Protein AF-0000000085117687 (afdb_homodimer)

Solvent-accessible surface area (backbone atoms only — not comparable to full-atom values): 105588 Å² total; per-residue (Å²): 135,80,50,59,70,64,51,49,52,50,52,45,57,56,47,62,64,66,20,56,42,83,67,41,76,50,64,57,31,40,32,39,79,36,86,77,64,58,82,67,67,70,87,76,95,68,88,81,60,41,79,43,42,65,69,41,74,52,71,32,56,70,36,31,29,38,38,34,44,77,46,76,36,56,52,86,46,59,92,47,50,41,30,36,43,46,37,63,36,60,39,35,81,71,46,42,21,27,28,42,27,38,32,20,54,74,82,36,84,48,33,34,43,31,66,78,31,36,71,43,75,54,66,79,80,42,42,54,32,76,45,41,42,36,34,43,38,33,33,25,46,68,44,37,40,76,89,46,73,32,78,32,40,31,71,43,45,32,41,28,30,50,39,65,62,52,44,49,41,37,55,48,52,52,47,51,54,43,37,40,72,63,45,55,92,82,40,67,56,32,57,52,50,53,50,47,54,52,57,21,60,66,49,41,46,72,88,49,74,91,35,71,63,20,56,50,21,40,46,50,18,39,51,51,42,52,56,54,49,64,67,62,58,66,79,54,88,34,36,35,36,37,28,34,28,44,46,60,48,62,39,28,51,48,38,57,70,55,33,53,51,35,49,52,24,29,53,31,34,51,55,53,50,39,70,76,33,79,76,54,31,38,44,50,45,37,47,58,58,53,53,41,33,48,72,57,37,47,71,60,38,53,52,48,52,53,36,37,74,71,63,37,32,43,74,38,24,31,24,26,46,64,44,38,47,69,79,57,52,50,66,53,54,47,47,30,34,40,56,14,38,50,49,37,31,72,76,70,68,38,84,48,50,35,39,57,41,50,76,32,83,28,41,47,32,41,49,33,43,56,35,51,45,54,59,28,58,34,39,37,36,22,40,59,40,49,28,70,86,55,75,70,82,62,40,56,37,35,35,25,15,73,55,61,34,68,28,45,33,39,49,41,38,23,42,51,82,98,51,98,62,86,37,37,37,67,52,27,65,66,43,50,58,30,59,51,34,26,59,70,63,49,62,52,62,88,75,51,53,71,45,58,37,42,24,12,39,22,60,46,22,63,21,64,42,70,66,42,56,54,35,38,61,46,41,45,58,42,56,87,44,45,36,41,38,68,50,55,70,72,58,49,50,51,52,50,51,51,46,64,74,67,50,92,61,92,72,52,53,38,75,53,58,49,79,35,51,43,49,51,22,26,43,28,15,36,43,64,56,38,30,48,53,49,52,48,55,53,49,48,44,48,32,35,36,42,31,49,54,34,19,63,76,64,72,38,65,84,73,42,60,62,68,60,52,51,55,28,47,50,49,55,56,60,48,33,24,48,29,49,38,27,28,52,24,21,56,64,37,54,53,51,46,51,54,48,49,52,51,32,49,49,50,43,54,52,48,37,52,53,33,62,52,68,42,41,76,42,89,37,90,50,26,34,32,40,39,30,81,46,60,48,73,37,68,49,65,40,78,41,76,51,45,92,82,59,69,60,53,47,43,23,41,78,88,63,46,76,43,63,61,46,76,56,88,65,24,33,41,31,50,48,70,66,29,33,14,35,22,26,30,31,35,36,58,44,79,43,90,54,77,72,64,66,73,77,57,76,53,55,48,74,57,95,50,34,39,33,47,80,51,35,44,35,32,40,52,91,42,67,29,30,59,41,41,32,33,62,84,81,66,43,64,47,39,25,89,95,37,50,27,67,36,43,35,40,23,54,44,77,33,97,55,58,47,18,29,26,62,48,84,68,35,73,78,43,70,46,66,62,50,48,51,74,46,76,48,77,73,44,80,54,79,58,37,38,30,42,34,39,32,36,46,48,93,85,20,41,38,38,33,35,41,34,43,40,69,90,45,74,48,37,35,39,43,35,40,31,42,37,64,69,71,38,32,34,35,30,36,34,34,36,33,62,48,72,44,64,49,31,41,25,30,48,49,62,30,66,48,76,45,64,16,53,56,63,46,72,79,38,44,53,55,63,56,41,74,25,50,39,32,37,36,44,40,25,48,62,33,27,41,31,47,31,30,52,45,46,25,24,32,33,54,51,57,42,31,45,29,40,40,64,46,35,12,29,53,35,29,15,56,64,36,59,56,38,82,46,76,53,41,36,26,45,34,69,32,56,25,41,58,76,74,39,40,46,67,59,53,28,45,47,67,61,56,64,59,47,73,48,77,14,37,48,80,60,60,62,43,30,64,40,39,56,80,60,86,54,56,47,67,72,42,41,31,72,40,96,87,48,96,37,37,32,44,31,33,28,22,54,70,35,37,70,49,80,42,43,40,42,45,77,50,54,35,51,31,38,28,44,23,40,69,69,70,44,79,42,85,72,72,42,80,38,67,54,53,70,50,76,45,46,32,29,35,74,48,32,30,40,35,38,75,101,136,80,50,58,70,62,50,50,54,53,52,44,56,56,47,61,67,66,20,57,42,84,68,43,76,51,63,56,30,40,30,39,78,36,85,79,63,59,82,68,66,70,87,76,94,70,87,81,61,42,79,45,44,65,68,40,73,52,72,34,56,71,37,31,29,40,39,33,44,76,44,78,36,56,54,87,46,59,91,48,51,40,30,35,43,46,36,62,36,60,40,34,80,70,46,43,22,27,28,42,27,39,30,22,53,73,80,37,86,49,34,33,43,32,66,79,32,36,71,43,76,55,65,82,80,42,42,54,31,76,46,40,43,36,33,43,37,34,35,25,44,69,43,37,40,76,90,45,73,32,78,31,40,32,70,43,46,31,41,27,31,51,39,64,62,51,44,49,40,37,55,48,50,53,49,51,54,44,37,41,71,63,46,55,92,82,40,67,55,32,55,54,51,52,51,47,54,52,57,22,59,66,48,42,45,74,88,49,73,92,34,72,65,20,55,52,19,41,47,52,18,38,52,52,42,54,56,53,49,64,68,62,59,65,80,55,89,34,36,36,36,36,30,35,26,42,45,59,50,63,37,30,49,48,38,58,71,55,34,52,52,36,49,51,23,30,52,30,35,51,54,52,50,38,71,75,33,81,78,53,31,37,45,50,45,36,48,58,58,54,52,42,33,49,71,56,35,47,72,61,37,53,52,48,52,53,36,38,76,71,63,37,33,43,74,40,21,29,25,26,47,65,43,38,48,69,79,57,50,48,64,52,54,46,47,30,34,39,55,14,38,50,48,38,31,73,76,69,70,36,84,48,49,34,38,58,40,50,76,32,82,27,39,48,32,40,49,34,41,56,36,49,45,55,61,27,58,35,38,37,35,23,40,60,40,50,30,71,85,55,75,71,82,63,39,57,35,34,36,26,15,74,57,62,35,69,28,44,33,38,48,40,39,23,40,51,82,97,54,98,61,85,36,38,38,66,52,27,68,64,42,51,57,28,57,50,34,26,60,70,62,47,62,52,64,90,74,50,54,70,44,56,38,40,25,12,40,23,58,45,21,62,21,64,44,70,66,42,56,54,36,39,61,45,43,45,59,42,57,87,44,46,35,42,39,67,49,56,70,72,58,49,51,52,51,50,51,52,44,64,73,66,50,93,63,93,74,54,53,39,76,54,58,49,80,36,51,42,50,51,22,26,44,27,15,36,45,66,55,37,29,48,51,48,52,48,55,52,48,46,44,48,33,35,35,43,31,49,54,34,18,63,76,66,72,37,65,85,75,40,61,60,67,60,51,49,54,29,47,52,51,55,58,59,48,34,25,49,31,49,39,27,28,52,22,20,58,65,38,54,53,50,48,53,54,48,50,52,51,32,49,50,51,42,52,52,49,38,52,53,34,62,52,67,41,41,75,43,90,36,90,50,26,36,33,40,38,30,81,46,58,47,73,36,68,48,65,41,78,43,76,53,44,93,82,58,68,60,54,49,44,22,40,79,87,64,48,75,43,64,64,46,76,55,89,65,24,32,43,31,49,45,69,66,29,32,14,33,22,26,29,30,35,35,58,43,78,42,91,54,77,71,63,64,75,77,59,74,55,55,48,74,57,97,51,34,38,34,46,80,51,34,44,36,33,40,52,90,40,66,31,29,60,40,41,33,32,63,84,80,66,44,64,47,40,25,88,95,37,49,28,68,38,43,33,40,22,51,45,76,33,97,54,58,46,18,29,26,63,45,85,69,35,72,77,45,70,47,67,61,48,49,51,73,46,75,46,77,74,46,79,52,80,57,38,37,30,41,34,40,31,36,45,48,93,84,20,41,40,39,35,35,41,35,42,40,68,90,46,75,48,38,35,39,42,33,41,32,42,37,63,68,70,39,32,32,36,31,37,34,32,36,33,62,48,73,44,65,49,30,43,27,28,49,48,62,30,64,47,77,45,63,16,52,55,62,46,71,79,38,44,54,54,61,57,41,75,25,49,39,34,37,34,43,40,26,49,62,32,27,42,30,46,30,30,51,45,47,24,25,32,33,53,50,56,43,32,45,30,40,40,62,44,36,13,28,54,33,30,16,56,64,37,59,56,38,81,46,77,52,40,38,28,46,35,69,29,56,26,40,59,76,74,39,40,44,67,58,54,28,45,48,68,59,56,63,59,48,72,52,76,14,38,48,78,60,62,64,45,30,63,41,39,55,80,60,85,54,56,46,68,71,42,42,33,70,40,94,88,47,98,35,36,32,45,31,33,27,24,52,69,35,35,70,48,80,44,41,40,42,43,78,50,54,36,51,30,37,27,44,22,38,68,70,70,44,79,41,85,71,71,42,78,39,66,53,53,69,50,78,44,46,33,29,35,75,49,30,32,41,35,40,76,103

Radius of gyration: 42.7 Å; Cα contacts (8 Å, |Δi|>4): 5131; chains: 2; bounding box: 124×120×90 Å

Foldseek 3Di:
DPCLLVVLVVLLVVLVVLQWPDKAADFKWFKAWDVVLAFLDFDDPDDDTDMDGAFDKDKFAFTKMKTKDKDFAAQVCQPFFKKKFWEWFAQDPLSQWFKKKFKDKQRHTAAIDYPLARIDTDDNPRHRHIIMIMMMMTGTFPLFFDTDMGMTGRHGTIMTTGDVLSVLLSLLSQQLSLLLVQFDPPDPLSVVSSVLSSVLSVQADPPDPSDPNRVVSSNVSSVSSVVVLLVVFADDPFEAAEEWEAAEFCAFQHANSVLLVLLSNQLSNVLSVCVVPVQAAYEDEALCNLVSCCVSPVVSNVSLLVCLVVVRYHYEQQFNALFAAFQFFQLLRLVRNLVRQVSCCVSRVDGYAEHERAAHQWHAQAVLQSQVLSNHAEYEYFNLCQADQDGDQAQWFWEAGPQGHTHTYGYQQFDDPPDPGSGHDLADAQGQCRQQRSVVSHNPVLQDRYGYHHHARYHRHRIDYPSRVSSLVSNCSRHPTHHRHYDDPVVVVVVSVVSVVPDPDDGHYHNGISHGLWQLLLQFFQQVLLLLLLQLLQLLQLLQLLLVVLCVLVVHNVLRPVVLSVQLSVLSSSCSRSNRSSNNHAPVNVVVNVVSSVSSVVSSVVSSVSSQVSQFPFFDQFKKKWFAAWQDFDWDKDKAFADPVQPDFFKAWPVGHTWDWDDDVRIIITGDGGAHYSWIFMMGTDRDNPPPCPVPPCQWDDDPFWIDHPFWTWGDDLQRWIQWTAGPVVRGTWADPRDTFFWKKKFQADDPDSQSRGGDPCSVVGMDTFRAKDDWDWDDDDSFKTWIWTWTDDDPKIKIWIFMDGRVAQKTKIKMKMQDADASMWIKGKTQTPAADQWKWAATHLAIDIAGLEDPDSVRCSPQKFFHHFWMKGHDAFKIKMKGWQRGTIWGHHGRMTMTTHHGHGCPSHNGIPHGIDIIMMIMQIATGTCVRRVVVVVSCCVHDPMDMDGHHGNDNGFHAKHKPDDQKTWSHWRAQPPDRWTKTKMWGYPQDKDKMKMAGPFFWQKKFWGRSSRHGDDDIDGDRIDIDIHGTSDMTMMTTDTD/DPCLLVVLVVLLVVLVVLQWPPKDAPFKWFKAWDVVLAFLDFDDPDDDTDMDGAFDKDKFAFTKMKTKDKDFAALVCQPFFKKKFWEWFAQDPLSQWFKKKFKDKQRHTAAIDYPLARIDTDDNPRHRHIIMIMMMMTGTFPLFFDTDMGMTGRHGTIMTTGNVLSVLLSLLSQQLSLLLVQFDPPDPLSVVSSVLSSVLSVQADPPDPSDPNRVVSSNVSSVSSVVVLLVVFADDPFEAAEEFEAAEFCFFQHANSVLLVLLSNQLSNVLSVCVVPVQAAYEDEALCNLVSCCVSPVVSNVSLLVCLVVVRYHYEQQFNGLFAAFQFFQLLRLVRRLVRQVSCCVSRVDGYAEHERAAHQWHAQAVLQSQVLSNHAEYEYFNLCQADQDGDQAQWFWEAGPQGHTHTYGYQQFDDPPDPGSGHDLADAQTQCRQQRSQVSHNPVLQDRYGYHRHARYHNHRIDDPSRVSSLVSNCSRHPTHHRHYDDPVVVVVVSVVSVVPDPDDGHYHNGISHGLWQLLLQFFQQVLLLLLLQLLQLLQLLQLLLVVLCVLVVHNVLRPVPLSVQLSVLSSSCSGSNRSSNNHAPVNVVVNVVSSVSSVVSSVVSSVSSQVSQFPFFDQFKKKWFAAWQDFDWDKDKAFADPVQPAFFKAWPVGHTWDWDDDVRIIITGDGGAHYSWIFMMGTDRDNPPPCPVPPCQWDDDPFWIDHPFWTWGADLQRWTQFTAGPVVRGTWADPRDTFFWKKKFQADDPDSQSRGGDPCSVVGIDTFRAKDDWDWDDDDSFKTWIWTWTDDDPKIKIWIFMDGRVAQKTKIKMKMQDADASMWIKGKTQTPAADQWKWAATHLAIDIAGQEDPDSVRVSPQKFFHHFWMKGHDAFKIKMKGWQRGTIWGHHGRMTMTTHHGHGCPSHNGIPHGIDIIMMIMQIATGTCVRRVVVVVSCCVHDPMDMDGHHGNDNGFHAKHKPDDQKTWSHWRAQPPDRWTKTKMWGYPQDKDKMKMAGPFFWQKKFKGRSSRHGDDDIDGDRIDIDIHGTSDMTMMTTDTD

InterPro domains:
  IPR000602 Glycoside hydrolase family 38, N-terminal domain [PF01074] (238-513)
  IPR011013 Galactose mutarotase-like domain superfamily [SSF74650] (611-1043)
  IPR011330 Glycoside hydrolase/deacetylase, beta/alpha-barrel [SSF88713] (232-515)
  IPR011682 Glycosyl hydrolase family 38, C-terminal [PF07748] (710-911)
  IPR015341 Glycoside hydrolase family 38, central domain [PF09261] (517-603)
  IPR015341 Glycoside hydrolase family 38, central domain [SM00872] (517-597)
  IPR027291 Glycoside hydrolase 38, N-terminal domain superfamily [G3DSA:3.20.110.10] (232-517)
  IPR028995 Glycoside hydrolase families 57/38, central domain superfamily [SSF88688] (516-623)
  IPR037094 Glycoside hydrolase family 38, central domain superfamily [G3DSA:1.20.1270.50] (521-619)
  IPR041147 Glycosyl hydrolases family 38, C-terminal domain [PF17677] (968-1039)
  IPR054723 Alpha-mannosidase Ams1-like, N-terminal [PF22907] (46-122)

Nearest PDB structures (foldseek):
  7vqo-assembly1_A  TM=8.833E-01  e=2.665E-90  Thermochaetoides thermophila DSM 1495
  7dd9-assembly1_A  TM=8.748E-01  e=4.102E-86  Schizosaccharomyces pombe 972h-
  7ufr-assembly1_D  TM=8.515E-01  e=1.255E-82  Bifidobacterium longum
  7uft-assembly1_A  TM=8.553E-01  e=5.160E-82  Bifidobacterium longum
  7ufs-assembly1_D  TM=8.391E-01  e=1.428E-78  Bifidobacterium longum

Organism: Geobacillus kaustophilus (strain HTA426) (NCBI:txid235909)

Structure (mmCIF, N/CA/C/O backbone):
data_AF-0000000085117687-model_v1
#
loop_
_entity.id
_entity.type
_entity.pdbx_description
1 polymer Alpha-D-mannosidase
#
loop_
_atom_site.group_PDB
_atom_site.id
_atom_site.type_symbol
_atom_site.label_atom_id
_atom_site.label_alt_id
_atom_site.label_comp_id
_atom_site.label_asym_id
_atom_site.label_entity_id
_atom_site.label_seq_id
_atom_site.pdbx_PDB_ins_code
_atom_site.Cartn_x
_atom_site.Cartn_y
_atom_site.Cartn_z
_atom_site.occupancy
_atom_site.B_iso_or_equiv
_atom_site.auth_seq_id
_atom_site.auth_comp_id
_atom_site.auth_asym_id
_atom_site.auth_atom_id
_atom_site.pdbx_PDB_model_num
ATOM 1 N N . MET A 1 1 ? 45.375 -22.219 -14.148 1 65.06 1 MET A N 1
ATOM 2 C CA . MET A 1 1 ? 46.531 -22.359 -15.031 1 65.06 1 MET A CA 1
ATOM 3 C C . MET A 1 1 ? 46.406 -23.609 -15.883 1 65.06 1 MET A C 1
ATOM 5 O O . MET A 1 1 ? 46.656 -23.578 -17.094 1 65.06 1 MET A O 1
ATOM 9 N N . PHE A 1 2 ? 46.156 -24.828 -15.281 1 79.56 2 PHE A N 1
ATOM 10 C CA . PHE A 1 2 ? 46.125 -26.078 -16.031 1 79.56 2 PHE A CA 1
ATOM 11 C C . PHE A 1 2 ? 44.688 -26.375 -16.5 1 79.56 2 PHE A C 1
ATOM 13 O O . PHE A 1 2 ? 44.406 -27.5 -16.922 1 79.56 2 PHE A O 1
ATOM 20 N N . LEU A 1 3 ? 43.844 -25.422 -16.516 1 89.5 3 LEU A N 1
ATOM 21 C CA . LEU A 1 3 ? 42.469 -25.562 -16.969 1 89.5 3 LEU A CA 1
ATOM 22 C C . LEU A 1 3 ? 41.812 -26.797 -16.344 1 89.5 3 LEU A C 1
ATOM 24 O O . LEU A 1 3 ? 41.188 -27.594 -17.047 1 89.5 3 LEU A O 1
ATOM 28 N N . THR A 1 4 ? 42.188 -27 -14.953 1 90.38 4 THR A N 1
ATOM 29 C CA . THR A 1 4 ? 41.844 -28.219 -14.242 1 90.38 4 THR A CA 1
ATOM 30 C C . THR A 1 4 ? 40.344 -28.469 -14.305 1 90.38 4 THR A C 1
ATOM 32 O O . THR A 1 4 ? 39.906 -29.594 -14.523 1 90.38 4 THR A O 1
ATOM 35 N N . GLU A 1 5 ? 39.531 -27.469 -14.094 1 93.19 5 GLU A N 1
ATOM 36 C CA . GLU A 1 5 ? 38.094 -27.625 -14.109 1 93.19 5 GLU A CA 1
ATOM 37 C C . GLU A 1 5 ? 37.594 -28.047 -15.484 1 93.19 5 GLU A C 1
ATOM 39 O O . GLU A 1 5 ? 36.812 -28.984 -15.602 1 93.19 5 GLU A O 1
ATOM 44 N N . GLU A 1 6 ? 38.094 -27.375 -16.531 1 90.5 6 GLU A N 1
ATOM 45 C CA . GLU A 1 6 ? 37.688 -27.688 -17.906 1 90.5 6 GLU A CA 1
ATOM 46 C C . GLU A 1 6 ? 38.156 -29.078 -18.312 1 90.5 6 GLU A C 1
ATOM 48 O O . GLU A 1 6 ? 37.406 -29.812 -18.984 1 90.5 6 GLU A O 1
ATOM 53 N N . LYS A 1 7 ? 39.375 -29.469 -17.891 1 92.88 7 LYS A N 1
ATOM 54 C CA . LYS A 1 7 ? 39.938 -30.797 -18.156 1 92.88 7 LYS A CA 1
ATOM 55 C C . LYS A 1 7 ? 39.062 -31.891 -17.531 1 92.88 7 LYS A C 1
ATOM 57 O O . LYS A 1 7 ? 38.719 -32.875 -18.203 1 92.88 7 LYS A O 1
ATOM 62 N N . LEU A 1 8 ? 38.781 -31.719 -16.312 1 95.31 8 LEU A N 1
ATOM 63 C CA . LEU A 1 8 ? 37.969 -32.688 -15.594 1 95.31 8 LEU A CA 1
ATOM 64 C C . LEU A 1 8 ? 36.594 -32.812 -16.188 1 95.31 8 LEU A C 1
ATOM 66 O O . LEU A 1 8 ? 36.031 -33.906 -16.266 1 95.31 8 LEU A O 1
ATOM 70 N N . GLU A 1 9 ? 35.969 -31.688 -16.578 1 94.5 9 GLU A N 1
ATOM 71 C CA . GLU A 1 9 ? 34.688 -31.703 -17.234 1 94.5 9 GLU A CA 1
ATOM 72 C C . GLU A 1 9 ? 34.719 -32.531 -18.516 1 94.5 9 GLU A C 1
ATOM 74 O O . GLU A 1 9 ? 33.781 -33.344 -18.766 1 94.5 9 GLU A O 1
ATOM 79 N N . ALA A 1 10 ? 35.75 -32.375 -19.25 1 92 10 ALA A N 1
ATOM 80 C CA . ALA A 1 10 ? 35.906 -33.125 -20.5 1 92 10 ALA A CA 1
ATOM 81 C C . ALA A 1 10 ? 36.062 -34.594 -20.234 1 92 10 ALA A C 1
ATOM 83 O O . ALA A 1 10 ? 35.531 -35.438 -20.953 1 92 10 ALA A O 1
ATOM 84 N N . ARG A 1 11 ? 36.875 -35.031 -19.234 1 94.75 11 ARG A N 1
ATOM 85 C CA . ARG A 1 11 ? 37.125 -36.438 -18.891 1 94.75 11 ARG A CA 1
ATOM 86 C C . ARG A 1 11 ? 35.844 -37.094 -18.359 1 94.75 11 ARG A C 1
ATOM 88 O O . ARG A 1 11 ? 35.594 -38.25 -18.641 1 94.75 11 ARG A O 1
ATOM 95 N N . ILE A 1 12 ? 35.125 -36.375 -17.594 1 96.44 12 ILE A N 1
ATOM 96 C CA . ILE A 1 12 ? 33.875 -36.875 -17.062 1 96.44 12 ILE A CA 1
ATOM 97 C C . ILE A 1 12 ? 32.906 -37.125 -18.203 1 96.44 12 ILE A C 1
ATOM 99 O O . ILE A 1 12 ? 32.219 -38.156 -18.234 1 96.44 12 ILE A O 1
ATOM 103 N N . ASN A 1 13 ? 32.844 -36.25 -19.109 1 94.06 13 ASN A N 1
ATOM 104 C CA . ASN A 1 13 ? 32 -36.406 -20.281 1 94.06 13 ASN A CA 1
ATOM 105 C C . ASN A 1 13 ? 32.438 -37.656 -21.094 1 94.06 13 ASN A C 1
ATOM 107 O O . ASN A 1 13 ? 31.562 -38.375 -21.594 1 94.06 13 ASN A O 1
ATOM 111 N N . GLU A 1 14 ? 33.688 -37.812 -21.25 1 92 14 GLU A N 1
ATOM 112 C CA . GLU A 1 14 ? 34.188 -39 -21.969 1 92 14 GLU A CA 1
ATOM 113 C C . GLU A 1 14 ? 33.812 -40.281 -21.234 1 92 14 GLU A C 1
ATOM 115 O O . GLU A 1 14 ? 33.438 -41.25 -21.875 1 92 14 GLU A O 1
ATOM 120 N N . LEU A 1 15 ? 33.969 -40.281 -20 1 93.94 15 LEU A N 1
ATOM 121 C CA . LEU A 1 15 ? 33.625 -41.438 -19.172 1 93.94 15 LEU A CA 1
ATOM 122 C C . LEU A 1 15 ? 32.156 -41.812 -19.344 1 93.94 15 LEU A C 1
ATOM 124 O O . LEU A 1 15 ? 31.828 -43 -19.234 1 93.94 15 LEU A O 1
ATOM 128 N N . SER A 1 16 ? 31.25 -40.938 -19.641 1 94.38 16 SER A N 1
ATOM 129 C CA . SER A 1 16 ? 29.812 -41.125 -19.75 1 94.38 16 SER A CA 1
ATOM 130 C C . SER A 1 16 ? 29.5 -42.156 -20.844 1 94.38 16 SER A C 1
ATOM 132 O O . SER A 1 16 ? 28.547 -42.938 -20.719 1 94.38 16 SER A O 1
ATOM 134 N N . GLU A 1 17 ? 30.266 -42.25 -21.781 1 89.88 17 GLU A N 1
ATOM 135 C CA . GLU A 1 17 ? 30.031 -43.125 -22.906 1 89.88 17 GLU A CA 1
ATOM 136 C C . GLU A 1 17 ? 30.484 -44.562 -22.594 1 89.88 17 GLU A C 1
ATOM 138 O O . GLU A 1 17 ? 30 -45.531 -23.203 1 89.88 17 GLU A O 1
ATOM 143 N N . HIS A 1 18 ? 31.328 -44.719 -21.703 1 94.19 18 HIS A N 1
ATOM 144 C CA . HIS A 1 18 ? 31.938 -46.031 -21.422 1 94.19 18 HIS A CA 1
ATOM 145 C C . HIS A 1 18 ? 31.203 -46.75 -20.312 1 94.19 18 HIS A C 1
ATOM 147 O O . HIS A 1 18 ? 31.594 -47.844 -19.906 1 94.19 18 HIS A O 1
ATOM 153 N N . ARG A 1 19 ? 30.062 -46.188 -19.891 1 96.5 19 ARG A N 1
ATOM 154 C CA . ARG A 1 19 ? 29.266 -46.781 -18.828 1 96.5 19 ARG A CA 1
ATOM 155 C C . ARG A 1 19 ? 28.5 -48 -19.344 1 96.5 19 ARG A C 1
ATOM 157 O O . ARG A 1 19 ? 28.172 -48.906 -18.562 1 96.5 19 ARG A O 1
ATOM 164 N N . TYR A 1 20 ? 28.172 -48.031 -20.609 1 96.69 20 TYR A N 1
ATOM 165 C CA . TYR A 1 20 ? 27.422 -49.125 -21.219 1 96.69 20 TYR A CA 1
ATOM 166 C C . TYR A 1 20 ? 28.328 -50.031 -22.016 1 96.69 20 TYR A C 1
ATOM 168 O O . TYR A 1 20 ? 28.969 -49.594 -22.984 1 96.69 20 TYR A O 1
ATOM 176 N N . ARG A 1 21 ? 28.312 -51.312 -21.672 1 96.06 21 ARG A N 1
ATOM 177 C CA . ARG A 1 21 ? 29.266 -52.25 -22.266 1 96.06 21 ARG A CA 1
ATOM 178 C C . ARG A 1 21 ? 28.547 -53.25 -23.141 1 96.06 21 ARG A C 1
ATOM 180 O O . ARG A 1 21 ? 27.391 -53.594 -22.906 1 96.06 21 ARG A O 1
ATOM 187 N N . GLU A 1 22 ? 29.172 -53.781 -24.203 1 95.12 22 GLU A N 1
ATOM 188 C CA . GLU A 1 22 ? 28.797 -54.875 -25.094 1 95.12 22 GLU A CA 1
ATOM 189 C C . GLU A 1 22 ? 27.422 -54.625 -25.703 1 95.12 22 GLU A C 1
ATOM 191 O O . GLU A 1 22 ? 26.562 -55.531 -25.688 1 95.12 22 GLU A O 1
ATOM 196 N N . ALA A 1 23 ? 27.219 -53.5 -26.188 1 95.62 23 ALA A N 1
ATOM 197 C CA . ALA A 1 23 ? 25.922 -53.094 -26.734 1 95.62 23 ALA A CA 1
ATOM 198 C C . ALA A 1 23 ? 25.547 -53.969 -27.938 1 95.62 23 ALA A C 1
ATOM 200 O O . ALA A 1 23 ? 26.406 -54.281 -28.766 1 95.62 23 ALA A O 1
ATOM 201 N N . ILE A 1 24 ? 24.328 -54.406 -27.969 1 96.31 24 ILE A N 1
ATOM 202 C CA . ILE A 1 24 ? 23.734 -55.125 -29.094 1 96.31 24 ILE A CA 1
ATOM 203 C C . ILE A 1 24 ? 22.703 -54.25 -29.781 1 96.31 24 ILE A C 1
ATOM 205 O O . ILE A 1 24 ? 21.719 -53.812 -29.172 1 96.31 24 ILE A O 1
ATOM 209 N N . LEU A 1 25 ? 22.922 -54.031 -31.047 1 96.19 25 LEU A N 1
ATOM 210 C CA . LEU A 1 25 ? 22.062 -53.156 -31.828 1 96.19 25 LEU A CA 1
ATOM 211 C C . LEU A 1 25 ? 20.75 -53.844 -32.188 1 96.19 25 LEU A C 1
ATOM 213 O O . LEU A 1 25 ? 20.734 -55.031 -32.5 1 96.19 25 LEU A O 1
ATOM 217 N N . ILE A 1 26 ? 19.672 -53.156 -32.062 1 97.06 26 ILE A N 1
ATOM 218 C CA . ILE A 1 26 ? 18.391 -53.531 -32.656 1 97.06 26 ILE A CA 1
ATOM 219 C C . ILE A 1 26 ? 18.203 -52.812 -34 1 97.06 26 ILE A C 1
ATOM 221 O O . ILE A 1 26 ? 17.688 -51.688 -34.031 1 97.06 26 ILE A O 1
ATOM 225 N N . PRO A 1 27 ? 18.516 -53.406 -35.156 1 95 27 PRO A N 1
ATOM 226 C CA . PRO A 1 27 ? 18.641 -52.688 -36.406 1 95 27 PRO A CA 1
ATOM 227 C C . PRO A 1 27 ? 17.297 -52.344 -37.031 1 95 27 PRO A C 1
ATOM 229 O O . PRO A 1 27 ? 17.203 -51.438 -37.875 1 95 27 PRO A O 1
ATOM 232 N N . LYS A 1 28 ? 16.328 -53.156 -36.688 1 95.62 28 LYS A N 1
ATOM 233 C CA . LYS A 1 28 ? 15.016 -52.875 -37.281 1 95.62 28 LYS A CA 1
ATOM 234 C C . LYS A 1 28 ? 13.891 -53.281 -36.344 1 95.62 28 LYS A C 1
ATOM 236 O O . LYS A 1 28 ? 14.086 -54.094 -35.438 1 95.62 28 LYS A O 1
ATOM 241 N N . PHE A 1 29 ? 12.727 -52.625 -36.531 1 96.94 29 PHE A N 1
ATOM 242 C CA . PHE A 1 29 ? 11.5 -52.906 -35.781 1 96.94 29 PHE A CA 1
ATOM 243 C C . PHE A 1 29 ? 10.336 -53.188 -36.719 1 96.94 29 PHE A C 1
ATOM 245 O O . PHE A 1 29 ? 10.32 -52.719 -37.875 1 96.94 29 PHE A O 1
ATOM 252 N N . ARG A 1 30 ? 9.391 -53.969 -36.281 1 96.31 30 ARG A N 1
ATOM 253 C CA . ARG A 1 30 ? 8.055 -53.969 -36.875 1 96.31 30 ARG A CA 1
ATOM 254 C C . ARG A 1 30 ? 7.332 -52.656 -36.531 1 96.31 30 ARG A C 1
ATOM 256 O O . ARG A 1 30 ? 7.379 -52.188 -35.375 1 96.31 30 ARG A O 1
ATOM 263 N N . PHE A 1 31 ? 6.727 -52 -37.5 1 95.62 31 PHE A N 1
ATOM 264 C CA . PHE A 1 31 ? 6.145 -50.656 -37.375 1 95.62 31 PHE A CA 1
ATOM 265 C C . PHE A 1 31 ? 4.703 -50.656 -37.875 1 95.62 31 PHE A C 1
ATOM 267 O O . PHE A 1 31 ? 4.402 -51.156 -38.938 1 95.62 31 PHE A O 1
ATOM 274 N N . LEU A 1 32 ? 3.746 -50.094 -37.062 1 95.12 32 LEU A N 1
ATOM 275 C CA . LEU A 1 32 ? 2.334 -50 -37.406 1 95.12 32 LEU A CA 1
ATOM 276 C C . LEU A 1 32 ? 1.731 -48.688 -36.938 1 95.12 32 LEU A C 1
ATOM 278 O O . LEU A 1 32 ? 1.792 -48.406 -35.75 1 95.12 32 LEU A O 1
ATOM 282 N N . VAL A 1 33 ? 1.161 -47.969 -37.875 1 93.69 33 VAL A N 1
ATOM 283 C CA . VAL A 1 33 ? 0.471 -46.719 -37.5 1 93.69 33 VAL A CA 1
ATOM 284 C C . VAL A 1 33 ? -0.843 -47.062 -36.781 1 93.69 33 VAL A C 1
ATOM 286 O O . VAL A 1 33 ? -1.614 -47.906 -37.281 1 93.69 33 VAL A O 1
ATOM 289 N N . ASP A 1 34 ? -1.033 -46.562 -35.625 1 92.19 34 ASP A N 1
ATOM 290 C CA . ASP A 1 34 ? -2.275 -46.719 -34.875 1 92.19 34 ASP A CA 1
ATOM 291 C C . ASP A 1 34 ? -3.271 -45.594 -35.219 1 92.19 34 ASP A C 1
ATOM 293 O O . ASP A 1 34 ? -3.316 -44.562 -34.562 1 92.19 34 ASP A O 1
ATOM 297 N N . GLU A 1 35 ? -4.129 -45.781 -36.156 1 86 35 GLU A N 1
ATOM 298 C CA . GLU A 1 35 ? -5.027 -44.75 -36.719 1 86 35 GLU A CA 1
ATOM 299 C C . GLU A 1 35 ? -6.109 -44.375 -35.688 1 86 35 GLU A C 1
ATOM 301 O O . GLU A 1 35 ? -6.574 -43.219 -35.688 1 86 35 GLU A O 1
ATOM 306 N N . LYS A 1 36 ? -6.457 -45.25 -34.875 1 88.31 36 LYS A N 1
ATOM 307 C CA . LYS A 1 36 ? -7.535 -44.969 -33.938 1 88.31 36 LYS A CA 1
ATOM 308 C C . LYS A 1 36 ? -7.043 -44.094 -32.781 1 88.31 36 LYS A C 1
ATOM 310 O O . LYS A 1 36 ? -7.77 -43.219 -32.312 1 88.31 36 LYS A O 1
ATOM 315 N N . GLY A 1 37 ? -5.855 -44.438 -32.344 1 91.06 37 GLY A N 1
ATOM 316 C CA . GLY A 1 37 ? -5.242 -43.656 -31.281 1 91.06 37 GLY A CA 1
ATOM 317 C C . GLY A 1 37 ? -6.047 -43.656 -30 1 91.06 37 GLY A C 1
ATOM 318 O O . GLY A 1 37 ? -6.176 -42.625 -29.344 1 91.06 37 GLY A O 1
ATOM 319 N N . GLU A 1 38 ? -6.691 -44.75 -29.625 1 92.81 38 GLU A N 1
ATOM 320 C CA . GLU A 1 38 ? -7.512 -44.844 -28.422 1 92.81 38 GLU A CA 1
ATOM 321 C C . GLU A 1 38 ? -6.648 -44.844 -27.156 1 92.81 38 GLU A C 1
ATOM 323 O O . GLU A 1 38 ? -5.57 -45.438 -27.141 1 92.81 38 GLU A O 1
ATOM 328 N N . VAL A 1 39 ? -7.145 -44.188 -26.156 1 93.25 39 VAL A N 1
ATOM 329 C CA . VAL A 1 39 ? -6.445 -44.156 -24.891 1 93.25 39 VAL A CA 1
ATOM 330 C C . VAL A 1 39 ? -6.379 -45.531 -24.281 1 93.25 39 VAL A C 1
ATOM 332 O O . VAL A 1 39 ? -7.383 -46.25 -24.25 1 93.25 39 VAL A O 1
ATOM 335 N N . GLY A 1 40 ? -5.277 -45.875 -23.766 1 89.69 40 GLY A N 1
ATOM 336 C CA . GLY A 1 40 ? -5.105 -47.188 -23.094 1 89.69 40 GLY A CA 1
ATOM 337 C C . GLY A 1 40 ? -5.094 -48.344 -24.062 1 89.69 40 GLY A C 1
ATOM 338 O O . GLY A 1 40 ? -5.238 -49.5 -23.656 1 89.69 40 GLY A O 1
ATOM 339 N N . ALA A 1 41 ? -4.863 -48.156 -25.25 1 89.94 41 ALA A N 1
ATOM 340 C CA . ALA A 1 41 ? -4.875 -49.219 -26.281 1 89.94 41 ALA A CA 1
ATOM 341 C C . ALA A 1 41 ? -3.742 -50.219 -26.047 1 89.94 41 ALA A C 1
ATOM 343 O O . ALA A 1 41 ? -2.717 -49.875 -25.453 1 89.94 41 ALA A O 1
ATOM 344 N N . ARG A 1 42 ? -4.004 -51.438 -26.469 1 89.12 42 ARG A N 1
ATOM 345 C CA . ARG A 1 42 ? -3 -52.5 -26.5 1 89.12 42 ARG A CA 1
ATOM 346 C C . ARG A 1 42 ? -2.623 -52.844 -27.938 1 89.12 42 ARG A C 1
ATOM 348 O O . ARG A 1 42 ? -3.381 -52.562 -28.875 1 89.12 42 ARG A O 1
ATOM 355 N N . SER A 1 43 ? -1.357 -53.344 -28 1 88.31 43 SER A N 1
ATOM 356 C CA . SER A 1 43 ? -0.877 -53.688 -29.328 1 88.31 43 SER A CA 1
ATOM 357 C C . SER A 1 43 ? -1.843 -54.625 -30.047 1 88.31 43 SER A C 1
ATOM 359 O O . SER A 1 43 ? -2.295 -55.625 -29.469 1 88.31 43 SER A O 1
ATOM 361 N N . PRO A 1 44 ? -2.127 -54.312 -31.266 1 86.25 44 PRO A N 1
ATOM 362 C CA . PRO A 1 44 ? -3.062 -55.156 -32 1 86.25 44 PRO A CA 1
ATOM 363 C C . PRO A 1 44 ? -2.432 -56.5 -32.438 1 86.25 44 PRO A C 1
ATOM 365 O O . PRO A 1 44 ? -1.226 -56.531 -32.719 1 86.25 44 PRO A O 1
ATOM 368 N N . GLU A 1 45 ? -3.275 -57.531 -32.531 1 82.75 45 GLU A N 1
ATOM 369 C CA . GLU A 1 45 ? -2.852 -58.781 -33.094 1 82.75 45 GLU A CA 1
ATOM 370 C C . GLU A 1 45 ? -3.072 -58.812 -34.625 1 82.75 45 GLU A C 1
ATOM 372 O O . GLU A 1 45 ? -4.191 -59.031 -35.062 1 82.75 45 GLU A O 1
ATOM 377 N N . THR A 1 46 ? -2.115 -58.25 -35.25 1 79.69 46 THR A N 1
ATOM 378 C CA . THR A 1 46 ? -2.236 -58.25 -36.719 1 79.69 46 THR A CA 1
ATOM 379 C C . THR A 1 46 ? -0.953 -58.719 -37.375 1 79.69 46 THR A C 1
ATOM 381 O O . THR A 1 46 ? 0.104 -58.75 -36.75 1 79.69 46 THR A O 1
ATOM 384 N N . LYS A 1 47 ? -1.196 -59.188 -38.688 1 76.81 47 LYS A N 1
ATOM 385 C CA . LYS A 1 47 ? -0.045 -59.656 -39.438 1 76.81 47 LYS A CA 1
ATOM 386 C C . LYS A 1 47 ? 0.443 -58.562 -40.406 1 76.81 47 LYS A C 1
ATOM 388 O O . LYS A 1 47 ? 1.47 -58.719 -41.062 1 76.81 47 LYS A O 1
ATOM 393 N N . GLU A 1 48 ? -0.064 -57.406 -40.375 1 84.69 48 GLU A N 1
ATOM 394 C CA . GLU A 1 48 ? 0.276 -56.375 -41.375 1 84.69 48 GLU A CA 1
ATOM 395 C C . GLU A 1 48 ? 1.271 -55.375 -40.781 1 84.69 48 GLU A C 1
ATOM 397 O O . GLU A 1 48 ? 0.985 -54.188 -40.719 1 84.69 48 GLU A O 1
ATOM 402 N N . TRP A 1 49 ? 2.383 -55.75 -40.344 1 91.94 49 TRP A N 1
ATOM 403 C CA . TRP A 1 49 ? 3.439 -54.906 -39.844 1 91.94 49 TRP A CA 1
ATOM 404 C C . TRP A 1 49 ? 4.387 -54.469 -40.938 1 91.94 49 TRP A C 1
ATOM 406 O O . TRP A 1 49 ? 4.746 -55.25 -41.812 1 91.94 49 TRP A O 1
ATOM 416 N N . LYS A 1 50 ? 4.656 -53.219 -40.969 1 93.88 50 LYS A N 1
ATOM 417 C CA . LYS A 1 50 ? 5.762 -52.719 -41.781 1 93.88 50 LYS A CA 1
ATOM 418 C C . LYS A 1 50 ? 7.074 -52.75 -41.031 1 93.88 50 LYS A C 1
ATOM 420 O O . LYS A 1 50 ? 7.102 -53.125 -39.844 1 93.88 50 LYS A O 1
ATOM 425 N N . GLU A 1 51 ? 8.102 -52.469 -41.812 1 94.44 51 GLU A N 1
ATOM 426 C CA . GLU A 1 51 ? 9.422 -52.438 -41.188 1 94.44 51 GLU A CA 1
ATOM 427 C C . GLU A 1 51 ? 9.984 -51.031 -41.125 1 94.44 51 GLU A C 1
ATOM 429 O O . GLU A 1 51 ? 9.828 -50.25 -42.062 1 94.44 51 GLU A O 1
ATOM 434 N N . ILE A 1 52 ? 10.539 -50.625 -40.031 1 95.88 52 ILE A N 1
ATOM 435 C CA . ILE A 1 52 ? 11.266 -49.375 -39.875 1 95.88 52 ILE A CA 1
ATOM 436 C C . ILE A 1 52 ? 12.664 -49.625 -39.312 1 95.88 52 ILE A C 1
ATOM 438 O O . ILE A 1 52 ? 12.836 -50.5 -38.469 1 95.88 52 ILE A O 1
ATOM 442 N N . ARG A 1 53 ? 13.641 -48.969 -39.875 1 96.31 53 ARG A N 1
ATOM 443 C CA . ARG A 1 53 ? 15.039 -49.188 -39.531 1 96.31 53 ARG A CA 1
ATOM 444 C C . ARG A 1 53 ? 15.602 -48.062 -38.688 1 96.31 53 ARG A C 1
ATOM 446 O O . ARG A 1 53 ? 15.055 -46.938 -38.719 1 96.31 53 ARG A O 1
ATOM 453 N N . LEU A 1 54 ? 16.609 -48.469 -38 1 95.25 54 LEU A N 1
ATOM 454 C CA . LEU A 1 54 ? 17.391 -47.438 -37.344 1 95.25 54 LEU A CA 1
ATOM 455 C C . LEU A 1 54 ? 17.812 -46.375 -38.344 1 95.25 54 LEU A C 1
ATOM 457 O O . LEU A 1 54 ? 18.312 -46.688 -39.438 1 95.25 54 LEU A O 1
ATOM 461 N N . GLY A 1 55 ? 17.578 -45 -37.938 1 93.62 55 GLY A N 1
ATOM 462 C CA . GLY A 1 55 ? 17.922 -43.906 -38.844 1 93.62 55 GLY A CA 1
ATOM 463 C C . GLY A 1 55 ? 16.734 -43.375 -39.625 1 93.62 55 GLY A C 1
ATOM 464 O O . GLY A 1 55 ? 16.781 -42.281 -40.188 1 93.62 55 GLY A O 1
ATOM 465 N N . ASP A 1 56 ? 15.711 -44.188 -39.719 1 95.69 56 ASP A N 1
ATOM 466 C CA . ASP A 1 56 ? 14.539 -43.781 -40.5 1 95.69 56 ASP A CA 1
ATOM 467 C C . ASP A 1 56 ? 13.734 -42.719 -39.75 1 95.69 56 ASP A C 1
ATOM 469 O O . ASP A 1 56 ? 13.898 -42.531 -38.531 1 95.69 56 ASP A O 1
ATOM 473 N N . TYR A 1 57 ? 12.93 -41.969 -40.5 1 93.75 57 TYR A N 1
ATOM 474 C CA . TYR A 1 57 ? 12.047 -40.938 -40 1 93.75 57 TYR A CA 1
ATOM 475 C C . TYR A 1 57 ? 10.594 -41.406 -40 1 93.75 57 TYR A C 1
ATOM 477 O O . TYR A 1 57 ? 10.211 -42.219 -40.812 1 93.75 57 TYR A O 1
ATOM 485 N N . TRP A 1 58 ? 9.859 -40.906 -39.062 1 91.56 58 TRP A N 1
ATOM 486 C CA . TRP A 1 58 ? 8.406 -40.969 -39.094 1 91.56 58 TRP A CA 1
ATOM 487 C C . TRP A 1 58 ? 7.797 -39.625 -38.688 1 91.56 58 TRP A C 1
ATOM 489 O O . TRP A 1 58 ? 8.438 -38.844 -37.969 1 91.56 58 TRP A O 1
ATOM 499 N N . SER A 1 59 ? 6.691 -39.281 -39.281 1 91.25 59 SER A N 1
ATOM 500 C CA . SER A 1 59 ? 6.164 -37.938 -39.062 1 91.25 59 SER A CA 1
ATOM 501 C C . SER A 1 59 ? 4.641 -37.969 -38.969 1 91.25 59 SER A C 1
ATOM 503 O O . SER A 1 59 ? 3.996 -38.906 -39.406 1 91.25 59 SER A O 1
ATOM 505 N N . GLY A 1 60 ? 4.109 -36.875 -38.438 1 92.81 60 GLY A N 1
ATOM 506 C CA . GLY A 1 60 ? 2.682 -36.625 -38.312 1 92.81 60 GLY A CA 1
ATOM 507 C C . GLY A 1 60 ? 2.334 -35.75 -37.125 1 92.81 60 GLY A C 1
ATOM 508 O O . GLY A 1 60 ? 3.156 -35.562 -36.219 1 92.81 60 GLY A O 1
ATOM 509 N N . ARG A 1 61 ? 1.166 -35.188 -37.188 1 94.19 61 ARG A N 1
ATOM 510 C CA . ARG A 1 61 ? 0.639 -34.438 -36.062 1 94.19 61 ARG A CA 1
ATOM 511 C C . ARG A 1 61 ? -0.391 -35.25 -35.281 1 94.19 61 ARG A C 1
ATOM 513 O O . ARG A 1 61 ? -1.414 -35.656 -35.844 1 94.19 61 ARG A O 1
ATOM 520 N N . ASP A 1 62 ? -0.133 -35.469 -34.062 1 94.56 62 ASP A N 1
ATOM 521 C CA . ASP A 1 62 ? -1.055 -36.219 -33.25 1 94.56 62 ASP A CA 1
ATOM 522 C C . ASP A 1 62 ? -1.278 -37.625 -33.812 1 94.56 62 ASP A C 1
ATOM 524 O O . ASP A 1 62 ? -2.42 -38.094 -33.938 1 94.56 62 ASP A O 1
ATOM 528 N N . VAL A 1 63 ? -0.194 -38.25 -34.125 1 94.56 63 VAL A N 1
ATOM 529 C CA . VAL A 1 63 ? -0.236 -39.594 -34.688 1 94.56 63 VAL A CA 1
ATOM 530 C C . VAL A 1 63 ? 0.357 -40.594 -33.688 1 94.56 63 VAL A C 1
ATOM 532 O O . VAL A 1 63 ? 1.36 -40.312 -33.031 1 94.56 63 VAL A O 1
ATOM 535 N N . TYR A 1 64 ? -0.314 -41.812 -33.594 1 95.62 64 TYR A N 1
ATOM 536 C CA . TYR A 1 64 ? 0.182 -42.906 -32.75 1 95.62 64 TYR A CA 1
ATOM 537 C C . TYR A 1 64 ? 0.735 -44.031 -33.625 1 95.62 64 TYR A C 1
ATOM 539 O O . TYR A 1 64 ? 0.253 -44.25 -34.75 1 95.62 64 TYR A O 1
ATOM 547 N N . ALA A 1 65 ? 1.728 -44.625 -33.125 1 95.31 65 ALA A N 1
ATOM 548 C CA . ALA A 1 65 ? 2.305 -45.781 -33.844 1 95.31 65 ALA A CA 1
ATOM 549 C C . ALA A 1 65 ? 2.859 -46.812 -32.875 1 95.31 65 ALA A C 1
ATOM 551 O O . ALA A 1 65 ? 3.193 -46.469 -31.719 1 95.31 65 ALA A O 1
ATOM 552 N N . TRP A 1 66 ? 2.896 -48.062 -33.344 1 95.94 66 TRP A N 1
ATOM 553 C CA . TRP A 1 66 ? 3.488 -49.156 -32.562 1 95.94 66 TRP A CA 1
ATOM 554 C C . TRP A 1 66 ? 4.832 -49.562 -33.156 1 95.94 66 TRP A C 1
ATOM 556 O O . TRP A 1 66 ? 4.977 -49.656 -34.375 1 95.94 66 TRP A O 1
ATOM 566 N N . LEU A 1 67 ? 5.805 -49.75 -32.344 1 95.88 67 LEU A N 1
ATOM 567 C CA . LEU A 1 67 ? 7.109 -50.312 -32.656 1 95.88 67 LEU A CA 1
ATOM 568 C C . LEU A 1 67 ? 7.367 -51.562 -31.859 1 95.88 67 LEU A C 1
ATOM 570 O O . LEU A 1 67 ? 7.328 -51.562 -30.641 1 95.88 67 LEU A O 1
ATOM 574 N N . GLN A 1 68 ? 7.719 -52.688 -32.531 1 96.06 68 GLN A N 1
ATOM 575 C CA . GLN A 1 68 ? 7.887 -53.969 -31.828 1 96.06 68 GLN A CA 1
ATOM 576 C C . GLN A 1 68 ? 9.172 -54.656 -32.25 1 96.06 68 GLN A C 1
ATOM 578 O O . GLN A 1 68 ? 9.523 -54.656 -33.438 1 96.06 68 GLN A O 1
ATOM 583 N N . ALA A 1 69 ? 9.844 -55.281 -31.359 1 96.5 69 ALA A N 1
ATOM 584 C CA . ALA A 1 69 ? 11.008 -56.125 -31.609 1 96.5 69 ALA A CA 1
ATOM 585 C C . ALA A 1 69 ? 11.156 -57.188 -30.547 1 96.5 69 ALA A C 1
ATOM 587 O O . ALA A 1 69 ? 10.859 -56.969 -29.375 1 96.5 69 ALA A O 1
ATOM 588 N N . ASP A 1 70 ? 11.578 -58.375 -30.953 1 95.62 70 ASP A N 1
ATOM 589 C CA . ASP A 1 70 ? 11.953 -59.438 -30.047 1 95.62 70 ASP A CA 1
ATOM 590 C C . ASP A 1 70 ? 13.477 -59.562 -29.938 1 95.62 70 ASP A C 1
ATOM 592 O O . ASP A 1 70 ? 14.172 -59.594 -30.953 1 95.62 70 ASP A O 1
ATOM 596 N N . ILE A 1 71 ? 13.906 -59.594 -28.719 1 95.69 71 ILE A N 1
ATOM 597 C CA . ILE A 1 71 ? 15.352 -59.562 -28.531 1 95.69 71 ILE A CA 1
ATOM 598 C C . ILE A 1 71 ? 15.773 -60.75 -27.641 1 95.69 71 ILE A C 1
ATOM 600 O O . ILE A 1 71 ? 15.086 -61.062 -26.656 1 95.69 71 ILE A O 1
ATOM 604 N N . ASP A 1 72 ? 16.953 -61.375 -27.984 1 95.06 72 ASP A N 1
ATOM 605 C CA . ASP A 1 72 ? 17.578 -62.375 -27.141 1 95.06 72 ASP A CA 1
ATOM 606 C C . ASP A 1 72 ? 18.656 -61.75 -26.25 1 95.06 72 ASP A C 1
ATOM 608 O O . ASP A 1 72 ? 19.656 -61.219 -26.75 1 95.06 72 ASP A O 1
ATOM 612 N N . ILE A 1 73 ? 18.422 -61.812 -25 1 96.38 73 ILE A N 1
ATOM 613 C CA . ILE A 1 73 ? 19.422 -61.312 -24.078 1 96.38 73 ILE A CA 1
ATOM 614 C C . ILE A 1 73 ? 20.484 -62.375 -23.812 1 96.38 73 ILE A C 1
ATOM 616 O O . ILE A 1 73 ? 20.156 -63.5 -23.406 1 96.38 73 ILE A O 1
ATOM 620 N N . PRO A 1 74 ? 21.719 -62.062 -23.906 1 96.25 74 PRO A N 1
ATOM 621 C CA . PRO A 1 74 ? 22.781 -63.062 -23.719 1 96.25 74 PRO A CA 1
ATOM 622 C C . PRO A 1 74 ? 22.797 -63.656 -22.312 1 96.25 74 PRO A C 1
ATOM 624 O O . PRO A 1 74 ? 22.672 -62.906 -21.328 1 96.25 74 PRO A O 1
ATOM 627 N N . GLU A 1 75 ? 23.016 -64.875 -22.203 1 95.38 75 GLU A N 1
ATOM 628 C CA . GLU A 1 75 ? 23.094 -65.562 -20.922 1 95.38 75 GLU A CA 1
ATOM 629 C C . GLU A 1 75 ? 24.312 -65.125 -20.125 1 95.38 75 GLU A C 1
ATOM 631 O O . GLU A 1 75 ? 24.266 -65.062 -18.891 1 95.38 75 GLU A O 1
ATOM 636 N N . GLN A 1 76 ? 25.359 -64.75 -20.781 1 94.5 76 GLN A N 1
ATOM 637 C CA . GLN A 1 76 ? 26.609 -64.312 -20.156 1 94.5 76 GLN A CA 1
ATOM 638 C C . GLN A 1 76 ? 26.422 -63.031 -19.344 1 94.5 76 GLN A C 1
ATOM 640 O O . GLN A 1 76 ? 27.266 -62.656 -18.547 1 94.5 76 GLN A O 1
ATOM 645 N N . TRP A 1 77 ? 25.281 -62.406 -19.594 1 95.94 77 TRP A N 1
ATOM 646 C CA . TRP A 1 77 ? 25.016 -61.156 -18.875 1 95.94 77 TRP A CA 1
ATOM 647 C C . TRP A 1 77 ? 24.391 -61.438 -17.516 1 95.94 77 TRP A C 1
ATOM 649 O O . TRP A 1 77 ? 23.875 -60.531 -16.875 1 95.94 77 TRP A O 1
ATOM 659 N N . LYS A 1 78 ? 24.344 -62.688 -17.109 1 94.5 78 LYS A N 1
ATOM 660 C CA . LYS A 1 78 ? 23.844 -63.031 -15.781 1 94.5 78 LYS A CA 1
ATOM 661 C C . LYS A 1 78 ? 24.594 -62.281 -14.688 1 94.5 78 LYS A C 1
ATOM 663 O O . LYS A 1 78 ? 25.828 -62.281 -14.672 1 94.5 78 LYS A O 1
ATOM 668 N N . GLY A 1 79 ? 23.766 -61.594 -13.844 1 92.38 79 GLY A N 1
ATOM 669 C CA . GLY A 1 79 ? 24.359 -60.875 -12.742 1 92.38 79 GLY A CA 1
ATOM 670 C C . GLY A 1 79 ? 24.688 -59.406 -13.094 1 92.38 79 GLY A C 1
ATOM 671 O O . GLY A 1 79 ? 25.031 -58.625 -12.219 1 92.38 79 GLY A O 1
ATOM 672 N N . LYS A 1 80 ? 24.578 -59.094 -14.375 1 94.94 80 LYS A N 1
ATOM 673 C CA . LYS A 1 80 ? 24.828 -57.719 -14.82 1 94.94 80 LYS A CA 1
ATOM 674 C C . LYS A 1 80 ? 23.531 -56.906 -14.844 1 94.94 80 LYS A C 1
ATOM 676 O O . LYS A 1 80 ? 22.438 -57.469 -14.852 1 94.94 80 LYS A O 1
ATOM 681 N N . GLU A 1 81 ? 23.703 -55.625 -14.766 1 95.38 81 GLU A N 1
ATOM 682 C CA . GLU A 1 81 ? 22.547 -54.75 -14.914 1 95.38 81 GLU A CA 1
ATOM 683 C C . GLU A 1 81 ? 22.219 -54.469 -16.375 1 95.38 81 GLU A C 1
ATOM 685 O O . GLU A 1 81 ? 22.797 -53.594 -17 1 95.38 81 GLU A O 1
ATOM 690 N N . ILE A 1 82 ? 21.266 -55.25 -16.875 1 97.06 82 ILE A N 1
ATOM 691 C CA . ILE A 1 82 ? 20.906 -55.156 -18.281 1 97.06 82 ILE A CA 1
ATOM 692 C C . ILE A 1 82 ? 20.062 -53.906 -18.547 1 97.06 82 ILE A C 1
ATOM 694 O O . ILE A 1 82 ? 19.109 -53.656 -17.812 1 97.06 82 ILE A O 1
ATOM 698 N N . VAL A 1 83 ? 20.391 -53.156 -19.562 1 96.94 83 VAL A N 1
ATOM 699 C CA . VAL A 1 83 ? 19.75 -51.875 -19.828 1 96.94 83 VAL A CA 1
ATOM 700 C C . VAL A 1 83 ? 19.453 -51.719 -21.328 1 96.94 83 VAL A C 1
ATOM 702 O O . VAL A 1 83 ? 20.234 -52.188 -22.156 1 96.94 83 VAL A O 1
ATOM 705 N N . GLY A 1 84 ? 18.25 -51.281 -21.625 1 97.38 84 GLY A N 1
ATOM 706 C CA . GLY A 1 84 ? 17.938 -50.812 -22.969 1 97.38 84 GLY A CA 1
ATOM 707 C C . GLY A 1 84 ? 18.188 -49.344 -23.172 1 97.38 84 GLY A C 1
ATOM 708 O O . GLY A 1 84 ? 17.922 -48.531 -22.266 1 97.38 84 GLY A O 1
ATOM 709 N N . LEU A 1 85 ? 18.797 -48.938 -24.281 1 97.06 85 LEU A N 1
ATOM 710 C CA . LEU A 1 85 ? 19.047 -47.531 -24.656 1 97.06 85 LEU A CA 1
ATOM 711 C C . LEU A 1 85 ? 18.25 -47.156 -25.906 1 97.06 85 LEU A C 1
ATOM 713 O O . LEU A 1 85 ? 18.516 -47.688 -26.984 1 97.06 85 LEU A O 1
ATOM 717 N N . PHE A 1 86 ? 17.266 -46.25 -25.734 1 97.19 86 PHE A N 1
ATOM 718 C CA . PHE A 1 86 ? 16.328 -45.938 -26.812 1 97.19 86 PHE A CA 1
ATOM 719 C C . PHE A 1 86 ? 16.219 -44.438 -27.016 1 97.19 86 PHE A C 1
ATOM 721 O O . PHE A 1 86 ? 16.109 -43.688 -26.047 1 97.19 86 PHE A O 1
ATOM 728 N N . ASP A 1 87 ? 16.328 -43.875 -28.234 1 95.31 87 ASP A N 1
ATOM 729 C CA . ASP A 1 87 ? 16.125 -42.5 -28.656 1 95.31 87 ASP A CA 1
ATOM 730 C C . ASP A 1 87 ? 15.289 -42.438 -29.938 1 95.31 87 ASP A C 1
ATOM 732 O O . ASP A 1 87 ? 15.82 -42.562 -31.031 1 95.31 87 ASP A O 1
ATOM 736 N N . PHE A 1 88 ? 14.008 -42.25 -29.734 1 94.25 88 PHE A N 1
ATOM 737 C CA . PHE A 1 88 ? 13.086 -42.375 -30.844 1 94.25 88 PHE A CA 1
ATOM 738 C C . PHE A 1 88 ? 12.547 -41 -31.266 1 94.25 88 PHE A C 1
ATOM 740 O O . PHE A 1 88 ? 11.781 -40.906 -32.25 1 94.25 88 PHE A O 1
ATOM 747 N N . GLY A 1 89 ? 12.906 -39.969 -30.578 1 90.44 89 GLY A N 1
ATOM 748 C CA . GLY A 1 89 ? 12.391 -38.656 -30.922 1 90.44 89 GLY A CA 1
ATOM 749 C C . GLY A 1 89 ? 12.719 -37.594 -29.875 1 90.44 89 GLY A C 1
ATOM 750 O O . GLY A 1 89 ? 13.344 -37.906 -28.859 1 90.44 89 GLY A O 1
ATOM 751 N N . LYS A 1 90 ? 12.297 -36.375 -30.219 1 83.5 90 LYS A N 1
ATOM 752 C CA . LYS A 1 90 ? 12.609 -35.25 -29.328 1 83.5 90 LYS A CA 1
ATOM 753 C C . LYS A 1 90 ? 11.336 -34.656 -28.734 1 83.5 90 LYS A C 1
ATOM 755 O O . LYS A 1 90 ? 10.398 -34.344 -29.469 1 83.5 90 LYS A O 1
ATOM 760 N N . THR A 1 91 ? 11.344 -34.594 -27.453 1 79.12 91 THR A N 1
ATOM 761 C CA . THR A 1 91 ? 10.312 -33.844 -26.719 1 79.12 91 THR A CA 1
ATOM 762 C C . THR A 1 91 ? 10.672 -32.375 -26.625 1 79.12 91 THR A C 1
ATOM 764 O O . THR A 1 91 ? 11.82 -32.031 -26.391 1 79.12 91 THR A O 1
ATOM 767 N N . GLY A 1 92 ? 9.781 -31.5 -27.047 1 70 92 GLY A N 1
ATOM 768 C CA . GLY A 1 92 ? 10.023 -30.062 -27.109 1 70 92 GLY A CA 1
ATOM 769 C C . GLY A 1 92 ? 10.344 -29.453 -25.75 1 70 92 GLY A C 1
ATOM 770 O O . GLY A 1 92 ? 10.344 -30.141 -24.734 1 70 92 GLY A O 1
ATOM 771 N N . GLU A 1 93 ? 10.734 -28.141 -25.859 1 62.22 93 GLU A N 1
ATOM 772 C CA . GLU A 1 93 ? 11.117 -27.391 -24.672 1 62.22 93 GLU A CA 1
ATOM 773 C C . GLU A 1 93 ? 9.992 -27.375 -23.641 1 62.22 93 GLU A C 1
ATOM 775 O O . GLU A 1 93 ? 8.82 -27.266 -24 1 62.22 93 GLU A O 1
ATOM 780 N N . GLY A 1 94 ? 10.336 -27.625 -22.5 1 62.53 94 GLY A N 1
ATOM 781 C CA . GLY A 1 94 ? 9.375 -27.594 -21.406 1 62.53 94 GLY A CA 1
ATOM 782 C C . GLY A 1 94 ? 8.492 -28.828 -21.344 1 62.53 94 GLY A C 1
ATOM 783 O O . GLY A 1 94 ? 7.527 -28.875 -20.578 1 62.53 94 GLY A O 1
ATOM 784 N N . ASN A 1 95 ? 8.945 -29.797 -22.203 1 69.69 95 ASN A N 1
ATOM 785 C CA . ASN A 1 95 ? 8.203 -31.062 -22.266 1 69.69 95 ASN A CA 1
ATOM 786 C C . ASN A 1 95 ? 6.742 -30.828 -22.641 1 69.69 95 ASN A C 1
ATOM 788 O O . ASN A 1 95 ? 5.848 -31.5 -22.125 1 69.69 95 ASN A O 1
ATOM 792 N N . ASN A 1 96 ? 6.613 -29.766 -23.391 1 76.75 96 ASN A N 1
ATOM 793 C CA . ASN A 1 96 ? 5.254 -29.312 -23.656 1 76.75 96 ASN A CA 1
ATOM 794 C C . ASN A 1 96 ? 4.844 -29.578 -25.109 1 76.75 96 ASN A C 1
ATOM 796 O O . ASN A 1 96 ? 3.807 -29.094 -25.562 1 76.75 96 ASN A O 1
ATOM 800 N N . SER A 1 97 ? 5.754 -30.281 -25.734 1 83 97 SER A N 1
ATOM 801 C CA . SER A 1 97 ? 5.453 -30.609 -27.125 1 83 97 SER A CA 1
ATOM 802 C C . SER A 1 97 ? 6.371 -31.703 -27.656 1 83 97 SER A C 1
ATOM 804 O O . SER A 1 97 ? 7.406 -32 -27.047 1 83 97 SER A O 1
ATOM 806 N N . GLY A 1 98 ? 5.809 -32.375 -28.609 1 88.44 98 GLY A N 1
ATOM 807 C CA . GLY A 1 98 ? 6.656 -33.312 -29.344 1 88.44 98 GLY A CA 1
ATOM 808 C C . GLY A 1 98 ? 6.465 -34.75 -28.906 1 88.44 98 GLY A C 1
ATOM 809 O O . GLY A 1 98 ? 5.355 -35.156 -28.531 1 88.44 98 GLY A O 1
ATOM 810 N N . PHE A 1 99 ? 7.551 -35.531 -28.984 1 92.38 99 PHE A N 1
ATOM 811 C CA . PHE A 1 99 ? 7.531 -37 -28.984 1 92.38 99 PHE A CA 1
ATOM 812 C C . PHE A 1 99 ? 7.395 -37.531 -27.562 1 92.38 99 PHE A C 1
ATOM 814 O O . PHE A 1 99 ? 8.016 -37 -26.625 1 92.38 99 PHE A O 1
ATOM 821 N N . GLU A 1 100 ? 6.551 -38.656 -27.359 1 94.19 100 GLU A N 1
ATOM 822 C CA . GLU A 1 100 ? 6.473 -39.469 -26.156 1 94.19 100 GLU A CA 1
ATOM 823 C C . GLU A 1 100 ? 6.129 -40.906 -26.5 1 94.19 100 GLU A C 1
ATOM 825 O O . GLU A 1 100 ? 5.582 -41.188 -27.578 1 94.19 100 GLU A O 1
ATOM 830 N N . SER A 1 101 ? 6.465 -41.812 -25.609 1 95.69 101 SER A N 1
ATOM 831 C CA . SER A 1 101 ? 6.102 -43.219 -25.875 1 95.69 101 SER A CA 1
ATOM 832 C C . SER A 1 101 ? 6 -44.031 -24.594 1 95.69 101 SER A C 1
ATOM 834 O O . SER A 1 101 ? 6.59 -43.656 -23.562 1 95.69 101 SER A O 1
ATOM 836 N N . LEU A 1 102 ? 5.207 -45.031 -24.609 1 96.69 102 LEU A N 1
ATOM 837 C CA . LEU A 1 102 ? 5.086 -46 -23.531 1 96.69 102 LEU A CA 1
ATOM 838 C C . LEU A 1 102 ? 5.605 -47.375 -23.969 1 96.69 102 LEU A C 1
ATOM 840 O O . LEU A 1 102 ? 5.191 -47.906 -25 1 96.69 102 LEU A O 1
ATOM 844 N N . LEU A 1 103 ? 6.512 -47.969 -23.219 1 97.62 103 LEU A N 1
ATOM 845 C CA . LEU A 1 103 ? 7.047 -49.312 -23.469 1 97.62 103 LEU A CA 1
ATOM 846 C C . LEU A 1 103 ? 6.211 -50.375 -22.766 1 97.62 103 LEU A C 1
ATOM 848 O O . LEU A 1 103 ? 5.922 -50.25 -21.562 1 97.62 103 LEU A O 1
ATOM 852 N N . TYR A 1 104 ? 5.809 -51.375 -23.5 1 96.25 104 TYR A N 1
ATOM 853 C CA . TYR A 1 104 ? 5.27 -52.625 -22.984 1 96.25 104 TYR A CA 1
ATOM 854 C C . TYR A 1 104 ? 6.316 -53.75 -23.031 1 96.25 104 TYR A C 1
ATOM 856 O O . TYR A 1 104 ? 6.859 -54.062 -24.094 1 96.25 104 TYR A O 1
ATOM 864 N N . LEU A 1 105 ? 6.676 -54.281 -21.922 1 96.56 105 LEU A N 1
ATOM 865 C CA . LEU A 1 105 ? 7.582 -55.406 -21.828 1 96.56 105 LEU A CA 1
ATOM 866 C C . LEU A 1 105 ? 6.801 -56.719 -21.688 1 96.56 105 LEU A C 1
ATOM 868 O O . LEU A 1 105 ? 6.066 -56.906 -20.719 1 96.56 105 LEU A O 1
ATOM 872 N N . ASN A 1 106 ? 6.98 -57.625 -22.625 1 94.5 106 ASN A N 1
ATOM 873 C CA . ASN A 1 106 ? 6.25 -58.875 -22.641 1 94.5 106 ASN A CA 1
ATOM 874 C C . ASN A 1 106 ? 4.746 -58.656 -22.484 1 94.5 106 ASN A C 1
ATOM 876 O O . ASN A 1 106 ? 4.094 -59.344 -21.703 1 94.5 106 ASN A O 1
ATOM 880 N N . GLY A 1 107 ? 4.25 -57.5 -23.016 1 91.06 107 GLY A N 1
ATOM 881 C CA . GLY A 1 107 ? 2.816 -57.25 -23.109 1 91.06 107 GLY A CA 1
ATOM 882 C C . GLY A 1 107 ? 2.285 -56.375 -22.016 1 91.06 107 GLY A C 1
ATOM 883 O O . GLY A 1 107 ? 1.144 -55.906 -22.062 1 91.06 107 GLY A O 1
ATOM 884 N N . SER A 1 108 ? 3.051 -56.094 -21.062 1 93.12 108 SER A N 1
ATOM 885 C CA . SER A 1 108 ? 2.6 -55.25 -19.938 1 93.12 108 SER A CA 1
ATOM 886 C C . SER A 1 108 ? 3.27 -53.906 -19.953 1 93.12 108 SER A C 1
ATOM 888 O O . SER A 1 108 ? 4.453 -53.781 -20.281 1 93.12 108 SER A O 1
ATOM 890 N N . PRO A 1 109 ? 2.377 -52.844 -19.578 1 95.06 109 PRO A N 1
ATOM 891 C CA . PRO A 1 109 ? 3.014 -51.531 -19.484 1 95.06 109 PRO A CA 1
ATOM 892 C C . PRO A 1 109 ? 4.195 -51.531 -18.516 1 95.06 109 PRO A C 1
ATOM 894 O O . PRO A 1 109 ? 4.113 -52.094 -17.422 1 95.06 109 PRO A O 1
ATOM 897 N N . TYR A 1 110 ? 5.277 -50.844 -18.938 1 95.94 110 TYR A N 1
ATOM 898 C CA . TYR A 1 110 ? 6.512 -51 -18.172 1 95.94 110 TYR A CA 1
ATOM 899 C C . TYR A 1 110 ? 7.098 -49.625 -17.812 1 95.94 110 TYR A C 1
ATOM 901 O O . TYR A 1 110 ? 7.148 -49.25 -16.641 1 95.94 110 TYR A O 1
ATOM 909 N N . GLN A 1 111 ? 7.402 -48.812 -18.797 1 96.69 111 GLN A N 1
ATOM 910 C CA . GLN A 1 111 ? 8.023 -47.5 -18.547 1 96.69 111 GLN A CA 1
ATOM 911 C C . GLN A 1 111 ? 7.797 -46.562 -19.719 1 96.69 111 GLN A C 1
ATOM 913 O O . GLN A 1 111 ? 7.703 -47 -20.875 1 96.69 111 GLN A O 1
ATOM 918 N N . GLY A 1 112 ? 7.73 -45.219 -19.344 1 95.44 112 GLY A N 1
ATOM 919 C CA . GLY A 1 112 ? 7.801 -44.219 -20.406 1 95.44 112 GLY A CA 1
ATOM 920 C C . GLY A 1 112 ? 9.18 -44.125 -21.047 1 95.44 112 GLY A C 1
ATOM 921 O O . GLY A 1 112 ? 10.195 -44.219 -20.344 1 95.44 112 GLY A O 1
ATOM 922 N N . VAL A 1 113 ? 9.242 -44 -22.344 1 95.44 113 VAL A N 1
ATOM 923 C CA . VAL A 1 113 ? 10.477 -43.812 -23.094 1 95.44 113 VAL A CA 1
ATOM 924 C C . VAL A 1 113 ? 10.375 -42.531 -23.922 1 95.44 113 VAL A C 1
ATOM 926 O O . VAL A 1 113 ? 9.641 -42.469 -24.906 1 95.44 113 VAL A O 1
ATOM 929 N N . ASP A 1 114 ? 11.016 -41.531 -23.516 1 92.88 114 ASP A N 1
ATOM 930 C CA . ASP A 1 114 ? 11.008 -40.219 -24.172 1 92.88 114 ASP A CA 1
ATOM 931 C C . ASP A 1 114 ? 12.359 -39.531 -24 1 92.88 114 ASP A C 1
ATOM 933 O O . ASP A 1 114 ? 13.344 -40.156 -23.609 1 92.88 114 ASP A O 1
ATOM 937 N N . SER A 1 115 ? 12.391 -38.188 -24.328 1 90.38 115 SER A N 1
ATOM 938 C CA . SER A 1 115 ? 13.664 -37.5 -24.328 1 90.38 115 SER A CA 1
ATOM 939 C C . SER A 1 115 ? 14.227 -37.375 -22.922 1 90.38 115 SER A C 1
ATOM 941 O O . SER A 1 115 ? 15.438 -37.188 -22.734 1 90.38 115 SER A O 1
ATOM 943 N N . ASN A 1 116 ? 13.367 -37.594 -21.906 1 92.19 116 ASN A N 1
ATOM 944 C CA . ASN A 1 116 ? 13.797 -37.5 -20.516 1 92.19 116 ASN A CA 1
ATOM 945 C C . ASN A 1 116 ? 14.172 -38.844 -19.938 1 92.19 116 ASN A C 1
ATOM 947 O O . ASN A 1 116 ? 14.844 -38.938 -18.906 1 92.19 116 ASN A O 1
ATOM 951 N N . HIS A 1 117 ? 13.695 -39.906 -20.594 1 94.62 117 HIS A N 1
ATOM 952 C CA . HIS A 1 117 ? 13.883 -41.25 -20.125 1 94.62 117 HIS A CA 1
ATOM 953 C C . HIS A 1 117 ? 14.359 -42.188 -21.25 1 94.62 117 HIS A C 1
ATOM 955 O O . HIS A 1 117 ? 13.586 -43 -21.75 1 94.62 117 HIS A O 1
ATOM 961 N N . MET A 1 118 ? 15.594 -42.188 -21.516 1 95 118 MET A N 1
ATOM 962 C CA . MET A 1 118 ? 16.125 -42.938 -22.641 1 95 118 MET A CA 1
ATOM 963 C C . MET A 1 118 ? 16.703 -44.281 -22.188 1 95 118 MET A C 1
ATOM 965 O O . MET A 1 118 ? 16.969 -45.156 -23 1 95 118 MET A O 1
ATOM 969 N N . GLU A 1 119 ? 16.859 -44.469 -20.875 1 96.19 119 GLU A N 1
ATOM 970 C CA . GLU A 1 119 ? 17.344 -45.688 -20.281 1 96.19 119 GLU A CA 1
ATOM 971 C C . GLU A 1 119 ? 16.188 -46.531 -19.766 1 96.19 119 GLU A C 1
ATOM 973 O O . GLU A 1 119 ? 15.297 -46.031 -19.078 1 96.19 119 GLU A O 1
ATOM 978 N N . VAL A 1 120 ? 16.203 -47.875 -20.141 1 96.88 120 VAL A N 1
ATOM 979 C CA . VAL A 1 120 ? 15.25 -48.812 -19.578 1 96.88 120 VAL A CA 1
ATOM 980 C C . VAL A 1 120 ? 15.992 -49.969 -18.922 1 96.88 120 VAL A C 1
ATOM 982 O O . VAL A 1 120 ? 16.672 -50.75 -19.594 1 96.88 120 VAL A O 1
ATOM 985 N N . PHE A 1 121 ? 15.898 -50.094 -17.641 1 96.62 121 PHE A N 1
ATOM 986 C CA . PHE A 1 121 ? 16.516 -51.219 -16.938 1 96.62 121 PHE A CA 1
ATOM 987 C C . PHE A 1 121 ? 15.578 -52.438 -16.922 1 96.62 121 PHE A C 1
ATOM 989 O O . PHE A 1 121 ? 14.461 -52.344 -16.391 1 96.62 121 PHE A O 1
ATOM 996 N N . PHE A 1 122 ? 16.062 -53.562 -17.422 1 95.94 122 PHE A N 1
ATOM 997 C CA . PHE A 1 122 ? 15.25 -54.781 -17.516 1 95.94 122 PHE A CA 1
ATOM 998 C C . PHE A 1 122 ? 15.328 -55.562 -16.219 1 95.94 122 PHE A C 1
ATOM 1000 O O . PHE A 1 122 ? 16.281 -55.438 -15.453 1 95.94 122 PHE A O 1
ATOM 1007 N N . PRO A 1 123 ? 14.367 -56.438 -16 1 93.12 123 PRO A N 1
ATOM 1008 C CA . PRO A 1 123 ? 14.375 -57.219 -14.781 1 93.12 123 PRO A CA 1
ATOM 1009 C C . PRO A 1 123 ? 15.617 -58.125 -14.672 1 93.12 123 PRO A C 1
ATOM 1011 O O . PRO A 1 123 ? 16.156 -58.562 -15.68 1 93.12 123 PRO A O 1
ATOM 1014 N N . LYS A 1 124 ? 16.094 -58.375 -13.5 1 88.12 124 LYS A N 1
ATOM 1015 C CA . LYS A 1 124 ? 17.297 -59.156 -13.211 1 88.12 124 LYS A CA 1
ATOM 1016 C C . LYS A 1 124 ? 17.219 -60.531 -13.875 1 88.12 124 LYS A C 1
ATOM 1018 O O . LYS A 1 124 ? 18.234 -61.062 -14.297 1 88.12 124 LYS A O 1
ATOM 1023 N N . GLY A 1 125 ? 16.156 -61.188 -14.094 1 86.81 125 GLY A N 1
ATOM 1024 C CA . GLY A 1 125 ? 16.016 -62.5 -14.656 1 86.81 125 GLY A CA 1
ATOM 1025 C C . GLY A 1 125 ? 15.938 -62.5 -16.172 1 86.81 125 GLY A C 1
ATOM 1026 O O . GLY A 1 125 ? 15.711 -63.562 -16.781 1 86.81 125 GLY A O 1
ATOM 1027 N N . SER A 1 126 ? 16.375 -61.406 -16.766 1 92.94 126 SER A N 1
ATOM 1028 C CA . SER A 1 126 ? 16.203 -61.312 -18.203 1 92.94 126 SER A CA 1
ATOM 1029 C C . SER A 1 126 ? 17.359 -61.969 -18.953 1 92.94 126 SER A C 1
ATOM 1031 O O . SER A 1 126 ? 17.266 -62.25 -20.156 1 92.94 126 SER A O 1
ATOM 1033 N N . ALA A 1 127 ? 18.438 -62.188 -18.281 1 94.5 127 ALA A N 1
ATOM 1034 C CA . ALA A 1 127 ? 19.594 -62.781 -18.953 1 94.5 127 ALA A CA 1
ATOM 1035 C C . ALA A 1 127 ? 19.234 -64.188 -19.484 1 94.5 127 ALA A C 1
ATOM 1037 O O . ALA A 1 127 ? 18.672 -65 -18.766 1 94.5 127 ALA A O 1
ATOM 1038 N N . GLY A 1 128 ? 19.547 -64.375 -20.672 1 94.44 128 GLY A N 1
ATOM 1039 C CA . GLY A 1 128 ? 19.266 -65.688 -21.312 1 94.44 128 GLY A CA 1
ATOM 1040 C C . GLY A 1 128 ? 17.828 -65.75 -21.812 1 94.44 128 GLY A C 1
ATOM 1041 O O . GLY A 1 128 ? 17.469 -66.75 -22.438 1 94.44 128 GLY A O 1
ATOM 1042 N N . ALA A 1 129 ? 17.109 -64.812 -21.625 1 94.44 129 ALA A N 1
ATOM 1043 C CA . ALA A 1 129 ? 15.703 -64.875 -22 1 94.44 129 ALA A CA 1
ATOM 1044 C C . ALA A 1 129 ? 15.461 -64.125 -23.312 1 94.44 129 ALA A C 1
ATOM 1046 O O . ALA A 1 129 ? 16.266 -63.281 -23.719 1 94.44 129 ALA A O 1
ATOM 1047 N N . LYS A 1 130 ? 14.461 -64.562 -23.984 1 95.25 130 LYS A N 1
ATOM 1048 C CA . LYS A 1 130 ? 13.914 -63.812 -25.094 1 95.25 130 LYS A CA 1
ATOM 1049 C C . LYS A 1 130 ? 12.836 -62.844 -24.609 1 95.25 130 LYS A C 1
ATOM 1051 O O . LYS A 1 130 ? 11.852 -63.281 -24 1 95.25 130 LYS A O 1
ATOM 1056 N N . ILE A 1 131 ? 13.039 -61.594 -24.797 1 95.5 131 ILE A N 1
ATOM 1057 C CA . ILE A 1 131 ? 12.07 -60.594 -24.328 1 95.5 131 ILE A CA 1
ATOM 1058 C C . ILE A 1 131 ? 11.422 -59.906 -25.516 1 95.5 131 ILE A C 1
ATOM 1060 O O . ILE A 1 131 ? 12.055 -59.719 -26.562 1 95.5 131 ILE A O 1
ATOM 1064 N N . SER A 1 132 ? 10.141 -59.562 -25.344 1 95.75 132 SER A N 1
ATOM 1065 C CA . SER A 1 132 ? 9.391 -58.812 -26.344 1 95.75 132 SER A CA 1
ATOM 1066 C C . SER A 1 132 ? 9.25 -57.344 -25.953 1 95.75 132 SER A C 1
ATOM 1068 O O . SER A 1 132 ? 8.719 -57.031 -24.891 1 95.75 132 SER A O 1
ATOM 1070 N N . LEU A 1 133 ? 9.734 -56.5 -26.797 1 97 133 LEU A N 1
ATOM 1071 C CA . LEU A 1 133 ? 9.617 -55.031 -26.625 1 97 133 LEU A CA 1
ATOM 1072 C C . LEU A 1 133 ? 8.57 -54.469 -27.562 1 97 133 LEU A C 1
ATOM 1074 O O . LEU A 1 133 ? 8.641 -54.656 -28.781 1 97 133 LEU A O 1
ATOM 1078 N N . THR A 1 134 ? 7.559 -53.844 -26.984 1 96.88 134 THR A N 1
ATOM 1079 C CA . THR A 1 134 ? 6.566 -53.094 -27.766 1 96.88 134 THR A CA 1
ATOM 1080 C C . THR A 1 134 ? 6.473 -51.656 -27.297 1 96.88 134 THR A C 1
ATOM 1082 O O . THR A 1 134 ? 6.156 -51.375 -26.141 1 96.88 134 THR A O 1
ATOM 1085 N N . PHE A 1 135 ? 6.746 -50.688 -28.203 1 96.62 135 PHE A N 1
ATOM 1086 C CA . PHE A 1 135 ? 6.633 -49.281 -27.906 1 96.62 135 PHE A CA 1
ATOM 1087 C C . PHE A 1 135 ? 5.406 -48.688 -28.578 1 96.62 135 PHE A C 1
ATOM 1089 O O . PHE A 1 135 ? 5.199 -48.875 -29.781 1 96.62 135 PHE A O 1
ATOM 1096 N N . ARG A 1 136 ? 4.594 -48 -27.875 1 96.88 136 ARG A N 1
ATOM 1097 C CA . ARG A 1 136 ? 3.557 -47.156 -28.469 1 96.88 136 ARG A CA 1
ATOM 1098 C C . ARG A 1 136 ? 4.012 -45.719 -28.547 1 96.88 136 ARG A C 1
ATOM 1100 O O . ARG A 1 136 ? 4.094 -45.031 -27.531 1 96.88 136 ARG A O 1
ATOM 1107 N N . LEU A 1 137 ? 4.215 -45.25 -29.734 1 95.5 137 LEU A N 1
ATOM 1108 C CA . LEU A 1 137 ? 4.734 -43.906 -30 1 95.5 137 LEU A CA 1
ATOM 1109 C C . LEU A 1 137 ? 3.596 -42.906 -30.203 1 95.5 137 LEU A C 1
ATOM 1111 O O . LEU A 1 137 ? 2.547 -43.281 -30.734 1 95.5 137 LEU A O 1
ATOM 1115 N N . TRP A 1 138 ? 3.775 -41.719 -29.766 1 95.38 138 TRP A N 1
ATOM 1116 C CA . TRP A 1 138 ? 2.939 -40.531 -30.047 1 95.38 138 TRP A CA 1
ATOM 1117 C C . TRP A 1 138 ? 3.775 -39.406 -30.594 1 95.38 138 TRP A C 1
ATOM 1119 O O . TRP A 1 138 ? 4.781 -39 -30 1 95.38 138 TRP A O 1
ATOM 1129 N N . SER A 1 139 ? 3.389 -38.875 -31.75 1 93.81 139 SER A N 1
ATOM 1130 C CA . SER A 1 139 ? 4.191 -37.875 -32.438 1 93.81 139 SER A CA 1
ATOM 1131 C C . SER A 1 139 ? 4.195 -36.531 -31.688 1 93.81 139 SER A C 1
ATOM 1133 O O . SER A 1 139 ? 5.098 -35.719 -31.859 1 93.81 139 SER A O 1
ATOM 1135 N N . GLY A 1 140 ? 3.174 -36.344 -30.812 1 93 140 GLY A N 1
ATOM 1136 C CA . GLY A 1 140 ? 3.037 -35.062 -30.125 1 93 140 GLY A CA 1
ATOM 1137 C C . GLY A 1 140 ? 2.359 -34 -30.969 1 93 140 GLY A C 1
ATOM 1138 O O . GLY A 1 140 ? 1.823 -34.281 -32.031 1 93 140 GLY A O 1
ATOM 1139 N N . LEU A 1 141 ? 2.209 -32.781 -30.391 1 93.88 141 LEU A N 1
ATOM 1140 C CA . LEU A 1 141 ? 1.696 -31.578 -31.031 1 93.88 141 LEU A CA 1
ATOM 1141 C C . LEU A 1 141 ? 2.768 -30.5 -31.078 1 93.88 141 LEU A C 1
ATOM 1143 O O . LEU A 1 141 ? 3.881 -30.703 -30.578 1 93.88 141 LEU A O 1
ATOM 1147 N N . GLU A 1 142 ? 2.482 -29.344 -31.719 1 89.38 142 GLU A N 1
ATOM 1148 C CA . GLU A 1 142 ? 3.469 -28.297 -31.938 1 89.38 142 GLU A CA 1
ATOM 1149 C C . GLU A 1 142 ? 3.609 -27.406 -30.688 1 89.38 142 GLU A C 1
ATOM 1151 O O . GLU A 1 142 ? 4.539 -26.609 -30.594 1 89.38 142 GLU A O 1
ATOM 1156 N N . GLY A 1 143 ? 2.787 -27.609 -29.719 1 88.12 143 GLY A N 1
ATOM 1157 C CA . GLY A 1 143 ? 2.904 -26.812 -28.516 1 88.12 143 GLY A CA 1
ATOM 1158 C C . GLY A 1 143 ? 2.191 -25.469 -28.609 1 88.12 143 GLY A C 1
ATOM 1159 O O . GLY A 1 143 ? 2.615 -24.484 -27.984 1 88.12 143 GLY A O 1
ATOM 1160 N N . GLY A 1 144 ? 1.205 -25.312 -29.406 1 90.62 144 GLY A N 1
ATOM 1161 C CA . GLY A 1 144 ? 0.421 -24.109 -29.578 1 90.62 144 GLY A CA 1
ATOM 1162 C C . GLY A 1 144 ? 0.634 -23.438 -30.922 1 90.62 144 GLY A C 1
ATOM 1163 O O . GLY A 1 144 ? 1.605 -23.719 -31.609 1 90.62 144 GLY A O 1
ATOM 1164 N N . GLY A 1 145 ? -0.215 -22.5 -31.234 1 92.5 145 GLY A N 1
ATOM 1165 C CA . GLY A 1 145 ? -0.144 -21.797 -32.5 1 92.5 145 GLY A CA 1
ATOM 1166 C C . GLY A 1 145 ? -0.767 -22.562 -33.656 1 92.5 145 GLY A C 1
ATOM 1167 O O . GLY A 1 145 ? -1.628 -23.422 -33.438 1 92.5 145 GLY A O 1
ATOM 1168 N N . ILE A 1 146 ? -0.33 -22.219 -34.844 1 93.25 146 ILE A N 1
ATOM 1169 C CA . ILE A 1 146 ? -0.841 -22.859 -36.062 1 93.25 146 ILE A CA 1
ATOM 1170 C C . ILE A 1 146 ? -0.364 -24.312 -36.125 1 93.25 146 ILE A C 1
ATOM 1172 O O . ILE A 1 146 ? 0.822 -24.578 -35.938 1 93.25 146 ILE A O 1
ATOM 1176 N N . PRO A 1 147 ? -1.261 -25.281 -36.344 1 93.5 147 PRO A N 1
ATOM 1177 C CA . PRO A 1 147 ? -0.9 -26.703 -36.375 1 93.5 147 PRO A CA 1
ATOM 1178 C C . PRO A 1 147 ? 0.261 -26.984 -37.312 1 93.5 147 PRO A C 1
ATOM 1180 O O . PRO A 1 147 ? 0.322 -26.422 -38.438 1 93.5 147 PRO A O 1
ATOM 1183 N N . LYS A 1 148 ? 1.12 -27.75 -36.844 1 92.94 148 LYS A N 1
ATOM 1184 C CA . LYS A 1 148 ? 2.291 -28.156 -37.625 1 92.94 148 LYS A CA 1
ATOM 1185 C C . LYS A 1 148 ? 2.592 -29.641 -37.438 1 92.94 148 LYS A C 1
ATOM 1187 O O . LYS A 1 148 ? 2.445 -30.172 -36.312 1 92.94 148 LYS A O 1
ATOM 1192 N N . SER A 1 149 ? 3.033 -30.297 -38.469 1 92.62 149 SER A N 1
ATOM 1193 C CA . SER A 1 149 ? 3.457 -31.688 -38.375 1 92.62 149 SER A CA 1
ATOM 1194 C C . SER A 1 149 ? 4.754 -31.812 -37.594 1 92.62 149 SER A C 1
ATOM 1196 O O . SER A 1 149 ? 5.629 -30.953 -37.688 1 92.62 149 SER A O 1
ATOM 1198 N N . GLN A 1 150 ? 4.793 -33 -36.844 1 92.62 150 GLN A N 1
ATOM 1199 C CA . GLN A 1 150 ? 6.008 -33.312 -36.094 1 92.62 150 GLN A CA 1
ATOM 1200 C C . GLN A 1 150 ? 6.836 -34.375 -36.812 1 92.62 150 GLN A C 1
ATOM 1202 O O . GLN A 1 150 ? 6.285 -35.281 -37.406 1 92.62 150 GLN A O 1
ATOM 1207 N N . GLU A 1 151 ? 8.133 -34.188 -36.812 1 92.25 151 GLU A N 1
ATOM 1208 C CA . GLU A 1 151 ? 9.047 -35.156 -37.406 1 92.25 151 GLU A CA 1
ATOM 1209 C C . GLU A 1 151 ? 10.039 -35.688 -36.375 1 92.25 151 GLU A C 1
ATOM 1211 O O . GLU A 1 151 ? 10.633 -34.906 -35.625 1 92.25 151 GLU A O 1
ATOM 1216 N N . HIS A 1 152 ? 10.102 -37.094 -36.344 1 94.06 152 HIS A N 1
ATOM 1217 C CA . HIS A 1 152 ? 11.023 -37.75 -35.375 1 94.06 152 HIS A CA 1
ATOM 1218 C C . HIS A 1 152 ? 11.883 -38.781 -36.094 1 94.06 152 HIS A C 1
ATOM 1220 O O . HIS A 1 152 ? 11.461 -39.406 -37.062 1 94.06 152 HIS A O 1
ATOM 1226 N N . LYS A 1 153 ? 13.07 -38.969 -35.594 1 94.12 153 LYS A N 1
ATOM 1227 C CA . LYS A 1 153 ? 14.023 -39.938 -36.125 1 94.12 153 LYS A CA 1
ATOM 1228 C C . LYS A 1 153 ? 14.289 -41.031 -35.094 1 94.12 153 LYS A C 1
ATOM 1230 O O . LYS A 1 153 ? 14.43 -40.781 -33.906 1 94.12 153 LYS A O 1
ATOM 1235 N N . ILE A 1 154 ? 14.297 -42.344 -35.531 1 95.12 154 ILE A N 1
ATOM 1236 C CA . ILE A 1 154 ? 14.766 -43.438 -34.688 1 95.12 154 ILE A CA 1
ATOM 1237 C C . ILE A 1 154 ? 16.281 -43.406 -34.594 1 95.12 154 ILE A C 1
ATOM 1239 O O . ILE A 1 154 ? 16.969 -44.094 -35.375 1 95.12 154 ILE A O 1
ATOM 1243 N N . LYS A 1 155 ? 16.766 -42.844 -33.625 1 94.5 155 LYS A N 1
ATOM 1244 C CA . LYS A 1 155 ? 18.188 -42.5 -33.562 1 94.5 155 LYS A CA 1
ATOM 1245 C C . LYS A 1 155 ? 19 -43.625 -32.906 1 94.5 155 LYS A C 1
ATOM 1247 O O . LYS A 1 155 ? 20.141 -43.875 -33.281 1 94.5 155 LYS A O 1
ATOM 1252 N N . ARG A 1 156 ? 18.484 -44.25 -31.844 1 96.5 156 ARG A N 1
ATOM 1253 C CA . ARG A 1 156 ? 19.234 -45.25 -31.078 1 96.5 156 ARG A CA 1
ATOM 1254 C C . ARG A 1 156 ? 18.312 -46.344 -30.562 1 96.5 156 ARG A C 1
ATOM 1256 O O . ARG A 1 156 ? 17.219 -46.062 -30.062 1 96.5 156 ARG A O 1
ATOM 1263 N N . ALA A 1 157 ? 18.625 -47.562 -30.719 1 97.31 157 ALA A N 1
ATOM 1264 C CA . ALA A 1 157 ? 17.969 -48.719 -30.156 1 97.31 157 ALA A CA 1
ATOM 1265 C C . ALA A 1 157 ? 18.984 -49.875 -29.922 1 97.31 157 ALA A C 1
ATOM 1267 O O . ALA A 1 157 ? 19.422 -50.5 -30.875 1 97.31 157 ALA A O 1
ATOM 1268 N N . GLU A 1 158 ? 19.359 -50.062 -28.719 1 97.19 158 GLU A N 1
ATOM 1269 C CA . GLU A 1 158 ? 20.328 -51.094 -28.391 1 97.19 158 GLU A CA 1
ATOM 1270 C C . GLU A 1 158 ? 20.094 -51.656 -26.984 1 97.19 158 GLU A C 1
ATOM 1272 O O . GLU A 1 158 ? 19.453 -51 -26.156 1 97.19 158 GLU A O 1
ATOM 1277 N N . VAL A 1 159 ? 20.469 -52.812 -26.719 1 97 159 VAL A N 1
ATOM 1278 C CA . VAL A 1 159 ? 20.516 -53.406 -25.391 1 97 159 VAL A CA 1
ATOM 1279 C C . VAL A 1 159 ? 21.969 -53.625 -24.969 1 97 159 VAL A C 1
ATOM 1281 O O . VAL A 1 159 ? 22.812 -54 -25.781 1 97 159 VAL A O 1
ATOM 1284 N N . ALA A 1 160 ? 22.266 -53.25 -23.766 1 97.19 160 ALA A N 1
ATOM 1285 C CA . ALA A 1 160 ? 23.609 -53.344 -23.188 1 97.19 160 ALA A CA 1
ATOM 1286 C C . ALA A 1 160 ? 23.531 -53.688 -21.703 1 97.19 160 ALA A C 1
ATOM 1288 O O . ALA A 1 160 ? 22.453 -54 -21.188 1 97.19 160 ALA A O 1
ATOM 1289 N N . TRP A 1 161 ? 24.641 -53.812 -21.078 1 96.19 161 TRP A N 1
ATOM 1290 C CA . TRP A 1 161 ? 24.625 -53.875 -19.625 1 96.19 161 TRP A CA 1
ATOM 1291 C C . TRP A 1 161 ? 25.453 -52.719 -19.031 1 96.19 161 TRP A C 1
ATOM 1293 O O . TRP A 1 161 ? 26.438 -52.281 -19.625 1 96.19 161 TRP A O 1
ATOM 1303 N N . LEU A 1 162 ? 25.016 -52.156 -17.922 1 96.69 162 LEU A N 1
ATOM 1304 C CA . LEU A 1 162 ? 25.594 -51 -17.25 1 96.69 162 LEU A CA 1
ATOM 1305 C C . LEU A 1 162 ? 26.781 -51.406 -16.375 1 96.69 162 LEU A C 1
ATOM 1307 O O . LEU A 1 162 ? 26.641 -52.312 -15.531 1 96.69 162 LEU A O 1
ATOM 1311 N N . ASP A 1 163 ? 27.984 -50.844 -16.609 1 96.75 163 ASP A N 1
ATOM 1312 C CA . ASP A 1 163 ? 29.109 -51 -15.703 1 96.75 163 ASP A CA 1
ATOM 1313 C C . ASP A 1 163 ? 28.953 -50.125 -14.461 1 96.75 163 ASP A C 1
ATOM 1315 O O . ASP A 1 163 ? 29.203 -48.906 -14.508 1 96.75 163 ASP A O 1
ATOM 1319 N N . GLU A 1 164 ? 28.625 -50.719 -13.398 1 96.38 164 GLU A N 1
ATOM 1320 C CA . GLU A 1 164 ? 28.219 -50 -12.188 1 96.38 164 GLU A CA 1
ATOM 1321 C C . GLU A 1 164 ? 29.391 -49.188 -11.625 1 96.38 164 GLU A C 1
ATOM 1323 O O . GLU A 1 164 ? 29.172 -48.125 -11.047 1 96.38 164 GLU A O 1
ATOM 1328 N N . VAL A 1 165 ? 30.594 -49.625 -11.797 1 97.12 165 VAL A N 1
ATOM 1329 C CA . VAL A 1 165 ? 31.781 -48.938 -11.281 1 97.12 165 VAL A CA 1
ATOM 1330 C C . VAL A 1 165 ? 32 -47.656 -12.062 1 97.12 165 VAL A C 1
ATOM 1332 O O . VAL A 1 165 ? 32.188 -46.594 -11.477 1 97.12 165 VAL A O 1
ATOM 1335 N N . THR A 1 166 ? 32 -47.781 -13.352 1 97.31 166 THR A N 1
ATOM 1336 C CA . THR A 1 166 ? 32.156 -46.625 -14.211 1 97.31 166 THR A CA 1
ATOM 1337 C C . THR A 1 166 ? 31.031 -45.625 -14 1 97.31 166 THR A C 1
ATOM 1339 O O . THR A 1 166 ? 31.25 -44.406 -14 1 97.31 166 THR A O 1
ATOM 1342 N N . ASP A 1 167 ? 29.875 -46.156 -13.844 1 97.44 167 ASP A N 1
ATOM 1343 C CA . ASP A 1 167 ? 28.688 -45.312 -13.602 1 97.44 167 ASP A CA 1
ATOM 1344 C C . ASP A 1 167 ? 28.812 -44.562 -12.289 1 97.44 167 ASP A C 1
ATOM 1346 O O . ASP A 1 167 ? 28.453 -43.375 -12.211 1 97.44 167 ASP A O 1
ATOM 1350 N N . ASP A 1 168 ? 29.297 -45.156 -11.312 1 97.69 168 ASP A N 1
ATOM 1351 C CA . ASP A 1 168 ? 29.484 -44.531 -10 1 97.69 168 ASP A CA 1
ATOM 1352 C C . ASP A 1 168 ? 30.531 -43.438 -10.055 1 97.69 168 ASP A C 1
ATOM 1354 O O . ASP A 1 168 ? 30.328 -42.344 -9.477 1 97.69 168 ASP A O 1
ATOM 1358 N N . LEU A 1 169 ? 31.609 -43.688 -10.703 1 97.69 169 LEU A N 1
ATOM 1359 C CA . LEU A 1 169 ? 32.625 -42.656 -10.844 1 97.69 169 LEU A CA 1
ATOM 1360 C C . LEU A 1 169 ? 32.125 -41.469 -11.633 1 97.69 169 LEU A C 1
ATOM 1362 O O . LEU A 1 169 ? 32.438 -40.312 -11.32 1 97.69 169 LEU A O 1
ATOM 1366 N N . PHE A 1 170 ? 31.359 -41.719 -12.594 1 96.75 170 PHE A N 1
ATOM 1367 C CA . PHE A 1 170 ? 30.797 -40.656 -13.43 1 96.75 170 PHE A CA 1
ATOM 1368 C C . PHE A 1 170 ? 29.938 -39.719 -12.594 1 96.75 170 PHE A C 1
ATOM 1370 O O . PHE A 1 170 ? 30.188 -38.531 -12.57 1 96.75 170 PHE A O 1
ATOM 1377 N N . PHE A 1 171 ? 28.938 -40.219 -11.867 1 97.88 171 PHE A N 1
ATOM 1378 C CA . PHE A 1 171 ? 28.016 -39.375 -11.109 1 97.88 171 PHE A CA 1
ATOM 1379 C C . PHE A 1 171 ? 28.719 -38.688 -9.945 1 97.88 171 PHE A C 1
ATOM 1381 O O . PHE A 1 171 ? 28.406 -37.562 -9.609 1 97.88 171 PHE A O 1
ATOM 1388 N N . THR A 1 172 ? 29.656 -39.375 -9.352 1 97.75 172 THR A N 1
ATOM 1389 C CA . THR A 1 172 ? 30.406 -38.75 -8.258 1 97.75 172 THR A CA 1
ATOM 1390 C C . THR A 1 172 ? 31.281 -37.625 -8.766 1 97.75 172 THR A C 1
ATOM 1392 O O . THR A 1 172 ? 31.344 -36.562 -8.141 1 97.75 172 THR A O 1
ATOM 1395 N N . GLY A 1 173 ? 31.969 -37.906 -9.891 1 97.38 173 GLY A N 1
ATOM 1396 C CA . GLY A 1 173 ? 32.75 -36.844 -10.516 1 97.38 173 GLY A CA 1
ATOM 1397 C C . GLY A 1 173 ? 31.922 -35.656 -10.922 1 97.38 173 GLY A C 1
ATOM 1398 O O . GLY A 1 173 ? 32.312 -34.5 -10.711 1 97.38 173 GLY A O 1
ATOM 1399 N N . LYS A 1 174 ? 30.781 -35.875 -11.516 1 97 174 LYS A N 1
ATOM 1400 C CA . LYS A 1 174 ? 29.859 -34.812 -11.93 1 97 174 LYS A CA 1
ATOM 1401 C C . LYS A 1 174 ? 29.406 -33.969 -10.734 1 97 174 LYS A C 1
ATOM 1403 O O . LYS A 1 174 ? 29.391 -32.75 -10.805 1 97 174 LYS A O 1
ATOM 1408 N N . ALA A 1 175 ? 29.094 -34.531 -9.617 1 97.69 175 ALA A N 1
ATOM 1409 C CA . ALA A 1 175 ? 28.641 -33.844 -8.398 1 97.69 175 ALA A CA 1
ATOM 1410 C C . ALA A 1 175 ? 29.734 -33 -7.801 1 97.69 175 ALA A C 1
ATOM 1412 O O . ALA A 1 175 ? 29.5 -31.859 -7.391 1 97.69 175 ALA A O 1
ATOM 1413 N N . ILE A 1 176 ? 30.922 -33.562 -7.703 1 97.19 176 ILE A N 1
ATOM 1414 C CA . ILE A 1 176 ? 32.031 -32.844 -7.113 1 97.19 176 ILE A CA 1
ATOM 1415 C C . ILE A 1 176 ? 32.375 -31.625 -7.957 1 97.19 176 ILE A C 1
ATOM 1417 O O . ILE A 1 176 ? 32.531 -30.516 -7.426 1 97.19 176 ILE A O 1
ATOM 1421 N N . LEU A 1 177 ? 32.5 -31.812 -9.273 1 96.38 177 LEU A N 1
ATOM 1422 C CA . LEU A 1 177 ? 32.812 -30.703 -10.148 1 96.38 177 LEU A CA 1
ATOM 1423 C C . LEU A 1 177 ? 31.75 -29.625 -10.094 1 96.38 177 LEU A C 1
ATOM 1425 O O . LEU A 1 177 ? 32.062 -28.438 -10.078 1 96.38 177 LEU A O 1
ATOM 1429 N N . GLY A 1 178 ? 30.484 -30.047 -10.156 1 96.12 178 GLY A N 1
ATOM 1430 C CA . GLY A 1 178 ? 29.406 -29.094 -10.008 1 96.12 178 GLY A CA 1
ATOM 1431 C C . GLY A 1 178 ? 29.484 -28.312 -8.711 1 96.12 178 GLY A C 1
ATOM 1432 O O . GLY A 1 178 ? 29.172 -27.109 -8.688 1 96.12 178 GLY A O 1
ATOM 1433 N N . THR A 1 179 ? 29.844 -28.906 -7.637 1 96.62 179 THR A N 1
ATOM 1434 C CA . THR A 1 179 ? 29.984 -28.266 -6.328 1 96.62 179 THR A CA 1
ATOM 1435 C C . THR A 1 179 ? 31.109 -27.25 -6.344 1 96.62 179 THR A C 1
ATOM 1437 O O . THR A 1 179 ? 30.969 -26.141 -5.816 1 96.62 179 THR A O 1
ATOM 1440 N N . VAL A 1 180 ? 32.188 -27.594 -6.902 1 95.19 180 VAL A N 1
ATOM 1441 C CA . VAL A 1 180 ? 33.344 -26.703 -7.016 1 95.19 180 VAL A CA 1
ATOM 1442 C C . VAL A 1 180 ? 32.938 -25.406 -7.715 1 95.19 180 VAL A C 1
ATOM 1444 O O . VAL A 1 180 ? 33.375 -24.312 -7.316 1 95.19 180 VAL A O 1
ATOM 1447 N N . LYS A 1 181 ? 32.125 -25.516 -8.648 1 93.38 181 LYS A N 1
ATOM 1448 C CA . LYS A 1 181 ? 31.719 -24.375 -9.461 1 93.38 181 LYS A CA 1
ATOM 1449 C C . LYS A 1 181 ? 30.812 -23.438 -8.672 1 93.38 181 LYS A C 1
ATOM 1451 O O . LYS A 1 181 ? 30.734 -22.234 -8.969 1 93.38 181 LYS A O 1
ATOM 1456 N N . VAL A 1 182 ? 30.172 -23.922 -7.66 1 94.19 182 VAL A N 1
ATOM 1457 C CA . VAL A 1 182 ? 29.188 -23.109 -6.961 1 94.19 182 VAL A CA 1
ATOM 1458 C C . VAL A 1 182 ? 29.797 -22.531 -5.684 1 94.19 182 VAL A C 1
ATOM 1460 O O . VAL A 1 182 ? 29.391 -21.484 -5.203 1 94.19 182 VAL A O 1
ATOM 1463 N N . LEU A 1 183 ? 30.781 -23.172 -5.117 1 93.25 183 LEU A N 1
ATOM 1464 C CA . LEU A 1 183 ? 31.406 -22.719 -3.881 1 93.25 183 LEU A CA 1
ATOM 1465 C C . LEU A 1 183 ? 32.25 -21.453 -4.129 1 93.25 183 LEU A C 1
ATOM 1467 O O . LEU A 1 183 ? 32.781 -21.281 -5.219 1 93.25 183 LEU A O 1
ATOM 1471 N N . GLY A 1 184 ? 32.344 -20.594 -3.15 1 88.06 184 GLY A N 1
ATOM 1472 C CA . GLY A 1 184 ? 33.125 -19.359 -3.24 1 88.06 184 GLY A CA 1
ATOM 1473 C C . GLY A 1 184 ? 34.594 -19.609 -3.471 1 88.06 184 GLY A C 1
ATOM 1474 O O . GLY A 1 184 ? 35.125 -20.625 -3.031 1 88.06 184 GLY A O 1
ATOM 1475 N N . GLN A 1 185 ? 35.188 -18.656 -3.959 1 85.44 185 GLN A N 1
ATOM 1476 C CA . GLN A 1 185 ? 36.594 -18.781 -4.367 1 85.44 185 GLN A CA 1
ATOM 1477 C C . GLN A 1 185 ? 37.5 -19.016 -3.16 1 85.44 185 GLN A C 1
ATOM 1479 O O . GLN A 1 185 ? 38.531 -19.656 -3.279 1 85.44 185 GLN A O 1
ATOM 1484 N N . HIS A 1 186 ? 37.031 -18.656 -2.043 1 85.69 186 HIS A N 1
ATOM 1485 C CA . HIS A 1 186 ? 37.875 -18.734 -0.863 1 85.69 186 HIS A CA 1
ATOM 1486 C C . HIS A 1 186 ? 37.469 -19.859 0.062 1 85.69 186 HIS A C 1
ATOM 1488 O O . HIS A 1 186 ? 38.031 -20.031 1.148 1 85.69 186 HIS A O 1
ATOM 1494 N N . SER A 1 187 ? 36.531 -20.734 -0.363 1 87.56 187 SER A N 1
ATOM 1495 C CA . SER A 1 187 ? 36.125 -21.891 0.423 1 87.56 187 SER A CA 1
ATOM 1496 C C . SER A 1 187 ? 37.219 -22.969 0.409 1 87.56 187 SER A C 1
ATOM 1498 O O . SER A 1 187 ? 37.656 -23.406 -0.659 1 87.56 187 SER A O 1
ATOM 1500 N N . PRO A 1 188 ? 37.594 -23.422 1.571 1 88.56 188 PRO A N 1
ATOM 1501 C CA . PRO A 1 188 ? 38.594 -24.484 1.598 1 88.56 188 PRO A CA 1
ATOM 1502 C C . PRO A 1 188 ? 38.094 -25.766 0.946 1 88.56 188 PRO A C 1
ATOM 1504 O O . PRO A 1 188 ? 38.875 -26.484 0.322 1 88.56 188 PRO A O 1
ATOM 1507 N N . GLU A 1 189 ? 36.844 -26.016 1.083 1 92.38 189 GLU A N 1
ATOM 1508 C CA . GLU A 1 189 ? 36.281 -27.219 0.501 1 92.38 189 GLU A CA 1
ATOM 1509 C C . GLU A 1 189 ? 36.406 -27.219 -1.019 1 92.38 189 GLU A C 1
ATOM 1511 O O . GLU A 1 189 ? 36.594 -28.281 -1.63 1 92.38 189 GLU A O 1
ATOM 1516 N N . ARG A 1 190 ? 36.25 -26.109 -1.583 1 93.06 190 ARG A N 1
ATOM 1517 C CA . ARG A 1 190 ? 36.375 -25.984 -3.031 1 93.06 190 ARG A CA 1
ATOM 1518 C C . ARG A 1 190 ? 37.719 -26.531 -3.512 1 93.06 190 ARG A C 1
ATOM 1520 O O . ARG A 1 190 ? 37.781 -27.344 -4.438 1 93.06 190 ARG A O 1
ATOM 1527 N N . GLN A 1 191 ? 38.781 -26.172 -2.865 1 90.38 191 GLN A N 1
ATOM 1528 C CA . GLN A 1 191 ? 40.125 -26.562 -3.275 1 90.38 191 GLN A CA 1
ATOM 1529 C C . GLN A 1 191 ? 40.375 -28.047 -2.984 1 90.38 191 GLN A C 1
ATOM 1531 O O . GLN A 1 191 ? 41 -28.734 -3.785 1 90.38 191 GLN A O 1
ATOM 1536 N N . LEU A 1 192 ? 39.906 -28.484 -1.861 1 92.75 192 LEU A N 1
ATOM 1537 C CA . LEU A 1 192 ? 40.094 -29.875 -1.486 1 92.75 192 LEU A CA 1
ATOM 1538 C C . LEU A 1 192 ? 39.375 -30.797 -2.469 1 92.75 192 LEU A C 1
ATOM 1540 O O . LEU A 1 192 ? 39.938 -31.797 -2.904 1 92.75 192 LEU A O 1
ATOM 1544 N N . LEU A 1 193 ? 38.219 -30.469 -2.852 1 95.81 193 LEU A N 1
ATOM 1545 C CA . LEU A 1 193 ? 37.406 -31.281 -3.758 1 95.81 193 LEU A CA 1
ATOM 1546 C C . LEU A 1 193 ? 38.031 -31.297 -5.16 1 95.81 193 LEU A C 1
ATOM 1548 O O . LEU A 1 193 ? 38.062 -32.344 -5.809 1 95.81 193 LEU A O 1
ATOM 1552 N N . LEU A 1 194 ? 38.406 -30.141 -5.594 1 94.44 194 LEU A N 1
ATOM 1553 C CA . LEU A 1 194 ? 39 -30.047 -6.922 1 94.44 194 LEU A CA 1
ATOM 1554 C C . LEU A 1 194 ? 40.281 -30.875 -7.016 1 94.44 194 LEU A C 1
ATOM 1556 O O . LEU A 1 194 ? 40.469 -31.594 -7.996 1 94.44 194 LEU A O 1
ATOM 1560 N N . SER A 1 195 ? 41.094 -30.828 -5.992 1 94.19 195 SER A N 1
ATOM 1561 C CA . SER A 1 195 ? 42.312 -31.594 -5.949 1 94.19 195 SER A CA 1
ATOM 1562 C C . SER A 1 195 ? 42.062 -33.094 -5.887 1 94.19 195 SER A C 1
ATOM 1564 O O . SER A 1 195 ? 42.75 -33.875 -6.512 1 94.19 195 SER A O 1
ATOM 1566 N N . LEU A 1 196 ? 41.188 -33.438 -5.113 1 95.94 196 LEU A N 1
ATOM 1567 C CA . LEU A 1 196 ? 40.812 -34.844 -4.977 1 95.94 196 LEU A CA 1
ATOM 1568 C C . LEU A 1 196 ? 40.344 -35.438 -6.309 1 95.94 196 LEU A C 1
ATOM 1570 O O . LEU A 1 196 ? 40.75 -36.5 -6.711 1 95.94 196 LEU A O 1
ATOM 1574 N N . LEU A 1 197 ? 39.375 -34.719 -6.926 1 96.69 197 LEU A N 1
ATOM 1575 C CA . LEU A 1 197 ? 38.844 -35.188 -8.203 1 96.69 197 LEU A CA 1
ATOM 1576 C C . LEU A 1 197 ? 39.938 -35.312 -9.25 1 96.69 197 LEU A C 1
ATOM 1578 O O . LEU A 1 197 ? 39.969 -36.281 -10.016 1 96.69 197 LEU A O 1
ATOM 1582 N N . ASP A 1 198 ? 40.844 -34.344 -9.242 1 95 198 ASP A N 1
ATOM 1583 C CA . ASP A 1 198 ? 41.938 -34.375 -10.18 1 95 198 ASP A CA 1
ATOM 1584 C C . ASP A 1 198 ? 42.844 -35.594 -9.945 1 95 198 ASP A C 1
ATOM 1586 O O . ASP A 1 198 ? 43.219 -36.281 -10.898 1 95 198 ASP A O 1
ATOM 1590 N N . ARG A 1 199 ? 43.188 -35.875 -8.727 1 95.5 199 ARG A N 1
ATOM 1591 C CA . ARG A 1 199 ? 44.031 -37.031 -8.375 1 95.5 199 ARG A CA 1
ATOM 1592 C C . ARG A 1 199 ? 43.344 -38.344 -8.773 1 95.5 199 ARG A C 1
ATOM 1594 O O . ARG A 1 199 ? 44 -39.25 -9.281 1 95.5 199 ARG A O 1
ATOM 1601 N N . ALA A 1 200 ? 42.094 -38.438 -8.516 1 97.19 200 ALA A N 1
ATOM 1602 C CA . ALA A 1 200 ? 41.344 -39.625 -8.859 1 97.19 200 ALA A CA 1
ATOM 1603 C C . ALA A 1 200 ? 41.375 -39.875 -10.367 1 97.19 200 ALA A C 1
ATOM 1605 O O . ALA A 1 200 ? 41.625 -41 -10.828 1 97.19 200 ALA A O 1
ATOM 1606 N N . PHE A 1 201 ? 41.094 -38.906 -11.156 1 95.69 201 PHE A N 1
ATOM 1607 C CA . PHE A 1 201 ? 40.969 -39.062 -12.602 1 95.69 201 PHE A CA 1
ATOM 1608 C C . PHE A 1 201 ? 42.344 -39.312 -13.234 1 95.69 201 PHE A C 1
ATOM 1610 O O . PHE A 1 201 ? 42.438 -39.812 -14.352 1 95.69 201 PHE A O 1
ATOM 1617 N N . ARG A 1 202 ? 43.406 -38.938 -12.547 1 93.75 202 ARG A N 1
ATOM 1618 C CA . ARG A 1 202 ? 44.781 -39.219 -13.016 1 93.75 202 ARG A CA 1
ATOM 1619 C C . ARG A 1 202 ? 45.062 -40.719 -12.977 1 93.75 202 ARG A C 1
ATOM 1621 O O . ARG A 1 202 ? 45.969 -41.219 -13.664 1 93.75 202 ARG A O 1
ATOM 1628 N N . GLN A 1 203 ? 44.281 -41.375 -12.195 1 96.12 203 GLN A N 1
ATOM 1629 C CA . GLN A 1 203 ? 44.5 -42.812 -12.078 1 96.12 203 GLN A CA 1
ATOM 1630 C C . GLN A 1 203 ? 43.938 -43.562 -13.305 1 96.12 203 GLN A C 1
ATOM 1632 O O . GLN A 1 203 ? 44.281 -44.719 -13.547 1 96.12 203 GLN A O 1
ATOM 1637 N N . ILE A 1 204 ? 43.031 -43 -14.031 1 96.69 204 ILE A N 1
ATOM 1638 C CA . ILE A 1 204 ? 42.375 -43.656 -15.133 1 96.69 204 ILE A CA 1
ATOM 1639 C C . ILE A 1 204 ? 43.312 -43.812 -16.312 1 96.69 204 ILE A C 1
ATOM 1641 O O . ILE A 1 204 ? 43.938 -42.812 -16.75 1 96.69 204 ILE A O 1
ATOM 1645 N N . ASP A 1 205 ? 43.5 -45 -16.812 1 94.88 205 ASP A N 1
ATOM 1646 C CA . ASP A 1 205 ? 44.312 -45.25 -18 1 94.88 205 ASP A CA 1
ATOM 1647 C C . ASP A 1 205 ? 43.469 -45.125 -19.266 1 94.88 205 ASP A C 1
ATOM 1649 O O . ASP A 1 205 ? 42.688 -46.031 -19.609 1 94.88 205 ASP A O 1
ATOM 1653 N N . TRP A 1 206 ? 43.688 -44 -19.938 1 92.5 206 TRP A N 1
ATOM 1654 C CA . TRP A 1 206 ? 42.938 -43.688 -21.125 1 92.5 206 TRP A CA 1
ATOM 1655 C C . TRP A 1 206 ? 43.594 -44.25 -22.375 1 92.5 206 TRP A C 1
ATOM 1657 O O . TRP A 1 206 ? 43.188 -43.969 -23.5 1 92.5 206 TRP A O 1
ATOM 1667 N N . SER A 1 207 ? 44.688 -45.062 -22.281 1 92.19 207 SER A N 1
ATOM 1668 C CA . SER A 1 207 ? 45.5 -45.5 -23.422 1 92.19 207 SER A CA 1
ATOM 1669 C C . SER A 1 207 ? 44.719 -46.438 -24.344 1 92.19 207 SER A C 1
ATOM 1671 O O . SER A 1 207 ? 44.875 -46.375 -25.562 1 92.19 207 SER A O 1
ATOM 1673 N N . LYS A 1 208 ? 43.906 -47.344 -23.766 1 92.75 208 LYS A N 1
ATOM 1674 C CA . LYS A 1 208 ? 43.031 -48.219 -24.5 1 92.75 208 LYS A CA 1
ATOM 1675 C C . LYS A 1 208 ? 41.625 -48.281 -23.891 1 92.75 208 LYS A C 1
ATOM 1677 O O . LYS A 1 208 ? 41.25 -49.25 -23.25 1 92.75 208 LYS A O 1
ATOM 1682 N N . PRO A 1 209 ? 40.906 -47.312 -24.266 1 90.44 209 PRO A N 1
ATOM 1683 C CA . PRO A 1 209 ? 39.531 -47.219 -23.719 1 90.44 209 PRO A CA 1
ATOM 1684 C C . PRO A 1 209 ? 38.719 -48.5 -23.984 1 90.44 209 PRO A C 1
ATOM 1686 O O . PRO A 1 209 ? 38.875 -49.125 -25.047 1 90.44 209 PRO A O 1
ATOM 1689 N N . LYS A 1 210 ? 37.906 -48.938 -23.047 1 91.88 210 LYS A N 1
ATOM 1690 C CA . LYS A 1 210 ? 37 -50.062 -23.094 1 91.88 210 LYS A CA 1
ATOM 1691 C C . LYS A 1 210 ? 37.719 -51.406 -22.891 1 91.88 210 LYS A C 1
ATOM 1693 O O . LYS A 1 210 ? 37.125 -52.469 -22.984 1 91.88 210 LYS A O 1
ATOM 1698 N N . SER A 1 211 ? 39.156 -51.312 -22.578 1 94.12 211 SER A N 1
ATOM 1699 C CA . SER A 1 211 ? 39.906 -52.531 -22.25 1 94.12 211 SER A CA 1
ATOM 1700 C C . SER A 1 211 ? 39.75 -52.906 -20.781 1 94.12 211 SER A C 1
ATOM 1702 O O . SER A 1 211 ? 39.219 -52.094 -19.984 1 94.12 211 SER A O 1
ATOM 1704 N N . ASP A 1 212 ? 40.125 -54.062 -20.469 1 93.75 212 ASP A N 1
ATOM 1705 C CA . ASP A 1 212 ? 40.125 -54.531 -19.078 1 93.75 212 ASP A CA 1
ATOM 1706 C C . ASP A 1 212 ? 41 -53.625 -18.203 1 93.75 212 ASP A C 1
ATOM 1708 O O . ASP A 1 212 ? 40.656 -53.344 -17.062 1 93.75 212 ASP A O 1
ATOM 1712 N N . SER A 1 213 ? 42.031 -53.219 -18.781 1 94 213 SER A N 1
ATOM 1713 C CA . SER A 1 213 ? 42.938 -52.344 -18.047 1 94 213 SER A CA 1
ATOM 1714 C C . SER A 1 213 ? 42.312 -51 -17.75 1 94 213 SER A C 1
ATOM 1716 O O . SER A 1 213 ? 42.5 -50.406 -16.688 1 94 213 SER A O 1
ATOM 1718 N N . PHE A 1 214 ? 41.594 -50.531 -18.75 1 95.69 214 PHE A N 1
ATOM 1719 C CA . PHE A 1 214 ? 40.875 -49.281 -18.594 1 95.69 214 PHE A CA 1
ATOM 1720 C C . PHE A 1 214 ? 39.875 -49.406 -17.453 1 95.69 214 PHE A C 1
ATOM 1722 O O . PHE A 1 214 ? 39.875 -48.594 -16.516 1 95.69 214 PHE A O 1
ATOM 1729 N N . TYR A 1 215 ? 39.062 -50.375 -17.391 1 97 215 TYR A N 1
ATOM 1730 C CA . TYR A 1 215 ? 38 -50.531 -16.391 1 97 215 TYR A CA 1
ATOM 1731 C C . TYR A 1 215 ? 38.594 -50.812 -15.016 1 97 215 TYR A C 1
ATOM 1733 O O . TYR A 1 215 ? 38.031 -50.375 -14 1 97 215 TYR A O 1
ATOM 1741 N N . ASN A 1 216 ? 39.75 -51.469 -15.023 1 96.44 216 ASN A N 1
ATOM 1742 C CA . ASN A 1 216 ? 40.469 -51.656 -13.758 1 96.44 216 ASN A CA 1
ATOM 1743 C C . ASN A 1 216 ? 40.938 -50.344 -13.18 1 96.44 216 ASN A C 1
ATOM 1745 O O . ASN A 1 216 ? 40.875 -50.125 -11.969 1 96.44 216 ASN A O 1
ATOM 1749 N N . SER A 1 217 ? 41.438 -49.562 -14.039 1 97.31 217 SER A N 1
ATOM 1750 C CA . SER A 1 217 ? 41.906 -48.25 -13.602 1 97.31 217 SER A CA 1
ATOM 1751 C C . SER A 1 217 ? 40.781 -47.375 -13.117 1 97.31 217 SER A C 1
ATOM 1753 O O . SER A 1 217 ? 40.938 -46.562 -12.211 1 97.31 217 SER A O 1
ATOM 1755 N N . VAL A 1 218 ? 39.625 -47.5 -13.711 1 97.81 218 VAL A N 1
ATOM 1756 C CA . VAL A 1 218 ? 38.438 -46.781 -13.273 1 97.81 218 VAL A CA 1
ATOM 1757 C C . VAL A 1 218 ? 38.062 -47.219 -11.859 1 97.81 218 VAL A C 1
ATOM 1759 O O . VAL A 1 218 ? 37.688 -46.375 -11.023 1 97.81 218 VAL A O 1
ATOM 1762 N N . ALA A 1 219 ? 38.188 -48.438 -11.617 1 97.94 219 ALA A N 1
ATOM 1763 C CA . ALA A 1 219 ? 37.906 -48.969 -10.289 1 97.94 219 ALA A CA 1
ATOM 1764 C C . ALA A 1 219 ? 38.844 -48.375 -9.25 1 97.94 219 ALA A C 1
ATOM 1766 O O . ALA A 1 219 ? 38.438 -48.062 -8.133 1 97.94 219 ALA A O 1
ATOM 1767 N N . ILE A 1 220 ? 40.062 -48.25 -9.609 1 97.12 220 ILE A N 1
ATOM 1768 C CA . ILE A 1 220 ? 41.062 -47.688 -8.719 1 97.12 220 ILE A CA 1
ATOM 1769 C C . ILE A 1 220 ? 40.75 -46.219 -8.445 1 97.12 220 ILE A C 1
ATOM 1771 O O . ILE A 1 220 ? 40.812 -45.781 -7.301 1 97.12 220 ILE A O 1
ATOM 1775 N N . ALA A 1 221 ? 40.438 -45.562 -9.484 1 97.75 221 ALA A N 1
ATOM 1776 C CA . ALA A 1 221 ? 40.094 -44.156 -9.367 1 97.75 221 ALA A CA 1
ATOM 1777 C C . ALA A 1 221 ? 38.906 -43.969 -8.43 1 97.75 221 ALA A C 1
ATOM 1779 O O . ALA A 1 221 ? 38.906 -43.062 -7.586 1 97.75 221 ALA A O 1
ATOM 1780 N N . LEU A 1 222 ? 37.844 -44.781 -8.57 1 97.75 222 LEU A N 1
ATOM 1781 C CA . LEU A 1 222 ? 36.656 -44.688 -7.762 1 97.75 222 LEU A CA 1
ATOM 1782 C C . LEU A 1 222 ? 36.938 -45 -6.293 1 97.75 222 LEU A C 1
ATOM 1784 O O . LEU A 1 222 ? 36.438 -44.312 -5.402 1 97.75 222 LEU A O 1
ATOM 1788 N N . GLU A 1 223 ? 37.719 -45.969 -6.094 1 96.75 223 GLU A N 1
ATOM 1789 C CA . GLU A 1 223 ? 38.062 -46.344 -4.727 1 96.75 223 GLU A CA 1
ATOM 1790 C C . GLU A 1 223 ? 38.812 -45.188 -4.023 1 96.75 223 GLU A C 1
ATOM 1792 O O . GLU A 1 223 ? 38.5 -44.875 -2.873 1 96.75 223 GLU A O 1
ATOM 1797 N N . MET A 1 224 ? 39.719 -44.656 -4.691 1 95.62 224 MET A N 1
ATOM 1798 C CA . MET A 1 224 ? 40.438 -43.531 -4.141 1 95.62 224 MET A CA 1
ATOM 1799 C C . MET A 1 224 ? 39.5 -42.375 -3.814 1 95.62 224 MET A C 1
ATOM 1801 O O . MET A 1 224 ? 39.594 -41.781 -2.744 1 95.62 224 MET A O 1
ATOM 1805 N N . LEU A 1 225 ? 38.719 -42.094 -4.777 1 96.5 225 LEU A N 1
ATOM 1806 C CA . LEU A 1 225 ? 37.812 -40.969 -4.652 1 96.5 225 LEU A CA 1
ATOM 1807 C C . LEU A 1 225 ? 36.875 -41.156 -3.455 1 96.5 225 LEU A C 1
ATOM 1809 O O . LEU A 1 225 ? 36.719 -40.25 -2.646 1 96.5 225 LEU A O 1
ATOM 1813 N N . LYS A 1 226 ? 36.281 -42.281 -3.268 1 95.25 226 LYS A N 1
ATOM 1814 C CA . LYS A 1 226 ? 35.312 -42.594 -2.203 1 95.25 226 LYS A CA 1
ATOM 1815 C C . LYS A 1 226 ? 36 -42.594 -0.838 1 95.25 226 LYS A C 1
ATOM 1817 O O . LYS A 1 226 ? 35.438 -42.094 0.143 1 95.25 226 LYS A O 1
ATOM 1822 N N . ASP A 1 227 ? 37.156 -43.094 -0.813 1 94.31 227 ASP A N 1
ATOM 1823 C CA . ASP A 1 227 ? 37.906 -43.188 0.442 1 94.31 227 ASP A CA 1
ATOM 1824 C C . ASP A 1 227 ? 38.25 -41.781 0.962 1 94.31 227 ASP A C 1
ATOM 1826 O O . ASP A 1 227 ? 38.062 -41.5 2.145 1 94.31 227 ASP A O 1
ATOM 1830 N N . GLU A 1 228 ? 38.688 -41 0.108 1 93.75 228 GLU A N 1
ATOM 1831 C CA . GLU A 1 228 ? 39.062 -39.656 0.515 1 93.75 228 GLU A CA 1
ATOM 1832 C C . GLU A 1 228 ? 37.844 -38.812 0.821 1 93.75 228 GLU A C 1
ATOM 1834 O O . GLU A 1 228 ? 37.875 -37.969 1.719 1 93.75 228 GLU A O 1
ATOM 1839 N N . LEU A 1 229 ? 36.812 -38.969 0.054 1 94.06 229 LEU A N 1
ATOM 1840 C CA . LEU A 1 229 ? 35.594 -38.219 0.292 1 94.06 229 LEU A CA 1
ATOM 1841 C C . LEU A 1 229 ? 35 -38.562 1.66 1 94.06 229 LEU A C 1
ATOM 1843 O O . LEU A 1 229 ? 34.5 -37.656 2.363 1 94.06 229 LEU A O 1
ATOM 1847 N N . LYS A 1 230 ? 35.031 -39.719 2.027 1 91.75 230 LYS A N 1
ATOM 1848 C CA . LYS A 1 230 ? 34.531 -40.188 3.326 1 91.75 230 LYS A CA 1
ATOM 1849 C C . LYS A 1 230 ? 35.312 -39.531 4.465 1 91.75 230 LYS A C 1
ATOM 1851 O O . LYS A 1 230 ? 34.75 -39.25 5.531 1 91.75 230 LYS A O 1
ATOM 1856 N N . ARG A 1 231 ? 36.469 -39.188 4.23 1 90.12 231 ARG A N 1
ATOM 1857 C CA . ARG A 1 231 ? 37.344 -38.594 5.246 1 90.12 231 ARG A CA 1
ATOM 1858 C C . ARG A 1 231 ? 37.031 -37.125 5.43 1 90.12 231 ARG A C 1
ATOM 1860 O O . ARG A 1 231 ? 37.281 -36.562 6.496 1 90.12 231 ARG A O 1
ATOM 1867 N N . MET A 1 232 ? 36.594 -36.438 4.426 1 88.25 232 MET A N 1
ATOM 1868 C CA . MET A 1 232 ? 36.281 -35 4.477 1 88.25 232 MET A CA 1
ATOM 1869 C C . MET A 1 232 ? 35.031 -34.75 5.281 1 88.25 232 MET A C 1
ATOM 1871 O O . MET A 1 232 ? 34.719 -33.594 5.617 1 88.25 232 MET A O 1
ATOM 1875 N N . GLU A 1 233 ? 34.562 -35.469 6.129 1 83.5 233 GLU A N 1
ATOM 1876 C CA . GLU A 1 233 ? 33.344 -35.375 6.934 1 83.5 233 GLU A CA 1
ATOM 1877 C C . GLU A 1 233 ? 32.438 -34.25 6.426 1 83.5 233 GLU A C 1
ATOM 1879 O O . GLU A 1 233 ? 32.906 -33.125 6.18 1 83.5 233 GLU A O 1
ATOM 1884 N N . LYS A 1 234 ? 31.219 -34.375 6.141 1 88.5 234 LYS A N 1
ATOM 1885 C CA . LYS A 1 234 ? 30.219 -33.375 5.738 1 88.5 234 LYS A CA 1
ATOM 1886 C C . LYS A 1 234 ? 29.391 -32.938 6.934 1 88.5 234 LYS A C 1
ATOM 1888 O O . LYS A 1 234 ? 28.797 -33.75 7.637 1 88.5 234 LYS A O 1
ATOM 1893 N N . LYS A 1 235 ? 29.438 -31.578 7.203 1 86.25 235 LYS A N 1
ATOM 1894 C CA . LYS A 1 235 ? 28.578 -30.953 8.203 1 86.25 235 LYS A CA 1
ATOM 1895 C C . LYS A 1 235 ? 27.984 -29.656 7.68 1 86.25 235 LYS A C 1
ATOM 1897 O O . LYS A 1 235 ? 28.703 -28.781 7.199 1 86.25 235 LYS A O 1
ATOM 1902 N N . HIS A 1 236 ? 26.734 -29.609 7.559 1 92.12 236 HIS A N 1
ATOM 1903 C CA . HIS A 1 236 ? 26.047 -28.391 7.129 1 92.12 236 HIS A CA 1
ATOM 1904 C C . HIS A 1 236 ? 24.781 -28.141 7.945 1 92.12 236 HIS A C 1
ATOM 1906 O O . HIS A 1 236 ? 24.047 -29.078 8.242 1 92.12 236 HIS A O 1
ATOM 1912 N N . PRO A 1 237 ? 24.5 -26.938 8.352 1 93.5 237 PRO A N 1
ATOM 1913 C CA . PRO A 1 237 ? 23.344 -26.656 9.195 1 93.5 237 PRO A CA 1
ATOM 1914 C C . PRO A 1 237 ? 22.031 -26.703 8.43 1 93.5 237 PRO A C 1
ATOM 1916 O O . PRO A 1 237 ? 20.953 -26.797 9.031 1 93.5 237 PRO A O 1
ATOM 1919 N N . VAL A 1 238 ? 22.047 -26.578 7.109 1 96.88 238 VAL A N 1
ATOM 1920 C CA . VAL A 1 238 ? 20.844 -26.5 6.281 1 96.88 238 VAL A CA 1
ATOM 1921 C C . VAL A 1 238 ? 20.547 -27.859 5.656 1 96.88 238 VAL A C 1
ATOM 1923 O O . VAL A 1 238 ? 21.469 -28.562 5.238 1 96.88 238 VAL A O 1
ATOM 1926 N N . THR A 1 239 ? 19.297 -28.234 5.621 1 97.94 239 THR A N 1
ATOM 1927 C CA . THR A 1 239 ? 18.859 -29.453 4.965 1 97.94 239 THR A CA 1
ATOM 1928 C C . THR A 1 239 ? 17.828 -29.156 3.885 1 97.94 239 THR A C 1
ATOM 1930 O O . THR A 1 239 ? 16.844 -28.453 4.141 1 97.94 239 THR A O 1
ATOM 1933 N N . ILE A 1 240 ? 18.078 -29.672 2.715 1 98.06 240 ILE A N 1
ATOM 1934 C CA . ILE A 1 240 ? 17.109 -29.625 1.623 1 98.06 240 ILE A CA 1
ATOM 1935 C C . ILE A 1 240 ? 16.391 -30.953 1.515 1 98.06 240 ILE A C 1
ATOM 1937 O O . ILE A 1 240 ? 17 -31.984 1.246 1 98.06 240 ILE A O 1
ATOM 1941 N N . ARG A 1 241 ? 15.102 -30.922 1.787 1 97.88 241 ARG A N 1
ATOM 1942 C CA . ARG A 1 241 ? 14.25 -32.094 1.646 1 97.88 241 ARG A CA 1
ATOM 1943 C C . ARG A 1 241 ? 13.75 -32.25 0.211 1 97.88 241 ARG A C 1
ATOM 1945 O O . ARG A 1 241 ? 12.945 -31.438 -0.254 1 97.88 241 ARG A O 1
ATOM 1952 N N . CYS A 1 242 ? 14.203 -33.312 -0.408 1 97.94 242 CYS A N 1
ATOM 1953 C CA . CYS A 1 242 ? 13.883 -33.531 -1.812 1 97.94 242 CYS A CA 1
ATOM 1954 C C . CYS A 1 242 ? 12.656 -34.438 -1.949 1 97.94 242 CYS A C 1
ATOM 1956 O O . CYS A 1 242 ? 12.656 -35.562 -1.471 1 97.94 242 CYS A O 1
ATOM 1958 N N . ILE A 1 243 ? 11.711 -33.969 -2.688 1 96.88 243 ILE A N 1
ATOM 1959 C CA . ILE A 1 243 ? 10.492 -34.719 -2.945 1 96.88 243 ILE A CA 1
ATOM 1960 C C . ILE A 1 243 ? 10.297 -34.875 -4.453 1 96.88 243 ILE A C 1
ATOM 1962 O O . ILE A 1 243 ? 10.102 -33.875 -5.164 1 96.88 243 ILE A O 1
ATOM 1966 N N . GLY A 1 244 ? 10.367 -36.156 -4.875 1 97.69 244 GLY A N 1
ATOM 1967 C CA . GLY A 1 244 ? 10.078 -36.375 -6.281 1 97.69 244 GLY A CA 1
ATOM 1968 C C . GLY A 1 244 ? 8.656 -36.031 -6.668 1 97.69 244 GLY A C 1
ATOM 1969 O O . GLY A 1 244 ? 7.715 -36.281 -5.914 1 97.69 244 GLY A O 1
ATOM 1970 N N . HIS A 1 245 ? 8.547 -35.312 -7.77 1 96.25 245 HIS A N 1
ATOM 1971 C CA . HIS A 1 245 ? 7.25 -34.812 -8.234 1 96.25 245 HIS A CA 1
ATOM 1972 C C . HIS A 1 245 ? 7.211 -34.719 -9.758 1 96.25 245 HIS A C 1
ATOM 1974 O O . HIS A 1 245 ? 8.258 -34.656 -10.398 1 96.25 245 HIS A O 1
ATOM 1980 N N . THR A 1 246 ? 6.055 -34.906 -10.281 1 95.12 246 THR A N 1
ATOM 1981 C CA . THR A 1 246 ? 5.82 -34.562 -11.688 1 95.12 246 THR A CA 1
ATOM 1982 C C . THR A 1 246 ? 4.574 -33.688 -11.844 1 95.12 246 THR A C 1
ATOM 1984 O O . THR A 1 246 ? 3.455 -34.188 -11.656 1 95.12 246 THR A O 1
ATOM 1987 N N . HIS A 1 247 ? 4.816 -32.438 -12.141 1 94.5 247 HIS A N 1
ATOM 1988 C CA . HIS A 1 247 ? 3.689 -31.578 -12.445 1 94.5 247 HIS A CA 1
ATOM 1989 C C . HIS A 1 247 ? 3.053 -31.938 -13.781 1 94.5 247 HIS A C 1
ATOM 1991 O O . HIS A 1 247 ? 3.734 -31.969 -14.805 1 94.5 247 HIS A O 1
ATOM 1997 N N . ILE A 1 248 ? 1.848 -32.281 -13.742 1 95.25 248 ILE A N 1
ATOM 1998 C CA . ILE A 1 248 ? 1.15 -32.594 -14.984 1 95.25 248 ILE A CA 1
ATOM 1999 C C . ILE A 1 248 ? -0.104 -31.75 -15.117 1 95.25 248 ILE A C 1
ATOM 2001 O O . ILE A 1 248 ? -1.06 -31.906 -14.352 1 95.25 248 ILE A O 1
ATOM 2005 N N . ASP A 1 249 ? -0.09 -30.891 -16.094 1 95.69 249 ASP A N 1
ATOM 2006 C CA . ASP A 1 249 ? -1.301 -30.141 -16.422 1 95.69 249 ASP A CA 1
ATOM 2007 C C . ASP A 1 249 ? -2.363 -31.062 -17.016 1 95.69 249 ASP A C 1
ATOM 2009 O O . ASP A 1 249 ? -2.051 -31.906 -17.859 1 95.69 249 ASP A O 1
ATOM 2013 N N . VAL A 1 250 ? -3.549 -30.906 -16.625 1 96.25 250 VAL A N 1
ATOM 2014 C CA . VAL A 1 250 ? -4.602 -31.797 -17.094 1 96.25 250 VAL A CA 1
ATOM 2015 C C . VAL A 1 250 ? -4.953 -31.484 -18.547 1 96.25 250 VAL A C 1
ATOM 2017 O O . VAL A 1 250 ? -5.508 -32.312 -19.25 1 96.25 250 VAL A O 1
ATOM 2020 N N . ALA A 1 251 ? -4.738 -30.297 -18.953 1 96.44 251 ALA A N 1
ATOM 2021 C CA . ALA A 1 251 ? -4.77 -29.812 -20.328 1 96.44 251 ALA A CA 1
ATOM 2022 C C . ALA A 1 251 ? -3.994 -28.5 -20.469 1 96.44 251 ALA A C 1
ATOM 2024 O O . ALA A 1 251 ? -3.908 -27.719 -19.531 1 96.44 251 ALA A O 1
ATOM 2025 N N . TRP A 1 252 ? -3.395 -28.328 -21.641 1 96 252 TRP A N 1
ATOM 2026 C CA . TRP A 1 252 ? -2.662 -27.094 -21.906 1 96 252 TRP A CA 1
ATOM 2027 C C . TRP A 1 252 ? -2.311 -27 -23.391 1 96 252 TRP A C 1
ATOM 2029 O O . TRP A 1 252 ? -3.16 -26.656 -24.219 1 96 252 TRP A O 1
ATOM 2039 N N . LEU A 1 253 ? -1.074 -27.406 -23.703 1 95.5 253 LEU A N 1
ATOM 2040 C CA . LEU A 1 253 ? -0.65 -27.438 -25.094 1 95.5 253 LEU A CA 1
ATOM 2041 C C . LEU A 1 253 ? -0.999 -28.781 -25.75 1 95.5 253 LEU A C 1
ATOM 2043 O O . LEU A 1 253 ? -0.541 -29.062 -26.859 1 95.5 253 LEU A O 1
ATOM 2047 N N . TRP A 1 254 ? -1.729 -29.609 -25.047 1 95.06 254 TRP A N 1
ATOM 2048 C CA . TRP A 1 254 ? -2.334 -30.875 -25.469 1 95.06 254 TRP A CA 1
ATOM 2049 C C . TRP A 1 254 ? -3.742 -31.016 -24.891 1 95.06 254 TRP A C 1
ATOM 2051 O O . TRP A 1 254 ? -4.145 -30.25 -24.016 1 95.06 254 TRP A O 1
ATOM 2061 N N . ARG A 1 255 ? -4.465 -31.906 -25.359 1 95.5 255 ARG A N 1
ATOM 2062 C CA . ARG A 1 255 ? -5.863 -32.094 -24.984 1 95.5 255 ARG A CA 1
ATOM 2063 C C . ARG A 1 255 ? -5.984 -32.938 -23.719 1 95.5 255 ARG A C 1
ATOM 2065 O O . ARG A 1 255 ? -5.012 -33.562 -23.281 1 95.5 255 ARG A O 1
ATOM 2072 N N . LEU A 1 256 ? -7.156 -33.031 -23.156 1 95.75 256 LEU A N 1
ATOM 2073 C CA . LEU A 1 256 ? -7.457 -33.844 -21.984 1 95.75 256 LEU A CA 1
ATOM 2074 C C . LEU A 1 256 ? -7.105 -35.312 -22.219 1 95.75 256 LEU A C 1
ATOM 2076 O O . LEU A 1 256 ? -6.559 -35.969 -21.328 1 95.75 256 LEU A O 1
ATOM 2080 N N . LYS A 1 257 ? -7.363 -35.844 -23.359 1 95.06 257 LYS A N 1
ATOM 2081 C CA . LYS A 1 257 ? -7.148 -37.281 -23.656 1 95.06 257 LYS A CA 1
ATOM 2082 C C . LYS A 1 257 ? -5.664 -37.625 -23.594 1 95.06 257 LYS A C 1
ATOM 2084 O O . LYS A 1 257 ? -5.297 -38.719 -23.203 1 95.06 257 LYS A O 1
ATOM 2089 N N . HIS A 1 258 ? -4.812 -36.656 -24.016 1 95.25 258 HIS A N 1
ATOM 2090 C CA . HIS A 1 258 ? -3.377 -36.938 -24.031 1 95.25 258 HIS A CA 1
ATOM 2091 C C . HIS A 1 258 ? -2.824 -37.031 -22.625 1 95.25 258 HIS A C 1
ATOM 2093 O O . HIS A 1 258 ? -1.883 -37.812 -22.375 1 95.25 258 HIS A O 1
ATOM 2099 N N . THR A 1 259 ? -3.432 -36.312 -21.703 1 95.75 259 THR A N 1
ATOM 2100 C CA . THR A 1 259 ? -2.979 -36.312 -20.312 1 95.75 259 THR A CA 1
ATOM 2101 C C . THR A 1 259 ? -3.197 -37.688 -19.703 1 95.75 259 THR A C 1
ATOM 2103 O O . THR A 1 259 ? -2.395 -38.156 -18.875 1 95.75 259 THR A O 1
ATOM 2106 N N . ARG A 1 260 ? -4.199 -38.375 -20.047 1 96.44 260 ARG A N 1
ATOM 2107 C CA . ARG A 1 260 ? -4.457 -39.75 -19.578 1 96.44 260 ARG A CA 1
ATOM 2108 C C . ARG A 1 260 ? -3.275 -40.656 -19.875 1 96.44 260 ARG A C 1
ATOM 2110 O O . ARG A 1 260 ? -2.84 -41.438 -19.016 1 96.44 260 ARG A O 1
ATOM 2117 N N . GLU A 1 261 ? -2.721 -40.531 -21.016 1 95.19 261 GLU A N 1
ATOM 2118 C CA . GLU A 1 261 ? -1.565 -41.312 -21.422 1 95.19 261 GLU A CA 1
ATOM 2119 C C . GLU A 1 261 ? -0.285 -40.812 -20.781 1 95.19 261 GLU A C 1
ATOM 2121 O O . GLU A 1 261 ? 0.584 -41.594 -20.391 1 95.19 261 GLU A O 1
ATOM 2126 N N . LYS A 1 262 ? -0.18 -39.469 -20.734 1 95.69 262 LYS A N 1
ATOM 2127 C CA . LYS A 1 262 ? 0.981 -38.875 -20.078 1 95.69 262 LYS A CA 1
ATOM 2128 C C . LYS A 1 262 ? 1.106 -39.344 -18.641 1 95.69 262 LYS A C 1
ATOM 2130 O O . LYS A 1 262 ? 2.215 -39.594 -18.141 1 95.69 262 LYS A O 1
ATOM 2135 N N . ALA A 1 263 ? -0.034 -39.438 -17.953 1 96.81 263 ALA A N 1
ATOM 2136 C CA . ALA A 1 263 ? -0.046 -39.938 -16.578 1 96.81 263 ALA A CA 1
ATOM 2137 C C . ALA A 1 263 ? 0.437 -41.375 -16.531 1 96.81 263 ALA A C 1
ATOM 2139 O O . ALA A 1 263 ? 1.227 -41.75 -15.656 1 96.81 263 ALA A O 1
ATOM 2140 N N . ALA A 1 264 ? -0.02 -42.188 -17.422 1 96.69 264 ALA A N 1
ATOM 2141 C CA . ALA A 1 264 ? 0.389 -43.594 -17.469 1 96.69 264 ALA A CA 1
ATOM 2142 C C . ALA A 1 264 ? 1.897 -43.719 -17.672 1 96.69 264 ALA A C 1
ATOM 2144 O O . ALA A 1 264 ? 2.551 -44.5 -17 1 96.69 264 ALA A O 1
ATOM 2145 N N . ARG A 1 265 ? 2.453 -42.938 -18.609 1 96.56 265 ARG A N 1
ATOM 2146 C CA . ARG A 1 265 ? 3.887 -42.969 -18.875 1 96.56 265 ARG A CA 1
ATOM 2147 C C . ARG A 1 265 ? 4.68 -42.531 -17.641 1 96.56 265 ARG A C 1
ATOM 2149 O O . ARG A 1 265 ? 5.648 -43.188 -17.25 1 96.56 265 ARG A O 1
ATOM 2156 N N . SER A 1 266 ? 4.266 -41.438 -17.062 1 96.88 266 SER A N 1
ATOM 2157 C CA . SER A 1 266 ? 4.984 -40.844 -15.93 1 96.88 266 SER A CA 1
ATOM 2158 C C . SER A 1 266 ? 4.941 -41.781 -14.719 1 96.88 266 SER A C 1
ATOM 2160 O O . SER A 1 266 ? 5.969 -42 -14.07 1 96.88 266 SER A O 1
ATOM 2162 N N . PHE A 1 267 ? 3.777 -42.344 -14.406 1 98 267 PHE A N 1
ATOM 2163 C CA . PHE A 1 267 ? 3.619 -43.125 -13.188 1 98 267 PHE A CA 1
ATOM 2164 C C . PHE A 1 267 ? 4.266 -44.5 -13.344 1 98 267 PHE A C 1
ATOM 2166 O O . PHE A 1 267 ? 4.789 -45.062 -12.375 1 98 267 PHE A O 1
ATOM 2173 N N . SER A 1 268 ? 4.246 -45.062 -14.508 1 97.06 268 SER A N 1
ATOM 2174 C CA . SER A 1 268 ? 4.977 -46.281 -14.75 1 97.06 268 SER A CA 1
ATOM 2175 C C . SER A 1 268 ? 6.477 -46.094 -14.531 1 97.06 268 SER A C 1
ATOM 2177 O O . SER A 1 268 ? 7.148 -46.969 -13.984 1 97.06 268 SER A O 1
ATOM 2179 N N . THR A 1 269 ? 6.938 -44.969 -15.008 1 97.5 269 THR A N 1
ATOM 2180 C CA . THR A 1 269 ? 8.352 -44.656 -14.828 1 97.5 269 THR A CA 1
ATOM 2181 C C . THR A 1 269 ? 8.695 -44.531 -13.344 1 97.5 269 THR A C 1
ATOM 2183 O O . THR A 1 269 ? 9.727 -45.031 -12.906 1 97.5 269 THR A O 1
ATOM 2186 N N . VAL A 1 270 ? 7.855 -43.875 -12.602 1 97.94 270 VAL A N 1
ATOM 2187 C CA . VAL A 1 270 ? 8.055 -43.719 -11.164 1 97.94 270 VAL A CA 1
ATOM 2188 C C . VAL A 1 270 ? 8.141 -45.094 -10.508 1 97.94 270 VAL A C 1
ATOM 2190 O O . VAL A 1 270 ? 9.023 -45.344 -9.68 1 97.94 270 VAL A O 1
ATOM 2193 N N . LEU A 1 271 ? 7.258 -46 -10.875 1 97.56 271 LEU A N 1
ATOM 2194 C CA . LEU A 1 271 ? 7.207 -47.344 -10.297 1 97.56 271 LEU A CA 1
ATOM 2195 C C . LEU A 1 271 ? 8.492 -48.094 -10.586 1 97.56 271 LEU A C 1
ATOM 2197 O O . LEU A 1 271 ? 9.008 -48.812 -9.719 1 97.56 271 LEU A O 1
ATOM 2201 N N . ARG A 1 272 ? 9.062 -48 -11.75 1 96.38 272 ARG A N 1
ATOM 2202 C CA . ARG A 1 272 ? 10.305 -48.688 -12.109 1 96.38 272 ARG A CA 1
ATOM 2203 C C . ARG A 1 272 ? 11.477 -48.125 -11.305 1 96.38 272 ARG A C 1
ATOM 2205 O O . ARG A 1 272 ? 12.328 -48.875 -10.828 1 96.38 272 ARG A O 1
ATOM 2212 N N . LEU A 1 273 ? 11.484 -46.75 -11.242 1 97.56 273 LEU A N 1
ATOM 2213 C CA . LEU A 1 273 ? 12.555 -46.125 -10.484 1 97.56 273 LEU A CA 1
ATOM 2214 C C . LEU A 1 273 ? 12.484 -46.531 -9.016 1 97.56 273 LEU A C 1
ATOM 2216 O O . LEU A 1 273 ? 13.516 -46.656 -8.352 1 97.56 273 LEU A O 1
ATOM 2220 N N . MET A 1 274 ? 11.305 -46.75 -8.477 1 97.12 274 MET A N 1
ATOM 2221 C CA . MET A 1 274 ? 11.141 -47.156 -7.082 1 97.12 274 MET A CA 1
ATOM 2222 C C . MET A 1 274 ? 11.711 -48.531 -6.852 1 97.12 274 MET A C 1
ATOM 2224 O O . MET A 1 274 ? 12.141 -48.875 -5.742 1 97.12 274 MET A O 1
ATOM 2228 N N . GLU A 1 275 ? 11.695 -49.344 -7.82 1 95.19 275 GLU A N 1
ATOM 2229 C CA . GLU A 1 275 ? 12.297 -50.688 -7.711 1 95.19 275 GLU A CA 1
ATOM 2230 C C . GLU A 1 275 ? 13.805 -50.594 -7.543 1 95.19 275 GLU A C 1
ATOM 2232 O O . GLU A 1 275 ? 14.398 -51.344 -6.758 1 95.19 275 GLU A O 1
ATOM 2237 N N . LYS A 1 276 ? 14.344 -49.688 -8.234 1 94.62 276 LYS A N 1
ATOM 2238 C CA . LYS A 1 276 ? 15.797 -49.562 -8.242 1 94.62 276 LYS A CA 1
ATOM 2239 C C . LYS A 1 276 ? 16.266 -48.719 -7.062 1 94.62 276 LYS A C 1
ATOM 2241 O O . LYS A 1 276 ? 17.375 -48.906 -6.562 1 94.62 276 LYS A O 1
ATOM 2246 N N . TYR A 1 277 ? 15.516 -47.812 -6.672 1 96.88 277 TYR A N 1
ATOM 2247 C CA . TYR A 1 277 ? 15.875 -46.875 -5.609 1 96.88 277 TYR A CA 1
ATOM 2248 C C . TYR A 1 277 ? 14.891 -46.938 -4.453 1 96.88 277 TYR A C 1
ATOM 2250 O O . TYR A 1 277 ? 13.914 -46.188 -4.406 1 96.88 277 TYR A O 1
ATOM 2258 N N . PRO A 1 278 ? 15.156 -47.656 -3.463 1 95.31 278 PRO 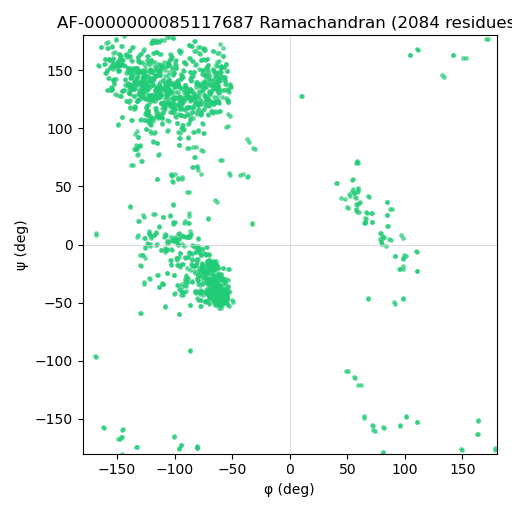A N 1
ATOM 2259 C CA . PRO A 1 278 ? 14.211 -47.906 -2.371 1 95.31 278 PRO A CA 1
ATOM 2260 C C . PRO A 1 278 ? 13.93 -46.656 -1.541 1 95.31 278 PRO A C 1
ATOM 2262 O O . PRO A 1 278 ? 12.883 -46.562 -0.895 1 95.31 278 PRO A O 1
ATOM 2265 N N . GLU A 1 279 ? 14.797 -45.625 -1.534 1 95.94 279 GLU A N 1
ATOM 2266 C CA . GLU A 1 279 ? 14.633 -44.406 -0.734 1 95.94 279 GLU A CA 1
ATOM 2267 C C . GLU A 1 279 ? 13.805 -43.375 -1.48 1 95.94 279 GLU A C 1
ATOM 2269 O O . GLU A 1 279 ? 13.445 -42.344 -0.914 1 95.94 279 GLU A O 1
ATOM 2274 N N . TYR A 1 280 ? 13.508 -43.656 -2.75 1 97.19 280 TYR A N 1
ATOM 2275 C CA . TYR A 1 280 ? 12.789 -42.719 -3.598 1 97.19 280 TYR A CA 1
ATOM 2276 C C . TYR A 1 280 ? 11.367 -42.5 -3.098 1 97.19 280 TYR A C 1
ATOM 2278 O O . TYR A 1 280 ? 10.602 -43.469 -2.959 1 97.19 280 TYR A O 1
ATOM 2286 N N . ILE A 1 281 ? 11.008 -41.219 -2.773 1 97.44 281 ILE A N 1
ATOM 2287 C CA . ILE A 1 281 ? 9.656 -40.844 -2.396 1 97.44 281 ILE A CA 1
ATOM 2288 C C . ILE A 1 281 ? 9.055 -39.938 -3.475 1 97.44 281 ILE A C 1
ATOM 2290 O O . ILE A 1 281 ? 9.711 -39.031 -3.951 1 97.44 281 ILE A O 1
ATOM 2294 N N . PHE A 1 282 ? 7.789 -40.25 -3.846 1 98.12 282 PHE A N 1
ATOM 2295 C CA . PHE A 1 282 ? 7.125 -39.562 -4.938 1 98.12 282 PHE A CA 1
ATOM 2296 C C . PHE A 1 282 ? 5.805 -38.938 -4.469 1 98.12 282 PHE A C 1
ATOM 2298 O O . PHE A 1 282 ? 5.059 -39.562 -3.721 1 98.12 282 PHE A O 1
ATOM 2305 N N . LEU A 1 283 ? 5.578 -37.625 -4.887 1 97.69 283 LEU A N 1
ATOM 2306 C CA . LEU A 1 283 ? 4.34 -36.938 -4.555 1 97.69 283 LEU A CA 1
ATOM 2307 C C . LEU A 1 283 ? 3.504 -36.688 -5.809 1 97.69 283 LEU A C 1
ATOM 2309 O O . LEU A 1 283 ? 4.023 -36.219 -6.828 1 97.69 283 LEU A O 1
ATOM 2313 N N . GLN A 1 284 ? 2.287 -37.062 -5.809 1 97.06 284 GLN A N 1
ATOM 2314 C CA . GLN A 1 284 ? 1.303 -36.688 -6.816 1 97.06 284 GLN A CA 1
ATOM 2315 C C . GLN A 1 284 ? 0.049 -36.094 -6.164 1 97.06 284 GLN A C 1
ATOM 2317 O O . GLN A 1 284 ? -0.555 -36.719 -5.297 1 97.06 284 GLN A O 1
ATOM 2322 N N . THR A 1 285 ? -0.466 -34.969 -6.688 1 96.31 285 THR A N 1
ATOM 2323 C CA . THR A 1 285 ? -1.377 -34.156 -5.875 1 96.31 285 THR A CA 1
ATOM 2324 C C . THR A 1 285 ? -2.738 -34.031 -6.555 1 96.31 285 THR A C 1
ATOM 2326 O O . THR A 1 285 ? -3.592 -33.281 -6.109 1 96.31 285 THR A O 1
ATOM 2329 N N . GLN A 1 286 ? -3.059 -34.75 -7.695 1 97.56 286 GLN A N 1
ATOM 2330 C CA . GLN A 1 286 ? -4.297 -34.531 -8.43 1 97.56 286 GLN A CA 1
ATOM 2331 C C . GLN A 1 286 ? -5.117 -35.812 -8.523 1 97.56 286 GLN A C 1
ATOM 2333 O O . GLN A 1 286 ? -4.844 -36.656 -9.367 1 97.56 286 GLN A O 1
ATOM 2338 N N . PRO A 1 287 ? -6.195 -35.906 -7.797 1 98 287 PRO A N 1
ATOM 2339 C CA . PRO A 1 287 ? -7.094 -37.062 -7.859 1 98 287 PRO A CA 1
ATOM 2340 C C . PRO A 1 287 ? -7.625 -37.344 -9.266 1 98 287 PRO A C 1
ATOM 2342 O O . PRO A 1 287 ? -7.852 -38.5 -9.641 1 98 287 PRO A O 1
ATOM 2345 N N . GLN A 1 288 ? -7.844 -36.312 -10.055 1 98 288 GLN A N 1
ATOM 2346 C CA . GLN A 1 288 ? -8.281 -36.469 -11.445 1 98 288 GLN A CA 1
ATOM 2347 C C . GLN A 1 288 ? -7.367 -37.406 -12.211 1 98 288 GLN A C 1
ATOM 2349 O O . GLN A 1 288 ? -7.84 -38.25 -12.992 1 98 288 GLN A O 1
ATOM 2354 N N . LEU A 1 289 ? -6.066 -37.344 -12.008 1 97.88 289 LEU A N 1
ATOM 2355 C CA . LEU A 1 289 ? -5.109 -38.219 -12.695 1 97.88 289 LEU A CA 1
ATOM 2356 C C . LEU A 1 289 ? -5.211 -39.656 -12.195 1 97.88 289 LEU A C 1
ATOM 2358 O O . LEU A 1 289 ? -5.105 -40.594 -12.977 1 97.88 289 LEU A O 1
ATOM 2362 N N . TYR A 1 290 ? -5.379 -39.844 -10.875 1 98.06 290 TYR A N 1
ATOM 2363 C CA . TYR A 1 290 ? -5.57 -41.156 -10.328 1 98.06 290 TYR A CA 1
ATOM 2364 C C . TYR A 1 290 ? -6.812 -41.812 -10.914 1 98.06 290 TYR A C 1
ATOM 2366 O O . TYR A 1 290 ? -6.805 -43.031 -11.211 1 98.06 290 TYR A O 1
ATOM 2374 N N . GLU A 1 291 ? -7.855 -41 -11.055 1 97.31 291 GLU A N 1
ATOM 2375 C CA . GLU A 1 291 ? -9.094 -41.531 -11.609 1 97.31 291 GLU A CA 1
ATOM 2376 C C . GLU A 1 291 ? -8.898 -42 -13.055 1 97.31 291 GLU A C 1
ATOM 2378 O O . GLU A 1 291 ? -9.445 -43 -13.484 1 97.31 291 GLU A O 1
ATOM 2383 N N . TYR A 1 292 ? -8.148 -41.219 -13.836 1 97.38 292 TYR A N 1
ATOM 2384 C CA . TYR A 1 292 ? -7.812 -41.625 -15.203 1 97.38 292 TYR A CA 1
ATOM 2385 C C . TYR A 1 292 ? -7.109 -42.969 -15.219 1 97.38 292 TYR A C 1
ATOM 2387 O O . TYR A 1 292 ? -7.484 -43.875 -15.984 1 97.38 292 TYR A O 1
ATOM 2395 N N . ILE A 1 293 ? -6.094 -43.125 -14.383 1 97.94 293 ILE A N 1
ATOM 2396 C CA . ILE A 1 293 ? -5.285 -44.344 -14.344 1 97.94 293 ILE A CA 1
ATOM 2397 C C . ILE A 1 293 ? -6.148 -45.531 -13.906 1 97.94 293 ILE A C 1
ATOM 2399 O O . ILE A 1 293 ? -6.055 -46.625 -14.477 1 97.94 293 ILE A O 1
ATOM 2403 N N . LYS A 1 294 ? -6.949 -45.344 -12.906 1 97.75 294 LYS A N 1
ATOM 2404 C CA . LYS A 1 294 ? -7.836 -46.406 -12.398 1 97.75 294 LYS A CA 1
ATOM 2405 C C . LYS A 1 294 ? -8.719 -46.938 -13.516 1 97.75 294 LYS A C 1
ATOM 2407 O O . LYS A 1 294 ? -8.922 -48.156 -13.602 1 97.75 294 LYS A O 1
ATOM 2412 N N . SER A 1 295 ? -9.172 -46.062 -14.352 1 96.06 295 SER A N 1
ATOM 2413 C CA . SER A 1 295 ? -10.086 -46.438 -15.422 1 96.06 295 SER A CA 1
ATOM 2414 C C . SER A 1 295 ? -9.328 -47.031 -16.609 1 96.06 295 SER A C 1
ATOM 2416 O O . SER A 1 295 ? -9.727 -48.062 -17.172 1 96.06 295 SER A O 1
ATOM 2418 N N . ASP A 1 296 ? -8.203 -46.438 -16.953 1 96.5 296 ASP A N 1
ATOM 2419 C CA . ASP A 1 296 ? -7.535 -46.719 -18.219 1 96.5 296 ASP A CA 1
ATOM 2420 C C . ASP A 1 296 ? -6.469 -47.812 -18.031 1 96.5 296 ASP A C 1
ATOM 2422 O O . ASP A 1 296 ? -6.191 -48.562 -18.953 1 96.5 296 ASP A O 1
ATOM 2426 N N . TYR A 1 297 ? -5.816 -47.781 -16.891 1 96.25 297 TYR A N 1
ATOM 2427 C CA . TYR A 1 297 ? -4.703 -48.688 -16.609 1 96.25 297 TYR A CA 1
ATOM 2428 C C . TYR A 1 297 ? -4.805 -49.25 -15.188 1 96.25 297 TYR A C 1
ATOM 2430 O O . TYR A 1 297 ? -3.939 -48.969 -14.352 1 96.25 297 TYR A O 1
ATOM 2438 N N . PRO A 1 298 ? -5.75 -50.062 -14.93 1 96.12 298 PRO A N 1
ATOM 2439 C CA . PRO A 1 298 ? -5.973 -50.562 -13.57 1 96.12 298 PRO A CA 1
ATOM 2440 C C . PRO A 1 298 ? -4.75 -51.25 -12.984 1 96.12 298 PRO A C 1
ATOM 2442 O O . PRO A 1 298 ? -4.543 -51.25 -11.773 1 96.12 298 PRO A O 1
ATOM 2445 N N . GLU A 1 299 ? -3.91 -51.906 -13.828 1 95.06 299 GLU A N 1
ATOM 2446 C CA . GLU A 1 299 ? -2.709 -52.562 -13.344 1 95.06 299 GLU A CA 1
ATOM 2447 C C . GLU A 1 299 ? -1.719 -51.562 -12.75 1 95.06 299 GLU A C 1
ATOM 2449 O O . GLU A 1 299 ? -1.06 -51.875 -11.75 1 95.06 299 GLU A O 1
ATOM 2454 N N . ILE A 1 300 ? -1.59 -50.469 -13.414 1 97.19 300 ILE A N 1
ATOM 2455 C CA . ILE A 1 300 ? -0.734 -49.406 -12.875 1 97.19 300 ILE A CA 1
ATOM 2456 C C . ILE A 1 300 ? -1.322 -48.906 -11.57 1 97.19 300 ILE A C 1
ATOM 2458 O O . ILE A 1 300 ? -0.592 -48.656 -10.602 1 97.19 300 ILE A O 1
ATOM 2462 N N . PHE A 1 301 ? -2.645 -48.75 -11.516 1 97.69 301 PHE A N 1
ATOM 2463 C CA . PHE A 1 301 ? -3.334 -48.219 -10.344 1 97.69 301 PHE A CA 1
ATOM 2464 C C . PHE A 1 301 ? -3.094 -49.094 -9.133 1 97.69 301 PHE A C 1
ATOM 2466 O O . PHE A 1 301 ? -2.877 -48.625 -8.023 1 97.69 301 PHE A O 1
ATOM 2473 N N . GLU A 1 302 ? -3.098 -50.375 -9.352 1 97.62 302 GLU A N 1
ATOM 2474 C CA . GLU A 1 302 ? -2.877 -51.344 -8.266 1 97.62 302 GLU A CA 1
ATOM 2475 C C . GLU A 1 302 ? -1.456 -51.219 -7.715 1 97.62 302 GLU A C 1
ATOM 2477 O O . GLU A 1 302 ? -1.237 -51.344 -6.512 1 97.62 302 GLU A O 1
ATOM 2482 N N . GLN A 1 303 ? -0.542 -51.062 -8.562 1 97.62 303 GLN A N 1
ATOM 2483 C CA . GLN A 1 303 ? 0.833 -50.875 -8.117 1 97.62 303 GLN A CA 1
ATOM 2484 C C . GLN A 1 303 ? 0.978 -49.562 -7.32 1 97.62 303 GLN A C 1
ATOM 2486 O O . GLN A 1 303 ? 1.709 -49.531 -6.328 1 97.62 303 GLN A O 1
ATOM 2491 N N . ILE A 1 304 ? 0.292 -48.531 -7.801 1 98.31 304 ILE A N 1
ATOM 2492 C CA . ILE A 1 304 ? 0.302 -47.25 -7.082 1 98.31 304 ILE A CA 1
ATOM 2493 C C . ILE A 1 304 ? -0.254 -47.469 -5.672 1 98.31 304 ILE A C 1
ATOM 2495 O O . ILE A 1 304 ? 0.332 -47 -4.695 1 98.31 304 ILE A O 1
ATOM 2499 N N . ARG A 1 305 ? -1.359 -48.125 -5.598 1 97.94 305 ARG A N 1
ATOM 2500 C CA . ARG A 1 305 ? -1.999 -48.375 -4.312 1 97.94 305 ARG A CA 1
ATOM 2501 C C . ARG A 1 305 ? -1.032 -49.062 -3.346 1 97.94 305 ARG A C 1
ATOM 2503 O O . ARG A 1 305 ? -0.994 -48.719 -2.16 1 97.94 305 ARG A O 1
ATOM 2510 N N . LYS A 1 306 ? -0.261 -49.969 -3.832 1 97.56 306 LYS A N 1
ATOM 2511 C CA . LYS A 1 306 ? 0.717 -50.688 -3.008 1 97.56 306 LYS A CA 1
ATOM 2512 C C . LYS A 1 306 ? 1.805 -49.75 -2.514 1 97.56 306 LYS A C 1
ATOM 2514 O O . LYS A 1 306 ? 2.217 -49.812 -1.353 1 97.56 306 LYS A O 1
ATOM 2519 N N . ARG A 1 307 ? 2.287 -48.938 -3.398 1 98.12 307 ARG A N 1
ATOM 2520 C CA . ARG A 1 307 ? 3.348 -48 -3.027 1 98.12 307 ARG A CA 1
ATOM 2521 C C . ARG A 1 307 ? 2.842 -46.969 -2.033 1 98.12 307 ARG A C 1
ATOM 2523 O O . ARG A 1 307 ? 3.596 -46.5 -1.175 1 98.12 307 ARG A O 1
ATOM 2530 N N . VAL A 1 308 ? 1.536 -46.5 -2.174 1 98.06 308 VAL A N 1
ATOM 2531 C CA . VAL A 1 308 ? 0.924 -45.594 -1.214 1 98.06 308 VAL A CA 1
ATOM 2532 C C . VAL A 1 308 ? 0.877 -46.25 0.164 1 98.06 308 VAL A C 1
ATOM 2534 O O . VAL A 1 308 ? 1.2 -45.594 1.171 1 98.06 308 VAL A O 1
ATOM 2537 N N . ALA A 1 309 ? 0.553 -47.5 0.187 1 97.06 309 ALA A N 1
ATOM 2538 C CA . ALA A 1 309 ? 0.486 -48.219 1.439 1 97.06 309 ALA A CA 1
ATOM 2539 C C . ALA A 1 309 ? 1.862 -48.344 2.09 1 97.06 309 ALA A C 1
ATOM 2541 O O . ALA A 1 309 ? 1.978 -48.344 3.318 1 97.06 309 ALA A O 1
ATOM 2542 N N . GLU A 1 310 ? 2.906 -48.406 1.247 1 96.62 310 GLU A N 1
ATOM 2543 C CA . GLU A 1 310 ? 4.281 -48.469 1.731 1 96.62 310 GLU A CA 1
ATOM 2544 C C . GLU A 1 310 ? 4.773 -47.125 2.229 1 96.62 310 GLU A C 1
ATOM 2546 O O . GLU A 1 310 ? 5.789 -47.031 2.92 1 96.62 310 GLU A O 1
ATOM 2551 N N . GLY A 1 311 ? 4.059 -46.094 1.854 1 95.44 311 GLY A N 1
ATOM 2552 C CA . GLY A 1 311 ? 4.457 -44.75 2.258 1 95.44 311 GLY A CA 1
ATOM 2553 C C . GLY A 1 311 ? 5.461 -44.125 1.314 1 95.44 311 GLY A C 1
ATOM 2554 O O . GLY A 1 311 ? 5.949 -43.031 1.569 1 95.44 311 GLY A O 1
ATOM 2555 N N . ARG A 1 312 ? 5.785 -44.719 0.264 1 97.19 312 ARG A N 1
ATOM 2556 C CA . ARG A 1 312 ? 6.785 -44.219 -0.68 1 97.19 312 ARG A CA 1
ATOM 2557 C C . ARG A 1 312 ? 6.137 -43.406 -1.789 1 97.19 312 ARG A C 1
ATOM 2559 O O . ARG A 1 312 ? 6.82 -42.688 -2.525 1 97.19 312 ARG A O 1
ATOM 2566 N N . TRP A 1 313 ? 4.852 -43.531 -1.963 1 98 313 TRP A N 1
ATOM 2567 C CA . TRP A 1 313 ? 4.02 -42.719 -2.83 1 98 313 TRP A CA 1
ATOM 2568 C C . TRP A 1 313 ? 3.047 -41.875 -2.012 1 98 313 TRP A C 1
ATOM 2570 O O . TRP A 1 313 ? 2.133 -42.406 -1.378 1 98 313 TRP A O 1
ATOM 2580 N N . GLU A 1 314 ? 3.334 -40.625 -2.037 1 97.5 314 GLU A N 1
ATOM 2581 C CA . GLU A 1 314 ? 2.482 -39.719 -1.27 1 97.5 314 GLU A CA 1
ATOM 2582 C C . GLU A 1 314 ? 1.331 -39.188 -2.121 1 97.5 314 GLU A C 1
ATOM 2584 O O . GLU A 1 314 ? 1.553 -38.469 -3.102 1 97.5 314 GLU A O 1
ATOM 2589 N N . ALA A 1 315 ? 0.114 -39.625 -1.801 1 96.62 315 ALA A N 1
ATOM 2590 C CA . ALA A 1 315 ? -1.099 -39.094 -2.418 1 96.62 315 ALA A CA 1
ATOM 2591 C C . ALA A 1 315 ? -1.67 -37.938 -1.601 1 96.62 315 ALA A C 1
ATOM 2593 O O . ALA A 1 315 ? -2.32 -38.156 -0.576 1 96.62 315 ALA A O 1
ATOM 2594 N N . GLY A 1 316 ? -1.393 -36.719 -2.021 1 94 316 GLY A N 1
ATOM 2595 C CA . GLY A 1 316 ? -1.821 -35.562 -1.271 1 94 316 GLY A CA 1
ATOM 2596 C C . GLY A 1 316 ? -2.172 -34.375 -2.156 1 94 316 GLY A C 1
ATOM 2597 O O . GLY A 1 316 ? -2.529 -34.562 -3.322 1 94 316 GLY A O 1
ATOM 2598 N N . GLY A 1 317 ? -2.283 -33.156 -1.534 1 93.38 317 GLY A N 1
ATOM 2599 C CA . GLY A 1 317 ? -2.525 -31.938 -2.285 1 93.38 317 GLY A CA 1
ATOM 2600 C C . GLY A 1 317 ? -3.912 -31.359 -2.064 1 93.38 317 GLY A C 1
ATOM 2601 O O . GLY A 1 317 ? -4.148 -30.172 -2.309 1 93.38 317 GLY A O 1
ATOM 2602 N N . ALA A 1 318 ? -4.879 -32.031 -1.679 1 96 318 ALA A N 1
ATOM 2603 C CA . ALA A 1 318 ? -6.172 -31.641 -1.121 1 96 318 ALA A CA 1
ATOM 2604 C C . ALA A 1 318 ? -7.215 -31.469 -2.221 1 96 318 ALA A C 1
ATOM 2606 O O . ALA A 1 318 ? -8.297 -32.062 -2.162 1 96 318 ALA A O 1
ATOM 2607 N N . MET A 1 319 ? -6.992 -30.719 -3.355 1 98.25 319 MET A N 1
ATOM 2608 C CA . MET A 1 319 ? -7.996 -30.391 -4.367 1 98.25 319 MET A CA 1
ATOM 2609 C C . MET A 1 319 ? -8.125 -31.516 -5.387 1 98.25 319 MET A C 1
ATOM 2611 O O . MET A 1 319 ? -7.191 -32.312 -5.566 1 98.25 319 MET A O 1
ATOM 2615 N N . TRP A 1 320 ? -9.281 -31.562 -6.074 1 98.19 320 TRP A N 1
ATOM 2616 C CA . TRP A 1 320 ? -9.539 -32.531 -7.141 1 98.19 320 TRP A CA 1
ATOM 2617 C C . TRP A 1 320 ? -8.484 -32.438 -8.234 1 98.19 320 TRP A C 1
ATOM 2619 O O . TRP A 1 320 ? -8.016 -33.438 -8.75 1 98.19 320 TRP A O 1
ATOM 2629 N N . LEU A 1 321 ? -8.156 -31.25 -8.555 1 97.88 321 LEU A N 1
ATOM 2630 C CA . LEU A 1 321 ? -7.035 -30.906 -9.414 1 97.88 321 LEU A CA 1
ATOM 2631 C C . LEU A 1 321 ? -6.48 -29.531 -9.047 1 97.88 321 LEU A C 1
ATOM 2633 O O . LEU A 1 321 ? -6.902 -28.938 -8.055 1 97.88 321 LEU A O 1
ATOM 2637 N N . GLU A 1 322 ? -5.395 -29.078 -9.688 1 97.56 322 GLU A N 1
ATOM 2638 C CA . GLU A 1 322 ? -4.789 -27.781 -9.383 1 97.56 322 GLU A CA 1
ATOM 2639 C C . GLU A 1 322 ? -5.605 -26.641 -9.992 1 97.56 322 GLU A C 1
ATOM 2641 O O . GLU A 1 322 ? -5.195 -26.047 -10.992 1 97.56 322 GLU A O 1
ATOM 2646 N N . ALA A 1 323 ? -6.637 -26.266 -9.328 1 98.12 323 ALA A N 1
ATOM 2647 C CA . ALA A 1 323 ? -7.656 -25.359 -9.836 1 98.12 323 ALA A CA 1
ATOM 2648 C C . ALA A 1 323 ? -7.176 -23.906 -9.758 1 98.12 323 ALA A C 1
ATOM 2650 O O . ALA A 1 323 ? -6.391 -23.547 -8.867 1 98.12 323 ALA A O 1
ATOM 2651 N N . ASP A 1 324 ? -7.719 -23.094 -10.727 1 98.19 324 ASP A N 1
ATOM 2652 C CA . ASP A 1 324 ? -7.641 -21.656 -10.578 1 98.19 324 ASP A CA 1
ATOM 2653 C C . ASP A 1 324 ? -8.273 -21.203 -9.266 1 98.19 324 ASP A C 1
ATOM 2655 O O . ASP A 1 324 ? -9.25 -21.781 -8.805 1 98.19 324 ASP A O 1
ATOM 2659 N N . CYS A 1 325 ? -7.691 -20.172 -8.656 1 98.19 325 CYS A N 1
ATOM 2660 C CA . CYS A 1 325 ? -8.211 -19.781 -7.348 1 98.19 325 CYS A CA 1
ATOM 2661 C C . CYS A 1 325 ? -8.797 -18.375 -7.391 1 98.19 325 CYS A C 1
ATOM 2663 O O . CYS A 1 325 ? -9.156 -17.812 -6.355 1 98.19 325 CYS A O 1
ATOM 2665 N N . ASN A 1 326 ? -8.961 -17.797 -8.594 1 98 326 ASN A N 1
ATOM 2666 C CA . ASN A 1 326 ? -9.516 -16.453 -8.727 1 98 326 ASN A CA 1
ATOM 2667 C C . ASN A 1 326 ? -10.867 -16.469 -9.422 1 98 326 ASN A C 1
ATOM 2669 O O . ASN A 1 326 ? -11.758 -15.68 -9.086 1 98 326 ASN A O 1
ATOM 2673 N N . ILE A 1 327 ? -11.078 -17.312 -10.383 1 98.25 327 ILE A N 1
ATOM 2674 C CA . ILE A 1 327 ? -12.258 -17.25 -11.242 1 98.25 327 ILE A CA 1
ATOM 2675 C C . ILE A 1 327 ? -13.359 -18.141 -10.688 1 98.25 327 ILE A C 1
ATOM 2677 O O . ILE A 1 327 ? -14.523 -17.734 -10.609 1 98.25 327 ILE A O 1
ATOM 2681 N N . PRO A 1 328 ? -13.023 -19.422 -10.219 1 98.44 328 PRO A N 1
ATOM 2682 C CA . PRO A 1 328 ? -14.094 -20.25 -9.656 1 98.44 328 PRO A CA 1
ATOM 2683 C C . PRO A 1 328 ? -14.766 -19.609 -8.445 1 98.44 328 PRO A C 1
ATOM 2685 O O . PRO A 1 328 ? -14.109 -18.875 -7.691 1 98.44 328 PRO A O 1
ATOM 2688 N N . SER A 1 329 ? -16.047 -19.891 -8.273 1 98.25 329 SER A N 1
ATOM 2689 C CA . SER A 1 329 ? -16.766 -19.375 -7.113 1 98.25 329 SER A CA 1
ATOM 2690 C C . SER A 1 329 ? -16.25 -19.984 -5.82 1 98.25 329 SER A C 1
ATOM 2692 O O . SER A 1 329 ? -15.484 -20.953 -5.848 1 98.25 329 SER A O 1
ATOM 2694 N N . GLY A 1 330 ? -16.625 -19.406 -4.691 1 98.31 330 GLY A N 1
ATOM 2695 C CA . GLY A 1 330 ? -16.266 -19.969 -3.402 1 98.31 330 GLY A CA 1
ATOM 2696 C C . GLY A 1 330 ? -16.703 -21.406 -3.232 1 98.31 330 GLY A C 1
ATOM 2697 O O . GLY A 1 330 ? -15.945 -22.25 -2.768 1 98.31 330 GLY A O 1
ATOM 2698 N N . GLU A 1 331 ? -17.922 -21.734 -3.621 1 98.25 331 GLU A N 1
ATOM 2699 C CA . GLU A 1 331 ? -18.453 -23.078 -3.52 1 98.25 331 GLU A CA 1
ATOM 2700 C C . GLU A 1 331 ? -17.672 -24.047 -4.402 1 98.25 331 GLU A C 1
ATOM 2702 O O . GLU A 1 331 ? -17.438 -25.203 -4.027 1 98.25 331 GLU A O 1
ATOM 2707 N N . SER A 1 332 ? -17.281 -23.578 -5.586 1 98.5 332 SER A N 1
ATOM 2708 C CA . SER A 1 332 ? -16.469 -24.422 -6.449 1 98.5 332 SER A CA 1
ATOM 2709 C C . SER A 1 332 ? -15.156 -24.797 -5.777 1 98.5 332 SER A C 1
ATOM 2711 O O . SER A 1 332 ? -14.68 -25.922 -5.922 1 98.5 332 SER A O 1
ATOM 2713 N N . LEU A 1 333 ? -14.531 -23.859 -5.109 1 98.62 333 LEU A N 1
ATOM 2714 C CA . LEU A 1 333 ? -13.289 -24.156 -4.406 1 98.62 333 LEU A CA 1
ATOM 2715 C C . LEU A 1 333 ? -13.516 -25.156 -3.281 1 98.62 333 LEU A C 1
ATOM 2717 O O . LEU A 1 333 ? -12.688 -26.031 -3.047 1 98.62 333 LEU A O 1
ATOM 2721 N N . VAL A 1 334 ? -14.617 -25.016 -2.564 1 98.62 334 VAL A N 1
ATOM 2722 C CA . VAL A 1 334 ? -14.984 -25.969 -1.533 1 98.62 334 VAL A CA 1
ATOM 2723 C C . VAL A 1 334 ? -15.148 -27.359 -2.154 1 98.62 334 VAL A C 1
ATOM 2725 O O . VAL A 1 334 ? -14.664 -28.344 -1.609 1 98.62 334 VAL A O 1
ATOM 2728 N N . ARG A 1 335 ? -15.844 -27.453 -3.307 1 98.44 335 ARG A N 1
ATOM 2729 C CA . ARG A 1 335 ? -16.094 -28.719 -3.99 1 98.44 335 ARG A CA 1
ATOM 2730 C C . ARG A 1 335 ? -14.781 -29.344 -4.469 1 98.44 335 ARG A C 1
ATOM 2732 O O . ARG A 1 335 ? -14.633 -30.562 -4.477 1 98.44 335 ARG A O 1
ATOM 2739 N N . GLN A 1 336 ? -13.828 -28.484 -4.91 1 98.62 336 GLN A N 1
ATOM 2740 C CA . GLN A 1 336 ? -12.508 -28.984 -5.277 1 98.62 336 GLN A CA 1
ATOM 2741 C C . GLN A 1 336 ? -11.883 -29.781 -4.137 1 98.62 336 GLN A C 1
ATOM 2743 O O . GLN A 1 336 ? -11.336 -30.859 -4.355 1 98.62 336 GLN A O 1
ATOM 2748 N N . ILE A 1 337 ? -11.93 -29.25 -2.92 1 98.62 337 ILE A N 1
ATOM 2749 C CA . ILE A 1 337 ? -11.305 -29.891 -1.765 1 98.62 337 ILE A CA 1
ATOM 2750 C C . ILE A 1 337 ? -12.156 -31.062 -1.298 1 98.62 337 ILE A C 1
ATOM 2752 O O . ILE A 1 337 ? -11.633 -32.125 -0.963 1 98.62 337 ILE A O 1
ATOM 2756 N N . LEU A 1 338 ? -13.492 -30.891 -1.306 1 98.19 338 LEU A N 1
ATOM 2757 C CA . LEU A 1 338 ? -14.406 -31.938 -0.869 1 98.19 338 LEU A CA 1
ATOM 2758 C C . LEU A 1 338 ? -14.258 -33.188 -1.728 1 98.19 338 LEU A C 1
ATOM 2760 O O . LEU A 1 338 ? -14.055 -34.281 -1.202 1 98.19 338 LEU A O 1
ATOM 2764 N N . MET A 1 339 ? -14.336 -33.031 -3.043 1 97.69 339 MET A N 1
ATOM 2765 C CA . MET A 1 339 ? -14.234 -34.156 -3.947 1 97.69 339 MET A CA 1
ATOM 2766 C C . MET A 1 339 ? -12.82 -34.75 -3.943 1 97.69 339 MET A C 1
ATOM 2768 O O . MET A 1 339 ? -12.641 -35.938 -4.012 1 97.69 339 MET A O 1
ATOM 2772 N N . GLY A 1 340 ? -11.812 -33.844 -3.834 1 97.94 340 GLY A N 1
ATOM 2773 C CA . GLY A 1 340 ? -10.43 -34.312 -3.822 1 97.94 340 GLY A CA 1
ATOM 2774 C C . GLY A 1 340 ? -10.086 -35.156 -2.605 1 97.94 340 GLY A C 1
ATOM 2775 O O . GLY A 1 340 ? -9.57 -36.25 -2.736 1 97.94 340 GLY A O 1
ATOM 2776 N N . THR A 1 341 ? -10.375 -34.719 -1.408 1 97.56 341 THR A N 1
ATOM 2777 C CA . THR A 1 341 ? -10.016 -35.406 -0.176 1 97.56 341 THR A CA 1
ATOM 2778 C C . THR A 1 341 ? -10.852 -36.688 -0.009 1 97.56 341 THR A C 1
ATOM 2780 O O . THR A 1 341 ? -10.375 -37.688 0.532 1 97.56 341 THR A O 1
ATOM 2783 N N . ARG A 1 342 ? -12.109 -36.656 -0.462 1 96.56 342 ARG A N 1
ATOM 2784 C CA . ARG A 1 342 ? -12.945 -37.844 -0.397 1 96.56 342 ARG A CA 1
ATOM 2785 C C . ARG A 1 342 ? -12.383 -38.969 -1.267 1 96.56 342 ARG A C 1
ATOM 2787 O O . ARG A 1 342 ? -12.367 -40.125 -0.861 1 96.56 342 ARG A O 1
ATOM 2794 N N . PHE A 1 343 ? -11.938 -38.625 -2.457 1 97.25 343 PHE A N 1
ATOM 2795 C CA . PHE A 1 343 ? -11.336 -39.625 -3.332 1 97.25 343 PHE A CA 1
ATOM 2796 C C . PHE A 1 343 ? -10.109 -40.25 -2.676 1 97.25 343 PHE A C 1
ATOM 2798 O O . PHE A 1 343 ? -9.945 -41.469 -2.68 1 97.25 343 PHE A O 1
ATOM 2805 N N . LEU A 1 344 ? -9.203 -39.438 -2.152 1 97.75 344 LEU A N 1
ATOM 2806 C CA . LEU A 1 344 ? -7.969 -39.906 -1.533 1 97.75 344 LEU A CA 1
ATOM 2807 C C . LEU A 1 344 ? -8.273 -40.812 -0.34 1 97.75 344 LEU A C 1
ATOM 2809 O O . LEU A 1 344 ? -7.605 -41.844 -0.142 1 97.75 344 LEU A O 1
ATOM 2813 N N . ARG A 1 345 ? -9.266 -40.375 0.411 1 96.56 345 ARG A N 1
ATOM 2814 C CA . ARG A 1 345 ? -9.664 -41.219 1.554 1 96.56 345 ARG A CA 1
ATOM 2815 C C . ARG A 1 345 ? -10.234 -42.531 1.099 1 96.56 345 ARG A C 1
ATOM 2817 O O . ARG A 1 345 ? -9.852 -43.594 1.617 1 96.56 345 ARG A O 1
ATOM 2824 N N . LYS A 1 346 ? -11.078 -42.5 0.137 1 96.38 346 LYS A N 1
ATOM 2825 C CA . LYS A 1 346 ? -11.781 -43.719 -0.326 1 96.38 346 LYS A CA 1
ATOM 2826 C C . LYS A 1 346 ? -10.828 -44.688 -1.01 1 96.38 346 LYS A C 1
ATOM 2828 O O . LYS A 1 346 ? -10.883 -45.875 -0.773 1 96.38 346 LYS A O 1
ATOM 2833 N N . GLU A 1 347 ? -9.953 -44.156 -1.825 1 97.19 347 GLU A N 1
ATOM 2834 C CA . GLU A 1 347 ? -9.133 -45.031 -2.678 1 97.19 347 GLU A CA 1
ATOM 2835 C C . GLU A 1 347 ? -7.836 -45.406 -1.977 1 97.19 347 GLU A C 1
ATOM 2837 O O . GLU A 1 347 ? -7.312 -46.5 -2.205 1 97.19 347 GLU A O 1
ATOM 2842 N N . PHE A 1 348 ? -7.316 -44.531 -1.098 1 97.56 348 PHE A N 1
ATOM 2843 C CA . PHE A 1 348 ? -5.98 -44.75 -0.573 1 97.56 348 PHE A CA 1
ATOM 2844 C C . PHE A 1 348 ? -5.98 -44.75 0.95 1 97.56 348 PHE A C 1
ATOM 2846 O O . PHE A 1 348 ? -4.973 -45.062 1.584 1 97.56 348 PHE A O 1
ATOM 2853 N N . GLY A 1 349 ? -7.105 -44.312 1.613 1 95.88 349 GLY A N 1
ATOM 2854 C CA . GLY A 1 349 ? -7.156 -44.188 3.062 1 95.88 349 GLY A CA 1
ATOM 2855 C C . GLY A 1 349 ? -6.324 -43.031 3.596 1 95.88 349 GLY A C 1
ATOM 2856 O O . GLY A 1 349 ? -5.844 -43.094 4.73 1 95.88 349 GLY A O 1
ATOM 2857 N N . VAL A 1 350 ? -6.156 -42.062 2.807 1 95.38 350 VAL A N 1
ATOM 2858 C CA . VAL A 1 350 ? -5.254 -40.969 3.154 1 95.38 350 VAL A CA 1
ATOM 2859 C C . VAL A 1 350 ? -6.062 -39.719 3.486 1 95.38 350 VAL A C 1
ATOM 2861 O O . VAL A 1 350 ? -7.062 -39.406 2.828 1 95.38 350 VAL A O 1
ATOM 2864 N N . GLU A 1 351 ? -5.629 -38.938 4.578 1 93.56 351 GLU A N 1
ATOM 2865 C CA . GLU A 1 351 ? -6.145 -37.594 4.902 1 93.56 351 GLU A CA 1
ATOM 2866 C C . GLU A 1 351 ? -5.141 -36.531 4.539 1 93.56 351 GLU A C 1
ATOM 2868 O O . GLU A 1 351 ? -3.938 -36.656 4.77 1 93.56 351 GLU A O 1
ATOM 2873 N N . CYS A 1 352 ? -5.555 -35.531 3.918 1 94.19 352 CYS A N 1
ATOM 2874 C CA . CYS A 1 352 ? -4.672 -34.469 3.453 1 94.19 352 CYS A CA 1
ATOM 2875 C C . CYS A 1 352 ? -4.656 -33.312 4.441 1 94.19 352 CYS A C 1
ATOM 2877 O O . CYS A 1 352 ? -5.707 -32.875 4.902 1 94.19 352 CYS A O 1
ATOM 2879 N N . LYS A 1 353 ? -3.459 -32.75 4.715 1 94.88 353 LYS A N 1
ATOM 2880 C CA . LYS A 1 353 ? -3.342 -31.688 5.695 1 94.88 353 LYS A CA 1
ATOM 2881 C C . LYS A 1 353 ? -2.701 -30.453 5.078 1 94.88 353 LYS A C 1
ATOM 2883 O O . LYS A 1 353 ? -2.469 -29.453 5.77 1 94.88 353 LYS A O 1
ATOM 2888 N N . TYR A 1 354 ? -2.357 -30.406 3.863 1 97.62 354 TYR A N 1
ATOM 2889 C CA . TYR A 1 354 ? -1.787 -29.25 3.17 1 97.62 354 TYR A CA 1
ATOM 2890 C C . TYR A 1 354 ? -2.369 -29.109 1.769 1 97.62 354 TYR A C 1
ATOM 2892 O O . TYR A 1 354 ? -2.848 -30.094 1.19 1 97.62 354 TYR A O 1
ATOM 2900 N N . LEU A 1 355 ? -2.422 -27.891 1.297 1 98.44 355 LEU A N 1
ATOM 2901 C CA . LEU A 1 355 ? -2.768 -27.625 -0.095 1 98.44 355 LEU A CA 1
ATOM 2902 C C . LEU A 1 355 ? -1.517 -27.359 -0.926 1 98.44 355 LEU A C 1
ATOM 2904 O O . LEU A 1 355 ? -0.661 -26.562 -0.528 1 98.44 355 LEU A O 1
ATOM 2908 N N . TRP A 1 356 ? -1.394 -28.094 -2.006 1 97.94 356 TRP A N 1
ATOM 2909 C CA . TRP A 1 356 ? -0.261 -27.984 -2.92 1 97.94 356 TRP A CA 1
ATOM 2910 C C . TRP A 1 356 ? -0.688 -27.391 -4.254 1 97.94 356 TRP A C 1
ATOM 2912 O O . TRP A 1 356 ? -1.367 -28.047 -5.051 1 97.94 356 TRP A O 1
ATOM 2922 N N . LEU A 1 357 ? -0.369 -26.078 -4.535 1 97.94 357 LEU A N 1
ATOM 2923 C CA . LEU A 1 357 ? -0.652 -25.391 -5.797 1 97.94 357 LEU A CA 1
ATOM 2924 C C . LEU A 1 357 ? 0.593 -24.688 -6.324 1 97.94 357 LEU A C 1
ATOM 2926 O O . LEU A 1 357 ? 0.736 -23.484 -6.176 1 97.94 357 LEU A O 1
ATOM 2930 N N . PRO A 1 358 ? 1.413 -25.391 -7.035 1 96.31 358 PRO A N 1
ATOM 2931 C CA . PRO A 1 358 ? 2.699 -24.812 -7.43 1 96.31 358 PRO A CA 1
ATOM 2932 C C . PRO A 1 358 ? 2.566 -23.797 -8.562 1 96.31 358 PRO A C 1
ATOM 2934 O O . PRO A 1 358 ? 3.385 -22.875 -8.672 1 96.31 358 PRO A O 1
ATOM 2937 N N . ASP A 1 359 ? 1.521 -23.859 -9.375 1 96.12 359 ASP A N 1
ATOM 2938 C CA . ASP A 1 359 ? 1.563 -23.141 -10.648 1 96.12 359 ASP A CA 1
ATOM 2939 C C . ASP A 1 359 ? 0.292 -22.328 -10.852 1 96.12 359 ASP A C 1
ATOM 2941 O O . ASP A 1 359 ? -0.045 -21.969 -11.984 1 96.12 359 ASP A O 1
ATOM 2945 N N . VAL A 1 360 ? -0.466 -22 -9.883 1 96.19 360 VAL A N 1
ATOM 2946 C CA . VAL A 1 360 ? -1.725 -21.266 -10.016 1 96.19 360 VAL A CA 1
ATOM 2947 C C . VAL A 1 360 ? -1.457 -19.766 -10.008 1 96.19 360 VAL A C 1
ATOM 2949 O O . VAL A 1 360 ? -0.516 -19.297 -9.367 1 96.19 360 VAL A O 1
ATOM 2952 N N . PHE A 1 361 ? -2.326 -18.984 -10.766 1 96.38 361 PHE A N 1
ATOM 2953 C CA . PHE A 1 361 ? -2.031 -17.594 -11.102 1 96.38 361 PHE A CA 1
ATOM 2954 C C . PHE A 1 361 ? -2.654 -16.641 -10.086 1 96.38 361 PHE A C 1
ATOM 2956 O O . PHE A 1 361 ? -3.389 -15.727 -10.453 1 96.38 361 PHE A O 1
ATOM 2963 N N . GLY A 1 362 ? -2.311 -16.781 -8.812 1 96.75 362 GLY A N 1
ATOM 2964 C CA . GLY A 1 362 ? -2.803 -15.914 -7.75 1 96.75 362 GLY A CA 1
ATOM 2965 C C . GLY A 1 362 ? -3.867 -16.578 -6.895 1 96.75 362 GLY A C 1
ATOM 2966 O O . GLY A 1 362 ? -4.477 -17.562 -7.301 1 96.75 362 GLY A O 1
ATOM 2967 N N . TYR A 1 363 ? -4.078 -15.93 -5.66 1 98.25 363 TYR A N 1
ATOM 2968 C CA . TYR A 1 363 ? -4.961 -16.562 -4.684 1 98.25 363 TYR A CA 1
ATOM 2969 C C . TYR A 1 363 ? -5.832 -15.516 -3.988 1 98.25 363 TYR A C 1
ATOM 2971 O O . TYR A 1 363 ? -5.332 -14.492 -3.518 1 98.25 363 TYR A O 1
ATOM 2979 N N . ASN A 1 364 ? -7.145 -15.82 -3.975 1 97.94 364 ASN A N 1
ATOM 2980 C CA . ASN A 1 364 ? -8.102 -14.883 -3.385 1 97.94 364 ASN A CA 1
ATOM 2981 C C . ASN A 1 364 ? -7.984 -14.852 -1.863 1 97.94 364 ASN A C 1
ATOM 2983 O O . ASN A 1 364 ? -7.535 -15.82 -1.251 1 97.94 364 ASN A O 1
ATOM 2987 N N . TRP A 1 365 ? -8.453 -13.812 -1.266 1 98.25 365 TRP A N 1
ATOM 2988 C CA . TRP A 1 365 ? -8.289 -13.477 0.144 1 98.25 365 TRP A CA 1
ATOM 2989 C C . TRP A 1 365 ? -9.125 -14.398 1.025 1 98.25 365 TRP A C 1
ATOM 2991 O O . TRP A 1 365 ? -8.922 -14.461 2.24 1 98.25 365 TRP A O 1
ATOM 3001 N N . ALA A 1 366 ? -10.102 -15.203 0.575 1 98.38 366 ALA A N 1
ATOM 3002 C CA . ALA A 1 366 ? -10.969 -16.078 1.365 1 98.38 366 ALA A CA 1
ATOM 3003 C C . ALA A 1 366 ? -10.344 -17.453 1.546 1 98.38 366 ALA A C 1
ATOM 3005 O O . ALA A 1 366 ? -10.805 -18.25 2.379 1 98.38 366 ALA A O 1
ATOM 3006 N N . LEU A 1 367 ? -9.305 -17.734 0.849 1 98.56 367 LEU A N 1
ATOM 3007 C CA . LEU A 1 367 ? -8.781 -19.094 0.745 1 98.56 367 LEU A CA 1
ATOM 3008 C C . LEU A 1 367 ? -8.305 -19.594 2.102 1 98.56 367 LEU A C 1
ATOM 3010 O O . LEU A 1 367 ? -8.523 -20.75 2.451 1 98.56 367 LEU A O 1
ATOM 3014 N N . PRO A 1 368 ? -7.668 -18.75 3.002 1 98.56 368 PRO A N 1
ATOM 3015 C CA . PRO A 1 368 ? -7.242 -19.266 4.305 1 98.56 368 PRO A CA 1
ATOM 3016 C C . PRO A 1 368 ? -8.398 -19.828 5.121 1 98.56 368 PRO A C 1
ATOM 3018 O O . PRO A 1 368 ? -8.258 -20.891 5.746 1 98.56 368 PRO A O 1
ATOM 3021 N N . GLN A 1 369 ? -9.516 -19.172 5.082 1 98.5 369 GLN A N 1
ATOM 3022 C CA . GLN A 1 369 ? -10.672 -19.672 5.812 1 98.5 369 GLN A CA 1
ATOM 3023 C C . GLN A 1 369 ? -11.195 -20.969 5.184 1 98.5 369 GLN A C 1
ATOM 3025 O O . GLN A 1 369 ? -11.625 -21.875 5.895 1 98.5 369 GLN A O 1
ATOM 3030 N N . ILE A 1 370 ? -11.242 -21.047 3.871 1 98.69 370 ILE A N 1
ATOM 3031 C CA . ILE A 1 370 ? -11.688 -22.25 3.182 1 98.69 370 ILE A CA 1
ATOM 3032 C C . ILE A 1 370 ? -10.805 -23.422 3.572 1 98.69 370 ILE A C 1
ATOM 3034 O O . ILE A 1 370 ? -11.297 -24.516 3.881 1 98.69 370 ILE A O 1
ATOM 3038 N N . LEU A 1 371 ? -9.5 -23.188 3.582 1 98.62 371 LEU A N 1
ATOM 3039 C CA . LEU A 1 371 ? -8.555 -24.25 3.91 1 98.62 371 LEU A CA 1
ATOM 3040 C C . LEU A 1 371 ? -8.711 -24.703 5.359 1 98.62 371 LEU A C 1
ATOM 3042 O O . LEU A 1 371 ? -8.891 -25.891 5.633 1 98.62 371 LEU A O 1
ATOM 3046 N N . LYS A 1 372 ? -8.758 -23.75 6.266 1 97.94 372 LYS A N 1
ATOM 3047 C CA . LYS A 1 372 ? -8.859 -24.078 7.688 1 97.94 372 LYS A CA 1
ATOM 3048 C C . LYS A 1 372 ? -10.141 -24.859 7.984 1 97.94 372 LYS A C 1
ATOM 3050 O O . LYS A 1 372 ? -10.117 -25.844 8.719 1 97.94 372 LYS A O 1
ATOM 3055 N N . LYS A 1 373 ? -11.195 -24.469 7.406 1 98.12 373 LYS A N 1
ATOM 3056 C CA . LYS A 1 373 ? -12.484 -25.109 7.656 1 98.12 373 LYS A CA 1
ATOM 3057 C C . LYS A 1 373 ? -12.617 -26.406 6.879 1 98.12 373 LYS A C 1
ATOM 3059 O O . LYS A 1 373 ? -13.625 -27.109 7 1 98.12 373 LYS A O 1
ATOM 3064 N N . SER A 1 374 ? -11.664 -26.797 6.09 1 98.12 374 SER A N 1
ATOM 3065 C CA . SER A 1 374 ? -11.617 -28.078 5.375 1 98.12 374 SER A CA 1
ATOM 3066 C C . SER A 1 374 ? -10.617 -29.031 6.02 1 98.12 374 SER A C 1
ATOM 3068 O O . SER A 1 374 ? -10.352 -30.109 5.48 1 98.12 374 SER A O 1
ATOM 3070 N N . GLY A 1 375 ? -10.016 -28.594 7.125 1 96.69 375 GLY A N 1
ATOM 3071 C CA . GLY A 1 375 ? -9.062 -29.438 7.824 1 96.69 375 GLY A CA 1
ATOM 3072 C C . GLY A 1 375 ? -7.66 -29.344 7.25 1 96.69 375 GLY A C 1
ATOM 3073 O O . GLY A 1 375 ? -6.824 -30.219 7.504 1 96.69 375 GLY A O 1
ATOM 3074 N N . ILE A 1 376 ? -7.348 -28.328 6.441 1 97.75 376 ILE A N 1
ATOM 3075 C CA . ILE A 1 376 ? -6.031 -28.094 5.852 1 97.75 376 ILE A CA 1
ATOM 3076 C C . ILE A 1 376 ? -5.262 -27.078 6.695 1 97.75 376 ILE A C 1
ATOM 3078 O O . ILE A 1 376 ? -5.805 -26.047 7.094 1 97.75 376 ILE A O 1
ATOM 3082 N N . HIS A 1 377 ? -3.961 -27.297 6.914 1 96.31 377 HIS A N 1
ATOM 3083 C CA . HIS A 1 377 ? -3.256 -26.484 7.902 1 96.31 377 HIS A CA 1
ATOM 3084 C C . HIS A 1 377 ? -2.02 -25.828 7.301 1 96.31 377 HIS A C 1
ATOM 3086 O O . HIS A 1 377 ? -1.318 -25.078 7.977 1 96.31 377 HIS A O 1
ATOM 3092 N N . ALA A 1 378 ? -1.741 -26.078 6.125 1 98.12 378 ALA A N 1
ATOM 3093 C CA . ALA A 1 378 ? -0.601 -25.453 5.453 1 98.12 378 ALA A CA 1
ATOM 3094 C C . ALA A 1 378 ? -0.878 -25.266 3.967 1 98.12 378 ALA A C 1
ATOM 3096 O O . ALA A 1 378 ? -1.635 -26.031 3.365 1 98.12 378 ALA A O 1
ATOM 3097 N N . PHE A 1 379 ? -0.256 -24.219 3.416 1 98.38 379 PHE A N 1
ATOM 3098 C CA . PHE A 1 379 ? -0.393 -23.906 2 1 98.38 379 PHE A CA 1
ATOM 3099 C C . PHE A 1 379 ? 0.975 -23.766 1.344 1 98.38 379 PHE A C 1
ATOM 3101 O O . PHE A 1 379 ? 1.858 -23.094 1.878 1 98.38 379 PHE A O 1
ATOM 3108 N N . MET A 1 380 ? 1.126 -24.375 0.203 1 98.06 380 MET A N 1
ATOM 3109 C CA . MET A 1 380 ? 2.367 -24.281 -0.561 1 98.06 380 MET A CA 1
ATOM 3110 C C . MET A 1 380 ? 2.1 -23.766 -1.972 1 98.06 380 MET A C 1
ATOM 3112 O O . MET A 1 380 ? 1.142 -24.188 -2.621 1 98.06 380 MET A O 1
ATOM 3116 N N . THR A 1 381 ? 2.902 -22.797 -2.453 1 97.56 381 THR A N 1
ATOM 3117 C CA . THR A 1 381 ? 2.836 -22.344 -3.84 1 97.56 381 THR A CA 1
ATOM 3118 C C . THR A 1 381 ? 4.207 -21.891 -4.328 1 97.56 381 THR A C 1
ATOM 3120 O O . THR A 1 381 ? 5.164 -21.844 -3.551 1 97.56 381 THR A O 1
ATOM 3123 N N . THR A 1 382 ? 4.387 -21.766 -5.637 1 96.44 382 THR A N 1
ATOM 3124 C CA . THR A 1 382 ? 5.629 -21.281 -6.23 1 96.44 382 THR A CA 1
ATOM 3125 C C . THR A 1 382 ? 5.363 -20.109 -7.172 1 96.44 382 THR A C 1
ATOM 3127 O O . THR A 1 382 ? 6.129 -19.141 -7.195 1 96.44 382 THR A O 1
ATOM 3130 N N . LYS A 1 383 ? 4.266 -20.078 -7.812 1 95.94 383 LYS A N 1
ATOM 3131 C CA . LYS A 1 383 ? 4.004 -19.203 -8.945 1 95.94 383 LYS A CA 1
ATOM 3132 C C . LYS A 1 383 ? 3.932 -17.75 -8.5 1 95.94 383 LYS A C 1
ATOM 3134 O O . LYS A 1 383 ? 4.219 -16.828 -9.281 1 95.94 383 LYS A O 1
ATOM 3139 N N . ILE A 1 384 ? 3.613 -17.438 -7.316 1 95.75 384 ILE A N 1
ATOM 3140 C CA . ILE A 1 384 ? 3.48 -16.078 -6.805 1 95.75 384 ILE A CA 1
ATOM 3141 C C . ILE A 1 384 ? 4.828 -15.359 -6.887 1 95.75 384 ILE A C 1
ATOM 3143 O O . ILE A 1 384 ? 4.883 -14.133 -6.883 1 95.75 384 ILE A O 1
ATOM 3147 N N . SER A 1 385 ? 5.918 -16.141 -6.973 1 95.31 385 SER A N 1
ATOM 3148 C CA . SER A 1 385 ? 7.25 -15.547 -7.094 1 95.31 385 SER A CA 1
ATOM 3149 C C . SER A 1 385 ? 7.445 -14.898 -8.461 1 95.31 385 SER A C 1
ATOM 3151 O O . SER A 1 385 ? 8.391 -14.133 -8.656 1 95.31 385 SER A O 1
ATOM 3153 N N . TRP A 1 386 ? 6.492 -15.102 -9.383 1 94.81 386 TRP A N 1
ATOM 3154 C CA . TRP A 1 386 ? 6.617 -14.586 -10.742 1 94.81 386 TRP A CA 1
ATOM 3155 C C . TRP A 1 386 ? 6.074 -13.164 -10.836 1 94.81 386 TRP A C 1
ATOM 3157 O O . TRP A 1 386 ? 5.691 -12.711 -11.922 1 94.81 386 TRP A O 1
ATOM 3167 N N . ASN A 1 387 ? 6.055 -12.469 -9.797 1 95.5 387 ASN A N 1
ATOM 3168 C CA . ASN A 1 387 ? 5.637 -11.07 -9.836 1 95.5 387 ASN A CA 1
ATOM 3169 C C . ASN A 1 387 ? 6.516 -10.242 -10.766 1 95.5 387 ASN A C 1
ATOM 3171 O O . ASN A 1 387 ? 7.734 -10.422 -10.805 1 95.5 387 ASN A O 1
ATOM 3175 N N . GLN A 1 388 ? 5.863 -9.367 -11.445 1 93.31 388 GLN A N 1
ATOM 3176 C CA . GLN A 1 388 ? 6.523 -8.594 -12.492 1 93.31 388 GLN A CA 1
ATOM 3177 C C . GLN A 1 388 ? 7.359 -7.465 -11.898 1 93.31 388 GLN A C 1
ATOM 3179 O O . GLN A 1 388 ? 8.461 -7.18 -12.375 1 93.31 388 GLN A O 1
ATOM 3184 N N . TYR A 1 389 ? 6.84 -6.766 -10.852 1 93.44 389 TYR A N 1
ATOM 3185 C CA . TYR A 1 389 ? 7.465 -5.551 -10.344 1 93.44 389 TYR A CA 1
ATOM 3186 C C . TYR A 1 389 ? 8.07 -5.781 -8.969 1 93.44 389 TYR A C 1
ATOM 3188 O O . TYR A 1 389 ? 9.07 -5.152 -8.609 1 93.44 389 TYR A O 1
ATOM 3196 N N . ASN A 1 390 ? 7.418 -6.648 -8.18 1 95.5 390 ASN A N 1
ATOM 3197 C CA . ASN A 1 390 ? 7.773 -6.77 -6.77 1 95.5 390 ASN A CA 1
ATOM 3198 C C . ASN A 1 390 ? 8.094 -8.211 -6.391 1 95.5 390 ASN A C 1
ATOM 3200 O O . ASN A 1 390 ? 7.406 -9.141 -6.816 1 95.5 390 ASN A O 1
ATOM 3204 N N . ARG A 1 391 ? 9.125 -8.422 -5.629 1 95 391 ARG A N 1
ATOM 3205 C CA . ARG A 1 391 ? 9.375 -9.703 -4.988 1 95 391 ARG A CA 1
ATOM 3206 C C . ARG A 1 391 ? 8.617 -9.812 -3.668 1 95 391 ARG A C 1
ATOM 3208 O O . ARG A 1 391 ? 8.562 -8.852 -2.896 1 95 391 ARG A O 1
ATOM 3215 N N . MET A 1 392 ? 7.91 -10.953 -3.436 1 95.88 392 MET A N 1
ATOM 3216 C CA . MET A 1 392 ? 7.281 -11.148 -2.133 1 95.88 392 MET A CA 1
ATOM 3217 C C . MET A 1 392 ? 8.289 -10.953 -1.007 1 95.88 392 MET A C 1
ATOM 3219 O O . MET A 1 392 ? 9.422 -11.43 -1.098 1 95.88 392 MET A O 1
ATOM 3223 N N . PRO A 1 393 ? 7.898 -10.273 0.053 1 94.25 393 PRO A N 1
ATOM 3224 C CA . PRO A 1 393 ? 8.867 -9.945 1.099 1 94.25 393 PRO A CA 1
ATOM 3225 C C . PRO A 1 393 ? 9.297 -11.164 1.915 1 94.25 393 PRO A C 1
ATOM 3227 O O . PRO A 1 393 ? 10.383 -11.164 2.51 1 94.25 393 PRO A O 1
ATOM 3230 N N . HIS A 1 394 ? 8.406 -12.211 1.951 1 95.94 394 HIS A N 1
ATOM 3231 C CA . HIS A 1 394 ? 8.68 -13.398 2.756 1 95.94 394 HIS A CA 1
ATOM 3232 C C . HIS A 1 394 ? 8.305 -14.672 2.006 1 95.94 394 HIS A C 1
ATOM 3234 O O . HIS A 1 394 ? 7.43 -14.648 1.136 1 95.94 394 HIS A O 1
ATOM 3240 N N . ASP A 1 395 ? 9.047 -15.727 2.361 1 97.69 395 ASP A N 1
ATOM 3241 C CA . ASP A 1 395 ? 8.797 -17.016 1.722 1 97.69 395 ASP A CA 1
ATOM 3242 C C . ASP A 1 395 ? 8.094 -17.969 2.676 1 97.69 395 ASP A C 1
ATOM 3244 O O . ASP A 1 395 ? 7.504 -18.969 2.242 1 97.69 395 ASP A O 1
ATOM 3248 N N . THR A 1 396 ? 8.219 -17.812 3.939 1 97.94 396 THR A N 1
ATOM 3249 C CA . THR A 1 396 ? 7.484 -18.5 4.992 1 97.94 396 THR A CA 1
ATOM 3250 C C . THR A 1 396 ? 6.805 -17.5 5.922 1 97.94 396 THR A C 1
ATOM 3252 O O . THR A 1 396 ? 7.469 -16.688 6.555 1 97.94 396 THR A O 1
ATOM 3255 N N . PHE A 1 397 ? 5.488 -17.531 5.996 1 98 397 PHE A N 1
ATOM 3256 C CA . PHE A 1 397 ? 4.734 -16.562 6.781 1 98 397 PHE A CA 1
ATOM 3257 C C . PHE A 1 397 ? 3.354 -17.109 7.129 1 98 397 PHE A C 1
ATOM 3259 O O . PHE A 1 397 ? 2.977 -18.188 6.688 1 98 397 PHE A O 1
ATOM 3266 N N . ILE A 1 398 ? 2.674 -16.422 8.016 1 98.44 398 ILE A N 1
ATOM 3267 C CA . ILE A 1 398 ? 1.271 -16.688 8.305 1 98.44 398 ILE A CA 1
ATOM 3268 C C . ILE A 1 398 ? 0.383 -15.867 7.371 1 98.44 398 ILE A C 1
ATOM 3270 O O . ILE A 1 398 ? 0.487 -14.641 7.328 1 98.44 398 ILE A O 1
ATOM 3274 N N . TRP A 1 399 ? -0.397 -16.562 6.566 1 98.56 399 TRP A N 1
ATOM 3275 C CA . TRP A 1 399 ? -1.354 -15.891 5.691 1 98.56 399 TRP A CA 1
ATOM 3276 C C . TRP A 1 399 ? -2.711 -15.75 6.375 1 98.56 399 TRP A C 1
ATOM 3278 O O . TRP A 1 399 ? -3.346 -16.75 6.719 1 98.56 399 TRP A O 1
ATOM 3288 N N . ARG A 1 400 ? -3.199 -14.586 6.645 1 98.38 400 ARG A N 1
ATOM 3289 C CA . ARG A 1 400 ? -4.469 -14.289 7.297 1 98.38 400 ARG A CA 1
ATOM 3290 C C . ARG A 1 400 ? -5.559 -14 6.27 1 98.38 400 ARG A C 1
ATOM 3292 O O . ARG A 1 400 ? -5.398 -13.125 5.414 1 98.38 400 ARG A O 1
ATOM 3299 N N . GLY A 1 401 ? -6.707 -14.711 6.383 1 98.44 401 GLY A N 1
ATOM 3300 C CA . GLY A 1 401 ? -7.816 -14.578 5.453 1 98.44 401 GLY A CA 1
ATOM 3301 C C . GLY A 1 401 ? -8.727 -13.406 5.762 1 98.44 401 GLY A C 1
ATOM 3302 O O . GLY A 1 401 ? -8.531 -12.711 6.766 1 98.44 401 GLY A O 1
ATOM 3303 N N . ILE A 1 402 ? -9.703 -13.188 4.883 1 98.12 402 ILE A N 1
ATOM 3304 C CA . ILE A 1 402 ? -10.609 -12.047 4.918 1 98.12 402 ILE A CA 1
ATOM 3305 C C . ILE A 1 402 ? -11.375 -12.039 6.238 1 98.12 402 ILE A C 1
ATOM 3307 O O . ILE A 1 402 ? -11.703 -10.977 6.77 1 98.12 402 ILE A O 1
ATOM 3311 N N . ASP A 1 403 ? -11.648 -13.203 6.859 1 97.88 403 ASP A N 1
ATOM 3312 C CA . ASP A 1 403 ? -12.406 -13.32 8.102 1 97.88 403 ASP A CA 1
ATOM 3313 C C . ASP A 1 403 ? -11.484 -13.266 9.32 1 97.88 403 ASP A C 1
ATOM 3315 O O . ASP A 1 403 ? -11.961 -13.211 10.453 1 97.88 403 ASP A O 1
ATOM 3319 N N . GLY A 1 404 ? -10.18 -13.367 9.07 1 97.5 404 GLY A N 1
ATOM 3320 C CA . GLY A 1 404 ? -9.227 -13.367 10.172 1 97.5 404 GLY A CA 1
ATOM 3321 C C . GLY A 1 404 ? -8.562 -14.719 10.383 1 97.5 404 GLY A C 1
ATOM 3322 O O . GLY A 1 404 ? -7.586 -14.82 11.125 1 97.5 404 GLY A O 1
ATOM 3323 N N . SER A 1 405 ? -9 -15.742 9.656 1 97.94 405 SER A N 1
ATOM 3324 C CA . SER A 1 405 ? -8.375 -17.062 9.773 1 97.94 405 SER A CA 1
ATOM 3325 C C . SER A 1 405 ? -6.926 -17.031 9.305 1 97.94 405 SER A C 1
ATOM 3327 O O . SER A 1 405 ? -6.586 -16.312 8.359 1 97.94 405 SER A O 1
ATOM 3329 N N . GLU A 1 406 ? -6.094 -17.812 9.969 1 97.88 406 GLU A N 1
ATOM 3330 C CA . GLU A 1 406 ? -4.668 -17.812 9.664 1 97.88 406 GLU A CA 1
ATOM 3331 C C . GLU A 1 406 ? -4.195 -19.203 9.25 1 97.88 406 GLU A C 1
ATOM 3333 O O . GLU A 1 406 ? -4.645 -20.203 9.805 1 97.88 406 GLU A O 1
ATOM 3338 N N . ILE A 1 407 ? -3.303 -19.266 8.266 1 98.06 407 ILE A N 1
ATOM 3339 C CA . ILE A 1 407 ? -2.752 -20.531 7.816 1 98.06 407 ILE A CA 1
ATOM 3340 C C . ILE A 1 407 ? -1.265 -20.375 7.508 1 98.06 407 ILE A C 1
ATOM 3342 O O . ILE A 1 407 ? -0.837 -19.328 7.008 1 98.06 407 ILE A O 1
ATOM 3346 N N . LEU A 1 408 ? -0.464 -21.359 7.895 1 98.44 408 LEU A N 1
ATOM 3347 C CA . LEU A 1 408 ? 0.951 -21.375 7.539 1 98.44 408 LEU A CA 1
ATOM 3348 C C . LEU A 1 408 ? 1.131 -21.453 6.027 1 98.44 408 LEU A C 1
ATOM 3350 O O . LEU A 1 408 ? 0.484 -22.266 5.359 1 98.44 408 LEU A O 1
ATOM 3354 N N . THR A 1 409 ? 1.978 -20.578 5.457 1 98.44 409 THR A N 1
ATOM 3355 C CA . THR A 1 409 ? 2.227 -20.547 4.02 1 98.44 409 THR A CA 1
ATOM 3356 C C . THR A 1 409 ? 3.725 -20.594 3.73 1 98.44 409 THR A C 1
ATOM 3358 O O . THR A 1 409 ? 4.512 -19.922 4.402 1 98.44 409 THR A O 1
ATOM 3361 N N . HIS A 1 410 ? 4.105 -21.406 2.764 1 98.31 410 HIS A N 1
ATOM 3362 C CA . HIS A 1 410 ? 5.508 -21.594 2.41 1 98.31 410 HIS A CA 1
ATOM 3363 C C . HIS A 1 410 ? 5.691 -21.656 0.898 1 98.31 410 HIS A C 1
ATOM 3365 O O . HIS A 1 410 ? 4.945 -22.344 0.203 1 98.31 410 HIS A O 1
ATOM 3371 N N . PHE A 1 411 ? 6.676 -20.922 0.362 1 97.25 411 PHE A N 1
ATOM 3372 C CA . PHE A 1 411 ? 7.055 -20.969 -1.045 1 97.25 411 PHE A CA 1
ATOM 3373 C C . PHE A 1 411 ? 8.234 -21.906 -1.25 1 97.25 411 PHE A C 1
ATOM 3375 O O . PHE A 1 411 ? 9.156 -21.953 -0.43 1 97.25 411 PHE A O 1
ATOM 3382 N N . ILE A 1 412 ? 8.164 -22.734 -2.305 1 96.56 412 ILE A N 1
ATOM 3383 C CA . ILE A 1 412 ? 9.359 -23.438 -2.752 1 96.56 412 ILE A CA 1
ATOM 3384 C C . ILE A 1 412 ? 10.297 -22.469 -3.455 1 96.56 412 ILE A C 1
ATOM 3386 O O . ILE A 1 412 ? 9.945 -21.875 -4.48 1 96.56 412 ILE A O 1
ATOM 3390 N N . THR A 1 413 ? 11.508 -22.391 -2.932 1 96.62 413 THR A N 1
ATOM 3391 C CA . THR A 1 413 ? 12.383 -21.312 -3.387 1 96.62 413 THR A CA 1
ATOM 3392 C C . THR A 1 413 ? 13.438 -21.844 -4.355 1 96.62 413 THR A C 1
ATOM 3394 O O . THR A 1 413 ? 14.547 -21.312 -4.422 1 96.62 413 THR A O 1
ATOM 3397 N N . THR A 1 414 ? 13.172 -22.922 -5.035 1 96.81 414 THR A N 1
ATOM 3398 C CA . THR A 1 414 ? 14.117 -23.484 -5.992 1 96.81 414 THR A CA 1
ATOM 3399 C C . THR A 1 414 ? 14.32 -22.547 -7.172 1 96.81 414 THR A C 1
ATOM 3401 O O . THR A 1 414 ? 13.367 -22.219 -7.883 1 96.81 414 THR A O 1
ATOM 3404 N N . PRO A 1 415 ? 15.539 -22.141 -7.434 1 94.94 415 PRO A N 1
ATOM 3405 C CA . PRO A 1 415 ? 15.781 -21.281 -8.594 1 94.94 415 PRO A CA 1
ATOM 3406 C C . PRO A 1 415 ? 15.883 -22.078 -9.898 1 94.94 415 PRO A C 1
ATOM 3408 O O . PRO A 1 415 ? 16.172 -23.281 -9.875 1 94.94 415 PRO A O 1
ATOM 3411 N N . GLU A 1 416 ? 15.586 -21.391 -10.977 1 90.88 416 GLU A N 1
ATOM 3412 C CA . GLU A 1 416 ? 15.906 -21.953 -12.289 1 90.88 416 GLU A CA 1
ATOM 3413 C C . GLU A 1 416 ? 17.406 -21.891 -12.562 1 90.88 416 GLU A C 1
ATOM 3415 O O . GLU A 1 416 ? 18.016 -20.828 -12.484 1 90.88 416 GLU A O 1
ATOM 3420 N N . PRO A 1 417 ? 17.953 -23.062 -12.914 1 89.56 417 PRO A N 1
ATOM 3421 C CA . PRO A 1 417 ? 19.391 -23.062 -13.125 1 89.56 417 PRO A CA 1
ATOM 3422 C C . PRO A 1 417 ? 19.828 -22.125 -14.25 1 89.56 417 PRO A C 1
ATOM 3424 O O . PRO A 1 417 ? 19.141 -22.016 -15.273 1 89.56 417 PRO A O 1
ATOM 3427 N N . ASN A 1 418 ? 20.922 -21.453 -14.125 1 82.38 418 ASN A N 1
ATOM 3428 C CA . ASN A 1 418 ? 21.609 -20.609 -15.094 1 82.38 418 ASN A CA 1
ATOM 3429 C C . ASN A 1 418 ? 20.781 -19.375 -15.453 1 82.38 418 ASN A C 1
ATOM 3431 O O . ASN A 1 418 ? 20.922 -18.828 -16.547 1 82.38 418 ASN A O 1
ATOM 3435 N N . LYS A 1 419 ? 19.875 -19.047 -14.664 1 81.69 419 LYS A N 1
ATOM 3436 C CA . LYS A 1 419 ? 19.078 -17.844 -14.859 1 81.69 419 LYS A CA 1
ATOM 3437 C C . LYS A 1 419 ? 19.266 -16.875 -13.695 1 81.69 419 LYS A C 1
ATOM 3439 O O . LYS A 1 419 ? 19.375 -17.297 -12.547 1 81.69 419 LYS A O 1
ATOM 3444 N N . ASN A 1 420 ? 19.297 -15.602 -14.047 1 81.62 420 ASN A N 1
ATOM 3445 C CA . ASN A 1 420 ? 19.375 -14.586 -13.008 1 81.62 420 ASN A CA 1
ATOM 3446 C C . ASN A 1 420 ? 18.016 -13.938 -12.758 1 81.62 420 ASN A C 1
ATOM 3448 O O . ASN A 1 420 ? 17.875 -12.719 -12.906 1 81.62 420 ASN A O 1
ATOM 3452 N N . TRP A 1 421 ? 17.047 -14.797 -12.484 1 85.38 421 TRP A N 1
ATOM 3453 C CA . TRP A 1 421 ? 15.688 -14.359 -12.156 1 85.38 421 TRP A CA 1
ATOM 3454 C C . TRP A 1 421 ? 15.352 -14.664 -10.703 1 85.38 421 TRP A C 1
ATOM 3456 O O . TRP A 1 421 ? 15.93 -15.578 -10.102 1 85.38 421 TRP A O 1
ATOM 3466 N N . TRP A 1 422 ? 14.469 -13.859 -10.117 1 88.81 422 TRP A N 1
ATOM 3467 C CA . TRP A 1 422 ? 14.047 -14.188 -8.758 1 88.81 422 TRP A CA 1
ATOM 3468 C C . TRP A 1 422 ? 12.875 -15.164 -8.773 1 88.81 422 TRP A C 1
ATOM 3470 O O . TRP A 1 422 ? 12.367 -15.555 -7.719 1 88.81 422 TRP A O 1
ATOM 3480 N N . PHE A 1 423 ? 12.516 -15.703 -9.969 1 92.31 423 PHE A N 1
ATOM 3481 C CA . PHE A 1 423 ? 11.43 -16.656 -10.094 1 92.31 423 PHE A CA 1
ATOM 3482 C C . PHE A 1 423 ? 11.852 -18.031 -9.57 1 92.31 423 PHE A C 1
ATOM 3484 O O . PHE A 1 423 ? 12.984 -18.453 -9.789 1 92.31 423 PHE A O 1
ATOM 3491 N N . TYR A 1 424 ? 10.953 -18.672 -8.883 1 95.56 424 TYR A N 1
ATOM 3492 C CA . TYR A 1 424 ? 11.172 -20.047 -8.445 1 95.56 424 TYR A CA 1
ATOM 3493 C C . TYR A 1 424 ? 10.562 -21.031 -9.43 1 95.56 424 TYR A C 1
ATOM 3495 O O . TYR A 1 424 ? 9.781 -20.641 -10.305 1 95.56 424 TYR A O 1
ATOM 3503 N N . THR A 1 425 ? 10.969 -22.281 -9.297 1 94.81 425 THR A N 1
ATOM 3504 C CA . THR A 1 425 ? 10.391 -23.344 -10.117 1 94.81 425 THR A CA 1
ATOM 3505 C C . THR A 1 425 ? 9.922 -24.5 -9.258 1 94.81 425 THR A C 1
ATOM 3507 O O . THR A 1 425 ? 10.422 -24.703 -8.141 1 94.81 425 THR A O 1
ATOM 3510 N N . TYR A 1 426 ? 8.922 -25.188 -9.703 1 94.5 426 TYR A N 1
ATOM 3511 C CA . TYR A 1 426 ? 8.43 -26.406 -9.07 1 94.5 426 TYR A CA 1
ATOM 3512 C C . TYR A 1 426 ? 8.883 -27.641 -9.836 1 94.5 426 TYR A C 1
ATOM 3514 O O . TYR A 1 426 ? 8.547 -28.781 -9.469 1 94.5 426 TYR A O 1
ATOM 3522 N N . ASN A 1 427 ? 9.539 -27.438 -10.93 1 95.31 427 ASN A N 1
ATOM 3523 C CA . ASN A 1 427 ? 10.195 -28.484 -11.703 1 95.31 427 ASN A CA 1
ATOM 3524 C C . ASN A 1 427 ? 11.703 -28.484 -11.484 1 95.31 427 ASN A C 1
ATOM 3526 O O . ASN A 1 427 ? 12.477 -28.422 -12.445 1 95.31 427 ASN A O 1
ATOM 3530 N N . GLY A 1 428 ? 12.039 -28.672 -10.328 1 94.94 428 GLY A N 1
ATOM 3531 C CA . GLY A 1 428 ? 13.438 -28.547 -9.961 1 94.94 428 GLY A CA 1
ATOM 3532 C C . GLY A 1 428 ? 14.289 -29.703 -10.461 1 94.94 428 GLY A C 1
ATOM 3533 O O . GLY A 1 428 ? 13.781 -30.797 -10.719 1 94.94 428 GLY A O 1
ATOM 3534 N N . VAL A 1 429 ? 15.57 -29.406 -10.672 1 95.19 429 VAL A N 1
ATOM 3535 C CA . VAL A 1 429 ? 16.594 -30.406 -10.914 1 95.19 429 VAL A CA 1
ATOM 3536 C C . VAL A 1 429 ? 17.594 -30.422 -9.75 1 95.19 429 VAL A C 1
ATOM 3538 O O . VAL A 1 429 ? 17.781 -29.422 -9.078 1 95.19 429 VAL A O 1
ATOM 3541 N N . ILE A 1 430 ? 18.094 -31.578 -9.562 1 97.25 430 ILE A N 1
ATOM 3542 C CA . ILE A 1 430 ? 19.016 -31.672 -8.43 1 97.25 430 ILE A CA 1
ATOM 3543 C C . ILE A 1 430 ? 20.453 -31.453 -8.906 1 97.25 430 ILE A C 1
ATOM 3545 O O . ILE A 1 430 ? 21.094 -32.375 -9.414 1 97.25 430 ILE A O 1
ATOM 3549 N N . THR A 1 431 ? 20.938 -30.266 -8.648 1 96.62 431 THR A N 1
ATOM 3550 C CA . THR A 1 431 ? 22.312 -29.844 -8.938 1 96.62 431 THR A CA 1
ATOM 3551 C C . THR A 1 431 ? 22.875 -29.031 -7.777 1 96.62 431 THR A C 1
ATOM 3553 O O . THR A 1 431 ? 22.125 -28.547 -6.93 1 96.62 431 THR A O 1
ATOM 3556 N N . PRO A 1 432 ? 24.188 -28.953 -7.684 1 96.62 432 PRO A N 1
ATOM 3557 C CA . PRO A 1 432 ? 24.766 -28.109 -6.641 1 96.62 432 PRO A CA 1
ATOM 3558 C C . PRO A 1 432 ? 24.219 -26.672 -6.691 1 96.62 432 PRO A C 1
ATOM 3560 O O . PRO A 1 432 ? 23.984 -26.062 -5.648 1 96.62 432 PRO A O 1
ATOM 3563 N N . GLU A 1 433 ? 23.984 -26.172 -7.883 1 95.62 433 GLU A N 1
ATOM 3564 C CA . GLU A 1 433 ? 23.484 -24.812 -8.07 1 95.62 433 GLU A CA 1
ATOM 3565 C C . GLU A 1 433 ? 22.109 -24.641 -7.449 1 95.62 433 GLU A C 1
ATOM 3567 O O . GLU A 1 433 ? 21.859 -23.672 -6.738 1 95.62 433 GLU A O 1
ATOM 3572 N N . THR A 1 434 ? 21.234 -25.578 -7.73 1 96.62 434 THR A N 1
ATOM 3573 C CA . THR A 1 434 ? 19.875 -25.484 -7.199 1 96.62 434 THR A CA 1
ATOM 3574 C C . THR A 1 434 ? 19.875 -25.688 -5.688 1 96.62 434 THR A C 1
ATOM 3576 O O . THR A 1 434 ? 19.156 -24.984 -4.965 1 96.62 434 THR A O 1
ATOM 3579 N N . VAL A 1 435 ? 20.656 -26.594 -5.254 1 96.69 435 VAL A N 1
ATOM 3580 C CA . VAL A 1 435 ? 20.703 -26.922 -3.83 1 96.69 435 VAL A CA 1
ATOM 3581 C C . VAL A 1 435 ? 21.203 -25.703 -3.049 1 96.69 435 VAL A C 1
ATOM 3583 O O . VAL A 1 435 ? 20.578 -25.297 -2.059 1 96.69 435 VAL A O 1
ATOM 3586 N N . GLN A 1 436 ? 22.297 -25.141 -3.49 1 95.38 436 GLN A N 1
ATOM 3587 C CA . GLN A 1 436 ? 22.828 -23.938 -2.863 1 95.38 436 GLN A CA 1
ATOM 3588 C C . GLN A 1 436 ? 21.875 -22.75 -3.055 1 95.38 436 GLN A C 1
ATOM 3590 O O . GLN A 1 436 ? 21.672 -21.953 -2.135 1 95.38 436 GLN A O 1
ATOM 3595 N N . GLY A 1 437 ? 21.328 -22.656 -4.215 1 95.88 437 GLY A N 1
ATOM 3596 C CA . GLY A 1 437 ? 20.469 -21.547 -4.586 1 95.88 437 GLY A CA 1
ATOM 3597 C C . GLY A 1 437 ? 19.188 -21.469 -3.777 1 95.88 437 GLY A C 1
ATOM 3598 O O . GLY A 1 437 ? 18.672 -20.391 -3.518 1 95.88 437 GLY A O 1
ATOM 3599 N N . ILE A 1 438 ? 18.641 -22.609 -3.373 1 97.25 438 ILE A N 1
ATOM 3600 C CA . ILE A 1 438 ? 17.422 -22.656 -2.564 1 97.25 438 ILE A CA 1
ATOM 3601 C C . ILE A 1 438 ? 17.641 -21.875 -1.268 1 97.25 438 ILE A C 1
ATOM 3603 O O . ILE A 1 438 ? 16.781 -21.094 -0.869 1 97.25 438 ILE A O 1
ATOM 3607 N N . TRP A 1 439 ? 18.734 -22.047 -0.651 1 95.62 439 TRP A N 1
ATOM 3608 C CA . TRP A 1 439 ? 19.062 -21.359 0.593 1 95.62 439 TRP A CA 1
ATOM 3609 C C . TRP A 1 439 ? 19.344 -19.891 0.339 1 95.62 439 TRP A C 1
ATOM 3611 O O . TRP A 1 439 ? 18.891 -19.016 1.099 1 95.62 439 TRP A O 1
ATOM 3621 N N . GLU A 1 440 ? 20.047 -19.609 -0.715 1 95.19 440 GLU A N 1
ATOM 3622 C CA . GLU A 1 440 ? 20.406 -18.219 -1.02 1 95.19 440 GLU A CA 1
ATOM 3623 C C . GLU A 1 440 ? 19.188 -17.375 -1.327 1 95.19 440 GLU A C 1
ATOM 3625 O O . GLU A 1 440 ? 19.109 -16.219 -0.943 1 95.19 440 GLU A O 1
ATOM 3630 N N . ALA A 1 441 ? 18.234 -17.969 -1.943 1 95.31 441 ALA A N 1
ATOM 3631 C CA . ALA A 1 441 ? 17.031 -17.25 -2.338 1 95.31 441 ALA A CA 1
ATOM 3632 C C . ALA A 1 441 ? 16.078 -17.094 -1.158 1 95.31 441 ALA A C 1
ATOM 3634 O O . ALA A 1 441 ? 15.312 -16.125 -1.089 1 95.31 441 ALA A O 1
ATOM 3635 N N . TYR A 1 442 ? 16.141 -18.016 -0.175 1 96.44 442 TYR A N 1
ATOM 3636 C CA . TYR A 1 442 ? 15.211 -18.078 0.942 1 96.44 442 TYR A CA 1
ATOM 3637 C C . TYR A 1 442 ? 15.359 -16.859 1.844 1 96.44 442 TYR A C 1
ATOM 3639 O O . TYR A 1 442 ? 16.484 -16.484 2.219 1 96.44 442 TYR A O 1
ATOM 3647 N N . ARG A 1 443 ? 14.234 -16.219 2.268 1 93.44 443 ARG A N 1
ATOM 3648 C CA . ARG A 1 443 ? 14.289 -14.93 2.936 1 93.44 443 ARG A CA 1
ATOM 3649 C C . ARG A 1 443 ? 14.219 -15.086 4.449 1 93.44 443 ARG A C 1
ATOM 3651 O O . ARG A 1 443 ? 14.805 -14.297 5.191 1 93.44 443 ARG A O 1
ATOM 3658 N N . ASP A 1 444 ? 13.516 -16.016 5.027 1 95.94 444 ASP A N 1
ATOM 3659 C CA . ASP A 1 444 ? 13.234 -16.109 6.457 1 95.94 444 ASP A CA 1
ATOM 3660 C C . ASP A 1 444 ? 14.203 -17.062 7.145 1 95.94 444 ASP A C 1
ATOM 3662 O O . ASP A 1 444 ? 13.781 -17.984 7.855 1 95.94 444 ASP A O 1
ATOM 3666 N N . LYS A 1 445 ? 15.617 -16.875 7.066 1 94 445 LYS A N 1
ATOM 3667 C CA . LYS A 1 445 ? 16.703 -17.75 7.477 1 94 445 LYS A CA 1
ATOM 3668 C C . LYS A 1 445 ? 16.797 -17.844 8.992 1 94 445 LYS A C 1
ATOM 3670 O O . LYS A 1 445 ? 17.281 -18.844 9.531 1 94 445 LYS A O 1
ATOM 3675 N N . ALA A 1 446 ? 16.219 -16.797 9.633 1 88.94 446 ALA A N 1
ATOM 3676 C CA . ALA A 1 446 ? 16.281 -16.797 11.094 1 88.94 446 ALA A CA 1
ATOM 3677 C C . ALA A 1 446 ? 15.297 -17.797 11.68 1 88.94 446 ALA A C 1
ATOM 3679 O O . ALA A 1 446 ? 15.492 -18.281 12.797 1 88.94 446 ALA A O 1
ATOM 3680 N N . ILE A 1 447 ? 14.344 -18.203 10.898 1 92.81 447 ILE A N 1
ATOM 3681 C CA . ILE A 1 447 ? 13.242 -19.016 11.398 1 92.81 447 ILE A CA 1
ATOM 3682 C C . ILE A 1 447 ? 13.477 -20.484 11.055 1 92.81 447 ILE A C 1
ATOM 3684 O O . ILE A 1 447 ? 13.227 -21.375 11.875 1 92.81 447 ILE A O 1
ATOM 3688 N N . ASN A 1 448 ? 13.93 -20.734 9.828 1 94.38 448 ASN A N 1
ATOM 3689 C CA . ASN A 1 448 ? 13.906 -22.109 9.328 1 94.38 448 ASN A CA 1
ATOM 3690 C C . ASN A 1 448 ? 15.148 -22.422 8.5 1 94.38 448 ASN A C 1
ATOM 3692 O O . ASN A 1 448 ? 15.617 -21.578 7.742 1 94.38 448 ASN A O 1
ATOM 3696 N N . GLN A 1 449 ? 15.727 -23.656 8.719 1 95.44 449 GLN A N 1
ATOM 3697 C CA . GLN A 1 449 ? 16.906 -24.109 7.984 1 95.44 449 GLN A CA 1
ATOM 3698 C C . GLN A 1 449 ? 16.625 -25.422 7.25 1 95.44 449 GLN A C 1
ATOM 3700 O O . GLN A 1 449 ? 17.562 -26.109 6.844 1 95.44 449 GLN A O 1
ATOM 3705 N N . GLU A 1 450 ? 15.398 -25.859 7.203 1 97.44 450 GLU A N 1
ATOM 3706 C CA . GLU A 1 450 ? 14.945 -26.969 6.379 1 97.44 450 GLU A CA 1
ATOM 3707 C C . GLU A 1 450 ? 14.023 -26.484 5.258 1 97.44 450 GLU A C 1
ATOM 3709 O O . GLU A 1 450 ? 12.984 -25.891 5.516 1 97.44 450 GLU A O 1
ATOM 3714 N N . LEU A 1 451 ? 14.43 -26.781 4.031 1 97.81 451 LEU A N 1
ATOM 3715 C CA . LEU A 1 451 ? 13.695 -26.281 2.879 1 97.81 451 LEU A CA 1
ATOM 3716 C C . LEU A 1 451 ? 13.328 -27.406 1.929 1 97.81 451 LEU A C 1
ATOM 3718 O O . LEU A 1 451 ? 13.812 -28.531 2.074 1 97.81 451 LEU A O 1
ATOM 3722 N N . LEU A 1 452 ? 12.398 -27.062 0.974 1 97.44 452 LEU A N 1
ATOM 3723 C CA . LEU A 1 452 ? 11.844 -28.062 0.073 1 97.44 452 LEU A CA 1
ATOM 3724 C C . LEU A 1 452 ? 12.422 -27.906 -1.33 1 97.44 452 LEU A C 1
ATOM 3726 O O . LEU A 1 452 ? 12.594 -26.797 -1.815 1 97.44 452 LEU A O 1
ATOM 3730 N N . LEU A 1 453 ? 12.742 -29.016 -1.919 1 97.56 453 LEU A N 1
ATOM 3731 C CA . LEU A 1 453 ? 13.031 -29.094 -3.346 1 97.56 453 LEU A CA 1
ATOM 3732 C C . LEU A 1 453 ? 12.086 -30.078 -4.031 1 97.56 453 LEU A C 1
ATOM 3734 O O . LEU A 1 453 ? 12.188 -31.297 -3.836 1 97.56 453 LEU A O 1
ATOM 3738 N N . SER A 1 454 ? 11.117 -29.531 -4.734 1 97.12 454 SER A N 1
ATOM 3739 C CA . SER A 1 454 ? 10.312 -30.359 -5.637 1 97.12 454 SER A CA 1
ATOM 3740 C C . SER A 1 454 ? 11.023 -30.578 -6.965 1 97.12 454 SER A C 1
ATOM 3742 O O . SER A 1 454 ? 11.234 -29.625 -7.73 1 97.12 454 SER A O 1
ATOM 3744 N N . TYR A 1 455 ? 11.391 -31.875 -7.188 1 97.12 455 TYR A N 1
ATOM 3745 C CA . TYR A 1 455 ? 12.211 -32.094 -8.375 1 97.12 455 TYR A CA 1
ATOM 3746 C C . TYR A 1 455 ? 11.531 -33.062 -9.328 1 97.12 455 TYR A C 1
ATOM 3748 O O . TYR A 1 455 ? 10.773 -33.938 -8.891 1 97.12 455 TYR A O 1
ATOM 3756 N N . GLY A 1 456 ? 11.758 -32.969 -10.578 1 96.5 456 GLY A N 1
ATOM 3757 C CA . GLY A 1 456 ? 11.203 -33.75 -11.664 1 96.5 456 GLY A CA 1
ATOM 3758 C C . GLY A 1 456 ? 10.711 -32.875 -12.82 1 96.5 456 GLY A C 1
ATOM 3759 O O . GLY A 1 456 ? 10.211 -31.781 -12.609 1 96.5 456 GLY A O 1
ATOM 3760 N N . TYR A 1 457 ? 10.891 -33.469 -14.031 1 94.12 457 TYR A N 1
ATOM 3761 C CA . TYR A 1 457 ? 10.297 -32.781 -15.18 1 94.12 457 TYR A CA 1
ATOM 3762 C C . TYR A 1 457 ? 8.789 -32.656 -15.008 1 94.12 457 TYR A C 1
ATOM 3764 O O . TYR A 1 457 ? 8.148 -33.5 -14.391 1 94.12 457 TYR A O 1
ATOM 3772 N N . GLY A 1 458 ? 8.289 -31.562 -15.492 1 92.94 458 GLY A N 1
ATOM 3773 C CA . GLY A 1 458 ? 6.875 -31.344 -15.25 1 92.94 458 GLY A CA 1
ATOM 3774 C C . GLY A 1 458 ? 6.18 -30.641 -16.406 1 92.94 458 GLY A C 1
ATOM 3775 O O . GLY A 1 458 ? 6.598 -30.766 -17.547 1 92.94 458 GLY A O 1
ATOM 3776 N N . ASP A 1 459 ? 5.035 -30.031 -16.078 1 90.06 459 ASP A N 1
ATOM 3777 C CA . ASP A 1 459 ? 4.09 -29.359 -16.969 1 90.06 459 ASP A CA 1
ATOM 3778 C C . ASP A 1 459 ? 3.402 -30.375 -17.891 1 90.06 459 ASP A C 1
ATOM 3780 O O . ASP A 1 459 ? 2.18 -30.344 -18.047 1 90.06 459 ASP A O 1
ATOM 3784 N N . GLY A 1 460 ? 4.203 -31.266 -18.484 1 89.31 460 GLY A N 1
ATOM 3785 C CA . GLY A 1 460 ? 3.666 -32.344 -19.297 1 89.31 460 GLY A CA 1
ATOM 3786 C C . GLY A 1 460 ? 3.986 -33.719 -18.766 1 89.31 460 GLY A C 1
ATOM 3787 O O . GLY A 1 460 ? 3.742 -34.719 -19.438 1 89.31 460 GLY A O 1
ATOM 3788 N N . GLY A 1 461 ? 4.539 -33.719 -17.609 1 91.25 461 GLY A N 1
ATOM 3789 C CA . GLY A 1 461 ? 4.961 -34.969 -17.031 1 91.25 461 GLY A CA 1
ATOM 3790 C C . GLY A 1 461 ? 6.426 -35.281 -17.266 1 91.25 461 GLY A C 1
ATOM 3791 O O . GLY A 1 461 ? 7.254 -34.375 -17.344 1 91.25 461 GLY A O 1
ATOM 3792 N N . GLY A 1 462 ? 6.738 -36.594 -17.234 1 90.44 462 GLY A N 1
ATOM 3793 C CA . GLY A 1 462 ? 8.117 -37.062 -17.344 1 90.44 462 GLY A CA 1
ATOM 3794 C C . GLY A 1 462 ? 8.75 -37.375 -16 1 90.44 462 GLY A C 1
ATOM 3795 O O . GLY A 1 462 ? 9.461 -38.344 -15.859 1 90.44 462 GLY A O 1
ATOM 3796 N N . GLY A 1 463 ? 8.547 -36.406 -15.055 1 94.31 463 GLY A N 1
ATOM 3797 C CA . GLY A 1 463 ? 8.891 -36.656 -13.664 1 94.31 463 GLY A CA 1
ATOM 3798 C C . GLY A 1 463 ? 10.383 -36.875 -13.453 1 94.31 463 GLY A C 1
ATOM 3799 O O . GLY A 1 463 ? 11.203 -36.219 -14.109 1 94.31 463 GLY A O 1
ATOM 3800 N N . VAL A 1 464 ? 10.695 -37.656 -12.5 1 96.88 464 VAL A N 1
ATOM 3801 C CA . VAL A 1 464 ? 12.047 -37.875 -12.008 1 96.88 464 VAL A CA 1
ATOM 3802 C C . VAL A 1 464 ? 12.789 -38.844 -12.938 1 96.88 464 VAL A C 1
ATOM 3804 O O . VAL A 1 464 ? 12.195 -39.812 -13.453 1 96.88 464 VAL A O 1
ATOM 3807 N N . ASN A 1 465 ? 14.016 -38.594 -13.234 1 96.19 465 ASN A N 1
ATOM 3808 C CA . ASN A 1 465 ? 14.836 -39.562 -13.945 1 96.19 465 ASN A CA 1
ATOM 3809 C C . ASN A 1 465 ? 15.977 -40.094 -13.062 1 96.19 465 ASN A C 1
ATOM 3811 O O . ASN A 1 465 ? 16.125 -39.656 -11.922 1 96.19 465 ASN A O 1
ATOM 3815 N N . ARG A 1 466 ? 16.703 -41.062 -13.562 1 96.81 466 ARG A N 1
ATOM 3816 C CA . ARG A 1 466 ? 17.75 -41.75 -12.797 1 96.81 466 ARG A CA 1
ATOM 3817 C C . ARG A 1 466 ? 18.828 -40.75 -12.367 1 96.81 466 ARG A C 1
ATOM 3819 O O . ARG A 1 466 ? 19.328 -40.812 -11.234 1 96.81 466 ARG A O 1
ATOM 3826 N N . GLU A 1 467 ? 19.188 -39.812 -13.227 1 96.25 467 GLU A N 1
ATOM 3827 C CA . GLU A 1 467 ? 20.234 -38.844 -12.922 1 96.25 467 GLU A CA 1
ATOM 3828 C C . GLU A 1 467 ? 19.906 -38.031 -11.664 1 96.25 467 GLU A C 1
ATOM 3830 O O . GLU A 1 467 ? 20.781 -37.812 -10.82 1 96.25 467 GLU A O 1
ATOM 3835 N N . MET A 1 468 ? 18.719 -37.594 -11.547 1 97.56 468 MET A N 1
ATOM 3836 C CA . MET A 1 468 ? 18.297 -36.812 -10.391 1 97.56 468 MET A CA 1
ATOM 3837 C C . MET A 1 468 ? 18.453 -37.625 -9.102 1 97.56 468 MET A C 1
ATOM 3839 O O . MET A 1 468 ? 18.922 -37.094 -8.094 1 97.56 468 MET A O 1
ATOM 3843 N N . LEU A 1 469 ? 18.078 -38.844 -9.148 1 97.88 469 LEU A N 1
ATOM 3844 C CA . LEU A 1 469 ? 18.172 -39.719 -7.973 1 97.88 469 LEU A CA 1
ATOM 3845 C C . LEU A 1 469 ? 19.641 -39.969 -7.629 1 97.88 469 LEU A C 1
ATOM 3847 O O . LEU A 1 469 ? 20 -40.031 -6.453 1 97.88 469 LEU A O 1
ATOM 3851 N N . GLU A 1 470 ? 20.484 -40.25 -8.633 1 97.69 470 GLU A N 1
ATOM 3852 C CA . GLU A 1 470 ? 21.922 -40.438 -8.414 1 97.69 470 GLU A CA 1
ATOM 3853 C C . GLU A 1 470 ? 22.547 -39.156 -7.812 1 97.69 470 GLU A C 1
ATOM 3855 O O . GLU A 1 470 ? 23.359 -39.25 -6.891 1 97.69 470 GLU A O 1
ATOM 3860 N N . MET A 1 471 ? 22.125 -38.031 -8.359 1 97.75 471 MET A N 1
ATOM 3861 C CA . MET A 1 471 ? 22.672 -36.781 -7.867 1 97.75 471 MET A CA 1
ATOM 3862 C C . MET A 1 471 ? 22.234 -36.5 -6.43 1 97.75 471 MET A C 1
ATOM 3864 O O . MET A 1 471 ? 23 -35.969 -5.633 1 97.75 471 MET A O 1
ATOM 3868 N N . ARG A 1 472 ? 21 -36.781 -6.09 1 97.56 472 ARG A N 1
ATOM 3869 C CA . ARG A 1 472 ? 20.531 -36.625 -4.715 1 97.56 472 ARG A CA 1
ATOM 3870 C C . ARG A 1 472 ? 21.422 -37.406 -3.748 1 97.56 472 ARG A C 1
ATOM 3872 O O . ARG A 1 472 ? 21.844 -36.875 -2.727 1 97.56 472 ARG A O 1
ATOM 3879 N N . ARG A 1 473 ? 21.797 -38.688 -4.113 1 96.69 473 ARG A N 1
ATOM 3880 C CA . ARG A 1 473 ? 22.641 -39.531 -3.283 1 96.69 473 ARG A CA 1
ATOM 3881 C C . ARG A 1 473 ? 24.031 -38.938 -3.125 1 96.69 473 ARG A C 1
ATOM 3883 O O . ARG A 1 473 ? 24.547 -38.844 -2.012 1 96.69 473 ARG A O 1
ATOM 3890 N N . ARG A 1 474 ? 24.578 -38.5 -4.195 1 96.88 474 ARG A N 1
ATOM 3891 C CA . ARG A 1 474 ? 25.969 -38 -4.188 1 96.88 474 ARG A CA 1
ATOM 3892 C C . ARG A 1 474 ? 26.078 -36.688 -3.426 1 96.88 474 ARG A C 1
ATOM 3894 O O . ARG A 1 474 ? 27.031 -36.5 -2.664 1 96.88 474 ARG A O 1
ATOM 3901 N N . LEU A 1 475 ? 25.172 -35.75 -3.689 1 97.12 475 LEU A N 1
ATOM 3902 C CA . LEU A 1 475 ? 25.266 -34.438 -3.127 1 97.12 475 LEU A CA 1
ATOM 3903 C C . LEU A 1 475 ? 25.094 -34.469 -1.611 1 97.12 475 LEU A C 1
ATOM 3905 O O . LEU A 1 475 ? 25.594 -33.562 -0.908 1 97.12 475 LEU A O 1
ATOM 3909 N N . ASN A 1 476 ? 24.406 -35.438 -1.122 1 96.25 476 ASN A N 1
ATOM 3910 C CA . ASN A 1 476 ? 24.25 -35.562 0.321 1 96.25 476 ASN A CA 1
ATOM 3911 C C . ASN A 1 476 ? 25.578 -35.844 1.012 1 96.25 476 ASN A C 1
ATOM 3913 O O . ASN A 1 476 ? 25.719 -35.625 2.217 1 96.25 476 ASN A O 1
ATOM 3917 N N . ASP A 1 477 ? 26.609 -36.312 0.242 1 94 477 ASP A N 1
ATOM 3918 C CA . ASP A 1 477 ? 27.875 -36.75 0.834 1 94 477 ASP A CA 1
ATOM 3919 C C . ASP A 1 477 ? 28.969 -35.719 0.565 1 94 477 ASP A C 1
ATOM 3921 O O . ASP A 1 477 ? 30.094 -35.844 1.059 1 94 477 ASP A O 1
ATOM 3925 N N . ILE A 1 478 ? 28.719 -34.719 -0.157 1 95.06 478 ILE A N 1
ATOM 3926 C CA . ILE A 1 478 ? 29.75 -33.781 -0.575 1 95.06 478 ILE A CA 1
ATOM 3927 C C . ILE A 1 478 ? 29.812 -32.625 0.389 1 95.06 478 ILE A C 1
ATOM 3929 O O . ILE A 1 478 ? 28.812 -31.906 0.575 1 95.06 478 ILE A O 1
ATOM 3933 N N . PRO A 1 479 ? 30.859 -32.344 1.018 1 94.25 479 PRO A N 1
ATOM 3934 C CA . PRO A 1 479 ? 30.984 -31.203 1.94 1 94.25 479 PRO A CA 1
ATOM 3935 C C . PRO A 1 479 ? 30.812 -29.844 1.245 1 94.25 479 PRO A C 1
ATOM 3937 O O . PRO A 1 479 ? 31.109 -29.719 0.057 1 94.25 479 PRO A O 1
ATOM 3940 N N . GLY A 1 480 ? 30.375 -28.844 2.025 1 92.44 480 GLY A N 1
ATOM 3941 C CA . GLY A 1 480 ? 30.219 -27.484 1.513 1 92.44 480 GLY A CA 1
ATOM 3942 C C . GLY A 1 480 ? 28.812 -27.172 1.059 1 92.44 480 GLY A C 1
ATOM 3943 O O . GLY A 1 480 ? 28.422 -26.016 0.982 1 92.44 480 GLY A O 1
ATOM 3944 N N . LEU A 1 481 ? 28.016 -28.203 0.764 1 95.31 481 LEU A N 1
ATOM 3945 C CA . LEU A 1 481 ? 26.641 -28.031 0.334 1 95.31 481 LEU A CA 1
ATOM 3946 C C . LEU A 1 481 ? 25.672 -28.406 1.449 1 95.31 481 LEU A C 1
ATOM 3948 O O . LEU A 1 481 ? 26.031 -29.172 2.355 1 95.31 481 LEU A O 1
ATOM 3952 N N . PRO A 1 482 ? 24.422 -27.828 1.348 1 96.38 482 PRO A N 1
ATOM 3953 C CA . PRO A 1 482 ? 23.391 -28.312 2.273 1 96.38 482 PRO A CA 1
ATOM 3954 C C . PRO A 1 482 ? 23.188 -29.828 2.193 1 96.38 482 PRO A C 1
ATOM 3956 O O . PRO A 1 482 ? 23.531 -30.453 1.188 1 96.38 482 PRO A O 1
ATOM 3959 N N . ASN A 1 483 ? 22.688 -30.375 3.301 1 97.38 483 ASN A N 1
ATOM 3960 C CA . ASN A 1 483 ? 22.266 -31.766 3.234 1 97.38 483 ASN A CA 1
ATOM 3961 C C . ASN A 1 483 ? 21.125 -31.969 2.236 1 97.38 483 ASN A C 1
ATOM 3963 O O . ASN A 1 483 ? 20.25 -31.109 2.121 1 97.38 483 ASN A O 1
ATOM 3967 N N . VAL A 1 484 ? 21.25 -33 1.479 1 97.94 484 VAL A N 1
ATOM 3968 C CA . VAL A 1 484 ? 20.25 -33.312 0.471 1 97.94 484 VAL A CA 1
ATOM 3969 C C . VAL A 1 484 ? 19.594 -34.656 0.789 1 97.94 484 VAL A C 1
ATOM 3971 O O . VAL A 1 484 ? 20.031 -35.688 0.313 1 97.94 484 VAL A O 1
ATOM 3974 N N . GLU A 1 485 ? 18.453 -34.594 1.439 1 97.25 485 GLU A N 1
ATOM 3975 C CA . GLU A 1 485 ? 17.797 -35.781 1.932 1 97.25 485 GLU A CA 1
ATOM 3976 C C . GLU A 1 485 ? 16.391 -35.906 1.359 1 97.25 485 GLU A C 1
ATOM 3978 O O . GLU A 1 485 ? 15.758 -34.906 1.019 1 97.25 485 GLU A O 1
ATOM 3983 N N . THR A 1 486 ? 15.969 -37.156 1.203 1 96.38 486 THR A N 1
ATOM 3984 C CA . THR A 1 486 ? 14.602 -37.406 0.762 1 96.38 486 THR A CA 1
ATOM 3985 C C . THR A 1 486 ? 13.625 -37.219 1.919 1 96.38 486 THR A C 1
ATOM 3987 O O . THR A 1 486 ? 14.031 -37.125 3.076 1 96.38 486 THR A O 1
ATOM 3990 N N . GLY A 1 487 ? 12.359 -37.094 1.627 1 94.88 487 GLY A N 1
ATOM 3991 C CA . GLY A 1 487 ? 11.305 -36.938 2.621 1 94.88 487 GLY A CA 1
ATOM 3992 C C . GLY A 1 487 ? 9.93 -36.781 2.008 1 94.88 487 GLY A C 1
ATOM 3993 O O . GLY A 1 487 ? 9.766 -36.875 0.792 1 94.88 487 GLY A O 1
ATOM 3994 N N . ARG A 1 488 ? 8.977 -36.562 2.924 1 96.38 488 ARG A N 1
ATOM 3995 C CA . ARG A 1 488 ? 7.586 -36.375 2.529 1 96.38 488 ARG A CA 1
ATOM 3996 C C . ARG A 1 488 ? 7.125 -34.938 2.777 1 96.38 488 ARG A C 1
ATOM 3998 O O . ARG A 1 488 ? 7.625 -34.281 3.682 1 96.38 488 ARG A O 1
ATOM 4005 N N . ALA A 1 489 ? 6.176 -34.5 2.025 1 97.06 489 ALA A N 1
ATOM 4006 C CA . ALA A 1 489 ? 5.641 -33.156 2.174 1 97.06 489 ALA A CA 1
ATOM 4007 C C . ALA A 1 489 ? 4.859 -33.031 3.477 1 97.06 489 ALA A C 1
ATOM 4009 O O . ALA A 1 489 ? 4.957 -32 4.16 1 97.06 489 ALA A O 1
ATOM 4010 N N . ASP A 1 490 ? 4.008 -33.969 3.82 1 96.69 490 ASP A N 1
ATOM 4011 C CA . ASP A 1 490 ? 3.197 -33.906 5.031 1 96.69 490 ASP A CA 1
ATOM 4012 C C . ASP A 1 490 ? 4.078 -33.812 6.277 1 96.69 490 ASP A C 1
ATOM 4014 O O . ASP A 1 490 ? 3.82 -33 7.16 1 96.69 490 ASP A O 1
ATOM 4018 N N . GLU A 1 491 ? 5.172 -34.531 6.293 1 96.94 491 GLU A N 1
ATOM 4019 C CA . GLU A 1 491 ? 6.102 -34.5 7.422 1 96.94 491 GLU A CA 1
ATOM 4020 C C . GLU A 1 491 ? 6.828 -33.156 7.48 1 96.94 491 GLU A C 1
ATOM 4022 O O . GLU A 1 491 ? 7.047 -32.594 8.562 1 96.94 491 GLU A O 1
ATOM 4027 N N . PHE A 1 492 ? 7.234 -32.781 6.395 1 97.19 492 PHE A N 1
ATOM 4028 C CA . PHE A 1 492 ? 7.898 -31.5 6.336 1 97.19 492 PHE A CA 1
ATOM 4029 C C . PHE A 1 492 ? 7.023 -30.406 6.949 1 97.19 492 PHE A C 1
ATOM 4031 O O . PHE A 1 492 ? 7.484 -29.625 7.789 1 97.19 492 PHE A O 1
ATOM 4038 N N . PHE A 1 493 ? 5.781 -30.281 6.523 1 97.94 493 PHE A N 1
ATOM 4039 C CA . PHE A 1 493 ? 4.887 -29.219 6.973 1 97.94 493 PHE A CA 1
ATOM 4040 C C . PHE A 1 493 ? 4.535 -29.391 8.445 1 97.94 493 PHE A C 1
ATOM 4042 O O . PHE A 1 493 ? 4.312 -28.406 9.156 1 97.94 493 PHE A O 1
ATOM 4049 N N . GLU A 1 494 ? 4.477 -30.578 8.875 1 97.06 494 GLU A N 1
ATOM 4050 C CA . GLU A 1 494 ? 4.285 -30.797 10.312 1 97.06 494 GLU A CA 1
ATOM 4051 C C . GLU A 1 494 ? 5.438 -30.203 11.117 1 97.06 494 GLU A C 1
ATOM 4053 O O . GLU A 1 494 ? 5.215 -29.531 12.117 1 97.06 494 GLU A O 1
ATOM 4058 N N . ARG A 1 495 ? 6.672 -30.469 10.656 1 97.44 495 ARG A N 1
ATOM 4059 C CA . ARG A 1 495 ? 7.844 -29.938 11.344 1 97.44 495 ARG A CA 1
ATOM 4060 C C . ARG A 1 495 ? 7.902 -28.422 11.25 1 97.44 495 ARG A C 1
ATOM 4062 O O . ARG A 1 495 ? 8.273 -27.75 12.211 1 97.44 495 ARG A O 1
ATOM 4069 N N . LEU A 1 496 ? 7.57 -27.906 10.094 1 97.62 496 LEU A N 1
ATOM 4070 C CA . LEU A 1 496 ? 7.582 -26.469 9.914 1 97.62 496 LEU A CA 1
ATOM 4071 C C . LEU A 1 496 ? 6.559 -25.797 10.836 1 97.62 496 LEU A C 1
ATOM 4073 O O . LEU A 1 496 ? 6.828 -24.734 11.406 1 97.62 496 LEU A O 1
ATOM 4077 N N . ASN A 1 497 ? 5.371 -26.359 10.906 1 97.31 497 ASN A N 1
ATOM 4078 C CA . ASN A 1 497 ? 4.355 -25.859 11.82 1 97.31 497 ASN A CA 1
ATOM 4079 C C . ASN A 1 497 ? 4.863 -25.828 13.258 1 97.31 497 ASN A C 1
ATOM 4081 O O . ASN A 1 497 ? 4.621 -24.859 13.992 1 97.31 497 ASN A O 1
ATOM 4085 N N . GLU A 1 498 ? 5.477 -26.906 13.641 1 96.88 498 GLU A N 1
ATOM 4086 C CA . GLU A 1 498 ? 6.035 -26.984 14.984 1 96.88 498 GLU A CA 1
ATOM 4087 C C . GLU A 1 498 ? 7.102 -25.922 15.203 1 96.88 498 GLU A C 1
ATOM 4089 O O . GLU A 1 498 ? 7.141 -25.281 16.25 1 96.88 498 GLU A O 1
ATOM 4094 N N . LYS A 1 499 ? 7.898 -25.75 14.227 1 96 499 LYS A N 1
ATOM 4095 C CA . LYS A 1 499 ? 8.945 -24.734 14.297 1 96 499 LYS A CA 1
ATOM 4096 C C . LYS A 1 499 ? 8.352 -23.344 14.453 1 96 499 LYS A C 1
ATOM 4098 O O . LYS A 1 499 ? 8.828 -22.547 15.266 1 96 499 LYS A O 1
ATOM 4103 N N . ILE A 1 500 ? 7.402 -23.016 13.703 1 96.31 500 ILE A N 1
ATOM 4104 C CA . ILE A 1 500 ? 6.754 -21.719 13.734 1 96.31 500 ILE A CA 1
ATOM 4105 C C . ILE A 1 500 ? 6.102 -21.5 15.094 1 96.31 500 ILE A C 1
ATOM 4107 O O . ILE A 1 500 ? 6.184 -20.406 15.656 1 96.31 500 ILE A O 1
ATOM 4111 N N . ARG A 1 501 ? 5.508 -22.484 15.617 1 94.5 501 ARG A N 1
ATOM 4112 C CA . ARG A 1 501 ? 4.828 -22.406 16.906 1 94.5 501 ARG A CA 1
ATOM 4113 C C . ARG A 1 501 ? 5.828 -22.156 18.031 1 94.5 501 ARG A C 1
ATOM 4115 O O . ARG A 1 501 ? 5.504 -21.484 19.016 1 94.5 501 ARG A O 1
ATOM 4122 N N . ASN A 1 502 ? 7.062 -22.641 17.859 1 95.44 502 ASN A N 1
ATOM 4123 C CA . ASN A 1 502 ? 7.996 -22.656 18.969 1 95.44 502 ASN A CA 1
ATOM 4124 C C . ASN A 1 502 ? 9.102 -21.625 18.797 1 95.44 502 ASN A C 1
ATOM 4126 O O . ASN A 1 502 ? 9.922 -21.422 19.688 1 95.44 502 ASN A O 1
ATOM 4130 N N . THR A 1 503 ? 9.141 -20.938 17.688 1 94.69 503 THR A N 1
ATOM 4131 C CA . THR A 1 503 ? 10.227 -20 17.438 1 94.69 503 THR A CA 1
ATOM 4132 C C . THR A 1 503 ? 10.062 -18.75 18.297 1 94.69 503 THR A C 1
ATOM 4134 O O . THR A 1 503 ? 8.945 -18.359 18.625 1 94.69 503 THR A O 1
ATOM 4137 N N . ASP A 1 504 ? 11.242 -18.188 18.719 1 92 504 ASP A N 1
ATOM 4138 C CA . ASP A 1 504 ? 11.234 -16.906 19.438 1 92 504 ASP A CA 1
ATOM 4139 C C . ASP A 1 504 ? 11.492 -15.742 18.484 1 92 504 ASP A C 1
ATOM 4141 O O . ASP A 1 504 ? 11.594 -14.594 18.922 1 92 504 ASP A O 1
ATOM 4145 N N . GLN A 1 505 ? 11.57 -16.047 17.141 1 90.69 505 GLN A N 1
ATOM 4146 C CA . GLN A 1 505 ? 11.773 -15.023 16.125 1 90.69 505 GLN A CA 1
ATOM 4147 C C . GLN A 1 505 ? 10.438 -14.492 15.602 1 90.69 505 GLN A C 1
ATOM 4149 O O . GLN A 1 505 ? 9.406 -15.156 15.727 1 90.69 505 GLN A O 1
ATOM 4154 N N . TYR A 1 506 ? 10.539 -13.289 15.102 1 91.88 506 TYR A N 1
ATOM 4155 C CA . TYR A 1 506 ? 9.336 -12.68 14.539 1 91.88 506 TYR A CA 1
ATOM 4156 C C . TYR A 1 506 ? 8.906 -13.391 13.273 1 91.88 506 TYR A C 1
ATOM 4158 O O . TYR A 1 506 ? 9.703 -13.578 12.352 1 91.88 506 TYR A O 1
ATOM 4166 N N . VAL A 1 507 ? 7.664 -13.891 13.242 1 94.31 507 VAL A N 1
ATOM 4167 C CA . VAL A 1 507 ? 7.074 -14.477 12.047 1 94.31 507 VAL A CA 1
ATOM 4168 C C . VAL A 1 507 ? 6.117 -13.484 11.398 1 94.31 507 VAL A C 1
ATOM 4170 O O . VAL A 1 507 ? 5.152 -13.039 12.023 1 94.31 507 VAL A O 1
ATOM 4173 N N . HIS A 1 508 ? 6.277 -13.195 10.18 1 95.69 508 HIS A N 1
ATOM 4174 C CA . HIS A 1 508 ? 5.488 -12.195 9.469 1 95.69 508 HIS A CA 1
ATOM 4175 C C . HIS A 1 508 ? 4.078 -12.703 9.195 1 95.69 508 HIS A C 1
ATOM 4177 O O . HIS A 1 508 ? 3.869 -13.898 8.992 1 95.69 508 HIS A O 1
ATOM 4183 N N . VAL A 1 509 ? 3.096 -11.805 9.234 1 98 509 VAL A N 1
ATOM 4184 C CA . VAL A 1 509 ? 1.711 -12.07 8.859 1 98 509 VAL A CA 1
ATOM 4185 C C . VAL A 1 509 ? 1.363 -11.297 7.59 1 98 509 VAL A C 1
ATOM 4187 O O . VAL A 1 509 ? 1.58 -10.086 7.516 1 98 509 VAL A O 1
ATOM 4190 N N . TRP A 1 510 ? 0.953 -11.977 6.535 1 98.31 510 TRP A N 1
ATOM 4191 C CA . TRP A 1 510 ? 0.387 -11.344 5.352 1 98.31 510 TRP A CA 1
ATOM 4192 C C . TRP A 1 510 ? -1.136 -11.305 5.43 1 98.31 510 TRP A C 1
ATOM 4194 O O . TRP A 1 510 ? -1.791 -12.352 5.434 1 98.31 510 TRP A O 1
ATOM 4204 N N . ASP A 1 511 ? -1.733 -10.125 5.578 1 98.38 511 ASP A N 1
ATOM 4205 C CA . ASP A 1 511 ? -3.178 -9.945 5.672 1 98.38 511 ASP A CA 1
ATOM 4206 C C . ASP A 1 511 ? -3.744 -9.359 4.379 1 98.38 511 ASP A C 1
ATOM 4208 O O . ASP A 1 511 ? -3.732 -8.148 4.18 1 98.38 511 ASP A O 1
ATOM 4212 N N . GLY A 1 512 ? -4.293 -10.156 3.492 1 97.69 512 GLY A N 1
ATOM 4213 C CA . GLY A 1 512 ? -4.777 -9.742 2.186 1 97.69 512 GLY A CA 1
ATOM 4214 C C . GLY A 1 512 ? -4.652 -10.828 1.133 1 97.69 512 GLY A C 1
ATOM 4215 O O . GLY A 1 512 ? -4.25 -11.953 1.437 1 97.69 512 GLY A O 1
ATOM 4216 N N . GLU A 1 513 ? -5 -10.5 -0.1 1 98.06 513 GLU A N 1
ATOM 4217 C CA . GLU A 1 513 ? -4.879 -11.438 -1.217 1 98.06 513 GLU A CA 1
ATOM 4218 C C . GLU A 1 513 ? -3.418 -11.672 -1.587 1 98.06 513 GLU A C 1
ATOM 4220 O O . GLU A 1 513 ? -2.541 -10.898 -1.194 1 98.06 513 GLU A O 1
ATOM 4225 N N . LEU A 1 514 ? -3.139 -12.789 -2.16 1 98.12 514 LEU A N 1
ATOM 4226 C CA . LEU A 1 514 ? -1.874 -13 -2.857 1 98.12 514 LEU A CA 1
ATOM 4227 C C . LEU A 1 514 ? -2.031 -12.758 -4.355 1 98.12 514 LEU A C 1
ATOM 4229 O O . LEU A 1 514 ? -2.25 -13.695 -5.125 1 98.12 514 LEU A O 1
ATOM 4233 N N . TYR A 1 515 ? -1.898 -11.492 -4.758 1 97.56 515 TYR A N 1
ATOM 4234 C CA . TYR A 1 515 ? -2.084 -11.031 -6.129 1 97.56 515 TYR A CA 1
ATOM 4235 C C . TYR A 1 515 ? -0.851 -11.32 -6.973 1 97.56 515 TYR A C 1
ATOM 4237 O O . TYR A 1 515 ? 0.258 -10.906 -6.629 1 97.56 515 TYR A O 1
ATOM 4245 N N . LEU A 1 516 ? -1.001 -12.078 -8.008 1 97.94 516 LEU A N 1
ATOM 4246 C CA . LEU A 1 516 ? 0.093 -12.281 -8.953 1 97.94 516 LEU A CA 1
ATOM 4247 C C . LEU A 1 516 ? 0.166 -11.141 -9.953 1 97.94 516 LEU A C 1
ATOM 4249 O O . LEU A 1 516 ? -0.812 -10.852 -10.656 1 97.94 516 LEU A O 1
ATOM 4253 N N . GLU A 1 517 ? 1.3 -10.508 -10.055 1 95.62 517 GLU A N 1
ATOM 4254 C CA . GLU A 1 517 ? 1.466 -9.344 -10.914 1 95.62 517 GLU A CA 1
ATOM 4255 C C . GLU A 1 517 ? 1.616 -9.758 -12.375 1 95.62 517 GLU A C 1
ATOM 4257 O O . GLU A 1 517 ? 1.484 -8.922 -13.281 1 95.62 517 GLU A O 1
ATOM 4262 N N . TYR A 1 518 ? 1.72 -11.062 -12.656 1 92.88 518 TYR A N 1
ATOM 4263 C CA . TYR A 1 518 ? 1.795 -11.633 -14 1 92.88 518 TYR A CA 1
ATOM 4264 C C . TYR A 1 518 ? 0.461 -12.25 -14.406 1 92.88 518 TYR A C 1
ATOM 4266 O O . TYR A 1 518 ? -0.429 -12.43 -13.57 1 92.88 518 TYR A O 1
ATOM 4274 N N . HIS A 1 519 ? 0.192 -12.469 -15.695 1 96.94 519 HIS A N 1
ATOM 4275 C CA . HIS A 1 519 ? -0.911 -13.25 -16.234 1 96.94 519 HIS A CA 1
ATOM 4276 C C . HIS A 1 519 ? -2.252 -12.578 -15.969 1 96.94 519 HIS A C 1
ATOM 4278 O O . HIS A 1 519 ? -3.217 -13.242 -15.578 1 96.94 519 HIS A O 1
ATOM 4284 N N . ARG A 1 520 ? -2.248 -11.289 -16.156 1 97.12 520 ARG A N 1
ATOM 4285 C CA . ARG A 1 520 ? -3.465 -10.523 -15.906 1 97.12 520 ARG A CA 1
ATOM 4286 C C . ARG A 1 520 ? -4.496 -10.766 -17 1 97.12 520 ARG A C 1
ATOM 4288 O O . ARG A 1 520 ? -5.691 -10.547 -16.797 1 97.12 520 ARG A O 1
ATOM 4295 N N . GLY A 1 521 ? -4.07 -11.18 -18.141 1 97.62 521 GLY A N 1
ATOM 4296 C CA . GLY A 1 521 ? -4.973 -11.445 -19.25 1 97.62 521 GLY A CA 1
ATOM 4297 C C . GLY A 1 521 ? -5.883 -12.641 -19.016 1 97.62 521 GLY A C 1
ATOM 4298 O O . GLY A 1 521 ? -6.914 -12.781 -19.672 1 97.62 521 GLY A O 1
ATOM 4299 N N . THR A 1 522 ? -5.523 -13.445 -17.984 1 97.81 522 THR A N 1
ATOM 4300 C CA . THR A 1 522 ? -6.258 -14.68 -17.719 1 97.81 522 THR A CA 1
ATOM 4301 C C . THR A 1 522 ? -7.656 -14.375 -17.188 1 97.81 522 THR A C 1
ATOM 4303 O O . THR A 1 522 ? -8.547 -15.227 -17.219 1 97.81 522 THR A O 1
ATOM 4306 N N . TYR A 1 523 ? -7.941 -13.164 -16.781 1 98.12 523 TYR A N 1
ATOM 4307 C CA . TYR A 1 523 ? -9.258 -12.773 -16.312 1 98.12 523 TYR A CA 1
ATOM 4308 C C . TYR A 1 523 ? -10.234 -12.594 -17.469 1 98.12 523 TYR A C 1
ATOM 4310 O O . TYR A 1 523 ? -11.453 -12.641 -17.281 1 98.12 523 TYR A O 1
ATOM 4318 N N . THR A 1 524 ? -9.703 -12.398 -18.688 1 98.38 524 THR A N 1
ATOM 4319 C CA . THR A 1 524 ? -10.539 -12 -19.812 1 98.38 524 THR A CA 1
ATOM 4320 C C . THR A 1 524 ? -10.445 -13.016 -20.953 1 98.38 524 THR A C 1
ATOM 4322 O O . THR A 1 524 ? -11.43 -13.25 -21.656 1 98.38 524 THR A O 1
ATOM 4325 N N . SER A 1 525 ? -9.328 -13.727 -21.141 1 98.25 525 SER A N 1
ATOM 4326 C CA . SER A 1 525 ? -9.086 -14.641 -22.25 1 98.25 525 SER A CA 1
ATOM 4327 C C . SER A 1 525 ? -10.086 -15.797 -22.234 1 98.25 525 SER A C 1
ATOM 4329 O O . SER A 1 525 ? -10.398 -16.344 -21.172 1 98.25 525 SER A O 1
ATOM 4331 N N . GLN A 1 526 ? -10.539 -16.172 -23.516 1 98 526 GLN A N 1
ATOM 4332 C CA . GLN A 1 526 ? -11.523 -17.234 -23.703 1 98 526 GLN A CA 1
ATOM 4333 C C . GLN A 1 526 ? -12.82 -16.922 -22.969 1 98 526 GLN A C 1
ATOM 4335 O O . GLN A 1 526 ? -13.195 -17.656 -22.047 1 98 526 GLN A O 1
ATOM 4340 N N . ALA A 1 527 ? -13.508 -15.93 -23.547 1 97.88 527 ALA A N 1
ATOM 4341 C CA . ALA A 1 527 ? -14.695 -15.352 -22.938 1 97.88 527 ALA A CA 1
ATOM 4342 C C . ALA A 1 527 ? -15.812 -16.391 -22.797 1 97.88 527 ALA A C 1
ATOM 4344 O O . ALA A 1 527 ? -16.547 -16.391 -21.812 1 97.88 527 ALA A O 1
ATOM 4345 N N . TYR A 1 528 ? -15.938 -17.25 -23.75 1 96.94 528 TYR A N 1
ATOM 4346 C CA . TYR A 1 528 ? -16.969 -18.281 -23.703 1 96.94 528 TYR A CA 1
ATOM 4347 C C . TYR A 1 528 ? -16.781 -19.188 -22.5 1 96.94 528 TYR A C 1
ATOM 4349 O O . TYR A 1 528 ? -17.75 -19.516 -21.812 1 96.94 528 TYR A O 1
ATOM 4357 N N . ASN A 1 529 ? -15.562 -19.625 -22.312 1 96.94 529 ASN A N 1
ATOM 4358 C CA . ASN A 1 529 ? -15.266 -20.516 -21.188 1 96.94 529 ASN A CA 1
ATOM 4359 C C . ASN A 1 529 ? -15.617 -19.875 -19.859 1 96.94 529 ASN A C 1
ATOM 4361 O O . ASN A 1 529 ? -16.141 -20.531 -18.953 1 96.94 529 ASN A O 1
ATOM 4365 N N . LYS A 1 530 ? -15.312 -18.594 -19.766 1 97.38 530 LYS A N 1
ATOM 4366 C CA . LYS A 1 530 ? -15.617 -17.844 -18.547 1 97.38 530 LYS A CA 1
ATOM 4367 C C . LYS A 1 530 ? -17.125 -17.734 -18.328 1 97.38 530 LYS A C 1
ATOM 4369 O O . LYS A 1 530 ? -17.609 -17.828 -17.203 1 97.38 530 LYS A O 1
ATOM 4374 N N . ARG A 1 531 ? -17.797 -17.438 -19.375 1 98.19 531 ARG A N 1
ATOM 4375 C CA . ARG A 1 531 ? -19.25 -17.359 -19.328 1 98.19 531 ARG A CA 1
ATOM 4376 C C . ARG A 1 531 ? -19.859 -18.688 -18.875 1 98.19 531 ARG A C 1
ATOM 4378 O O . ARG A 1 531 ? -20.719 -18.719 -18.016 1 98.19 531 ARG A O 1
ATOM 4385 N N . MET A 1 532 ? -19.391 -19.766 -19.453 1 98 532 MET A N 1
ATOM 4386 C CA . MET A 1 532 ? -19.969 -21.078 -19.156 1 98 532 MET A CA 1
ATOM 4387 C C . MET A 1 532 ? -19.688 -21.484 -17.719 1 98 532 MET A C 1
ATOM 4389 O O . MET A 1 532 ? -20.531 -22.094 -17.062 1 98 532 MET A O 1
ATOM 4393 N N . ASN A 1 533 ? -18.484 -21.188 -17.234 1 98.31 533 ASN A N 1
ATOM 4394 C CA . ASN A 1 533 ? -18.203 -21.469 -15.828 1 98.31 533 ASN A CA 1
ATOM 4395 C C . ASN A 1 533 ? -19.203 -20.797 -14.906 1 98.31 533 ASN A C 1
ATOM 4397 O O . ASN A 1 533 ? -19.781 -21.438 -14.023 1 98.31 533 ASN A O 1
ATOM 4401 N N . ARG A 1 534 ? -19.422 -19.484 -15.125 1 98.25 534 ARG A N 1
ATOM 4402 C CA . ARG A 1 534 ? -20.359 -18.734 -14.305 1 98.25 534 ARG A CA 1
ATOM 4403 C C . ARG A 1 534 ? -21.766 -19.297 -14.422 1 98.25 534 ARG A C 1
ATOM 4405 O O . ARG A 1 534 ? -22.438 -19.547 -13.414 1 98.25 534 ARG A O 1
ATOM 4412 N N . LYS A 1 535 ? -22.219 -19.562 -15.641 1 98.19 535 LYS A N 1
ATOM 4413 C CA . LYS A 1 535 ? -23.578 -20.031 -15.883 1 98.19 535 LYS A CA 1
ATOM 4414 C C . LYS A 1 535 ? -23.781 -21.438 -15.297 1 98.19 535 LYS A C 1
ATOM 4416 O O . LYS A 1 535 ? -24.844 -21.719 -14.734 1 98.19 535 LYS A O 1
ATOM 4421 N N . MET A 1 536 ? -22.75 -22.297 -15.422 1 98.38 536 MET A N 1
ATOM 4422 C CA . MET A 1 536 ? -22.859 -23.656 -14.914 1 98.38 536 MET A CA 1
ATOM 4423 C C . MET A 1 536 ? -22.891 -23.672 -13.391 1 98.38 536 MET A C 1
ATOM 4425 O O . MET A 1 536 ? -23.656 -24.406 -12.773 1 98.38 536 MET A O 1
ATOM 4429 N N . GLU A 1 537 ? -22.016 -22.875 -12.758 1 98.31 537 GLU A N 1
ATOM 4430 C CA . GLU A 1 537 ? -22.016 -22.812 -11.297 1 98.31 537 GLU A CA 1
ATOM 4431 C C . GLU A 1 537 ? -23.375 -22.391 -10.766 1 98.31 537 GLU A C 1
ATOM 4433 O O . GLU A 1 537 ? -23.891 -22.984 -9.812 1 98.31 537 GLU A O 1
ATOM 4438 N N . LEU A 1 538 ? -23.984 -21.422 -11.391 1 98.12 538 LEU A N 1
ATOM 4439 C CA . LEU A 1 538 ? -25.266 -20.906 -10.945 1 98.12 538 LEU A CA 1
ATOM 4440 C C . LEU A 1 538 ? -26.375 -21.906 -11.234 1 98.12 538 LEU A C 1
ATOM 4442 O O . LEU A 1 538 ? -27.266 -22.109 -10.406 1 98.12 538 LEU A O 1
ATOM 4446 N N . LEU A 1 539 ? -26.359 -22.562 -12.406 1 98.38 539 LEU A N 1
ATOM 4447 C CA . LEU A 1 539 ? -27.359 -23.547 -12.781 1 98.38 539 LEU A CA 1
ATOM 4448 C C . LEU A 1 539 ? -27.328 -24.75 -11.844 1 98.38 539 LEU A C 1
ATOM 4450 O O . LEU A 1 539 ? -28.391 -25.234 -11.422 1 98.38 539 LEU A O 1
ATOM 4454 N N . TYR A 1 540 ? -26.172 -25.234 -11.547 1 98.56 540 TYR A N 1
ATOM 4455 C CA . TYR A 1 540 ? -26.047 -26.391 -10.656 1 98.56 540 TYR A CA 1
ATOM 4456 C C . TYR A 1 540 ? -26.484 -26.031 -9.242 1 98.56 540 TYR A C 1
ATOM 4458 O O . TYR A 1 540 ? -27.094 -26.844 -8.547 1 98.56 540 TYR A O 1
ATOM 4466 N N . ARG A 1 541 ? -26.125 -24.844 -8.75 1 98.12 541 ARG A N 1
ATOM 4467 C CA . ARG A 1 541 ? -26.609 -24.391 -7.457 1 98.12 541 ARG A CA 1
ATOM 4468 C C . ARG A 1 541 ? -28.141 -24.391 -7.414 1 98.12 541 ARG A C 1
ATOM 4470 O O . ARG A 1 541 ? -28.734 -24.875 -6.445 1 98.12 541 ARG A O 1
ATOM 4477 N N . GLU A 1 542 ? -28.766 -23.859 -8.438 1 97.88 542 GLU A N 1
ATOM 4478 C CA . GLU A 1 542 ? -30.219 -23.797 -8.516 1 97.88 542 GLU A CA 1
ATOM 4479 C C . GLU A 1 542 ? -30.844 -25.188 -8.594 1 97.88 542 GLU A C 1
ATOM 4481 O O . GLU A 1 542 ? -31.859 -25.453 -7.961 1 97.88 542 GLU A O 1
ATOM 4486 N N . THR A 1 543 ? -30.203 -26.047 -9.344 1 98.31 543 THR A N 1
ATOM 4487 C CA . THR A 1 543 ? -30.719 -27.391 -9.539 1 98.31 543 THR A CA 1
ATOM 4488 C C . THR A 1 543 ? -30.625 -28.188 -8.242 1 98.31 543 THR A C 1
ATOM 4490 O O . THR A 1 543 ? -31.531 -28.953 -7.906 1 98.31 543 THR A O 1
ATOM 4493 N N . GLU A 1 544 ? -29.547 -28.078 -7.559 1 98.31 544 GLU A N 1
ATOM 4494 C CA . GLU A 1 544 ? -29.406 -28.734 -6.266 1 98.31 544 GLU A CA 1
ATOM 4495 C C . GLU A 1 544 ? -30.453 -28.25 -5.27 1 98.31 544 GLU A C 1
ATOM 4497 O O . GLU A 1 544 ? -31.047 -29.047 -4.543 1 98.31 544 GLU A O 1
ATOM 4502 N N . TRP A 1 545 ? -30.656 -26.984 -5.223 1 97.94 545 TRP A N 1
ATOM 4503 C CA . TRP A 1 545 ? -31.703 -26.406 -4.387 1 97.94 545 TRP A CA 1
ATOM 4504 C C . TRP A 1 545 ? -33.062 -26.969 -4.762 1 97.94 545 TRP A C 1
ATOM 4506 O O . TRP A 1 545 ? -33.844 -27.375 -3.891 1 97.94 545 TRP A O 1
ATOM 4516 N N . MET A 1 546 ? -33.375 -27.047 -6.09 1 97.94 546 MET A N 1
ATOM 4517 C CA . MET A 1 546 ? -34.656 -27.609 -6.57 1 97.94 546 MET A CA 1
ATOM 4518 C C . MET A 1 546 ? -34.781 -29.062 -6.164 1 97.94 546 MET A C 1
ATOM 4520 O O . MET A 1 546 ? -35.906 -29.547 -5.898 1 97.94 546 MET A O 1
ATOM 4524 N N . GLY A 1 547 ? -33.656 -29.766 -6.145 1 97.81 547 GLY A N 1
ATOM 4525 C CA . GLY A 1 547 ? -33.656 -31.141 -5.664 1 97.81 547 GLY A CA 1
ATOM 4526 C C . GLY A 1 547 ? -34.125 -31.281 -4.227 1 97.81 547 GLY A C 1
ATOM 4527 O O . GLY A 1 547 ? -34.844 -32.219 -3.895 1 97.81 547 GLY A O 1
ATOM 4528 N N . ILE A 1 548 ? -33.719 -30.406 -3.367 1 97.69 548 ILE A N 1
ATOM 4529 C CA . ILE A 1 548 ? -34.125 -30.422 -1.965 1 97.69 548 ILE A CA 1
ATOM 4530 C C . ILE A 1 548 ? -35.625 -30.062 -1.851 1 97.69 548 ILE A C 1
ATOM 4532 O O . ILE A 1 548 ? -36.344 -30.656 -1.063 1 97.69 548 ILE A O 1
ATOM 4536 N N . VAL A 1 549 ? -36.062 -29 -2.6 1 97.25 549 VAL A N 1
ATOM 4537 C CA . VAL A 1 549 ? -37.469 -28.609 -2.617 1 97.25 549 VAL A CA 1
ATOM 4538 C C . VAL A 1 549 ? -38.312 -29.812 -3.002 1 97.25 549 VAL A C 1
ATOM 4540 O O . VAL A 1 549 ? -39.312 -30.094 -2.338 1 97.25 549 VAL A O 1
ATOM 4543 N N . SER A 1 550 ? -37.969 -30.5 -4.094 1 96.94 550 SER A N 1
ATOM 4544 C CA . SER A 1 550 ? -38.688 -31.672 -4.559 1 96.94 550 SER A CA 1
ATOM 4545 C C . SER A 1 550 ? -38.688 -32.781 -3.508 1 96.94 550 SER A C 1
ATOM 4547 O O . SER A 1 550 ? -39.75 -33.344 -3.199 1 96.94 550 SER A O 1
ATOM 4549 N N . ALA A 1 551 ? -37.562 -33.094 -2.92 1 96.12 551 ALA A N 1
ATOM 4550 C CA . ALA A 1 551 ? -37.438 -34.156 -1.945 1 96.12 551 ALA A CA 1
ATOM 4551 C C . ALA A 1 551 ? -38.25 -33.906 -0.701 1 96.12 551 ALA A C 1
ATOM 4553 O O . ALA A 1 551 ? -38.875 -34.812 -0.153 1 96.12 551 ALA A O 1
ATOM 4554 N N . THR A 1 552 ? -38.281 -32.688 -0.247 1 94.56 552 THR A N 1
ATOM 4555 C CA . THR A 1 552 ? -38.938 -32.344 0.994 1 94.56 552 THR A CA 1
ATOM 4556 C C . THR A 1 552 ? -40.469 -32.281 0.779 1 94.56 552 THR A C 1
ATOM 4558 O O . THR A 1 552 ? -41.25 -32.719 1.623 1 94.56 552 THR A O 1
ATOM 4561 N N . LEU A 1 553 ? -40.906 -31.688 -0.338 1 95.12 553 LEU A N 1
ATOM 4562 C CA . LEU A 1 553 ? -42.344 -31.531 -0.588 1 95.12 553 LEU A CA 1
ATOM 4563 C C . LEU A 1 553 ? -43 -32.875 -0.918 1 95.12 553 LEU A C 1
ATOM 4565 O O . LEU A 1 553 ? -44.156 -33.125 -0.595 1 95.12 553 LEU A O 1
ATOM 4569 N N . ASN A 1 554 ? -42.25 -33.812 -1.535 1 94.44 554 ASN A N 1
ATOM 4570 C CA . ASN A 1 554 ? -42.75 -35.125 -1.891 1 94.44 554 ASN A CA 1
ATOM 4571 C C . ASN A 1 554 ? -42.406 -36.156 -0.818 1 94.44 554 ASN A C 1
ATOM 4573 O O . ASN A 1 554 ? -42.875 -37.281 -0.89 1 94.44 554 ASN A O 1
ATOM 4577 N N . SER A 1 555 ? -41.594 -35.812 0.197 1 92.31 555 SER A N 1
ATOM 4578 C CA . SER A 1 555 ? -41.094 -36.719 1.206 1 92.31 555 SER A CA 1
ATOM 4579 C C . SER A 1 555 ? -40.469 -37.938 0.563 1 92.31 555 SER A C 1
ATOM 4581 O O . SER A 1 555 ? -40.75 -39.094 0.944 1 92.31 555 SER A O 1
ATOM 4583 N N . ASP A 1 556 ? -39.688 -37.719 -0.482 1 93.62 556 ASP A N 1
ATOM 4584 C CA . ASP A 1 556 ? -39.062 -38.75 -1.278 1 93.62 556 ASP A CA 1
ATOM 4585 C C . ASP A 1 556 ? -37.688 -38.312 -1.794 1 93.62 556 ASP A C 1
ATOM 4587 O O . ASP A 1 556 ? -37.594 -37.469 -2.678 1 93.62 556 ASP A O 1
ATOM 4591 N N . TRP A 1 557 ? -36.656 -38.875 -1.298 1 93.94 557 TRP A N 1
ATOM 4592 C CA . TRP A 1 557 ? -35.281 -38.531 -1.662 1 93.94 557 TRP A CA 1
ATOM 4593 C C . TRP A 1 557 ? -34.875 -39.219 -2.957 1 93.94 557 TRP A C 1
ATOM 4595 O O . TRP A 1 557 ? -33.844 -38.906 -3.547 1 93.94 557 TRP A O 1
ATOM 4605 N N . SER A 1 558 ? -35.688 -40.188 -3.365 1 91.75 558 SER A N 1
ATOM 4606 C CA . SER A 1 558 ? -35.281 -41 -4.527 1 91.75 558 SER A CA 1
ATOM 4607 C C . SER A 1 558 ? -35.281 -40.125 -5.793 1 91.75 558 SER A C 1
ATOM 4609 O O . SER A 1 558 ? -34.594 -40.5 -6.773 1 91.75 558 SER A O 1
ATOM 4611 N N . ARG A 1 559 ? -35.906 -39.031 -5.77 1 90.5 559 ARG A N 1
ATOM 4612 C CA . ARG A 1 559 ? -36 -38.156 -6.941 1 90.5 559 ARG A CA 1
ATOM 4613 C C . ARG A 1 559 ? -34.75 -37.281 -7.047 1 90.5 559 ARG A C 1
ATOM 4615 O O . ARG A 1 559 ? -34.5 -36.719 -8.109 1 90.5 559 ARG A O 1
ATOM 4622 N N . TYR A 1 560 ? -34 -37.125 -5.984 1 95.69 560 TYR A N 1
ATOM 4623 C CA . TYR A 1 560 ? -32.812 -36.312 -6.008 1 95.69 560 TYR A CA 1
ATOM 4624 C C . TYR A 1 560 ? -31.734 -36.906 -6.887 1 95.69 560 TYR A C 1
ATOM 4626 O O . TYR A 1 560 ? -31.203 -38 -6.57 1 95.69 560 TYR A O 1
ATOM 4634 N N . PRO A 1 561 ? -31.359 -36.312 -7.992 1 95.56 561 PRO A N 1
ATOM 4635 C CA . PRO A 1 561 ? -30.406 -36.906 -8.938 1 95.56 561 PRO A CA 1
ATOM 4636 C C . PRO A 1 561 ? -28.953 -36.719 -8.5 1 95.56 561 PRO A C 1
ATOM 4638 O O . PRO A 1 561 ? -28.156 -36.125 -9.227 1 95.56 561 PRO A O 1
ATOM 4641 N N . PHE A 1 562 ? -28.594 -37.344 -7.457 1 95.12 562 PHE A N 1
ATOM 4642 C CA . PHE A 1 562 ? -27.312 -37.188 -6.777 1 95.12 562 PHE A CA 1
ATOM 4643 C C . PHE A 1 562 ? -26.156 -37.562 -7.703 1 95.12 562 PHE A C 1
ATOM 4645 O O . PHE A 1 562 ? -25.219 -36.781 -7.883 1 95.12 562 PHE A O 1
ATOM 4652 N N . GLU A 1 563 ? -26.188 -38.688 -8.367 1 94.81 563 GLU A N 1
ATOM 4653 C CA . GLU A 1 563 ? -25.078 -39.188 -9.18 1 94.81 563 GLU A CA 1
ATOM 4654 C C . GLU A 1 563 ? -24.875 -38.344 -10.422 1 94.81 563 GLU A C 1
ATOM 4656 O O . GLU A 1 563 ? -23.734 -38.031 -10.773 1 94.81 563 GLU A O 1
ATOM 4661 N N . ARG A 1 564 ? -25.953 -38 -11.031 1 95 564 ARG A N 1
ATOM 4662 C CA . ARG A 1 564 ? -25.859 -37.219 -12.258 1 95 564 ARG A CA 1
ATOM 4663 C C . ARG A 1 564 ? -25.312 -35.812 -11.977 1 95 564 ARG A C 1
ATOM 4665 O O . ARG A 1 564 ? -24.531 -35.281 -12.766 1 95 564 ARG A O 1
ATOM 4672 N N . LEU A 1 565 ? -25.734 -35.188 -10.938 1 96.81 565 LEU A N 1
ATOM 4673 C CA . LEU A 1 565 ? -25.234 -33.875 -10.578 1 96.81 565 LEU A CA 1
ATOM 4674 C C . LEU A 1 565 ? -23.75 -33.938 -10.203 1 96.81 565 LEU A C 1
ATOM 4676 O O . LEU A 1 565 ? -22.984 -33.031 -10.523 1 96.81 565 LEU A O 1
ATOM 4680 N N . ASN A 1 566 ? -23.375 -35 -9.539 1 96.5 566 ASN A N 1
ATOM 4681 C CA . ASN A 1 566 ? -21.969 -35.125 -9.195 1 96.5 566 ASN A CA 1
ATOM 4682 C C . ASN A 1 566 ? -21.094 -35.312 -10.445 1 96.5 566 ASN A C 1
ATOM 4684 O O . ASN A 1 566 ? -19.969 -34.844 -10.5 1 96.5 566 ASN A O 1
ATOM 4688 N N . GLU A 1 567 ? -21.625 -36.062 -11.406 1 96.69 567 GLU A N 1
ATOM 4689 C CA . GLU A 1 567 ? -20.922 -36.188 -12.68 1 96.69 567 GLU A CA 1
ATOM 4690 C C . GLU A 1 567 ? -20.75 -34.844 -13.352 1 96.69 567 GLU A C 1
ATOM 4692 O O . GLU A 1 567 ? -19.688 -34.531 -13.914 1 96.69 567 GLU A O 1
ATOM 4697 N N . GLY A 1 568 ? -21.797 -34.062 -13.336 1 98.12 568 GLY A N 1
ATOM 4698 C CA . GLY A 1 568 ? -21.719 -32.719 -13.883 1 98.12 568 GLY A CA 1
ATOM 4699 C C . GLY A 1 568 ? -20.719 -31.828 -13.156 1 98.12 568 GLY A C 1
ATOM 4700 O O . GLY A 1 568 ? -19.984 -31.062 -13.781 1 98.12 568 GLY A O 1
ATOM 4701 N N . TRP A 1 569 ? -20.734 -31.922 -11.828 1 98.19 569 TRP A N 1
ATOM 4702 C CA . TRP A 1 569 ? -19.781 -31.156 -11.039 1 98.19 569 TRP A CA 1
ATOM 4703 C C . TRP A 1 569 ? -18.344 -31.547 -11.391 1 98.19 569 TRP A C 1
ATOM 4705 O O . TRP A 1 569 ? -17.453 -30.703 -11.43 1 98.19 569 TRP A O 1
ATOM 4715 N N . LYS A 1 570 ? -18.094 -32.812 -11.602 1 97.75 570 LYS A N 1
ATOM 4716 C CA . LYS A 1 570 ? -16.75 -33.219 -11.984 1 97.75 570 LYS A CA 1
ATOM 4717 C C . LYS A 1 570 ? -16.312 -32.562 -13.281 1 97.75 570 LYS A C 1
ATOM 4719 O O . LYS A 1 570 ? -15.141 -32.219 -13.438 1 97.75 570 LYS A O 1
ATOM 4724 N N . ILE A 1 571 ? -17.234 -32.406 -14.219 1 98.25 571 ILE A N 1
ATOM 4725 C CA . ILE A 1 571 ? -16.953 -31.719 -15.469 1 98.25 571 ILE A CA 1
ATOM 4726 C C . ILE A 1 571 ? -16.594 -30.25 -15.188 1 98.25 571 ILE A C 1
ATOM 4728 O O . ILE A 1 571 ? -15.609 -29.734 -15.703 1 98.25 571 ILE A O 1
ATOM 4732 N N . ILE A 1 572 ? -17.391 -29.578 -14.359 1 98.56 572 ILE A N 1
ATOM 4733 C CA . ILE A 1 572 ? -17.172 -28.172 -14.016 1 98.56 572 ILE A CA 1
ATOM 4734 C C . ILE A 1 572 ? -15.805 -28.016 -13.352 1 98.56 572 ILE A C 1
ATOM 4736 O O . ILE A 1 572 ? -15.023 -27.125 -13.727 1 98.56 572 ILE A O 1
ATOM 4740 N N . LEU A 1 573 ? -15.516 -28.891 -12.359 1 98.56 573 LEU A N 1
ATOM 4741 C CA . LEU A 1 573 ? -14.266 -28.828 -11.617 1 98.56 573 LEU A CA 1
ATOM 4742 C C . LEU A 1 573 ? -13.07 -29.047 -12.539 1 98.56 573 LEU A C 1
ATOM 4744 O O . LEU A 1 573 ? -12.039 -28.391 -12.406 1 98.56 573 LEU A O 1
ATOM 4748 N N . ARG A 1 574 ? -13.18 -30 -13.461 1 98.25 574 ARG A N 1
ATOM 4749 C CA . ARG A 1 574 ? -12.102 -30.281 -14.398 1 98.25 574 ARG A CA 1
ATOM 4750 C C . ARG A 1 574 ? -11.812 -29.078 -15.281 1 98.25 574 ARG A C 1
ATOM 4752 O O . ARG A 1 574 ? -10.648 -28.734 -15.508 1 98.25 574 ARG A O 1
ATOM 4759 N N . ASN A 1 575 ? -12.836 -28.344 -15.703 1 98.5 575 ASN A N 1
ATOM 4760 C CA . ASN A 1 575 ? -12.656 -27.188 -16.578 1 98.5 575 ASN A CA 1
ATOM 4761 C C . ASN A 1 575 ? -12.203 -25.969 -15.805 1 98.5 575 ASN A C 1
ATOM 4763 O O . ASN A 1 575 ? -11.883 -24.922 -16.391 1 98.5 575 ASN A O 1
ATOM 4767 N N . GLN A 1 576 ? -12.141 -26.109 -14.523 1 98.56 576 GLN A N 1
ATOM 4768 C CA . GLN A 1 576 ? -11.648 -25.016 -13.68 1 98.56 576 GLN A CA 1
ATOM 4769 C C . GLN A 1 576 ? -10.148 -25.156 -13.445 1 98.56 576 GLN A C 1
ATOM 4771 O O . GLN A 1 576 ? -9.57 -24.422 -12.641 1 98.56 576 GLN A O 1
ATOM 4776 N N . PHE A 1 577 ? -9.5 -26.109 -14.141 1 98.31 577 PHE A N 1
ATOM 4777 C CA . PHE A 1 577 ? -8.055 -26.266 -14.109 1 98.31 577 PHE A CA 1
ATOM 4778 C C . PHE A 1 577 ? -7.359 -24.953 -14.477 1 98.31 577 PHE A C 1
ATOM 4780 O O . PHE A 1 577 ? -7.859 -24.203 -15.312 1 98.31 577 PHE A O 1
ATOM 4787 N N . HIS A 1 578 ? -6.148 -24.672 -13.945 1 96.56 578 HIS A N 1
ATOM 4788 C CA . HIS A 1 578 ? -5.512 -23.359 -13.992 1 96.56 578 HIS A CA 1
ATOM 4789 C C . HIS A 1 578 ? -5.012 -23.047 -15.398 1 96.56 578 HIS A C 1
ATOM 4791 O O . HIS A 1 578 ? -4.625 -21.922 -15.688 1 96.56 578 HIS A O 1
ATOM 4797 N N . ASP A 1 579 ? -5.168 -23.969 -16.344 1 96.25 579 ASP A N 1
ATOM 4798 C CA . ASP A 1 579 ? -4.812 -23.594 -17.703 1 96.25 579 ASP A CA 1
ATOM 4799 C C . ASP A 1 579 ? -6.008 -23.734 -18.641 1 96.25 579 ASP A C 1
ATOM 4801 O O . ASP A 1 579 ? -5.898 -23.469 -19.844 1 96.25 579 ASP A O 1
ATOM 4805 N N . ILE A 1 580 ? -7.117 -24.156 -18.172 1 98.25 580 ILE A N 1
ATOM 4806 C CA . ILE A 1 580 ? -8.305 -24.219 -19.016 1 98.25 580 ILE A CA 1
ATOM 4807 C C . ILE A 1 580 ? -9.148 -22.953 -18.812 1 98.25 580 ILE A C 1
ATOM 4809 O O . ILE A 1 580 ? -9.289 -22.156 -19.734 1 98.25 580 ILE A O 1
ATOM 4813 N N . ILE A 1 581 ? -9.586 -22.703 -17.609 1 98.12 581 ILE A N 1
ATOM 4814 C CA . ILE A 1 581 ? -10.523 -21.625 -17.344 1 98.12 581 ILE A CA 1
ATOM 4815 C C . ILE A 1 581 ? -9.836 -20.281 -17.578 1 98.12 581 ILE A C 1
ATOM 4817 O O . ILE A 1 581 ? -10.469 -19.312 -18.031 1 98.12 581 ILE A O 1
ATOM 4821 N N . PRO A 1 582 ? -8.555 -20.125 -17.359 1 96.69 582 PRO A N 1
ATOM 4822 C CA . PRO A 1 582 ? -7.891 -18.844 -17.594 1 96.69 582 PRO A CA 1
ATOM 4823 C C . PRO A 1 582 ? -7.766 -18.516 -19.094 1 96.69 582 PRO A C 1
ATOM 4825 O O . PRO A 1 582 ? -7.535 -17.359 -19.453 1 96.69 582 PRO A O 1
ATOM 4828 N N . GLY A 1 583 ? -7.914 -19.5 -19.922 1 97.44 583 GLY A N 1
ATOM 4829 C CA . GLY A 1 583 ? -7.844 -19.25 -21.359 1 97.44 583 GLY A CA 1
ATOM 4830 C C . GLY A 1 583 ? -6.434 -19.344 -21.906 1 97.44 583 GLY A C 1
ATOM 4831 O O . GLY A 1 583 ? -6.105 -18.672 -22.891 1 97.44 583 GLY A O 1
ATOM 4832 N N . SER A 1 584 ? -5.582 -20.156 -21.328 1 96.5 584 SER A N 1
ATOM 4833 C CA . SER A 1 584 ? -4.168 -20.219 -21.688 1 96.5 584 SER A CA 1
ATOM 4834 C C . SER A 1 584 ? -3.838 -21.516 -22.406 1 96.5 584 SER A C 1
ATOM 4836 O O . SER A 1 584 ? -2.688 -21.969 -22.406 1 96.5 584 SER A O 1
ATOM 4838 N N . SER A 1 585 ? -4.758 -22.219 -23.047 1 97.5 585 SER A N 1
ATOM 4839 C CA . SER A 1 585 ? -4.539 -23.5 -23.703 1 97.5 585 SER A CA 1
ATOM 4840 C C . SER A 1 585 ? -4.766 -23.391 -25.203 1 97.5 585 SER A C 1
ATOM 4842 O O . SER A 1 585 ? -5.164 -22.328 -25.703 1 97.5 585 SER A O 1
ATOM 4844 N N . ILE A 1 586 ? -4.477 -24.469 -25.922 1 96.81 586 ILE A N 1
ATOM 4845 C CA . ILE A 1 586 ? -4.621 -24.516 -27.375 1 96.81 586 ILE A CA 1
ATOM 4846 C C . ILE A 1 586 ? -6.102 -24.609 -27.734 1 96.81 586 ILE A C 1
ATOM 4848 O O . ILE A 1 586 ? -6.945 -24.875 -26.875 1 96.81 586 ILE A O 1
ATOM 4852 N N . ARG A 1 587 ? -6.379 -24.406 -28.984 1 96.69 587 ARG A N 1
ATOM 4853 C CA . ARG A 1 587 ? -7.738 -24.328 -29.516 1 96.69 587 ARG A CA 1
ATOM 4854 C C . ARG A 1 587 ? -8.516 -25.609 -29.203 1 96.69 587 ARG A C 1
ATOM 4856 O O . ARG A 1 587 ? -9.68 -25.547 -28.797 1 96.69 587 ARG A O 1
ATOM 4863 N N . GLU A 1 588 ? -7.844 -26.797 -29.312 1 96.31 588 GLU A N 1
ATOM 4864 C CA . GLU A 1 588 ? -8.5 -28.094 -29.172 1 96.31 588 GLU A CA 1
ATOM 4865 C C . GLU A 1 588 ? -8.984 -28.312 -27.75 1 96.31 588 GLU A C 1
ATOM 4867 O O . GLU A 1 588 ? -10 -28.969 -27.516 1 96.31 588 GLU A O 1
ATOM 4872 N N . VAL A 1 589 ? -8.289 -27.781 -26.828 1 97.94 589 VAL A N 1
ATOM 4873 C CA . VAL A 1 589 ? -8.719 -27.875 -25.438 1 97.94 589 VAL A CA 1
ATOM 4874 C C . VAL A 1 589 ? -10.07 -27.188 -25.266 1 97.94 589 VAL A C 1
ATOM 4876 O O . VAL A 1 589 ? -10.93 -27.672 -24.531 1 97.94 589 VAL A O 1
ATOM 4879 N N . TYR A 1 590 ? -10.289 -26.078 -25.922 1 97.69 590 TYR A N 1
ATOM 4880 C CA . TYR A 1 590 ? -11.531 -25.312 -25.766 1 97.69 590 TYR A CA 1
ATOM 4881 C C . TYR A 1 590 ? -12.648 -25.953 -26.594 1 97.69 590 TYR A C 1
ATOM 4883 O O . TYR A 1 590 ? -13.828 -25.797 -26.266 1 97.69 590 TYR A O 1
ATOM 4891 N N . GLU A 1 591 ? -12.258 -26.719 -27.609 1 96.69 591 GLU A N 1
ATOM 4892 C CA . GLU A 1 591 ? -13.258 -27.578 -28.25 1 96.69 591 GLU A CA 1
ATOM 4893 C C . GLU A 1 591 ? -13.75 -28.656 -27.281 1 96.69 591 GLU A C 1
ATOM 4895 O O . GLU A 1 591 ? -14.953 -28.906 -27.172 1 96.69 591 GLU A O 1
ATOM 4900 N N . ASP A 1 592 ? -12.797 -29.281 -26.578 1 97 592 ASP A N 1
ATOM 4901 C CA . ASP A 1 592 ? -13.156 -30.266 -25.562 1 97 592 ASP A CA 1
ATOM 4902 C C . ASP A 1 592 ? -14.031 -29.625 -24.484 1 97 592 ASP A C 1
ATOM 4904 O O . ASP A 1 592 ? -15.016 -30.219 -24.047 1 97 592 ASP A O 1
ATOM 4908 N N . SER A 1 593 ? -13.641 -28.516 -24.047 1 97.5 593 SER A N 1
ATOM 4909 C CA . SER A 1 593 ? -14.375 -27.828 -23 1 97.5 593 SER A CA 1
ATOM 4910 C C . SER A 1 593 ? -15.812 -27.531 -23.422 1 97.5 593 SER A C 1
ATOM 4912 O O . SER A 1 593 ? -16.734 -27.656 -22.625 1 97.5 593 SER A O 1
ATOM 4914 N N . ARG A 1 594 ? -16.016 -27.062 -24.656 1 97.5 594 ARG A N 1
ATOM 4915 C CA . ARG A 1 594 ? -17.359 -26.781 -25.172 1 97.5 594 ARG A CA 1
ATOM 4916 C C . ARG A 1 594 ? -18.234 -28.031 -25.109 1 97.5 594 ARG A C 1
ATOM 4918 O O . ARG A 1 594 ? -19.391 -27.953 -24.703 1 97.5 594 ARG A O 1
ATOM 4925 N N . GLU A 1 595 ? -17.641 -29.125 -25.5 1 97.81 595 GLU A N 1
ATOM 4926 C CA . GLU A 1 595 ? -18.375 -30.391 -25.453 1 97.81 595 GLU A CA 1
ATOM 4927 C C . GLU A 1 595 ? -18.719 -30.781 -24.031 1 97.81 595 GLU A C 1
ATOM 4929 O O . GLU A 1 595 ? -19.828 -31.234 -23.75 1 97.81 595 GLU A O 1
ATOM 4934 N N . GLU A 1 596 ? -17.781 -30.688 -23.188 1 97.88 596 GLU A N 1
ATOM 4935 C CA . GLU A 1 596 ? -17.984 -31.047 -21.781 1 97.88 596 GLU A CA 1
ATOM 4936 C C . GLU A 1 596 ? -19.047 -30.156 -21.141 1 97.88 596 GLU A C 1
ATOM 4938 O O . GLU A 1 596 ? -19.922 -30.641 -20.422 1 97.88 596 GLU A O 1
ATOM 4943 N N . TYR A 1 597 ? -19 -28.859 -21.375 1 98.19 597 TYR A N 1
ATOM 4944 C CA . TYR A 1 597 ? -19.984 -27.953 -20.781 1 98.19 597 TYR A CA 1
ATOM 4945 C C . TYR A 1 597 ? -21.375 -28.25 -21.328 1 98.19 597 TYR A C 1
ATOM 4947 O O . TYR A 1 597 ? -22.359 -28.141 -20.594 1 98.19 597 TYR A O 1
ATOM 4955 N N . GLU A 1 598 ? -21.438 -28.547 -22.625 1 98.31 598 GLU A N 1
ATOM 4956 C CA . GLU A 1 598 ? -22.734 -28.906 -23.188 1 98.31 598 GLU A CA 1
ATOM 4957 C C . GLU A 1 598 ? -23.312 -30.125 -22.453 1 98.31 598 GLU A C 1
ATOM 4959 O O . GLU A 1 598 ? -24.516 -30.141 -22.156 1 98.31 598 GLU A O 1
ATOM 4964 N N . LYS A 1 599 ? -22.484 -31.078 -22.172 1 98.06 599 LYS A N 1
ATOM 4965 C CA . LYS A 1 599 ? -22.906 -32.281 -21.453 1 98.06 599 LYS A CA 1
ATOM 4966 C C . LYS A 1 599 ? -23.375 -31.922 -20.031 1 98.06 599 LYS A C 1
ATOM 4968 O O . LYS A 1 599 ? -24.453 -32.375 -19.609 1 98.06 599 LYS A O 1
ATOM 4973 N N . ALA A 1 600 ? -22.578 -31.203 -19.312 1 98.38 600 ALA A N 1
ATOM 4974 C CA . ALA A 1 600 ? -22.938 -30.797 -17.953 1 98.38 600 ALA A CA 1
ATOM 4975 C C . ALA A 1 600 ? -24.234 -30 -17.953 1 98.38 600 ALA A C 1
ATOM 4977 O O . ALA A 1 600 ? -25.078 -30.156 -17.062 1 98.38 600 ALA A O 1
ATOM 4978 N N . GLU A 1 601 ? -24.344 -29.078 -18.922 1 98.5 601 GLU A N 1
ATOM 4979 C CA . GLU A 1 601 ? -25.547 -28.266 -19.031 1 98.5 601 GLU A CA 1
ATOM 4980 C C . GLU A 1 601 ? -26.781 -29.125 -19.25 1 98.5 601 GLU A C 1
ATOM 4982 O O . GLU A 1 601 ? -27.828 -28.906 -18.641 1 98.5 601 GLU A O 1
ATOM 4987 N N . LYS A 1 602 ? -26.688 -30.109 -20.094 1 98.06 602 LYS A N 1
ATOM 4988 C CA . LYS A 1 602 ? -27.797 -31.016 -20.375 1 98.06 602 LYS A CA 1
ATOM 4989 C C . LYS A 1 602 ? -28.219 -31.781 -19.125 1 98.06 602 LYS A C 1
ATOM 4991 O O . LYS A 1 602 ? -29.406 -31.953 -18.875 1 98.06 602 LYS A O 1
ATOM 4996 N N . TYR A 1 603 ? -27.25 -32.281 -18.359 1 97.75 603 TYR A N 1
ATOM 4997 C CA . TYR A 1 603 ? -27.547 -32.969 -17.125 1 97.75 603 TYR A CA 1
ATOM 4998 C C . TYR A 1 603 ? -28.375 -32.094 -16.188 1 97.75 603 TYR A C 1
ATOM 5000 O O . TYR A 1 603 ? -29.406 -32.531 -15.664 1 97.75 603 TYR A O 1
ATOM 5008 N N . ALA A 1 604 ? -27.906 -30.906 -16.031 1 98.12 604 ALA A N 1
ATOM 5009 C CA . ALA A 1 604 ? -28.516 -30 -15.062 1 98.12 604 ALA A CA 1
ATOM 5010 C C . ALA A 1 604 ? -29.906 -29.562 -15.516 1 98.12 604 ALA A C 1
ATOM 5012 O O . ALA A 1 604 ? -30.828 -29.484 -14.719 1 98.12 604 ALA A O 1
ATOM 5013 N N . LEU A 1 605 ? -30.047 -29.203 -16.812 1 97.88 605 LEU A N 1
ATOM 5014 C CA . LEU A 1 605 ? -31.328 -28.75 -17.344 1 97.88 605 LEU A CA 1
ATOM 5015 C C . LEU A 1 605 ? -32.375 -29.859 -17.266 1 97.88 605 LEU A C 1
ATOM 5017 O O . LEU A 1 605 ? -33.531 -29.625 -16.938 1 97.88 605 LEU A O 1
ATOM 5021 N N . SER A 1 606 ? -31.938 -31.078 -17.609 1 97.75 606 SER A N 1
ATOM 5022 C CA . SER A 1 606 ? -32.844 -32.219 -17.516 1 97.75 606 SER A CA 1
ATOM 5023 C C . SER A 1 606 ? -33.281 -32.469 -16.062 1 97.75 606 SER A C 1
ATOM 5025 O O . SER A 1 606 ? -34.469 -32.719 -15.797 1 97.75 606 SER A O 1
ATOM 5027 N N . ALA A 1 607 ? -32.312 -32.438 -15.242 1 97.94 607 ALA A N 1
ATOM 5028 C CA . ALA A 1 607 ? -32.625 -32.625 -13.828 1 97.94 607 ALA A CA 1
ATOM 5029 C C . ALA A 1 607 ? -33.562 -31.547 -13.328 1 97.94 607 ALA A C 1
ATOM 5031 O O . ALA A 1 607 ? -34.531 -31.828 -12.617 1 97.94 607 ALA A O 1
ATOM 5032 N N . TRP A 1 608 ? -33.312 -30.281 -13.641 1 97.75 608 TRP A N 1
ATOM 5033 C CA . TRP A 1 608 ? -34.125 -29.156 -13.203 1 97.75 608 TRP A CA 1
ATOM 5034 C C . TRP A 1 608 ? -35.562 -29.312 -13.688 1 97.75 608 TRP A C 1
ATOM 5036 O O . TRP A 1 608 ? -36.5 -29.094 -12.922 1 97.75 608 TRP A O 1
ATOM 5046 N N . LYS A 1 609 ? -35.75 -29.688 -14.906 1 97.12 609 LYS A N 1
ATOM 5047 C CA . LYS A 1 609 ? -37.062 -29.891 -15.484 1 97.12 609 LYS A CA 1
ATOM 5048 C C . LYS A 1 609 ? -37.844 -31 -14.758 1 97.12 609 LYS A C 1
ATOM 5050 O O . LYS A 1 609 ? -38.969 -30.812 -14.359 1 97.12 609 LYS A O 1
ATOM 5055 N N . ASN A 1 610 ? -37.188 -32.125 -14.531 1 96.88 610 ASN A N 1
ATOM 5056 C CA . ASN A 1 610 ? -37.812 -33.25 -13.844 1 96.88 610 ASN A CA 1
ATOM 5057 C C . ASN A 1 610 ? -38.188 -32.906 -12.414 1 96.88 610 ASN A C 1
ATOM 5059 O O . ASN A 1 610 ? -39.281 -33.25 -11.945 1 96.88 610 ASN A O 1
ATOM 5063 N N . LEU A 1 611 ? -37.344 -32.188 -11.781 1 97.5 611 LEU A N 1
ATOM 5064 C CA . LEU A 1 611 ? -37.562 -31.828 -10.391 1 97.5 611 LEU A CA 1
ATOM 5065 C C . LEU A 1 611 ? -38.688 -30.797 -10.273 1 97.5 611 LEU A C 1
ATOM 5067 O O . LEU A 1 611 ? -39.531 -30.891 -9.375 1 97.5 611 LEU A O 1
ATOM 5071 N N . SER A 1 612 ? -38.75 -29.797 -11.172 1 96.62 612 SER A N 1
ATOM 5072 C CA . SER A 1 612 ? -39.781 -28.781 -11.141 1 96.62 612 SER A CA 1
ATOM 5073 C C . SER A 1 612 ? -41.156 -29.391 -11.477 1 96.62 612 SER A C 1
ATOM 5075 O O . SER A 1 612 ? -42.156 -29 -10.898 1 96.62 612 SER A O 1
ATOM 5077 N N . GLU A 1 613 ? -41.188 -30.359 -12.312 1 95.56 613 GLU A N 1
ATOM 5078 C CA . GLU A 1 613 ? -42.406 -31.047 -12.688 1 95.56 613 GLU A CA 1
ATOM 5079 C C . GLU A 1 613 ? -42.906 -31.938 -11.555 1 95.56 613 GLU A C 1
ATOM 5081 O O . GLU A 1 613 ? -44.125 -32.188 -11.438 1 95.56 613 GLU A O 1
ATOM 5086 N N . SER A 1 614 ? -42.031 -32.406 -10.797 1 96.25 614 SER A N 1
ATOM 5087 C CA . SER A 1 614 ? -42.375 -33.344 -9.742 1 96.25 614 SER A CA 1
ATOM 5088 C C . SER A 1 614 ? -43.25 -32.688 -8.672 1 96.25 614 SER A C 1
ATOM 5090 O O . SER A 1 614 ? -43.906 -33.375 -7.906 1 96.25 614 SER A O 1
ATOM 5092 N N . ILE A 1 615 ? -43.25 -31.344 -8.609 1 95.88 615 ILE A N 1
ATOM 5093 C CA . ILE A 1 615 ? -44.031 -30.703 -7.543 1 95.88 615 ILE A CA 1
ATOM 5094 C C . ILE A 1 615 ? -45.344 -30.188 -8.102 1 95.88 615 ILE A C 1
ATOM 5096 O O . ILE A 1 615 ? -46.094 -29.484 -7.406 1 95.88 615 ILE A O 1
ATOM 5100 N N . ILE A 1 616 ? -45.625 -30.438 -9.352 1 96.12 616 ILE A N 1
ATOM 5101 C CA . ILE A 1 616 ? -46.875 -30.062 -10.008 1 96.12 616 ILE A CA 1
ATOM 5102 C C . ILE A 1 616 ? -47.906 -31.172 -9.82 1 96.12 616 ILE A C 1
ATOM 5104 O O . ILE A 1 616 ? -47.688 -32.312 -10.172 1 96.12 616 ILE A O 1
ATOM 5108 N N . VAL A 1 617 ? -49.094 -30.891 -9.352 1 95 617 VAL A N 1
ATOM 5109 C CA . VAL A 1 617 ? -50.156 -31.859 -9.078 1 95 617 VAL A CA 1
ATOM 5110 C C . VAL A 1 617 ? -51.125 -31.922 -10.273 1 95 617 VAL A C 1
ATOM 5112 O O . VAL A 1 617 ? -51.75 -32.969 -10.508 1 95 617 VAL A O 1
ATOM 5115 N N . GLU A 1 618 ? -51.406 -30.75 -10.906 1 93.38 618 GLU A N 1
ATOM 5116 C CA . GLU A 1 618 ? -52.281 -30.672 -12.07 1 93.38 618 GLU A CA 1
ATOM 5117 C C . GLU A 1 618 ? -51.688 -29.781 -13.156 1 93.38 618 GLU A C 1
ATOM 5119 O O . GLU A 1 618 ? -51.219 -28.672 -12.875 1 93.38 618 GLU A O 1
ATOM 5124 N N . LYS A 1 619 ? -51.781 -30.297 -14.344 1 90.5 619 LYS A N 1
ATOM 5125 C CA . LYS A 1 619 ? -51.25 -29.516 -15.469 1 90.5 619 LYS A CA 1
ATOM 5126 C C . LYS A 1 619 ? -52.281 -28.5 -15.953 1 90.5 619 LYS A C 1
ATOM 5128 O O . LYS A 1 619 ? -53.062 -28.797 -16.859 1 90.5 619 LYS A O 1
ATOM 5133 N N . LYS A 1 620 ? -52.344 -27.391 -15.328 1 87.69 620 LYS A N 1
ATOM 5134 C CA . LYS A 1 620 ? -53.188 -26.281 -15.719 1 87.69 620 LYS A CA 1
ATOM 5135 C C . LYS A 1 620 ? -52.406 -25.219 -16.469 1 87.69 620 LYS A C 1
ATOM 5137 O O . LYS A 1 620 ? -51.469 -24.594 -15.922 1 87.69 620 LYS A O 1
ATOM 5142 N N . GLY A 1 621 ? -52.75 -24.938 -17.625 1 88.69 621 GLY A N 1
ATOM 5143 C CA . GLY A 1 621 ? -52.031 -24.016 -18.484 1 88.69 621 GLY A CA 1
ATOM 5144 C C . GLY A 1 621 ? -52.156 -22.562 -18.047 1 88.69 621 GLY A C 1
ATOM 5145 O O . GLY A 1 621 ? -51.375 -21.719 -18.469 1 88.69 621 GLY A O 1
ATOM 5146 N N . ASP A 1 622 ? -53.094 -22.188 -17.203 1 92 622 ASP A N 1
ATOM 5147 C CA . ASP A 1 622 ? -53.312 -20.812 -16.781 1 92 622 ASP A CA 1
ATOM 5148 C C . ASP A 1 622 ? -52.656 -20.531 -15.43 1 92 622 ASP A C 1
ATOM 5150 O O . ASP A 1 622 ? -52.906 -19.484 -14.828 1 92 622 ASP A O 1
ATOM 5154 N N . THR A 1 623 ? -51.938 -21.516 -14.875 1 95.31 623 THR A N 1
ATOM 5155 C CA . THR A 1 623 ? -51.25 -21.391 -13.602 1 95.31 623 THR A CA 1
ATOM 5156 C C . THR A 1 623 ? -49.75 -21.531 -13.789 1 95.31 623 THR A C 1
ATOM 5158 O O . THR A 1 623 ? -49.281 -22.453 -14.461 1 95.31 623 THR A O 1
ATOM 5161 N N . VAL A 1 624 ? -48.969 -20.578 -13.211 1 96.69 624 VAL A N 1
ATOM 5162 C CA . VAL A 1 624 ? -47.531 -20.578 -13.344 1 96.69 624 VAL A CA 1
ATOM 5163 C C . VAL A 1 624 ? -46.875 -20.484 -11.969 1 96.69 624 VAL A C 1
ATOM 5165 O O . VAL A 1 624 ? -47.25 -19.656 -11.141 1 96.69 624 VAL A O 1
ATOM 5168 N N . ILE A 1 625 ? -45.938 -21.406 -11.695 1 97.81 625 ILE A N 1
ATOM 5169 C CA . ILE A 1 625 ? -45.094 -21.328 -10.508 1 97.81 625 ILE A CA 1
ATOM 5170 C C . ILE A 1 625 ? -43.844 -20.5 -10.812 1 97.81 625 ILE A C 1
ATOM 5172 O O . ILE A 1 625 ? -43.156 -20.766 -11.789 1 97.81 625 ILE A O 1
ATOM 5176 N N . VAL A 1 626 ? -43.5 -19.438 -10.047 1 98.19 626 VAL A N 1
ATOM 5177 C CA . VAL A 1 626 ? -42.312 -18.609 -10.188 1 98.19 626 VAL A CA 1
ATOM 5178 C C . VAL A 1 626 ? -41.312 -18.922 -9.062 1 98.19 626 VAL A C 1
ATOM 5180 O O . VAL A 1 626 ? -41.656 -18.781 -7.883 1 98.19 626 VAL A O 1
ATOM 5183 N N . PHE A 1 627 ? -40.094 -19.328 -9.422 1 98.19 627 PHE A N 1
ATOM 5184 C CA . PHE A 1 627 ? -39.094 -19.781 -8.461 1 98.19 627 PHE A CA 1
ATOM 5185 C C . PHE A 1 627 ? -38.094 -18.672 -8.172 1 98.19 627 PHE A C 1
ATOM 5187 O O . PHE A 1 627 ? -37.656 -17.953 -9.078 1 98.19 627 PHE A O 1
ATOM 5194 N N . ASN A 1 628 ? -37.75 -18.453 -6.922 1 98.19 628 ASN A N 1
ATOM 5195 C CA . ASN A 1 628 ? -36.688 -17.562 -6.43 1 98.19 628 ASN A CA 1
ATOM 5196 C C . ASN A 1 628 ? -35.625 -18.328 -5.648 1 98.19 628 ASN A C 1
ATOM 5198 O O . ASN A 1 628 ? -35.875 -18.75 -4.516 1 98.19 628 ASN A O 1
ATOM 5202 N N . SER A 1 629 ? -34.5 -18.453 -6.215 1 96.5 629 SER A N 1
ATOM 5203 C CA . SER A 1 629 ? -33.438 -19.234 -5.555 1 96.5 629 SER A CA 1
ATOM 5204 C C . SER A 1 629 ? -32.562 -18.344 -4.688 1 96.5 629 SER A C 1
ATOM 5206 O O . SER A 1 629 ? -31.594 -18.812 -4.086 1 96.5 629 SER A O 1
ATOM 5208 N N . SER A 1 630 ? -32.781 -16.984 -4.609 1 96.56 630 SER A N 1
ATOM 5209 C CA . SER A 1 630 ? -32 -16.078 -3.764 1 96.56 630 SER A CA 1
ATOM 5210 C C . SER A 1 630 ? -32.438 -16.188 -2.305 1 96.56 630 SER A C 1
ATOM 5212 O O . SER A 1 630 ? -33.531 -16.656 -2.006 1 96.56 630 SER A O 1
ATOM 5214 N N . PRO A 1 631 ? -31.531 -15.766 -1.389 1 96.19 631 PRO A N 1
ATOM 5215 C CA . PRO A 1 631 ? -31.891 -15.82 0.028 1 96.19 631 PRO A CA 1
ATOM 5216 C C . PRO A 1 631 ? -32.781 -14.641 0.45 1 96.19 631 PRO A C 1
ATOM 5218 O O . PRO A 1 631 ? -33.062 -14.477 1.637 1 96.19 631 PRO A O 1
ATOM 5221 N N . TRP A 1 632 ? -33.188 -13.797 -0.467 1 96.88 632 TRP A N 1
ATOM 5222 C CA . TRP A 1 632 ? -33.969 -12.609 -0.146 1 96.88 632 TRP A CA 1
ATOM 5223 C C . TRP A 1 632 ? -35.375 -12.68 -0.768 1 96.88 632 TRP A C 1
ATOM 5225 O O . TRP A 1 632 ? -35.562 -13.352 -1.783 1 96.88 632 TRP A O 1
ATOM 5235 N N . VAL A 1 633 ? -36.344 -11.961 -0.093 1 97.31 633 VAL A N 1
ATOM 5236 C CA . VAL A 1 633 ? -37.594 -11.719 -0.774 1 97.31 633 VAL A CA 1
ATOM 5237 C C . VAL A 1 633 ? -37.375 -10.891 -2.037 1 97.31 633 VAL A C 1
ATOM 5239 O O . VAL A 1 633 ? -36.562 -9.953 -2.029 1 97.31 633 VAL A O 1
ATOM 5242 N N . ARG A 1 634 ? -38.062 -11.367 -3.129 1 97.44 634 ARG A N 1
ATOM 5243 C CA . ARG A 1 634 ? -37.656 -10.781 -4.402 1 97.44 634 ARG A CA 1
ATOM 5244 C C . ARG A 1 634 ? -38.875 -10.328 -5.199 1 97.44 634 ARG A C 1
ATOM 5246 O O . ARG A 1 634 ? -39.906 -11.008 -5.223 1 97.44 634 ARG A O 1
ATOM 5253 N N . THR A 1 635 ? -38.875 -9.094 -5.68 1 97.75 635 THR A N 1
ATOM 5254 C CA . THR A 1 635 ? -39.781 -8.555 -6.695 1 97.75 635 THR A CA 1
ATOM 5255 C C . THR A 1 635 ? -39.031 -8.312 -8.008 1 97.75 635 THR A C 1
ATOM 5257 O O . THR A 1 635 ? -38.062 -7.547 -8.047 1 97.75 635 THR A O 1
ATOM 5260 N N . ASP A 1 636 ? -39.406 -9.047 -9.086 1 97.88 636 ASP A N 1
ATOM 5261 C CA . ASP A 1 636 ? -38.656 -8.969 -10.336 1 97.88 636 ASP A CA 1
ATOM 5262 C C . ASP A 1 636 ? -39.531 -9.422 -11.516 1 97.88 636 ASP A C 1
ATOM 5264 O O . ASP A 1 636 ? -40.656 -9.859 -11.32 1 97.88 636 ASP A O 1
ATOM 5268 N N . LEU A 1 637 ? -39 -9.273 -12.656 1 97.56 637 LEU A N 1
ATOM 5269 C CA . LEU A 1 637 ? -39.719 -9.586 -13.883 1 97.56 637 LEU A CA 1
ATOM 5270 C C . LEU A 1 637 ? -39.562 -11.062 -14.242 1 97.56 637 LEU A C 1
ATOM 5272 O O . LEU A 1 637 ? -38.5 -11.648 -14.031 1 97.56 637 LEU A O 1
ATOM 5276 N N . VAL A 1 638 ? -40.594 -11.656 -14.75 1 97.19 638 VAL A N 1
ATOM 5277 C CA . VAL A 1 638 ? -40.562 -12.969 -15.383 1 97.19 638 VAL A CA 1
ATOM 5278 C C . VAL A 1 638 ? -41.156 -12.883 -16.781 1 97.19 638 VAL A C 1
ATOM 5280 O O . VAL A 1 638 ? -42.156 -12.188 -16.984 1 97.19 638 VAL A O 1
ATOM 5283 N N . ARG A 1 639 ? -40.562 -13.461 -17.719 1 95.62 639 ARG A N 1
ATOM 5284 C CA . ARG A 1 639 ? -41.031 -13.516 -19.094 1 95.62 639 ARG A CA 1
ATOM 5285 C C . ARG A 1 639 ? -41.594 -14.906 -19.422 1 95.62 639 ARG A C 1
ATOM 5287 O O . ARG A 1 639 ? -40.875 -15.898 -19.344 1 95.62 639 ARG A O 1
ATOM 5294 N N . ILE A 1 640 ? -42.844 -14.961 -19.828 1 95.56 640 ILE A N 1
ATOM 5295 C CA . ILE A 1 640 ? -43.531 -16.219 -20.078 1 95.56 640 ILE A CA 1
ATOM 5296 C C . ILE A 1 640 ? -44.156 -16.203 -21.469 1 95.56 640 ILE A C 1
ATOM 5298 O O . ILE A 1 640 ? -44.844 -15.242 -21.844 1 95.56 640 ILE A O 1
ATOM 5302 N N . PRO A 1 641 ? -44.031 -17.297 -22.219 1 94.62 641 PRO A N 1
ATOM 5303 C CA . PRO A 1 641 ? -44.688 -17.344 -23.516 1 94.62 641 PRO A CA 1
ATOM 5304 C C . PRO A 1 641 ? -46.219 -17.312 -23.391 1 94.62 641 PRO A C 1
ATOM 5306 O O . PRO A 1 641 ? -46.781 -17.969 -22.516 1 94.62 641 PRO A O 1
ATOM 5309 N N . ALA A 1 642 ? -46.812 -16.531 -24.281 1 93.31 642 ALA A N 1
ATOM 5310 C CA . ALA A 1 642 ? -48.25 -16.5 -24.344 1 93.31 642 ALA A CA 1
ATOM 5311 C C . ALA A 1 642 ? -48.812 -17.719 -25.078 1 93.31 642 ALA A C 1
ATOM 5313 O O . ALA A 1 642 ? -48.219 -18.172 -26.062 1 93.31 642 ALA A O 1
ATOM 5314 N N . THR A 1 643 ? -49.906 -18.266 -24.516 1 90.19 643 THR A N 1
ATOM 5315 C CA . THR A 1 643 ? -50.562 -19.391 -25.172 1 90.19 643 THR A CA 1
ATOM 5316 C C . THR A 1 643 ? -51.938 -18.969 -25.703 1 90.19 643 THR A C 1
ATOM 5318 O O . THR A 1 643 ? -52.375 -17.844 -25.453 1 90.19 643 THR A O 1
ATOM 5321 N N . THR A 1 644 ? -52.625 -19.938 -26.422 1 85.75 644 THR A N 1
ATOM 5322 C CA . THR A 1 644 ? -53.938 -19.672 -26.953 1 85.75 644 THR A CA 1
ATOM 5323 C C . THR A 1 644 ? -54.938 -19.375 -25.812 1 85.75 644 THR A C 1
ATOM 5325 O O . THR A 1 644 ? -55.875 -18.594 -25.984 1 85.75 644 THR A O 1
ATOM 5328 N N . LYS A 1 645 ? -54.688 -19.875 -24.719 1 85.56 645 LYS A N 1
ATOM 5329 C CA . LYS A 1 645 ? -55.562 -19.719 -23.562 1 85.56 645 LYS A CA 1
ATOM 5330 C C . LYS A 1 645 ? -55.25 -18.438 -22.797 1 85.56 645 LYS A C 1
ATOM 5332 O O . LYS A 1 645 ? -56.062 -17.953 -22.031 1 85.56 645 LYS A O 1
ATOM 5337 N N . THR A 1 646 ? -54 -17.891 -22.969 1 90 646 THR A N 1
ATOM 5338 C CA . THR A 1 646 ? -53.594 -16.75 -22.156 1 90 646 THR A CA 1
ATOM 5339 C C . THR A 1 646 ? -53.344 -15.523 -23.047 1 90 646 THR A C 1
ATOM 5341 O O . THR A 1 646 ? -52.469 -14.711 -22.75 1 90 646 THR A O 1
ATOM 5344 N N . LYS A 1 647 ? -53.938 -15.445 -24.141 1 86.81 647 LYS A N 1
ATOM 5345 C CA . LYS A 1 647 ? -53.688 -14.391 -25.125 1 86.81 647 LYS A CA 1
ATOM 5346 C C . LYS A 1 647 ? -54.219 -13.047 -24.625 1 86.81 647 LYS A C 1
ATOM 5348 O O . LYS A 1 647 ? -53.625 -12 -24.875 1 86.81 647 LYS A O 1
ATOM 5353 N N . LYS A 1 648 ? -55.406 -12.992 -24.016 1 88.38 648 LYS A N 1
ATOM 5354 C CA . LYS A 1 648 ? -56.031 -11.766 -23.516 1 88.38 648 LYS A CA 1
ATOM 5355 C C . LYS A 1 648 ? -56.594 -11.961 -22.109 1 88.38 648 LYS A C 1
ATOM 5357 O O . LYS A 1 648 ? -57.344 -12.906 -21.844 1 88.38 648 LYS A O 1
ATOM 5362 N N . GLY A 1 649 ? -56.031 -11.148 -21.234 1 92.38 649 GLY A N 1
ATOM 5363 C CA . GLY A 1 649 ? -56.469 -11.25 -19.859 1 92.38 649 GLY A CA 1
ATOM 5364 C C . GLY A 1 649 ? -55.5 -10.594 -18.875 1 92.38 649 GLY A C 1
ATOM 5365 O O . GLY A 1 649 ? -54.812 -9.648 -19.234 1 92.38 649 GLY A O 1
ATOM 5366 N N . ILE A 1 650 ? -55.656 -10.938 -17.641 1 94.12 650 ILE A N 1
ATOM 5367 C CA . ILE A 1 650 ? -54.844 -10.344 -16.578 1 94.12 650 ILE A CA 1
ATOM 5368 C C . ILE A 1 650 ? -54.188 -11.453 -15.75 1 94.12 650 ILE A C 1
ATOM 5370 O O . ILE A 1 650 ? -54.656 -12.594 -15.758 1 94.12 650 ILE A O 1
ATOM 5374 N N . TRP A 1 651 ? -53.125 -11.125 -15.148 1 95.94 651 TRP A N 1
ATOM 5375 C CA . TRP A 1 651 ? -52.438 -12.023 -14.234 1 95.94 651 TRP A CA 1
ATOM 5376 C C . TRP A 1 651 ? -52.656 -11.602 -12.781 1 95.94 651 TRP A C 1
ATOM 5378 O O . TRP A 1 651 ? -52.625 -10.406 -12.469 1 95.94 651 TRP A O 1
ATOM 5388 N N . LYS A 1 652 ? -52.906 -12.523 -11.867 1 96.62 652 LYS A N 1
ATOM 5389 C CA . LYS A 1 652 ? -53.062 -12.266 -10.438 1 96.62 652 LYS A CA 1
ATOM 5390 C C . LYS A 1 652 ? -52.125 -13.125 -9.609 1 96.62 652 LYS A C 1
ATOM 5392 O O . LYS A 1 652 ? -51.719 -14.203 -10.047 1 96.62 652 LYS A O 1
ATOM 5397 N N . ASP A 1 653 ? -51.719 -12.633 -8.523 1 96.25 653 ASP A N 1
ATOM 5398 C CA . ASP A 1 653 ? -50.906 -13.414 -7.609 1 96.25 653 ASP A CA 1
ATOM 5399 C C . ASP A 1 653 ? -51.75 -14.359 -6.766 1 96.25 653 ASP A C 1
ATOM 5401 O O . ASP A 1 653 ? -52.969 -14.453 -6.969 1 96.25 653 ASP A O 1
ATOM 5405 N N . VAL A 1 654 ? -51.156 -15.039 -5.82 1 93 654 VAL A N 1
ATOM 5406 C CA . VAL A 1 654 ? -51.781 -16.062 -5.016 1 93 654 VAL A CA 1
ATOM 5407 C C . VAL A 1 654 ? -52.875 -15.438 -4.148 1 93 654 VAL A C 1
ATOM 5409 O O . VAL A 1 654 ? -53.844 -16.094 -3.793 1 93 654 VAL A O 1
ATOM 5412 N N . SER A 1 655 ? -52.719 -14.203 -3.799 1 93.31 655 SER A N 1
ATOM 5413 C CA . SER A 1 655 ? -53.688 -13.508 -2.949 1 93.31 655 SER A CA 1
ATOM 5414 C C . SER A 1 655 ? -54.844 -12.922 -3.771 1 93.31 655 SER A C 1
ATOM 5416 O O . SER A 1 655 ? -55.75 -12.32 -3.221 1 93.31 655 SER A O 1
ATOM 5418 N N . GLY A 1 656 ? -54.719 -12.969 -4.98 1 92.81 656 GLY A N 1
ATOM 5419 C CA . GLY A 1 656 ? -55.781 -12.461 -5.855 1 92.81 656 GLY A CA 1
ATOM 5420 C C . GLY A 1 656 ? -55.5 -11.055 -6.344 1 92.81 656 GLY A C 1
ATOM 5421 O O . GLY A 1 656 ? -56.344 -10.469 -7.039 1 92.81 656 GLY A O 1
ATOM 5422 N N . ARG A 1 657 ? -54.438 -10.5 -6.094 1 92.75 657 ARG A N 1
ATOM 5423 C CA . ARG A 1 657 ? -54.094 -9.148 -6.527 1 92.75 657 ARG A CA 1
ATOM 5424 C C . ARG A 1 657 ? -53.594 -9.148 -7.977 1 92.75 657 ARG A C 1
ATOM 5426 O O . ARG A 1 657 ? -52.812 -10 -8.367 1 92.75 657 ARG A O 1
ATOM 5433 N N . GLU A 1 658 ? -54.062 -8.188 -8.641 1 95.38 658 GLU A N 1
ATOM 5434 C CA . GLU A 1 658 ? -53.656 -8.047 -10.031 1 95.38 658 GLU A CA 1
ATOM 5435 C C . GLU A 1 658 ? -52.188 -7.617 -10.125 1 95.38 658 GLU A C 1
ATOM 5437 O O . GLU A 1 658 ? -51.75 -6.703 -9.414 1 95.38 658 GLU A O 1
ATOM 5442 N N . LEU A 1 659 ? -51.469 -8.297 -10.93 1 97 659 LEU A N 1
ATOM 5443 C CA . LEU A 1 659 ? -50.031 -7.992 -11.141 1 97 659 LEU A CA 1
ATOM 5444 C C . LEU A 1 659 ? -49.875 -7.086 -12.352 1 97 659 LEU A C 1
ATOM 5446 O O . LEU A 1 659 ? -50.656 -7.129 -13.297 1 97 659 LEU A O 1
ATOM 5450 N N . LYS A 1 660 ? -48.812 -6.145 -12.273 1 95.81 660 LYS A N 1
ATOM 5451 C CA . LYS A 1 660 ? -48.438 -5.406 -13.477 1 95.81 660 LYS A CA 1
ATOM 5452 C C . LYS A 1 660 ? -47.875 -6.348 -14.539 1 95.81 660 LYS A C 1
ATOM 5454 O O . LYS A 1 660 ? -46.875 -7.02 -14.312 1 95.81 660 LYS A O 1
ATOM 5459 N N . ALA A 1 661 ? -48.5 -6.512 -15.633 1 95.56 661 ALA A N 1
ATOM 5460 C CA . ALA A 1 661 ? -48.125 -7.41 -16.719 1 95.56 661 ALA A CA 1
ATOM 5461 C C . ALA A 1 661 ? -48.438 -6.797 -18.078 1 95.56 661 ALA A C 1
ATOM 5463 O O . ALA A 1 661 ? -49.406 -6.082 -18.234 1 95.56 661 ALA A O 1
ATOM 5464 N N . GLU A 1 662 ? -47.594 -7.023 -18.938 1 92.88 662 GLU A N 1
ATOM 5465 C CA . GLU A 1 662 ? -47.812 -6.535 -20.297 1 92.88 662 GLU A CA 1
ATOM 5466 C C . GLU A 1 662 ? -47.406 -7.594 -21.328 1 92.88 662 GLU A C 1
ATOM 5468 O O . GLU A 1 662 ? -46.406 -8.281 -21.172 1 92.88 662 GLU A O 1
ATOM 5473 N N . ARG A 1 663 ? -48.219 -7.789 -22.312 1 92.75 663 ARG A N 1
ATOM 5474 C CA . ARG A 1 663 ? -47.875 -8.703 -23.406 1 92.75 663 ARG A CA 1
ATOM 5475 C C . ARG A 1 663 ? -46.969 -8.023 -24.422 1 92.75 663 ARG A C 1
ATOM 5477 O O . ARG A 1 663 ? -47.281 -6.949 -24.938 1 92.75 663 ARG A O 1
ATOM 5484 N N . VAL A 1 664 ? -45.906 -8.539 -24.641 1 92.62 664 VAL A N 1
ATOM 5485 C CA . VAL A 1 664 ? -44.906 -8.055 -25.609 1 92.62 664 VAL A CA 1
ATOM 5486 C C . VAL A 1 664 ? -44.625 -9.141 -26.641 1 92.62 664 VAL A C 1
ATOM 5488 O O . VAL A 1 664 ? -43.875 -10.078 -26.375 1 92.62 664 VAL A O 1
ATOM 5491 N N . GLY A 1 665 ? -45.156 -9 -27.828 1 89.75 665 GLY A N 1
ATOM 5492 C CA . GLY A 1 665 ? -45.062 -10.055 -28.828 1 89.75 665 GLY A CA 1
ATOM 5493 C C . GLY A 1 665 ? -45.75 -11.344 -28.391 1 89.75 665 GLY A C 1
ATOM 5494 O O . GLY A 1 665 ? -46.906 -11.344 -28.031 1 89.75 665 GLY A O 1
ATOM 5495 N N . ASP A 1 666 ? -44.969 -12.336 -28.344 1 92.62 666 ASP A N 1
ATOM 5496 C CA . ASP A 1 666 ? -45.5 -13.656 -28.016 1 92.62 666 ASP A CA 1
ATOM 5497 C C . ASP A 1 666 ? -45.219 -14.023 -26.562 1 92.62 666 ASP A C 1
ATOM 5499 O O . ASP A 1 666 ? -45.281 -15.203 -26.188 1 92.62 666 ASP A O 1
ATOM 5503 N N . ASN A 1 667 ? -44.906 -12.992 -25.781 1 95.06 667 ASN A N 1
ATOM 5504 C CA . ASN A 1 667 ? -44.594 -13.258 -24.375 1 95.06 667 ASN A CA 1
ATOM 5505 C C . ASN A 1 667 ? -45.312 -12.305 -23.438 1 95.06 667 ASN A C 1
ATOM 5507 O O . ASN A 1 667 ? -45.688 -11.188 -23.828 1 95.06 667 ASN A O 1
ATOM 5511 N N . TRP A 1 668 ? -45.625 -12.742 -22.312 1 94.88 668 TRP A N 1
ATOM 5512 C CA . TRP A 1 668 ? -46.031 -11.891 -21.188 1 94.88 668 TRP A CA 1
ATOM 5513 C C . TRP A 1 668 ? -44.812 -11.508 -20.344 1 94.88 668 TRP A C 1
ATOM 5515 O O . TRP A 1 668 ? -43.969 -12.352 -20.047 1 94.88 668 TRP A O 1
ATOM 5525 N N . VAL A 1 669 ? -44.625 -10.273 -20.156 1 96.5 669 VAL A N 1
ATOM 5526 C CA . VAL A 1 669 ? -43.688 -9.797 -19.141 1 96.5 669 VAL A CA 1
ATOM 5527 C C . VAL A 1 669 ? -44.438 -9.375 -17.891 1 96.5 669 VAL A C 1
ATOM 5529 O O . VAL A 1 669 ? -45.312 -8.5 -17.938 1 96.5 669 VAL A O 1
ATOM 5532 N N . ILE A 1 670 ? -44.25 -10.016 -16.734 1 97.19 670 ILE A N 1
ATOM 5533 C CA . ILE A 1 670 ? -45.031 -9.844 -15.508 1 97.19 670 ILE A CA 1
ATOM 5534 C C . ILE A 1 670 ? -44.094 -9.445 -14.367 1 97.19 670 ILE A C 1
ATOM 5536 O O . ILE A 1 670 ? -43.062 -10.07 -14.156 1 97.19 670 ILE A O 1
ATOM 5540 N N . LEU A 1 671 ? -44.344 -8.359 -13.68 1 98.06 671 LEU A N 1
ATOM 5541 C CA . LEU A 1 671 ? -43.656 -8.023 -12.438 1 98.06 671 LEU A CA 1
ATOM 5542 C C . LEU A 1 671 ? -44.25 -8.805 -11.266 1 98.06 671 LEU A C 1
ATOM 5544 O O . LEU A 1 671 ? -45.25 -8.422 -10.695 1 98.06 671 LEU A O 1
ATOM 5548 N N . VAL A 1 672 ? -43.594 -9.891 -10.891 1 98.12 672 VAL A N 1
ATOM 5549 C CA . VAL A 1 672 ? -44.062 -10.727 -9.781 1 98.12 672 VAL A CA 1
ATOM 5550 C C . VAL A 1 672 ? -43.5 -10.18 -8.461 1 98.12 672 VAL A C 1
ATOM 5552 O O . VAL A 1 672 ? -42.281 -10.016 -8.305 1 98.12 672 VAL A O 1
ATOM 5555 N N . GLU A 1 673 ? -44.375 -9.945 -7.531 1 97.12 673 GLU A N 1
ATOM 5556 C CA . GLU A 1 673 ? -44 -9.266 -6.301 1 97.12 673 GLU A CA 1
ATOM 5557 C C . GLU A 1 673 ? -43.812 -10.25 -5.148 1 97.12 673 GLU A C 1
ATOM 5559 O O . GLU A 1 673 ? -44.562 -11.234 -5.051 1 97.12 673 GLU A O 1
ATOM 5564 N N . ASP A 1 674 ? -42.812 -10.023 -4.426 1 96.62 674 ASP A N 1
ATOM 5565 C CA . ASP A 1 674 ? -42.562 -10.633 -3.121 1 96.62 674 ASP A CA 1
ATOM 5566 C C . ASP A 1 674 ? -42.5 -12.156 -3.229 1 96.62 674 ASP A C 1
ATOM 5568 O O . ASP A 1 674 ? -43.188 -12.867 -2.477 1 96.62 674 ASP A O 1
ATOM 5572 N N . VAL A 1 675 ? -41.812 -12.602 -4.203 1 98.12 675 VAL A N 1
ATOM 5573 C CA . VAL A 1 675 ? -41.531 -14.039 -4.262 1 98.12 675 VAL A CA 1
ATOM 5574 C C . VAL A 1 675 ? -40.688 -14.461 -3.072 1 98.12 675 VAL A C 1
ATOM 5576 O O . VAL A 1 675 ? -39.625 -13.875 -2.818 1 98.12 675 VAL A O 1
ATOM 5579 N N . PRO A 1 676 ? -41.062 -15.453 -2.287 1 97.81 676 PRO A N 1
ATOM 5580 C CA . PRO A 1 676 ? -40.375 -15.836 -1.061 1 97.81 676 PRO A CA 1
ATOM 5581 C C . PRO A 1 676 ? -38.906 -16.25 -1.316 1 97.81 676 PRO A C 1
ATOM 5583 O O . PRO A 1 676 ? -38.594 -16.75 -2.4 1 97.81 676 PRO A O 1
ATOM 5586 N N . PRO A 1 677 ? -38.031 -16.078 -0.264 1 97.94 677 PRO A N 1
ATOM 5587 C CA . PRO A 1 677 ? -36.625 -16.516 -0.396 1 97.94 677 PRO A CA 1
ATOM 5588 C C . PRO A 1 677 ? -36.5 -18.031 -0.478 1 97.94 677 PRO A C 1
ATOM 5590 O O . PRO A 1 677 ? -37.156 -18.766 0.259 1 97.94 677 PRO A O 1
ATOM 5593 N N . LEU A 1 678 ? -35.531 -18.453 -1.356 1 98.19 678 LEU A N 1
ATOM 5594 C CA . LEU A 1 678 ? -35.312 -19.891 -1.568 1 98.19 678 LEU A CA 1
ATOM 5595 C C . LEU A 1 678 ? -36.625 -20.641 -1.629 1 98.19 678 LEU A C 1
ATOM 5597 O O . LEU A 1 678 ? -36.812 -21.609 -0.897 1 98.19 678 LEU A O 1
ATOM 5601 N N . GLY A 1 679 ? -37.5 -20.156 -2.496 1 98.12 679 GLY A N 1
ATOM 5602 C CA . GLY A 1 679 ? -38.844 -20.672 -2.568 1 98.12 679 GLY A CA 1
ATOM 5603 C C . GLY A 1 679 ? -39.562 -20.328 -3.873 1 98.12 679 GLY A C 1
ATOM 5604 O O . GLY A 1 679 ? -38.906 -20.203 -4.914 1 98.12 679 GLY A O 1
ATOM 5605 N N . PHE A 1 680 ? -40.938 -20.344 -3.834 1 98.06 680 PHE A N 1
ATOM 5606 C CA . PHE A 1 680 ? -41.688 -20.047 -5.039 1 98.06 680 PHE A CA 1
ATOM 5607 C C . PHE A 1 680 ? -43.062 -19.484 -4.688 1 98.06 680 PHE A C 1
ATOM 5609 O O . PHE A 1 680 ? -43.5 -19.578 -3.537 1 98.06 680 PHE A O 1
ATOM 5616 N N . SER A 1 681 ? -43.625 -18.844 -5.574 1 97.75 681 SER A N 1
ATOM 5617 C CA . SER A 1 681 ? -45 -18.375 -5.535 1 97.75 681 SER A CA 1
ATOM 5618 C C . SER A 1 681 ? -45.75 -18.719 -6.824 1 97.75 681 SER A C 1
ATOM 5620 O O . SER A 1 681 ? -45.125 -19.062 -7.832 1 97.75 681 SER A O 1
ATOM 5622 N N . THR A 1 682 ? -47.062 -18.688 -6.73 1 97.75 682 THR A N 1
ATOM 5623 C CA . THR A 1 682 ? -47.875 -19.047 -7.883 1 97.75 682 THR A CA 1
ATOM 5624 C C . THR A 1 682 ? -48.656 -17.844 -8.406 1 97.75 682 THR A C 1
ATOM 5626 O O . THR A 1 682 ? -49.156 -17.031 -7.621 1 97.75 682 THR A O 1
ATOM 5629 N N . ILE A 1 683 ? -48.688 -17.719 -9.695 1 97.56 683 ILE A N 1
ATOM 5630 C CA . ILE A 1 683 ? -49.5 -16.703 -10.336 1 97.56 683 ILE A CA 1
ATOM 5631 C C . ILE A 1 683 ? -50.469 -17.359 -11.312 1 97.56 683 ILE A C 1
ATOM 5633 O O . ILE A 1 683 ? -50.219 -18.453 -11.828 1 97.56 683 ILE A O 1
ATOM 5637 N N . ARG A 1 684 ? -51.562 -16.672 -11.578 1 96.06 684 ARG A N 1
ATOM 5638 C CA . ARG A 1 684 ? -52.625 -17.281 -12.391 1 96.06 684 ARG A CA 1
ATOM 5639 C C . ARG A 1 684 ? -53.188 -16.281 -13.406 1 96.06 684 ARG A C 1
ATOM 5641 O O . ARG A 1 684 ? -53.312 -15.094 -13.109 1 96.06 684 ARG A O 1
ATOM 5648 N N . PHE A 1 685 ? -53.5 -16.797 -14.555 1 95.56 685 PHE A N 1
ATOM 5649 C CA . PHE A 1 685 ? -54.094 -16 -15.641 1 95.56 685 PHE A CA 1
ATOM 5650 C C . PHE A 1 685 ? -55.594 -16.062 -15.602 1 95.56 685 PHE A C 1
ATOM 5652 O O . PHE A 1 685 ? -56.188 -17.125 -15.352 1 95.56 685 PHE A O 1
ATOM 5659 N N . TYR A 1 686 ? -56.312 -14.984 -15.719 1 93.56 686 TYR A N 1
ATOM 5660 C CA . TYR A 1 686 ? -57.75 -14.883 -15.797 1 93.56 686 TYR A CA 1
ATOM 5661 C C . TYR A 1 686 ? -58.188 -14.234 -17.109 1 93.56 686 TYR A C 1
ATOM 5663 O O . TYR A 1 686 ? -57.719 -13.148 -17.453 1 93.56 686 TYR A O 1
ATOM 5671 N N . ASP A 1 687 ? -59.062 -14.961 -17.812 1 88.06 687 ASP A N 1
ATOM 5672 C CA . ASP A 1 687 ? -59.594 -14.477 -19.094 1 88.06 687 ASP A CA 1
ATOM 5673 C C . ASP A 1 687 ? -60.656 -13.414 -18.891 1 88.06 687 ASP A C 1
ATOM 5675 O O . ASP A 1 687 ? -61.844 -13.719 -18.875 1 88.06 687 ASP A O 1
ATOM 5679 N N . VAL A 1 688 ? -60.5 -12.414 -18.375 1 77.44 688 VAL A N 1
ATOM 5680 C CA . VAL A 1 688 ? -61.469 -11.344 -18.188 1 77.44 688 VAL A CA 1
ATOM 5681 C C . VAL A 1 688 ? -61.188 -10.188 -19.141 1 77.44 688 VAL A C 1
ATOM 5683 O O . VAL A 1 688 ? -60.031 -9.969 -19.516 1 77.44 688 VAL A O 1
ATOM 5686 N N . GLU A 1 689 ? -62.188 -9.648 -19.844 1 60.84 689 GLU A N 1
ATOM 5687 C CA . GLU A 1 689 ? -62.062 -8.477 -20.703 1 60.84 689 GLU A CA 1
ATOM 5688 C C . GLU A 1 689 ? -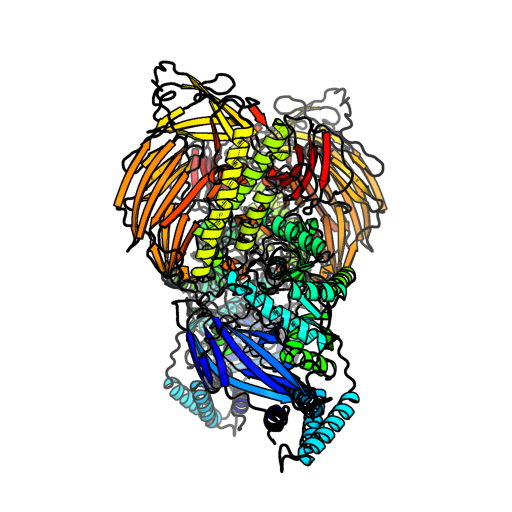61.438 -7.316 -19.969 1 60.84 689 GLU A C 1
ATOM 5690 O O . GLU A 1 689 ? -61.969 -6.832 -18.969 1 60.84 689 GLU A O 1
ATOM 5695 N N . ALA A 1 690 ? -60.312 -7.477 -19.547 1 53.25 690 ALA A N 1
ATOM 5696 C CA . ALA A 1 690 ? -59.656 -6.352 -18.906 1 53.25 690 ALA A CA 1
ATOM 5697 C C . ALA A 1 690 ? -59.625 -5.133 -19.828 1 53.25 690 ALA A C 1
ATOM 5699 O O . ALA A 1 690 ? -59.406 -5.258 -21.031 1 53.25 690 ALA A O 1
ATOM 5700 N N . ASP A 1 691 ? -60.562 -4.211 -19.547 1 47.72 691 ASP A N 1
ATOM 5701 C CA . ASP A 1 691 ? -60.281 -2.943 -20.219 1 47.72 691 ASP A CA 1
ATOM 5702 C C . ASP A 1 691 ? -58.781 -2.629 -20.156 1 47.72 691 ASP A C 1
ATOM 5704 O O . ASP A 1 691 ? -58.219 -2.352 -19.094 1 47.72 691 ASP A O 1
ATOM 5708 N N . ASN A 1 692 ? -58.094 -3.438 -20.672 1 47.41 692 ASN A N 1
ATOM 5709 C CA . ASN A 1 692 ? -56.625 -3.279 -20.703 1 47.41 692 ASN A CA 1
ATOM 5710 C C . ASN A 1 692 ? -56.219 -1.81 -20.797 1 47.41 692 ASN A C 1
ATOM 5712 O O . ASN A 1 692 ? -55.625 -1.396 -21.781 1 47.41 692 ASN A O 1
ATOM 5716 N N . THR A 1 693 ? -57.25 -0.938 -20.422 1 42.53 693 THR A N 1
ATOM 5717 C CA . THR A 1 693 ? -56.688 0.415 -20.531 1 42.53 693 THR A CA 1
ATOM 5718 C C . THR A 1 693 ? -55.562 0.631 -19.531 1 42.53 693 THR A C 1
ATOM 5720 O O . THR A 1 693 ? -55.812 1.038 -18.391 1 42.53 693 THR A O 1
ATOM 5723 N N . LEU A 1 694 ? -54.75 -0.335 -19.297 1 44.78 694 LEU A N 1
ATOM 5724 C CA . LEU A 1 694 ? -53.656 0.213 -18.5 1 44.78 694 LEU A CA 1
ATOM 5725 C C . LEU A 1 694 ? -53.312 1.632 -18.953 1 44.78 694 LEU A C 1
ATOM 5727 O O . LEU A 1 694 ? -53 1.859 -20.125 1 44.78 694 LEU A O 1
ATOM 5731 N N . VAL A 1 695 ? -53.938 2.512 -18.344 1 43.47 695 VAL A N 1
ATOM 5732 C CA . VAL A 1 695 ? -53.5 3.898 -18.484 1 43.47 695 VAL A CA 1
ATOM 5733 C C . VAL A 1 695 ? -52 3.953 -18.719 1 43.47 695 VAL A C 1
ATOM 5735 O O . VAL A 1 695 ? -51.219 3.514 -17.859 1 43.47 695 VAL A O 1
ATOM 5738 N N . GLN A 1 696 ? -51.5 3.77 -19.906 1 48.88 696 GLN A N 1
ATOM 5739 C CA . GLN A 1 696 ? -50.094 3.918 -20.328 1 48.88 696 GLN A CA 1
ATOM 5740 C C . GLN A 1 696 ? -49.438 5.082 -19.609 1 48.88 696 GLN A C 1
ATOM 5742 O O . GLN A 1 696 ? -49.625 6.242 -19.984 1 48.88 696 GLN A O 1
ATOM 5747 N N . THR A 1 697 ? -49.406 5.074 -18.344 1 56.59 697 THR A N 1
ATOM 5748 C CA . THR A 1 697 ? -48.594 6.098 -17.719 1 56.59 697 THR A CA 1
ATOM 5749 C C . THR A 1 697 ? -47.188 6.078 -18.328 1 56.59 697 THR A C 1
ATOM 5751 O O . THR A 1 697 ? -46.594 5.008 -18.5 1 56.59 697 THR A O 1
ATOM 5754 N N . ASN A 1 698 ? -46.875 7.066 -19.047 1 77.25 698 ASN A N 1
ATOM 5755 C CA . ASN A 1 698 ? -45.594 7.289 -19.75 1 77.25 698 ASN A CA 1
ATOM 5756 C C . ASN A 1 698 ? -44.438 7.312 -18.766 1 77.25 698 ASN A C 1
ATOM 5758 O O . ASN A 1 698 ? -44.031 8.383 -18.297 1 77.25 698 ASN A O 1
ATOM 5762 N N . MET A 1 699 ? -44.094 6.016 -18.234 1 87.75 699 MET A N 1
ATOM 5763 C CA . MET A 1 699 ? -43 5.895 -17.297 1 87.75 699 MET A CA 1
ATOM 5764 C C . MET A 1 699 ? -41.656 6.258 -17.953 1 87.75 699 MET A C 1
ATOM 5766 O O . MET A 1 699 ? -40.688 6.527 -17.266 1 87.75 699 MET A O 1
ATOM 5770 N N . PHE A 1 700 ? -41.688 6.258 -19.234 1 95.31 700 PHE A N 1
ATOM 5771 C CA . PHE A 1 700 ? -40.469 6.574 -19.984 1 95.31 700 PHE A CA 1
ATOM 5772 C C . PHE A 1 700 ? -40.75 7.633 -21.047 1 95.31 700 PHE A C 1
ATOM 5774 O O . PHE A 1 700 ? -41.812 7.617 -21.688 1 95.31 700 PHE A O 1
ATOM 5781 N N . HIS A 1 701 ? -39.906 8.617 -21.094 1 94.69 701 HIS A N 1
ATOM 5782 C CA . HIS A 1 701 ? -39.938 9.617 -22.156 1 94.69 701 HIS A CA 1
ATOM 5783 C C . HIS A 1 701 ? -38.688 9.57 -22.984 1 94.69 701 HIS A C 1
ATOM 5785 O O . HIS A 1 701 ? -37.562 9.789 -22.469 1 94.69 701 HIS A O 1
ATOM 5791 N N . VAL A 1 702 ? -38.875 9.211 -24.234 1 93.06 702 VAL A N 1
ATOM 5792 C CA . VAL A 1 702 ? -37.719 9.062 -25.109 1 93.06 702 VAL A CA 1
ATOM 5793 C C . VAL A 1 702 ? -37.688 10.188 -26.141 1 93.06 702 VAL A C 1
ATOM 5795 O O . VAL A 1 702 ? -38.688 10.43 -26.812 1 93.06 702 VAL A O 1
ATOM 5798 N N . GLY A 1 703 ? -36.594 10.906 -26.109 1 91.06 703 GLY A N 1
ATOM 5799 C CA . GLY A 1 703 ? -36.344 11.906 -27.141 1 91.06 703 GLY A CA 1
ATOM 5800 C C . GLY A 1 703 ? -35.375 11.438 -28.219 1 91.06 703 GLY A C 1
ATOM 5801 O O . GLY A 1 703 ? -35.125 10.242 -28.359 1 91.06 703 GLY A O 1
ATOM 5802 N N . SER A 1 704 ? -34.875 12.383 -29 1 90.12 704 SER A N 1
ATOM 5803 C CA . SER A 1 704 ? -34 12.047 -30.109 1 90.12 704 SER A CA 1
ATOM 5804 C C . SER A 1 704 ? -32.656 11.5 -29.594 1 90.12 704 SER A C 1
ATOM 5806 O O . SER A 1 704 ? -32.125 10.562 -30.172 1 90.12 704 SER A O 1
ATOM 5808 N N . SER A 1 705 ? -32.156 12.07 -28.547 1 96.06 705 SER A N 1
ATOM 5809 C CA . SER A 1 705 ? -30.906 11.633 -27.984 1 96.06 705 SER A CA 1
ATOM 5810 C C . SER A 1 705 ? -30.953 11.602 -26.453 1 96.06 705 SER A C 1
ATOM 5812 O O . SER A 1 705 ? -29.984 11.969 -25.781 1 96.06 705 SER A O 1
ATOM 5814 N N . GLU A 1 706 ? -32.156 11.289 -25.984 1 97.06 706 GLU A N 1
ATOM 5815 C CA . GLU A 1 706 ? -32.344 11.281 -24.531 1 97.06 706 GLU A CA 1
ATOM 5816 C C . GLU A 1 706 ? -33.469 10.336 -24.125 1 97.06 706 GLU A C 1
ATOM 5818 O O . GLU A 1 706 ? -34.344 10.008 -24.938 1 97.06 706 GLU A O 1
ATOM 5823 N N . VAL A 1 707 ? -33.406 9.898 -22.953 1 97.44 707 VAL A N 1
ATOM 5824 C CA . VAL A 1 707 ? -34.469 9.094 -22.359 1 97.44 707 VAL A CA 1
ATOM 5825 C C . VAL A 1 707 ? -34.594 9.438 -20.875 1 97.44 707 VAL A C 1
ATOM 5827 O O . VAL A 1 707 ? -33.594 9.648 -20.188 1 97.44 707 VAL A O 1
ATOM 5830 N N . ILE A 1 708 ? -35.75 9.648 -20.422 1 97.62 708 ILE A N 1
ATOM 5831 C CA . ILE A 1 708 ? -36.062 9.898 -19.016 1 97.62 708 ILE A CA 1
ATOM 5832 C C . ILE A 1 708 ? -36.781 8.695 -18.422 1 97.62 708 ILE A C 1
ATOM 5834 O O . ILE A 1 708 ? -37.812 8.25 -18.969 1 97.62 708 ILE A O 1
ATOM 5838 N N . SER A 1 709 ? -36.25 8.094 -17.469 1 97.12 709 SER A N 1
ATOM 5839 C CA . SER A 1 709 ? -36.844 7.02 -16.688 1 97.12 709 SER A CA 1
ATOM 5840 C C . SER A 1 709 ? -37.281 7.504 -15.312 1 97.12 709 SER A C 1
ATOM 5842 O O . SER A 1 709 ? -37.094 8.672 -14.969 1 97.12 709 SER A O 1
ATOM 5844 N N . PRO A 1 710 ? -37.875 6.621 -14.5 1 96.62 710 PRO A N 1
ATOM 5845 C CA . PRO A 1 710 ? -38.25 7.043 -13.141 1 96.62 710 PRO A CA 1
ATOM 5846 C C . PRO A 1 710 ? -37.031 7.434 -12.297 1 96.62 710 PRO A C 1
ATOM 5848 O O . PRO A 1 710 ? -37.156 8.195 -11.336 1 96.62 710 PRO A O 1
ATOM 5851 N N . TYR A 1 711 ? -35.875 7.008 -12.719 1 97.94 711 TYR A N 1
ATOM 5852 C CA . TYR A 1 711 ? -34.719 7.191 -11.859 1 97.94 711 TYR A CA 1
ATOM 5853 C C . TYR A 1 711 ? -33.719 8.148 -12.492 1 97.94 711 TYR A C 1
ATOM 5855 O O . TYR A 1 711 ? -32.938 8.805 -11.789 1 97.94 711 TYR A O 1
ATOM 5863 N N . TYR A 1 712 ? -33.75 8.227 -13.891 1 98.5 712 TYR A N 1
ATOM 5864 C CA . TYR A 1 712 ? -32.625 8.898 -14.531 1 98.5 712 TYR A CA 1
ATOM 5865 C C . TYR A 1 712 ? -33.094 9.766 -15.695 1 98.5 712 TYR A C 1
ATOM 5867 O O . TYR A 1 712 ? -34.125 9.484 -16.297 1 98.5 712 TYR A O 1
ATOM 5875 N N . LYS A 1 713 ? -32.438 10.82 -15.93 1 98.5 713 LYS A N 1
ATOM 5876 C CA . LYS A 1 713 ? -32.375 11.484 -17.234 1 98.5 713 LYS A CA 1
ATOM 5877 C C . LYS A 1 713 ? -31.062 11.203 -17.938 1 98.5 713 LYS A C 1
ATOM 5879 O O . LYS A 1 713 ? -30 11.617 -17.484 1 98.5 713 LYS A O 1
ATOM 5884 N N . ILE A 1 714 ? -31.078 10.477 -19.078 1 98.62 714 ILE A N 1
ATOM 5885 C CA . ILE A 1 714 ? -29.875 10.023 -19.766 1 98.62 714 ILE A CA 1
ATOM 5886 C C . ILE A 1 714 ? -29.812 10.656 -21.156 1 98.62 714 ILE A C 1
ATOM 5888 O O . ILE A 1 714 ? -30.812 10.719 -21.875 1 98.62 714 ILE A O 1
ATOM 5892 N N . LYS A 1 715 ? -28.672 11.18 -21.5 1 98.5 715 LYS A N 1
ATOM 5893 C CA . LYS A 1 715 ? -28.422 11.742 -22.828 1 98.5 715 LYS A CA 1
ATOM 5894 C C . LYS A 1 715 ? -27.234 11.07 -23.5 1 98.5 715 LYS A C 1
ATOM 5896 O O . LYS A 1 715 ? -26.297 10.648 -22.812 1 98.5 715 LYS A O 1
ATOM 5901 N N . TRP A 1 716 ? -27.25 10.883 -24.797 1 98.12 716 TRP A N 1
ATOM 5902 C CA . TRP A 1 716 ? -26.109 10.336 -25.531 1 98.12 716 TRP A CA 1
ATOM 5903 C C . TRP A 1 716 ? -25.781 11.195 -26.75 1 98.12 716 TRP A C 1
ATOM 5905 O O . TRP A 1 716 ? -26.609 11.992 -27.203 1 98.12 716 TRP A O 1
ATOM 5915 N N . ASN A 1 717 ? -24.562 11.141 -27.25 1 97.88 717 ASN A N 1
ATOM 5916 C CA . ASN A 1 717 ? -24.109 11.945 -28.375 1 97.88 717 ASN A CA 1
ATOM 5917 C C . ASN A 1 717 ? -24.234 11.195 -29.703 1 97.88 717 ASN A C 1
ATOM 5919 O O . ASN A 1 717 ? -24.844 10.117 -29.75 1 97.88 717 ASN A O 1
ATOM 5923 N N . ASP A 1 718 ? -23.703 11.781 -30.781 1 96.88 718 ASP A N 1
ATOM 5924 C CA . ASP A 1 718 ? -23.859 11.25 -32.125 1 96.88 718 ASP A CA 1
ATOM 5925 C C . ASP A 1 718 ? -22.984 10.008 -32.344 1 96.88 718 ASP A C 1
ATOM 5927 O O . ASP A 1 718 ? -23.172 9.273 -33.312 1 96.88 718 ASP A O 1
ATOM 5931 N N . LYS A 1 719 ? -22.125 9.719 -31.359 1 97.88 719 LYS A N 1
ATOM 5932 C CA . LYS A 1 719 ? -21.281 8.531 -31.406 1 97.88 719 LYS A CA 1
ATOM 5933 C C . LYS A 1 719 ? -21.891 7.387 -30.609 1 97.88 719 LYS A C 1
ATOM 5935 O O . LYS A 1 719 ? -21.328 6.289 -30.562 1 97.88 719 LYS A O 1
ATOM 5940 N N . GLY A 1 720 ? -23.078 7.648 -30 1 97.56 720 GLY A N 1
ATOM 5941 C CA . GLY A 1 720 ? -23.734 6.641 -29.188 1 97.56 720 GLY A CA 1
ATOM 5942 C C . GLY A 1 720 ? -23.188 6.551 -27.781 1 97.56 720 GLY A C 1
ATOM 5943 O O . GLY A 1 720 ? -23.5 5.617 -27.031 1 97.56 720 GLY A O 1
ATOM 5944 N N . GLN A 1 721 ? -22.266 7.469 -27.359 1 98.5 721 GLN A N 1
ATOM 5945 C CA . GLN A 1 721 ? -21.703 7.52 -26.016 1 98.5 721 GLN A CA 1
ATOM 5946 C C . GLN A 1 721 ? -22.609 8.32 -25.078 1 98.5 721 GLN A C 1
ATOM 5948 O O . GLN A 1 721 ? -23.188 9.32 -25.469 1 98.5 721 GLN A O 1
ATOM 5953 N N . ILE A 1 722 ? -22.75 7.891 -23.844 1 98.69 722 ILE A N 1
ATOM 5954 C CA . ILE A 1 722 ? -23.594 8.57 -22.875 1 98.69 722 ILE A CA 1
ATOM 5955 C C . ILE A 1 722 ? -22.875 9.812 -22.344 1 98.69 722 ILE A C 1
ATOM 5957 O O . ILE A 1 722 ? -21.781 9.711 -21.797 1 98.69 722 ILE A O 1
ATOM 5961 N N . ILE A 1 723 ? -23.484 11.023 -22.438 1 98.38 723 ILE A N 1
ATOM 5962 C CA . ILE A 1 723 ? -22.812 12.258 -22.047 1 98.38 723 ILE A CA 1
ATOM 5963 C C . ILE A 1 723 ? -23.312 12.727 -20.688 1 98.38 723 ILE A C 1
ATOM 5965 O O . ILE A 1 723 ? -22.688 13.57 -20.047 1 98.38 723 ILE A O 1
ATOM 5969 N N . SER A 1 724 ? -24.5 12.156 -20.297 1 98.56 724 SER A N 1
ATOM 5970 C CA . SER A 1 724 ? -25.062 12.539 -19.016 1 98.56 724 SER A CA 1
ATOM 5971 C C . SER A 1 724 ? -25.969 11.453 -18.453 1 98.56 724 SER A C 1
ATOM 5973 O O . SER A 1 724 ? -26.719 10.82 -19.188 1 98.56 724 SER A O 1
ATOM 5975 N N . ILE A 1 725 ? -25.812 11.141 -17.25 1 98.75 725 ILE A N 1
ATOM 5976 C CA . ILE A 1 725 ? -26.734 10.375 -16.422 1 98.75 725 ILE A CA 1
ATOM 5977 C C . ILE A 1 725 ? -27.078 11.164 -15.156 1 98.75 725 ILE A C 1
ATOM 5979 O O . ILE A 1 725 ? -26.297 11.18 -14.203 1 98.75 725 ILE A O 1
ATOM 5983 N N . TYR A 1 726 ? -28.188 11.789 -15.172 1 98.56 726 TYR A N 1
ATOM 5984 C CA . TYR A 1 726 ? -28.609 12.57 -14.016 1 98.56 726 TYR A CA 1
ATOM 5985 C C . TYR A 1 726 ? -29.516 11.75 -13.102 1 98.56 726 TYR A C 1
ATOM 5987 O O . TYR A 1 726 ? -30.594 11.312 -13.523 1 98.56 726 TYR A O 1
ATOM 5995 N N . ASP A 1 727 ? -29.141 11.508 -11.914 1 98.5 727 ASP A N 1
ATOM 5996 C CA . ASP A 1 727 ? -29.922 10.797 -10.906 1 98.5 727 ASP A CA 1
ATOM 5997 C C . ASP A 1 727 ? -31 11.703 -10.312 1 98.5 727 ASP A C 1
ATOM 5999 O O . ASP A 1 727 ? -30.703 12.609 -9.539 1 98.5 727 ASP A O 1
ATOM 6003 N N . LEU A 1 728 ? -32.219 11.391 -10.562 1 97.94 728 LEU A N 1
ATOM 6004 C CA . LEU A 1 728 ? -33.312 12.273 -10.203 1 97.94 728 LEU A CA 1
ATOM 6005 C C . LEU A 1 728 ? -33.531 12.273 -8.688 1 97.94 728 LEU A C 1
ATOM 6007 O O . LEU A 1 728 ? -33.938 13.297 -8.125 1 97.94 728 LEU A O 1
ATOM 6011 N N . GLN A 1 729 ? -33.281 11.172 -8.047 1 96.5 729 GLN A N 1
ATOM 6012 C CA . GLN A 1 729 ? -33.469 11.07 -6.605 1 96.5 729 GLN A CA 1
ATOM 6013 C C . GLN A 1 729 ? -32.344 11.734 -5.832 1 96.5 729 GLN A C 1
ATOM 6015 O O . GLN A 1 729 ? -32.594 12.484 -4.879 1 96.5 729 GLN A O 1
ATOM 6020 N N . ALA A 1 730 ? -31.141 11.453 -6.203 1 96.19 730 ALA A N 1
ATOM 6021 C CA . ALA A 1 730 ? -29.984 12.016 -5.512 1 96.19 730 ALA A CA 1
ATOM 6022 C C . ALA A 1 730 ? -29.719 13.445 -5.977 1 96.19 730 ALA A C 1
ATOM 6024 O O . ALA A 1 730 ? -28.953 14.18 -5.332 1 96.19 730 ALA A O 1
ATOM 6025 N N . LYS A 1 731 ? -30.375 13.844 -7.086 1 95.81 731 LYS A N 1
ATOM 6026 C CA . LYS A 1 731 ? -30.234 15.18 -7.668 1 95.81 731 LYS A CA 1
ATOM 6027 C C . LYS A 1 731 ? -28.766 15.5 -7.949 1 95.81 731 LYS A C 1
ATOM 6029 O O . LYS A 1 731 ? -28.25 16.531 -7.516 1 95.81 731 LYS A O 1
ATOM 6034 N N . ARG A 1 732 ? -28.141 14.672 -8.711 1 96.38 732 ARG A N 1
ATOM 6035 C CA . ARG A 1 732 ? -26.734 14.914 -9.062 1 96.38 732 ARG A CA 1
ATOM 6036 C C . ARG A 1 732 ? -26.359 14.188 -10.352 1 96.38 732 ARG A C 1
ATOM 6038 O O . ARG A 1 732 ? -27.016 13.211 -10.727 1 96.38 732 ARG A O 1
ATOM 6045 N N . GLU A 1 733 ? -25.312 14.633 -10.977 1 97.88 733 GLU A N 1
ATOM 6046 C CA . GLU A 1 733 ? -24.719 13.992 -12.148 1 97.88 733 GLU A CA 1
ATOM 6047 C C . GLU A 1 733 ? -23.859 12.789 -11.742 1 97.88 733 GLU A C 1
ATOM 6049 O O . GLU A 1 733 ? -23.078 12.867 -10.789 1 97.88 733 GLU A O 1
ATOM 6054 N N . VAL A 1 734 ? -24.078 11.68 -12.414 1 98.62 734 VAL A N 1
ATOM 6055 C CA . VAL A 1 734 ? -23.344 10.461 -12.102 1 98.62 734 VAL A CA 1
ATOM 6056 C C . VAL A 1 734 ? -21.969 10.5 -12.766 1 98.62 734 VAL A C 1
ATOM 6058 O O . VAL A 1 734 ? -20.969 10.094 -12.164 1 98.62 734 VAL A O 1
ATOM 6061 N N . LEU A 1 735 ? -21.906 11 -14 1 98.75 735 LEU A N 1
ATOM 6062 C CA . LEU A 1 735 ? -20.672 11.016 -14.773 1 98.75 735 LEU A CA 1
ATOM 6063 C C . LEU A 1 735 ? -19.812 12.219 -14.398 1 98.75 735 LEU A C 1
ATOM 6065 O O . LEU A 1 735 ? -20.344 13.25 -13.961 1 98.75 735 LEU A O 1
ATOM 6069 N N . ASP A 1 736 ? -18.562 12.039 -14.492 1 97.44 736 ASP A N 1
ATOM 6070 C CA . ASP A 1 736 ? -17.625 13.141 -14.289 1 97.44 736 ASP A CA 1
ATOM 6071 C C . ASP A 1 736 ? -17.875 14.266 -15.289 1 97.44 736 ASP A C 1
ATOM 6073 O O . ASP A 1 736 ? -18.359 14.023 -16.391 1 97.44 736 ASP A O 1
ATOM 6077 N N . ASP A 1 737 ? -17.547 15.469 -14.922 1 95 737 ASP A N 1
ATOM 6078 C CA . ASP A 1 737 ? -17.828 16.641 -15.742 1 95 737 ASP A CA 1
ATOM 6079 C C . ASP A 1 737 ? -17.094 16.562 -17.078 1 95 737 ASP A C 1
ATOM 6081 O O . ASP A 1 737 ? -15.875 16.375 -17.109 1 95 737 ASP A O 1
ATOM 6085 N N . GLY A 1 738 ? -17.875 16.641 -18.062 1 95.75 738 GLY A N 1
ATOM 6086 C CA . GLY A 1 738 ? -17.312 16.719 -19.406 1 95.75 738 GLY A CA 1
ATOM 6087 C C . GLY A 1 738 ? -16.875 15.367 -19.938 1 95.75 738 GLY A C 1
ATOM 6088 O O . GLY A 1 738 ? -16.328 15.281 -21.047 1 95.75 738 GLY A O 1
ATOM 6089 N N . LYS A 1 739 ? -17.062 14.273 -19.234 1 97.62 739 LYS A N 1
ATOM 6090 C CA . LYS A 1 739 ? -16.656 12.945 -19.688 1 97.62 739 LYS A CA 1
ATOM 6091 C C . LYS A 1 739 ? -17.875 12.109 -20.094 1 97.62 739 LYS A C 1
ATOM 6093 O O . LYS A 1 739 ? -18.984 12.375 -19.656 1 97.62 739 LYS A O 1
ATOM 6098 N N . CYS A 1 740 ? -17.656 11.156 -20.984 1 98.38 740 CYS A N 1
ATOM 6099 C CA . CYS A 1 740 ? -18.734 10.289 -21.469 1 98.38 740 CYS A CA 1
ATOM 6100 C C . CYS A 1 740 ? -18.688 8.93 -20.781 1 98.38 740 CYS A C 1
ATOM 6102 O O . CYS A 1 740 ? -17.625 8.453 -20.406 1 98.38 740 CYS A O 1
ATOM 6104 N N . GLY A 1 741 ? -19.906 8.352 -20.578 1 98.56 741 GLY A N 1
ATOM 6105 C CA . GLY A 1 741 ? -20.016 7 -20.062 1 98.56 741 GLY A CA 1
ATOM 6106 C C . GLY A 1 741 ? -20.391 5.984 -21.141 1 98.56 741 GLY A C 1
ATOM 6107 O O . GLY A 1 741 ? -20.812 6.352 -22.234 1 98.56 741 GLY A O 1
ATOM 6108 N N . ASN A 1 742 ? -20.172 4.684 -20.812 1 98.75 742 ASN A N 1
ATOM 6109 C CA . ASN A 1 742 ? -20.375 3.578 -21.734 1 98.75 742 ASN A CA 1
ATOM 6110 C C . ASN A 1 742 ? -19.562 3.766 -23.016 1 98.75 742 ASN A C 1
ATOM 6112 O O . ASN A 1 742 ? -20.094 3.672 -24.125 1 98.75 742 ASN A O 1
ATOM 6116 N N . VAL A 1 743 ? -18.359 4.148 -22.844 1 98.75 743 VAL A N 1
ATOM 6117 C CA . VAL A 1 743 ? -17.438 4.305 -23.969 1 98.75 743 VAL A CA 1
ATOM 6118 C C . VAL A 1 743 ? -16.719 2.986 -24.234 1 98.75 743 VAL A C 1
ATOM 6120 O O . VAL A 1 743 ? -15.938 2.516 -23.406 1 98.75 743 VAL A O 1
ATOM 6123 N N . LEU A 1 744 ? -17.016 2.373 -25.359 1 98.81 744 LEU A N 1
ATOM 6124 C CA . LEU A 1 744 ? -16.281 1.186 -25.781 1 98.81 744 LEU A CA 1
ATOM 6125 C C . LEU A 1 744 ? -14.891 1.558 -26.297 1 98.81 744 LEU A C 1
ATOM 6127 O O . LEU A 1 744 ? -14.766 2.295 -27.281 1 98.81 744 LEU A O 1
ATOM 6131 N N . GLN A 1 745 ? -13.883 1.042 -25.562 1 98.69 745 GLN A N 1
ATOM 6132 C CA . GLN A 1 745 ? -12.492 1.35 -25.859 1 98.69 745 GLN A CA 1
ATOM 6133 C C . GLN A 1 745 ? -11.742 0.107 -26.344 1 98.69 745 GLN A C 1
ATOM 6135 O O . GLN A 1 745 ? -11.922 -0.98 -25.797 1 98.69 745 GLN A O 1
ATOM 6140 N N . VAL A 1 746 ? -11.008 0.225 -27.438 1 98.62 746 VAL A N 1
ATOM 6141 C CA . VAL A 1 746 ? -10.203 -0.874 -27.969 1 98.62 746 VAL A CA 1
ATOM 6142 C C . VAL A 1 746 ? -8.719 -0.523 -27.859 1 98.62 746 VAL A C 1
ATOM 6144 O O . VAL A 1 746 ? -8.289 0.521 -28.359 1 98.62 746 VAL A O 1
ATOM 6147 N N . PHE A 1 747 ? -7.926 -1.396 -27.25 1 98.12 747 PHE A N 1
ATOM 6148 C CA . PHE A 1 747 ? -6.5 -1.174 -27.031 1 98.12 747 PHE A CA 1
ATOM 6149 C C . PHE A 1 747 ? -5.676 -2.174 -27.828 1 98.12 747 PHE A C 1
ATOM 6151 O O . PHE A 1 747 ? -6.102 -3.311 -28.047 1 98.12 747 PHE A O 1
ATOM 6158 N N . GLU A 1 748 ? -4.477 -1.716 -28.297 1 95.19 748 GLU A N 1
ATOM 6159 C CA . GLU A 1 748 ? -3.49 -2.682 -28.766 1 95.19 748 GLU A CA 1
ATOM 6160 C C . GLU A 1 748 ? -3.004 -3.574 -27.625 1 95.19 748 GLU A C 1
ATOM 6162 O O . GLU A 1 748 ? -2.586 -3.082 -26.578 1 95.19 748 GLU A O 1
ATOM 6167 N N . ASP A 1 749 ? -3.168 -4.895 -27.812 1 96.31 749 ASP A N 1
ATOM 6168 C CA . ASP A 1 749 ? -2.791 -5.844 -26.781 1 96.31 749 ASP A CA 1
ATOM 6169 C C . ASP A 1 749 ? -1.704 -6.797 -27.266 1 96.31 749 ASP A C 1
ATOM 6171 O O . ASP A 1 749 ? -2.004 -7.879 -27.781 1 96.31 749 ASP A O 1
ATOM 6175 N N . LYS A 1 750 ? -0.445 -6.426 -27.109 1 93 750 LYS A N 1
ATOM 6176 C CA . LYS A 1 750 ? 0.748 -7.188 -27.469 1 93 750 LYS A CA 1
ATOM 6177 C C . LYS A 1 750 ? 1.717 -7.273 -26.281 1 93 750 LYS A C 1
ATOM 6179 O O . LYS A 1 750 ? 2.777 -6.645 -26.297 1 93 750 LYS A O 1
ATOM 6184 N N . PRO A 1 751 ? 1.312 -8.07 -25.297 1 93.94 751 PRO A N 1
ATOM 6185 C CA . PRO A 1 751 ? 2.209 -8.172 -24.156 1 93.94 751 PRO A CA 1
ATOM 6186 C C . PRO A 1 751 ? 3.604 -8.664 -24.531 1 93.94 751 PRO A C 1
ATOM 6188 O O . PRO A 1 751 ? 3.795 -9.211 -25.625 1 93.94 751 PRO A O 1
ATOM 6191 N N . LEU A 1 752 ? 4.609 -8.43 -23.609 1 87.25 752 LEU A N 1
ATOM 6192 C CA . LEU A 1 752 ? 5.992 -8.844 -23.828 1 87.25 752 LEU A CA 1
ATOM 6193 C C . LEU A 1 752 ? 6.09 -10.359 -23.984 1 87.25 752 LEU A C 1
ATOM 6195 O O . LEU A 1 752 ? 6.922 -10.852 -24.75 1 87.25 752 LEU A O 1
ATOM 6199 N N . ARG A 1 753 ? 5.312 -11.086 -23.188 1 91.06 753 ARG A N 1
ATOM 6200 C CA . ARG A 1 753 ? 5.305 -12.539 -23.172 1 91.06 753 ARG A CA 1
ATOM 6201 C C . ARG A 1 753 ? 3.902 -13.078 -22.891 1 91.06 753 ARG A C 1
ATOM 6203 O O . ARG A 1 753 ? 3.029 -12.336 -22.438 1 91.06 753 ARG A O 1
ATOM 6210 N N . PHE A 1 754 ? 3.713 -14.367 -23.297 1 93.06 754 PHE A N 1
ATOM 6211 C CA . PHE A 1 754 ? 2.52 -15.109 -22.922 1 93.06 754 PHE A CA 1
ATOM 6212 C C . PHE A 1 754 ? 1.26 -14.391 -23.391 1 93.06 754 PHE A C 1
ATOM 6214 O O . PHE A 1 754 ? 0.46 -13.93 -22.578 1 93.06 754 PHE A O 1
ATOM 6221 N N . ASP A 1 755 ? 1.045 -14.375 -24.625 1 95 755 ASP A N 1
ATOM 6222 C CA . ASP A 1 755 ? 0.054 -13.586 -25.359 1 95 755 ASP A CA 1
ATOM 6223 C C . ASP A 1 755 ? -1.33 -13.727 -24.734 1 95 755 ASP A C 1
ATOM 6225 O O . ASP A 1 755 ? -1.967 -12.727 -24.391 1 95 755 ASP A O 1
ATOM 6229 N N . ALA A 1 756 ? -1.779 -14.906 -24.438 1 97.12 756 ALA A N 1
ATOM 6230 C CA . ALA A 1 756 ? -3.113 -15.133 -23.875 1 97.12 756 ALA A CA 1
ATOM 6231 C C . ALA A 1 756 ? -3.127 -14.898 -22.375 1 97.12 756 ALA A C 1
ATOM 6233 O O . ALA A 1 756 ? -4.184 -14.656 -21.781 1 97.12 756 ALA A O 1
ATOM 6234 N N . TRP A 1 757 ? -1.883 -14.906 -21.719 1 97 757 TRP A N 1
ATOM 6235 C CA . TRP A 1 757 ? -1.787 -14.859 -20.266 1 97 757 TRP A CA 1
ATOM 6236 C C . TRP A 1 757 ? -1.716 -13.414 -19.766 1 97 757 TRP A C 1
ATOM 6238 O O . TRP A 1 757 ? -2.203 -13.102 -18.688 1 97 757 TRP A O 1
ATOM 6248 N N . ASP A 1 758 ? -1.102 -12.508 -20.578 1 97 758 ASP A N 1
ATOM 6249 C CA . ASP A 1 758 ? -0.647 -11.258 -19.984 1 97 758 ASP A CA 1
ATOM 6250 C C . ASP A 1 758 ? -1.337 -10.055 -20.625 1 97 758 ASP A C 1
ATOM 6252 O O . ASP A 1 758 ? -1.77 -10.125 -21.781 1 97 758 ASP A O 1
ATOM 6256 N N . ILE A 1 759 ? -1.535 -9.07 -19.859 1 97.25 759 ILE A N 1
ATOM 6257 C CA . ILE A 1 759 ? -1.71 -7.672 -20.234 1 97.25 759 ILE A CA 1
ATOM 6258 C C . ILE A 1 759 ? -0.614 -6.82 -19.594 1 97.25 759 ILE A C 1
ATOM 6260 O O . ILE A 1 759 ? -0.398 -6.887 -18.391 1 97.25 759 ILE A O 1
ATOM 6264 N N . ASP A 1 760 ? 0.115 -6.074 -20.406 1 94 760 ASP A N 1
ATOM 6265 C CA . ASP A 1 760 ? 1.143 -5.203 -19.844 1 94 760 ASP A CA 1
ATOM 6266 C C . ASP A 1 760 ? 0.639 -3.766 -19.719 1 94 760 ASP A C 1
ATOM 6268 O O . ASP A 1 760 ? -0.217 -3.334 -20.5 1 94 760 ASP A O 1
ATOM 6272 N N . ILE A 1 761 ? 1.184 -3.1 -18.781 1 94.06 761 ILE A N 1
ATOM 6273 C CA . ILE A 1 761 ? 0.674 -1.802 -18.344 1 94.06 761 ILE A CA 1
ATOM 6274 C C . ILE A 1 761 ? 0.707 -0.822 -19.516 1 94.06 761 ILE A C 1
ATOM 6276 O O . ILE A 1 761 ? -0.107 0.103 -19.578 1 94.06 761 ILE A O 1
ATOM 6280 N N . PHE A 1 762 ? 1.567 -0.953 -20.531 1 91.88 762 PHE A N 1
ATOM 6281 C CA . PHE A 1 762 ? 1.743 -0.002 -21.625 1 91.88 762 PHE A CA 1
ATOM 6282 C C . PHE A 1 762 ? 0.651 -0.174 -22.672 1 91.88 762 PHE A C 1
ATOM 6284 O O . PHE A 1 762 ? 0.594 0.581 -23.641 1 91.88 762 PHE A O 1
ATOM 6291 N N . TYR A 1 763 ? -0.294 -1.26 -22.453 1 93.94 763 TYR A N 1
ATOM 6292 C CA . TYR A 1 763 ? -1.417 -1.359 -23.391 1 93.94 763 TYR A CA 1
ATOM 6293 C C . TYR A 1 763 ? -2.174 -0.039 -23.469 1 93.94 763 TYR A C 1
ATOM 6295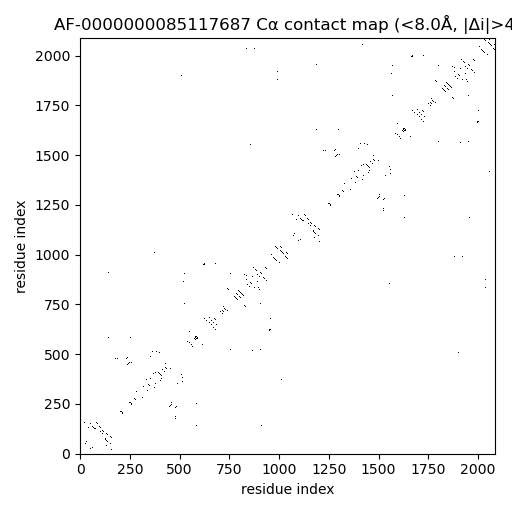 O O . TYR A 1 763 ? -2.809 0.256 -24.484 1 93.94 763 TYR A O 1
ATOM 6303 N N . GLN A 1 764 ? -2.027 0.782 -22.469 1 92.69 764 GLN A N 1
ATOM 6304 C CA . GLN A 1 764 ? -2.74 2.047 -22.312 1 92.69 764 GLN A CA 1
ATOM 6305 C C . GLN A 1 764 ? -2.252 3.076 -23.328 1 92.69 764 GLN A C 1
ATOM 6307 O O . GLN A 1 764 ? -2.924 4.078 -23.578 1 92.69 764 GLN A O 1
ATOM 6312 N N . GLU A 1 765 ? -1.122 2.898 -23.953 1 88.56 765 GLU A N 1
ATOM 6313 C CA . GLU A 1 765 ? -0.488 3.893 -24.812 1 88.56 765 GLU A CA 1
ATOM 6314 C C . GLU A 1 765 ? -1.262 4.07 -26.109 1 88.56 765 GLU A C 1
ATOM 6316 O O . GLU A 1 765 ? -1.265 5.156 -26.703 1 88.56 765 GLU A O 1
ATOM 6321 N N . LYS A 1 766 ? -1.874 3.006 -26.625 1 91.81 766 LYS A N 1
ATOM 6322 C CA . LYS A 1 766 ? -2.613 3.053 -27.891 1 91.81 766 LYS A CA 1
ATOM 6323 C C . LYS A 1 766 ? -4.07 2.646 -27.688 1 91.81 766 LYS A C 1
ATOM 6325 O O . LYS A 1 766 ? -4.363 1.479 -27.422 1 91.81 766 LYS A O 1
ATOM 6330 N N . LYS A 1 767 ? -4.922 3.504 -27.797 1 96.31 767 LYS A N 1
ATOM 6331 C CA . LYS A 1 767 ? -6.352 3.309 -27.578 1 96.31 767 LYS A CA 1
ATOM 6332 C C . LYS A 1 767 ? -7.176 3.928 -28.703 1 96.31 767 LYS A C 1
ATOM 6334 O O . LYS A 1 767 ? -6.828 4.992 -29.219 1 96.31 767 LYS A O 1
ATOM 6339 N N . ARG A 1 768 ? -8.18 3.281 -29.172 1 97 768 ARG A N 1
ATOM 6340 C CA . ARG A 1 768 ? -9.234 3.793 -30.047 1 97 768 ARG A CA 1
ATOM 6341 C C . ARG A 1 768 ? -10.602 3.637 -29.406 1 97 768 ARG A C 1
ATOM 6343 O O . ARG A 1 768 ? -10.828 2.711 -28.625 1 97 768 ARG A O 1
ATOM 6350 N N . GLU A 1 769 ? -11.516 4.48 -29.672 1 98.12 769 GLU A N 1
ATOM 6351 C CA . GLU A 1 769 ? -12.891 4.355 -29.219 1 98.12 769 GLU A CA 1
ATOM 6352 C C . GLU A 1 769 ? -13.82 3.934 -30.344 1 98.12 769 GLU A C 1
ATOM 6354 O O . GLU A 1 769 ? -13.586 4.289 -31.516 1 98.12 769 GLU A O 1
ATOM 6359 N N . VAL A 1 770 ? -14.711 3.094 -30.062 1 98.38 770 VAL A N 1
ATOM 6360 C CA . VAL A 1 770 ? -15.75 2.734 -31.016 1 98.38 770 VAL A CA 1
ATOM 6361 C C . VAL A 1 770 ? -16.719 3.898 -31.188 1 98.38 770 VAL A C 1
ATOM 6363 O O . VAL A 1 770 ? -17.516 4.184 -30.297 1 98.38 770 VAL A O 1
ATOM 6366 N N . GLU A 1 771 ? -16.688 4.504 -32.406 1 97.44 771 GLU A N 1
ATOM 6367 C CA . GLU A 1 771 ? -17.438 5.75 -32.594 1 97.44 771 GLU A CA 1
ATOM 6368 C C . GLU A 1 771 ? -18.344 5.688 -33.812 1 97.44 771 GLU A C 1
ATOM 6370 O O . GLU A 1 771 ? -19.141 6.598 -34.031 1 97.44 771 GLU A O 1
ATOM 6375 N N . ASP A 1 772 ? -18.203 4.617 -34.625 1 97.88 772 ASP A N 1
ATOM 6376 C CA . ASP A 1 772 ? -18.969 4.516 -35.844 1 97.88 772 ASP A CA 1
ATOM 6377 C C . ASP A 1 772 ? -20.359 3.959 -35.594 1 97.88 772 ASP A C 1
ATOM 6379 O O . ASP A 1 772 ? -20.641 2.795 -35.875 1 97.88 772 ASP A O 1
ATOM 6383 N N . LEU A 1 773 ? -21.234 4.793 -35.031 1 98 773 LEU A N 1
ATOM 6384 C CA . LEU A 1 773 ? -22.609 4.426 -34.75 1 98 773 LEU A CA 1
ATOM 6385 C C . LEU A 1 773 ? -23.406 4.27 -36.031 1 98 773 LEU A C 1
ATOM 6387 O O . LEU A 1 773 ? -23.484 5.199 -36.844 1 98 773 LEU A O 1
ATOM 6391 N N . GLN A 1 774 ? -24 3.133 -36.25 1 97.12 774 GLN A N 1
ATOM 6392 C CA . GLN A 1 774 ? -24.75 2.826 -37.469 1 97.12 774 GLN A CA 1
ATOM 6393 C C . GLN A 1 774 ? -26.234 3.135 -37.281 1 97.12 774 GLN A C 1
ATOM 6395 O O . GLN A 1 774 ? -26.906 3.537 -38.25 1 97.12 774 GLN A O 1
ATOM 6400 N N . HIS A 1 775 ? -26.641 2.793 -36.156 1 94.5 775 HIS A N 1
ATOM 6401 C CA . HIS A 1 775 ? -28.078 2.844 -35.938 1 94.5 775 HIS A CA 1
ATOM 6402 C C . HIS A 1 775 ? -28.406 3.012 -34.469 1 94.5 775 HIS A C 1
ATOM 6404 O O . HIS A 1 775 ? -27.75 2.424 -33.594 1 94.5 775 HIS A O 1
ATOM 6410 N N . VAL A 1 776 ? -29.391 3.936 -34.188 1 96.19 776 VAL A N 1
ATOM 6411 C CA . VAL A 1 776 ? -30.016 4.023 -32.844 1 96.19 776 VAL A CA 1
ATOM 6412 C C . VAL A 1 776 ? -31.531 3.959 -33 1 96.19 776 VAL A C 1
ATOM 6414 O O . VAL A 1 776 ? -32.094 4.594 -33.906 1 96.19 776 VAL A O 1
ATOM 6417 N N . SER A 1 777 ? -32.188 3.117 -32.219 1 95.62 777 SER A N 1
ATOM 6418 C CA . SER A 1 777 ? -33.656 3.021 -32.312 1 95.62 777 SER A CA 1
ATOM 6419 C C . SER A 1 777 ? -34.25 2.623 -30.953 1 95.62 777 SER A C 1
ATOM 6421 O O . SER A 1 777 ? -33.531 2.082 -30.094 1 95.62 777 SER A O 1
ATOM 6423 N N . ILE A 1 778 ? -35.438 2.953 -30.844 1 94.38 778 ILE A N 1
ATOM 6424 C CA . ILE A 1 778 ? -36.219 2.469 -29.703 1 94.38 778 ILE A CA 1
ATOM 6425 C C . ILE A 1 778 ? -36.812 1.102 -30.031 1 94.38 778 ILE A C 1
ATOM 6427 O O . ILE A 1 778 ? -37.656 0.987 -30.906 1 94.38 778 ILE A O 1
ATOM 6431 N N . LYS A 1 779 ? -36.312 0.151 -29.375 1 92.88 779 LYS A N 1
ATOM 6432 C CA . LYS A 1 779 ? -36.719 -1.215 -29.656 1 92.88 779 LYS A CA 1
ATOM 6433 C C . LYS A 1 779 ? -38.062 -1.531 -28.984 1 92.88 779 LYS A C 1
ATOM 6435 O O . LYS A 1 779 ? -38.906 -2.217 -29.547 1 92.88 779 LYS A O 1
ATOM 6440 N N . GLU A 1 780 ? -38.188 -1.202 -27.734 1 91.81 780 GLU A N 1
ATOM 6441 C CA . GLU A 1 780 ? -39.344 -1.533 -26.938 1 91.81 780 GLU A CA 1
ATOM 6442 C C . GLU A 1 780 ? -39.594 -0.505 -25.844 1 91.81 780 GLU A C 1
ATOM 6444 O O . GLU A 1 780 ? -38.656 -0.103 -25.156 1 91.81 780 GLU A O 1
ATOM 6449 N N . ILE A 1 781 ? -40.781 0.049 -25.703 1 93.31 781 ILE A N 1
ATOM 6450 C CA . ILE A 1 781 ? -41.219 0.869 -24.562 1 93.31 781 ILE A CA 1
ATOM 6451 C C . ILE A 1 781 ? -42.469 0.272 -23.938 1 93.31 781 ILE A C 1
ATOM 6453 O O . ILE A 1 781 ? -43.5 0.148 -24.594 1 93.31 781 ILE A O 1
ATOM 6457 N N . THR A 1 782 ? -42.344 -0.24 -22.734 1 93.44 782 THR A N 1
ATOM 6458 C CA . THR A 1 782 ? -43.469 -0.797 -21.984 1 93.44 782 THR A CA 1
ATOM 6459 C C . THR A 1 782 ? -43.656 -0.023 -20.688 1 93.44 782 THR A C 1
ATOM 6461 O O . THR A 1 782 ? -42.969 0.962 -20.422 1 93.44 782 THR A O 1
ATOM 6464 N N . SER A 1 783 ? -44.719 -0.358 -19.922 1 93.94 783 SER A N 1
ATOM 6465 C CA . SER A 1 783 ? -44.906 0.244 -18.609 1 93.94 783 SER A CA 1
ATOM 6466 C C . SER A 1 783 ? -43.906 -0.266 -17.594 1 93.94 783 SER A C 1
ATOM 6468 O O . SER A 1 783 ? -43.75 0.302 -16.516 1 93.94 783 SER A O 1
ATOM 6470 N N . LEU A 1 784 ? -43.094 -1.328 -18 1 96.19 784 LEU A N 1
ATOM 6471 C CA . LEU A 1 784 ? -42.219 -1.979 -17.047 1 96.19 784 LEU A CA 1
ATOM 6472 C C . LEU A 1 784 ? -40.75 -1.671 -17.375 1 96.19 784 LEU A C 1
ATOM 6474 O O . LEU A 1 784 ? -39.906 -1.622 -16.469 1 96.19 784 LEU A O 1
ATOM 6478 N N . TYR A 1 785 ? -40.406 -1.53 -18.609 1 96.44 785 TYR A N 1
ATOM 6479 C CA . TYR A 1 785 ? -39.031 -1.267 -19.031 1 96.44 785 TYR A CA 1
ATOM 6480 C C . TYR A 1 785 ? -39 -0.609 -20.406 1 96.44 785 TYR A C 1
ATOM 6482 O O . TYR A 1 785 ? -40.031 -0.6 -21.125 1 96.44 785 TYR A O 1
ATOM 6490 N N . ALA A 1 786 ? -37.938 0.047 -20.719 1 96.88 786 ALA A N 1
ATOM 6491 C CA . ALA A 1 786 ? -37.688 0.616 -22.031 1 96.88 786 ALA A CA 1
ATOM 6492 C C . ALA A 1 786 ? -36.344 0.106 -22.594 1 96.88 786 ALA A C 1
ATOM 6494 O O . ALA A 1 786 ? -35.375 -0.065 -21.859 1 96.88 786 ALA A O 1
ATOM 6495 N N . VAL A 1 787 ? -36.281 -0.158 -23.906 1 97.38 787 VAL A N 1
ATOM 6496 C CA . VAL A 1 787 ? -35.062 -0.663 -24.578 1 97.38 787 VAL A CA 1
ATOM 6497 C C . VAL A 1 787 ? -34.688 0.279 -25.703 1 97.38 787 VAL A C 1
ATOM 6499 O O . VAL A 1 787 ? -35.438 0.477 -26.656 1 97.38 787 VAL A O 1
ATOM 6502 N N . ILE A 1 788 ? -33.531 0.901 -25.5 1 98 788 ILE A N 1
ATOM 6503 C CA . ILE A 1 788 ? -32.906 1.669 -26.578 1 98 788 ILE A CA 1
ATOM 6504 C C . ILE A 1 788 ? -31.812 0.842 -27.234 1 98 788 ILE A C 1
ATOM 6506 O O . ILE A 1 788 ? -30.906 0.355 -26.562 1 98 788 ILE A O 1
ATOM 6510 N N . HIS A 1 789 ? -31.844 0.669 -28.531 1 97.81 789 HIS A N 1
ATOM 6511 C CA . HIS A 1 789 ? -30.938 -0.203 -29.281 1 97.81 789 HIS A CA 1
ATOM 6512 C C . HIS A 1 789 ? -29.875 0.604 -30.016 1 97.81 789 HIS A C 1
ATOM 6514 O O . HIS A 1 789 ? -30.203 1.59 -30.688 1 97.81 789 HIS A O 1
ATOM 6520 N N . PHE A 1 790 ? -28.625 0.201 -29.844 1 98.38 790 PHE A N 1
ATOM 6521 C CA . PHE A 1 790 ? -27.5 0.798 -30.547 1 98.38 790 PHE A CA 1
ATOM 6522 C C . PHE A 1 790 ? -26.766 -0.243 -31.375 1 98.38 790 PHE A C 1
ATOM 6524 O O . PHE A 1 790 ? -26.625 -1.395 -30.969 1 98.38 790 PHE A O 1
ATOM 6531 N N . GLU A 1 791 ? -26.266 0.121 -32.562 1 98.5 791 GLU A N 1
ATOM 6532 C CA . GLU A 1 791 ? -25.406 -0.717 -33.406 1 98.5 791 GLU A CA 1
ATOM 6533 C C . GLU A 1 791 ? -24.188 0.049 -33.875 1 98.5 791 GLU A C 1
ATOM 6535 O O . GLU A 1 791 ? -24.297 1.167 -34.375 1 98.5 791 GLU A O 1
ATOM 6540 N N . TRP A 1 792 ? -22.984 -0.518 -33.594 1 98.69 792 TRP A N 1
ATOM 6541 C CA . TRP A 1 792 ? -21.734 0.084 -34.031 1 98.69 792 TRP A CA 1
ATOM 6542 C C . TRP A 1 792 ? -20.984 -0.841 -35 1 98.69 792 TRP A C 1
ATOM 6544 O O . TRP A 1 792 ? -21.156 -2.062 -34.938 1 98.69 792 TRP A O 1
ATOM 6554 N N . LYS A 1 793 ? -20.25 -0.25 -35.844 1 98.25 793 LYS A N 1
ATOM 6555 C CA . LYS A 1 793 ? -19.203 -0.949 -36.562 1 98.25 793 LYS A CA 1
ATOM 6556 C C . LYS A 1 793 ? -17.828 -0.557 -36.031 1 98.25 793 LYS A C 1
ATOM 6558 O O . LYS A 1 793 ? -17.578 0.607 -35.719 1 98.25 793 LYS A O 1
ATOM 6563 N N . TYR A 1 794 ? -16.969 -1.49 -35.938 1 97.94 794 TYR A N 1
ATOM 6564 C CA . TYR A 1 794 ? -15.562 -1.266 -35.625 1 97.94 794 TYR A CA 1
ATOM 6565 C C . TYR A 1 794 ? -14.672 -2.137 -36.5 1 97.94 794 TYR A C 1
ATOM 6567 O O . TYR A 1 794 ? -14.57 -3.348 -36.281 1 97.94 794 TYR A O 1
ATOM 6575 N N . MET A 1 795 ? -13.992 -1.501 -37.469 1 96.81 795 MET A N 1
ATOM 6576 C CA . MET A 1 795 ? -13.195 -2.236 -38.438 1 96.81 795 MET A CA 1
ATOM 6577 C C . MET A 1 795 ? -13.992 -3.393 -39.031 1 96.81 795 MET A C 1
ATOM 6579 O O . MET A 1 795 ? -15.062 -3.184 -39.594 1 96.81 795 MET A O 1
ATOM 6583 N N . ASP A 1 796 ? -13.664 -4.68 -38.688 1 97.19 796 ASP A N 1
ATOM 6584 C CA . ASP A 1 796 ? -14.367 -5.816 -39.281 1 97.19 796 ASP A CA 1
ATOM 6585 C C . ASP A 1 796 ? -15.391 -6.387 -38.312 1 97.19 796 ASP A C 1
ATOM 6587 O O . ASP A 1 796 ? -16.047 -7.387 -38.594 1 97.19 796 ASP A O 1
ATOM 6591 N N . SER A 1 797 ? -15.578 -5.777 -37.188 1 98.5 797 SER A N 1
ATOM 6592 C CA . SER A 1 797 ? -16.453 -6.285 -36.125 1 98.5 797 SER A CA 1
ATOM 6593 C C . SER A 1 797 ? -17.766 -5.496 -36.062 1 98.5 797 SER A C 1
ATOM 6595 O O . SER A 1 797 ? -17.828 -4.367 -36.562 1 98.5 797 SER A O 1
ATOM 6597 N N . ILE A 1 798 ? -18.75 -6.129 -35.562 1 98.56 798 ILE A N 1
ATOM 6598 C CA . ILE A 1 798 ? -20.062 -5.52 -35.344 1 98.56 798 ILE A CA 1
ATOM 6599 C C . ILE A 1 798 ? -20.453 -5.66 -33.875 1 98.56 798 ILE A C 1
ATOM 6601 O O . ILE A 1 798 ? -20.312 -6.73 -33.281 1 98.56 798 ILE A O 1
ATOM 6605 N N . ILE A 1 799 ? -20.922 -4.559 -33.281 1 98.75 799 ILE A N 1
ATOM 6606 C CA . ILE A 1 799 ? -21.391 -4.555 -31.906 1 98.75 799 ILE A CA 1
ATOM 6607 C C . ILE A 1 799 ? -22.844 -4.086 -31.844 1 98.75 799 ILE A C 1
ATOM 6609 O O . ILE A 1 799 ? -23.188 -3.033 -32.375 1 98.75 799 ILE A O 1
ATOM 6613 N N . LYS A 1 800 ? -23.719 -4.824 -31.297 1 98.75 800 LYS A N 1
ATOM 6614 C CA . LYS A 1 800 ? -25.109 -4.48 -31.016 1 98.75 800 LYS A CA 1
ATOM 6615 C C . LYS A 1 800 ? -25.375 -4.445 -29.516 1 98.75 800 LYS A C 1
ATOM 6617 O O . LYS A 1 800 ? -24.938 -5.34 -28.781 1 98.75 800 LYS A O 1
ATOM 6622 N N . GLN A 1 801 ? -26 -3.393 -29.078 1 98.75 801 GLN A N 1
ATOM 6623 C CA . GLN A 1 801 ? -26.203 -3.25 -27.641 1 98.75 801 GLN A CA 1
ATOM 6624 C C . GLN A 1 801 ? -27.594 -2.701 -27.328 1 98.75 801 GLN A C 1
ATOM 6626 O O . GLN A 1 801 ? -28.062 -1.774 -27.984 1 98.75 801 GLN A O 1
ATOM 6631 N N . ASP A 1 802 ? -28.344 -3.277 -26.453 1 98.62 802 ASP A N 1
ATOM 6632 C CA . ASP A 1 802 ? -29.609 -2.801 -25.906 1 98.62 802 ASP A CA 1
ATOM 6633 C C . ASP A 1 802 ? -29.391 -2.168 -24.531 1 98.62 802 ASP A C 1
ATOM 6635 O O . ASP A 1 802 ? -29 -2.846 -23.578 1 98.62 802 ASP A O 1
ATOM 6639 N N . MET A 1 803 ? -29.547 -0.887 -24.438 1 98.62 803 MET A N 1
ATOM 6640 C CA . MET A 1 803 ? -29.641 -0.255 -23.109 1 98.62 803 MET A CA 1
ATOM 6641 C C . MET A 1 803 ? -31.047 -0.403 -22.531 1 98.62 803 MET A C 1
ATOM 6643 O O . MET A 1 803 ? -32.031 0.031 -23.141 1 98.62 803 MET A O 1
ATOM 6647 N N . ILE A 1 804 ? -31.172 -0.998 -21.438 1 98.5 804 ILE A N 1
ATOM 6648 C CA . ILE A 1 804 ? -32.469 -1.303 -20.844 1 98.5 804 ILE A CA 1
ATOM 6649 C C . ILE A 1 804 ? -32.625 -0.562 -19.516 1 98.5 804 ILE A C 1
ATOM 6651 O O . ILE A 1 804 ? -31.75 -0.633 -18.656 1 98.5 804 ILE A O 1
ATOM 6655 N N . LEU A 1 805 ? -33.688 0.139 -19.359 1 98.25 805 LEU A N 1
ATOM 6656 C CA . LEU A 1 805 ? -34.062 0.843 -18.141 1 98.25 805 LEU A CA 1
ATOM 6657 C C . LEU A 1 805 ? -35.344 0.243 -17.531 1 98.25 805 LEU A C 1
ATOM 6659 O O . LEU A 1 805 ? -36.25 -0.182 -18.266 1 98.25 805 LEU A O 1
ATOM 6663 N N . TYR A 1 806 ? -35.438 0.242 -16.234 1 97.69 806 TYR A N 1
ATOM 6664 C CA . TYR A 1 806 ? -36.531 -0.436 -15.555 1 97.69 806 TYR A CA 1
ATOM 6665 C C . TYR A 1 806 ? -37.281 0.527 -14.656 1 97.69 806 TYR A C 1
ATOM 6667 O O . TYR A 1 806 ? -36.75 1.554 -14.234 1 97.69 806 TYR A O 1
ATOM 6675 N N . THR A 1 807 ? -38.531 0.167 -14.336 1 96.44 807 THR A N 1
ATOM 6676 C CA . THR A 1 807 ? -39.312 0.938 -13.375 1 96.44 807 THR A CA 1
ATOM 6677 C C . THR A 1 807 ? -39.094 0.406 -11.961 1 96.44 807 THR A C 1
ATOM 6679 O O . THR A 1 807 ? -39.25 1.15 -10.984 1 96.44 807 THR A O 1
ATOM 6682 N N . HIS A 1 808 ? -38.781 -0.901 -11.812 1 96.25 808 HIS A N 1
ATOM 6683 C CA . HIS A 1 808 ? -38.688 -1.531 -10.492 1 96.25 808 HIS A CA 1
ATOM 6684 C C . HIS A 1 808 ? -37.25 -1.576 -9.992 1 96.25 808 HIS A C 1
ATOM 6686 O O . HIS A 1 808 ? -37.031 -1.893 -8.828 1 96.25 808 HIS A O 1
ATOM 6692 N N . SER A 1 809 ? -36.312 -1.279 -10.812 1 97.06 809 SER A N 1
ATOM 6693 C CA . SER A 1 809 ? -34.875 -1.363 -10.469 1 97.06 809 SER A CA 1
ATOM 6694 C C . SER A 1 809 ? -34.125 -0.16 -11.008 1 97.06 809 SER A C 1
ATOM 6696 O O . SER A 1 809 ? -34.438 0.343 -12.094 1 97.06 809 SER A O 1
ATOM 6698 N N . ARG A 1 810 ? -33.031 0.252 -10.258 1 97.62 810 ARG A N 1
ATOM 6699 C CA . ARG A 1 810 ? -32.188 1.381 -10.656 1 97.62 810 ARG A CA 1
ATOM 6700 C C . ARG A 1 810 ? -31.109 0.946 -11.656 1 97.62 810 ARG A C 1
ATOM 6702 O O . ARG A 1 810 ? -30.375 1.777 -12.172 1 97.62 810 ARG A O 1
ATOM 6709 N N . ARG A 1 811 ? -31.016 -0.314 -12.031 1 98.25 811 ARG A N 1
ATOM 6710 C CA . ARG A 1 811 ? -30 -0.806 -12.953 1 98.25 811 ARG A CA 1
ATOM 6711 C C . ARG A 1 811 ? -30.203 -0.234 -14.352 1 98.25 811 ARG A C 1
ATOM 6713 O O . ARG A 1 811 ? -31.328 -0.108 -14.82 1 98.25 811 ARG A O 1
ATOM 6720 N N . ILE A 1 812 ? -29.125 0.11 -14.906 1 98.88 812 ILE A N 1
ATOM 6721 C CA . ILE A 1 812 ? -29.047 0.329 -16.344 1 98.88 812 ILE A CA 1
ATOM 6722 C C . ILE A 1 812 ? -28.297 -0.83 -17 1 98.88 812 ILE A C 1
ATOM 6724 O O . ILE A 1 812 ? -27.078 -0.925 -16.906 1 98.88 812 ILE A O 1
ATOM 6728 N N . ASP A 1 813 ? -29.047 -1.665 -17.688 1 98.81 813 ASP A N 1
ATOM 6729 C CA . ASP A 1 813 ? -28.422 -2.84 -18.297 1 98.81 813 ASP A CA 1
ATOM 6730 C C . ASP A 1 813 ? -27.953 -2.545 -19.719 1 98.81 813 ASP A C 1
ATOM 6732 O O . ASP A 1 813 ? -28.641 -1.837 -20.469 1 98.81 813 ASP A O 1
ATOM 6736 N N . PHE A 1 814 ? -26.797 -3.025 -20 1 98.88 814 PHE A N 1
ATOM 6737 C CA . PHE A 1 814 ? -26.234 -3.002 -21.344 1 98.88 814 PHE A CA 1
ATOM 6738 C C . PHE A 1 814 ? -26.062 -4.418 -21.875 1 98.88 814 PHE A C 1
ATOM 6740 O O . PHE A 1 814 ? -24.984 -5.012 -21.734 1 98.88 814 PHE A O 1
ATOM 6747 N N . LYS A 1 815 ? -27.125 -4.934 -22.484 1 98.69 815 LYS A N 1
ATOM 6748 C CA . LYS A 1 815 ? -27.047 -6.238 -23.141 1 98.69 815 LYS A CA 1
ATOM 6749 C C . LYS A 1 815 ? -26.344 -6.141 -24.484 1 98.69 815 LYS A C 1
ATOM 6751 O O . LYS A 1 815 ? -26.844 -5.477 -25.406 1 98.69 815 LYS A O 1
ATOM 6756 N N . THR A 1 816 ? -25.219 -6.895 -24.641 1 98.81 816 THR A N 1
ATOM 6757 C CA . THR A 1 816 ? -24.328 -6.633 -25.766 1 98.81 816 THR A CA 1
ATOM 6758 C C . THR A 1 816 ? -24.031 -7.914 -26.531 1 98.81 816 THR A C 1
ATOM 6760 O O . THR A 1 816 ? -23.734 -8.953 -25.938 1 98.81 816 THR A O 1
ATOM 6763 N N . GLU A 1 817 ? -24.203 -7.906 -27.812 1 98.62 817 GLU A N 1
ATOM 6764 C CA . GLU A 1 817 ? -23.797 -8.938 -28.766 1 98.62 817 GLU A CA 1
ATOM 6765 C C . GLU A 1 817 ? -22.672 -8.43 -29.688 1 98.62 817 GLU A C 1
ATOM 6767 O O . GLU A 1 817 ? -22.766 -7.324 -30.219 1 98.62 817 GLU A O 1
ATOM 6772 N N . VAL A 1 818 ? -21.656 -9.188 -29.781 1 98.69 818 VAL A N 1
ATOM 6773 C CA . VAL A 1 818 ? -20.531 -8.758 -30.578 1 98.69 818 VAL A CA 1
ATOM 6774 C C . VAL A 1 818 ? -20.141 -9.875 -31.562 1 98.69 818 VAL A C 1
ATOM 6776 O O . VAL A 1 818 ? -20.047 -11.039 -31.172 1 98.69 818 VAL A O 1
ATOM 6779 N N . ASP A 1 819 ? -20.031 -9.609 -32.781 1 98.56 819 ASP A N 1
ATOM 6780 C CA . ASP A 1 819 ? -19.297 -10.438 -33.75 1 98.56 819 ASP A CA 1
ATOM 6781 C C . ASP A 1 819 ? -17.875 -9.922 -33.938 1 98.56 819 ASP A C 1
ATOM 6783 O O . ASP A 1 819 ? -17.625 -9.039 -34.75 1 98.56 819 ASP A O 1
ATOM 6787 N N . TRP A 1 820 ? -17 -10.422 -33.188 1 98.5 820 TRP A N 1
ATOM 6788 C CA . TRP A 1 820 ? -15.641 -9.906 -33.031 1 98.5 820 TRP A CA 1
ATOM 6789 C C . TRP A 1 820 ? -14.711 -10.547 -34.062 1 98.5 820 TRP A C 1
ATOM 6791 O O . TRP A 1 820 ? -14.672 -11.773 -34.188 1 98.5 820 TRP A O 1
ATOM 6801 N N . LYS A 1 821 ? -13.898 -9.75 -34.781 1 98 821 LYS A N 1
ATOM 6802 C CA . LYS A 1 821 ? -13.031 -10.273 -35.844 1 98 821 LYS A CA 1
ATOM 6803 C C . LYS A 1 821 ? -11.609 -9.719 -35.688 1 98 821 LYS A C 1
ATOM 6805 O O . LYS A 1 821 ? -10.758 -9.961 -36.562 1 98 821 LYS A O 1
ATOM 6810 N N . GLU A 1 822 ? -11.305 -8.984 -34.594 1 97 822 GLU A N 1
ATOM 6811 C CA . GLU A 1 822 ? -10 -8.352 -34.469 1 97 822 GLU A CA 1
ATOM 6812 C C . GLU A 1 822 ? -9.023 -9.258 -33.719 1 97 822 GLU A C 1
ATOM 6814 O O . GLU A 1 822 ? -9.43 -10.102 -32.906 1 97 822 GLU A O 1
ATOM 6819 N N . GLN A 1 823 ? -7.695 -9.164 -34.031 1 95.19 823 GLN A N 1
ATOM 6820 C CA . GLN A 1 823 ? -6.633 -9.922 -33.375 1 95.19 823 GLN A CA 1
ATOM 6821 C C . GLN A 1 823 ? -5.668 -9 -32.625 1 95.19 823 GLN A C 1
ATOM 6823 O O . GLN A 1 823 ? -5.406 -7.879 -33.062 1 95.19 823 GLN A O 1
ATOM 6828 N N . ASN A 1 824 ? -5.141 -9.445 -31.484 1 96 824 ASN A N 1
ATOM 6829 C CA . ASN A 1 824 ? -4.215 -8.688 -30.641 1 96 824 ASN A CA 1
ATOM 6830 C C . ASN A 1 824 ? -4.82 -7.359 -30.203 1 96 824 ASN A C 1
ATOM 6832 O O . ASN A 1 824 ? -4.168 -6.316 -30.297 1 96 824 ASN A O 1
ATOM 6836 N N . GLN A 1 825 ? -6.113 -7.445 -29.891 1 97.56 825 GLN A N 1
ATOM 6837 C CA . GLN A 1 825 ? -6.852 -6.293 -29.375 1 97.56 825 GLN A CA 1
ATOM 6838 C C . GLN A 1 825 ? -7.551 -6.621 -28.062 1 97.56 825 GLN A C 1
ATOM 6840 O O . GLN A 1 825 ? -7.891 -7.777 -27.797 1 97.56 825 GLN A O 1
ATOM 6845 N N . LEU A 1 826 ? -7.641 -5.648 -27.156 1 98.38 826 LEU A N 1
ATOM 6846 C CA . LEU A 1 826 ? -8.359 -5.727 -25.891 1 98.38 826 LEU A CA 1
ATOM 6847 C C . LEU A 1 826 ? -9.531 -4.754 -25.875 1 98.38 826 LEU A C 1
ATOM 6849 O O . LEU A 1 826 ? -9.336 -3.537 -25.938 1 98.38 826 LEU A O 1
ATOM 6853 N N . LEU A 1 827 ? -10.773 -5.215 -25.906 1 98.81 827 LEU A N 1
ATOM 6854 C CA . LEU A 1 827 ? -11.984 -4.402 -25.828 1 98.81 827 LEU A CA 1
ATOM 6855 C C . LEU A 1 827 ? -12.391 -4.176 -24.375 1 98.81 827 LEU A C 1
ATOM 6857 O O . LEU A 1 827 ? -12.477 -5.129 -23.594 1 98.81 827 LEU A O 1
ATOM 6861 N N . LYS A 1 828 ? -12.586 -2.934 -23.969 1 98.69 828 LYS A N 1
ATOM 6862 C CA . LYS A 1 828 ? -13.062 -2.557 -22.641 1 98.69 828 LYS A CA 1
ATOM 6863 C C . LYS A 1 828 ? -14.227 -1.576 -22.734 1 98.69 828 LYS A C 1
ATOM 6865 O O . LYS A 1 828 ? -14.477 -1.005 -23.797 1 98.69 828 LYS A O 1
ATOM 6870 N N . VAL A 1 829 ? -14.977 -1.382 -21.656 1 98.88 829 VAL A N 1
ATOM 6871 C CA . VAL A 1 829 ? -15.969 -0.314 -21.531 1 98.88 829 VAL A CA 1
ATOM 6872 C C . VAL A 1 829 ? -15.625 0.562 -20.328 1 98.88 829 VAL A C 1
ATOM 6874 O O . VAL A 1 829 ? -15.211 0.056 -19.281 1 98.88 829 VAL A O 1
ATOM 6877 N N . ALA A 1 830 ? -15.727 1.854 -20.5 1 98.81 830 ALA A N 1
ATOM 6878 C CA . ALA A 1 830 ? -15.289 2.793 -19.469 1 98.81 830 ALA A CA 1
ATOM 6879 C C . ALA A 1 830 ? -16.453 3.66 -18.984 1 98.81 830 ALA A C 1
ATOM 6881 O O . ALA A 1 830 ? -17.281 4.082 -19.781 1 98.81 830 ALA A O 1
ATOM 6882 N N . PHE A 1 831 ? -16.5 3.945 -17.672 1 98.88 831 PHE A N 1
ATOM 6883 C CA . PHE A 1 831 ? -17.422 4.875 -17.031 1 98.88 831 PHE A CA 1
ATOM 6884 C C . PHE A 1 831 ? -16.688 5.816 -16.094 1 98.88 831 PHE A C 1
ATOM 6886 O O . PHE A 1 831 ? -16.5 5.504 -14.914 1 98.88 831 PHE A O 1
ATOM 6893 N N . PRO A 1 832 ? -16.25 7.023 -16.562 1 98.69 832 PRO A N 1
ATOM 6894 C CA . PRO A 1 832 ? -15.766 8.047 -15.625 1 98.69 832 PRO A CA 1
ATOM 6895 C C . PRO A 1 832 ? -16.891 8.617 -14.75 1 98.69 832 PRO A C 1
ATOM 6897 O O . PRO A 1 832 ? -17.812 9.242 -15.266 1 98.69 832 PRO A O 1
ATOM 6900 N N . VAL A 1 833 ? -16.812 8.383 -13.461 1 98.81 833 VAL A N 1
ATOM 6901 C CA . VAL A 1 833 ? -17.922 8.773 -12.594 1 98.81 833 VAL A CA 1
ATOM 6902 C C . VAL A 1 833 ? -17.469 9.883 -11.648 1 98.81 833 VAL A C 1
ATOM 6904 O O . VAL A 1 833 ? -16.266 10.031 -11.383 1 98.81 833 VAL A O 1
ATOM 6907 N N . LYS A 1 834 ? -18.406 10.703 -11.164 1 97.81 834 LYS A N 1
ATOM 6908 C CA . LYS A 1 834 ? -18.141 11.836 -10.273 1 97.81 834 LYS A CA 1
ATOM 6909 C C . LYS A 1 834 ? -18.062 11.383 -8.82 1 97.81 834 LYS A C 1
ATOM 6911 O O . LYS A 1 834 ? -18.922 11.75 -8.008 1 97.81 834 LYS A O 1
ATOM 6916 N N . ILE A 1 835 ? -17.062 10.602 -8.438 1 98.19 835 ILE A N 1
ATOM 6917 C CA . ILE A 1 835 ? -16.812 10.047 -7.113 1 98.19 835 ILE A CA 1
ATOM 6918 C C . ILE A 1 835 ? -15.352 10.305 -6.715 1 98.19 835 ILE A C 1
ATOM 6920 O O . ILE A 1 835 ? -14.438 10.117 -7.516 1 98.19 835 ILE A O 1
ATOM 6924 N N . ARG A 1 836 ? -15.125 10.844 -5.5 1 97.69 836 ARG A N 1
ATOM 6925 C CA . ARG A 1 836 ? -13.789 11 -4.926 1 97.69 836 ARG A CA 1
ATOM 6926 C C . ARG A 1 836 ? -13.469 9.867 -3.963 1 97.69 836 ARG A C 1
ATOM 6928 O O . ARG A 1 836 ? -14.008 9.812 -2.855 1 97.69 836 ARG A O 1
ATOM 6935 N N . SER A 1 837 ? -12.641 8.938 -4.391 1 96.88 837 SER A N 1
ATOM 6936 C CA . SER A 1 837 ? -12.242 7.812 -3.555 1 96.88 837 SER A CA 1
ATOM 6937 C C . SER A 1 837 ? -10.875 7.273 -3.969 1 96.88 837 SER A C 1
ATOM 6939 O O . SER A 1 837 ? -10.555 7.219 -5.16 1 96.88 837 SER A O 1
ATOM 6941 N N . THR A 1 838 ? -10.062 6.891 -3.025 1 97.25 838 THR A N 1
ATOM 6942 C CA . THR A 1 838 ? -8.758 6.309 -3.324 1 97.25 838 THR A CA 1
ATOM 6943 C C . THR A 1 838 ? -8.812 4.789 -3.229 1 97.25 838 THR A C 1
ATOM 6945 O O . THR A 1 838 ? -7.789 4.113 -3.379 1 97.25 838 THR A O 1
ATOM 6948 N N . LEU A 1 839 ? -9.977 4.176 -2.959 1 97.62 839 LEU A N 1
ATOM 6949 C CA . LEU A 1 839 ? -10.18 2.734 -2.867 1 97.62 839 LEU A CA 1
ATOM 6950 C C . LEU A 1 839 ? -11.438 2.312 -3.623 1 97.62 839 LEU A C 1
ATOM 6952 O O . LEU A 1 839 ? -12.445 3.018 -3.602 1 97.62 839 LEU A O 1
ATOM 6956 N N . ALA A 1 840 ? -11.344 1.235 -4.309 1 98.5 840 ALA A N 1
ATOM 6957 C CA . ALA A 1 840 ? -12.492 0.578 -4.93 1 98.5 840 ALA A CA 1
ATOM 6958 C C . ALA A 1 840 ? -12.742 -0.792 -4.305 1 98.5 840 ALA A C 1
ATOM 6960 O O . ALA A 1 840 ? -11.812 -1.444 -3.826 1 98.5 840 ALA A O 1
ATOM 6961 N N . THR A 1 841 ? -13.992 -1.199 -4.223 1 98.56 841 THR A N 1
ATOM 6962 C CA . THR A 1 841 ? -14.367 -2.49 -3.658 1 98.56 841 THR A CA 1
ATOM 6963 C C . THR A 1 841 ? -14.727 -3.48 -4.762 1 98.56 841 THR A C 1
ATOM 6965 O O . THR A 1 841 ? -15.484 -3.152 -5.676 1 98.56 841 THR A O 1
ATOM 6968 N N . TYR A 1 842 ? -14.188 -4.676 -4.727 1 98.69 842 TYR A N 1
ATOM 6969 C CA . TYR A 1 842 ? -14.383 -5.711 -5.734 1 98.69 842 TYR A CA 1
ATOM 6970 C C . TYR A 1 842 ? -14.984 -6.969 -5.113 1 98.69 842 TYR A C 1
ATOM 6972 O O . TYR A 1 842 ? -14.586 -7.371 -4.016 1 98.69 842 TYR A O 1
ATOM 6980 N N . ASP A 1 843 ? -15.883 -7.559 -5.844 1 98.56 843 ASP A N 1
ATOM 6981 C CA . ASP A 1 843 ? -16.484 -8.836 -5.469 1 98.56 843 ASP A CA 1
ATOM 6982 C C . ASP A 1 843 ? -15.477 -9.977 -5.617 1 98.56 843 ASP A C 1
ATOM 6984 O O . ASP A 1 843 ? -14.828 -10.117 -6.66 1 98.56 843 ASP A O 1
ATOM 6988 N N . ILE A 1 844 ? -15.281 -10.742 -4.523 1 98.31 844 ILE A N 1
ATOM 6989 C CA . ILE A 1 844 ? -14.477 -11.961 -4.609 1 98.31 844 ILE A CA 1
ATOM 6990 C C . ILE A 1 844 ? -15.211 -13.109 -3.924 1 98.31 844 ILE A C 1
ATOM 6992 O O . ILE A 1 844 ? -16.391 -12.984 -3.562 1 98.31 844 ILE A O 1
ATOM 6996 N N . GLN A 1 845 ? -14.617 -14.25 -3.789 1 98.38 845 GLN A N 1
ATOM 6997 C CA . GLN A 1 845 ? -15.211 -15.43 -3.156 1 98.38 845 GLN A CA 1
ATOM 6998 C C . GLN A 1 845 ? -15.531 -15.156 -1.688 1 98.38 845 GLN A C 1
ATOM 7000 O O . GLN A 1 845 ? -14.656 -14.781 -0.913 1 98.38 845 GLN A O 1
ATOM 7005 N N . PHE A 1 846 ? -16.797 -15.344 -1.293 1 98.25 846 PHE A N 1
ATOM 7006 C CA . PHE A 1 846 ? -17.281 -15.281 0.083 1 98.25 846 PHE A CA 1
ATOM 7007 C C . PHE A 1 846 ? -16.984 -13.922 0.698 1 98.25 846 PHE A C 1
ATOM 7009 O O . PHE A 1 846 ? -16.719 -13.812 1.899 1 98.25 846 PHE A O 1
ATOM 7016 N N . GLY A 1 847 ? -16.922 -12.906 -0.156 1 97.81 847 GLY A N 1
ATOM 7017 C CA . GLY A 1 847 ? -16.672 -11.578 0.384 1 97.81 847 GLY A CA 1
ATOM 7018 C C . GLY A 1 847 ? -16.234 -10.578 -0.668 1 97.81 847 GLY A C 1
ATOM 7019 O O . GLY A 1 847 ? -16.734 -10.602 -1.799 1 97.81 847 GLY A O 1
ATOM 7020 N N . ASN A 1 848 ? -15.438 -9.531 -0.283 1 98.38 848 ASN A N 1
ATOM 7021 C CA . ASN A 1 848 ? -14.961 -8.461 -1.15 1 98.38 848 ASN A CA 1
ATOM 7022 C C . ASN A 1 848 ? -13.57 -7.977 -0.734 1 98.38 848 ASN A C 1
ATOM 7024 O O . ASN A 1 848 ? -13.133 -8.234 0.387 1 98.38 848 ASN A O 1
ATOM 7028 N N . VAL A 1 849 ? -12.914 -7.355 -1.624 1 98.19 849 VAL A N 1
ATOM 7029 C CA . VAL A 1 849 ? -11.57 -6.844 -1.374 1 98.19 849 VAL A CA 1
ATOM 7030 C C . VAL A 1 849 ? -11.477 -5.395 -1.847 1 98.19 849 VAL A C 1
ATOM 7032 O O . VAL A 1 849 ? -12.07 -5.027 -2.861 1 98.19 849 VAL A O 1
ATOM 7035 N N . LYS A 1 850 ? -10.805 -4.559 -1.081 1 97.75 850 LYS A N 1
ATOM 7036 C CA . LYS A 1 850 ? -10.539 -3.182 -1.486 1 97.75 850 LYS A CA 1
ATOM 7037 C C . LYS A 1 850 ? -9.156 -3.059 -2.119 1 97.75 850 LYS A C 1
ATOM 7039 O O . LYS A 1 850 ? -8.195 -3.684 -1.658 1 97.75 850 LYS A O 1
ATOM 7044 N N . ARG A 1 851 ? -9.055 -2.355 -3.213 1 98 851 ARG A N 1
ATOM 7045 C CA . ARG A 1 851 ? -7.801 -2.088 -3.91 1 98 851 ARG A CA 1
ATOM 7046 C C . ARG A 1 851 ? -7.66 -0.603 -4.23 1 98 851 ARG A C 1
ATOM 7048 O O . ARG A 1 851 ? -8.656 0.091 -4.438 1 98 851 ARG A O 1
ATOM 7055 N N . PRO A 1 852 ? -6.41 -0.045 -4.258 1 96.44 852 PRO A N 1
ATOM 7056 C CA . PRO A 1 852 ? -6.207 1.377 -4.543 1 96.44 852 PRO A CA 1
ATOM 7057 C C . PRO A 1 852 ? -6.613 1.762 -5.961 1 96.44 852 PRO A C 1
ATOM 7059 O O . PRO A 1 852 ? -6.484 0.953 -6.887 1 96.44 852 PRO A O 1
ATOM 7062 N N . THR A 1 853 ? -7.074 2.979 -6.129 1 98 853 THR A N 1
ATOM 7063 C CA . THR A 1 853 ? -7.41 3.498 -7.449 1 98 853 THR A CA 1
ATOM 7064 C C . THR A 1 853 ? -6.289 4.383 -7.988 1 98 853 THR A C 1
ATOM 7066 O O . THR A 1 853 ? -6.465 5.078 -8.992 1 98 853 THR A O 1
ATOM 7069 N N . HIS A 1 854 ? -5.117 4.473 -7.215 1 97.56 854 HIS A N 1
ATOM 7070 C CA . HIS A 1 854 ? -3.969 5.289 -7.586 1 97.56 854 HIS A CA 1
ATOM 7071 C C . HIS A 1 854 ? -2.74 4.426 -7.848 1 97.56 854 HIS A C 1
ATOM 7073 O O . HIS A 1 854 ? -2.734 3.232 -7.535 1 97.56 854 HIS A O 1
ATOM 7079 N N . TRP A 1 855 ? -1.682 5.016 -8.492 1 96.69 855 TRP A N 1
ATOM 7080 C CA . TRP A 1 855 ? -0.429 4.352 -8.836 1 96.69 855 TRP A CA 1
ATOM 7081 C C . TRP A 1 855 ? 0.741 4.977 -8.078 1 96.69 855 TRP A C 1
ATOM 7083 O O . TRP A 1 855 ? 1.76 5.32 -8.688 1 96.69 855 TRP A O 1
ATOM 7093 N N . ASN A 1 856 ? 0.688 5.031 -6.727 1 97.12 856 ASN A N 1
ATOM 7094 C CA . ASN A 1 856 ? 1.699 5.699 -5.918 1 97.12 856 ASN A CA 1
ATOM 7095 C C . ASN A 1 856 ? 3 4.902 -5.871 1 97.12 856 ASN A C 1
ATOM 7097 O O . ASN A 1 856 ? 4.082 5.461 -6.039 1 97.12 856 ASN A O 1
ATOM 7101 N N . THR A 1 857 ? 2.93 3.645 -5.59 1 96.81 857 THR A N 1
ATOM 7102 C CA . THR A 1 857 ? 4.086 2.77 -5.426 1 96.81 857 THR A CA 1
ATOM 7103 C C . THR A 1 857 ? 4.051 1.628 -6.438 1 96.81 857 THR A C 1
ATOM 7105 O O . THR A 1 857 ? 3.061 1.455 -7.148 1 96.81 857 THR A O 1
ATOM 7108 N N . SER A 1 858 ? 5.133 0.844 -6.469 1 95.75 858 SER A N 1
ATOM 7109 C CA . SER A 1 858 ? 5.172 -0.306 -7.367 1 95.75 858 SER A CA 1
ATOM 7110 C C . SER A 1 858 ? 4.117 -1.34 -6.988 1 95.75 858 SER A C 1
ATOM 7112 O O . SER A 1 858 ? 3.561 -2.012 -7.859 1 95.75 858 SER A O 1
ATOM 7114 N N . TRP A 1 859 ? 3.74 -1.452 -5.703 1 96.31 859 TRP A N 1
ATOM 7115 C CA . TRP A 1 859 ? 2.697 -2.371 -5.254 1 96.31 859 TRP A CA 1
ATOM 7116 C C . TRP A 1 859 ? 1.323 -1.907 -5.73 1 96.31 859 TRP A C 1
ATOM 7118 O O . TRP A 1 859 ? 0.442 -2.729 -5.996 1 96.31 859 TRP A O 1
ATOM 7128 N N . ASP A 1 860 ? 1.18 -0.578 -5.871 1 96.5 860 ASP A N 1
ATOM 7129 C CA . ASP A 1 860 ? -0.103 -0.007 -6.27 1 96.5 860 ASP A CA 1
ATOM 7130 C C . ASP A 1 860 ? -0.334 -0.177 -7.77 1 96.5 860 ASP A C 1
ATOM 7132 O O . ASP A 1 860 ? -1.378 -0.681 -8.188 1 96.5 860 ASP A O 1
ATOM 7136 N N . TYR A 1 861 ? 0.592 0.235 -8.594 1 95.06 861 TYR A N 1
ATOM 7137 C CA . TYR A 1 861 ? 0.349 0.203 -10.031 1 95.06 861 TYR A CA 1
ATOM 7138 C C . TYR A 1 861 ? 0.47 -1.216 -10.578 1 95.06 861 TYR A C 1
ATOM 7140 O O . TYR A 1 861 ? 0.033 -1.499 -11.695 1 95.06 861 TYR A O 1
ATOM 7148 N N . ALA A 1 862 ? 1.118 -2.111 -9.789 1 96.56 862 ALA A N 1
ATOM 7149 C CA . ALA A 1 862 ? 1.137 -3.514 -10.195 1 96.56 862 ALA A CA 1
ATOM 7150 C C . ALA A 1 862 ? -0.28 -4.059 -10.352 1 96.56 862 ALA A C 1
ATOM 7152 O O . ALA A 1 862 ? -0.507 -5.008 -11.109 1 96.56 862 ALA A O 1
ATOM 7153 N N . LYS A 1 863 ? -1.262 -3.443 -9.758 1 97.5 863 LYS A N 1
ATOM 7154 C CA . LYS A 1 863 ? -2.646 -3.902 -9.797 1 97.5 863 LYS A CA 1
ATOM 7155 C C . LYS A 1 863 ? -3.467 -3.105 -10.805 1 97.5 863 LYS A C 1
ATOM 7157 O O . LYS A 1 863 ? -4.66 -2.875 -10.602 1 97.5 863 LYS A O 1
ATOM 7162 N N . PHE A 1 864 ? -2.879 -2.686 -11.914 1 96.88 864 PHE A N 1
ATOM 7163 C CA . PHE A 1 864 ? -3.557 -1.855 -12.898 1 96.88 864 PHE A CA 1
ATOM 7164 C C . PHE A 1 864 ? -4.668 -2.637 -13.594 1 96.88 864 PHE A C 1
ATOM 7166 O O . PHE A 1 864 ? -5.551 -2.047 -14.219 1 96.88 864 PHE A O 1
ATOM 7173 N N . GLU A 1 865 ? -4.703 -3.943 -13.578 1 97.88 865 GLU A N 1
ATOM 7174 C CA . GLU A 1 865 ? -5.734 -4.887 -14 1 97.88 865 GLU A CA 1
ATOM 7175 C C . GLU A 1 865 ? -5.992 -5.941 -12.922 1 97.88 865 GLU A C 1
ATOM 7177 O O . GLU A 1 865 ? -5.066 -6.621 -12.484 1 97.88 865 GLU A O 1
ATOM 7182 N N . THR A 1 866 ? -7.293 -6.047 -12.492 1 97.69 866 THR A N 1
ATOM 7183 C CA . THR A 1 866 ? -7.559 -6.949 -11.375 1 97.69 866 THR A CA 1
ATOM 7184 C C . THR A 1 866 ? -8.82 -7.773 -11.641 1 97.69 866 THR A C 1
ATOM 7186 O O . THR A 1 866 ? -9.508 -7.562 -12.633 1 97.69 866 THR A O 1
ATOM 7189 N N . VAL A 1 867 ? -9 -8.758 -10.773 1 98.19 867 VAL A N 1
ATOM 7190 C CA . VAL A 1 867 ? -10.094 -9.711 -10.922 1 98.19 867 VAL A CA 1
ATOM 7191 C C . VAL A 1 867 ? -11.258 -9.297 -10.016 1 98.19 867 VAL A C 1
ATOM 7193 O O . VAL A 1 867 ? -11.055 -8.82 -8.898 1 98.19 867 VAL A O 1
ATOM 7196 N N . ALA A 1 868 ? -12.477 -9.422 -10.562 1 98.44 868 ALA A N 1
ATOM 7197 C CA . ALA A 1 868 ? -13.711 -9.352 -9.789 1 98.44 868 ALA A CA 1
ATOM 7198 C C . ALA A 1 868 ? -14.758 -10.312 -10.336 1 98.44 868 ALA A C 1
ATOM 7200 O O . ALA A 1 868 ? -14.75 -10.633 -11.531 1 98.44 868 ALA A O 1
ATOM 7201 N N . HIS A 1 869 ? -15.641 -10.727 -9.516 1 98.25 869 HIS A N 1
ATOM 7202 C CA . HIS A 1 869 ? -16.703 -11.641 -9.922 1 98.25 869 HIS A CA 1
ATOM 7203 C C . HIS A 1 869 ? -17.906 -10.891 -10.484 1 98.25 869 HIS A C 1
ATOM 7205 O O . HIS A 1 869 ? -17.844 -10.352 -11.586 1 98.25 869 HIS A O 1
ATOM 7211 N N . GLN A 1 870 ? -18.859 -10.547 -9.664 1 98.62 870 GLN A N 1
ATOM 7212 C CA . GLN A 1 870 ? -20.125 -10.07 -10.227 1 98.62 870 GLN A CA 1
ATOM 7213 C C . GLN A 1 870 ? -20.172 -8.547 -10.242 1 98.62 870 GLN A C 1
ATOM 7215 O O . GLN A 1 870 ? -21 -7.953 -10.938 1 98.62 870 GLN A O 1
ATOM 7220 N N . TRP A 1 871 ? -19.281 -7.867 -9.438 1 98.75 871 TRP A N 1
ATOM 7221 C CA . TRP A 1 871 ? -19.422 -6.418 -9.383 1 98.75 871 TRP A CA 1
ATOM 7222 C C . TRP A 1 871 ? -18.125 -5.77 -8.875 1 98.75 871 TRP A C 1
ATOM 7224 O O . TRP A 1 871 ? -17.281 -6.445 -8.289 1 98.75 871 TRP A O 1
ATOM 7234 N N . ALA A 1 872 ? -17.938 -4.543 -9.141 1 98.81 872 ALA A N 1
ATOM 7235 C CA . ALA A 1 872 ? -17.016 -3.594 -8.523 1 98.81 872 ALA A CA 1
ATOM 7236 C C . ALA A 1 872 ? -17.719 -2.281 -8.188 1 98.81 872 ALA A C 1
ATOM 7238 O O . ALA A 1 872 ? -18.734 -1.936 -8.812 1 98.81 872 ALA A O 1
ATOM 7239 N N . ASP A 1 873 ? -17.234 -1.605 -7.184 1 98.88 873 ASP A N 1
ATOM 7240 C CA . ASP A 1 873 ? -17.922 -0.405 -6.703 1 98.88 873 ASP A CA 1
ATOM 7241 C C . ASP A 1 873 ? -16.906 0.694 -6.363 1 98.88 873 ASP A C 1
ATOM 7243 O O . ASP A 1 873 ? -15.836 0.414 -5.832 1 98.88 873 ASP A O 1
ATOM 7247 N N . LEU A 1 874 ? -17.203 1.875 -6.77 1 98.56 874 LEU A N 1
ATOM 7248 C CA . LEU A 1 874 ? -16.516 3.094 -6.352 1 98.56 874 LEU A CA 1
ATOM 7249 C C . LEU A 1 874 ? -17.469 4.023 -5.609 1 98.56 874 LEU A C 1
ATOM 7251 O O . LEU A 1 874 ? -18.484 4.469 -6.168 1 98.56 874 LEU A O 1
ATOM 7255 N N . SER A 1 875 ? -17.188 4.316 -4.316 1 98.19 875 SER A N 1
ATOM 7256 C CA . SER A 1 875 ? -18.109 5.105 -3.508 1 98.19 875 SER A CA 1
ATOM 7257 C C . SER A 1 875 ? -17.375 6.172 -2.707 1 98.19 875 SER A C 1
ATOM 7259 O O . SER A 1 875 ? -16.234 5.965 -2.289 1 98.19 875 SER A O 1
ATOM 7261 N N . GLU A 1 876 ? -17.938 7.336 -2.598 1 97.44 876 GLU A N 1
ATOM 7262 C CA . GLU A 1 876 ? -17.641 8.32 -1.56 1 97.44 876 GLU A CA 1
ATOM 7263 C C . GLU A 1 876 ? -18.703 8.312 -0.465 1 97.44 876 GLU A C 1
ATOM 7265 O O . GLU A 1 876 ? -19.641 7.523 -0.519 1 97.44 876 GLU A O 1
ATOM 7270 N N . THR A 1 877 ? -18.547 9.125 0.589 1 96.31 877 THR A N 1
ATOM 7271 C CA . THR A 1 877 ? -19.531 9.125 1.668 1 96.31 877 THR A CA 1
ATOM 7272 C C . THR A 1 877 ? -20.906 9.531 1.147 1 96.31 877 THR A C 1
ATOM 7274 O O . THR A 1 877 ? -21.062 10.602 0.562 1 96.31 877 THR A O 1
ATOM 7277 N N . GLY A 1 878 ? -21.875 8.609 1.188 1 96.44 878 GLY A N 1
ATOM 7278 C CA . GLY A 1 878 ? -23.281 8.914 0.911 1 96.44 878 GLY A CA 1
ATOM 7279 C C . GLY A 1 878 ? -23.688 8.562 -0.504 1 96.44 878 GLY A C 1
ATOM 7280 O O . GLY A 1 878 ? -24.875 8.625 -0.839 1 96.44 878 GLY A O 1
ATOM 7281 N N . TYR A 1 879 ? -22.781 8.25 -1.413 1 98 879 TYR A N 1
ATOM 7282 C CA . TYR A 1 879 ? -23.141 7.984 -2.799 1 98 879 TYR A CA 1
ATOM 7283 C C . TYR A 1 879 ? -22.078 7.141 -3.488 1 98 879 TYR A C 1
ATOM 7285 O O . TYR A 1 879 ? -20.891 7.238 -3.162 1 98 879 TYR A O 1
ATOM 7293 N N . GLY A 1 880 ? -22.5 6.223 -4.383 1 98.44 880 GLY A N 1
ATOM 7294 C CA . GLY A 1 880 ? -21.562 5.398 -5.117 1 98.44 880 GLY A CA 1
ATOM 7295 C C . GLY A 1 880 ? -22.109 4.902 -6.445 1 98.44 880 GLY A C 1
ATOM 7296 O O . GLY A 1 880 ? -23.25 5.18 -6.793 1 98.44 880 GLY A O 1
ATOM 7297 N N . VAL A 1 881 ? -21.219 4.305 -7.254 1 98.88 881 VAL A N 1
ATOM 7298 C CA . VAL A 1 881 ? -21.562 3.715 -8.547 1 98.88 881 VAL A CA 1
ATOM 7299 C C . VAL A 1 881 ? -20.938 2.32 -8.656 1 98.88 881 VAL A C 1
ATOM 7301 O O . VAL A 1 881 ? -19.734 2.15 -8.461 1 98.88 881 VAL A O 1
ATOM 7304 N N . SER A 1 882 ? -21.781 1.325 -8.898 1 98.88 882 SER A N 1
ATOM 7305 C CA . SER A 1 882 ? -21.328 -0.04 -9.117 1 98.88 882 SER A CA 1
ATOM 7306 C C . SER A 1 882 ? -21.406 -0.416 -10.594 1 98.88 882 SER A C 1
ATOM 7308 O O . SER A 1 882 ? -22.266 0.066 -11.32 1 98.88 882 SER A O 1
ATOM 7310 N N . LEU A 1 883 ? -20.422 -1.145 -11.031 1 98.94 883 LEU A N 1
ATOM 7311 C CA . LEU A 1 883 ? -20.453 -1.796 -12.336 1 98.94 883 LEU A CA 1
ATOM 7312 C C . LEU A 1 883 ? -20.578 -3.309 -12.188 1 98.94 883 LEU A C 1
ATOM 7314 O O . LEU A 1 883 ? -19.672 -3.955 -11.648 1 98.94 883 LEU A O 1
ATOM 7318 N N . LEU A 1 884 ? -21.75 -3.867 -12.625 1 98.88 884 LEU A N 1
ATOM 7319 C CA . LEU A 1 884 ? -22.062 -5.289 -12.516 1 98.88 884 LEU A CA 1
ATOM 7320 C C . LEU A 1 884 ? -21.797 -6.004 -13.844 1 98.88 884 LEU A C 1
ATOM 7322 O O . LEU A 1 884 ? -21.688 -5.363 -14.891 1 98.88 884 LEU A O 1
ATOM 7326 N N . ASN A 1 885 ? -21.625 -7.293 -13.773 1 98.81 885 ASN A N 1
ATOM 7327 C CA . ASN A 1 885 ? -21.469 -8.102 -14.977 1 98.81 885 ASN A CA 1
ATOM 7328 C C . ASN A 1 885 ? -22.062 -9.5 -14.789 1 98.81 885 ASN A C 1
ATOM 7330 O O . ASN A 1 885 ? -22.312 -9.922 -13.664 1 98.81 885 ASN A O 1
ATOM 7334 N N . ASP A 1 886 ? -22.297 -10.188 -15.906 1 98.44 886 ASP A N 1
ATOM 7335 C CA . ASP A 1 886 ? -22.938 -11.492 -15.797 1 98.44 886 ASP A CA 1
ATOM 7336 C C . ASP A 1 886 ? -21.984 -12.617 -16.172 1 98.44 886 ASP A C 1
ATOM 7338 O O . ASP A 1 886 ? -22.312 -13.797 -16.062 1 98.44 886 ASP A O 1
ATOM 7342 N N . CYS A 1 887 ? -20.75 -12.234 -16.641 1 98.12 887 CYS A N 1
ATOM 7343 C CA . CYS A 1 887 ? -19.875 -13.344 -16.969 1 98.12 887 CYS A CA 1
ATOM 7344 C C . CYS A 1 887 ? -18.453 -12.859 -17.203 1 98.12 887 CYS A C 1
ATOM 7346 O O . CYS A 1 887 ? -17.641 -13.539 -17.844 1 98.12 887 CYS A O 1
ATOM 7348 N N . LYS A 1 888 ? -18.094 -11.609 -16.906 1 98.44 888 LYS A N 1
ATOM 7349 C CA . LYS A 1 888 ? -16.766 -11.047 -17.047 1 98.44 888 LYS A CA 1
ATOM 7350 C C . LYS A 1 888 ? -16.031 -11.016 -15.703 1 98.44 888 LYS A C 1
ATOM 7352 O O . LYS A 1 888 ? -16.672 -10.945 -14.648 1 98.44 888 LYS A O 1
ATOM 7357 N N . TYR A 1 889 ? -14.656 -11.023 -15.758 1 98.56 889 TYR A N 1
ATOM 7358 C CA . TYR A 1 889 ? -13.914 -11.086 -14.508 1 98.56 889 TYR A CA 1
ATOM 7359 C C . TYR A 1 889 ? -12.844 -10 -14.461 1 98.56 889 TYR A C 1
ATOM 7361 O O . TYR A 1 889 ? -12.312 -9.695 -13.391 1 98.56 889 TYR A O 1
ATOM 7369 N N . GLY A 1 890 ? -12.43 -9.375 -15.57 1 98.56 890 GLY A N 1
ATOM 7370 C CA . GLY A 1 890 ? -11.375 -8.375 -15.586 1 98.56 890 GLY A CA 1
ATOM 7371 C C . GLY A 1 890 ? -11.898 -6.961 -15.383 1 98.56 890 GLY A C 1
ATOM 7372 O O . GLY A 1 890 ? -12.875 -6.559 -16.016 1 98.56 890 GLY A O 1
ATOM 7373 N N . TYR A 1 891 ? -11.273 -6.199 -14.461 1 98.44 891 TYR A N 1
ATOM 7374 C CA . TYR A 1 891 ? -11.602 -4.809 -14.164 1 98.44 891 TYR A CA 1
ATOM 7375 C C . TYR A 1 891 ? -10.344 -3.951 -14.102 1 98.44 891 TYR A C 1
ATOM 7377 O O . TYR A 1 891 ? -9.258 -4.453 -13.797 1 98.44 891 TYR A O 1
ATOM 7385 N N . ASP A 1 892 ? -10.461 -2.756 -14.398 1 96.56 892 ASP A N 1
ATOM 7386 C CA . ASP A 1 892 ? -9.469 -1.75 -14.047 1 96.56 892 ASP A CA 1
ATOM 7387 C C . ASP A 1 892 ? -10.133 -0.454 -13.586 1 96.56 892 ASP A C 1
ATOM 7389 O O . ASP A 1 892 ? -10.984 0.096 -14.289 1 96.56 892 ASP A O 1
ATOM 7393 N N . ILE A 1 893 ? -9.898 -0.065 -12.367 1 98.25 893 ILE A N 1
ATOM 7394 C CA . ILE A 1 893 ? -10.375 1.21 -11.844 1 98.25 893 ILE A CA 1
ATOM 7395 C C . ILE A 1 893 ? -9.188 2.102 -11.5 1 98.25 893 ILE A C 1
ATOM 7397 O O . ILE A 1 893 ? -8.398 1.774 -10.609 1 98.25 893 ILE A O 1
ATOM 7401 N N . LYS A 1 894 ? -8.977 3.145 -12.211 1 98 894 LYS A N 1
ATOM 7402 C CA . LYS A 1 894 ? -7.945 4.152 -11.984 1 98 894 LYS A CA 1
ATOM 7403 C C . LYS A 1 894 ? -8.562 5.527 -11.75 1 98 894 LYS A C 1
ATOM 7405 O O . LYS A 1 894 ? -9.375 5.992 -12.555 1 98 894 LYS A O 1
ATOM 7410 N N . ASP A 1 895 ? -8.188 6.125 -10.578 1 97 895 ASP A N 1
ATOM 7411 C CA . ASP A 1 895 ? -8.82 7.371 -10.164 1 97 895 ASP A CA 1
ATOM 7412 C C . ASP A 1 895 ? -10.336 7.215 -10.086 1 97 895 ASP A C 1
ATOM 7414 O O . ASP A 1 895 ? -10.844 6.379 -9.328 1 97 895 ASP A O 1
ATOM 7418 N N . ASN A 1 896 ? -11.109 7.902 -10.945 1 98.19 896 ASN A N 1
ATOM 7419 C CA . ASN A 1 896 ? -12.562 7.816 -10.875 1 98.19 896 ASN A CA 1
ATOM 7420 C C . ASN A 1 896 ? -13.148 7.129 -12.102 1 98.19 896 ASN A C 1
ATOM 7422 O O . ASN A 1 896 ? -14.352 7.188 -12.336 1 98.19 896 ASN A O 1
ATOM 7426 N N . VAL A 1 897 ? -12.32 6.414 -12.922 1 98.62 897 VAL A N 1
ATOM 7427 C CA . VAL A 1 897 ? -12.781 5.727 -14.125 1 98.62 897 VAL A CA 1
ATOM 7428 C C . VAL A 1 897 ? -12.953 4.238 -13.828 1 98.62 897 VAL A C 1
ATOM 7430 O O . VAL A 1 897 ? -11.977 3.543 -13.523 1 98.62 897 VAL A O 1
ATOM 7433 N N . ILE A 1 898 ? -14.172 3.713 -13.93 1 98.75 898 ILE A N 1
ATOM 7434 C CA . ILE A 1 898 ? -14.461 2.291 -13.781 1 98.75 898 ILE A CA 1
ATOM 7435 C C . ILE A 1 898 ? -14.469 1.62 -15.156 1 98.75 898 ILE A C 1
ATOM 7437 O O . ILE A 1 898 ? -15.234 2.01 -16.031 1 98.75 898 ILE A O 1
ATOM 7441 N N . ARG A 1 899 ? -13.641 0.614 -15.336 1 98.75 899 ARG A N 1
ATOM 7442 C CA . ARG A 1 899 ? -13.625 -0.085 -16.625 1 98.75 899 ARG A CA 1
ATOM 7443 C C . ARG A 1 899 ? -13.789 -1.589 -16.422 1 98.75 899 ARG A C 1
ATOM 7445 O O . ARG A 1 899 ? -13.336 -2.145 -15.422 1 98.75 899 ARG A O 1
ATOM 7452 N N . LEU A 1 900 ? -14.453 -2.184 -17.328 1 98.81 900 LEU A N 1
ATOM 7453 C CA . LEU A 1 900 ? -14.633 -3.627 -17.438 1 98.81 900 LEU A CA 1
ATOM 7454 C C . LEU A 1 900 ? -13.992 -4.172 -18.703 1 98.81 900 LEU A C 1
ATOM 7456 O O . LEU A 1 900 ? -14.195 -3.629 -19.797 1 98.81 900 LEU A O 1
ATOM 7460 N N . SER A 1 901 ? -13.125 -5.191 -18.578 1 98.81 901 SER A N 1
ATOM 7461 C CA . SER A 1 901 ? -12.555 -5.867 -19.734 1 98.81 901 SER A CA 1
ATOM 7462 C C . SER A 1 901 ? -13.539 -6.867 -20.328 1 98.81 901 SER A C 1
ATOM 7464 O O . SER A 1 901 ? -14.047 -7.742 -19.625 1 98.81 901 SER A O 1
ATOM 7466 N N . LEU A 1 902 ? -13.742 -6.742 -21.625 1 98.81 902 LEU A N 1
ATOM 7467 C CA . LEU A 1 902 ? -14.836 -7.484 -22.25 1 98.81 902 LEU A CA 1
ATOM 7468 C C . LEU A 1 902 ? -14.305 -8.625 -23.109 1 98.81 902 LEU A C 1
ATOM 7470 O O . LEU A 1 902 ? -14.742 -9.766 -22.969 1 98.81 902 LEU A O 1
ATOM 7474 N N . ILE A 1 903 ? -13.391 -8.344 -24.062 1 98.69 903 ILE A N 1
ATOM 7475 C CA . ILE A 1 903 ? -12.867 -9.344 -24.984 1 98.69 903 ILE A CA 1
ATOM 7476 C C . ILE A 1 903 ? -11.367 -9.141 -25.156 1 98.69 903 ILE A C 1
ATOM 7478 O O . ILE A 1 903 ? -10.906 -8.023 -25.422 1 98.69 903 ILE A O 1
ATOM 7482 N N . LYS A 1 904 ? -10.578 -10.133 -24.906 1 98.5 904 LYS A N 1
ATOM 7483 C CA . LYS A 1 904 ? -9.156 -10.203 -25.234 1 98.5 904 LYS A CA 1
ATOM 7484 C C . LYS A 1 904 ? -8.906 -11.211 -26.359 1 98.5 904 LYS A C 1
ATOM 7486 O O . LYS A 1 904 ? -9.242 -12.391 -26.219 1 98.5 904 LYS A O 1
ATOM 7491 N N . SER A 1 905 ? -8.375 -10.812 -27.484 1 97.81 905 SER A N 1
ATOM 7492 C CA . SER A 1 905 ? -8.227 -11.703 -28.625 1 97.81 905 SER A CA 1
ATOM 7493 C C . SER A 1 905 ? -6.75 -11.969 -28.922 1 97.81 905 SER A C 1
ATOM 7495 O O . SER A 1 905 ? -6.215 -11.445 -29.906 1 97.81 905 SER A O 1
ATOM 7497 N N . ALA A 1 906 ? -6.145 -12.828 -28.141 1 97.06 906 ALA A N 1
ATOM 7498 C CA . ALA A 1 906 ? -4.754 -13.242 -28.297 1 97.06 906 ALA A CA 1
ATOM 7499 C C . ALA A 1 906 ? -4.605 -14.203 -29.469 1 97.06 906 ALA A C 1
ATOM 7501 O O . ALA A 1 906 ? -5.598 -14.664 -30.047 1 97.06 906 ALA A O 1
ATOM 7502 N N . THR A 1 907 ? -3.285 -14.477 -29.875 1 96.62 907 THR A N 1
ATOM 7503 C CA . THR A 1 907 ? -3.041 -15.352 -31.016 1 96.62 907 THR A CA 1
ATOM 7504 C C . THR A 1 907 ? -2.168 -16.531 -30.609 1 96.62 907 THR A C 1
ATOM 7506 O O . THR A 1 907 ? -1.725 -17.312 -31.469 1 96.62 907 THR A O 1
ATOM 7509 N N . TYR A 1 908 ? -1.938 -16.781 -29.328 1 95.94 908 TYR A N 1
ATOM 7510 C CA . TYR A 1 908 ? -1.154 -17.891 -28.812 1 95.94 908 TYR A CA 1
ATOM 7511 C C . TYR A 1 908 ? -1.521 -18.172 -27.359 1 95.94 908 TYR A C 1
ATOM 7513 O O . TYR A 1 908 ? -1.628 -17.25 -26.547 1 95.94 908 TYR A O 1
ATOM 7521 N N . PRO A 1 909 ? -1.758 -19.516 -26.984 1 95.88 909 PRO A N 1
ATOM 7522 C CA . PRO A 1 909 ? -1.527 -20.688 -27.828 1 95.88 909 PRO A CA 1
ATOM 7523 C C . PRO A 1 909 ? -2.65 -20.938 -28.828 1 95.88 909 PRO A C 1
ATOM 7525 O O . PRO A 1 909 ? -2.436 -21.594 -29.859 1 95.88 909 PRO A O 1
ATOM 7528 N N . ASP A 1 910 ? -3.844 -20.547 -28.5 1 97.12 910 ASP A N 1
ATOM 7529 C CA . ASP A 1 910 ? -4.941 -20.609 -29.469 1 97.12 910 ASP A CA 1
ATOM 7530 C C . ASP A 1 910 ? -4.859 -19.469 -30.484 1 97.12 910 ASP A C 1
ATOM 7532 O O . ASP A 1 910 ? -5.176 -18.328 -30.156 1 97.12 910 ASP A O 1
ATOM 7536 N N . TYR A 1 911 ? -4.566 -19.797 -31.734 1 95.69 911 TYR A N 1
ATOM 7537 C CA . TYR A 1 911 ? -4.309 -18.781 -32.75 1 95.69 911 TYR A CA 1
ATOM 7538 C C . TYR A 1 911 ? -5.609 -18.125 -33.219 1 95.69 911 TYR A C 1
ATOM 7540 O O . TYR A 1 911 ? -5.586 -17.141 -33.969 1 95.69 911 TYR A O 1
ATOM 7548 N N . GLN A 1 912 ? -6.754 -18.594 -32.719 1 96.06 912 GLN A N 1
ATOM 7549 C CA . GLN A 1 912 ? -8.055 -18.031 -33.062 1 96.06 912 GLN A CA 1
ATOM 7550 C C . GLN A 1 912 ? -8.844 -17.672 -31.812 1 96.06 912 GLN A C 1
ATOM 7552 O O . GLN A 1 912 ? -10.078 -17.703 -31.812 1 96.06 912 GLN A O 1
ATOM 7557 N N . GLN A 1 913 ? -8.172 -17.438 -30.797 1 97 913 GLN A N 1
ATOM 7558 C CA . GLN A 1 913 ? -8.812 -17.172 -29.5 1 97 913 GLN A CA 1
ATOM 7559 C C . GLN A 1 913 ? -9.828 -16.031 -29.625 1 97 913 GLN A C 1
ATOM 7561 O O . GLN A 1 913 ? -9.516 -14.953 -30.125 1 97 913 GLN A O 1
ATOM 7566 N N . ASP A 1 914 ? -11.109 -16.25 -29.234 1 97.75 914 ASP A N 1
ATOM 7567 C CA . ASP A 1 914 ? -12.211 -15.312 -29 1 97.75 914 ASP A CA 1
ATOM 7568 C C . ASP A 1 914 ? -12.633 -14.609 -30.281 1 97.75 914 ASP A C 1
ATOM 7570 O O . ASP A 1 914 ? -13.148 -13.492 -30.25 1 97.75 914 ASP A O 1
ATOM 7574 N N . GLN A 1 915 ? -12.344 -15.203 -31.406 1 97.5 915 GLN A N 1
ATOM 7575 C CA . GLN A 1 915 ? -12.961 -14.781 -32.656 1 97.5 915 GLN A CA 1
ATOM 7576 C C . GLN A 1 915 ? -14.414 -15.242 -32.75 1 97.5 915 GLN A C 1
ATOM 7578 O O . GLN A 1 915 ? -14.758 -16.328 -32.25 1 97.5 915 GLN A O 1
ATOM 7583 N N . GLY A 1 916 ? -15.25 -14.375 -33.25 1 97.38 916 GLY A N 1
ATOM 7584 C CA . GLY A 1 916 ? -16.625 -14.812 -33.469 1 97.38 916 GLY A CA 1
ATOM 7585 C C . GLY A 1 916 ? -17.609 -14.172 -32.531 1 97.38 916 GLY A C 1
ATOM 7586 O O . GLY A 1 916 ? -17.406 -13.047 -32.094 1 97.38 916 GLY A O 1
ATOM 7587 N N . TYR A 1 917 ? -18.688 -14.914 -32.312 1 97.69 917 TYR A N 1
ATOM 7588 C CA . TYR A 1 917 ? -19.875 -14.375 -31.656 1 97.69 917 TYR A CA 1
ATOM 7589 C C . TYR A 1 917 ? -19.719 -14.398 -30.141 1 97.69 917 TYR A C 1
ATOM 7591 O O . TYR A 1 917 ? -19.328 -15.422 -29.578 1 97.69 917 TYR A O 1
ATOM 7599 N N . HIS A 1 918 ? -19.922 -13.281 -29.453 1 98.25 918 HIS A N 1
ATOM 7600 C CA . HIS A 1 918 ? -19.922 -13.141 -28 1 98.25 918 HIS A CA 1
ATOM 7601 C C . HIS A 1 918 ? -21.203 -12.469 -27.516 1 98.25 918 HIS A C 1
ATOM 7603 O O . HIS A 1 918 ? -21.766 -11.625 -28.203 1 98.25 918 HIS A O 1
ATOM 7609 N N . ILE A 1 919 ? -21.688 -12.836 -26.375 1 98.12 919 ILE A N 1
ATOM 7610 C CA . ILE A 1 919 ? -22.828 -12.211 -25.734 1 98.12 919 ILE A CA 1
ATOM 7611 C C . ILE A 1 919 ? -22.547 -11.984 -24.25 1 98.12 919 ILE A C 1
ATOM 7613 O O . ILE A 1 919 ? -22.031 -12.883 -23.562 1 98.12 919 ILE A O 1
ATOM 7617 N N . PHE A 1 920 ? -22.719 -10.828 -23.734 1 98.62 920 PHE A N 1
ATOM 7618 C CA . PHE A 1 920 ? -22.562 -10.508 -22.328 1 98.62 920 PHE A CA 1
ATOM 7619 C C . PHE A 1 920 ? -23.406 -9.305 -21.953 1 98.62 920 PHE A C 1
ATOM 7621 O O . PHE A 1 920 ? -23.797 -8.508 -22.812 1 98.62 920 PHE A O 1
ATOM 7628 N N . THR A 1 921 ? -23.797 -9.172 -20.703 1 98.81 921 THR A N 1
ATOM 7629 C CA . THR A 1 921 ? -24.516 -8.039 -20.141 1 98.81 921 THR A CA 1
ATOM 7630 C C . THR A 1 921 ? -23.75 -7.438 -18.953 1 98.81 921 THR A C 1
ATOM 7632 O O . THR A 1 921 ? -23.219 -8.164 -18.109 1 98.81 921 THR A O 1
ATOM 7635 N N . TYR A 1 922 ? -23.531 -6.207 -18.969 1 98.81 922 TYR A N 1
ATOM 7636 C CA . TYR A 1 922 ? -23.078 -5.477 -17.797 1 98.81 922 TYR A CA 1
ATOM 7637 C C . TYR A 1 922 ? -24.062 -4.379 -17.422 1 98.81 922 TYR A C 1
ATOM 7639 O O . TYR A 1 922 ? -24.938 -4.027 -18.219 1 98.81 922 TYR A O 1
ATOM 7647 N N . SER A 1 923 ? -24.047 -3.912 -16.188 1 98.88 923 SER A N 1
ATOM 7648 C CA . SER A 1 923 ? -25 -2.932 -15.672 1 98.88 923 SER A CA 1
ATOM 7649 C C . SER A 1 923 ? -24.297 -1.846 -14.867 1 98.88 923 SER A C 1
ATOM 7651 O O . SER A 1 923 ? -23.375 -2.133 -14.102 1 98.88 923 SER A O 1
ATOM 7653 N N . LEU A 1 924 ? -24.656 -0.643 -15.125 1 98.88 924 LEU A N 1
ATOM 7654 C CA . LEU A 1 924 ? -24.281 0.447 -14.227 1 98.88 924 LEU A CA 1
ATOM 7655 C C . LEU A 1 924 ? -25.344 0.647 -13.148 1 98.88 924 LEU A C 1
ATOM 7657 O O . LEU A 1 924 ? -26.547 0.637 -13.445 1 98.88 924 LEU A O 1
ATOM 7661 N N . LEU A 1 925 ? -24.938 0.798 -11.891 1 98.88 925 LEU A N 1
ATOM 7662 C CA . LEU A 1 925 ? -25.859 0.967 -10.766 1 98.88 925 LEU A CA 1
ATOM 7663 C C . LEU A 1 925 ? -25.406 2.125 -9.875 1 98.88 925 LEU A C 1
ATOM 7665 O O . LEU A 1 925 ? -24.734 1.916 -8.867 1 98.88 925 LEU A O 1
ATOM 7669 N N . PRO A 1 926 ? -25.828 3.398 -10.242 1 98.75 926 PRO A N 1
ATOM 7670 C CA . PRO A 1 926 ? -25.703 4.469 -9.25 1 98.75 926 PRO A CA 1
ATOM 7671 C C . PRO A 1 926 ? -26.562 4.242 -8.016 1 98.75 926 PRO A C 1
ATOM 7673 O O . PRO A 1 926 ? -27.688 3.762 -8.125 1 98.75 926 PRO A O 1
ATOM 7676 N N . HIS A 1 927 ? -26.031 4.504 -6.836 1 98.44 927 HIS A N 1
ATOM 7677 C CA . HIS A 1 927 ? -26.797 4.215 -5.629 1 98.44 927 HIS A CA 1
ATOM 7678 C C . HIS A 1 927 ? -26.453 5.199 -4.512 1 98.44 927 HIS A C 1
ATOM 7680 O O . HIS A 1 927 ? -25.391 5.812 -4.52 1 98.44 927 HIS A O 1
ATOM 7686 N N . GLN A 1 928 ? -27.422 5.375 -3.592 1 96.88 928 GLN A N 1
ATOM 7687 C CA . GLN A 1 928 ? -27.156 6.121 -2.369 1 96.88 928 GLN A CA 1
ATOM 7688 C C . GLN A 1 928 ? -26.328 5.293 -1.389 1 96.88 928 GLN A C 1
ATOM 7690 O O . GLN A 1 928 ? -26.484 4.07 -1.321 1 96.88 928 GLN A O 1
ATOM 7695 N N . GLY A 1 929 ? -25.5 5.949 -0.659 1 96 929 GLY A N 1
ATOM 7696 C CA . GLY A 1 929 ? -24.656 5.262 0.297 1 96 929 GLY A CA 1
ATOM 7697 C C . GLY A 1 929 ? -23.547 4.457 -0.359 1 96 929 GLY A C 1
ATOM 7698 O O . GLY A 1 929 ? -23.094 4.797 -1.452 1 96 929 GLY A O 1
ATOM 7699 N N . ASP A 1 930 ? -23.031 3.443 0.301 1 96.75 930 ASP A N 1
ATOM 7700 C CA . ASP A 1 930 ? -22.016 2.561 -0.245 1 96.75 930 ASP A CA 1
ATOM 7701 C C . ASP A 1 930 ? -22.625 1.296 -0.835 1 96.75 930 ASP A C 1
ATOM 7703 O O . ASP A 1 930 ? -23.844 1.211 -0.99 1 96.75 930 ASP A O 1
ATOM 7707 N N . TRP A 1 931 ? -21.797 0.365 -1.285 1 98.06 931 TRP A N 1
ATOM 7708 C CA . TRP A 1 931 ? -22.266 -0.815 -2.006 1 98.06 931 TRP A CA 1
ATOM 7709 C C . TRP A 1 931 ? -23.188 -1.651 -1.14 1 98.06 931 TRP A C 1
ATOM 7711 O O . TRP A 1 931 ? -24.047 -2.385 -1.656 1 98.06 931 TRP A O 1
ATOM 7721 N N . VAL A 1 932 ? -23.062 -1.576 0.24 1 97.44 932 VAL A N 1
ATOM 7722 C CA . VAL A 1 932 ? -23.953 -2.303 1.146 1 97.44 932 VAL A CA 1
ATOM 7723 C C . VAL A 1 932 ? -25.328 -1.648 1.159 1 97.44 932 VAL A C 1
ATOM 7725 O O . VAL A 1 932 ? -26.344 -2.314 0.924 1 97.44 932 VAL A O 1
ATOM 7728 N N . GLU A 1 933 ? -25.344 -0.323 1.326 1 95.94 933 GLU A N 1
ATOM 7729 C CA . GLU A 1 933 ? -26.594 0.432 1.349 1 95.94 933 GLU A CA 1
ATOM 7730 C C . GLU A 1 933 ? -27.25 0.451 -0.028 1 95.94 933 GLU A C 1
ATOM 7732 O O . GLU A 1 933 ? -28.469 0.469 -0.135 1 95.94 933 GLU A O 1
ATOM 7737 N N . GLY A 1 934 ? -26.422 0.397 -1.036 1 97.19 934 GLY A N 1
ATOM 7738 C CA . GLY A 1 934 ? -26.906 0.451 -2.406 1 97.19 934 GLY A CA 1
ATOM 7739 C C . GLY A 1 934 ? -27.391 -0.891 -2.922 1 97.19 934 GLY A C 1
ATOM 7740 O O . GLY A 1 934 ? -27.828 -0.998 -4.066 1 97.19 934 GLY A O 1
ATOM 7741 N N . ASN A 1 935 ? -27.281 -1.949 -2.107 1 97.5 935 ASN A N 1
ATOM 7742 C CA . ASN A 1 935 ? -27.75 -3.293 -2.441 1 97.5 935 ASN A CA 1
ATOM 7743 C C . ASN A 1 935 ? -27.078 -3.816 -3.707 1 97.5 935 ASN A C 1
ATOM 7745 O O . ASN A 1 935 ? -27.719 -4.457 -4.535 1 97.5 935 ASN A O 1
ATOM 7749 N N . THR A 1 936 ? -25.828 -3.443 -3.891 1 98.5 936 THR A N 1
ATOM 7750 C CA . THR A 1 936 ? -25.047 -3.857 -5.055 1 98.5 936 THR A CA 1
ATOM 7751 C C . THR A 1 936 ? -25.047 -5.375 -5.191 1 98.5 936 THR A C 1
ATOM 7753 O O . THR A 1 936 ? -25.219 -5.906 -6.293 1 98.5 936 THR A O 1
ATOM 7756 N N . VAL A 1 937 ? -24.891 -6.105 -4.082 1 98.25 937 VAL A N 1
ATOM 7757 C CA . VAL A 1 937 ? -24.781 -7.562 -4.09 1 98.25 937 VAL A CA 1
ATOM 7758 C C . VAL A 1 937 ? -26.094 -8.172 -4.566 1 98.25 937 VAL A C 1
ATOM 7760 O O . VAL A 1 937 ? -26.094 -9.102 -5.375 1 98.25 937 VAL A O 1
ATOM 7763 N N . LYS A 1 938 ? -27.25 -7.664 -4.129 1 97.62 938 LYS A N 1
ATOM 7764 C CA . LYS A 1 938 ? -28.562 -8.156 -4.535 1 97.62 938 LYS A CA 1
ATOM 7765 C C . LYS A 1 938 ? -28.797 -7.941 -6.031 1 97.62 938 LYS A C 1
ATOM 7767 O O . LYS A 1 938 ? -29.188 -8.867 -6.742 1 97.62 938 LYS A O 1
ATOM 7772 N N . GLU A 1 939 ? -28.484 -6.719 -6.438 1 98.44 939 GLU A N 1
ATOM 7773 C CA . GLU A 1 939 ? -28.703 -6.383 -7.844 1 98.44 939 GLU A CA 1
ATOM 7774 C C . GLU A 1 939 ? -27.781 -7.199 -8.758 1 98.44 939 GLU A C 1
ATOM 7776 O O . GLU A 1 939 ? -28.188 -7.574 -9.859 1 98.44 939 GLU A O 1
ATOM 7781 N N . ALA A 1 940 ? -26.562 -7.422 -8.328 1 98.62 940 ALA A N 1
ATOM 7782 C CA . ALA A 1 940 ? -25.641 -8.25 -9.102 1 98.62 940 ALA A CA 1
ATOM 7783 C C . ALA A 1 940 ? -26.141 -9.68 -9.211 1 98.62 940 ALA A C 1
ATOM 7785 O O . ALA A 1 940 ? -26.047 -10.305 -10.273 1 98.62 940 ALA A O 1
ATOM 7786 N N . TRP A 1 941 ? -26.672 -10.18 -8.117 1 97.94 941 TRP A N 1
ATOM 7787 C CA . TRP A 1 941 ? -27.25 -11.516 -8.125 1 97.94 941 TRP A CA 1
ATOM 7788 C C . TRP A 1 941 ? -28.422 -11.586 -9.086 1 97.94 941 TRP A C 1
ATOM 7790 O O . TRP A 1 941 ? -28.562 -12.555 -9.852 1 97.94 941 TRP A O 1
ATOM 7800 N N . TYR A 1 942 ? -29.297 -10.578 -9.062 1 98.06 942 TYR A N 1
ATOM 7801 C CA . TYR A 1 942 ? -30.5 -10.555 -9.898 1 98.06 942 TYR A CA 1
ATOM 7802 C C . TYR A 1 942 ? -30.125 -10.523 -11.375 1 98.06 942 TYR A C 1
ATOM 7804 O O . TYR A 1 942 ? -30.812 -11.117 -12.211 1 98.06 942 TYR A O 1
ATOM 7812 N N . LEU A 1 943 ? -29.016 -9.836 -11.641 1 98.38 943 LEU A N 1
ATOM 7813 C CA . LEU A 1 943 ? -28.531 -9.805 -13.016 1 98.38 943 LEU A CA 1
ATOM 7814 C C . LEU A 1 943 ? -28.062 -11.188 -13.453 1 98.38 943 LEU A C 1
ATOM 7816 O O . LEU A 1 943 ? -28.297 -11.594 -14.594 1 98.38 943 LEU A O 1
ATOM 7820 N N . ASN A 1 944 ? -27.453 -11.969 -12.617 1 98.31 944 ASN A N 1
ATOM 7821 C CA . ASN A 1 944 ? -26.812 -13.242 -12.953 1 98.31 944 ASN A CA 1
ATOM 7822 C C . ASN A 1 944 ? -27.797 -14.406 -12.875 1 98.31 944 ASN A C 1
ATOM 7824 O O . ASN A 1 944 ? -27.625 -15.414 -13.562 1 98.31 944 ASN A O 1
ATOM 7828 N N . ASN A 1 945 ? -28.812 -14.266 -11.992 1 97.06 945 ASN A N 1
ATOM 7829 C CA . ASN A 1 945 ? -29.75 -15.352 -11.734 1 97.06 945 ASN A CA 1
ATOM 7830 C C . ASN A 1 945 ? -31.188 -14.875 -11.781 1 97.06 945 ASN A C 1
ATOM 7832 O O . ASN A 1 945 ? -31.859 -14.812 -10.742 1 97.06 945 ASN A O 1
ATOM 7836 N N . PRO A 1 946 ? -31.719 -14.688 -12.969 1 96.56 946 PRO A N 1
ATOM 7837 C CA . PRO A 1 946 ? -33.125 -14.258 -13.094 1 96.56 946 PRO A CA 1
ATOM 7838 C C . PRO A 1 946 ? -34.094 -15.281 -12.531 1 96.56 946 PRO A C 1
ATOM 7840 O O . PRO A 1 946 ? -33.75 -16.438 -12.328 1 96.56 946 PRO A O 1
ATOM 7843 N N . LEU A 1 947 ? -35.375 -14.836 -12.312 1 97.75 947 LEU A N 1
ATOM 7844 C CA . LEU A 1 947 ? -36.406 -15.742 -11.852 1 97.75 947 LEU A CA 1
ATOM 7845 C C . LEU A 1 947 ? -36.688 -16.812 -12.898 1 97.75 947 LEU A C 1
ATOM 7847 O O . LEU A 1 947 ? -36.656 -16.531 -14.102 1 97.75 947 LEU A O 1
ATOM 7851 N N . THR A 1 948 ? -36.969 -18.031 -12.438 1 97.19 948 THR A N 1
ATOM 7852 C CA . THR A 1 948 ? -37.375 -19.141 -13.305 1 97.19 948 THR A CA 1
ATOM 7853 C C . THR A 1 948 ? -38.812 -19.547 -13.023 1 97.19 948 THR A C 1
ATOM 7855 O O . THR A 1 948 ? -39.406 -19.062 -12.062 1 97.19 948 THR A O 1
ATOM 7858 N N . TYR A 1 949 ? -39.438 -20.328 -13.969 1 96.81 949 TYR A N 1
ATOM 7859 C CA . TYR A 1 949 ? -40.844 -20.672 -13.773 1 96.81 949 TYR A CA 1
ATOM 7860 C C . TYR A 1 949 ? -41.156 -22.062 -14.328 1 96.81 949 TYR A C 1
ATOM 7862 O O . TYR A 1 949 ? -40.344 -22.625 -15.07 1 96.81 949 TYR A O 1
ATOM 7870 N N . ALA A 1 950 ? -42.188 -22.672 -13.922 1 96.75 950 ALA A N 1
ATOM 7871 C CA . ALA A 1 950 ? -42.812 -23.875 -14.461 1 96.75 950 ALA A CA 1
ATOM 7872 C C . ALA A 1 950 ? -44.312 -23.703 -14.555 1 96.75 950 ALA A C 1
ATOM 7874 O O . ALA A 1 950 ? -44.906 -22.938 -13.789 1 96.75 950 ALA A O 1
ATOM 7875 N N . VAL A 1 951 ? -44.906 -24.391 -15.492 1 95.5 951 VAL A N 1
ATOM 7876 C CA . VAL A 1 951 ? -46.344 -24.25 -15.719 1 95.5 951 VAL A CA 1
ATOM 7877 C C . VAL A 1 951 ? -47.094 -25.406 -15.062 1 95.5 951 VAL A C 1
ATOM 7879 O O . VAL A 1 951 ? -46.75 -26.578 -15.266 1 95.5 951 VAL A O 1
ATOM 7882 N N . GLY A 1 952 ? -48.062 -25.062 -14.234 1 95.75 952 GLY A N 1
ATOM 7883 C CA . GLY A 1 952 ? -48.875 -26.062 -13.562 1 95.75 952 GLY A CA 1
ATOM 7884 C C . GLY A 1 952 ? -49.219 -25.688 -12.133 1 95.75 952 GLY A C 1
ATOM 7885 O O . GLY A 1 952 ? -48.656 -24.734 -11.586 1 95.75 952 GLY A O 1
ATOM 7886 N N . GLU A 1 953 ? -50.281 -26.391 -11.539 1 95.56 953 GLU A N 1
ATOM 7887 C CA . GLU A 1 953 ? -50.656 -26.203 -10.141 1 95.56 953 GLU A CA 1
ATOM 7888 C C . GLU A 1 953 ? -49.75 -26.969 -9.203 1 95.56 953 GLU A C 1
ATOM 7890 O O . GLU A 1 953 ? -49.656 -28.188 -9.289 1 95.56 953 GLU A O 1
ATOM 7895 N N . PRO A 1 954 ? -49.062 -26.234 -8.406 1 96 954 PRO A N 1
ATOM 7896 C CA . PRO A 1 954 ? -48.094 -26.922 -7.516 1 96 954 PRO A CA 1
ATOM 7897 C C . PRO A 1 954 ? -48.781 -27.547 -6.301 1 96 954 PRO A C 1
ATOM 7899 O O . PRO A 1 954 ? -49.969 -27.266 -6.031 1 96 954 PRO A O 1
ATOM 7902 N N . ILE A 1 955 ? -48 -28.359 -5.582 1 94.19 955 ILE A N 1
ATOM 7903 C CA . ILE A 1 955 ? -48.406 -29 -4.332 1 94.19 955 ILE A CA 1
ATOM 7904 C C . ILE A 1 955 ? -48.781 -27.922 -3.311 1 94.19 955 ILE A C 1
ATOM 7906 O O . ILE A 1 955 ? -49.719 -28.109 -2.533 1 94.19 955 ILE A O 1
ATOM 7910 N N . ARG A 1 956 ? -48.031 -26.828 -3.25 1 94.94 956 ARG A N 1
ATOM 7911 C CA . ARG A 1 956 ? -48.281 -25.656 -2.428 1 94.94 956 ARG A CA 1
ATOM 7912 C C . ARG A 1 956 ? -48.25 -24.375 -3.273 1 94.94 956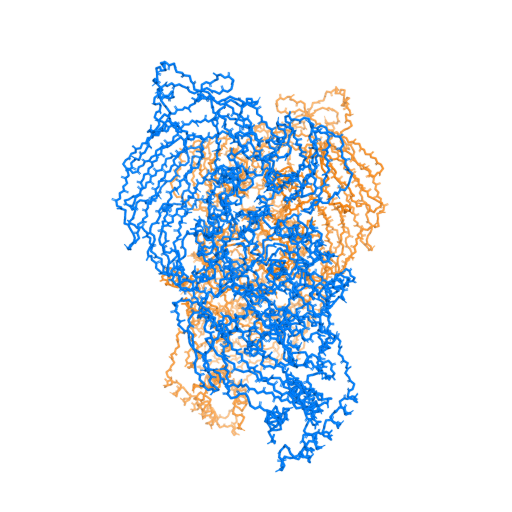 ARG A C 1
ATOM 7914 O O . ARG A 1 956 ? -47.375 -24.219 -4.141 1 94.94 956 ARG A O 1
ATOM 7921 N N . LYS A 1 957 ? -49.062 -23.469 -2.977 1 95 957 LYS A N 1
ATOM 7922 C CA . LYS A 1 957 ? -49.188 -22.266 -3.799 1 95 957 LYS A CA 1
ATOM 7923 C C . LYS A 1 957 ? -48.062 -21.281 -3.482 1 95 957 LYS A C 1
ATOM 7925 O O . LYS A 1 957 ? -47.719 -20.453 -4.316 1 95 957 LYS A O 1
ATOM 7930 N N . LYS A 1 958 ? -47.625 -21.203 -2.322 1 96.62 958 LYS A N 1
ATOM 7931 C CA . LYS A 1 958 ? -46.531 -20.391 -1.826 1 96.62 958 LYS A CA 1
ATOM 7932 C C . LYS A 1 958 ? -45.656 -21.188 -0.855 1 96.62 958 LYS A C 1
ATOM 7934 O O . LYS A 1 958 ? -46.156 -21.953 -0.033 1 96.62 958 LYS A O 1
ATOM 7939 N N . TYR A 1 959 ? -44.312 -21.078 -1.059 1 97.12 959 TYR A N 1
ATOM 7940 C CA . TYR A 1 959 ? -43.406 -21.922 -0.286 1 97.12 959 TYR A CA 1
ATOM 7941 C C . TYR A 1 959 ? -42.031 -21.266 -0.164 1 97.12 959 TYR A C 1
ATOM 7943 O O . TYR A 1 959 ? -41.531 -20.688 -1.125 1 97.12 959 TYR A O 1
ATOM 7951 N N . SER A 1 960 ? -41.469 -21.25 1.043 1 97.75 960 SER A N 1
ATOM 7952 C CA . SER A 1 960 ? -40.062 -20.859 1.305 1 97.75 960 SER A CA 1
ATOM 7953 C C . SER A 1 960 ? -39.312 -21.969 2.041 1 97.75 960 SER A C 1
ATOM 7955 O O . SER A 1 960 ? -39.625 -22.266 3.195 1 97.75 960 SER A O 1
ATOM 7957 N N . LEU A 1 961 ? -38.375 -22.609 1.399 1 97.56 961 LEU A N 1
ATOM 7958 C CA . LEU A 1 961 ? -37.562 -23.656 2.045 1 97.56 961 LEU A CA 1
ATOM 7959 C C . LEU A 1 961 ? -36.781 -23.078 3.229 1 97.56 961 LEU A C 1
ATOM 7961 O O . LEU A 1 961 ? -36.812 -23.641 4.324 1 97.56 961 LEU A O 1
ATOM 7965 N N . PHE A 1 962 ? -36.031 -21.969 3.016 1 97.25 962 PHE A N 1
ATOM 7966 C CA . PHE A 1 962 ? -35.312 -21.266 4.078 1 97.25 962 PHE A CA 1
ATOM 7967 C C . PHE A 1 962 ? -35.469 -19.75 3.914 1 97.25 962 PHE A C 1
ATOM 7969 O O . PHE A 1 962 ? -35.5 -19.25 2.791 1 97.25 962 PHE A O 1
ATOM 7976 N N . GLY A 1 963 ? -35.562 -19.031 4.996 1 95.44 963 GLY A N 1
ATOM 7977 C CA . GLY A 1 963 ? -35.5 -17.578 5.078 1 95.44 963 GLY A CA 1
ATOM 7978 C C . GLY A 1 963 ? -34.625 -17.094 6.211 1 95.44 963 GLY A C 1
ATOM 7979 O O . GLY A 1 963 ? -34.375 -17.828 7.176 1 95.44 963 GLY A O 1
ATOM 7980 N N . THR A 1 964 ? -34.062 -15.953 6.055 1 94.56 964 THR A N 1
ATOM 7981 C CA . THR A 1 964 ? -33.188 -15.391 7.086 1 94.56 964 THR A CA 1
ATOM 7982 C C . THR A 1 964 ? -33.75 -14.055 7.582 1 94.56 964 THR A C 1
ATOM 7984 O O . THR A 1 964 ? -34.5 -13.375 6.863 1 94.56 964 THR A O 1
ATOM 7987 N N . ASN A 1 965 ? -33.375 -13.625 8.82 1 92.75 965 ASN A N 1
ATOM 7988 C CA . ASN A 1 965 ? -33.812 -12.375 9.438 1 92.75 965 ASN A CA 1
ATOM 7989 C C . ASN A 1 965 ? -32.938 -11.195 8.992 1 92.75 965 ASN A C 1
ATOM 7991 O O . ASN A 1 965 ? -33.281 -10.039 9.266 1 92.75 965 ASN A O 1
ATOM 7995 N N . THR A 1 966 ? -31.875 -11.43 8.391 1 93 966 THR A N 1
ATOM 7996 C CA . THR A 1 966 ? -30.938 -10.367 8.039 1 93 966 THR A CA 1
ATOM 7997 C C . THR A 1 966 ? -30.656 -10.375 6.543 1 93 966 THR A C 1
ATOM 7999 O O . THR A 1 966 ? -30.906 -11.375 5.859 1 93 966 THR A O 1
ATOM 8002 N N . ASP A 1 967 ? -30.125 -9.242 6.043 1 92.38 967 ASP A N 1
ATOM 8003 C CA . ASP A 1 967 ? -29.891 -9.109 4.605 1 92.38 967 ASP A CA 1
ATOM 8004 C C . ASP A 1 967 ? -28.406 -9.211 4.27 1 92.38 967 ASP A C 1
ATOM 8006 O O . ASP A 1 967 ? -28.016 -9.055 3.109 1 92.38 967 ASP A O 1
ATOM 8010 N N . ASN A 1 968 ? -27.578 -9.461 5.254 1 95.56 968 ASN A N 1
ATOM 8011 C CA . ASN A 1 968 ? -26.156 -9.461 4.996 1 95.56 968 ASN A CA 1
ATOM 8012 C C . ASN A 1 968 ? -25.609 -10.883 4.863 1 95.56 968 ASN A C 1
ATOM 8014 O O . ASN A 1 968 ? -24.406 -11.109 5.016 1 95.56 968 ASN A O 1
ATOM 8018 N N . ILE A 1 969 ? -26.516 -11.828 4.602 1 96.25 969 ILE A N 1
ATOM 8019 C CA . ILE A 1 969 ? -26.156 -13.234 4.445 1 96.25 969 ILE A CA 1
ATOM 8020 C C . ILE A 1 969 ? -26.438 -13.688 3.014 1 96.25 969 ILE A C 1
ATOM 8022 O O . ILE A 1 969 ? -27.484 -13.359 2.451 1 96.25 969 ILE A O 1
ATOM 8026 N N . MET A 1 970 ? -25.422 -14.391 2.439 1 97.25 970 MET A N 1
ATOM 8027 C CA . MET A 1 970 ? -25.625 -15.086 1.174 1 97.25 970 MET A CA 1
ATOM 8028 C C . MET A 1 970 ? -25.672 -16.594 1.389 1 97.25 970 MET A C 1
ATOM 8030 O O . MET A 1 970 ? -24.828 -17.156 2.092 1 97.25 970 MET A O 1
ATOM 8034 N N . VAL A 1 971 ? -26.719 -17.266 0.927 1 97.69 971 VAL A N 1
ATOM 8035 C CA . VAL A 1 971 ? -26.766 -18.719 0.936 1 97.69 971 VAL A CA 1
ATOM 8036 C C . VAL A 1 971 ? -26.062 -19.266 -0.304 1 97.69 971 VAL A C 1
ATOM 8038 O O . VAL A 1 971 ? -26.531 -19.094 -1.426 1 97.69 971 VAL A O 1
ATOM 8041 N N . ASP A 1 972 ? -25.031 -20 -0.079 1 97.56 972 ASP A N 1
ATOM 8042 C CA . ASP A 1 972 ? -24.172 -20.438 -1.173 1 97.56 972 ASP A CA 1
ATOM 8043 C C . ASP A 1 972 ? -24.625 -21.781 -1.739 1 97.56 972 ASP A C 1
ATOM 8045 O O . ASP A 1 972 ? -24.484 -22.031 -2.938 1 97.56 972 ASP A O 1
ATOM 8049 N N . VAL A 1 973 ? -25.156 -22.672 -0.79 1 96.88 973 VAL A N 1
ATOM 8050 C CA . VAL A 1 973 ? -25.547 -23.984 -1.275 1 96.88 973 VAL A CA 1
ATOM 8051 C C . VAL A 1 973 ? -26.656 -24.547 -0.389 1 96.88 973 VAL A C 1
ATOM 8053 O O . VAL A 1 973 ? -26.641 -24.359 0.83 1 96.88 973 VAL A O 1
ATOM 8056 N N . VAL A 1 974 ? -27.578 -25.125 -0.966 1 98.31 974 VAL A N 1
ATOM 8057 C CA . VAL A 1 974 ? -28.562 -26.031 -0.375 1 98.31 974 VAL A CA 1
ATOM 8058 C C . VAL A 1 974 ? -28.578 -27.344 -1.156 1 98.31 974 VAL A C 1
ATOM 8060 O O . VAL A 1 974 ? -29.047 -27.391 -2.297 1 98.31 974 VAL A O 1
ATOM 8063 N N . LYS A 1 975 ? -28.047 -28.328 -0.569 1 98.31 975 LYS A N 1
ATOM 8064 C CA . LYS A 1 975 ? -27.922 -29.594 -1.283 1 98.31 975 LYS A CA 1
ATOM 8065 C C . LYS A 1 975 ? -28.062 -30.781 -0.334 1 98.31 975 LYS A C 1
ATOM 8067 O O . LYS A 1 975 ? -28.094 -30.594 0.886 1 98.31 975 LYS A O 1
ATOM 8072 N N . ARG A 1 976 ? -28.156 -31.984 -0.917 1 97.81 976 ARG A N 1
ATOM 8073 C CA . ARG A 1 976 ? -28.094 -33.219 -0.132 1 97.81 976 ARG A CA 1
ATOM 8074 C C . ARG A 1 976 ? -26.672 -33.469 0.351 1 97.81 976 ARG A C 1
ATOM 8076 O O . ARG A 1 976 ? -25.703 -33.281 -0.392 1 97.81 976 ARG A O 1
ATOM 8083 N N . ALA A 1 977 ? -26.484 -33.844 1.603 1 97.38 977 ALA A N 1
ATOM 8084 C CA . ALA A 1 977 ? -25.172 -34.25 2.117 1 97.38 977 ALA A CA 1
ATOM 8085 C C . ALA A 1 977 ? -24.609 -35.406 1.323 1 97.38 977 ALA A C 1
ATOM 8087 O O . ALA A 1 977 ? -25.344 -36.219 0.75 1 97.38 977 ALA A O 1
ATOM 8088 N N . GLU A 1 978 ? -23.297 -35.531 1.277 1 96.56 978 GLU A N 1
ATOM 8089 C CA . GLU A 1 978 ? -22.609 -36.531 0.476 1 96.56 978 GLU A CA 1
ATOM 8090 C C . GLU A 1 978 ? -22.938 -37.938 0.964 1 96.56 978 GLU A C 1
ATOM 8092 O O . GLU A 1 978 ? -22.969 -38.906 0.172 1 96.56 978 GLU A O 1
ATOM 8097 N N . ASP A 1 979 ? -23.188 -38.156 2.297 1 94.88 979 ASP A N 1
ATOM 8098 C CA . ASP A 1 979 ? -23.25 -39.5 2.842 1 94.88 979 ASP A CA 1
ATOM 8099 C C . ASP A 1 979 ? -24.547 -39.75 3.59 1 94.88 979 ASP A C 1
ATOM 8101 O O . ASP A 1 979 ? -24.688 -40.719 4.305 1 94.88 979 ASP A O 1
ATOM 8105 N N . SER A 1 980 ? -25.453 -38.812 3.543 1 94.19 980 SER A N 1
ATOM 8106 C CA . SER A 1 980 ? -26.719 -38.969 4.238 1 94.19 980 SER A CA 1
ATOM 8107 C C . SER A 1 980 ? -27.828 -38.156 3.562 1 94.19 980 SER A C 1
ATOM 8109 O O . SER A 1 980 ? -27.547 -37.344 2.699 1 94.19 980 SER A O 1
ATOM 8111 N N . ASN A 1 981 ? -29.031 -38.5 3.947 1 93.69 981 ASN A N 1
ATOM 8112 C CA . ASN A 1 981 ? -30.172 -37.75 3.453 1 93.69 981 ASN A CA 1
ATOM 8113 C C . ASN A 1 981 ? -30.469 -36.531 4.336 1 93.69 981 ASN A C 1
ATOM 8115 O O . ASN A 1 981 ? -31.625 -36.312 4.723 1 93.69 981 ASN A O 1
ATOM 8119 N N . ARG A 1 982 ? -29.531 -35.781 4.73 1 94.5 982 ARG A N 1
ATOM 8120 C CA . ARG A 1 982 ? -29.672 -34.5 5.418 1 94.5 982 ARG A CA 1
ATOM 8121 C C . ARG A 1 982 ? -29.391 -33.344 4.473 1 94.5 982 ARG A C 1
ATOM 8123 O O . ARG A 1 982 ? -28.75 -33.531 3.441 1 94.5 982 ARG A O 1
ATOM 8130 N N . ILE A 1 983 ? -29.891 -32.188 4.863 1 98 983 ILE A N 1
ATOM 8131 C CA . ILE A 1 983 ? -29.719 -31 4.039 1 98 983 ILE A CA 1
ATOM 8132 C C . ILE A 1 983 ? -28.469 -30.25 4.469 1 98 983 ILE A C 1
ATOM 8134 O O . ILE A 1 983 ? -28.281 -29.969 5.652 1 98 983 ILE A O 1
ATOM 8138 N N . VAL A 1 984 ? -27.562 -30 3.568 1 98.38 984 VAL A N 1
ATOM 8139 C CA . VAL A 1 984 ? -26.438 -29.109 3.801 1 98.38 984 VAL A CA 1
ATOM 8140 C C . VAL A 1 984 ? -26.844 -27.672 3.461 1 98.38 984 VAL A C 1
ATOM 8142 O O . VAL A 1 984 ? -27.25 -27.391 2.332 1 98.38 984 VAL A O 1
ATOM 8145 N N . LEU A 1 985 ? -26.828 -26.797 4.375 1 98.31 985 LEU A N 1
ATOM 8146 C CA . LEU A 1 985 ? -27 -25.375 4.18 1 98.31 985 LEU A CA 1
ATOM 8147 C C . LEU A 1 985 ? -25.703 -24.609 4.445 1 98.31 985 LEU A C 1
ATOM 8149 O O . LEU A 1 985 ? -25.234 -24.562 5.582 1 98.31 985 LEU A O 1
ATOM 8153 N N . ARG A 1 986 ? -25.062 -24.094 3.463 1 98.5 986 ARG A N 1
ATOM 8154 C CA . ARG A 1 986 ? -23.859 -23.281 3.602 1 98.5 986 ARG A CA 1
ATOM 8155 C C . ARG A 1 986 ? -24.156 -21.812 3.287 1 98.5 986 ARG A C 1
ATOM 8157 O O . ARG A 1 986 ? -24.828 -21.516 2.309 1 98.5 986 ARG A O 1
ATOM 8164 N N . LEU A 1 987 ? -23.703 -20.953 4.09 1 98.31 987 LEU A N 1
ATOM 8165 C CA . LEU A 1 987 ? -23.906 -19.516 3.902 1 98.31 987 LEU A CA 1
ATOM 8166 C C . LEU A 1 987 ? -22.656 -18.75 4.328 1 98.31 987 LEU A C 1
ATOM 8168 O O . LEU A 1 987 ? -21.766 -19.297 4.961 1 98.31 987 LEU A O 1
ATOM 8172 N N . HIS A 1 988 ? -22.484 -17.484 3.938 1 98.38 988 HIS A N 1
ATOM 8173 C CA . HIS A 1 988 ? -21.422 -16.609 4.422 1 98.38 988 HIS A CA 1
ATOM 8174 C C . HIS A 1 988 ? -21.938 -15.188 4.637 1 98.38 988 HIS A C 1
ATOM 8176 O O . HIS A 1 988 ? -22.938 -14.789 4.035 1 98.38 988 HIS A O 1
ATOM 8182 N N . GLU A 1 989 ? -21.328 -14.5 5.539 1 98.25 989 GLU A N 1
ATOM 8183 C CA . GLU A 1 989 ? -21.547 -13.07 5.734 1 98.25 989 GLU A CA 1
ATOM 8184 C C . GLU A 1 989 ? -20.734 -12.242 4.742 1 98.25 989 GLU A C 1
ATOM 8186 O O . GLU A 1 989 ? -19.516 -12.43 4.625 1 98.25 989 GLU A O 1
ATOM 8191 N N . PHE A 1 990 ? -21.375 -11.297 3.982 1 97.94 990 PHE A N 1
ATOM 8192 C CA . PHE A 1 990 ? -20.609 -10.719 2.881 1 97.94 990 PHE A CA 1
ATOM 8193 C C . PHE A 1 990 ? -20.375 -9.227 3.104 1 97.94 990 PHE A C 1
ATOM 8195 O O . PHE A 1 990 ? -19.719 -8.57 2.295 1 97.94 990 PHE A O 1
ATOM 8202 N N . THR A 1 991 ? -20.828 -8.578 4.188 1 97.75 991 THR A N 1
ATOM 8203 C CA . THR A 1 991 ? -20.719 -7.137 4.355 1 97.75 991 THR A CA 1
ATOM 8204 C C . THR A 1 991 ? -19.594 -6.793 5.332 1 97.75 991 THR A C 1
ATOM 8206 O O . THR A 1 991 ? -19.172 -5.637 5.414 1 97.75 991 THR A O 1
ATOM 8209 N N . GLY A 1 992 ? -19.062 -7.781 6.09 1 97.12 992 GLY A N 1
ATOM 8210 C CA . GLY A 1 992 ? -18.078 -7.531 7.137 1 97.12 992 GLY A CA 1
ATOM 8211 C C . GLY A 1 992 ? -18.703 -7.141 8.461 1 97.12 992 GLY A C 1
ATOM 8212 O O . GLY A 1 992 ? -18.141 -6.34 9.211 1 97.12 992 GLY A O 1
ATOM 8213 N N . ARG A 1 993 ? -19.844 -7.723 8.805 1 96.06 993 ARG A N 1
ATOM 8214 C CA . ARG A 1 993 ? -20.641 -7.375 9.969 1 96.06 993 ARG A CA 1
ATOM 8215 C C . ARG A 1 993 ? -20.734 -8.547 10.945 1 96.06 993 ARG A C 1
ATOM 8217 O O . ARG A 1 993 ? -20.797 -9.703 10.523 1 96.06 993 ARG A O 1
ATOM 8224 N N . ARG A 1 994 ? -20.75 -8.219 12.242 1 95.75 994 ARG A N 1
ATOM 8225 C CA . ARG A 1 994 ? -21.094 -9.18 13.281 1 95.75 994 ARG A CA 1
ATOM 8226 C C . ARG A 1 994 ? -22.562 -9.07 13.672 1 95.75 994 ARG A C 1
ATOM 8228 O O . ARG A 1 994 ? -23.062 -7.973 13.93 1 95.75 994 ARG A O 1
ATOM 8235 N N . ASN A 1 995 ? -23.297 -10.227 13.625 1 93.69 995 ASN A N 1
ATOM 8236 C CA . ASN A 1 995 ? -24.672 -10.164 14.109 1 93.69 995 ASN A CA 1
ATOM 8237 C C . ASN A 1 995 ? -25.234 -11.555 14.375 1 93.69 995 ASN A C 1
ATOM 8239 O O . ASN A 1 995 ? -24.594 -12.562 14.07 1 93.69 995 ASN A O 1
ATOM 8243 N N . LYS A 1 996 ? -26.359 -11.555 15 1 95.38 996 LYS A N 1
ATOM 8244 C CA . LYS A 1 996 ? -27.125 -12.781 15.234 1 95.38 996 LYS A CA 1
ATOM 8245 C C . LYS A 1 996 ? -28.031 -13.094 14.047 1 95.38 996 LYS A C 1
ATOM 8247 O O . LYS A 1 996 ? -28.734 -12.219 13.547 1 95.38 996 LYS A O 1
ATOM 8252 N N . VAL A 1 997 ? -28 -14.352 13.602 1 96.31 997 VAL A N 1
ATOM 8253 C CA . VAL A 1 997 ? -28.766 -14.773 12.438 1 96.31 997 VAL A CA 1
ATOM 8254 C C . VAL A 1 997 ? -29.766 -15.859 12.836 1 96.31 997 VAL A C 1
ATOM 8256 O O . VAL A 1 997 ? -29.453 -16.734 13.641 1 96.31 997 VAL A O 1
ATOM 8259 N N . TYR A 1 998 ? -30.938 -15.711 12.305 1 95.38 998 TYR A N 1
ATOM 8260 C CA . TYR A 1 998 ? -31.984 -16.719 12.438 1 95.38 998 TYR A CA 1
ATOM 8261 C C . TYR A 1 998 ? -32.438 -17.234 11.078 1 95.38 998 TYR A C 1
ATOM 8263 O O . TYR A 1 998 ? -32.75 -16.438 10.18 1 95.38 998 TYR A O 1
ATOM 8271 N N . ILE A 1 999 ? -32.406 -18.578 10.922 1 96.5 999 ILE A N 1
ATOM 8272 C CA . ILE A 1 999 ? -32.938 -19.219 9.719 1 96.5 999 ILE A CA 1
ATOM 8273 C C . ILE A 1 999 ? -34.25 -19.922 10.047 1 96.5 999 ILE A C 1
ATOM 8275 O O . ILE A 1 999 ? -34.312 -20.672 11.016 1 96.5 999 ILE A O 1
ATOM 8279 N N . THR A 1 1000 ? -35.25 -19.641 9.258 1 94.88 1000 THR A N 1
ATOM 8280 C CA . THR A 1 1000 ? -36.531 -20.281 9.406 1 94.88 1000 THR A CA 1
ATOM 8281 C C . THR A 1 1000 ? -36.906 -21.062 8.148 1 94.88 1000 THR A C 1
ATOM 8283 O O . THR A 1 1000 ? -36.25 -20.922 7.113 1 94.88 1000 THR A O 1
ATOM 8286 N N . SER A 1 1001 ? -37.875 -21.938 8.234 1 96.31 1001 SER A N 1
ATOM 8287 C CA . SER A 1 1001 ? -38.406 -22.719 7.121 1 96.31 1001 SER A CA 1
ATOM 8288 C C . SER A 1 1001 ? -39.906 -22.875 7.219 1 96.31 1001 SER A C 1
ATOM 8290 O O . SER A 1 1001 ? -40.469 -22.844 8.312 1 96.31 1001 SER A O 1
ATOM 8292 N N . ASP A 1 1002 ? -40.594 -22.984 6.066 1 95.25 1002 ASP A N 1
ATOM 8293 C CA . ASP A 1 1002 ? -42.031 -23.312 6.066 1 95.25 1002 ASP A CA 1
ATOM 8294 C C . ASP A 1 1002 ? -42.281 -24.734 6.535 1 95.25 1002 ASP A C 1
ATOM 8296 O O . ASP A 1 1002 ? -43.406 -25.109 6.875 1 95.25 1002 ASP A O 1
ATOM 8300 N N . LEU A 1 1003 ? -41.281 -25.562 6.461 1 94.62 1003 LEU A N 1
ATOM 8301 C CA . LEU A 1 1003 ? -41.312 -26.906 7.059 1 94.62 1003 LEU A CA 1
ATOM 8302 C C . LEU A 1 1003 ? -40.688 -26.891 8.445 1 94.62 1003 LEU A C 1
ATOM 8304 O O . LEU A 1 1003 ? -39.75 -26.141 8.688 1 94.62 1003 LEU A O 1
ATOM 8308 N N . PRO A 1 1004 ? -41.25 -27.688 9.391 1 93.69 1004 PRO A N 1
ATOM 8309 C CA . PRO A 1 1004 ? -40.656 -27.703 10.727 1 93.69 1004 PRO A CA 1
ATOM 8310 C C . PRO A 1 1004 ? -39.188 -28.203 10.719 1 93.69 1004 PRO A C 1
ATOM 8312 O O . PRO A 1 1004 ? -38.938 -29.328 10.273 1 93.69 1004 PRO A O 1
ATOM 8315 N N . ILE A 1 1005 ? -38.312 -27.406 11.188 1 95.25 1005 ILE A N 1
ATOM 8316 C CA . ILE A 1 1005 ? -36.969 -27.844 11.422 1 95.25 1005 ILE A CA 1
ATOM 8317 C C . ILE A 1 1005 ? -36.906 -28.75 12.648 1 95.25 1005 ILE A C 1
ATOM 8319 O O . ILE A 1 1005 ? -37.312 -28.344 13.742 1 95.25 1005 ILE A O 1
ATOM 8323 N N . PHE A 1 1006 ? -36.5 -29.906 12.5 1 94 1006 PHE A N 1
ATOM 8324 C CA . PHE A 1 1006 ? -36.438 -30.875 13.594 1 94 1006 PHE A CA 1
ATOM 8325 C C . PHE A 1 1006 ? -35.125 -30.75 14.352 1 94 1006 PHE A C 1
ATOM 8327 O O . PHE A 1 1006 ? -35.125 -30.703 15.578 1 94 1006 PHE A O 1
ATOM 8334 N N . ALA A 1 1007 ? -34.031 -30.781 13.602 1 95.69 1007 ALA A N 1
ATOM 8335 C CA . ALA A 1 1007 ? -32.719 -30.703 14.195 1 95.69 1007 ALA A CA 1
ATOM 8336 C C . ALA A 1 1007 ? -31.703 -30.094 13.219 1 95.69 1007 ALA A C 1
ATOM 8338 O O . ALA A 1 1007 ? -31.906 -30.141 12 1 95.69 1007 ALA A O 1
ATOM 8339 N N . TRP A 1 1008 ? -30.703 -29.484 13.773 1 96.44 1008 TRP A N 1
ATOM 8340 C CA . TRP A 1 1008 ? -29.609 -28.969 12.961 1 96.44 1008 TRP A CA 1
ATOM 8341 C C . TRP A 1 1008 ? -28.281 -29.078 13.711 1 96.44 1008 TRP A C 1
ATOM 8343 O O . TRP A 1 1008 ? -28.266 -29.172 14.938 1 96.44 1008 TRP A O 1
ATOM 8353 N N . GLN A 1 1009 ? -27.188 -29.141 13 1 96.88 1009 GLN A N 1
ATOM 8354 C CA . GLN A 1 1009 ? -25.828 -29.234 13.516 1 96.88 1009 GLN A CA 1
ATOM 8355 C C . GLN A 1 1009 ? -24.844 -28.531 12.594 1 96.88 1009 GLN A C 1
ATOM 8357 O O . GLN A 1 1009 ? -24.891 -28.703 11.367 1 96.88 1009 GLN A O 1
ATOM 8362 N N . GLU A 1 1010 ? -24.016 -27.594 13.203 1 97.38 1010 GLU A N 1
ATOM 8363 C CA . GLU A 1 1010 ? -22.938 -27.016 12.391 1 97.38 1010 GLU A CA 1
ATOM 8364 C C . GLU A 1 1010 ? -21.953 -28.078 11.938 1 97.38 1010 GLU A C 1
ATOM 8366 O O . GLU A 1 1010 ? -21.719 -29.062 12.633 1 97.38 1010 GLU A O 1
ATOM 8371 N N . CYS A 1 1011 ? -21.422 -27.969 10.797 1 97.88 1011 CYS A N 1
ATOM 8372 C CA . CYS A 1 1011 ? -20.406 -28.875 10.273 1 97.88 1011 CYS A CA 1
ATOM 8373 C C . CYS A 1 1011 ? -19.328 -28.109 9.508 1 97.88 1011 CYS A C 1
ATOM 8375 O O . CYS A 1 1011 ? -19.484 -26.906 9.258 1 97.88 1011 CYS A O 1
ATOM 8377 N N . ASP A 1 1012 ? -18.172 -28.734 9.289 1 97.75 1012 ASP A N 1
ATOM 8378 C CA . ASP A 1 1012 ? -17.125 -28.078 8.508 1 97.75 1012 ASP A CA 1
ATOM 8379 C C . ASP A 1 1012 ? -17.391 -28.203 7.012 1 97.75 1012 ASP A C 1
ATOM 8381 O O . ASP A 1 1012 ? -18.484 -28.609 6.605 1 97.75 1012 ASP A O 1
ATOM 8385 N N . LEU A 1 1013 ? -16.484 -27.781 6.141 1 98.25 1013 LEU A N 1
ATOM 8386 C CA . LEU A 1 1013 ? -16.719 -27.734 4.703 1 98.25 1013 LEU A CA 1
ATOM 8387 C C . LEU A 1 1013 ? -16.609 -29.109 4.086 1 98.25 1013 LEU A C 1
ATOM 8389 O O . LEU A 1 1013 ? -16.984 -29.328 2.93 1 98.25 1013 LEU A O 1
ATOM 8393 N N . MET A 1 1014 ? -16.125 -30.094 4.906 1 97.19 1014 MET A N 1
ATOM 8394 C CA . MET A 1 1014 ? -16.109 -31.5 4.5 1 97.19 1014 MET A CA 1
ATOM 8395 C C . MET A 1 1014 ? -17.328 -32.25 5.039 1 97.19 1014 MET A C 1
ATOM 8397 O O . MET A 1 1014 ? -17.391 -33.469 4.973 1 97.19 1014 MET A O 1
ATOM 8401 N N . GLU A 1 1015 ? -18.297 -31.453 5.598 1 97.38 1015 GLU A N 1
ATOM 8402 C CA . GLU A 1 1015 ? -19.578 -31.922 6.125 1 97.38 1015 GLU A CA 1
ATOM 8403 C C . GLU A 1 1015 ? -19.375 -32.812 7.359 1 97.38 1015 GLU A C 1
ATOM 8405 O O . GLU A 1 1015 ? -20.141 -33.75 7.586 1 97.38 1015 GLU A O 1
ATOM 8410 N N . ARG A 1 1016 ? -18.344 -32.656 8.117 1 96.31 1016 ARG A N 1
ATOM 8411 C CA . ARG A 1 1016 ? -18.125 -33.281 9.406 1 96.31 1016 ARG A CA 1
ATOM 8412 C C . ARG A 1 1016 ? -18.75 -32.469 10.531 1 96.31 1016 ARG A C 1
ATOM 8414 O O . ARG A 1 1016 ? -18.594 -31.25 10.594 1 96.31 1016 ARG A O 1
ATOM 8421 N N . GLU A 1 1017 ? -19.391 -33.125 11.328 1 96.06 1017 GLU A N 1
ATOM 8422 C CA . GLU A 1 1017 ? -20.125 -32.469 12.406 1 96.06 1017 GLU A CA 1
ATOM 8423 C C . GLU A 1 1017 ? -19.188 -31.719 13.336 1 96.06 1017 GLU A C 1
ATOM 8425 O O . GLU A 1 1017 ? -18.094 -32.188 13.648 1 96.06 1017 GLU A O 1
ATOM 8430 N N . VAL A 1 1018 ? -19.547 -30.609 13.641 1 94.56 1018 VAL A N 1
ATOM 8431 C CA . VAL A 1 1018 ? -18.828 -29.75 14.586 1 94.56 1018 VAL A CA 1
ATOM 8432 C C . VAL A 1 1018 ? -19.719 -29.438 15.781 1 94.56 1018 VAL A C 1
ATOM 8434 O O . VAL A 1 1018 ? -20.828 -28.938 15.617 1 94.56 1018 VAL A O 1
ATOM 8437 N N . GLY A 1 1019 ? -19.281 -29.703 16.938 1 90.44 1019 GLY A N 1
ATOM 8438 C CA . GLY A 1 1019 ? -20.062 -29.438 18.141 1 90.44 1019 GLY A CA 1
ATOM 8439 C C . GLY A 1 1019 ? -21.234 -30.391 18.312 1 90.44 1019 GLY A C 1
ATOM 8440 O O . GLY A 1 1019 ? -21.281 -31.453 17.703 1 90.44 1019 GLY A O 1
ATOM 8441 N N . GLU A 1 1020 ? -22.25 -29.891 19.188 1 91.06 1020 GLU A N 1
ATOM 8442 C CA . GLU A 1 1020 ? -23.406 -30.719 19.5 1 91.06 1020 GLU A CA 1
ATOM 8443 C C . GLU A 1 1020 ? -24.609 -30.344 18.625 1 91.06 1020 GLU A C 1
ATOM 8445 O O . GLU A 1 1020 ? -24.766 -29.188 18.234 1 91.06 1020 GLU A O 1
ATOM 8450 N N . GLY A 1 1021 ? -25.281 -31.344 18.234 1 93.38 1021 GLY A N 1
ATOM 8451 C CA . GLY A 1 1021 ? -26.531 -31.094 17.531 1 93.38 1021 GLY A CA 1
ATOM 8452 C C . GLY A 1 1021 ? -27.578 -30.406 18.406 1 93.38 1021 GLY A C 1
ATOM 8453 O O . GLY A 1 1021 ? -27.562 -30.547 19.625 1 93.38 1021 GLY A O 1
ATOM 8454 N N . THR A 1 1022 ? -28.359 -29.609 17.75 1 93.06 1022 THR A N 1
ATOM 8455 C CA . THR A 1 1022 ? -29.406 -28.875 18.453 1 93.06 1022 THR A CA 1
ATOM 8456 C C . THR A 1 1022 ? -30.781 -29.25 17.906 1 93.06 1022 THR A C 1
ATOM 8458 O O . THR A 1 1022 ? -31.016 -29.234 16.703 1 93.06 1022 THR A O 1
ATOM 8461 N N . ILE A 1 1023 ? -31.672 -29.609 18.797 1 92.38 1023 ILE A N 1
ATOM 8462 C CA . ILE A 1 1023 ? -33.062 -29.828 18.438 1 92.38 1023 ILE A CA 1
ATOM 8463 C C . ILE A 1 1023 ? -33.875 -28.547 18.656 1 92.38 1023 ILE A C 1
ATOM 8465 O O . ILE A 1 1023 ? -34.188 -28.203 19.812 1 92.38 1023 ILE A O 1
ATOM 8469 N N . SER A 1 1024 ? -34.125 -27.844 17.656 1 89.94 1024 SER A N 1
ATOM 8470 C CA . SER A 1 1024 ? -34.844 -26.562 17.703 1 89.94 1024 SER A CA 1
ATOM 8471 C C . SER A 1 1024 ? -35.594 -26.297 16.406 1 89.94 1024 SER A C 1
ATOM 8473 O O . SER A 1 1024 ? -35.219 -26.781 15.344 1 89.94 1024 SER A O 1
ATOM 8475 N N . GLU A 1 1025 ? -36.656 -25.5 16.516 1 88.69 1025 GLU A N 1
ATOM 8476 C CA . GLU A 1 1025 ? -37.469 -25.156 15.352 1 88.69 1025 GLU A CA 1
ATOM 8477 C C . GLU A 1 1025 ? -36.844 -24.031 14.539 1 88.69 1025 GLU A C 1
ATOM 8479 O O . GLU A 1 1025 ? -37.219 -23.781 13.398 1 88.69 1025 GLU A O 1
ATOM 8484 N N . LYS A 1 1026 ? -35.969 -23.391 15.156 1 89.56 1026 LYS A N 1
ATOM 8485 C CA . LYS A 1 1026 ? -35.25 -22.328 14.461 1 89.56 1026 LYS A CA 1
ATOM 8486 C C . LYS A 1 1026 ? -33.75 -22.562 14.547 1 89.56 1026 LYS A C 1
ATOM 8488 O O . LYS A 1 1026 ? -33.219 -22.984 15.586 1 89.56 1026 LYS A O 1
ATOM 8493 N N . LEU A 1 1027 ? -33.125 -22.344 13.438 1 95.69 1027 LEU A N 1
ATOM 8494 C CA . LEU A 1 1027 ? -31.672 -22.359 13.422 1 95.69 1027 LEU A CA 1
ATOM 8495 C C . LEU A 1 1027 ? -31.109 -20.984 13.781 1 95.69 1027 LEU A C 1
ATOM 8497 O O . LEU A 1 1027 ? -31.234 -20.031 13.008 1 95.69 1027 LEU A O 1
ATOM 8501 N N . GLU A 1 1028 ? -30.547 -20.812 14.953 1 95.38 1028 GLU A N 1
ATOM 8502 C CA . GLU A 1 1028 ? -30 -19.547 15.445 1 95.38 1028 GLU A CA 1
ATOM 8503 C C . GLU A 1 1028 ? -28.5 -19.641 15.664 1 95.38 1028 GLU A C 1
ATOM 8505 O O . GLU A 1 1028 ? -28.016 -20.625 16.234 1 95.38 1028 GLU A O 1
ATOM 8510 N N . PHE A 1 1029 ? -27.719 -18.625 15.234 1 95.75 1029 PHE A N 1
ATOM 8511 C CA . PHE A 1 1029 ? -26.266 -18.625 15.398 1 95.75 1029 PHE A CA 1
ATOM 8512 C C . PHE A 1 1029 ? -25.719 -17.203 15.258 1 95.75 1029 PHE A C 1
ATOM 8514 O O . PHE A 1 1029 ? -26.375 -16.328 14.711 1 95.75 1029 PHE A O 1
ATOM 8521 N N . ASP A 1 1030 ? -24.531 -16.922 15.875 1 95.5 1030 ASP A N 1
ATOM 8522 C CA . ASP A 1 1030 ? -23.766 -15.703 15.633 1 95.5 1030 ASP A CA 1
ATOM 8523 C C . ASP A 1 1030 ? -22.875 -15.859 14.406 1 95.5 1030 ASP A C 1
ATOM 8525 O O . ASP A 1 1030 ? -22.406 -16.953 14.109 1 95.5 1030 ASP A O 1
ATOM 8529 N N . ILE A 1 1031 ? -22.719 -14.805 13.695 1 97.06 1031 ILE A N 1
ATOM 8530 C CA . ILE A 1 1031 ? -21.812 -14.852 12.555 1 97.06 1031 ILE A CA 1
ATOM 8531 C C . ILE A 1 1031 ? -20.828 -13.68 12.617 1 97.06 1031 ILE A C 1
ATOM 8533 O O . ILE A 1 1031 ? -21.188 -12.594 13.086 1 97.06 1031 ILE A O 1
ATOM 8537 N N . ASN A 1 1032 ? -19.578 -13.898 12.289 1 97.31 1032 ASN A N 1
ATOM 8538 C CA . ASN A 1 1032 ? -18.516 -12.891 12.258 1 97.31 1032 ASN A CA 1
ATOM 8539 C C . ASN A 1 1032 ? -18.312 -12.344 10.852 1 97.31 1032 ASN A C 1
ATOM 8541 O O . ASN A 1 1032 ? -18.859 -12.875 9.883 1 97.31 1032 ASN A O 1
ATOM 8545 N N . PRO A 1 1033 ? -17.562 -11.227 10.781 1 97.81 1033 PRO A N 1
ATOM 8546 C CA . PRO A 1 1033 ? -17.312 -10.648 9.461 1 97.81 1033 PRO A CA 1
ATOM 8547 C C . PRO A 1 1033 ? -16.734 -11.656 8.469 1 97.81 1033 PRO A C 1
ATOM 8549 O O . PRO A 1 1033 ? -15.68 -12.242 8.727 1 97.81 1033 PRO A O 1
ATOM 8552 N N . TYR A 1 1034 ? -17.438 -11.867 7.305 1 98.38 1034 TYR A N 1
ATOM 8553 C CA . TYR A 1 1034 ? -17.031 -12.664 6.156 1 98.38 1034 TYR A CA 1
ATOM 8554 C C . TYR A 1 1034 ? -16.906 -14.133 6.527 1 98.38 1034 TYR A C 1
ATOM 8556 O O . TYR A 1 1034 ? -16.266 -14.914 5.812 1 98.38 1034 TYR A O 1
ATOM 8564 N N . GLU A 1 1035 ? -17.469 -14.57 7.586 1 98.56 1035 GLU A N 1
ATOM 8565 C CA . GLU A 1 1035 ? -17.391 -15.953 8.047 1 98.56 1035 GLU A CA 1
ATOM 8566 C C . GLU A 1 1035 ? -18.266 -16.875 7.207 1 98.56 1035 GLU A C 1
ATOM 8568 O O . GLU A 1 1035 ? -19.391 -16.5 6.848 1 98.56 1035 GLU A O 1
ATOM 8573 N N . ILE A 1 1036 ? -17.734 -18.031 6.828 1 98.62 1036 ILE A N 1
ATOM 8574 C CA . ILE A 1 1036 ? -18.484 -19.109 6.215 1 98.62 1036 ILE A CA 1
ATOM 8575 C C . ILE A 1 1036 ? -19.031 -20.047 7.301 1 98.62 1036 ILE A C 1
ATOM 8577 O O . ILE A 1 1036 ? -18.281 -20.484 8.18 1 98.62 1036 ILE A O 1
ATOM 8581 N N . LYS A 1 1037 ? -20.312 -20.375 7.23 1 98.06 1037 LYS A N 1
ATOM 8582 C CA . LYS A 1 1037 ? -20.906 -21.375 8.109 1 98.06 1037 LYS A CA 1
ATOM 8583 C C . LYS A 1 1037 ? -21.656 -22.438 7.301 1 98.06 1037 LYS A C 1
ATOM 8585 O O . LYS A 1 1037 ? -22.281 -22.141 6.281 1 98.06 1037 LYS A O 1
ATOM 8590 N N . THR A 1 1038 ? -21.562 -23.609 7.691 1 98.31 1038 THR A N 1
ATOM 8591 C CA . THR A 1 1038 ? -22.25 -24.734 7.07 1 98.31 1038 THR A CA 1
ATOM 8592 C C . THR A 1 1038 ? -23 -25.562 8.117 1 98.31 1038 THR A C 1
ATOM 8594 O O . THR A 1 1038 ? -22.484 -25.812 9.203 1 98.31 1038 THR A O 1
ATOM 8597 N N . PHE A 1 1039 ? -24.219 -26.016 7.805 1 98.19 1039 PHE A N 1
ATOM 8598 C CA . PHE A 1 1039 ? -25.078 -26.75 8.734 1 98.19 1039 PHE A CA 1
ATOM 8599 C C . PHE A 1 1039 ? -25.641 -28 8.078 1 98.19 1039 PHE A C 1
ATOM 8601 O O . PHE A 1 1039 ? -25.891 -28.016 6.871 1 98.19 1039 PHE A O 1
ATOM 8608 N N . LEU A 1 1040 ? -25.781 -29.047 8.836 1 97.88 1040 LEU A N 1
ATOM 8609 C CA . LEU A 1 1040 ? -26.625 -30.188 8.516 1 97.88 1040 LEU A CA 1
ATOM 8610 C C . LEU A 1 1040 ? -28 -30.047 9.164 1 97.88 1040 LEU A C 1
ATOM 8612 O O . LEU A 1 1040 ? -28.109 -29.859 10.383 1 97.88 1040 LEU A O 1
ATOM 8616 N N . ILE A 1 1041 ? -29.016 -30.125 8.32 1 97.75 1041 ILE A N 1
ATOM 8617 C CA . ILE A 1 1041 ? -30.359 -29.828 8.82 1 97.75 1041 ILE A CA 1
ATOM 8618 C C . ILE A 1 1041 ? -31.281 -31.016 8.547 1 97.75 1041 ILE A C 1
ATOM 8620 O O . ILE A 1 1041 ? -31.25 -31.594 7.457 1 97.75 1041 ILE A O 1
ATOM 8624 N N . ASP A 1 1042 ? -32.125 -31.359 9.516 1 95 1042 ASP A N 1
ATOM 8625 C CA . ASP A 1 1042 ? -33.188 -32.344 9.391 1 95 1042 ASP A CA 1
ATOM 8626 C C . ASP A 1 1042 ? -34.562 -31.656 9.438 1 95 1042 ASP A C 1
ATOM 8628 O O . ASP A 1 1042 ? -34.906 -31.031 10.438 1 95 1042 ASP A O 1
ATOM 8632 N N . LEU A 1 1043 ? -35.25 -31.828 8.266 1 92.5 1043 LEU A N 1
ATOM 8633 C CA . LEU A 1 1043 ? -36.625 -31.312 8.219 1 92.5 1043 LEU A CA 1
ATOM 8634 C C . LEU A 1 1043 ? -37.625 -32.438 8.422 1 92.5 1043 LEU A C 1
ATOM 8636 O O . LEU A 1 1043 ? -37.375 -33.594 8.086 1 92.5 1043 LEU A O 1
ATOM 8640 N N . LYS A 1 1044 ? -38.781 -32.125 9.031 1 80.44 1044 LYS A N 1
ATOM 8641 C CA . LYS A 1 1044 ? -39.906 -33.094 9.156 1 80.44 1044 LYS A CA 1
ATOM 8642 C C . LYS A 1 1044 ? -40.938 -32.844 8.07 1 80.44 1044 LYS A C 1
ATOM 8644 O O . LYS A 1 1044 ? -41.312 -31.719 7.809 1 80.44 1044 LYS A O 1
ATOM 8649 N N . MET B 1 1 ? 50.375 5.949 -13.188 1 64.69 1 MET B N 1
ATOM 8650 C CA . MET B 1 1 ? 51.812 5.629 -13.031 1 64.69 1 MET B CA 1
ATOM 8651 C C . MET B 1 1 ? 52.531 6.758 -12.32 1 64.69 1 MET B C 1
ATOM 8653 O O . MET B 1 1 ? 53.344 6.508 -11.414 1 64.69 1 MET B O 1
ATOM 8657 N N . PHE B 1 2 ? 52.438 8.039 -12.773 1 79.5 2 PHE B N 1
ATOM 8658 C CA . PHE B 1 2 ? 53.156 9.148 -12.188 1 79.5 2 PHE B CA 1
ATOM 8659 C C . PHE B 1 2 ? 52.344 9.82 -11.086 1 79.5 2 PHE B C 1
ATOM 8661 O O . PHE B 1 2 ? 52.656 10.938 -10.672 1 79.5 2 PHE B O 1
ATOM 8668 N N . LEU B 1 3 ? 51.406 9.133 -10.562 1 89.19 3 LEU B N 1
ATOM 8669 C CA . LEU B 1 3 ? 50.531 9.648 -9.492 1 89.19 3 LEU B CA 1
ATOM 8670 C C . LEU B 1 3 ? 50.062 11.062 -9.797 1 89.19 3 LEU B C 1
ATOM 8672 O O . LEU B 1 3 ? 50.156 11.945 -8.938 1 89.19 3 LEU B O 1
ATOM 8676 N N . THR B 1 4 ? 49.719 11.289 -11.203 1 90.38 4 THR B N 1
ATOM 8677 C CA . THR B 1 4 ? 49.438 12.617 -11.734 1 90.38 4 THR B CA 1
ATOM 8678 C C . THR B 1 4 ? 48.344 13.297 -10.93 1 90.38 4 THR B C 1
ATOM 8680 O O . THR B 1 4 ? 48.438 14.484 -10.609 1 90.38 4 THR B O 1
ATOM 8683 N N . GLU B 1 5 ? 47.281 12.602 -10.625 1 93.12 5 GLU B N 1
ATOM 8684 C CA . GLU B 1 5 ? 46.156 13.195 -9.883 1 93.12 5 GLU B CA 1
ATOM 8685 C C . GLU B 1 5 ? 46.594 13.633 -8.492 1 93.12 5 GLU B C 1
ATOM 8687 O O . GLU B 1 5 ? 46.312 14.75 -8.062 1 93.12 5 GLU B O 1
ATOM 8692 N N . GLU B 1 6 ? 47.344 12.75 -7.777 1 90.44 6 GLU B N 1
ATOM 8693 C CA . GLU B 1 6 ? 47.812 13.039 -6.426 1 90.44 6 GLU B CA 1
ATOM 8694 C C . GLU B 1 6 ? 48.812 14.195 -6.426 1 90.44 6 GLU B C 1
ATOM 8696 O O . GLU B 1 6 ? 48.781 15.047 -5.535 1 90.44 6 GLU B O 1
ATOM 8701 N N . LYS B 1 7 ? 49.688 14.227 -7.453 1 92.69 7 LYS B N 1
ATOM 8702 C CA . LYS B 1 7 ? 50.688 15.289 -7.613 1 92.69 7 LYS B CA 1
ATOM 8703 C C . LYS B 1 7 ? 50 16.641 -7.801 1 92.69 7 LYS B C 1
ATOM 8705 O O . LYS B 1 7 ? 50.375 17.625 -7.145 1 92.69 7 LYS B O 1
ATOM 8710 N N . LEU B 1 8 ? 49.094 16.672 -8.68 1 95.31 8 LEU B N 1
ATOM 8711 C CA . LEU B 1 8 ? 48.406 17.922 -8.977 1 95.31 8 LEU B CA 1
ATOM 8712 C C . LEU B 1 8 ? 47.625 18.391 -7.762 1 95.31 8 LEU B C 1
ATOM 8714 O O . LEU B 1 8 ? 47.531 19.594 -7.504 1 95.31 8 LEU B O 1
ATOM 8718 N N . GLU B 1 9 ? 46.969 17.484 -7.031 1 94.56 9 GLU B N 1
ATOM 8719 C CA . GLU B 1 9 ? 46.25 17.828 -5.809 1 94.56 9 GLU B CA 1
ATOM 8720 C C . GLU B 1 9 ? 47.188 18.5 -4.801 1 94.56 9 GLU B C 1
ATOM 8722 O O . GLU B 1 9 ? 46.844 19.5 -4.188 1 94.56 9 GLU B O 1
ATOM 8727 N N . ALA B 1 10 ? 48.375 17.953 -4.68 1 91.81 10 ALA B N 1
ATOM 8728 C CA . ALA B 1 10 ? 49.344 18.5 -3.75 1 91.81 10 ALA B CA 1
ATOM 8729 C C . ALA B 1 10 ? 49.812 19.891 -4.191 1 91.81 10 ALA B C 1
ATOM 8731 O O . ALA B 1 10 ? 50 20.781 -3.359 1 91.81 10 ALA B O 1
ATOM 8732 N N . ARG B 1 11 ? 50.094 20.141 -5.496 1 94.69 11 ARG B N 1
ATOM 8733 C CA . ARG B 1 11 ? 50.531 21.422 -6.027 1 94.69 11 ARG B CA 1
ATOM 8734 C C . ARG B 1 11 ? 49.438 22.484 -5.895 1 94.69 11 ARG B C 1
ATOM 8736 O O . ARG B 1 11 ? 49.719 23.641 -5.613 1 94.69 11 ARG B O 1
ATOM 8743 N N . ILE B 1 12 ? 48.25 22.078 -6.125 1 96.44 12 ILE B N 1
ATOM 8744 C CA . ILE B 1 12 ? 47.125 23 -5.984 1 96.44 12 ILE B CA 1
ATOM 8745 C C . ILE B 1 12 ? 47 23.438 -4.527 1 96.44 12 ILE B C 1
ATOM 8747 O O . ILE B 1 12 ? 46.781 24.609 -4.238 1 96.44 12 ILE B O 1
ATOM 8751 N N . ASN B 1 13 ? 47.156 22.516 -3.65 1 93.88 13 ASN B N 1
ATOM 8752 C CA . ASN B 1 13 ? 47.125 22.828 -2.227 1 93.88 13 ASN B CA 1
ATOM 8753 C C . ASN B 1 13 ? 48.219 23.797 -1.846 1 93.88 13 ASN B C 1
ATOM 8755 O O . ASN B 1 13 ? 48.031 24.703 -1.043 1 93.88 13 ASN B O 1
ATOM 8759 N N . GLU B 1 14 ? 49.375 23.578 -2.369 1 91.94 14 GLU B N 1
ATOM 8760 C CA . GLU B 1 14 ? 50.5 24.469 -2.107 1 91.94 14 GLU B CA 1
ATOM 8761 C C . GLU B 1 14 ? 50.25 25.875 -2.65 1 91.94 14 GLU B C 1
ATOM 8763 O O . GLU B 1 14 ? 50.562 26.875 -1.993 1 91.94 14 GLU B O 1
ATOM 8768 N N . LEU B 1 15 ? 49.719 25.922 -3.785 1 93.88 15 LEU B N 1
ATOM 8769 C CA . LEU B 1 15 ? 49.375 27.188 -4.43 1 93.88 15 LEU B CA 1
ATOM 8770 C C . LEU B 1 15 ? 48.406 28 -3.574 1 93.88 15 LEU B C 1
ATOM 8772 O O . LEU B 1 15 ? 48.438 29.234 -3.592 1 93.88 15 LEU B O 1
ATOM 8776 N N . SER B 1 16 ? 47.562 27.406 -2.777 1 94.38 16 SER B N 1
ATOM 8777 C CA . SER B 1 16 ? 46.531 28.031 -1.966 1 94.38 16 SER B CA 1
ATOM 8778 C C . SER B 1 16 ? 47.125 29 -0.951 1 94.38 16 SER B C 1
ATOM 8780 O O . SER B 1 16 ? 46.531 30.031 -0.641 1 94.38 16 SER B O 1
ATOM 8782 N N . GLU B 1 17 ? 48.25 28.781 -0.542 1 89.81 17 GLU B N 1
ATOM 8783 C CA . GLU B 1 17 ? 48.906 29.594 0.471 1 89.81 17 GLU B CA 1
ATOM 8784 C C . GLU B 1 17 ? 49.531 30.844 -0.151 1 89.81 17 GLU B C 1
ATOM 8786 O O . GLU B 1 17 ? 49.75 31.844 0.531 1 89.81 17 GLU B O 1
ATOM 8791 N N . HIS B 1 18 ? 49.844 30.812 -1.37 1 94.25 18 HIS B N 1
ATOM 8792 C CA . HIS B 1 18 ? 50.594 31.891 -2.023 1 94.25 18 HIS B CA 1
ATOM 8793 C C . HIS B 1 18 ? 49.656 32.906 -2.658 1 94.25 18 HIS B C 1
ATOM 8795 O O . HIS B 1 18 ? 50.094 33.844 -3.299 1 94.25 18 HIS B O 1
ATOM 8801 N N . ARG B 1 19 ? 48.344 32.75 -2.387 1 96.56 19 ARG B N 1
ATOM 8802 C CA . ARG B 1 19 ? 47.344 33.656 -2.947 1 96.56 19 ARG B CA 1
ATOM 8803 C C . ARG B 1 19 ? 47.375 35 -2.221 1 96.56 19 ARG B C 1
ATOM 8805 O O . ARG B 1 19 ? 46.969 36 -2.789 1 96.56 19 ARG B O 1
ATOM 8812 N N . TYR B 1 20 ? 47.75 35 -0.956 1 96.75 20 TYR B N 1
ATOM 8813 C CA . TYR B 1 20 ? 47.781 36.219 -0.132 1 96.75 20 TYR B CA 1
ATOM 8814 C C . TYR B 1 20 ? 49.219 36.75 0.01 1 96.75 20 TYR B C 1
ATOM 8816 O O . TYR B 1 20 ? 50.094 36.062 0.541 1 96.75 20 TYR B O 1
ATOM 8824 N N . ARG B 1 21 ? 49.406 37.969 -0.395 1 96.12 21 ARG B N 1
ATOM 8825 C CA . ARG B 1 21 ? 50.75 38.5 -0.441 1 96.12 21 ARG B CA 1
ATOM 8826 C C . ARG B 1 21 ? 50.938 39.625 0.591 1 96.12 21 ARG B C 1
ATOM 8828 O O . ARG B 1 21 ? 50 40.312 0.95 1 96.12 21 ARG B O 1
ATOM 8835 N N . GLU B 1 22 ? 52.156 39.844 1.139 1 95.25 22 GLU B N 1
ATOM 8836 C CA . GLU B 1 22 ? 52.656 40.906 2.012 1 95.25 22 GLU B CA 1
ATOM 8837 C C . GLU B 1 22 ? 51.781 41.031 3.258 1 95.25 22 GLU B C 1
ATOM 8839 O O . GLU B 1 22 ? 51.344 42.125 3.613 1 95.25 22 GLU B O 1
ATOM 8844 N N . ALA B 1 23 ? 51.469 39.969 3.855 1 95.69 23 ALA B N 1
ATOM 8845 C CA . ALA B 1 23 ? 50.594 39.906 5.023 1 95.69 23 ALA B CA 1
ATOM 8846 C C . ALA B 1 23 ? 51.188 40.719 6.172 1 95.69 23 ALA B C 1
ATOM 8848 O O . ALA B 1 23 ? 52.406 40.688 6.418 1 95.69 23 ALA B O 1
ATOM 8849 N N . ILE B 1 24 ? 50.375 41.531 6.781 1 96.38 24 ILE B N 1
ATOM 8850 C CA . ILE B 1 24 ? 50.688 42.281 7.984 1 96.38 24 ILE B CA 1
ATOM 8851 C C . ILE B 1 24 ? 49.938 41.719 9.18 1 96.38 24 ILE B C 1
ATOM 8853 O O . ILE B 1 24 ? 48.688 41.656 9.18 1 96.38 24 ILE B O 1
ATOM 8857 N N . LEU B 1 25 ? 50.688 41.312 10.164 1 96.25 25 LEU B N 1
ATOM 8858 C CA . LEU B 1 25 ? 50.094 40.656 11.344 1 96.25 25 LEU B CA 1
ATOM 8859 C C . LEU B 1 25 ? 49.438 41.688 12.258 1 96.25 25 LEU B C 1
ATOM 8861 O O . LEU B 1 25 ? 49.969 42.812 12.43 1 96.25 25 LEU B O 1
ATOM 8865 N N . ILE B 1 26 ? 48.312 41.375 12.773 1 97.19 26 ILE B N 1
ATOM 8866 C CA . ILE B 1 26 ? 47.688 42.094 13.898 1 97.19 26 ILE B CA 1
ATOM 8867 C C . ILE B 1 26 ? 48 41.344 15.195 1 97.19 26 ILE B C 1
ATOM 8869 O O . ILE B 1 26 ? 47.281 40.438 15.578 1 97.19 26 ILE B O 1
ATOM 8873 N N . PRO B 1 27 ? 49 41.719 15.969 1 95.12 27 PRO B N 1
ATOM 8874 C CA . PRO B 1 27 ? 49.562 40.875 17.047 1 95.12 27 PRO B CA 1
ATOM 8875 C C . PRO B 1 27 ? 48.656 40.906 18.297 1 95.12 27 PRO B C 1
ATOM 8877 O O . PRO B 1 27 ? 48.75 39.969 19.109 1 95.12 27 PRO B O 1
ATOM 8880 N N . LYS B 1 28 ? 47.938 42 18.438 1 95.81 28 LYS B N 1
ATOM 8881 C CA . LYS B 1 28 ? 47.125 42.062 19.625 1 95.81 28 LYS B CA 1
ATOM 8882 C C . LYS B 1 28 ? 45.844 42.875 19.359 1 95.81 28 LYS B C 1
ATOM 8884 O O . LYS B 1 28 ? 45.812 43.688 18.438 1 95.81 28 LYS B O 1
ATOM 8889 N N . PHE B 1 29 ? 44.812 42.594 20.188 1 97 29 PHE B N 1
ATOM 8890 C CA . PHE B 1 29 ? 43.531 43.281 20.141 1 97 29 PHE B CA 1
ATOM 8891 C C . PHE B 1 29 ? 43.156 43.812 21.516 1 97 29 PHE B C 1
ATOM 8893 O O . PHE B 1 29 ? 43.562 43.281 22.547 1 97 29 PHE B O 1
ATOM 8900 N N . ARG B 1 30 ? 42.438 44.938 21.531 1 96.44 30 ARG B N 1
ATOM 8901 C CA . ARG B 1 30 ? 41.656 45.25 22.719 1 96.44 30 ARG B CA 1
ATOM 8902 C C . ARG B 1 30 ? 40.5 44.281 22.906 1 96.44 30 ARG B C 1
ATOM 8904 O O . ARG B 1 30 ? 39.812 43.906 21.938 1 96.44 30 ARG B O 1
ATOM 8911 N N . PHE B 1 31 ? 40.281 43.719 24.109 1 95.75 31 PHE B N 1
ATOM 8912 C CA . PHE B 1 31 ? 39.344 42.656 24.391 1 95.75 31 PHE B CA 1
ATOM 8913 C C . PHE B 1 31 ? 38.438 43.031 25.547 1 95.75 31 PHE B C 1
ATOM 8915 O O . PHE B 1 31 ? 38.906 43.5 26.594 1 95.75 31 PHE B O 1
ATOM 8922 N N . LEU B 1 32 ? 37.094 42.906 25.406 1 95.19 32 LEU B N 1
ATOM 8923 C CA . LEU B 1 32 ? 36.125 43.219 26.422 1 95.19 32 LEU B CA 1
ATOM 8924 C C . LEU B 1 32 ? 34.969 42.188 26.422 1 95.19 32 LEU B C 1
ATOM 8926 O O . LEU B 1 32 ? 34.312 42 25.391 1 95.19 32 LEU B O 1
ATOM 8930 N N . VAL B 1 33 ? 34.75 41.562 27.562 1 93.81 33 VAL B N 1
ATOM 8931 C CA . VAL B 1 33 ? 33.625 40.656 27.688 1 93.81 33 VAL B CA 1
ATOM 8932 C C . VAL B 1 33 ? 32.312 41.438 27.734 1 93.81 33 VAL B C 1
ATOM 8934 O O . VAL B 1 33 ? 32.219 42.406 28.484 1 93.81 33 VAL B O 1
ATOM 8937 N N . ASP B 1 34 ? 31.422 41.125 26.891 1 92.12 34 ASP B N 1
ATOM 8938 C CA . ASP B 1 34 ? 30.078 41.719 26.859 1 92.12 34 ASP B CA 1
ATOM 8939 C C . ASP B 1 34 ? 29.125 40.938 27.766 1 92.12 34 ASP B C 1
ATOM 8941 O O . ASP B 1 34 ? 28.438 40 27.297 1 92.12 34 ASP B O 1
ATOM 8945 N N . GLU B 1 35 ? 28.953 41.25 28.969 1 85.62 35 GLU B N 1
ATOM 8946 C CA . GLU B 1 35 ? 28.203 40.5 29.984 1 85.62 35 GLU B CA 1
ATOM 8947 C C . GLU B 1 35 ? 26.703 40.562 29.703 1 85.62 35 GLU B C 1
ATOM 8949 O O . GLU B 1 35 ? 25.969 39.625 30.016 1 85.62 35 GLU B O 1
ATOM 8954 N N . LYS B 1 36 ? 26.266 41.594 29.109 1 88 36 LYS B N 1
ATOM 8955 C CA . LYS B 1 36 ? 24.844 41.719 28.875 1 88 36 LYS B CA 1
ATOM 8956 C C . LYS B 1 36 ? 24.375 40.875 27.703 1 88 36 LYS B C 1
ATOM 8958 O O . LYS B 1 36 ? 23.281 40.312 27.734 1 88 36 LYS B O 1
ATOM 8963 N N . GLY B 1 37 ? 25.219 40.875 26.703 1 90.94 37 GLY B N 1
ATOM 8964 C CA . GLY B 1 37 ? 24.922 40.062 25.547 1 90.94 37 GLY B CA 1
ATOM 8965 C C . GLY B 1 37 ? 23.625 40.406 24.844 1 90.94 37 GLY B C 1
ATOM 8966 O O . GLY B 1 37 ? 22.875 39.531 24.438 1 90.94 37 GLY B O 1
ATOM 8967 N N . GLU B 1 38 ? 23.25 41.688 24.781 1 92.88 38 GLU B N 1
ATOM 8968 C CA . GLU B 1 38 ? 22.016 42.125 24.156 1 92.88 38 GLU B CA 1
ATOM 8969 C C . GLU B 1 38 ? 22.062 41.969 22.641 1 92.88 38 GLU B C 1
ATOM 8971 O O . GLU B 1 38 ? 23.109 42.219 22.031 1 92.88 38 GLU B O 1
ATOM 8976 N N . VAL B 1 39 ? 20.953 41.594 22.094 1 93.31 39 VAL B N 1
ATOM 8977 C CA . VAL B 1 39 ? 20.859 41.438 20.641 1 93.31 39 VAL B CA 1
ATOM 8978 C C . VAL B 1 39 ? 21.031 42.812 19.969 1 93.31 39 VAL B C 1
ATOM 8980 O O . VAL B 1 39 ? 20.422 43.812 20.406 1 93.31 39 VAL B O 1
ATOM 8983 N N . GLY B 1 40 ? 21.75 42.875 18.938 1 89.75 40 GLY B N 1
ATOM 8984 C CA . GLY B 1 40 ? 21.953 44.094 18.188 1 89.75 40 GLY B CA 1
ATOM 8985 C C . GLY B 1 40 ? 22.812 45.094 18.906 1 89.75 40 GLY B C 1
ATOM 8986 O O . GLY B 1 40 ? 22.844 46.281 18.531 1 89.75 40 GLY B O 1
ATOM 8987 N N . ALA B 1 41 ? 23.562 44.75 19.828 1 89.94 41 ALA B N 1
ATOM 8988 C CA . ALA B 1 41 ? 24.391 45.656 20.625 1 89.94 41 ALA B CA 1
ATOM 8989 C C . ALA B 1 41 ? 25.5 46.281 19.766 1 89.94 41 ALA B C 1
ATOM 8991 O O . ALA B 1 41 ? 25.922 45.688 18.766 1 89.94 41 ALA B O 1
ATOM 8992 N N . ARG B 1 42 ? 25.875 47.469 20.156 1 89.19 42 ARG B N 1
ATOM 8993 C CA . ARG B 1 42 ? 27.031 48.156 19.578 1 89.19 42 ARG B CA 1
ATOM 8994 C C . ARG B 1 42 ? 28.172 48.25 20.594 1 89.19 42 ARG B C 1
ATOM 8996 O O . ARG B 1 42 ? 27.938 48.156 21.797 1 89.19 42 ARG B O 1
ATOM 9003 N N . SER B 1 43 ? 29.359 48.344 19.969 1 88.44 43 SER B N 1
ATOM 9004 C CA . SER B 1 43 ? 30.531 48.406 20.859 1 88.44 43 SER B CA 1
ATOM 9005 C C . SER B 1 43 ? 30.391 49.531 21.875 1 88.44 43 SER B C 1
ATOM 9007 O O . SER B 1 43 ? 30.047 50.656 21.516 1 88.44 43 SER B O 1
ATOM 9009 N N . PRO B 1 44 ? 30.688 49.188 23.094 1 86.31 44 PRO B N 1
ATOM 9010 C CA . PRO B 1 44 ? 30.562 50.219 24.125 1 86.31 44 PRO B CA 1
ATOM 9011 C C . PRO B 1 44 ? 31.703 51.25 24.078 1 86.31 44 PRO B C 1
ATOM 9013 O O . PRO B 1 44 ? 32.812 50.906 23.688 1 86.31 44 PRO B O 1
ATOM 9016 N N . GLU B 1 45 ? 31.391 52.469 24.484 1 82.81 45 GLU B N 1
ATOM 9017 C CA . GLU B 1 45 ? 32.406 53.5 24.656 1 82.81 45 GLU B CA 1
ATOM 9018 C C . GLU B 1 45 ? 33 53.438 26.062 1 82.81 45 GLU B C 1
ATOM 9020 O O . GLU B 1 45 ? 32.438 53.938 27.016 1 82.81 45 GLU B O 1
ATOM 9025 N N . THR B 1 46 ? 33.938 52.562 26.188 1 79.62 46 THR B N 1
ATOM 9026 C CA . THR B 1 46 ? 34.562 52.438 27.484 1 79.62 46 THR B CA 1
ATOM 9027 C C . THR B 1 46 ? 36.094 52.438 27.359 1 79.62 46 THR B C 1
ATOM 9029 O O . THR B 1 46 ? 36.625 52.219 26.266 1 79.62 46 THR B O 1
ATOM 9032 N N . LYS B 1 47 ? 36.688 52.812 28.547 1 76.56 47 LYS B N 1
ATOM 9033 C CA . LYS B 1 47 ? 38.156 52.844 28.578 1 76.56 47 LYS B CA 1
ATOM 9034 C C . LYS B 1 47 ? 38.719 51.562 29.234 1 76.56 47 LYS B C 1
ATOM 9036 O O . LYS B 1 47 ? 39.938 51.344 29.25 1 76.56 47 LYS B O 1
ATOM 9041 N N . GLU B 1 48 ? 37.938 50.656 29.594 1 84.56 48 GLU B N 1
ATOM 9042 C CA . GLU B 1 48 ? 38.406 49.5 30.344 1 84.56 48 GLU B CA 1
ATOM 9043 C C . GLU B 1 48 ? 38.594 48.281 29.422 1 84.56 48 GLU B C 1
ATOM 9045 O O . GLU B 1 48 ? 37.969 47.25 29.609 1 84.56 48 GLU B O 1
ATOM 9050 N N . TRP B 1 49 ? 39.406 48.344 28.469 1 91.94 49 TRP B N 1
ATOM 9051 C CA . TRP B 1 49 ? 39.719 47.281 27.547 1 91.94 49 TRP B CA 1
ATOM 9052 C C . TRP B 1 49 ? 40.906 46.469 28.047 1 91.94 49 TRP B C 1
ATOM 9054 O O . TRP B 1 49 ? 41.875 47.031 28.547 1 91.94 49 TRP B O 1
ATOM 9064 N N . LYS B 1 50 ? 40.75 45.188 28.047 1 93.94 50 LYS B N 1
ATOM 9065 C CA . LYS B 1 50 ? 41.906 44.312 28.219 1 93.94 50 LYS B CA 1
ATOM 9066 C C . LYS B 1 50 ? 42.594 44 26.875 1 93.94 50 LYS B C 1
ATOM 9068 O O . LYS B 1 50 ? 42.125 44.469 25.828 1 93.94 50 LYS B O 1
ATOM 9073 N N . GLU B 1 51 ? 43.719 43.375 27.047 1 94.5 51 GLU B N 1
ATOM 9074 C CA . GLU B 1 51 ? 44.469 43 25.828 1 94.5 51 GLU B CA 1
ATOM 9075 C C . GLU B 1 51 ? 44.469 41.5 25.609 1 94.5 51 GLU B C 1
ATOM 9077 O O . GLU B 1 51 ? 44.594 40.719 26.578 1 94.5 51 GLU B O 1
ATOM 9082 N N . ILE B 1 52 ? 44.219 41.031 24.438 1 95.94 52 ILE B N 1
ATOM 9083 C CA . ILE B 1 52 ? 44.344 39.625 24.047 1 95.94 52 ILE B CA 1
ATOM 9084 C C . ILE B 1 52 ? 45.281 39.531 22.828 1 95.94 52 ILE B C 1
ATOM 9086 O O . ILE B 1 52 ? 45.219 40.375 21.938 1 95.94 52 ILE B O 1
ATOM 9090 N N . ARG B 1 53 ? 46.125 38.531 22.875 1 96.5 53 ARG B N 1
ATOM 9091 C CA . ARG B 1 53 ? 47.156 38.375 21.828 1 96.5 53 ARG B CA 1
ATOM 9092 C C . ARG B 1 53 ? 46.844 37.188 20.938 1 96.5 53 ARG B C 1
ATOM 9094 O O . ARG B 1 53 ? 46.062 36.312 21.312 1 96.5 53 ARG B O 1
ATOM 9101 N N . LEU B 1 54 ? 47.438 37.344 19.781 1 95.38 54 LEU B N 1
ATOM 9102 C CA . LEU B 1 54 ? 47.375 36.188 18.906 1 95.38 54 LEU B CA 1
ATOM 9103 C C . LEU B 1 54 ? 47.906 34.938 19.625 1 95.38 54 LEU B C 1
ATOM 9105 O O . LEU B 1 54 ? 48.969 35 20.281 1 95.38 54 LEU B O 1
ATOM 9109 N N . GLY B 1 55 ? 47.094 33.781 19.516 1 93.81 55 GLY B N 1
ATOM 9110 C CA . GLY B 1 55 ? 47.5 32.531 20.188 1 93.81 55 GLY B CA 1
ATOM 9111 C C . GLY B 1 55 ? 46.781 32.344 21.516 1 93.81 55 GLY B C 1
ATOM 9112 O O . GLY B 1 55 ? 46.75 31.219 22.047 1 93.81 55 GLY B O 1
ATOM 9113 N N . ASP B 1 56 ? 46.25 33.375 22.047 1 95.94 56 ASP B N 1
ATOM 9114 C CA . ASP B 1 56 ? 45.594 33.281 23.344 1 95.94 56 ASP B CA 1
ATOM 9115 C C . ASP B 1 56 ? 44.219 32.594 23.203 1 95.94 56 ASP B C 1
ATOM 9117 O O . ASP B 1 56 ? 43.688 32.5 22.094 1 95.94 56 ASP B O 1
ATOM 9121 N N . TYR B 1 57 ? 43.75 32.094 24.328 1 94.12 57 TYR B N 1
ATOM 9122 C CA . TYR B 1 57 ? 42.438 31.422 24.406 1 94.12 57 TYR B CA 1
ATOM 9123 C C . TYR B 1 57 ? 41.438 32.281 25.141 1 94.12 57 TYR B C 1
ATOM 9125 O O . TYR B 1 57 ? 41.812 33.125 25.969 1 94.12 57 TYR B O 1
ATOM 9133 N N . TRP B 1 58 ? 40.219 32.125 24.766 1 92.12 58 TRP B N 1
ATOM 9134 C CA . TRP B 1 58 ? 39.094 32.625 25.547 1 92.12 58 TRP B CA 1
ATOM 9135 C C . TRP B 1 58 ? 37.969 31.594 25.609 1 92.12 58 TRP B C 1
ATOM 9137 O O . TRP B 1 58 ? 37.906 30.703 24.766 1 92.12 58 TRP B O 1
ATOM 9147 N N . SER B 1 59 ? 37.281 31.547 26.703 1 91.69 59 SER B N 1
ATOM 9148 C CA . SER B 1 59 ? 36.344 30.453 26.906 1 91.69 59 SER B CA 1
ATOM 9149 C C . SER B 1 59 ? 35.062 30.953 27.594 1 91.69 59 SER B C 1
ATOM 9151 O O . SER B 1 59 ? 35.062 32.031 28.203 1 91.69 59 SER B O 1
ATOM 9153 N N . GLY B 1 60 ? 34.031 30.141 27.469 1 93.12 60 GLY B N 1
ATOM 9154 C CA . GLY B 1 60 ? 32.719 30.375 28.094 1 93.12 60 GLY B CA 1
ATOM 9155 C C . GLY B 1 60 ? 31.578 29.734 27.344 1 93.12 60 GLY B C 1
ATOM 9156 O O . GLY B 1 60 ? 31.734 29.359 26.172 1 93.12 60 GLY B O 1
ATOM 9157 N N . ARG B 1 61 ? 30.484 29.562 28.031 1 94.31 61 ARG B N 1
ATOM 9158 C CA . ARG B 1 61 ? 29.25 29.094 27.391 1 94.31 61 ARG B CA 1
ATOM 9159 C C . ARG B 1 61 ? 28.281 30.25 27.188 1 94.31 61 ARG B C 1
ATOM 9161 O O . ARG B 1 61 ? 27.859 30.891 28.156 1 94.31 61 ARG B O 1
ATOM 9168 N N . ASP B 1 62 ? 27.953 30.484 26 1 94.62 62 ASP B N 1
ATOM 9169 C CA . ASP B 1 62 ? 27.016 31.562 25.688 1 94.62 62 ASP B CA 1
ATOM 9170 C C . ASP B 1 62 ? 27.547 32.906 26.172 1 94.62 62 ASP B C 1
ATOM 9172 O O . ASP B 1 62 ? 26.828 33.656 26.844 1 94.62 62 ASP B O 1
ATOM 9176 N N . VAL B 1 63 ? 28.766 33.156 25.844 1 94.75 63 VAL B N 1
ATOM 9177 C CA . VAL B 1 63 ? 29.438 34.406 26.25 1 94.75 63 VAL B CA 1
ATOM 9178 C C . VAL B 1 63 ? 29.719 35.25 25.016 1 94.75 63 VAL B C 1
ATOM 9180 O O . VAL B 1 63 ? 30.125 34.719 23.969 1 94.75 63 VAL B O 1
ATOM 9183 N N . TYR B 1 64 ? 29.484 36.594 25.156 1 95.75 64 TYR B N 1
ATOM 9184 C CA . TYR B 1 64 ? 29.812 37.562 24.109 1 95.75 64 TYR B CA 1
ATOM 9185 C C . TYR B 1 64 ? 31.047 38.375 24.484 1 95.75 64 TYR B C 1
ATOM 9187 O O . TYR B 1 64 ? 31.297 38.625 25.672 1 95.75 64 TYR B O 1
ATOM 9195 N N . ALA B 1 65 ? 31.781 38.688 23.5 1 95.44 65 ALA B N 1
ATOM 9196 C CA . ALA B 1 65 ? 32.938 39.531 23.719 1 95.44 65 ALA B CA 1
ATOM 9197 C C . ALA B 1 65 ? 33.219 40.438 22.516 1 95.44 65 ALA B C 1
ATOM 9199 O O . ALA B 1 65 ? 32.812 40.125 21.391 1 95.44 65 ALA B O 1
ATOM 9200 N N . TRP B 1 66 ? 33.875 41.562 22.797 1 96 66 TRP B N 1
ATOM 9201 C CA . TRP B 1 66 ? 34.281 42.5 21.75 1 96 66 TRP B CA 1
ATOM 9202 C C . TRP B 1 66 ? 35.812 42.438 21.547 1 96 66 TRP B C 1
ATOM 9204 O O . TRP B 1 66 ? 36.562 42.344 22.5 1 96 66 TRP B O 1
ATOM 9214 N N . LEU B 1 67 ? 36.219 42.344 20.328 1 95.94 67 LEU B N 1
ATOM 9215 C CA . LEU B 1 67 ? 37.625 42.438 19.906 1 95.94 67 LEU B CA 1
ATOM 9216 C C . LEU B 1 67 ? 37.812 43.656 18.984 1 95.94 67 LEU B C 1
ATOM 9218 O O . LEU B 1 67 ? 37.156 43.75 17.938 1 95.94 67 LEU B O 1
ATOM 9222 N N . GLN B 1 68 ? 38.781 44.562 19.297 1 96.06 68 GLN B N 1
ATOM 9223 C CA . GLN B 1 68 ? 38.938 45.75 18.5 1 96.06 68 GLN B CA 1
ATOM 9224 C C . GLN B 1 68 ? 40.406 46 18.156 1 96.06 68 GLN B C 1
ATOM 9226 O O . GLN B 1 68 ? 41.281 45.781 18.984 1 96.06 68 GLN B O 1
ATOM 9231 N N . ALA B 1 69 ? 40.656 46.438 17 1 96.56 69 ALA B N 1
ATOM 9232 C CA . ALA B 1 69 ? 42 46.875 16.547 1 96.56 69 ALA B CA 1
ATOM 9233 C C . ALA B 1 69 ? 41.906 47.938 15.484 1 96.56 69 ALA B C 1
ATOM 9235 O O . ALA B 1 69 ? 41 47.938 14.648 1 96.56 69 ALA B O 1
ATOM 9236 N N . ASP B 1 70 ? 42.812 48.906 15.523 1 95.69 70 ASP B N 1
ATOM 9237 C CA . ASP B 1 70 ? 42.969 49.875 14.461 1 95.69 70 ASP B CA 1
ATOM 9238 C C . ASP B 1 70 ? 44.188 49.531 13.586 1 95.69 70 ASP B C 1
ATOM 9240 O O . ASP B 1 70 ? 45.281 49.281 14.102 1 95.69 70 ASP B O 1
ATOM 9244 N N . ILE B 1 71 ? 43.938 49.562 12.328 1 95.69 71 ILE B N 1
ATOM 9245 C CA . ILE B 1 71 ? 45 49.125 11.43 1 95.69 71 ILE B CA 1
ATOM 9246 C C . ILE B 1 71 ? 45.219 50.156 10.352 1 95.69 71 ILE B C 1
ATOM 9248 O O . ILE B 1 71 ? 44.281 50.781 9.844 1 95.69 71 ILE B O 1
ATOM 9252 N N . ASP B 1 72 ? 46.531 50.375 10 1 95.06 72 ASP B N 1
ATOM 9253 C CA . ASP B 1 72 ? 46.938 51.219 8.875 1 95.06 72 ASP B CA 1
ATOM 9254 C C . ASP B 1 72 ? 47.156 50.375 7.613 1 95.06 72 ASP B C 1
ATOM 9256 O O . ASP B 1 72 ? 48.062 49.531 7.59 1 95.06 72 ASP B O 1
ATOM 9260 N N . ILE B 1 73 ? 46.375 50.625 6.66 1 96.44 73 ILE B N 1
ATOM 9261 C CA . ILE B 1 73 ? 46.531 49.938 5.398 1 96.44 73 ILE B CA 1
ATOM 9262 C C . ILE B 1 73 ? 47.594 50.656 4.543 1 96.44 73 ILE B C 1
ATOM 9264 O O . ILE B 1 73 ? 47.469 51.844 4.277 1 96.44 73 ILE B O 1
ATOM 9268 N N . PRO B 1 74 ? 48.531 49.969 4.027 1 96.31 74 PRO B N 1
ATOM 9269 C CA . PRO B 1 74 ? 49.594 50.625 3.246 1 96.31 74 PRO B CA 1
ATOM 9270 C C . PRO B 1 74 ? 49.094 51.281 1.983 1 96.31 74 PRO B C 1
ATOM 9272 O O . PRO B 1 74 ? 48.25 50.719 1.261 1 96.31 74 PRO B O 1
ATOM 9275 N N . GLU B 1 75 ? 49.594 52.406 1.677 1 95.38 75 GLU B N 1
ATOM 9276 C CA . GLU B 1 75 ? 49.219 53.156 0.48 1 95.38 75 GLU B CA 1
ATOM 9277 C C . GLU B 1 75 ? 49.656 52.438 -0.787 1 95.38 75 GLU B C 1
ATOM 9279 O O . GLU B 1 75 ? 48.969 52.5 -1.812 1 95.38 75 GLU B O 1
ATOM 9284 N N . GLN B 1 76 ? 50.719 51.656 -0.712 1 94.5 76 GLN B N 1
ATOM 9285 C CA . GLN B 1 76 ? 51.281 50.938 -1.845 1 94.5 76 GLN B CA 1
ATOM 9286 C C . GLN B 1 76 ? 50.312 49.875 -2.342 1 94.5 76 GLN B C 1
ATOM 9288 O O . GLN B 1 76 ? 50.5 49.312 -3.439 1 94.5 76 GLN B O 1
ATOM 9293 N N . TRP B 1 77 ? 49.312 49.594 -1.503 1 95.94 77 TRP B N 1
ATOM 9294 C CA . TRP B 1 77 ? 48.375 48.562 -1.894 1 95.94 77 TRP B CA 1
ATOM 9295 C C . TRP B 1 77 ? 47.25 49.156 -2.756 1 95.94 77 TRP B C 1
ATOM 9297 O O . TRP B 1 77 ? 46.219 48.5 -2.975 1 95.94 77 TRP B O 1
ATOM 9307 N N . LYS B 1 78 ? 47.406 50.375 -3.193 1 94.5 78 LYS B N 1
ATOM 9308 C CA . LYS B 1 78 ? 46.406 50.969 -4.09 1 94.5 78 LYS B CA 1
ATOM 9309 C C . LYS B 1 78 ? 46.25 50.156 -5.355 1 94.5 78 LYS B C 1
ATOM 9311 O O . LYS B 1 78 ? 47.219 49.75 -5.996 1 94.5 78 LYS B O 1
ATOM 9316 N N . GLY B 1 79 ? 44.938 49.812 -5.613 1 92.44 79 GLY B N 1
ATOM 9317 C CA . GLY B 1 79 ? 44.625 49.031 -6.797 1 92.44 79 GLY B CA 1
ATOM 9318 C C . GLY B 1 79 ? 44.625 47.562 -6.543 1 92.44 79 GLY B C 1
ATOM 9319 O O . GLY B 1 79 ? 44.188 46.781 -7.402 1 92.44 79 GLY B O 1
ATOM 9320 N N . LYS B 1 80 ? 45.094 47.156 -5.363 1 94.94 80 LYS B N 1
ATOM 9321 C CA . LYS B 1 80 ? 45.094 45.719 -5 1 94.94 80 LYS B CA 1
ATOM 9322 C C . LYS B 1 80 ? 43.812 45.344 -4.258 1 94.94 80 LYS B C 1
ATOM 9324 O O . LYS B 1 80 ? 43.125 46.219 -3.732 1 94.94 80 LYS B O 1
ATOM 9329 N N . GLU B 1 81 ? 43.5 44.094 -4.301 1 95.44 81 GLU B N 1
ATOM 9330 C CA . GLU B 1 81 ? 42.375 43.594 -3.52 1 95.44 81 GLU B CA 1
ATOM 9331 C C . GLU B 1 81 ? 42.781 43.312 -2.076 1 95.44 81 GLU B C 1
ATOM 9333 O O . GLU B 1 81 ? 43.281 42.219 -1.766 1 95.44 81 GLU B O 1
ATOM 9338 N N . ILE B 1 82 ? 42.5 44.281 -1.224 1 97.06 82 ILE B N 1
ATOM 9339 C CA . ILE B 1 82 ? 42.906 44.188 0.174 1 97.06 82 ILE B CA 1
ATOM 9340 C C . ILE B 1 82 ? 41.969 43.219 0.925 1 97.06 82 ILE B C 1
ATOM 9342 O O . ILE B 1 82 ? 40.75 43.312 0.797 1 97.06 82 ILE B O 1
ATOM 9346 N N . VAL B 1 83 ? 42.531 42.312 1.685 1 96.94 83 VAL B N 1
ATOM 9347 C CA . VAL B 1 83 ? 41.75 41.25 2.346 1 96.94 83 VAL B CA 1
ATOM 9348 C C . VAL B 1 83 ? 42.219 41.094 3.785 1 96.94 83 VAL B C 1
ATOM 9350 O O . VAL B 1 83 ? 43.406 41.219 4.066 1 96.94 83 VAL B O 1
ATOM 9353 N N . GLY B 1 84 ? 41.281 41 4.699 1 97.44 84 GLY B N 1
ATOM 9354 C CA . GLY B 1 84 ? 41.562 40.531 6.051 1 97.44 84 GLY B CA 1
ATOM 9355 C C . GLY B 1 84 ? 41.406 39.031 6.215 1 97.44 84 GLY B C 1
ATOM 9356 O O . GLY B 1 84 ? 40.5 38.438 5.645 1 97.44 84 GLY B O 1
ATOM 9357 N N . LEU B 1 85 ? 42.344 38.375 6.883 1 97.12 85 LEU B N 1
ATOM 9358 C CA . LEU B 1 85 ? 42.312 36.938 7.184 1 97.12 85 LEU B CA 1
ATOM 9359 C C . LEU B 1 85 ? 42.188 36.688 8.688 1 97.12 85 LEU B C 1
ATOM 9361 O O . LEU B 1 85 ? 43.094 37.031 9.438 1 97.12 85 LEU B O 1
ATOM 9365 N N . PHE B 1 86 ? 41.031 36.156 9.133 1 97.25 86 PHE B N 1
ATOM 9366 C CA . PHE B 1 86 ? 40.75 36.031 10.555 1 97.25 86 PHE B CA 1
ATOM 9367 C C . PHE B 1 86 ? 40.281 34.625 10.898 1 97.25 86 PHE B C 1
ATOM 9369 O O . PHE B 1 86 ? 39.5 34.031 10.188 1 97.25 86 PHE B O 1
ATOM 9376 N N . ASP B 1 87 ? 40.844 33.938 11.922 1 95.44 87 ASP B N 1
ATOM 9377 C CA . ASP B 1 87 ? 40.438 32.656 12.5 1 95.44 87 ASP B CA 1
ATOM 9378 C C . ASP B 1 87 ? 40.406 32.75 14.023 1 95.44 87 ASP B C 1
ATOM 9380 O O . ASP B 1 87 ? 41.438 32.625 14.695 1 95.44 87 ASP B O 1
ATOM 9384 N N . PHE B 1 88 ? 39.219 32.969 14.516 1 94.56 88 PHE B N 1
ATOM 9385 C CA . PHE B 1 88 ? 39.062 33.281 15.938 1 94.56 88 PHE B CA 1
ATOM 9386 C C . PHE B 1 88 ? 38.438 32.094 16.672 1 94.56 88 PHE B C 1
ATOM 9388 O O . PHE B 1 88 ? 38.25 32.156 17.906 1 94.56 88 PHE B O 1
ATOM 9395 N N . GLY B 1 89 ? 38.031 31.078 15.977 1 90.69 89 GLY B N 1
ATOM 9396 C CA . GLY B 1 89 ? 37.375 29.953 16.625 1 90.69 89 GLY B CA 1
ATOM 9397 C C . GLY B 1 89 ? 36.812 28.953 15.656 1 90.69 89 GLY B C 1
ATOM 9398 O O . GLY B 1 89 ? 36.875 29.156 14.445 1 90.69 89 GLY B O 1
ATOM 9399 N N . LYS B 1 90 ? 36.25 27.859 16.266 1 83.69 90 LYS B N 1
ATOM 9400 C CA . LYS B 1 90 ? 35.719 26.797 15.422 1 83.69 90 LYS B CA 1
ATOM 9401 C C . LYS B 1 90 ? 34.188 26.688 15.602 1 83.69 90 LYS B C 1
ATOM 9403 O O . LYS B 1 90 ? 33.719 26.578 16.734 1 83.69 90 LYS B O 1
ATOM 9408 N N . THR B 1 91 ? 33.531 26.75 14.5 1 80 91 THR B N 1
ATOM 9409 C CA . THR B 1 91 ? 32.094 26.453 14.453 1 80 91 THR B CA 1
ATOM 9410 C C . THR B 1 91 ? 31.859 24.953 14.297 1 80 91 THR B C 1
ATOM 9412 O O . THR B 1 91 ? 32.562 24.297 13.516 1 80 91 THR B O 1
ATOM 9415 N N . GLY B 1 92 ? 31.094 24.359 15.188 1 71.19 92 GLY B N 1
ATOM 9416 C CA . GLY B 1 92 ? 30.859 22.922 15.211 1 71.19 92 GLY B CA 1
ATOM 9417 C C . GLY B 1 92 ? 30.266 22.391 13.922 1 71.19 92 GLY B C 1
ATOM 9418 O O . GLY B 1 92 ? 29.938 23.156 13.016 1 71.19 92 GLY B O 1
ATOM 9419 N N . GLU B 1 93 ? 30.266 21.016 13.875 1 63.25 93 GLU B N 1
ATOM 9420 C CA . GLU B 1 93 ? 29.75 20.312 12.695 1 63.25 93 GLU B CA 1
ATOM 9421 C C . GLU B 1 93 ? 28.312 20.703 12.422 1 63.25 93 GLU B C 1
ATOM 9423 O O . GLU B 1 93 ? 27.516 20.875 13.344 1 63.25 93 GLU B O 1
ATOM 9428 N N . GLY B 1 94 ? 28.062 20.984 11.242 1 63.78 94 GLY B N 1
ATOM 9429 C CA . GLY B 1 94 ? 26.719 21.328 10.82 1 63.78 94 GLY B CA 1
ATOM 9430 C C . GLY B 1 94 ? 26.328 22.75 11.148 1 63.78 94 GLY B C 1
ATOM 9431 O O . GLY B 1 94 ? 25.172 23.141 10.992 1 63.78 94 GLY B O 1
ATOM 9432 N N . ASN B 1 95 ? 27.422 23.484 11.586 1 69.62 95 ASN B N 1
ATOM 9433 C CA . ASN B 1 95 ? 27.219 24.891 11.922 1 69.62 95 ASN B CA 1
ATOM 9434 C C . ASN B 1 95 ? 26.156 25.047 13.008 1 69.62 95 ASN B C 1
ATOM 9436 O O . ASN B 1 95 ? 25.375 26 12.969 1 69.62 95 ASN B O 1
ATOM 9440 N N . ASN B 1 96 ? 26.141 24.016 13.805 1 77.12 96 ASN B N 1
ATOM 9441 C CA . ASN B 1 96 ? 25.031 23.969 14.766 1 77.12 96 ASN B CA 1
ATOM 9442 C C . ASN B 1 96 ? 25.531 24.219 16.188 1 77.12 96 ASN B C 1
ATOM 9444 O O . ASN B 1 96 ? 24.781 24.031 17.141 1 77.12 96 ASN B O 1
ATOM 9448 N N . SER B 1 97 ? 26.812 24.547 16.219 1 82.94 97 SER B N 1
ATOM 9449 C CA . SER B 1 97 ? 27.359 24.828 17.547 1 82.94 97 SER B CA 1
ATOM 9450 C C . SER B 1 97 ? 28.719 25.516 17.438 1 82.94 97 SER B C 1
ATOM 9452 O O . SER B 1 97 ? 29.344 25.531 16.375 1 82.94 97 SER B O 1
ATOM 9454 N N . GLY B 1 98 ? 28.969 26.234 18.5 1 88.62 98 GLY B N 1
ATOM 9455 C CA . GLY B 1 98 ? 30.312 26.781 18.609 1 88.62 98 GLY B CA 1
ATOM 9456 C C . GLY B 1 98 ? 30.406 28.234 18.234 1 88.62 98 GLY B C 1
ATOM 9457 O O . GLY B 1 98 ? 29.453 29 18.469 1 88.62 98 GLY B O 1
ATOM 9458 N N . PHE B 1 99 ? 31.547 28.641 17.672 1 92.56 99 PHE B N 1
ATOM 9459 C CA . PHE B 1 99 ? 31.984 30.031 17.562 1 92.56 99 PHE B CA 1
ATOM 9460 C C . PHE B 1 99 ? 31.328 30.719 16.375 1 92.56 99 PHE B C 1
ATOM 9462 O O . PHE B 1 99 ? 31.188 30.125 15.312 1 92.56 99 PHE B O 1
ATOM 9469 N N . GLU B 1 100 ? 30.891 32.062 16.562 1 94.25 100 GLU B N 1
ATOM 9470 C CA . GLU B 1 100 ? 30.484 32.969 15.508 1 94.25 100 GLU B CA 1
ATOM 9471 C C . GLU B 1 100 ? 30.828 34.406 15.867 1 94.25 100 GLU B C 1
ATOM 9473 O O . GLU B 1 100 ? 31.016 34.75 17.047 1 94.25 100 GLU B O 1
ATOM 9478 N N . SER B 1 101 ? 30.922 35.25 14.867 1 95.75 101 SER B N 1
ATOM 9479 C CA . SER B 1 101 ? 31.188 36.656 15.172 1 95.75 101 SER B CA 1
ATOM 9480 C C . SER B 1 101 ? 30.703 37.562 14.047 1 95.75 101 SER B C 1
ATOM 9482 O O . SER B 1 101 ? 30.562 37.125 12.906 1 95.75 101 SER B O 1
ATOM 9484 N N . LEU B 1 102 ? 30.375 38.75 14.391 1 96.75 102 LEU B N 1
ATOM 9485 C CA . LEU B 1 102 ? 30.016 39.812 13.445 1 96.75 102 LEU B CA 1
ATOM 9486 C C . LEU B 1 102 ? 31.078 40.906 13.445 1 96.75 102 LEU B C 1
ATOM 9488 O O . LEU B 1 102 ? 31.422 41.438 14.5 1 96.75 102 LEU B O 1
ATOM 9492 N N . LEU B 1 103 ? 31.609 41.312 12.289 1 97.69 103 LEU B N 1
ATOM 9493 C CA . LEU B 1 103 ? 32.562 42.375 12.125 1 97.69 103 LEU B CA 1
ATOM 9494 C C . LEU B 1 103 ? 31.859 43.719 11.867 1 97.69 103 LEU B C 1
ATOM 9496 O O . LEU B 1 103 ? 30.984 43.781 11 1 97.69 103 LEU B O 1
ATOM 9500 N N . TYR B 1 104 ? 32.219 44.719 12.625 1 96.31 104 TYR B N 1
ATOM 9501 C CA . TYR B 1 104 ? 31.906 46.094 12.352 1 96.31 104 TYR B CA 1
ATOM 9502 C C . TYR B 1 104 ? 33.125 46.844 11.766 1 96.31 104 TYR B C 1
ATOM 9504 O O . TYR B 1 104 ? 34.188 46.875 12.375 1 96.31 104 TYR B O 1
ATOM 9512 N N . LEU B 1 105 ? 33 47.312 10.602 1 96.62 105 LEU B N 1
ATOM 9513 C CA . LEU B 1 105 ? 34.031 48.156 9.969 1 96.62 105 LEU B CA 1
ATOM 9514 C C . LEU B 1 105 ? 33.75 49.625 10.141 1 96.62 105 LEU B C 1
ATOM 9516 O O . LEU B 1 105 ? 32.719 50.125 9.672 1 96.62 105 LEU B O 1
ATOM 9520 N N . ASN B 1 106 ? 34.625 50.344 10.781 1 94.62 106 ASN B N 1
ATOM 9521 C CA . ASN B 1 106 ? 34.438 51.75 11.07 1 94.62 106 ASN B CA 1
ATOM 9522 C C . ASN B 1 106 ? 33.094 52.031 11.719 1 94.62 106 ASN B C 1
ATOM 9524 O O . ASN B 1 106 ? 32.375 52.938 11.328 1 94.62 106 ASN B O 1
ATOM 9528 N N . GLY B 1 107 ? 32.594 51.031 12.523 1 91.19 107 GLY B N 1
ATOM 9529 C CA . GLY B 1 107 ? 31.438 51.219 13.359 1 91.19 107 GLY B CA 1
ATOM 9530 C C . GLY B 1 107 ? 30.172 50.625 12.75 1 91.19 107 GLY B C 1
ATOM 9531 O O . GLY B 1 107 ? 29.141 50.531 13.422 1 91.19 107 GLY B O 1
ATOM 9532 N N . SER B 1 108 ? 30.203 50.219 11.57 1 93.38 108 SER B N 1
ATOM 9533 C CA . SER B 1 108 ? 29.016 49.688 10.906 1 93.38 108 SER B CA 1
ATOM 9534 C C . SER B 1 108 ? 29.156 48.188 10.68 1 93.38 108 SER B C 1
ATOM 9536 O O . SER B 1 108 ? 30.234 47.688 10.359 1 93.38 108 SER B O 1
ATOM 9538 N N . PRO B 1 109 ? 27.922 47.469 10.891 1 95.12 109 PRO B N 1
ATOM 9539 C CA . PRO B 1 109 ? 27.969 46.062 10.586 1 95.12 109 PRO B CA 1
ATOM 9540 C C . PRO B 1 109 ? 28.438 45.781 9.156 1 95.12 109 PRO B C 1
ATOM 9542 O O . PRO B 1 109 ? 28 46.438 8.219 1 95.12 109 PRO B O 1
ATOM 9545 N N . TYR B 1 110 ? 29.297 44.75 9.016 1 96 110 TYR B N 1
ATOM 9546 C CA . TYR B 1 110 ? 29.953 44.594 7.723 1 96 110 TYR B CA 1
ATOM 9547 C C . TYR B 1 110 ? 29.828 43.156 7.227 1 96 110 TYR B C 1
ATOM 9549 O O . TYR B 1 110 ? 29.156 42.906 6.219 1 96 110 TYR B O 1
ATOM 9557 N N . GLN B 1 111 ? 30.328 42.188 7.98 1 96.69 111 GLN B N 1
ATOM 9558 C CA . GLN B 1 111 ? 30.297 40.812 7.559 1 96.69 111 GLN B CA 1
ATOM 9559 C C . GLN B 1 111 ? 30.438 39.875 8.758 1 96.69 111 GLN B C 1
ATOM 9561 O O . GLN B 1 111 ? 31.078 40.188 9.75 1 96.69 111 GLN B O 1
ATOM 9566 N N . GLY B 1 112 ? 29.766 38.625 8.586 1 95.44 112 GLY B N 1
ATOM 9567 C CA . GLY B 1 112 ? 30.062 37.594 9.539 1 95.44 112 GLY B CA 1
ATOM 9568 C C . GLY B 1 112 ? 31.469 37 9.391 1 95.44 112 GLY B C 1
ATOM 9569 O O . GLY B 1 112 ? 31.953 36.844 8.266 1 95.44 112 GLY B O 1
ATOM 9570 N N . VAL B 1 113 ? 32.156 36.75 10.484 1 95.44 113 VAL B N 1
ATOM 9571 C CA . VAL B 1 113 ? 33.469 36.125 10.508 1 95.44 113 VAL B CA 1
ATOM 9572 C C . VAL B 1 113 ? 33.406 34.875 11.375 1 95.44 113 VAL B C 1
ATOM 9574 O O . VAL B 1 113 ? 33.312 34.969 12.594 1 95.44 113 VAL B O 1
ATOM 9577 N N . ASP B 1 114 ? 33.438 33.781 10.789 1 93 114 ASP B N 1
ATOM 9578 C CA . ASP B 1 114 ? 33.375 32.469 11.453 1 93 114 ASP B CA 1
ATOM 9579 C C . ASP B 1 114 ? 34.156 31.422 10.672 1 93 114 ASP B C 1
ATOM 9581 O O . ASP B 1 114 ? 34.938 31.75 9.781 1 93 114 ASP B O 1
ATOM 9585 N N . SER B 1 115 ? 33.938 30.125 11.047 1 90.44 115 SER B N 1
ATOM 9586 C CA . SER B 1 115 ? 34.75 29.062 10.445 1 90.44 115 SER B CA 1
ATOM 9587 C C . SER B 1 115 ? 34.438 28.922 8.961 1 90.44 115 SER B C 1
ATOM 9589 O O . SER B 1 115 ? 35.281 28.406 8.195 1 90.44 115 SER B O 1
ATOM 9591 N N . ASN B 1 116 ? 33.281 29.469 8.516 1 92.25 116 ASN B N 1
ATOM 9592 C CA . ASN B 1 116 ? 32.906 29.375 7.121 1 92.25 116 ASN B CA 1
ATOM 9593 C C . ASN B 1 116 ? 33.312 30.609 6.328 1 92.25 116 ASN B C 1
ATOM 9595 O O . ASN B 1 116 ? 33.344 30.578 5.098 1 92.25 116 ASN B O 1
ATOM 9599 N N . HIS B 1 117 ? 33.594 31.672 7.047 1 94.75 117 HIS B N 1
ATOM 9600 C CA . HIS B 1 117 ? 33.938 32.969 6.434 1 94.75 117 HIS B CA 1
ATOM 9601 C C . HIS B 1 117 ? 35.156 33.594 7.082 1 94.75 117 HIS B C 1
ATOM 9603 O O . HIS B 1 117 ? 35.031 34.562 7.832 1 94.75 117 HIS B O 1
ATOM 9609 N N . MET B 1 118 ? 36.281 33.188 6.684 1 95.06 118 MET B N 1
ATOM 9610 C CA . MET B 1 118 ? 37.531 33.656 7.32 1 95.06 118 MET B CA 1
ATOM 9611 C C . MET B 1 118 ? 38.156 34.781 6.527 1 95.06 118 MET B C 1
ATOM 9613 O O . MET B 1 118 ? 39.031 35.469 7.027 1 95.06 118 MET B O 1
ATOM 9617 N N . GLU B 1 119 ? 37.688 35 5.301 1 96.19 119 GLU B N 1
ATOM 9618 C CA . GLU B 1 119 ? 38.156 36.094 4.445 1 96.19 119 GLU B CA 1
ATOM 9619 C C . GLU B 1 119 ? 37.219 37.312 4.52 1 96.19 119 GLU B C 1
ATOM 9621 O O . GLU B 1 119 ? 36 37.156 4.43 1 96.19 119 GLU B O 1
ATOM 9626 N N . VAL B 1 120 ? 37.812 38.531 4.73 1 96.94 120 VAL B N 1
ATOM 9627 C CA . VAL B 1 120 ? 37.062 39.75 4.668 1 96.94 120 VAL B CA 1
ATOM 9628 C C . VAL B 1 120 ? 37.688 40.688 3.631 1 96.94 120 VAL B C 1
ATOM 9630 O O . VAL B 1 120 ? 38.812 41.156 3.799 1 96.94 120 VAL B O 1
ATOM 9633 N N . PHE B 1 121 ? 37 40.969 2.564 1 96.69 121 PHE B N 1
ATOM 9634 C CA . PHE B 1 121 ? 37.469 41.906 1.559 1 96.69 121 PHE B CA 1
ATOM 9635 C C . PHE B 1 121 ? 37.062 43.344 1.924 1 96.69 121 PHE B C 1
ATOM 9637 O O . PHE B 1 121 ? 35.875 43.625 2.066 1 96.69 121 PHE B O 1
ATOM 9644 N N . PHE B 1 122 ? 38.062 44.219 2.02 1 96 122 PHE B N 1
ATOM 9645 C CA . PHE B 1 122 ? 37.812 45.594 2.416 1 96 122 PHE B CA 1
ATOM 9646 C C . PHE B 1 122 ? 37.469 46.469 1.204 1 96 122 PHE B C 1
ATOM 9648 O O . PHE B 1 122 ? 37.812 46.094 0.07 1 96 122 PHE B O 1
ATOM 9655 N N . PRO B 1 123 ? 36.875 47.562 1.44 1 93.19 123 PRO B N 1
ATOM 9656 C CA . PRO B 1 123 ? 36.5 48.438 0.324 1 93.19 123 PRO B CA 1
ATOM 9657 C C . PRO B 1 123 ? 37.719 48.906 -0.478 1 93.19 123 PRO B C 1
ATOM 9659 O O . PRO B 1 123 ? 38.781 49.094 0.082 1 93.19 123 PRO B O 1
ATOM 9662 N N . LYS B 1 124 ? 37.562 49.125 -1.74 1 88.25 124 LYS B N 1
ATOM 9663 C CA . LYS B 1 124 ? 38.625 49.531 -2.656 1 88.25 124 LYS B CA 1
ATOM 9664 C C . LYS B 1 124 ? 39.312 50.812 -2.156 1 88.25 124 LYS B C 1
ATOM 9666 O O . LYS B 1 124 ? 40.531 50.969 -2.359 1 88.25 124 LYS B O 1
ATOM 9671 N N . GLY B 1 125 ? 38.781 51.719 -1.474 1 86.81 125 GLY B N 1
ATOM 9672 C CA . GLY B 1 125 ? 39.375 52.969 -1.021 1 86.81 125 GLY B CA 1
ATOM 9673 C C . GLY B 1 125 ? 40.094 52.875 0.317 1 86.81 125 GLY B C 1
ATOM 9674 O O . GLY B 1 125 ? 40.531 53.875 0.872 1 86.81 125 GLY B O 1
ATOM 9675 N N . SER B 1 126 ? 40.406 51.625 0.688 1 93 126 SER B N 1
ATOM 9676 C CA . SER B 1 126 ? 40.969 51.438 2.021 1 93 126 SER B CA 1
ATOM 9677 C C . SER B 1 126 ? 42.469 51.656 2.014 1 93 126 SER B C 1
ATOM 9679 O O . SER B 1 126 ? 43.094 51.812 3.066 1 93 126 SER B O 1
ATOM 9681 N N . ALA B 1 127 ? 43.062 51.594 0.859 1 94.56 127 ALA B N 1
ATOM 9682 C CA . ALA B 1 127 ? 44.531 51.75 0.8 1 94.56 127 ALA B CA 1
ATOM 9683 C C . ALA B 1 127 ? 44.938 53.125 1.326 1 94.56 127 ALA B C 1
ATOM 9685 O O . ALA B 1 127 ? 44.375 54.156 0.933 1 94.56 127 ALA B O 1
ATOM 9686 N N . GLY B 1 128 ? 45.875 53.125 2.178 1 94.56 128 GLY B N 1
ATOM 9687 C CA . GLY B 1 128 ? 46.344 54.344 2.771 1 94.56 128 GLY B CA 1
ATOM 9688 C C . GLY B 1 128 ? 45.5 54.875 3.912 1 94.56 128 GLY B C 1
ATOM 9689 O O . GLY B 1 128 ? 45.812 55.844 4.559 1 94.56 128 GLY B O 1
ATOM 9690 N N . ALA B 1 129 ? 44.5 54.188 4.207 1 94.5 129 ALA B N 1
ATOM 9691 C CA . ALA B 1 129 ? 43.594 54.625 5.242 1 94.5 129 ALA B CA 1
ATOM 9692 C C . ALA B 1 129 ? 43.812 53.875 6.551 1 94.5 129 ALA B C 1
ATOM 9694 O O . ALA B 1 129 ? 44.438 52.781 6.555 1 94.5 129 ALA B O 1
ATOM 9695 N N . LYS B 1 130 ? 43.5 54.562 7.59 1 95.31 130 LYS B N 1
ATOM 9696 C CA . LYS B 1 130 ? 43.406 53.906 8.883 1 95.31 130 LYS B CA 1
ATOM 9697 C C . LYS B 1 130 ? 41.969 53.344 9.102 1 95.31 130 LYS B C 1
ATOM 9699 O O . LYS B 1 130 ? 41 54.094 9.039 1 95.31 130 LYS B O 1
ATOM 9704 N N . ILE B 1 131 ? 41.844 52.062 9.25 1 95.56 131 ILE B N 1
ATOM 9705 C CA . ILE B 1 131 ? 40.5 51.5 9.414 1 95.56 131 ILE B CA 1
ATOM 9706 C C . ILE B 1 131 ? 40.375 50.906 10.812 1 95.56 131 ILE B C 1
ATOM 9708 O O . ILE B 1 131 ? 41.375 50.469 11.406 1 95.56 131 ILE B O 1
ATOM 9712 N N . SER B 1 132 ? 39.156 50.969 11.352 1 95.81 132 SER B N 1
ATOM 9713 C CA . SER B 1 132 ? 38.844 50.406 12.656 1 95.81 132 SER B CA 1
ATOM 9714 C C . SER B 1 132 ? 38.062 49.094 12.516 1 95.81 132 SER B C 1
ATOM 9716 O O . SER B 1 132 ? 37 49.062 11.898 1 95.81 132 SER B O 1
ATOM 9718 N N . LEU B 1 133 ? 38.625 48.062 13.047 1 97.12 133 LEU B N 1
ATOM 9719 C CA . LEU B 1 133 ? 38 46.75 13.07 1 97.12 133 LEU B CA 1
ATOM 9720 C C . LEU B 1 133 ? 37.438 46.406 14.453 1 97.12 133 LEU B C 1
ATOM 9722 O O . LEU B 1 133 ? 38.188 46.469 15.445 1 97.12 133 LEU B O 1
ATOM 9726 N N . THR B 1 134 ? 36.156 46.188 14.531 1 96.88 134 THR B N 1
ATOM 9727 C CA . THR B 1 134 ? 35.531 45.719 15.766 1 96.88 134 THR B CA 1
ATOM 9728 C C . THR B 1 134 ? 34.781 44.406 15.531 1 96.88 134 THR B C 1
ATOM 9730 O O . THR B 1 134 ? 33.844 44.344 14.727 1 96.88 134 THR B O 1
ATOM 9733 N N . PHE B 1 135 ? 35.156 43.344 16.219 1 96.69 135 PHE B N 1
ATOM 9734 C CA . PHE B 1 135 ? 34.5 42.062 16.141 1 96.69 135 PHE B CA 1
ATOM 9735 C C . PHE B 1 135 ? 33.656 41.812 17.406 1 96.69 135 PHE B C 1
ATOM 9737 O O . PHE B 1 135 ? 34.156 41.938 18.516 1 96.69 135 PHE B O 1
ATOM 9744 N N . ARG B 1 136 ? 32.438 41.5 17.25 1 97 136 ARG B N 1
ATOM 9745 C CA . ARG B 1 136 ? 31.656 40.938 18.359 1 97 136 ARG B CA 1
ATOM 9746 C C . ARG B 1 136 ? 31.625 39.438 18.328 1 97 136 ARG B C 1
ATOM 9748 O O . ARG B 1 136 ? 30.969 38.844 17.469 1 97 136 ARG B O 1
ATOM 9755 N N . LEU B 1 137 ? 32.25 38.812 19.266 1 95.69 137 LEU B N 1
ATOM 9756 C CA . LEU B 1 137 ? 32.375 37.375 19.328 1 95.69 137 LEU B CA 1
ATOM 9757 C C . LEU B 1 137 ? 31.266 36.75 20.172 1 95.69 137 LEU B C 1
ATOM 9759 O O . LEU B 1 137 ? 30.797 37.375 21.125 1 95.69 137 LEU B O 1
ATOM 9763 N N . TRP B 1 138 ? 30.828 35.594 19.797 1 95.44 138 TRP B N 1
ATOM 9764 C CA . TRP B 1 138 ? 29.938 34.719 20.562 1 95.44 138 TRP B CA 1
ATOM 9765 C C . TRP B 1 138 ? 30.531 33.312 20.719 1 95.44 138 TRP B C 1
ATOM 9767 O O . TRP B 1 138 ? 30.938 32.688 19.719 1 95.44 138 TRP B O 1
ATOM 9777 N N . SER B 1 139 ? 30.656 32.844 21.938 1 94 139 SER B N 1
ATOM 9778 C CA . SER B 1 139 ? 31.328 31.578 22.219 1 94 139 SER B CA 1
ATOM 9779 C C . SER B 1 139 ? 30.547 30.391 21.656 1 94 139 SER B C 1
ATOM 9781 O O . SER B 1 139 ? 31.109 29.328 21.422 1 94 139 SER B O 1
ATOM 9783 N N . GLY B 1 140 ? 29.234 30.594 21.438 1 93.12 140 GLY B N 1
ATOM 9784 C CA . GLY B 1 140 ? 28.375 29.5 21.016 1 93.12 140 GLY B CA 1
ATOM 9785 C C . GLY B 1 140 ? 27.938 28.609 22.172 1 93.12 140 GLY B C 1
ATOM 9786 O O . GLY B 1 140 ? 28.141 28.953 23.344 1 93.12 140 GLY B O 1
ATOM 9787 N N . LEU B 1 141 ? 27.172 27.562 21.875 1 93.88 141 LEU B N 1
ATOM 9788 C CA . LEU B 1 141 ? 26.703 26.516 22.781 1 93.88 141 LEU B CA 1
ATOM 9789 C C . LEU B 1 141 ? 27.266 25.156 22.359 1 93.88 141 LEU B C 1
ATOM 9791 O O . LEU B 1 141 ? 27.953 25.047 21.344 1 93.88 141 LEU B O 1
ATOM 9795 N N . GLU B 1 142 ? 27.031 24.109 23.156 1 89.44 142 GLU B N 1
ATOM 9796 C CA . GLU B 1 142 ? 27.609 22.781 22.906 1 89.44 142 GLU B CA 1
ATOM 9797 C C . GLU B 1 142 ? 26.812 22.016 21.859 1 89.44 142 GLU B C 1
ATOM 9799 O O . GLU B 1 142 ? 27.266 20.984 21.359 1 89.44 142 GLU B O 1
ATOM 9804 N N . GLY B 1 143 ? 25.703 22.547 21.438 1 88.31 143 GLY B N 1
ATOM 9805 C CA . GLY B 1 143 ? 24.922 21.859 20.406 1 88.31 143 GLY B CA 1
ATOM 9806 C C . GLY B 1 143 ? 24 20.797 20.969 1 88.31 143 GLY B C 1
ATOM 9807 O O . GLY B 1 143 ? 23.719 19.797 20.297 1 88.31 143 GLY B O 1
ATOM 9808 N N . GLY B 1 144 ? 23.578 20.875 22.172 1 90.75 144 GLY B N 1
ATOM 9809 C CA . GLY B 1 144 ? 22.672 19.953 22.812 1 90.75 144 GLY B CA 1
ATOM 9810 C C . GLY B 1 144 ? 23.328 19.125 23.906 1 90.75 144 GLY B C 1
ATOM 9811 O O . GLY B 1 144 ? 24.547 19.047 23.969 1 90.75 144 GLY B O 1
ATOM 9812 N N . GLY B 1 145 ? 22.516 18.469 24.688 1 92.5 145 GLY B N 1
ATOM 9813 C CA . GLY B 1 145 ? 23.016 17.672 25.797 1 92.5 145 GLY B CA 1
ATOM 9814 C C . GLY B 1 145 ? 23.328 18.484 27.031 1 92.5 145 GLY B C 1
ATOM 9815 O O . GLY B 1 145 ? 22.781 19.578 27.219 1 92.5 145 GLY B O 1
ATOM 9816 N N . ILE B 1 146 ? 24.188 17.922 27.875 1 93.31 146 ILE B N 1
ATOM 9817 C CA . ILE B 1 146 ? 24.578 18.578 29.109 1 93.31 146 ILE B CA 1
ATOM 9818 C C . ILE B 1 146 ? 25.438 19.797 28.797 1 93.31 146 ILE B C 1
ATOM 9820 O O . ILE B 1 146 ? 26.375 19.719 28 1 93.31 146 ILE B O 1
ATOM 9824 N N . PRO B 1 147 ? 25.109 20.969 29.375 1 93.62 147 PRO B N 1
ATOM 9825 C CA . PRO B 1 147 ? 25.859 22.203 29.109 1 93.62 147 PRO B CA 1
ATOM 9826 C C . PRO B 1 147 ? 27.359 22.047 29.297 1 93.62 147 PRO B C 1
ATOM 9828 O O . PRO B 1 147 ? 27.797 21.406 30.25 1 93.62 147 PRO B O 1
ATOM 9831 N N . LYS B 1 148 ? 28.047 22.562 28.391 1 93.12 148 LYS B N 1
ATOM 9832 C CA . LYS B 1 148 ? 29.516 22.531 28.422 1 93.12 148 LYS B CA 1
ATOM 9833 C C . LYS B 1 148 ? 30.094 23.859 27.969 1 93.12 148 LYS B C 1
ATOM 9835 O O . LYS B 1 148 ? 29.578 24.484 27.047 1 93.12 148 LYS B O 1
ATOM 9840 N N . SER B 1 149 ? 31.188 24.25 28.594 1 92.88 149 SER B N 1
ATOM 9841 C CA . SER B 1 149 ? 31.906 25.438 28.172 1 92.88 149 SER B CA 1
ATOM 9842 C C . SER B 1 149 ? 32.594 25.234 26.828 1 92.88 149 SER B C 1
ATOM 9844 O O . SER B 1 149 ? 33.062 24.141 26.531 1 92.88 149 SER B O 1
ATOM 9846 N N . GLN B 1 150 ? 32.594 26.406 26.062 1 92.81 150 GLN B N 1
ATOM 9847 C CA . GLN B 1 150 ? 33.281 26.391 24.781 1 92.81 150 GLN B CA 1
ATOM 9848 C C . GLN B 1 150 ? 34.625 27.078 24.875 1 92.81 150 GLN B C 1
ATOM 9850 O O . GLN B 1 150 ? 34.781 28.078 25.594 1 92.81 150 GLN B O 1
ATOM 9855 N N . GLU B 1 151 ? 35.625 26.516 24.234 1 92.5 151 GLU B N 1
ATOM 9856 C CA . GLU B 1 151 ? 36.969 27.109 24.203 1 92.5 151 GLU B CA 1
ATOM 9857 C C . GLU B 1 151 ? 37.406 27.406 22.766 1 92.5 151 GLU B C 1
ATOM 9859 O O . GLU B 1 151 ? 37.25 26.547 21.891 1 92.5 151 GLU B O 1
ATOM 9864 N N . HIS B 1 152 ? 37.844 28.734 22.594 1 94.25 152 HIS B N 1
ATOM 9865 C CA . HIS B 1 152 ? 38.312 29.141 21.266 1 94.25 152 HIS B CA 1
ATOM 9866 C C . HIS B 1 152 ? 39.688 29.812 21.328 1 94.25 152 HIS B C 1
ATOM 9868 O O . HIS B 1 152 ? 40 30.469 22.312 1 94.25 152 HIS B O 1
ATOM 9874 N N . LYS B 1 153 ? 40.438 29.641 20.297 1 94.38 153 LYS B N 1
ATOM 9875 C CA . LYS B 1 153 ? 41.75 30.234 20.172 1 94.38 153 LYS B CA 1
ATOM 9876 C C . LYS B 1 153 ? 41.812 31.281 19.062 1 94.38 153 LYS B C 1
ATOM 9878 O O . LYS B 1 153 ? 41.219 31.094 18 1 94.38 153 LYS B O 1
ATOM 9883 N N . ILE B 1 154 ? 42.438 32.5 19.344 1 95.31 154 ILE B N 1
ATOM 9884 C CA . ILE B 1 154 ? 42.688 33.469 18.281 1 95.31 154 ILE B CA 1
ATOM 9885 C C . ILE B 1 154 ? 43.875 32.969 17.438 1 95.31 154 ILE B C 1
ATOM 9887 O O . ILE B 1 154 ? 45.031 33.312 17.703 1 95.31 154 ILE B O 1
ATOM 9891 N N . LYS B 1 155 ? 43.594 32.344 16.406 1 94.69 155 LYS B N 1
ATOM 9892 C CA . LYS B 1 155 ? 44.625 31.609 15.672 1 94.69 155 LYS B CA 1
ATOM 9893 C C . LYS B 1 155 ? 45.281 32.5 14.609 1 94.69 155 LYS B C 1
ATOM 9895 O O . LYS B 1 155 ? 46.469 32.312 14.312 1 94.69 155 LYS B O 1
ATOM 9900 N N . ARG B 1 156 ? 44.5 33.344 13.906 1 96.81 156 ARG B N 1
ATOM 9901 C CA . ARG B 1 156 ? 45.031 34.125 12.789 1 96.81 156 ARG B CA 1
ATOM 9902 C C . ARG B 1 156 ? 44.344 35.5 12.719 1 96.81 156 ARG B C 1
ATOM 9904 O O . ARG B 1 156 ? 43.156 35.594 12.875 1 96.81 156 ARG B O 1
ATOM 9911 N N . ALA B 1 157 ? 45.062 36.531 12.594 1 97.38 157 ALA B N 1
ATOM 9912 C CA . ALA B 1 157 ? 44.625 37.906 12.352 1 97.38 157 ALA B CA 1
ATOM 9913 C C . ALA B 1 157 ? 45.656 38.688 11.547 1 97.38 157 ALA B C 1
ATOM 9915 O O . ALA B 1 157 ? 46.688 39.062 12.078 1 97.38 157 ALA B O 1
ATOM 9916 N N . GLU B 1 158 ? 45.406 38.875 10.305 1 97.19 158 GLU B N 1
ATOM 9917 C CA . GLU B 1 158 ? 46.312 39.562 9.438 1 97.19 158 GLU B CA 1
ATOM 9918 C C . GLU B 1 158 ? 45.594 40.281 8.312 1 97.19 158 GLU B C 1
ATOM 9920 O O . GLU B 1 158 ? 44.438 39.938 7.988 1 97.19 158 GLU B O 1
ATOM 9925 N N . VAL B 1 159 ? 46.125 41.312 7.801 1 97 159 VAL B N 1
ATOM 9926 C CA . VAL B 1 159 ? 45.656 42 6.594 1 97 159 VAL B CA 1
ATOM 9927 C C . VAL B 1 159 ? 46.656 41.781 5.469 1 97 159 VAL B C 1
ATOM 9929 O O . VAL B 1 159 ? 47.875 41.812 5.703 1 97 159 VAL B O 1
ATOM 9932 N N . ALA B 1 160 ? 46.188 41.469 4.328 1 97.19 160 ALA B N 1
ATOM 9933 C CA . ALA B 1 160 ? 47 41.219 3.139 1 97.19 160 ALA B CA 1
ATOM 9934 C C . ALA B 1 160 ? 46.312 41.688 1.878 1 97.19 160 ALA B C 1
ATOM 9936 O O . ALA B 1 160 ? 45.25 42.344 1.957 1 97.19 160 ALA B O 1
ATOM 9937 N N . TRP B 1 161 ? 46.906 41.531 0.763 1 96.19 161 TRP B N 1
ATOM 9938 C CA . TRP B 1 161 ? 46.188 41.688 -0.481 1 96.19 161 TRP B CA 1
ATOM 9939 C C . TRP B 1 161 ? 46.188 40.438 -1.315 1 96.19 161 TRP B C 1
ATOM 9941 O O . TRP B 1 161 ? 47.156 39.656 -1.262 1 96.19 161 TRP B O 1
ATOM 9951 N N . LEU B 1 162 ? 45.094 40.094 -1.994 1 96.62 162 LEU B N 1
ATOM 9952 C CA . LEU B 1 162 ? 44.875 38.875 -2.77 1 96.62 162 LEU B CA 1
ATOM 9953 C C . LEU B 1 162 ? 45.5 39 -4.156 1 96.62 162 LEU B C 1
ATOM 9955 O O . LEU B 1 162 ? 45.219 39.969 -4.887 1 96.62 162 LEU B O 1
ATOM 9959 N N . ASP B 1 163 ? 46.406 38.094 -4.523 1 96.81 163 ASP B N 1
ATOM 9960 C CA . ASP B 1 163 ? 46.906 37.969 -5.891 1 96.81 163 ASP B CA 1
ATOM 9961 C C . ASP B 1 163 ? 45.875 37.312 -6.797 1 96.81 163 ASP B C 1
ATOM 9963 O O . ASP B 1 163 ? 45.75 36.094 -6.785 1 96.81 163 ASP B O 1
ATOM 9967 N N . GLU B 1 164 ? 45.25 38.062 -7.586 1 96.38 164 GLU B N 1
ATOM 9968 C CA . GLU B 1 164 ? 44.094 37.594 -8.359 1 96.38 164 GLU B CA 1
ATOM 9969 C C . GLU B 1 164 ? 44.469 36.531 -9.367 1 96.38 164 GLU B C 1
ATOM 9971 O O . GLU B 1 164 ? 43.688 35.625 -9.672 1 96.38 164 GLU B O 1
ATOM 9976 N N . VAL B 1 165 ? 45.688 36.594 -9.875 1 97.12 165 VAL B N 1
ATOM 9977 C CA . VAL B 1 165 ? 46.156 35.625 -10.859 1 97.12 165 VAL B CA 1
ATOM 9978 C C . VAL B 1 165 ? 46.344 34.25 -10.195 1 97.12 165 VAL B C 1
ATOM 9980 O O . VAL B 1 165 ? 45.875 33.219 -10.711 1 97.12 165 VAL B O 1
ATOM 9983 N N . THR B 1 166 ? 47.062 34.25 -9.102 1 97.25 166 THR B N 1
ATOM 9984 C CA . THR B 1 166 ? 47.281 33.031 -8.352 1 97.25 166 THR B CA 1
ATOM 9985 C C . THR B 1 166 ? 45.938 32.438 -7.875 1 97.25 166 THR B C 1
ATOM 9987 O O . THR B 1 166 ? 45.75 31.219 -7.887 1 97.25 166 THR B O 1
ATOM 9990 N N . ASP B 1 167 ? 45.094 33.312 -7.473 1 97.38 167 ASP B N 1
ATOM 9991 C CA . ASP B 1 167 ? 43.75 32.906 -7.008 1 97.38 167 ASP B CA 1
ATOM 9992 C C . ASP B 1 167 ? 42.969 32.25 -8.133 1 97.38 167 ASP B C 1
ATOM 9994 O O . ASP B 1 167 ? 42.25 31.25 -7.922 1 97.38 167 ASP B O 1
ATOM 9998 N N . ASP B 1 168 ? 43.031 32.75 -9.266 1 97.62 168 ASP B N 1
ATOM 9999 C CA . ASP B 1 168 ? 42.312 32.25 -10.438 1 97.62 168 ASP B CA 1
ATOM 10000 C C . ASP B 1 168 ? 42.844 30.859 -10.836 1 97.62 168 ASP B C 1
ATOM 10002 O O . ASP B 1 168 ? 42.062 29.953 -11.133 1 97.62 168 ASP B O 1
ATOM 10006 N N . LEU B 1 169 ? 44.125 30.719 -10.844 1 97.62 169 LEU B N 1
ATOM 10007 C CA . LEU B 1 169 ? 44.719 29.422 -11.172 1 97.62 169 LEU B CA 1
ATOM 10008 C C . LEU B 1 169 ? 44.344 28.375 -10.125 1 97.62 169 LEU B C 1
ATOM 10010 O O . LEU B 1 169 ? 44.094 27.219 -10.461 1 97.62 169 LEU B O 1
ATOM 10014 N N . PHE B 1 170 ? 44.312 28.766 -8.938 1 96.88 170 PHE B N 1
ATOM 10015 C CA . PHE B 1 170 ? 43.938 27.859 -7.844 1 96.88 170 PHE B CA 1
ATOM 10016 C C . PHE B 1 170 ? 42.531 27.297 -8.039 1 96.88 170 PHE B C 1
ATOM 10018 O O . PHE B 1 170 ? 42.344 26.078 -8.086 1 96.88 170 PHE B O 1
ATOM 10025 N N . PHE B 1 171 ? 41.5 28.125 -8.211 1 97.81 171 PHE B N 1
ATOM 10026 C CA . PHE B 1 171 ? 40.125 27.688 -8.312 1 97.81 171 PHE B CA 1
ATOM 10027 C C . PHE B 1 171 ? 39.906 26.922 -9.617 1 97.81 171 PHE B C 1
ATOM 10029 O O . PHE B 1 171 ? 39.125 25.969 -9.648 1 97.81 171 PHE B O 1
ATOM 10036 N N . THR B 1 172 ? 40.562 27.328 -10.656 1 97.69 172 THR B N 1
ATOM 10037 C CA . THR B 1 172 ? 40.406 26.609 -11.922 1 97.69 172 THR B CA 1
ATOM 10038 C C . THR B 1 172 ? 41.031 25.219 -11.836 1 97.69 172 THR B C 1
ATOM 10040 O O . THR B 1 172 ? 40.438 24.25 -12.32 1 97.69 172 THR B O 1
ATOM 10043 N N . GLY B 1 173 ? 42.219 25.188 -11.242 1 97.31 173 GLY B N 1
ATOM 10044 C CA . GLY B 1 173 ? 42.844 23.891 -11.016 1 97.31 173 GLY B CA 1
ATOM 10045 C C . GLY B 1 173 ? 42.031 22.969 -10.141 1 97.31 173 GLY B C 1
ATOM 10046 O O . GLY B 1 173 ? 41.906 21.781 -10.438 1 97.31 173 GLY B O 1
ATOM 10047 N N . LYS B 1 174 ? 41.5 23.469 -9.078 1 97 174 LYS B N 1
ATOM 10048 C CA . LYS B 1 174 ? 40.656 22.719 -8.164 1 97 174 LYS B CA 1
ATOM 10049 C C . LYS B 1 174 ? 39.406 22.172 -8.891 1 97 174 LYS B C 1
ATOM 10051 O O . LYS B 1 174 ? 39.062 21 -8.711 1 97 174 LYS B O 1
ATOM 10056 N N . ALA B 1 175 ? 38.75 22.875 -9.734 1 97.62 175 ALA B N 1
ATOM 10057 C CA . ALA B 1 175 ? 37.562 22.5 -10.484 1 97.62 175 ALA B CA 1
ATOM 10058 C C . ALA B 1 175 ? 37.875 21.391 -11.492 1 97.62 175 ALA B C 1
ATOM 10060 O O . ALA B 1 175 ? 37.125 20.422 -11.625 1 97.62 175 ALA B O 1
ATOM 10061 N N . ILE B 1 176 ? 38.938 21.578 -12.227 1 97.19 176 ILE B N 1
ATOM 10062 C CA . ILE B 1 176 ? 39.344 20.609 -13.242 1 97.19 176 ILE B CA 1
ATOM 10063 C C . ILE B 1 176 ? 39.656 19.266 -12.578 1 97.19 176 ILE B C 1
ATOM 10065 O O . ILE B 1 176 ? 39.188 18.219 -13.023 1 97.19 176 ILE B O 1
ATOM 10069 N N . LEU B 1 177 ? 40.469 19.312 -11.531 1 96.31 177 LEU B N 1
ATOM 10070 C CA . LEU B 1 177 ? 40.844 18.062 -10.859 1 96.31 177 LEU B CA 1
ATOM 10071 C C . LEU B 1 177 ? 39.625 17.375 -10.266 1 96.31 177 LEU B C 1
ATOM 10073 O O . LEU B 1 177 ? 39.5 16.156 -10.336 1 96.31 177 LEU B O 1
ATOM 10077 N N . GLY B 1 178 ? 38.781 18.156 -9.609 1 96.06 178 GLY B N 1
ATOM 10078 C CA . GLY B 1 178 ? 37.531 17.594 -9.109 1 96.06 178 GLY B CA 1
ATOM 10079 C C . GLY B 1 178 ? 36.688 16.938 -10.195 1 96.06 178 GLY B C 1
ATOM 10080 O O . GLY B 1 178 ? 36.062 15.898 -9.961 1 96.06 178 GLY B O 1
ATOM 10081 N N . THR B 1 179 ? 36.625 17.484 -11.352 1 96.62 179 THR B N 1
ATOM 10082 C CA . THR B 1 179 ? 35.875 16.953 -12.492 1 96.62 179 THR B CA 1
ATOM 10083 C C . THR B 1 179 ? 36.469 15.641 -12.969 1 96.62 179 THR B C 1
ATOM 10085 O O . THR B 1 179 ? 35.75 14.688 -13.25 1 96.62 179 THR B O 1
ATOM 10088 N N . VAL B 1 180 ? 37.75 15.586 -13.062 1 95.12 180 VAL B N 1
ATOM 10089 C CA . VAL B 1 180 ? 38.469 14.383 -13.477 1 95.12 180 VAL B CA 1
ATOM 10090 C C . VAL B 1 180 ? 38.094 13.227 -12.555 1 95.12 180 VAL B C 1
ATOM 10092 O O . VAL B 1 180 ? 37.906 12.094 -13.023 1 95.12 180 VAL B O 1
ATOM 10095 N N . LYS B 1 181 ? 37.938 13.492 -11.352 1 93.38 181 LYS B N 1
ATOM 10096 C CA . LYS B 1 181 ? 37.688 12.461 -10.352 1 93.38 181 LYS B CA 1
ATOM 10097 C C . LYS B 1 181 ? 36.281 11.914 -10.484 1 93.38 181 LYS B C 1
ATOM 10099 O O . LYS B 1 181 ? 36 10.781 -10.094 1 93.38 181 LYS B O 1
ATOM 10104 N N . VAL B 1 182 ? 35.375 12.656 -11.07 1 94.19 182 VAL B N 1
ATOM 10105 C CA . VAL B 1 182 ? 33.969 12.234 -11.094 1 94.19 182 VAL B CA 1
ATOM 10106 C C . VAL B 1 182 ? 33.656 11.625 -12.453 1 94.19 182 VAL B C 1
ATOM 10108 O O . VAL B 1 182 ? 32.75 10.789 -12.555 1 94.19 182 VAL B O 1
ATOM 10111 N N . LEU B 1 183 ? 34.344 11.977 -13.484 1 93.19 183 LEU B N 1
ATOM 10112 C CA . LEU B 1 183 ? 34.062 11.461 -14.82 1 93.19 183 LEU B CA 1
ATOM 10113 C C . LEU B 1 183 ? 34.469 9.992 -14.922 1 93.19 183 LEU B C 1
ATOM 10115 O O . LEU B 1 183 ? 35.438 9.562 -14.258 1 93.19 183 LEU B O 1
ATOM 10119 N N . GLY B 1 184 ? 33.812 9.227 -15.742 1 88 184 GLY B N 1
ATOM 10120 C CA . GLY B 1 184 ? 34.094 7.82 -15.961 1 88 184 GLY B CA 1
ATOM 10121 C C . GLY B 1 184 ? 35.469 7.582 -16.547 1 88 184 GLY B C 1
ATOM 10122 O O . GLY B 1 184 ? 36 8.414 -17.281 1 88 184 GLY B O 1
ATOM 10123 N N . GLN B 1 185 ? 35.906 6.465 -16.344 1 85.38 185 GLN B N 1
ATOM 10124 C CA . GLN B 1 185 ? 37.281 6.113 -16.719 1 85.38 185 GLN B CA 1
ATOM 10125 C C . GLN B 1 185 ? 37.469 6.16 -18.234 1 85.38 185 GLN B C 1
ATOM 10127 O O . GLN B 1 185 ? 38.562 6.441 -18.734 1 85.38 185 GLN B O 1
ATOM 10132 N N . HIS B 1 186 ? 36.406 6.059 -18.922 1 85.62 186 HIS B N 1
ATOM 10133 C CA . HIS B 1 186 ? 36.5 5.965 -20.359 1 85.62 186 HIS B CA 1
ATOM 10134 C C . HIS B 1 186 ? 36.031 7.254 -21.031 1 85.62 186 HIS B C 1
ATOM 10136 O O . HIS B 1 186 ? 36 7.336 -22.266 1 85.62 186 HIS B O 1
ATOM 10142 N N . SER B 1 187 ? 35.781 8.32 -20.266 1 87.5 187 SER B N 1
ATOM 10143 C CA . SER B 1 187 ? 35.406 9.609 -20.828 1 87.5 187 SER B CA 1
ATOM 10144 C C . SER B 1 187 ? 36.625 10.305 -21.469 1 87.5 187 SER B C 1
ATOM 10146 O O . SER B 1 187 ? 37.656 10.484 -20.812 1 87.5 187 SER B O 1
ATOM 10148 N N . PRO B 1 188 ? 36.469 10.727 -22.672 1 88.56 188 PRO B N 1
ATOM 10149 C CA . PRO B 1 188 ? 37.594 11.43 -23.312 1 88.56 188 PRO B CA 1
ATOM 10150 C C . PRO B 1 188 ? 37.938 12.75 -22.609 1 88.56 188 PRO B C 1
ATOM 10152 O O . PRO B 1 188 ? 39.094 13.133 -22.547 1 88.56 188 PRO B O 1
ATOM 10155 N N . GLU B 1 189 ? 36.938 13.375 -22.125 1 92.25 189 GLU B N 1
ATOM 10156 C CA . GLU B 1 189 ? 37.125 14.648 -21.438 1 92.25 189 GLU B CA 1
ATOM 10157 C C . GLU B 1 189 ? 38.031 14.477 -20.203 1 92.25 189 GLU B C 1
ATOM 10159 O O . GLU B 1 189 ? 38.812 15.359 -19.875 1 92.25 189 GLU B O 1
ATOM 10164 N N . ARG B 1 190 ? 37.844 13.414 -19.547 1 93 190 ARG B N 1
ATOM 10165 C CA . ARG B 1 190 ? 38.656 13.133 -18.359 1 93 190 ARG B CA 1
ATOM 10166 C C . ARG B 1 190 ? 40.125 13.203 -18.688 1 93 190 ARG B C 1
ATOM 10168 O O . ARG B 1 190 ? 40.906 13.875 -17.984 1 93 190 ARG B O 1
ATOM 10175 N N . GLN B 1 191 ? 40.562 12.609 -19.734 1 90.25 191 GLN B N 1
ATOM 10176 C CA . GLN B 1 191 ? 41.969 12.531 -20.109 1 90.25 191 GLN B CA 1
ATOM 10177 C C . GLN B 1 191 ? 42.469 13.883 -20.609 1 90.25 191 GLN B C 1
ATOM 10179 O O . GLN B 1 191 ? 43.594 14.281 -20.297 1 90.25 191 GLN B O 1
ATOM 10184 N N . LEU B 1 192 ? 41.656 14.531 -21.359 1 92.69 192 LEU B N 1
ATOM 10185 C CA . LEU B 1 192 ? 42.031 15.836 -21.891 1 92.69 192 LEU B CA 1
ATOM 10186 C C . LEU B 1 192 ? 42.25 16.844 -20.766 1 92.69 192 LEU B C 1
ATOM 10188 O O . LEU B 1 192 ? 43.25 17.578 -20.766 1 92.69 192 LEU B O 1
ATOM 10192 N N . LEU B 1 193 ? 41.406 16.844 -19.844 1 95.81 193 LEU B N 1
ATOM 10193 C CA . LEU B 1 193 ? 41.469 17.781 -18.719 1 95.81 193 LEU B CA 1
ATOM 10194 C C . LEU B 1 193 ? 42.688 17.484 -17.828 1 95.81 193 LEU B C 1
ATOM 10196 O O . LEU B 1 193 ? 43.375 18.406 -17.375 1 95.81 193 LEU B O 1
ATOM 10200 N N . LEU B 1 194 ? 42.875 16.25 -17.562 1 94.38 194 LEU B N 1
ATOM 10201 C CA . LEU B 1 194 ? 43.969 15.859 -16.703 1 94.38 194 LEU B CA 1
ATOM 10202 C C . LEU B 1 194 ? 45.312 16.25 -17.344 1 94.38 194 LEU B C 1
ATOM 10204 O O . LEU B 1 194 ? 46.188 16.781 -16.672 1 94.38 194 LEU B O 1
ATOM 10208 N N . SER B 1 195 ? 45.438 16.062 -18.625 1 94.12 195 SER B N 1
ATOM 10209 C CA . SER B 1 195 ? 46.656 16.406 -19.359 1 94.12 195 SER B CA 1
ATOM 10210 C C . SER B 1 195 ? 46.844 17.906 -19.391 1 94.12 195 SER B C 1
ATOM 10212 O O . SER B 1 195 ? 48 18.391 -19.281 1 94.12 195 SER B O 1
ATOM 10214 N N . LEU B 1 196 ? 45.875 18.594 -19.641 1 95.94 196 LEU B N 1
ATOM 10215 C CA . LEU B 1 196 ? 45.938 20.047 -19.703 1 95.94 196 LEU B CA 1
ATOM 10216 C C . LEU B 1 196 ? 46.406 20.609 -18.359 1 95.94 196 LEU B C 1
ATOM 10218 O O . LEU B 1 196 ? 47.281 21.484 -18.312 1 95.94 196 LEU B O 1
ATOM 10222 N N . LEU B 1 197 ? 45.75 20.188 -17.281 1 96.69 197 LEU B N 1
ATOM 10223 C CA . LEU B 1 197 ? 46.094 20.672 -15.961 1 96.69 197 LEU B CA 1
ATOM 10224 C C . LEU B 1 197 ? 47.562 20.359 -15.633 1 96.69 197 LEU B C 1
ATOM 10226 O O . LEU B 1 197 ? 48.25 21.188 -15.062 1 96.69 197 LEU B O 1
ATOM 10230 N N . ASP B 1 198 ? 47.969 19.188 -16 1 95 198 ASP B N 1
ATOM 10231 C CA . ASP B 1 198 ? 49.344 18.781 -15.766 1 95 198 ASP B CA 1
ATOM 10232 C C . ASP B 1 198 ? 50.344 19.688 -16.516 1 95 198 ASP B C 1
ATOM 10234 O O . ASP B 1 198 ? 51.344 20.125 -15.961 1 95 198 ASP B O 1
ATOM 10238 N N . ARG B 1 199 ? 50.094 19.969 -17.75 1 95.44 199 ARG B N 1
ATOM 10239 C CA . ARG B 1 199 ? 50.938 20.844 -18.578 1 95.44 199 ARG B CA 1
ATOM 10240 C C . ARG B 1 199 ? 50.969 22.25 -18 1 95.44 199 ARG B C 1
ATOM 10242 O O . ARG B 1 199 ? 52.031 22.875 -17.984 1 95.44 199 ARG B O 1
ATOM 10249 N N . ALA B 1 200 ? 49.875 22.734 -17.609 1 97.19 200 ALA B N 1
ATOM 10250 C CA . ALA B 1 200 ? 49.812 24.078 -17.031 1 97.19 200 ALA B CA 1
ATOM 10251 C C . ALA B 1 200 ? 50.656 24.172 -15.773 1 97.19 200 ALA B C 1
ATOM 10253 O O . ALA B 1 200 ? 51.438 25.109 -15.609 1 97.19 200 ALA B O 1
ATOM 10254 N N . PHE B 1 201 ? 50.562 23.281 -14.859 1 95.62 201 PHE B N 1
ATOM 10255 C CA . PHE B 1 201 ? 51.25 23.328 -13.578 1 95.62 201 PHE B CA 1
ATOM 10256 C C . PHE B 1 201 ? 52.75 23.078 -13.75 1 95.62 201 PHE B C 1
ATOM 10258 O O . PHE B 1 201 ? 53.562 23.453 -12.891 1 95.62 201 PHE B O 1
ATOM 10265 N N . ARG B 1 202 ? 53.156 22.484 -14.875 1 93.69 202 ARG B N 1
ATOM 10266 C CA . ARG B 1 202 ? 54.562 22.297 -15.188 1 93.69 202 ARG B CA 1
ATOM 10267 C C . ARG B 1 202 ? 55.25 23.625 -15.484 1 93.69 202 ARG B C 1
ATOM 10269 O O . ARG B 1 202 ? 56.469 23.75 -15.391 1 93.69 202 ARG B O 1
ATOM 10276 N N . GLN B 1 203 ? 54.438 24.547 -15.805 1 96.12 203 GLN B N 1
ATOM 10277 C CA . GLN B 1 203 ? 54.969 25.859 -16.125 1 96.12 203 GLN B CA 1
ATOM 10278 C C . GLN B 1 203 ? 55.375 26.609 -14.859 1 96.12 203 GLN B C 1
ATOM 10280 O O . GLN B 1 203 ? 56.125 27.578 -14.922 1 96.12 203 GLN B O 1
ATOM 10285 N N . ILE B 1 204 ? 54.844 26.281 -13.742 1 96.62 204 ILE B N 1
ATOM 10286 C CA . ILE B 1 204 ? 55.062 27.031 -12.508 1 96.62 204 ILE B CA 1
ATOM 10287 C C . ILE B 1 204 ? 56.469 26.781 -11.992 1 96.62 204 ILE B C 1
ATOM 10289 O O . ILE B 1 204 ? 56.906 25.625 -11.852 1 96.62 204 ILE B O 1
ATOM 10293 N N . ASP B 1 205 ? 57.219 27.797 -11.75 1 94.88 205 ASP B N 1
ATOM 10294 C CA . ASP B 1 205 ? 58.562 27.703 -11.172 1 94.88 205 ASP B CA 1
ATOM 10295 C C . ASP B 1 205 ? 58.5 27.719 -9.648 1 94.88 205 ASP B C 1
ATOM 10297 O O . ASP B 1 205 ? 58.344 28.781 -9.039 1 94.88 205 ASP B O 1
ATOM 10301 N N . TRP B 1 206 ? 58.688 26.531 -9.109 1 92.31 206 TRP B N 1
ATOM 10302 C CA . TRP B 1 206 ? 58.594 26.359 -7.664 1 92.31 206 TRP B CA 1
ATOM 10303 C C . TRP B 1 206 ? 59.938 26.578 -6.992 1 92.31 206 TRP B C 1
ATOM 10305 O O . TRP B 1 206 ? 60.094 26.328 -5.793 1 92.31 206 TRP B O 1
ATOM 10315 N N . SER B 1 207 ? 61.031 27.031 -7.711 1 92.12 207 SER B N 1
ATOM 10316 C CA . SER B 1 207 ? 62.375 27.094 -7.188 1 92.12 207 SER B CA 1
ATOM 10317 C C . SER B 1 207 ? 62.5 28.125 -6.07 1 92.12 207 SER B C 1
ATOM 10319 O O . SER B 1 207 ? 63.219 27.906 -5.098 1 92.12 207 SER B O 1
ATOM 10321 N N . LYS B 1 208 ? 61.812 29.281 -6.203 1 92.81 208 LYS B N 1
ATOM 10322 C CA . LYS B 1 208 ? 61.781 30.344 -5.191 1 92.81 208 LYS B CA 1
ATOM 10323 C C . LYS B 1 208 ? 60.344 30.844 -5 1 92.81 208 LYS B C 1
ATOM 10325 O O . LYS B 1 208 ? 60.031 31.953 -5.434 1 92.81 208 LYS B O 1
ATOM 10330 N N . PRO B 1 209 ? 59.656 30.125 -4.238 1 90.38 209 PRO B N 1
ATOM 10331 C CA . PRO B 1 209 ? 58.25 30.516 -4.012 1 90.38 209 PRO B CA 1
ATOM 10332 C C . PRO B 1 209 ? 58.125 31.953 -3.475 1 90.38 209 PRO B C 1
ATOM 10334 O O . PRO B 1 209 ? 58.969 32.406 -2.686 1 90.38 209 PRO B O 1
ATOM 10337 N N . LYS B 1 210 ? 57.156 32.719 -3.904 1 92.06 210 LYS B N 1
ATOM 10338 C CA . LYS B 1 210 ? 56.75 34.062 -3.479 1 92.06 210 LYS B CA 1
ATOM 10339 C C . LYS B 1 210 ? 57.656 35.094 -4.141 1 92.06 210 LYS B C 1
ATOM 10341 O O . LYS B 1 210 ? 57.531 36.281 -3.83 1 92.06 210 LYS B O 1
ATOM 10346 N N . SER B 1 211 ? 58.625 34.625 -5.117 1 94.12 211 SER B N 1
ATOM 10347 C CA . SER B 1 211 ? 59.406 35.562 -5.883 1 94.12 211 SER B CA 1
ATOM 10348 C C . SER B 1 211 ? 58.656 36.125 -7.09 1 94.12 211 SER B C 1
ATOM 10350 O O . SER B 1 211 ? 57.594 35.594 -7.441 1 94.12 211 SER B O 1
ATOM 10352 N N . ASP B 1 212 ? 59.156 37.125 -7.656 1 93.75 212 ASP B N 1
ATOM 10353 C CA . ASP B 1 212 ? 58.562 37.688 -8.875 1 93.75 212 ASP B CA 1
ATOM 10354 C C . ASP B 1 212 ? 58.562 36.656 -10 1 93.75 212 ASP B C 1
ATOM 10356 O O . ASP B 1 212 ? 57.625 36.594 -10.781 1 93.75 212 ASP B O 1
ATOM 10360 N N . SER B 1 213 ? 59.594 35.875 -10 1 94.06 213 SER B N 1
ATOM 10361 C CA . SER B 1 213 ? 59.656 34.844 -11.023 1 94.06 213 SER B CA 1
ATOM 10362 C C . SER B 1 213 ? 58.594 33.781 -10.828 1 94.06 213 SER B C 1
ATOM 10364 O O . SER B 1 213 ? 58.031 33.281 -11.805 1 94.06 213 SER B O 1
ATOM 10366 N N . PHE B 1 214 ? 58.375 33.469 -9.586 1 95.75 214 PHE B N 1
ATOM 10367 C CA . PHE B 1 214 ? 57.344 32.531 -9.25 1 95.75 214 PHE B CA 1
ATOM 10368 C C . PHE B 1 214 ? 55.969 33.031 -9.727 1 95.75 214 PHE B C 1
ATOM 10370 O O . PHE B 1 214 ? 55.281 32.344 -10.461 1 95.75 214 PHE B O 1
ATOM 10377 N N . TYR B 1 215 ? 55.594 34.219 -9.445 1 97 215 TYR B N 1
ATOM 10378 C CA . TYR B 1 215 ? 54.281 34.781 -9.773 1 97 215 TYR B CA 1
ATOM 10379 C C . TYR B 1 215 ? 54.125 34.969 -11.273 1 97 215 TYR B C 1
ATOM 10381 O O . TYR B 1 215 ? 53.031 34.844 -11.828 1 97 215 TYR B O 1
ATOM 10389 N N . ASN B 1 216 ? 55.281 35.281 -11.922 1 96.44 216 ASN B N 1
ATOM 10390 C CA . ASN B 1 216 ? 55.25 35.344 -13.375 1 96.44 216 ASN B CA 1
ATOM 10391 C C . ASN B 1 216 ? 54.969 34 -14.008 1 96.44 216 ASN B C 1
ATOM 10393 O O . ASN B 1 216 ? 54.25 33.906 -15 1 96.44 216 ASN B O 1
ATOM 10397 N N . SER B 1 217 ? 55.562 33 -13.453 1 97.31 217 SER B N 1
ATOM 10398 C CA . SER B 1 217 ? 55.312 31.656 -13.969 1 97.31 217 SER B CA 1
ATOM 10399 C C . SER B 1 217 ? 53.875 31.219 -13.727 1 97.31 217 SER B C 1
ATOM 10401 O O . SER B 1 217 ? 53.312 30.469 -14.523 1 97.31 217 SER B O 1
ATOM 10403 N N . VAL B 1 218 ? 53.281 31.641 -12.648 1 97.81 218 VAL B N 1
ATOM 10404 C CA . VAL B 1 218 ? 51.906 31.359 -12.352 1 97.81 218 VAL B CA 1
ATOM 10405 C C . VAL B 1 218 ? 51 32 -13.414 1 97.81 218 VAL B C 1
ATOM 10407 O O . VAL B 1 218 ? 50.031 31.406 -13.867 1 97.81 218 VAL B O 1
ATOM 10410 N N . ALA B 1 219 ? 51.344 33.156 -13.789 1 97.94 219 ALA B N 1
ATOM 10411 C CA . ALA B 1 219 ? 50.594 33.844 -14.82 1 97.94 219 ALA B CA 1
ATOM 10412 C C . ALA B 1 219 ? 50.656 33.125 -16.156 1 97.94 219 ALA B C 1
ATOM 10414 O O . ALA B 1 219 ? 49.656 33.031 -16.875 1 97.94 219 ALA B O 1
ATOM 10415 N N . ILE B 1 220 ? 51.781 32.594 -16.438 1 97.06 220 ILE B N 1
ATOM 10416 C CA . ILE B 1 220 ? 51.969 31.812 -17.672 1 97.06 220 ILE B CA 1
ATOM 10417 C C . ILE B 1 220 ? 51.125 30.547 -17.625 1 97.06 220 ILE B C 1
ATOM 10419 O O . ILE B 1 220 ? 50.469 30.203 -18.609 1 97.06 220 ILE B O 1
ATOM 10423 N N . ALA B 1 221 ? 51.219 29.922 -16.531 1 97.69 221 ALA B N 1
ATOM 10424 C CA . ALA B 1 221 ? 50.438 28.703 -16.344 1 97.69 221 ALA B CA 1
ATOM 10425 C C . ALA B 1 221 ? 48.938 28.969 -16.516 1 97.69 221 ALA B C 1
ATOM 10427 O O . ALA B 1 221 ? 48.25 28.203 -17.156 1 97.69 221 ALA B O 1
ATOM 10428 N N . LEU B 1 222 ? 48.406 30.047 -15.938 1 97.75 222 LEU B N 1
ATOM 10429 C CA . LEU B 1 222 ? 47 30.406 -16 1 97.75 222 LEU B CA 1
ATOM 10430 C C . LEU B 1 222 ? 46.594 30.719 -17.438 1 97.75 222 LEU B C 1
ATOM 10432 O O . LEU B 1 222 ? 45.5 30.297 -17.875 1 97.75 222 LEU B O 1
ATOM 10436 N N . GLU B 1 223 ? 47.406 31.438 -18.078 1 96.69 223 GLU B N 1
ATOM 10437 C CA . GLU B 1 223 ? 47.094 31.797 -19.453 1 96.69 223 GLU B CA 1
ATOM 10438 C C . GLU B 1 223 ? 47 30.562 -20.344 1 96.69 223 GLU B C 1
ATOM 10440 O O . GLU B 1 223 ? 46.062 30.438 -21.156 1 96.69 223 GLU B O 1
ATOM 10445 N N . MET B 1 224 ? 47.875 29.703 -20.188 1 95.56 224 MET B N 1
ATOM 10446 C CA . MET B 1 224 ? 47.844 28.453 -20.938 1 95.56 224 MET B CA 1
ATOM 10447 C C . MET B 1 224 ? 46.594 27.672 -20.641 1 95.56 224 MET B C 1
ATOM 10449 O O . MET B 1 224 ? 45.938 27.172 -21.562 1 95.56 224 MET B O 1
ATOM 10453 N N . LEU B 1 225 ? 46.344 27.562 -19.406 1 96.44 225 LEU B N 1
ATOM 10454 C CA . LEU B 1 225 ? 45.188 26.797 -18.953 1 96.44 225 LEU B CA 1
ATOM 10455 C C . LEU B 1 225 ? 43.906 27.359 -19.531 1 96.44 225 LEU B C 1
ATOM 10457 O O . LEU B 1 225 ? 43.062 26.625 -20.047 1 96.44 225 LEU B O 1
ATOM 10461 N N . LYS B 1 226 ? 43.656 28.625 -19.469 1 95.19 226 LYS B N 1
ATOM 10462 C CA . LYS B 1 226 ? 42.438 29.297 -19.906 1 95.19 226 LYS B CA 1
ATOM 10463 C C . LYS B 1 226 ? 42.312 29.219 -21.438 1 95.19 226 LYS B C 1
ATOM 10465 O O . LYS B 1 226 ? 41.219 29 -21.953 1 95.19 226 LYS B O 1
ATOM 10470 N N . ASP B 1 227 ? 43.375 29.359 -22.094 1 94.19 227 ASP B N 1
ATOM 10471 C CA . ASP B 1 227 ? 43.375 29.312 -23.547 1 94.19 227 ASP B CA 1
ATOM 10472 C C . ASP B 1 227 ? 42.938 27.938 -24.047 1 94.19 227 ASP B C 1
ATOM 10474 O O . ASP B 1 227 ? 42.125 27.828 -24.953 1 94.19 227 ASP B O 1
ATOM 10478 N N . GLU B 1 228 ? 43.5 26.984 -23.469 1 93.69 228 GLU B N 1
ATOM 10479 C CA . GLU B 1 228 ? 43.188 25.625 -23.906 1 93.69 228 GLU B CA 1
ATOM 10480 C C . GLU B 1 228 ? 41.781 25.219 -23.484 1 93.69 228 GLU B C 1
ATOM 10482 O O . GLU B 1 228 ? 41.094 24.484 -24.203 1 93.69 228 GLU B O 1
ATOM 10487 N N . LEU B 1 229 ? 41.375 25.609 -22.312 1 94.06 229 LEU B N 1
ATOM 10488 C CA . LEU B 1 229 ? 40.031 25.297 -21.844 1 94.06 229 LEU B CA 1
ATOM 10489 C C . LEU B 1 229 ? 38.969 25.906 -22.734 1 94.06 229 LEU B C 1
ATOM 10491 O O . LEU B 1 229 ? 37.969 25.281 -23.016 1 94.06 229 LEU B O 1
ATOM 10495 N N . LYS B 1 230 ? 39.188 27.047 -23.156 1 91.75 230 LYS B N 1
ATOM 10496 C CA . LYS B 1 230 ? 38.25 27.734 -24.062 1 91.75 230 LYS B CA 1
ATOM 10497 C C . LYS B 1 230 ? 38.125 26.984 -25.391 1 91.75 230 LYS B C 1
ATOM 10499 O O . LYS B 1 230 ? 37.031 27 -25.984 1 91.75 230 LYS B O 1
ATOM 10504 N N . ARG B 1 231 ? 39.062 26.297 -25.75 1 89.94 231 ARG B N 1
ATOM 10505 C CA . ARG B 1 231 ? 39.062 25.562 -27.016 1 89.94 231 ARG B CA 1
ATOM 10506 C C . ARG B 1 231 ? 38.281 24.281 -26.891 1 89.94 231 ARG B C 1
ATOM 10508 O O . ARG B 1 231 ? 37.75 23.766 -27.891 1 89.94 231 ARG B O 1
ATOM 10515 N N . MET B 1 232 ? 38.219 23.641 -25.75 1 88.12 232 MET B N 1
ATOM 10516 C CA . MET B 1 232 ? 37.531 22.391 -25.516 1 88.12 232 MET B CA 1
ATOM 10517 C C . MET B 1 232 ? 36 22.594 -25.547 1 88.12 232 MET B C 1
ATOM 10519 O O . MET B 1 232 ? 35.25 21.625 -25.594 1 88.12 232 MET B O 1
ATOM 10523 N N . GLU B 1 233 ? 35.406 23.484 -26.078 1 83.31 233 GLU B N 1
ATOM 10524 C CA . GLU B 1 233 ? 34 23.844 -26.141 1 83.31 233 GLU B CA 1
ATOM 10525 C C . GLU B 1 233 ? 33.188 23.016 -25.141 1 83.31 233 GLU B C 1
ATOM 10527 O O . GLU B 1 233 ? 33.344 21.797 -25.078 1 83.31 233 GLU B O 1
ATOM 10532 N N . LYS B 1 234 ? 32.406 23.469 -24.297 1 88.56 234 LYS B N 1
ATOM 10533 C CA . LYS B 1 234 ? 31.5 22.797 -23.359 1 88.56 234 LYS B CA 1
ATOM 10534 C C . LYS B 1 234 ? 30.078 22.719 -23.906 1 88.56 234 LYS B C 1
ATOM 10536 O O . LYS B 1 234 ? 29.5 23.75 -24.297 1 88.56 234 LYS B O 1
ATOM 10541 N N . LYS B 1 235 ? 29.562 21.438 -24.062 1 86.38 235 LYS B N 1
ATOM 10542 C CA . LYS B 1 235 ? 28.172 21.188 -24.422 1 86.38 235 LYS B CA 1
ATOM 10543 C C . LYS B 1 235 ? 27.562 20.094 -23.562 1 86.38 235 LYS B C 1
ATOM 10545 O O . LYS B 1 235 ? 28.125 19 -23.438 1 86.38 235 LYS B O 1
ATOM 10550 N N . HIS B 1 236 ? 26.594 20.422 -22.844 1 92.06 236 HIS B N 1
ATOM 10551 C CA . HIS B 1 236 ? 25.891 19.438 -22.031 1 92.06 236 HIS B CA 1
ATOM 10552 C C . HIS B 1 236 ? 24.375 19.656 -22.062 1 92.06 236 HIS B C 1
ATOM 10554 O O . HIS B 1 236 ? 23.922 20.812 -22.016 1 92.06 236 HIS B O 1
ATOM 10560 N N . PRO B 1 237 ? 23.578 18.641 -22.156 1 93.44 237 PRO B N 1
ATOM 10561 C CA . PRO B 1 237 ? 22.125 18.797 -22.281 1 93.44 237 PRO B CA 1
ATOM 10562 C C . PRO B 1 237 ? 21.469 19.188 -20.953 1 93.44 237 PRO B C 1
ATOM 10564 O O . PRO B 1 237 ? 20.328 19.656 -20.938 1 93.44 237 PRO B O 1
ATOM 10567 N N . VAL B 1 238 ? 22.109 18.938 -19.812 1 96.81 238 VAL B N 1
ATOM 10568 C CA . VAL B 1 238 ? 21.531 19.156 -18.484 1 96.81 238 VAL B CA 1
ATOM 10569 C C . VAL B 1 238 ? 22.031 20.484 -17.922 1 96.81 238 VAL B C 1
ATOM 10571 O O . VAL B 1 238 ? 23.203 20.828 -18.078 1 96.81 238 VAL B O 1
ATOM 10574 N N . THR B 1 239 ? 21.172 21.219 -17.281 1 97.94 239 THR B N 1
ATOM 10575 C CA . THR B 1 239 ? 21.516 22.469 -16.609 1 97.94 239 THR B CA 1
ATOM 10576 C C . THR B 1 239 ? 21.141 22.391 -15.125 1 97.94 239 THR B C 1
ATOM 10578 O O . THR B 1 239 ? 20 22.062 -14.789 1 97.94 239 THR B O 1
ATOM 10581 N N . ILE B 1 240 ? 22.094 22.719 -14.305 1 98.12 240 ILE B N 1
ATOM 10582 C CA . ILE B 1 240 ? 21.859 22.859 -12.875 1 98.12 240 ILE B CA 1
ATOM 10583 C C . ILE B 1 240 ? 21.734 24.344 -12.523 1 98.12 240 ILE B C 1
ATOM 10585 O O . ILE B 1 240 ? 22.688 25.109 -12.695 1 98.12 240 ILE B O 1
ATOM 10589 N N . ARG B 1 241 ? 20.547 24.719 -12.102 1 97.88 241 ARG B N 1
ATOM 10590 C CA . ARG B 1 241 ? 20.297 26.078 -11.641 1 97.88 241 ARG B CA 1
ATOM 10591 C C . ARG B 1 241 ? 20.672 26.25 -10.172 1 97.88 241 ARG B C 1
ATOM 10593 O O . ARG B 1 241 ? 20.016 25.688 -9.289 1 97.88 241 ARG B O 1
ATOM 10600 N N . CYS B 1 242 ? 21.688 27.062 -9.953 1 97.94 242 CYS B N 1
ATOM 10601 C CA . CYS B 1 242 ? 22.219 27.266 -8.609 1 97.94 242 CYS B CA 1
ATOM 10602 C C . CYS B 1 242 ? 21.578 28.469 -7.938 1 97.94 242 CYS B C 1
ATOM 10604 O O . CYS B 1 242 ? 21.688 29.594 -8.445 1 97.94 242 CYS B O 1
ATOM 10606 N N . ILE B 1 243 ? 21.047 28.234 -6.793 1 96.81 243 ILE B N 1
ATOM 10607 C CA . ILE B 1 243 ? 20.422 29.297 -6.016 1 96.81 243 ILE B CA 1
ATOM 10608 C C . ILE B 1 243 ? 21.078 29.375 -4.637 1 96.81 243 ILE B C 1
ATOM 10610 O O . ILE B 1 243 ? 20.969 28.438 -3.846 1 96.81 243 ILE B O 1
ATOM 10614 N N . GLY B 1 244 ? 21.734 30.547 -4.418 1 97.69 244 GLY B N 1
ATOM 10615 C CA . GLY B 1 244 ? 22.297 30.719 -3.086 1 97.69 244 GLY B CA 1
ATOM 10616 C C . GLY B 1 244 ? 21.234 30.781 -2.002 1 97.69 244 GLY B C 1
ATOM 10617 O O . GLY B 1 244 ? 20.172 31.375 -2.191 1 97.69 244 GLY B O 1
ATOM 10618 N N . HIS B 1 245 ? 21.484 30.047 -0.943 1 96.31 245 HIS B N 1
ATOM 10619 C CA . HIS B 1 245 ? 20.531 29.938 0.155 1 96.31 245 HIS B CA 1
ATOM 10620 C C . HIS B 1 245 ? 21.25 29.719 1.484 1 96.31 245 HIS B C 1
ATOM 10622 O O . HIS B 1 245 ? 22.406 29.266 1.511 1 96.31 245 HIS B O 1
ATOM 10628 N N . THR B 1 246 ? 20.641 30.188 2.518 1 95.25 246 THR B N 1
ATOM 10629 C CA . THR B 1 246 ? 21.078 29.828 3.863 1 95.25 246 THR B CA 1
ATOM 10630 C C . THR B 1 246 ? 19.891 29.359 4.707 1 95.25 246 THR B C 1
ATOM 10632 O O . THR B 1 246 ? 19.031 30.172 5.074 1 95.25 246 THR B O 1
ATOM 10635 N N . HIS B 1 247 ? 19.844 28.078 4.949 1 94.56 247 HIS B N 1
ATOM 10636 C CA . HIS B 1 247 ? 18.828 27.562 5.855 1 94.56 247 HIS B CA 1
ATOM 10637 C C . HIS B 1 247 ? 19.109 27.969 7.297 1 94.56 247 HIS B C 1
ATOM 10639 O O . HIS B 1 247 ? 20.188 27.703 7.824 1 94.56 247 HIS B O 1
ATOM 10645 N N . ILE B 1 248 ? 18.234 28.672 7.852 1 95.38 248 ILE B N 1
ATOM 10646 C CA . ILE B 1 248 ? 18.406 29.078 9.242 1 95.38 248 ILE B CA 1
ATOM 10647 C C . ILE B 1 248 ? 17.203 28.641 10.062 1 95.38 248 ILE B C 1
ATOM 10649 O O . ILE B 1 248 ? 16.094 29.156 9.891 1 95.38 248 ILE B O 1
ATOM 10653 N N . ASP B 1 249 ? 17.438 27.719 10.953 1 95.75 249 ASP B N 1
ATOM 10654 C CA . ASP B 1 249 ? 16.406 27.359 11.914 1 95.75 249 ASP B CA 1
ATOM 10655 C C . ASP B 1 249 ? 16.141 28.5 12.898 1 95.75 249 ASP B C 1
ATOM 10657 O O . ASP B 1 249 ? 17.078 29.141 13.375 1 95.75 249 ASP B O 1
ATOM 10661 N N . VAL B 1 250 ? 14.938 28.75 13.18 1 96.31 250 VAL B N 1
ATOM 10662 C CA . VAL B 1 250 ? 14.609 29.875 14.039 1 96.31 250 VAL B CA 1
ATOM 10663 C C . VAL B 1 250 ? 14.969 29.547 15.492 1 96.31 250 VAL B C 1
ATOM 10665 O O . VAL B 1 250 ? 15.156 30.453 16.312 1 96.31 250 VAL B O 1
ATOM 10668 N N . ALA B 1 251 ? 14.992 28.312 15.828 1 96.56 251 ALA B N 1
ATOM 10669 C CA . ALA B 1 251 ? 15.523 27.75 17.062 1 96.56 251 ALA B CA 1
ATOM 10670 C C . ALA B 1 251 ? 15.82 26.266 16.906 1 96.56 251 ALA B C 1
ATOM 10672 O O . ALA B 1 251 ? 15.172 25.578 16.109 1 96.56 251 ALA B O 1
ATOM 10673 N N . TRP B 1 252 ? 16.828 25.812 17.609 1 96.06 252 TRP B N 1
ATOM 10674 C CA . TRP B 1 252 ? 17.188 24.391 17.578 1 96.06 252 TRP B CA 1
ATOM 10675 C C . TRP B 1 252 ? 18.203 24.062 18.672 1 96.06 252 TRP B C 1
ATOM 10677 O O . TRP B 1 252 ? 17.828 23.922 19.844 1 96.06 252 TRP B O 1
ATOM 10687 N N . LEU B 1 253 ? 19.484 24.062 18.266 1 95.62 253 LEU B N 1
ATOM 10688 C CA . LEU B 1 253 ? 20.547 23.844 19.234 1 95.62 253 LEU B CA 1
ATOM 10689 C C . LEU B 1 253 ? 21 25.156 19.859 1 95.62 253 LEU B C 1
ATOM 10691 O O . LEU B 1 253 ? 22.016 25.203 20.547 1 95.62 253 LEU B O 1
ATOM 10695 N N . TRP B 1 254 ? 20.312 26.234 19.562 1 95.19 254 TRP B N 1
ATOM 10696 C CA . TRP B 1 254 ? 20.406 27.578 20.125 1 95.19 254 TRP B CA 1
ATOM 10697 C C . TRP B 1 254 ? 19.031 28.188 20.344 1 95.19 254 TRP B C 1
ATOM 10699 O O . TRP B 1 254 ? 18.031 27.656 19.859 1 95.19 254 TRP B O 1
ATOM 10709 N N . ARG B 1 255 ? 18.953 29.219 21.031 1 95.69 255 ARG B N 1
ATOM 10710 C CA . ARG B 1 255 ? 17.703 29.844 21.406 1 95.69 255 ARG B CA 1
ATOM 10711 C C . ARG B 1 255 ? 17.219 30.797 20.312 1 95.69 255 ARG B C 1
ATOM 10713 O O . ARG B 1 255 ? 17.969 31.109 19.391 1 95.69 255 ARG B O 1
ATOM 10720 N N . LEU B 1 256 ? 16.016 31.297 20.422 1 95.81 256 LEU B N 1
ATOM 10721 C CA . LEU B 1 256 ? 15.414 32.25 19.5 1 95.81 256 LEU B CA 1
ATOM 10722 C C . LEU B 1 256 ? 16.266 33.5 19.406 1 95.81 256 LEU B C 1
ATOM 10724 O O . LEU B 1 256 ? 16.469 34.062 18.312 1 95.81 256 LEU B O 1
ATOM 10728 N N . LYS B 1 257 ? 16.812 34 20.469 1 95.12 257 LYS B N 1
ATOM 10729 C CA . LYS B 1 257 ? 17.578 35.25 20.5 1 95.12 257 LYS B CA 1
ATOM 10730 C C . LYS B 1 257 ? 18.844 35.156 19.672 1 95.12 257 LYS B C 1
ATOM 10732 O O . LYS B 1 257 ? 19.281 36.125 19.047 1 95.12 257 LYS B O 1
ATOM 10737 N N . HIS B 1 258 ? 19.453 33.938 19.672 1 95.31 258 HIS B N 1
ATOM 10738 C CA . HIS B 1 258 ? 20.688 33.75 18.938 1 95.31 258 HIS B CA 1
ATOM 10739 C C . HIS B 1 258 ? 20.453 33.812 17.422 1 95.31 258 HIS B C 1
ATOM 10741 O O . HIS B 1 258 ? 21.312 34.281 16.672 1 95.31 258 HIS B O 1
ATOM 10747 N N . THR B 1 259 ? 19.266 33.375 17.016 1 95.88 259 THR B N 1
ATOM 10748 C CA . THR B 1 259 ? 18.922 33.375 15.602 1 95.88 259 THR B CA 1
ATOM 10749 C C . THR B 1 259 ? 18.859 34.812 15.062 1 95.88 259 THR B C 1
ATOM 10751 O O . THR B 1 259 ? 19.219 35.062 13.914 1 95.88 259 THR B O 1
ATOM 10754 N N . ARG B 1 260 ? 18.438 35.75 15.82 1 96.44 260 ARG B N 1
ATOM 10755 C CA . ARG B 1 260 ? 18.406 37.156 15.438 1 96.44 260 ARG B CA 1
ATOM 10756 C C . ARG B 1 260 ? 19.797 37.625 15.023 1 96.44 260 ARG B C 1
ATOM 10758 O O . ARG B 1 260 ? 19.938 38.312 14.008 1 96.44 260 ARG B O 1
ATOM 10765 N N . GLU B 1 261 ? 20.781 37.219 15.727 1 95.19 261 GLU B N 1
ATOM 10766 C CA . GLU B 1 261 ? 22.156 37.594 15.422 1 95.19 261 GLU B CA 1
ATOM 10767 C C . GLU B 1 261 ? 22.703 36.781 14.25 1 95.19 261 GLU B C 1
ATOM 10769 O O . GLU B 1 261 ? 23.453 37.281 13.414 1 95.19 261 GLU B O 1
ATOM 10774 N N . LYS B 1 262 ? 22.359 35.469 14.266 1 95.75 262 LYS B N 1
ATOM 10775 C CA . LYS B 1 262 ? 22.781 34.625 13.164 1 95.75 262 LYS B CA 1
ATOM 10776 C C . LYS B 1 262 ? 22.297 35.156 11.82 1 95.75 262 LYS B C 1
ATOM 10778 O O . LYS B 1 262 ? 23.016 35.094 10.82 1 95.75 262 LYS B O 1
ATOM 10783 N N . ALA B 1 263 ? 21.047 35.656 11.812 1 96.88 263 ALA B N 1
ATOM 10784 C CA . ALA B 1 263 ? 20.5 36.25 10.602 1 96.88 263 ALA B CA 1
ATOM 10785 C C . ALA B 1 263 ? 21.312 37.469 10.195 1 96.88 263 ALA B C 1
ATOM 10787 O O . ALA B 1 263 ? 21.609 37.656 9.016 1 96.88 263 ALA B O 1
ATOM 10788 N N . ALA B 1 264 ? 21.641 38.312 11.133 1 96.75 264 ALA B N 1
ATOM 10789 C CA . ALA B 1 264 ? 22.422 39.5 10.844 1 96.75 264 ALA B CA 1
ATOM 10790 C C . ALA B 1 264 ? 23.766 39.156 10.234 1 96.75 264 ALA B C 1
ATOM 10792 O O . ALA B 1 264 ? 24.203 39.781 9.266 1 96.75 264 ALA B O 1
ATOM 10793 N N . ARG B 1 265 ? 24.453 38.188 10.812 1 96.56 265 ARG B N 1
ATOM 10794 C CA . ARG B 1 265 ? 25.75 37.719 10.312 1 96.56 265 ARG B CA 1
ATOM 10795 C C . ARG B 1 265 ? 25.625 37.188 8.891 1 96.56 265 ARG B C 1
ATOM 10797 O O . ARG B 1 265 ? 26.406 37.531 8.008 1 96.56 265 ARG B O 1
ATOM 10804 N N . SER B 1 266 ? 24.672 36.312 8.688 1 96.88 266 SER B N 1
ATOM 10805 C CA . SER B 1 266 ? 24.5 35.656 7.402 1 96.88 266 SER B CA 1
ATOM 10806 C C . SER B 1 266 ? 24.125 36.656 6.309 1 96.88 266 SER B C 1
ATOM 10808 O O . SER B 1 266 ? 24.688 36.625 5.215 1 96.88 266 SER B O 1
ATOM 10810 N N . PHE B 1 267 ? 23.203 37.562 6.598 1 98 267 PHE B N 1
ATOM 10811 C CA . PHE B 1 267 ? 22.688 38.469 5.57 1 98 267 PHE B CA 1
ATOM 10812 C C . PHE B 1 267 ? 23.703 39.562 5.258 1 98 267 PHE B C 1
ATOM 10814 O O . PHE B 1 267 ? 23.797 40.031 4.117 1 98 267 PHE B O 1
ATOM 10821 N N . SER B 1 268 ? 24.453 40 6.227 1 97.12 268 SER B N 1
ATOM 10822 C CA . SER B 1 268 ? 25.547 40.906 5.949 1 97.12 268 SER B CA 1
ATOM 10823 C C . SER B 1 268 ? 26.578 40.312 5.02 1 97.12 268 SER B C 1
ATOM 10825 O O . SER B 1 268 ? 27.109 40.969 4.137 1 97.12 268 SER B O 1
ATOM 10827 N N . THR B 1 269 ? 26.859 39.062 5.281 1 97.5 269 THR B N 1
ATOM 10828 C CA . THR B 1 269 ? 27.812 38.344 4.434 1 97.5 269 THR B CA 1
ATOM 10829 C C . THR B 1 269 ? 27.297 38.25 3 1 97.5 269 THR B C 1
ATOM 10831 O O . THR B 1 269 ? 28.047 38.469 2.051 1 97.5 269 THR B O 1
ATOM 10834 N N . VAL B 1 270 ? 26.016 37.938 2.848 1 97.94 270 VAL B N 1
ATOM 10835 C CA . VAL B 1 270 ? 25.406 37.875 1.527 1 97.94 270 VAL B CA 1
ATOM 10836 C C . VAL B 1 270 ? 25.562 39.219 0.814 1 97.94 270 VAL B C 1
ATOM 10838 O O . VAL B 1 270 ? 25.922 39.25 -0.364 1 97.94 270 VAL B O 1
ATOM 10841 N N . LEU B 1 271 ? 25.312 40.281 1.496 1 97.5 271 LEU B N 1
ATOM 10842 C CA . LEU B 1 271 ? 25.375 41.625 0.917 1 97.5 271 LEU B CA 1
ATOM 10843 C C . LEU B 1 271 ? 26.797 41.938 0.45 1 97.5 271 LEU B C 1
ATOM 10845 O O . LEU B 1 271 ? 26.984 42.531 -0.613 1 97.5 271 LEU B O 1
ATOM 10849 N N . ARG B 1 272 ? 27.812 41.562 1.162 1 96.38 272 ARG B N 1
ATOM 10850 C CA . ARG B 1 272 ? 29.203 41.812 0.78 1 96.38 272 ARG B CA 1
ATOM 10851 C C . ARG B 1 272 ? 29.578 41 -0.455 1 96.38 272 ARG B C 1
ATOM 10853 O O . ARG B 1 272 ? 30.25 41.5 -1.36 1 96.38 272 ARG B O 1
ATOM 10860 N N . LEU B 1 273 ? 29.125 39.719 -0.396 1 97.56 273 LEU B N 1
ATOM 10861 C CA . LEU B 1 273 ? 29.422 38.844 -1.542 1 97.56 273 LEU B CA 1
ATOM 10862 C C . LEU B 1 273 ? 28.734 39.375 -2.799 1 97.56 273 LEU B C 1
ATOM 10864 O O . LEU B 1 273 ? 29.266 39.25 -3.902 1 97.56 273 LEU B O 1
ATOM 10868 N N . MET B 1 274 ? 27.578 40 -2.678 1 97.12 274 MET B N 1
ATOM 10869 C CA . MET B 1 274 ? 26.859 40.531 -3.818 1 97.12 274 MET B CA 1
ATOM 10870 C C . MET B 1 274 ? 27.625 41.719 -4.426 1 97.12 274 MET B C 1
ATOM 10872 O O . MET B 1 274 ? 27.5 42 -5.621 1 97.12 274 MET B O 1
ATOM 10876 N N . GLU B 1 275 ? 28.344 42.406 -3.654 1 95.19 275 GLU B N 1
ATOM 10877 C CA . GLU B 1 275 ? 29.188 43.5 -4.164 1 95.19 275 GLU B CA 1
ATOM 10878 C C . GLU B 1 275 ? 30.281 42.969 -5.074 1 95.19 275 GLU B C 1
ATOM 10880 O O . GLU B 1 275 ? 30.578 43.562 -6.109 1 95.19 275 GLU B O 1
ATOM 10885 N N . LYS B 1 276 ? 30.812 41.875 -4.672 1 94.62 276 LYS B N 1
ATOM 10886 C CA . LYS B 1 276 ? 31.938 41.312 -5.395 1 94.62 276 LYS B CA 1
ATOM 10887 C C . LYS B 1 276 ? 31.469 40.469 -6.574 1 94.62 276 LYS B C 1
ATOM 10889 O O . LYS B 1 276 ? 32.156 40.344 -7.586 1 94.62 276 LYS B O 1
ATOM 10894 N N . TYR B 1 277 ? 30.375 39.875 -6.445 1 96.88 277 TYR B N 1
ATOM 10895 C CA . TYR B 1 277 ? 29.844 38.969 -7.461 1 96.88 277 TYR B CA 1
ATOM 10896 C C . TYR B 1 277 ? 28.469 39.469 -7.949 1 96.88 277 TYR B C 1
ATOM 10898 O O . TYR B 1 277 ? 27.438 39.031 -7.426 1 96.88 277 TYR B O 1
ATOM 10906 N N . PRO B 1 278 ? 28.391 40.125 -9 1 95.31 278 PRO B N 1
ATOM 10907 C CA . PRO B 1 278 ? 27.156 40.75 -9.469 1 95.31 278 PRO B CA 1
ATOM 10908 C C . PRO B 1 278 ? 26.125 39.719 -9.938 1 95.31 278 PRO B C 1
ATOM 10910 O O . PRO B 1 278 ? 24.922 40 -9.945 1 95.31 278 PRO B O 1
ATOM 10913 N N . GLU B 1 279 ? 26.516 38.469 -10.305 1 95.88 279 GLU B N 1
ATOM 10914 C CA . GLU B 1 279 ? 25.594 37.438 -10.805 1 95.88 279 GLU B CA 1
ATOM 10915 C C . GLU B 1 279 ? 25 36.656 -9.664 1 95.88 279 GLU B C 1
ATOM 10917 O O . GLU B 1 279 ? 24.094 35.812 -9.875 1 95.88 279 GLU B O 1
ATOM 10922 N N . TYR B 1 280 ? 25.484 36.906 -8.445 1 97.12 280 TYR B N 1
ATOM 10923 C CA . TYR B 1 280 ? 25.047 36.156 -7.277 1 97.12 280 TYR B CA 1
ATOM 10924 C C . TYR B 1 280 ? 23.594 36.438 -6.961 1 97.12 280 TYR B C 1
ATOM 10926 O O . TYR B 1 280 ? 23.203 37.594 -6.781 1 97.12 280 TYR B O 1
ATOM 10934 N N . ILE B 1 281 ? 22.75 35.344 -6.957 1 97.44 281 ILE B N 1
ATOM 10935 C CA . ILE B 1 281 ? 21.344 35.438 -6.555 1 97.44 281 ILE B CA 1
ATOM 10936 C C . ILE B 1 281 ? 21.141 34.656 -5.25 1 97.44 281 ILE B C 1
ATOM 10938 O O . ILE B 1 281 ? 21.625 33.562 -5.098 1 97.44 281 ILE B O 1
ATOM 10942 N N . PHE B 1 282 ? 20.391 35.312 -4.312 1 98.06 282 PHE B N 1
ATOM 10943 C CA . PHE B 1 282 ? 20.203 34.75 -2.98 1 98.06 282 PHE B CA 1
ATOM 10944 C C . PHE B 1 282 ? 18.719 34.625 -2.658 1 98.06 282 PHE B C 1
ATOM 10946 O O . PHE B 1 282 ? 17.938 35.5 -2.967 1 98.06 282 PHE B O 1
ATOM 10953 N N . LEU B 1 283 ? 18.359 33.406 -2.09 1 97.75 283 LEU B N 1
ATOM 10954 C CA . LEU B 1 283 ? 16.984 33.156 -1.681 1 97.75 283 LEU B CA 1
ATOM 10955 C C . LEU B 1 283 ? 16.875 33.062 -0.162 1 97.75 283 LEU B C 1
ATOM 10957 O O . LEU B 1 283 ? 17.672 32.375 0.484 1 97.75 283 LEU B O 1
ATOM 10961 N N . GLN B 1 284 ? 16 33.781 0.434 1 97.06 284 GLN B N 1
ATOM 10962 C CA . GLN B 1 284 ? 15.609 33.625 1.83 1 97.06 284 GLN B CA 1
ATOM 10963 C C . GLN B 1 284 ? 14.094 33.5 1.964 1 97.06 284 GLN B C 1
ATOM 10965 O O . GLN B 1 284 ? 13.352 34.375 1.481 1 97.06 284 GLN B O 1
ATOM 10970 N N . THR B 1 285 ? 13.602 32.562 2.762 1 96.31 285 THR B N 1
ATOM 10971 C CA . THR B 1 285 ? 12.211 32.125 2.6 1 96.31 285 THR B CA 1
ATOM 10972 C C . THR B 1 285 ? 11.43 32.375 3.887 1 96.31 285 THR B C 1
ATOM 10974 O O . THR B 1 285 ? 10.281 31.938 4.004 1 96.31 285 THR B O 1
ATOM 10977 N N . GLN B 1 286 ? 11.961 33.031 4.965 1 97.56 286 GLN B N 1
ATOM 10978 C CA . GLN B 1 286 ? 11.273 33.125 6.246 1 97.56 286 GLN B CA 1
ATOM 10979 C C . GLN B 1 286 ? 11.047 34.594 6.637 1 97.56 286 GLN B C 1
ATOM 10981 O O . GLN B 1 286 ? 11.961 35.25 7.145 1 97.56 286 GLN B O 1
ATOM 10986 N N . PRO B 1 287 ? 9.852 35.094 6.559 1 98.06 287 PRO B N 1
ATOM 10987 C CA . PRO B 1 287 ? 9.508 36.469 6.973 1 98.06 287 PRO B CA 1
ATOM 10988 C C . PRO B 1 287 ? 9.883 36.75 8.43 1 98.06 287 PRO B C 1
ATOM 10990 O O . PRO B 1 287 ? 10.242 37.875 8.766 1 98.06 287 PRO B O 1
ATOM 10993 N N . GLN B 1 288 ? 9.797 35.75 9.305 1 98.06 288 GLN B N 1
ATOM 10994 C CA . GLN B 1 288 ? 10.195 35.906 10.695 1 98.06 288 GLN B CA 1
ATOM 10995 C C . GLN B 1 288 ? 11.609 36.469 10.805 1 98.06 288 GLN B C 1
ATOM 10997 O O . GLN B 1 288 ? 11.883 37.312 11.656 1 98.06 288 GLN B O 1
ATOM 11002 N N . LEU B 1 289 ? 12.531 36.031 9.984 1 97.88 289 LEU B N 1
ATOM 11003 C CA . LEU B 1 289 ? 13.914 36.5 10.016 1 97.88 289 LEU B CA 1
ATOM 11004 C C . LEU B 1 289 ? 14.016 37.938 9.516 1 97.88 289 LEU B C 1
ATOM 11006 O O . LEU B 1 289 ? 14.789 38.75 10.055 1 97.88 289 LEU B O 1
ATOM 11010 N N . TYR B 1 290 ? 13.266 38.281 8.461 1 98.12 290 TYR B N 1
ATOM 11011 C CA . TYR B 1 290 ? 13.234 39.656 7.977 1 98.12 290 TYR B CA 1
ATOM 11012 C C . TYR B 1 290 ? 12.742 40.594 9.062 1 98.12 290 TYR B C 1
ATOM 11014 O O . TYR B 1 290 ? 13.258 41.719 9.211 1 98.12 290 TYR B O 1
ATOM 11022 N N . GLU B 1 291 ? 11.719 40.125 9.766 1 97.38 291 GLU B N 1
ATOM 11023 C CA . GLU B 1 291 ? 11.172 40.969 10.836 1 97.38 291 GLU B CA 1
ATOM 11024 C C . GLU B 1 291 ? 12.203 41.188 11.938 1 97.38 291 GLU B C 1
ATOM 11026 O O . GLU B 1 291 ? 12.281 42.281 12.5 1 97.38 291 GLU B O 1
ATOM 11031 N N . TYR B 1 292 ? 12.969 40.188 12.297 1 97.44 292 TYR B N 1
ATOM 11032 C CA . TYR B 1 292 ? 14.055 40.344 13.258 1 97.44 292 TYR B CA 1
ATOM 11033 C C . TYR B 1 292 ? 15.039 41.406 12.805 1 97.44 292 TYR B C 1
ATOM 11035 O O . TYR B 1 292 ? 15.398 42.281 13.578 1 97.44 292 TYR B O 1
ATOM 11043 N N . ILE B 1 293 ? 15.477 41.312 11.555 1 98 293 ILE B N 1
ATOM 11044 C CA . ILE B 1 293 ? 16.484 42.219 11.016 1 98 293 ILE B CA 1
ATOM 11045 C C . ILE B 1 293 ? 15.93 43.656 10.984 1 98 293 ILE B C 1
ATOM 11047 O O . ILE B 1 293 ? 16.625 44.594 11.328 1 98 293 ILE B O 1
ATOM 11051 N N . LYS B 1 294 ? 14.711 43.812 10.555 1 97.75 294 LYS B N 1
ATOM 11052 C CA . LYS B 1 294 ? 14.062 45.125 10.484 1 97.75 294 LYS B CA 1
ATOM 11053 C C . LYS B 1 294 ? 14.094 45.812 11.844 1 97.75 294 LYS B C 1
ATOM 11055 O O . LYS B 1 294 ? 14.344 47.031 11.922 1 97.75 294 LYS B O 1
ATOM 11060 N N . SER B 1 295 ? 13.891 45.031 12.867 1 96.06 295 SER B N 1
ATOM 11061 C CA . SER B 1 295 ? 13.82 45.594 14.219 1 96.06 295 SER B CA 1
ATOM 11062 C C . SER B 1 295 ? 15.211 45.812 14.797 1 96.06 295 SER B C 1
ATOM 11064 O O . SER B 1 295 ? 15.492 46.844 15.391 1 96.06 295 SER B O 1
ATOM 11066 N N . ASP B 1 296 ? 16.109 44.844 14.562 1 96.56 296 ASP B N 1
ATOM 11067 C CA . ASP B 1 296 ? 17.391 44.812 15.281 1 96.56 296 ASP B CA 1
ATOM 11068 C C . ASP B 1 296 ? 18.484 45.531 14.492 1 96.56 296 ASP B C 1
ATOM 11070 O O . ASP B 1 296 ? 19.406 46.125 15.07 1 96.56 296 ASP B O 1
ATOM 11074 N N . TYR B 1 297 ? 18.422 45.438 13.18 1 96.38 297 TYR B N 1
ATOM 11075 C CA . TYR B 1 297 ? 19.438 45.969 12.289 1 96.38 297 TYR B CA 1
ATOM 11076 C C . TYR B 1 297 ? 18.812 46.656 11.086 1 96.38 297 TYR B C 1
ATOM 11078 O O . TYR B 1 297 ? 19 46.219 9.945 1 96.38 297 TYR B O 1
ATOM 11086 N N . PRO B 1 298 ? 18.172 47.75 11.281 1 96.19 298 PRO B N 1
ATOM 11087 C CA . PRO B 1 298 ? 17.438 48.406 10.188 1 96.19 298 PRO B CA 1
ATOM 11088 C C . PRO B 1 298 ? 18.344 48.75 9.008 1 96.19 298 PRO B C 1
ATOM 11090 O O . PRO B 1 298 ? 17.891 48.781 7.859 1 96.19 298 PRO B O 1
ATOM 11093 N N . GLU B 1 299 ? 19.641 49.031 9.25 1 95.19 299 GLU B N 1
ATOM 11094 C CA . GLU B 1 299 ? 20.562 49.344 8.164 1 95.19 299 GLU B CA 1
ATOM 11095 C C . GLU B 1 299 ? 20.75 48.156 7.23 1 95.19 299 GLU B C 1
ATOM 11097 O O . GLU B 1 299 ? 20.859 48.312 6.016 1 95.19 299 GLU B O 1
ATOM 11102 N N . ILE B 1 300 ? 20.859 47 7.824 1 97.19 300 ILE B N 1
ATOM 11103 C CA . ILE B 1 300 ? 20.953 45.781 7.016 1 97.19 300 ILE B CA 1
ATOM 11104 C C . ILE B 1 300 ? 19.656 45.594 6.238 1 97.19 300 ILE B C 1
ATOM 11106 O O . ILE B 1 300 ? 19.672 45.219 5.059 1 97.19 300 ILE B O 1
ATOM 11110 N N . PHE B 1 301 ? 18.516 45.844 6.887 1 97.75 301 PHE B N 1
ATOM 11111 C CA . PHE B 1 301 ? 17.203 45.656 6.277 1 97.75 301 PHE B CA 1
ATOM 11112 C C . PHE B 1 301 ? 17.047 46.531 5.047 1 97.75 301 PHE B C 1
ATOM 11114 O O . PHE B 1 301 ? 16.5 46.094 4.027 1 97.75 301 PHE B O 1
ATOM 11121 N N . GLU B 1 302 ? 17.547 47.75 5.137 1 97.62 302 GLU B N 1
ATOM 11122 C CA . GLU B 1 302 ? 17.453 48.656 4.012 1 97.62 302 GLU B CA 1
ATOM 11123 C C . GLU B 1 302 ? 18.281 48.188 2.828 1 97.62 302 GLU B C 1
ATOM 11125 O O . GLU B 1 302 ? 17.891 48.344 1.673 1 97.62 302 GLU B O 1
ATOM 11130 N N . GLN B 1 303 ? 19.406 47.688 3.092 1 97.69 303 GLN B N 1
ATOM 11131 C CA . GLN B 1 303 ? 20.219 47.125 2.021 1 97.69 303 GLN B CA 1
ATOM 11132 C C . GLN B 1 303 ? 19.531 45.906 1.375 1 97.69 303 GLN B C 1
ATOM 11134 O O . GLN B 1 303 ? 19.609 45.719 0.157 1 97.69 303 GLN B O 1
ATOM 11139 N N . ILE B 1 304 ? 18.906 45.094 2.219 1 98.31 304 ILE B N 1
ATOM 11140 C CA . ILE B 1 304 ? 18.156 43.938 1.706 1 98.31 304 ILE B CA 1
ATOM 11141 C C . ILE B 1 304 ? 17.047 44.438 0.771 1 98.31 304 ILE B C 1
ATOM 11143 O O . ILE B 1 304 ? 16.875 43.875 -0.326 1 98.31 304 ILE B O 1
ATOM 11147 N N . ARG B 1 305 ? 16.328 45.406 1.219 1 97.94 305 ARG B N 1
ATOM 11148 C CA . ARG B 1 305 ? 15.234 45.938 0.427 1 97.94 305 ARG B CA 1
ATOM 11149 C C . ARG B 1 305 ? 15.727 46.375 -0.95 1 97.94 305 ARG B C 1
ATOM 11151 O O . ARG B 1 305 ? 15.047 46.156 -1.955 1 97.94 305 ARG B O 1
ATOM 11158 N N . LYS B 1 306 ? 16.875 47 -1.007 1 97.56 306 LYS B N 1
ATOM 11159 C CA . LYS B 1 306 ? 17.453 47.438 -2.27 1 97.56 306 LYS B CA 1
ATOM 11160 C C . LYS B 1 306 ? 17.781 46.25 -3.174 1 97.56 306 LYS B C 1
ATOM 11162 O O . LYS B 1 306 ? 17.547 46.312 -4.383 1 97.56 306 LYS B O 1
ATOM 11167 N N . ARG B 1 307 ? 18.391 45.25 -2.6 1 98.12 307 ARG B N 1
ATOM 11168 C CA . ARG B 1 307 ? 18.766 44.094 -3.383 1 98.12 307 ARG B CA 1
ATOM 11169 C C . ARG B 1 307 ? 17.531 43.344 -3.885 1 98.12 307 ARG B C 1
ATOM 11171 O O . ARG B 1 307 ? 17.562 42.75 -4.965 1 98.12 307 ARG B O 1
ATOM 11178 N N . VAL B 1 308 ? 16.422 43.281 -3.064 1 98.06 308 VAL B N 1
ATOM 11179 C CA . VAL B 1 308 ? 15.156 42.688 -3.496 1 98.06 308 VAL B CA 1
ATOM 11180 C C . VAL B 1 308 ? 14.609 43.438 -4.703 1 98.06 308 VAL B C 1
ATOM 11182 O O . VAL B 1 308 ? 14.164 42.844 -5.68 1 98.06 308 VAL B O 1
ATOM 11185 N N . ALA B 1 309 ? 14.711 44.719 -4.66 1 97 309 ALA B N 1
ATOM 11186 C CA . ALA B 1 309 ? 14.242 45.562 -5.758 1 97 309 ALA B CA 1
ATOM 11187 C C . ALA B 1 309 ? 15.055 45.312 -7.027 1 97 309 ALA B C 1
ATOM 11189 O O . ALA B 1 309 ? 14.516 45.375 -8.133 1 97 309 ALA B O 1
ATOM 11190 N N . GLU B 1 310 ? 16.344 44.969 -6.844 1 96.62 310 GLU B N 1
ATOM 11191 C CA . GLU B 1 310 ? 17.219 44.656 -7.969 1 96.62 310 GLU B CA 1
ATOM 11192 C C . GLU B 1 310 ? 16.953 43.281 -8.531 1 96.62 310 GLU B C 1
ATOM 11194 O O . GLU B 1 310 ? 17.391 42.969 -9.633 1 96.62 310 GLU B O 1
ATOM 11199 N N . GLY B 1 311 ? 16.266 42.469 -7.758 1 95.44 311 GLY B N 1
ATOM 11200 C CA . GLY B 1 311 ? 15.977 41.125 -8.195 1 95.44 311 GLY B CA 1
ATOM 11201 C C . GLY B 1 311 ? 17.062 40.125 -7.848 1 95.44 311 GLY B C 1
ATOM 11202 O O . GLY B 1 311 ? 17 38.969 -8.219 1 95.44 311 GLY B O 1
ATOM 11203 N N . ARG B 1 312 ? 18.047 40.531 -7.172 1 97.19 312 ARG B N 1
ATOM 11204 C CA . ARG B 1 312 ? 19.188 39.656 -6.836 1 97.19 312 ARG B CA 1
ATOM 11205 C C . ARG B 1 312 ? 18.984 39 -5.484 1 97.19 312 ARG B C 1
ATOM 11207 O O . ARG B 1 312 ? 19.688 38.031 -5.148 1 97.19 312 ARG B O 1
ATOM 11214 N N . TRP B 1 313 ? 18.094 39.5 -4.695 1 98 313 TRP B N 1
ATOM 11215 C CA . TRP B 1 313 ? 17.609 38.875 -3.459 1 98 313 TRP B CA 1
ATOM 11216 C C . TRP B 1 313 ? 16.156 38.438 -3.598 1 98 313 TRP B C 1
ATOM 11218 O O . TRP B 1 313 ? 15.258 39.281 -3.725 1 98 313 TRP B O 1
ATOM 11228 N N . GLU B 1 314 ? 16 37.188 -3.623 1 97.56 314 GLU B N 1
ATOM 11229 C CA . GLU B 1 314 ? 14.656 36.656 -3.77 1 97.56 314 GLU B CA 1
ATOM 11230 C C . GLU B 1 314 ? 14 36.406 -2.41 1 97.56 314 GLU B C 1
ATOM 11232 O O . GLU B 1 314 ? 14.461 35.594 -1.625 1 97.56 314 GLU B O 1
ATOM 11237 N N . ALA B 1 315 ? 12.992 37.219 -2.102 1 96.62 315 ALA B N 1
ATOM 11238 C CA . ALA B 1 315 ? 12.172 37.031 -0.909 1 96.62 315 ALA B CA 1
ATOM 11239 C C . ALA B 1 315 ? 10.945 36.188 -1.221 1 96.62 315 ALA B C 1
ATOM 11241 O O . ALA B 1 315 ? 9.961 36.688 -1.783 1 96.62 315 ALA B O 1
ATOM 11242 N N . GLY B 1 316 ? 11.008 34.906 -0.91 1 94.06 316 GLY B N 1
ATOM 11243 C CA . GLY B 1 316 ? 9.922 34 -1.235 1 94.06 316 GLY B CA 1
ATOM 11244 C C . GLY B 1 316 ? 9.734 32.906 -0.203 1 94.06 316 GLY B C 1
ATOM 11245 O O . GLY B 1 316 ? 10.109 33.062 0.96 1 94.06 316 GLY B O 1
ATOM 11246 N N . GLY B 1 317 ? 8.945 31.844 -0.584 1 93.5 317 GLY B N 1
ATOM 11247 C CA . GLY B 1 317 ? 8.766 30.688 0.281 1 93.5 317 GLY B CA 1
ATOM 11248 C C . GLY B 1 317 ? 7.367 30.578 0.851 1 93.5 317 GLY B C 1
ATOM 11249 O O . GLY B 1 317 ? 6.941 29.5 1.274 1 93.5 317 GLY B O 1
ATOM 11250 N N . ALA B 1 318 ? 6.594 31.562 0.963 1 96.19 318 ALA B N 1
ATOM 11251 C CA . ALA B 1 318 ? 5.152 31.609 1.18 1 96.19 318 ALA B CA 1
ATOM 11252 C C . ALA B 1 318 ? 4.82 31.672 2.668 1 96.19 318 ALA B C 1
ATOM 11254 O O . ALA B 1 318 ? 4.102 32.562 3.117 1 96.19 318 ALA B O 1
ATOM 11255 N N . MET B 1 319 ? 5.352 30.781 3.584 1 98.25 319 MET B N 1
ATOM 11256 C CA . MET B 1 319 ? 4.965 30.703 4.988 1 98.25 319 MET B CA 1
ATOM 11257 C C . MET B 1 319 ? 5.727 31.719 5.828 1 98.25 319 MET B C 1
ATOM 11259 O O . MET B 1 319 ? 6.801 32.156 5.438 1 98.25 319 MET B O 1
ATOM 11263 N N . TRP B 1 320 ? 5.16 32.062 7.008 1 98.19 320 TRP B N 1
ATOM 11264 C CA . TRP B 1 320 ? 5.789 32.969 7.973 1 98.19 320 TRP B CA 1
ATOM 11265 C C . TRP B 1 320 ? 7.168 32.438 8.375 1 98.19 320 TRP B C 1
ATOM 11267 O O . TRP B 1 320 ? 8.117 33.219 8.492 1 98.19 320 TRP B O 1
ATOM 11277 N N . LEU B 1 321 ? 7.23 31.203 8.586 1 97.81 321 LEU B N 1
ATOM 11278 C CA . LEU B 1 321 ? 8.469 30.453 8.773 1 97.81 321 LEU B CA 1
ATOM 11279 C C . LEU B 1 321 ? 8.305 29 8.297 1 97.81 321 LEU B C 1
ATOM 11281 O O . LEU B 1 321 ? 7.281 28.656 7.711 1 97.81 321 LEU B O 1
ATOM 11285 N N . GLU B 1 322 ? 9.367 28.188 8.32 1 97.5 322 GLU B N 1
ATOM 11286 C CA . GLU B 1 322 ? 9.305 26.797 7.871 1 97.5 322 GLU B CA 1
ATOM 11287 C C . GLU B 1 322 ? 8.609 25.922 8.898 1 97.5 322 GLU B C 1
ATOM 11289 O O . GLU B 1 322 ? 9.258 25.125 9.586 1 97.5 322 GLU B O 1
ATOM 11294 N N . ALA B 1 323 ? 7.324 25.953 8.891 1 98.12 323 ALA B N 1
ATOM 11295 C CA . ALA B 1 323 ? 6.48 25.344 9.914 1 98.12 323 ALA B CA 1
ATOM 11296 C C . ALA B 1 323 ? 6.387 23.828 9.727 1 98.12 323 ALA B C 1
ATOM 11298 O O . ALA B 1 323 ? 6.457 23.344 8.602 1 98.12 323 ALA B O 1
ATOM 11299 N N . ASP B 1 324 ? 6.207 23.156 10.906 1 98.12 324 ASP B N 1
ATOM 11300 C CA . ASP B 1 324 ? 5.754 21.766 10.867 1 98.12 324 ASP B CA 1
ATOM 11301 C C . ASP B 1 324 ? 4.438 21.641 10.102 1 98.12 324 ASP B C 1
ATOM 11303 O O . ASP B 1 324 ? 3.592 22.531 10.164 1 98.12 324 ASP B O 1
ATOM 11307 N N . CYS B 1 325 ? 4.277 20.547 9.375 1 98.19 325 CYS B N 1
ATOM 11308 C CA . CYS B 1 325 ? 3.074 20.438 8.555 1 98.19 325 CYS B CA 1
ATOM 11309 C C . CYS B 1 325 ? 2.201 19.281 9.008 1 98.19 325 CYS B C 1
ATOM 11311 O O . CYS B 1 325 ? 1.218 18.938 8.352 1 98.19 325 CYS B O 1
ATOM 11313 N N . ASN B 1 326 ? 2.506 18.672 10.172 1 98 326 ASN B N 1
ATOM 11314 C CA . ASN B 1 326 ? 1.721 17.547 10.68 1 98 326 ASN B CA 1
ATOM 11315 C C . ASN B 1 326 ? 0.986 17.922 11.969 1 98 326 ASN B C 1
ATOM 11317 O O . ASN B 1 326 ? -0.14 17.484 12.195 1 98 326 ASN B O 1
ATOM 11321 N N . ILE B 1 327 ? 1.566 18.719 12.828 1 98.25 327 ILE B N 1
ATOM 11322 C CA . ILE B 1 327 ? 1.041 18.922 14.172 1 98.25 327 ILE B CA 1
ATOM 11323 C C . ILE B 1 327 ? 0.139 20.156 14.188 1 98.25 327 ILE B C 1
ATOM 11325 O O . ILE B 1 327 ? -0.96 20.125 14.742 1 98.25 327 ILE B O 1
ATOM 11329 N N . PRO B 1 328 ? 0.562 21.312 13.5 1 98.44 328 PRO B N 1
ATOM 11330 C CA . PRO B 1 328 ? -0.338 22.469 13.492 1 98.44 328 PRO B CA 1
ATOM 11331 C C . PRO B 1 328 ? -1.689 22.172 12.852 1 98.44 328 PRO B C 1
ATOM 11333 O O . PRO B 1 328 ? -1.771 21.344 11.938 1 98.44 328 PRO B O 1
ATOM 11336 N N . SER B 1 329 ? -2.717 22.844 13.336 1 98.31 329 SER B N 1
ATOM 11337 C CA . SER B 1 329 ? -4.047 22.672 12.758 1 98.31 329 SER B CA 1
ATOM 11338 C C . SER B 1 329 ? -4.105 23.219 11.328 1 98.31 329 SER B C 1
ATOM 11340 O O . SER B 1 329 ? -3.178 23.891 10.883 1 98.31 329 SER B O 1
ATOM 11342 N N . GLY B 1 330 ? -5.156 22.875 10.609 1 98.31 330 GLY B N 1
ATOM 11343 C CA . GLY B 1 330 ? -5.352 23.406 9.266 1 98.31 330 GLY B CA 1
ATOM 11344 C C . GLY B 1 330 ? -5.359 24.922 9.227 1 98.31 330 GLY B C 1
ATOM 11345 O O . GLY B 1 330 ? -4.723 25.531 8.367 1 98.31 330 GLY B O 1
ATOM 11346 N N . GLU B 1 331 ? -6.043 25.562 10.156 1 98.25 331 GLU B N 1
ATOM 11347 C CA . GLU B 1 331 ? -6.102 27.031 10.219 1 98.25 331 GLU B CA 1
ATOM 11348 C C . GLU B 1 331 ? -4.727 27.625 10.492 1 98.25 331 GLU B C 1
ATOM 11350 O O . GLU B 1 331 ? -4.387 28.688 9.961 1 98.25 331 GLU B O 1
ATOM 11355 N N . SER B 1 332 ? -3.961 26.953 11.359 1 98.56 332 SER B N 1
ATOM 11356 C CA . SER B 1 332 ? -2.605 27.438 11.609 1 98.56 332 SER B CA 1
ATOM 11357 C C . SER B 1 332 ? -1.776 27.438 10.328 1 98.56 332 SER B C 1
ATOM 11359 O O . SER B 1 332 ? -0.971 28.359 10.117 1 98.56 332 SER B O 1
ATOM 11361 N N . LEU B 1 333 ? -1.901 26.422 9.516 1 98.62 333 LEU B N 1
ATOM 11362 C CA . LEU B 1 333 ? -1.173 26.375 8.25 1 98.62 333 LEU B CA 1
ATOM 11363 C C . LEU B 1 333 ? -1.629 27.5 7.32 1 98.62 333 LEU B C 1
ATOM 11365 O O . LEU B 1 333 ? -0.812 28.109 6.621 1 98.62 333 LEU B O 1
ATOM 11369 N N . VAL B 1 334 ? -2.922 27.75 7.285 1 98.62 334 VAL B N 1
ATOM 11370 C CA . VAL B 1 334 ? -3.453 28.875 6.508 1 98.62 334 VAL B CA 1
ATOM 11371 C C . VAL B 1 334 ? -2.848 30.188 7.004 1 98.62 334 VAL B C 1
ATOM 11373 O O . VAL B 1 334 ? -2.434 31.031 6.207 1 98.62 334 VAL B O 1
ATOM 11376 N N . ARG B 1 335 ? -2.787 30.391 8.336 1 98.44 335 ARG B N 1
ATOM 11377 C CA . ARG B 1 335 ? -2.248 31.609 8.938 1 98.44 335 ARG B CA 1
ATOM 11378 C C . ARG B 1 335 ? -0.762 31.75 8.625 1 98.44 335 ARG B C 1
ATOM 11380 O O . ARG B 1 335 ? -0.267 32.875 8.461 1 98.44 335 ARG B O 1
ATOM 11387 N N . GLN B 1 336 ? -0.037 30.609 8.594 1 98.62 336 GLN B N 1
ATOM 11388 C CA . GLN B 1 336 ? 1.365 30.641 8.195 1 98.62 336 GLN B CA 1
ATOM 11389 C C . GLN B 1 336 ? 1.531 31.312 6.828 1 98.62 336 GLN B C 1
ATOM 11391 O O . GLN B 1 336 ? 2.41 32.156 6.648 1 98.62 336 GLN B O 1
ATOM 11396 N N . ILE B 1 337 ? 0.71 30.953 5.855 1 98.62 337 ILE B N 1
ATOM 11397 C CA . ILE B 1 337 ? 0.818 31.469 4.496 1 98.62 337 ILE B CA 1
ATOM 11398 C C . ILE B 1 337 ? 0.251 32.875 4.43 1 98.62 337 ILE B C 1
ATOM 11400 O O . ILE B 1 337 ? 0.831 33.75 3.789 1 98.62 337 ILE B O 1
ATOM 11404 N N . LEU B 1 338 ? -0.864 33.125 5.129 1 98.25 338 LEU B N 1
ATOM 11405 C CA . LEU B 1 338 ? -1.507 34.438 5.137 1 98.25 338 LEU B CA 1
ATOM 11406 C C . LEU B 1 338 ? -0.563 35.5 5.688 1 98.25 338 LEU B C 1
ATOM 11408 O O . LEU B 1 338 ? -0.34 36.531 5.047 1 98.25 338 LEU B O 1
ATOM 11412 N N . MET B 1 339 ? -0.004 35.219 6.875 1 97.69 339 MET B N 1
ATOM 11413 C CA . MET B 1 339 ? 0.885 36.188 7.5 1 97.69 339 MET B CA 1
ATOM 11414 C C . MET B 1 339 ? 2.193 36.312 6.727 1 97.69 339 MET B C 1
ATOM 11416 O O . MET B 1 339 ? 2.744 37.406 6.594 1 97.69 339 MET B O 1
ATOM 11420 N N . GLY B 1 340 ? 2.68 35.188 6.191 1 97.94 340 GLY B N 1
ATOM 11421 C CA . GLY B 1 340 ? 3.922 35.188 5.438 1 97.94 340 GLY B CA 1
ATOM 11422 C C . GLY B 1 340 ? 3.83 36 4.152 1 97.94 340 GLY B C 1
ATOM 11423 O O . GLY B 1 340 ? 4.652 36.875 3.902 1 97.94 340 GLY B O 1
ATOM 11424 N N . THR B 1 341 ? 2.859 35.781 3.311 1 97.56 341 THR B N 1
ATOM 11425 C CA . THR B 1 341 ? 2.725 36.438 2.018 1 97.56 341 THR B CA 1
ATOM 11426 C C . THR B 1 341 ? 2.357 37.906 2.197 1 97.56 341 THR B C 1
ATOM 11428 O O . THR B 1 341 ? 2.77 38.75 1.406 1 97.56 341 THR B O 1
ATOM 11431 N N . ARG B 1 342 ? 1.569 38.25 3.229 1 96.62 342 ARG B N 1
ATOM 11432 C CA . ARG B 1 342 ? 1.227 39.625 3.506 1 96.62 342 ARG B CA 1
ATOM 11433 C C . ARG B 1 342 ? 2.467 40.438 3.867 1 96.62 342 ARG B C 1
ATOM 11435 O O . ARG B 1 342 ? 2.623 41.562 3.424 1 96.62 342 ARG B O 1
ATOM 11442 N N . PHE B 1 343 ? 3.326 39.875 4.695 1 97.31 343 PHE B N 1
ATOM 11443 C CA . PHE B 1 343 ? 4.566 40.562 5.051 1 97.31 343 PHE B CA 1
ATOM 11444 C C . PHE B 1 343 ? 5.406 40.812 3.812 1 97.31 343 PHE B C 1
ATOM 11446 O O . PHE B 1 343 ? 5.914 41.938 3.637 1 97.31 343 PHE B O 1
ATOM 11453 N N . LEU B 1 344 ? 5.621 39.844 2.969 1 97.75 344 LEU B N 1
ATOM 11454 C CA . LEU B 1 344 ? 6.445 39.969 1.769 1 97.75 344 LEU B CA 1
ATOM 11455 C C . LEU B 1 344 ? 5.867 41.031 0.829 1 97.75 344 LEU B C 1
ATOM 11457 O O . LEU B 1 344 ? 6.613 41.812 0.234 1 97.75 344 LEU B O 1
ATOM 11461 N N . ARG B 1 345 ? 4.555 41 0.73 1 96.62 345 ARG B N 1
ATOM 11462 C CA . ARG B 1 345 ? 3.9 42 -0.109 1 96.62 345 ARG B CA 1
ATOM 11463 C C . ARG B 1 345 ? 4.082 43.406 0.463 1 96.62 345 ARG B C 1
ATOM 11465 O O . ARG B 1 345 ? 4.449 44.312 -0.26 1 96.62 345 ARG B O 1
ATOM 11472 N N . LYS B 1 346 ? 3.873 43.531 1.718 1 96.38 346 LYS B N 1
ATOM 11473 C CA . LYS B 1 346 ? 3.906 44.844 2.377 1 96.38 346 LYS B CA 1
ATOM 11474 C C . LYS B 1 346 ? 5.32 45.406 2.393 1 96.38 346 LYS B C 1
ATOM 11476 O O . LYS B 1 346 ? 5.52 46.594 2.127 1 96.38 346 LYS B O 1
ATOM 11481 N N . GLU B 1 347 ? 6.293 44.594 2.691 1 97.19 347 GLU B N 1
ATOM 11482 C CA . GLU B 1 347 ? 7.648 45.062 2.93 1 97.19 347 GLU B CA 1
ATOM 11483 C C . GLU B 1 347 ? 8.453 45.125 1.634 1 97.19 347 GLU B C 1
ATOM 11485 O O . GLU B 1 347 ? 9.32 45.969 1.469 1 97.19 347 GLU B O 1
ATOM 11490 N N . PHE B 1 348 ? 8.141 44.188 0.689 1 97.56 348 PHE B N 1
ATOM 11491 C CA . PHE B 1 348 ? 9.031 44.062 -0.463 1 97.56 348 PHE B CA 1
ATOM 11492 C C . PHE B 1 348 ? 8.242 44.156 -1.764 1 97.56 348 PHE B C 1
ATOM 11494 O O . PHE B 1 348 ? 8.828 44.219 -2.848 1 97.56 348 PHE B O 1
ATOM 11501 N N . GLY B 1 349 ? 6.863 44.156 -1.728 1 95.88 349 GLY B N 1
ATOM 11502 C CA . GLY B 1 349 ? 6.047 44.188 -2.932 1 95.88 349 GLY B CA 1
ATOM 11503 C C . GLY B 1 349 ? 6.094 42.906 -3.721 1 95.88 349 GLY B C 1
ATOM 11504 O O . GLY B 1 349 ? 5.918 42.906 -4.941 1 95.88 349 GLY B O 1
ATOM 11505 N N . VAL B 1 350 ? 6.336 41.844 -3.049 1 95.31 350 VAL B N 1
ATOM 11506 C CA . VAL B 1 350 ? 6.551 40.562 -3.719 1 95.31 350 VAL B CA 1
ATOM 11507 C C . VAL B 1 350 ? 5.348 39.625 -3.486 1 95.31 350 VAL B C 1
ATOM 11509 O O . VAL B 1 350 ? 4.789 39.594 -2.387 1 95.31 350 VAL B O 1
ATOM 11512 N N . GLU B 1 351 ? 4.91 38.875 -4.574 1 93.62 351 GLU B N 1
ATOM 11513 C CA . GLU B 1 351 ? 3.924 37.812 -4.48 1 93.62 351 GLU B CA 1
ATOM 11514 C C . GLU B 1 351 ? 4.586 36.438 -4.582 1 93.62 351 GLU B C 1
ATOM 11516 O O . GLU B 1 351 ? 5.492 36.25 -5.395 1 93.62 351 GLU B O 1
ATOM 11521 N N . CYS B 1 352 ? 4.254 35.562 -3.77 1 94.25 352 CYS B N 1
ATOM 11522 C CA . CYS B 1 352 ? 4.875 34.25 -3.729 1 94.25 352 CYS B CA 1
ATOM 11523 C C . CYS B 1 352 ? 4.039 33.219 -4.492 1 94.25 352 CYS B C 1
ATOM 11525 O O . CYS B 1 352 ? 2.82 33.156 -4.328 1 94.25 352 CYS B O 1
ATOM 11527 N N . LYS B 1 353 ? 4.707 32.375 -5.281 1 94.94 353 LYS B N 1
ATOM 11528 C CA . LYS B 1 353 ? 3.98 31.406 -6.102 1 94.94 353 LYS B CA 1
ATOM 11529 C C . LYS B 1 353 ? 4.426 29.969 -5.793 1 94.94 353 LYS B C 1
ATOM 11531 O O . LYS B 1 353 ? 3.955 29.016 -6.418 1 94.94 353 LYS B O 1
ATOM 11536 N N . TYR B 1 354 ? 5.305 29.719 -4.922 1 97.69 354 TYR B N 1
ATOM 11537 C CA . TYR B 1 354 ? 5.762 28.391 -4.523 1 97.69 354 TYR B CA 1
ATOM 11538 C C . TYR B 1 354 ? 5.965 28.328 -3.014 1 97.69 354 TYR B C 1
ATOM 11540 O O . TYR B 1 354 ? 6.176 29.344 -2.357 1 97.69 354 TYR B O 1
ATOM 11548 N N . LEU B 1 355 ? 5.785 27.141 -2.479 1 98.44 355 LEU B N 1
ATOM 11549 C CA . LEU B 1 355 ? 6.137 26.875 -1.088 1 98.44 355 LEU B CA 1
ATOM 11550 C C . LEU B 1 355 ? 7.484 26.156 -0.995 1 98.44 355 LEU B C 1
ATOM 11552 O O . LEU B 1 355 ? 7.73 25.188 -1.713 1 98.44 355 LEU B O 1
ATOM 11556 N N . TRP B 1 356 ? 8.359 26.719 -0.198 1 97.94 356 TRP B N 1
ATOM 11557 C CA . TRP B 1 356 ? 9.703 26.203 0.011 1 97.94 356 TRP B CA 1
ATOM 11558 C C . TRP B 1 356 ? 9.859 25.641 1.422 1 97.94 356 TRP B C 1
ATOM 11560 O O . TRP B 1 356 ? 9.922 26.391 2.393 1 97.94 356 TRP B O 1
ATOM 11570 N N . LEU B 1 357 ? 9.859 24.266 1.614 1 97.94 357 LEU B N 1
ATOM 11571 C CA . LEU B 1 357 ? 10.062 23.594 2.893 1 97.94 357 LEU B CA 1
ATOM 11572 C C . LEU B 1 357 ? 11.125 22.516 2.77 1 97.94 357 LEU B C 1
ATOM 11574 O O . LEU B 1 357 ? 10.797 21.328 2.672 1 97.94 357 LEU B O 1
ATOM 11578 N N . PRO B 1 358 ? 12.352 22.859 2.891 1 96.31 358 PRO B N 1
ATOM 11579 C CA . PRO B 1 358 ? 13.414 21.891 2.621 1 96.31 358 PRO B CA 1
ATOM 11580 C C . PRO B 1 358 ? 13.578 20.875 3.746 1 96.31 358 PRO B C 1
ATOM 11582 O O . PRO B 1 358 ? 14.008 19.75 3.504 1 96.31 358 PRO B O 1
ATOM 11585 N N . ASP B 1 359 ? 13.18 21.188 4.969 1 96.06 359 ASP B N 1
ATOM 11586 C CA . ASP B 1 359 ? 13.641 20.375 6.094 1 96.06 359 ASP B CA 1
ATOM 11587 C C . ASP B 1 359 ? 12.477 19.969 6.988 1 96.06 359 ASP B C 1
ATOM 11589 O O . ASP B 1 359 ? 12.672 19.609 8.156 1 96.06 359 ASP B O 1
ATOM 11593 N N . VAL B 1 360 ? 11.266 19.984 6.574 1 96.19 360 VAL B N 1
ATOM 11594 C CA . VAL B 1 360 ? 10.102 19.672 7.395 1 96.19 360 VAL B CA 1
ATOM 11595 C C . VAL B 1 360 ? 9.859 18.156 7.383 1 96.19 360 VAL B C 1
ATOM 11597 O O . VAL B 1 360 ? 10.141 17.484 6.387 1 96.19 360 VAL B O 1
ATOM 11600 N N . PHE B 1 361 ? 9.312 17.609 8.539 1 96.31 361 PHE B N 1
ATOM 11601 C CA . PHE B 1 361 ? 9.305 16.172 8.805 1 96.31 361 PHE B CA 1
ATOM 11602 C C . PHE B 1 361 ? 8 15.539 8.328 1 96.31 361 PHE B C 1
ATOM 11604 O O . PHE B 1 361 ? 7.316 14.859 9.102 1 96.31 361 PHE B O 1
ATOM 11611 N N . GLY B 1 362 ? 7.656 15.688 7.043 1 96.75 362 GLY B N 1
ATOM 11612 C CA . GLY B 1 362 ? 6.457 15.109 6.457 1 96.75 362 GLY B CA 1
ATOM 11613 C C . GLY B 1 362 ? 5.359 16.125 6.215 1 96.75 362 GLY B C 1
ATOM 11614 O O . GLY B 1 362 ? 5.375 17.219 6.793 1 96.75 362 GLY B O 1
ATOM 11615 N N . TYR B 1 363 ? 4.355 15.695 5.328 1 98.25 363 TYR B N 1
ATOM 11616 C CA . TYR B 1 363 ? 3.338 16.641 4.891 1 98.25 363 TYR B CA 1
ATOM 11617 C C . TYR B 1 363 ? 1.965 15.984 4.832 1 98.25 363 TYR B C 1
ATOM 11619 O O . TYR B 1 363 ? 1.815 14.898 4.266 1 98.25 363 TYR B O 1
ATOM 11627 N N . ASN B 1 364 ? 0.998 16.672 5.461 1 97.88 364 ASN B N 1
ATOM 11628 C CA . ASN B 1 364 ? -0.355 16.125 5.523 1 97.88 364 ASN B CA 1
ATOM 11629 C C . ASN B 1 364 ? -1.049 16.188 4.164 1 97.88 364 ASN B C 1
ATOM 11631 O O . ASN B 1 364 ? -0.704 17.031 3.33 1 97.88 364 ASN B O 1
ATOM 11635 N N . TRP B 1 365 ? -2.049 15.398 3.982 1 98.19 365 TRP B N 1
ATOM 11636 C CA . TRP B 1 365 ? -2.738 15.156 2.721 1 98.19 365 TRP B CA 1
ATOM 11637 C C . TRP B 1 365 ? -3.57 16.359 2.311 1 98.19 365 TRP B C 1
ATOM 11639 O O . TRP B 1 365 ? -4.004 16.469 1.16 1 98.19 365 TRP B O 1
ATOM 11649 N N . ALA B 1 366 ? -3.887 17.391 3.123 1 98.38 366 ALA B N 1
ATOM 11650 C CA . ALA B 1 366 ? -4.723 18.547 2.816 1 98.38 366 ALA B CA 1
ATOM 11651 C C . ALA B 1 366 ? -3.896 19.672 2.223 1 98.38 366 ALA B C 1
ATOM 11653 O O . ALA B 1 366 ? -4.445 20.641 1.676 1 98.38 366 ALA B O 1
ATOM 11654 N N . LEU B 1 367 ? -2.611 19.562 2.262 1 98.56 367 LEU B N 1
ATOM 11655 C CA . LEU B 1 367 ? -1.726 20.688 1.969 1 98.56 367 LEU B CA 1
ATOM 11656 C C . LEU B 1 367 ? -1.879 21.141 0.519 1 98.56 367 LEU B C 1
ATOM 11658 O O . LEU B 1 367 ? -1.882 22.328 0.234 1 98.56 367 LEU B O 1
ATOM 11662 N N . PRO B 1 368 ? -2.082 20.219 -0.507 1 98.56 368 PRO B N 1
ATOM 11663 C CA . PRO B 1 368 ? -2.25 20.688 -1.885 1 98.56 368 PRO B CA 1
ATOM 11664 C C . PRO B 1 368 ? -3.424 21.641 -2.043 1 98.56 368 PRO B C 1
ATOM 11666 O O . PRO B 1 368 ? -3.307 22.656 -2.736 1 98.56 368 PRO B O 1
ATOM 11669 N N . GLN B 1 369 ? -4.5 21.359 -1.379 1 98.5 369 GLN B N 1
ATOM 11670 C CA . GLN B 1 369 ? -5.648 22.25 -1.453 1 98.5 369 GLN B CA 1
ATOM 11671 C C . GLN B 1 369 ? -5.359 23.578 -0.762 1 98.5 369 GLN B C 1
ATOM 11673 O O . GLN B 1 369 ? -5.785 24.641 -1.232 1 98.5 369 GLN B O 1
ATOM 11678 N N . ILE B 1 370 ? -4.703 23.547 0.382 1 98.69 370 ILE B N 1
ATOM 11679 C CA . ILE B 1 370 ? -4.348 24.766 1.099 1 98.69 370 ILE B CA 1
ATOM 11680 C C . ILE B 1 370 ? -3.473 25.656 0.211 1 98.69 370 ILE B C 1
ATOM 11682 O O . ILE B 1 370 ? -3.701 26.859 0.111 1 98.69 370 ILE B O 1
ATOM 11686 N N . LEU B 1 371 ? -2.508 25.047 -0.439 1 98.62 371 LEU B N 1
ATOM 11687 C CA . LEU B 1 371 ? -1.588 25.781 -1.292 1 98.62 371 LEU B CA 1
ATOM 11688 C C . LEU B 1 371 ? -2.32 26.375 -2.49 1 98.62 371 LEU B C 1
ATOM 11690 O O . LEU B 1 371 ? -2.232 27.578 -2.738 1 98.62 371 LEU B O 1
ATOM 11694 N N . LYS B 1 372 ? -3.105 25.578 -3.156 1 97.94 372 LYS B N 1
ATOM 11695 C CA . LYS B 1 372 ? -3.816 26.031 -4.344 1 97.94 372 LYS B CA 1
ATOM 11696 C C . LYS B 1 372 ? -4.762 27.188 -4.008 1 97.94 372 LYS B C 1
ATOM 11698 O O . LYS B 1 372 ? -4.82 28.188 -4.734 1 97.94 372 LYS B O 1
ATOM 11703 N N . LYS B 1 373 ? -5.434 27.109 -2.947 1 98.12 373 LYS B N 1
ATOM 11704 C CA . LYS B 1 373 ? -6.402 28.125 -2.553 1 98.12 373 LYS B CA 1
ATOM 11705 C C . LYS B 1 373 ? -5.711 29.328 -1.933 1 98.12 373 LYS B C 1
ATOM 11707 O O . LYS B 1 373 ? -6.367 30.312 -1.586 1 98.12 373 LYS B O 1
ATOM 11712 N N . SER B 1 374 ? -4.418 29.328 -1.783 1 98.12 374 SER B N 1
ATOM 11713 C CA . SER B 1 374 ? -3.629 30.453 -1.306 1 98.12 374 SER B CA 1
ATOM 11714 C C . SER B 1 374 ? -2.865 31.125 -2.447 1 98.12 374 SER B C 1
ATOM 11716 O O . SER B 1 374 ? -2.049 32 -2.219 1 98.12 374 SER B O 1
ATOM 11718 N N . GLY B 1 375 ? -3.078 30.625 -3.658 1 96.69 375 GLY B N 1
ATOM 11719 C CA . GLY B 1 375 ? -2.41 31.203 -4.816 1 96.69 375 GLY B CA 1
ATOM 11720 C C . GLY B 1 375 ? -1.017 30.641 -5.039 1 96.69 375 GLY B C 1
ATOM 11721 O O . GLY B 1 375 ? -0.212 31.234 -5.762 1 96.69 375 GLY B O 1
ATOM 11722 N N . ILE B 1 376 ? -0.663 29.5 -4.414 1 97.75 376 ILE B N 1
ATOM 11723 C CA . ILE B 1 376 ? 0.624 28.828 -4.562 1 97.75 376 ILE B CA 1
ATOM 11724 C C . ILE B 1 376 ? 0.507 27.703 -5.594 1 97.75 376 ILE B C 1
ATOM 11726 O O . ILE B 1 376 ? -0.453 26.938 -5.574 1 97.75 376 ILE B O 1
ATOM 11730 N N . HIS B 1 377 ? 1.5 27.531 -6.453 1 96.38 377 HIS B N 1
ATOM 11731 C CA . HIS B 1 377 ? 1.317 26.641 -7.594 1 96.38 377 HIS B CA 1
ATOM 11732 C C . HIS B 1 377 ? 2.416 25.578 -7.648 1 96.38 377 HIS B C 1
ATOM 11734 O O . HIS B 1 377 ? 2.402 24.703 -8.523 1 96.38 377 HIS B O 1
ATOM 11740 N N . ALA B 1 378 ? 3.316 25.625 -6.809 1 98.12 378 ALA B N 1
ATOM 11741 C CA . ALA B 1 378 ? 4.391 24.641 -6.766 1 98.12 378 ALA B CA 1
ATOM 11742 C C . ALA B 1 378 ? 4.867 24.406 -5.336 1 98.12 378 ALA B C 1
ATOM 11744 O O . ALA B 1 378 ? 4.793 25.312 -4.5 1 98.12 378 ALA B O 1
ATOM 11745 N N . PHE B 1 379 ? 5.328 23.188 -5.094 1 98.38 379 PHE B N 1
ATOM 11746 C CA . PHE B 1 379 ? 5.844 22.797 -3.785 1 98.38 379 PHE B CA 1
ATOM 11747 C C . PHE B 1 379 ? 7.23 22.188 -3.908 1 98.38 379 PHE B C 1
ATOM 11749 O O . PHE B 1 379 ? 7.461 21.328 -4.758 1 98.38 379 PHE B O 1
ATOM 11756 N N . MET B 1 380 ? 8.133 22.641 -3.068 1 98.06 380 MET B N 1
ATOM 11757 C CA . MET B 1 380 ? 9.484 22.094 -3.039 1 98.06 380 MET B CA 1
ATOM 11758 C C . MET B 1 380 ? 9.828 21.562 -1.651 1 98.06 380 MET B C 1
ATOM 11760 O O . MET B 1 380 ? 9.516 22.203 -0.644 1 98.06 380 MET B O 1
ATOM 11764 N N . THR B 1 381 ? 10.422 20.359 -1.564 1 97.56 381 THR B N 1
ATOM 11765 C CA . THR B 1 381 ? 10.938 19.828 -0.305 1 97.56 381 THR B CA 1
ATOM 11766 C C . THR B 1 381 ? 12.156 18.938 -0.548 1 97.56 381 THR B C 1
ATOM 11768 O O . THR B 1 381 ? 12.508 18.672 -1.696 1 97.56 381 THR B O 1
ATOM 11771 N N . THR B 1 382 ? 12.922 18.656 0.489 1 96.56 382 THR B N 1
ATOM 11772 C CA . THR B 1 382 ? 14.086 17.781 0.403 1 96.56 382 THR B CA 1
ATOM 11773 C C . THR B 1 382 ? 14 16.656 1.444 1 96.56 382 THR B C 1
ATOM 11775 O O . THR B 1 382 ? 14.328 15.508 1.156 1 96.56 382 THR B O 1
ATOM 11778 N N . LYS B 1 383 ? 13.453 16.922 2.568 1 95.94 383 LYS B N 1
ATOM 11779 C CA . LYS B 1 383 ? 13.555 16.062 3.74 1 95.94 383 LYS B CA 1
ATOM 11780 C C . LYS B 1 383 ? 12.812 14.742 3.52 1 95.94 383 LYS B C 1
ATOM 11782 O O . LYS B 1 383 ? 13.164 13.719 4.117 1 95.94 383 LYS B O 1
ATOM 11787 N N . ILE B 1 384 ? 11.859 14.656 2.697 1 95.75 384 ILE B N 1
ATOM 11788 C CA . ILE B 1 384 ? 11.07 13.453 2.443 1 95.75 384 ILE B CA 1
ATOM 11789 C C . ILE B 1 384 ? 11.969 12.352 1.885 1 95.75 384 ILE B C 1
ATOM 11791 O O . ILE B 1 384 ? 11.625 11.172 1.952 1 95.75 384 ILE B O 1
ATOM 11795 N N . SER B 1 385 ? 13.133 12.734 1.336 1 95.19 385 SER B N 1
ATOM 11796 C CA . SER B 1 385 ? 14.086 11.758 0.81 1 95.19 385 SER B CA 1
ATOM 11797 C C . SER B 1 385 ? 14.734 10.961 1.934 1 95.19 385 SER B C 1
ATOM 11799 O O . SER B 1 385 ? 15.352 9.922 1.687 1 95.19 385 SER B O 1
ATOM 11801 N N . TRP B 1 386 ? 14.508 11.367 3.191 1 94.75 386 TRP B N 1
ATOM 11802 C CA . TRP B 1 386 ? 15.141 10.727 4.336 1 94.75 386 TRP B CA 1
ATOM 11803 C C . TRP B 1 386 ? 14.312 9.539 4.82 1 94.75 386 TRP B C 1
ATOM 11805 O O . TRP B 1 386 ? 14.383 9.164 5.992 1 94.75 386 TRP B O 1
ATOM 11815 N N . ASN B 1 387 ? 13.586 8.945 3.988 1 95.44 387 ASN B N 1
ATOM 11816 C CA . ASN B 1 387 ? 12.844 7.742 4.348 1 95.44 387 ASN B CA 1
ATOM 11817 C C . ASN B 1 387 ? 13.773 6.609 4.766 1 95.44 387 ASN B C 1
ATOM 11819 O O . ASN B 1 387 ? 14.828 6.406 4.152 1 95.44 387 ASN B O 1
ATOM 11823 N N . GLN B 1 388 ? 13.336 5.922 5.754 1 93.19 388 GLN B N 1
ATOM 11824 C CA . GLN B 1 388 ? 14.164 4.898 6.375 1 93.19 388 GLN B CA 1
ATOM 11825 C C . GLN B 1 388 ? 14.18 3.621 5.539 1 93.19 388 GLN B C 1
ATOM 11827 O O . GLN B 1 388 ? 15.219 2.973 5.41 1 93.19 388 GLN B O 1
ATOM 11832 N N . TYR B 1 389 ? 13.016 3.203 4.973 1 93.38 389 TYR B N 1
ATOM 11833 C CA . TYR B 1 389 ? 12.883 1.903 4.328 1 93.38 389 TYR B CA 1
ATOM 11834 C C . TYR B 1 389 ? 12.742 2.059 2.816 1 93.38 389 TYR B C 1
ATOM 11836 O O . TYR B 1 389 ? 13.164 1.189 2.053 1 93.38 389 TYR B O 1
ATOM 11844 N N . ASN B 1 390 ? 12.078 3.152 2.404 1 95.5 390 ASN B N 1
ATOM 11845 C CA . ASN B 1 390 ? 11.672 3.281 1.007 1 95.5 390 ASN B CA 1
ATOM 11846 C C . ASN B 1 390 ? 12.18 4.586 0.398 1 95.5 390 ASN B C 1
ATOM 11848 O O . ASN B 1 390 ? 12.141 5.633 1.046 1 95.5 390 ASN B O 1
ATOM 11852 N N . ARG B 1 391 ? 12.68 4.539 -0.81 1 95.12 391 ARG B N 1
ATOM 11853 C CA . ARG B 1 391 ? 12.945 5.746 -1.587 1 95.12 391 ARG B CA 1
ATOM 11854 C C . ARG B 1 391 ? 11.695 6.195 -2.338 1 95.12 391 ARG B C 1
ATOM 11856 O O . ARG B 1 391 ? 10.969 5.371 -2.896 1 95.12 391 ARG B O 1
ATOM 11863 N N . MET B 1 392 ? 11.344 7.5 -2.275 1 95.94 392 MET B N 1
ATOM 11864 C CA . MET B 1 392 ? 10.234 7.992 -3.088 1 95.94 392 MET B CA 1
ATOM 11865 C C . MET B 1 392 ? 10.414 7.598 -4.551 1 95.94 392 MET B C 1
ATOM 11867 O O . MET B 1 392 ? 11.516 7.691 -5.094 1 95.94 392 MET B O 1
ATOM 11871 N N . PRO B 1 393 ? 9.352 7.176 -5.203 1 94.25 393 PRO B N 1
ATOM 11872 C CA . PRO B 1 393 ? 9.492 6.656 -6.562 1 94.25 393 PRO B CA 1
ATOM 11873 C C . PRO B 1 393 ? 9.797 7.75 -7.586 1 94.25 393 PRO B C 1
ATOM 11875 O O . PRO B 1 393 ? 10.359 7.469 -8.648 1 94.25 393 PRO B O 1
ATOM 11878 N N . HIS B 1 394 ? 9.375 9.016 -7.25 1 95.94 394 HIS B N 1
ATOM 11879 C CA . HIS B 1 394 ? 9.547 10.133 -8.18 1 95.94 394 HIS B CA 1
ATOM 11880 C C . HIS B 1 394 ? 10.016 11.383 -7.449 1 95.94 394 HIS B C 1
ATOM 11882 O O . HIS B 1 394 ? 9.766 11.547 -6.254 1 95.94 394 HIS B O 1
ATOM 11888 N N . ASP B 1 395 ? 10.75 12.203 -8.227 1 97.69 395 ASP B N 1
ATOM 11889 C CA . ASP B 1 395 ? 11.273 13.445 -7.664 1 97.69 395 ASP B CA 1
ATOM 11890 C C . ASP B 1 395 ? 10.508 14.648 -8.203 1 97.69 395 ASP B C 1
ATOM 11892 O O . ASP B 1 395 ? 10.555 15.734 -7.609 1 97.69 395 ASP B O 1
ATOM 11896 N N . THR B 1 396 ? 9.914 14.562 -9.336 1 98 396 THR B N 1
ATOM 11897 C CA . THR B 1 396 ? 8.992 15.531 -9.922 1 98 396 THR B CA 1
ATOM 11898 C C . THR B 1 396 ? 7.668 14.875 -10.281 1 98 396 THR B C 1
ATOM 11900 O O . THR B 1 396 ? 7.625 13.953 -11.094 1 98 396 THR B O 1
ATOM 11903 N N . PHE B 1 397 ? 6.586 15.312 -9.664 1 98 397 PHE B N 1
ATOM 11904 C CA . PHE B 1 397 ? 5.285 14.688 -9.867 1 98 397 PHE B CA 1
ATOM 11905 C C . PHE B 1 397 ? 4.16 15.648 -9.508 1 98 397 PHE B C 1
ATOM 11907 O O . PHE B 1 397 ? 4.414 16.766 -9.031 1 98 397 PHE B O 1
ATOM 11914 N N . ILE B 1 398 ? 2.953 15.289 -9.859 1 98.5 398 ILE B N 1
ATOM 11915 C CA . ILE B 1 398 ? 1.758 15.992 -9.414 1 98.5 398 ILE B CA 1
ATOM 11916 C C . ILE B 1 398 ? 1.269 15.406 -8.094 1 98.5 398 ILE B C 1
ATOM 11918 O O . ILE B 1 398 ? 0.998 14.203 -8.008 1 98.5 398 ILE B O 1
ATOM 11922 N N . TRP B 1 399 ? 1.267 16.219 -7.066 1 98.56 399 TRP B N 1
ATOM 11923 C CA . TRP B 1 399 ? 0.739 15.797 -5.773 1 98.56 399 TRP B CA 1
ATOM 11924 C C . TRP B 1 399 ? -0.744 16.141 -5.652 1 98.56 399 TRP B C 1
ATOM 11926 O O . TRP B 1 399 ? -1.128 17.312 -5.715 1 98.56 399 TRP B O 1
ATOM 11936 N N . ARG B 1 400 ? -1.625 15.211 -5.539 1 98.38 400 ARG B N 1
ATOM 11937 C CA . ARG B 1 400 ? -3.07 15.375 -5.426 1 98.38 400 ARG B CA 1
ATOM 11938 C C . ARG B 1 400 ? -3.512 15.344 -3.967 1 98.38 400 ARG B C 1
ATOM 11940 O O . ARG B 1 400 ? -3.215 14.398 -3.242 1 98.38 400 ARG B O 1
ATOM 11947 N N . GLY B 1 401 ? -4.273 16.391 -3.539 1 98.44 401 GLY B N 1
ATOM 11948 C CA . GLY B 1 401 ? -4.73 16.516 -2.166 1 98.44 401 GLY B CA 1
ATOM 11949 C C . GLY B 1 401 ? -5.977 15.711 -1.867 1 98.44 401 GLY B C 1
ATOM 11950 O O . GLY B 1 401 ? -6.547 15.086 -2.764 1 98.44 401 GLY B O 1
ATOM 11951 N N . ILE B 1 402 ? -6.379 15.719 -0.598 1 98.12 402 ILE B N 1
ATOM 11952 C CA . ILE B 1 402 ? -7.473 14.906 -0.067 1 98.12 402 ILE B CA 1
ATOM 11953 C C . ILE B 1 402 ? -8.766 15.25 -0.802 1 98.12 402 ILE B C 1
ATOM 11955 O O . ILE B 1 402 ? -9.617 14.375 -1.004 1 98.12 402 ILE B O 1
ATOM 11959 N N . ASP B 1 403 ? -8.953 16.5 -1.297 1 97.88 403 ASP B N 1
ATOM 11960 C CA . ASP B 1 403 ? -10.164 16.938 -1.981 1 97.88 403 ASP B CA 1
ATOM 11961 C C . ASP B 1 403 ? -10.062 16.719 -3.488 1 97.88 403 ASP B C 1
ATOM 11963 O O . ASP B 1 403 ? -11.031 16.906 -4.219 1 97.88 403 ASP B O 1
ATOM 11967 N N . GLY B 1 404 ? -8.852 16.391 -3.955 1 97.5 404 GLY B N 1
ATOM 11968 C CA . GLY B 1 404 ? -8.641 16.188 -5.379 1 97.5 404 GLY B CA 1
ATOM 11969 C C . GLY B 1 404 ? -7.809 17.281 -6.016 1 97.5 404 GLY B C 1
ATOM 11970 O O . GLY B 1 404 ? -7.363 17.156 -7.16 1 97.5 404 GLY B O 1
ATOM 11971 N N . SER B 1 405 ? -7.48 18.328 -5.254 1 97.94 405 SER B N 1
ATOM 11972 C CA . SER B 1 405 ? -6.641 19.406 -5.785 1 97.94 405 SER B CA 1
ATOM 11973 C C . SER B 1 405 ? -5.242 18.891 -6.117 1 97.94 405 SER B C 1
ATOM 11975 O O . SER B 1 405 ? -4.711 18.016 -5.422 1 97.94 405 SER B O 1
ATOM 11977 N N . GLU B 1 406 ? -4.668 19.438 -7.18 1 97.88 406 GLU B N 1
ATOM 11978 C CA . GLU B 1 406 ? -3.361 18.984 -7.641 1 97.88 406 GLU B CA 1
ATOM 11979 C C . GLU B 1 406 ? -2.348 20.125 -7.648 1 97.88 406 GLU B C 1
ATOM 11981 O O . GLU B 1 406 ? -2.688 21.266 -7.977 1 97.88 406 GLU B O 1
ATOM 11986 N N . ILE B 1 407 ? -1.112 19.812 -7.262 1 98.06 407 ILE B N 1
ATOM 11987 C CA . ILE B 1 407 ? -0.051 20.812 -7.266 1 98.06 407 ILE B CA 1
ATOM 11988 C C . ILE B 1 407 ? 1.253 20.188 -7.746 1 98.06 407 ILE B C 1
ATOM 11990 O O . ILE B 1 407 ? 1.53 19.016 -7.453 1 98.06 407 ILE B O 1
ATOM 11994 N N . LEU B 1 408 ? 1.997 20.906 -8.578 1 98.44 408 LEU B N 1
ATOM 11995 C CA . LEU B 1 408 ? 3.322 20.453 -9 1 98.44 408 LEU B CA 1
ATOM 11996 C C . LEU B 1 408 ? 4.262 20.344 -7.805 1 98.44 408 LEU B C 1
ATOM 11998 O O . LEU B 1 408 ? 4.332 21.25 -6.977 1 98.44 408 LEU B O 1
ATOM 12002 N N . THR B 1 409 ? 4.965 19.219 -7.676 1 98.5 409 THR B N 1
ATOM 12003 C CA . THR B 1 409 ? 5.891 18.984 -6.57 1 98.5 409 THR B CA 1
ATOM 12004 C C . THR B 1 409 ? 7.258 18.547 -7.09 1 98.5 409 THR B C 1
ATOM 12006 O O . THR B 1 409 ? 7.344 17.734 -8.016 1 98.5 409 THR B O 1
ATOM 12009 N N . HIS B 1 410 ? 8.305 19.125 -6.527 1 98.31 410 HIS B N 1
ATOM 12010 C CA . HIS B 1 410 ? 9.672 18.844 -6.957 1 98.31 410 HIS B CA 1
ATOM 12011 C C . HIS B 1 410 ? 10.602 18.719 -5.762 1 98.31 410 HIS B C 1
ATOM 12013 O O . HIS B 1 410 ? 10.562 19.531 -4.84 1 98.31 410 HIS B O 1
ATOM 12019 N N . PHE B 1 411 ? 11.453 17.672 -5.742 1 97.25 411 PHE B N 1
ATOM 12020 C CA . PHE B 1 411 ? 12.492 17.484 -4.734 1 97.25 411 PHE B CA 1
ATOM 12021 C C . PHE B 1 411 ? 13.836 18 -5.246 1 97.25 411 PHE B C 1
ATOM 12023 O O . PHE B 1 411 ? 14.164 17.828 -6.418 1 97.25 411 PHE B O 1
ATOM 12030 N N . ILE B 1 412 ? 14.562 18.719 -4.375 1 96.5 412 ILE B N 1
ATOM 12031 C CA . ILE B 1 412 ? 15.969 18.984 -4.66 1 96.5 412 ILE B CA 1
ATOM 12032 C C . ILE B 1 412 ? 16.781 17.703 -4.457 1 96.5 412 ILE B C 1
ATOM 12034 O O . ILE B 1 412 ? 16.844 17.172 -3.346 1 96.5 412 ILE B O 1
ATOM 12038 N N . THR B 1 413 ? 17.469 17.312 -5.512 1 96.5 413 THR B N 1
ATOM 12039 C CA . THR B 1 413 ? 18.078 15.977 -5.473 1 96.5 413 THR B CA 1
ATOM 12040 C C . THR B 1 413 ? 19.578 16.062 -5.23 1 96.5 413 THR B C 1
ATOM 12042 O O . THR B 1 413 ? 20.328 15.203 -5.672 1 96.5 413 THR B O 1
ATOM 12045 N N . THR B 1 414 ? 20.047 17.125 -4.625 1 96.75 414 THR B N 1
ATOM 12046 C CA . THR B 1 414 ? 21.469 17.281 -4.34 1 96.75 414 THR B CA 1
ATOM 12047 C C . THR B 1 414 ? 21.938 16.219 -3.346 1 96.75 414 THR B C 1
ATOM 12049 O O . THR B 1 414 ? 21.422 16.141 -2.229 1 96.75 414 THR B O 1
ATOM 12052 N N . PRO B 1 415 ? 22.922 15.445 -3.703 1 94.88 415 PRO B N 1
ATOM 12053 C CA . PRO B 1 415 ? 23.438 14.461 -2.756 1 94.88 415 PRO B CA 1
ATOM 12054 C C . PRO B 1 415 ? 24.438 15.055 -1.758 1 94.88 415 PRO B C 1
ATOM 12056 O O . PRO B 1 415 ? 25.016 16.109 -2.021 1 94.88 415 PRO B O 1
ATOM 12059 N N . GLU B 1 416 ? 24.531 14.406 -0.623 1 90.88 416 GLU B N 1
ATOM 12060 C CA . GLU B 1 416 ? 25.625 14.727 0.291 1 90.88 416 GLU B CA 1
ATOM 12061 C C . GLU B 1 416 ? 26.953 14.195 -0.241 1 90.88 416 GLU B C 1
ATOM 12063 O O . GLU B 1 416 ? 27.078 13.016 -0.552 1 90.88 416 GLU B O 1
ATOM 12068 N N . PRO B 1 417 ? 27.922 15.102 -0.299 1 89.5 417 PRO B N 1
ATOM 12069 C CA . PRO B 1 417 ? 29.203 14.648 -0.858 1 89.5 417 PRO B CA 1
ATOM 12070 C C . PRO B 1 417 ? 29.828 13.523 -0.043 1 89.5 417 PRO B C 1
ATOM 12072 O O . PRO B 1 417 ? 29.766 13.539 1.189 1 89.5 417 PRO B O 1
ATOM 12075 N N . ASN B 1 418 ? 30.453 12.562 -0.66 1 81.94 418 ASN B N 1
ATOM 12076 C CA . ASN B 1 418 ? 31.25 11.461 -0.116 1 81.94 418 ASN B CA 1
ATOM 12077 C C . ASN B 1 418 ? 30.391 10.508 0.709 1 81.94 418 ASN B C 1
ATOM 12079 O O . ASN B 1 418 ? 30.891 9.852 1.623 1 81.94 418 ASN B O 1
ATOM 12083 N N . LYS B 1 419 ? 29.156 10.547 0.521 1 81.69 419 LYS B N 1
ATOM 12084 C CA . LYS B 1 419 ? 28.25 9.609 1.185 1 81.69 419 LYS B CA 1
ATOM 12085 C C . LYS B 1 419 ? 27.5 8.75 0.168 1 81.69 419 LYS B C 1
ATOM 12087 O O . LYS B 1 419 ? 27.125 9.227 -0.902 1 81.69 419 LYS B O 1
ATOM 12092 N N . ASN B 1 420 ? 27.328 7.508 0.551 1 81.62 420 ASN B N 1
ATOM 12093 C CA . ASN B 1 420 ? 26.547 6.613 -0.3 1 81.62 420 ASN B CA 1
ATOM 12094 C C . ASN B 1 420 ? 25.125 6.43 0.229 1 81.62 420 ASN B C 1
ATOM 12096 O O . ASN B 1 420 ? 24.719 5.312 0.529 1 81.62 420 ASN B O 1
ATOM 12100 N N . TRP B 1 421 ? 24.469 7.566 0.431 1 85.44 421 TRP B N 1
ATOM 12101 C CA . TRP B 1 421 ? 23.078 7.59 0.881 1 85.44 421 TRP B CA 1
ATOM 12102 C C . TRP B 1 421 ? 22.156 8.117 -0.216 1 85.44 421 TRP B C 1
ATOM 12104 O O . TRP B 1 421 ? 22.594 8.859 -1.098 1 85.44 421 TRP B O 1
ATOM 12114 N N . TRP B 1 422 ? 20.906 7.68 -0.187 1 88.81 422 TRP B N 1
ATOM 12115 C CA . TRP B 1 422 ? 19.969 8.242 -1.156 1 88.81 422 TRP B CA 1
ATOM 12116 C C . TRP B 1 422 ? 19.344 9.531 -0.627 1 88.81 422 TRP B C 1
ATOM 12118 O O . TRP B 1 422 ? 18.531 10.156 -1.306 1 88.81 422 TRP B O 1
ATOM 12128 N N . PHE B 1 423 ? 19.828 10.031 0.548 1 92.31 423 PHE B N 1
ATOM 12129 C CA . PHE B 1 423 ? 19.297 11.266 1.13 1 92.31 423 PHE B CA 1
ATOM 12130 C C . PHE B 1 423 ? 19.797 12.477 0.35 1 92.31 423 PHE B C 1
ATOM 12132 O O . PHE B 1 423 ? 20.938 12.516 -0.09 1 92.31 423 PHE B O 1
ATOM 12139 N N . TYR B 1 424 ? 18.922 13.422 0.172 1 95.5 424 TYR B N 1
ATOM 12140 C CA . TYR B 1 424 ? 19.297 14.695 -0.43 1 95.5 424 TYR B CA 1
ATOM 12141 C C . TYR B 1 424 ? 19.625 15.734 0.64 1 95.5 424 TYR B C 1
ATOM 12143 O O . TYR B 1 424 ? 19.344 15.523 1.822 1 95.5 424 TYR B O 1
ATOM 12151 N N . THR B 1 425 ? 20.234 16.828 0.209 1 94.88 425 THR B N 1
ATOM 12152 C CA . THR B 1 425 ? 20.531 17.922 1.118 1 94.88 425 THR B CA 1
ATOM 12153 C C . THR B 1 425 ? 20.062 19.25 0.521 1 94.88 4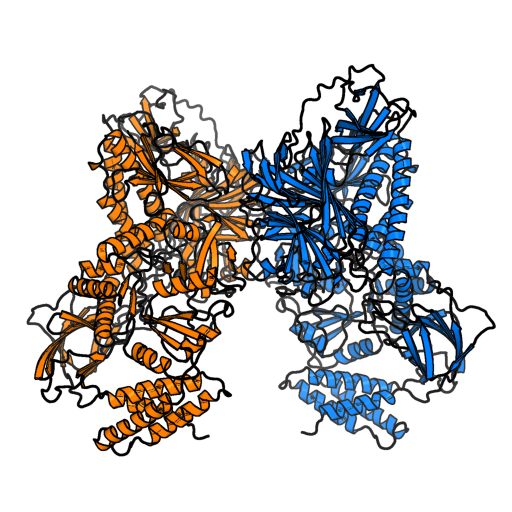25 THR B C 1
ATOM 12155 O O . THR B 1 425 ? 19.969 19.391 -0.701 1 94.88 425 THR B O 1
ATOM 12158 N N . TYR B 1 426 ? 19.688 20.172 1.354 1 94.56 426 TYR B N 1
ATOM 12159 C CA . TYR B 1 426 ? 19.344 21.531 0.965 1 94.56 426 TYR B CA 1
ATOM 12160 C C . TYR B 1 426 ? 20.484 22.5 1.288 1 94.56 426 TYR B C 1
ATOM 12162 O O . TYR B 1 426 ? 20.359 23.703 1.052 1 94.56 426 TYR B O 1
ATOM 12170 N N . ASN B 1 427 ? 21.5 21.984 1.92 1 95.38 427 ASN B N 1
ATOM 12171 C CA . ASN B 1 427 ? 22.734 22.719 2.164 1 95.38 427 ASN B CA 1
ATOM 12172 C C . ASN B 1 427 ? 23.844 22.281 1.204 1 95.38 427 ASN B C 1
ATOM 12174 O O . ASN B 1 427 ? 24.938 21.906 1.635 1 95.38 427 ASN B O 1
ATOM 12178 N N . GLY B 1 428 ? 23.578 22.453 0.026 1 95 428 GLY B N 1
ATOM 12179 C CA . GLY B 1 428 ? 24.484 21.953 -0.994 1 95 428 GLY B CA 1
ATOM 12180 C C . GLY B 1 428 ? 25.781 22.734 -1.1 1 95 428 GLY B C 1
ATOM 12181 O O . GLY B 1 428 ? 25.828 23.906 -0.724 1 95 428 GLY B O 1
ATOM 12182 N N . VAL B 1 429 ? 26.828 22.047 -1.531 1 95.25 429 VAL B N 1
ATOM 12183 C CA . VAL B 1 429 ? 28.094 22.672 -1.936 1 95.25 429 VAL B CA 1
ATOM 12184 C C . VAL B 1 429 ? 28.297 22.484 -3.438 1 95.25 429 VAL B C 1
ATOM 12186 O O . VAL B 1 429 ? 27.828 21.516 -4.02 1 95.25 429 VAL B O 1
ATOM 12189 N N . ILE B 1 430 ? 28.938 23.438 -3.979 1 97.25 430 ILE B N 1
ATOM 12190 C CA . ILE B 1 430 ? 29.125 23.344 -5.422 1 97.25 430 ILE B CA 1
ATOM 12191 C C . ILE B 1 430 ? 30.453 22.656 -5.73 1 97.25 430 ILE B C 1
ATOM 12193 O O . ILE B 1 430 ? 31.516 23.297 -5.707 1 97.25 430 ILE B O 1
ATOM 12197 N N . THR B 1 431 ? 30.375 21.422 -6.094 1 96.69 431 THR B N 1
ATOM 12198 C CA . THR B 1 431 ? 31.484 20.562 -6.504 1 96.69 431 THR B CA 1
ATOM 12199 C C . THR B 1 431 ? 31.109 19.734 -7.719 1 96.69 431 THR B C 1
ATOM 12201 O O . THR B 1 431 ? 29.922 19.562 -8.023 1 96.69 431 THR B O 1
ATOM 12204 N N . PRO B 1 432 ? 32.094 19.266 -8.453 1 96.62 432 PRO B N 1
ATOM 12205 C CA . PRO B 1 432 ? 31.766 18.359 -9.57 1 96.62 432 PRO B CA 1
ATOM 12206 C C . PRO B 1 432 ? 30.922 17.172 -9.133 1 96.62 432 PRO B C 1
ATOM 12208 O O . PRO B 1 432 ? 30.016 16.75 -9.852 1 96.62 432 PRO B O 1
ATOM 12211 N N . GLU B 1 433 ? 31.172 16.672 -7.949 1 95.62 433 GLU B N 1
ATOM 12212 C CA . GLU B 1 433 ? 30.453 15.508 -7.418 1 95.62 433 GLU B CA 1
ATOM 12213 C C . GLU B 1 433 ? 28.969 15.828 -7.234 1 95.62 433 GLU B C 1
ATOM 12215 O O . GLU B 1 433 ? 28.109 15.039 -7.633 1 95.62 433 GLU B O 1
ATOM 12220 N N . THR B 1 434 ? 28.688 16.938 -6.629 1 96.69 434 THR B N 1
ATOM 12221 C CA . THR B 1 434 ? 27.297 17.312 -6.387 1 96.69 434 THR B CA 1
ATOM 12222 C C . THR B 1 434 ? 26.594 17.641 -7.699 1 96.69 434 THR B C 1
ATOM 12224 O O . THR B 1 434 ? 25.438 17.266 -7.898 1 96.69 434 THR B O 1
ATOM 12227 N N . VAL B 1 435 ? 27.281 18.312 -8.539 1 96.69 435 VAL B N 1
ATOM 12228 C CA . VAL B 1 435 ? 26.703 18.719 -9.812 1 96.69 435 VAL B CA 1
ATOM 12229 C C . VAL B 1 435 ? 26.328 17.484 -10.633 1 96.69 435 VAL B C 1
ATOM 12231 O O . VAL B 1 435 ? 25.219 17.391 -11.148 1 96.69 435 VAL B O 1
ATOM 12234 N N . GLN B 1 436 ? 27.266 16.578 -10.766 1 95.31 436 GLN B N 1
ATOM 12235 C CA . GLN B 1 436 ? 27 15.328 -11.469 1 95.31 436 GLN B CA 1
ATOM 12236 C C . GLN B 1 436 ? 25.969 14.484 -10.719 1 95.31 436 GLN B C 1
ATOM 12238 O O . GLN B 1 436 ? 25.094 13.875 -11.336 1 95.31 436 GLN B O 1
ATOM 12243 N N . GLY B 1 437 ? 26.094 14.461 -9.445 1 95.81 437 GLY B N 1
ATOM 12244 C CA . GLY B 1 437 ? 25.25 13.625 -8.602 1 95.81 437 GLY B CA 1
ATOM 12245 C C . GLY B 1 437 ? 23.797 14.016 -8.633 1 95.81 437 GLY B C 1
ATOM 12246 O O . GLY B 1 437 ? 22.906 13.164 -8.5 1 95.81 437 GLY B O 1
ATOM 12247 N N . ILE B 1 438 ? 23.484 15.297 -8.789 1 97.19 438 ILE B N 1
ATOM 12248 C CA . ILE B 1 438 ? 22.109 15.781 -8.867 1 97.19 438 ILE B CA 1
ATOM 12249 C C . ILE B 1 438 ? 21.375 15.094 -10.016 1 97.19 438 ILE B C 1
ATOM 12251 O O . ILE B 1 438 ? 20.25 14.633 -9.852 1 97.19 438 ILE B O 1
ATOM 12255 N N . TRP B 1 439 ? 22 14.969 -11.117 1 95.56 439 TRP B N 1
ATOM 12256 C CA . TRP B 1 439 ? 21.422 14.328 -12.289 1 95.56 439 TRP B CA 1
ATOM 12257 C C . TRP B 1 439 ? 21.328 12.82 -12.086 1 95.56 439 TRP B C 1
ATOM 12259 O O . TRP B 1 439 ? 20.312 12.203 -12.438 1 95.56 439 TRP B O 1
ATOM 12269 N N . GLU B 1 440 ? 22.344 12.242 -11.531 1 95.12 440 GLU B N 1
ATOM 12270 C CA . GLU B 1 440 ? 22.375 10.797 -11.336 1 95.12 440 GLU B CA 1
ATOM 12271 C C . GLU B 1 440 ? 21.281 10.352 -10.367 1 95.12 440 GLU B C 1
ATOM 12273 O O . GLU B 1 440 ? 20.672 9.297 -10.555 1 95.12 440 GLU B O 1
ATOM 12278 N N . ALA B 1 441 ? 21 11.133 -9.406 1 95.31 441 ALA B N 1
ATOM 12279 C CA . ALA B 1 441 ? 20.016 10.789 -8.391 1 95.31 441 ALA B CA 1
ATOM 12280 C C . ALA B 1 441 ? 18.594 11.039 -8.898 1 95.31 441 ALA B C 1
ATOM 12282 O O . ALA B 1 441 ? 17.656 10.359 -8.492 1 95.31 441 ALA B O 1
ATOM 12283 N N . TYR B 1 442 ? 18.438 11.984 -9.859 1 96.5 442 TYR B N 1
ATOM 12284 C CA . TYR B 1 442 ? 17.141 12.422 -10.344 1 96.5 442 TYR B CA 1
ATOM 12285 C C . TYR B 1 442 ? 16.422 11.297 -11.094 1 96.5 442 TYR B C 1
ATOM 12287 O O . TYR B 1 442 ? 17.016 10.641 -11.945 1 96.5 442 TYR B O 1
ATOM 12295 N N . ARG B 1 443 ? 15.109 11.078 -10.82 1 93.5 443 ARG B N 1
ATOM 12296 C CA . ARG B 1 443 ? 14.414 9.891 -11.312 1 93.5 443 ARG B CA 1
ATOM 12297 C C . ARG B 1 443 ? 13.641 10.195 -12.586 1 93.5 443 ARG B C 1
ATOM 12299 O O . ARG B 1 443 ? 13.492 9.328 -13.453 1 93.5 443 ARG B O 1
ATOM 12306 N N . ASP B 1 444 ? 13.07 11.344 -12.797 1 96 444 ASP B N 1
ATOM 12307 C CA . ASP B 1 444 ? 12.141 11.648 -13.883 1 96 444 ASP B CA 1
ATOM 12308 C C . ASP B 1 444 ? 12.867 12.32 -15.047 1 96 444 ASP B C 1
ATOM 12310 O O . ASP B 1 444 ? 12.445 13.383 -15.516 1 96 444 ASP B O 1
ATOM 12314 N N . LYS B 1 445 ? 13.969 11.695 -15.695 1 93.88 445 LYS B N 1
ATOM 12315 C CA . LYS B 1 445 ? 14.914 12.227 -16.672 1 93.88 445 LYS B CA 1
ATOM 12316 C C . LYS B 1 445 ? 14.234 12.43 -18.031 1 93.88 445 LYS B C 1
ATOM 12318 O O . LYS B 1 445 ? 14.656 13.273 -18.812 1 93.88 445 LYS B O 1
ATOM 12323 N N . ALA B 1 446 ? 13.133 11.656 -18.188 1 88.81 446 ALA B N 1
ATOM 12324 C CA . ALA B 1 446 ? 12.43 11.766 -19.469 1 88.81 446 ALA B CA 1
ATOM 12325 C C . ALA B 1 446 ? 11.648 13.07 -19.547 1 88.81 446 ALA B C 1
ATOM 12327 O O . ALA B 1 446 ? 11.375 13.57 -20.641 1 88.81 446 ALA B O 1
ATOM 12328 N N . ILE B 1 447 ? 11.398 13.68 -18.422 1 92.88 447 ILE B N 1
ATOM 12329 C CA . ILE B 1 447 ? 10.508 14.828 -18.359 1 92.88 447 ILE B CA 1
ATOM 12330 C C . ILE B 1 447 ? 11.32 16.125 -18.312 1 92.88 447 ILE B C 1
ATOM 12332 O O . ILE B 1 447 ? 10.969 17.109 -18.969 1 92.88 447 ILE B O 1
ATOM 12336 N N . ASN B 1 448 ? 12.391 16.125 -17.531 1 94.38 448 ASN B N 1
ATOM 12337 C CA . ASN B 1 448 ? 13.047 17.391 -17.203 1 94.38 448 ASN B CA 1
ATOM 12338 C C . ASN B 1 448 ? 14.562 17.234 -17.141 1 94.38 448 ASN B C 1
ATOM 12340 O O . ASN B 1 448 ? 15.07 16.219 -16.656 1 94.38 448 ASN B O 1
ATOM 12344 N N . GLN B 1 449 ? 15.305 18.25 -17.734 1 95.56 449 GLN B N 1
ATOM 12345 C CA . GLN B 1 449 ? 16.766 18.25 -17.75 1 95.56 449 GLN B CA 1
ATOM 12346 C C . GLN B 1 449 ? 17.312 19.5 -17.078 1 95.56 449 GLN B C 1
ATOM 12348 O O . GLN B 1 449 ? 18.484 19.844 -17.266 1 95.56 449 GLN B O 1
ATOM 12353 N N . GLU B 1 450 ? 16.484 20.297 -16.453 1 97.38 450 GLU B N 1
ATOM 12354 C CA . GLU B 1 450 ? 16.891 21.422 -15.609 1 97.38 450 GLU B CA 1
ATOM 12355 C C . GLU B 1 450 ? 16.578 21.141 -14.141 1 97.38 450 GLU B C 1
ATOM 12357 O O . GLU B 1 450 ? 15.422 20.906 -13.773 1 97.38 450 GLU B O 1
ATOM 12362 N N . LEU B 1 451 ? 17.625 21.188 -13.328 1 97.81 451 LEU B N 1
ATOM 12363 C CA . LEU B 1 451 ? 17.453 20.828 -11.922 1 97.81 451 LEU B CA 1
ATOM 12364 C C . LEU B 1 451 ? 17.984 21.938 -11.016 1 97.81 451 LEU B C 1
ATOM 12366 O O . LEU B 1 451 ? 18.656 22.859 -11.484 1 97.81 451 LEU B O 1
ATOM 12370 N N . LEU B 1 452 ? 17.625 21.797 -9.688 1 97.44 452 LEU B N 1
ATOM 12371 C CA . LEU B 1 452 ? 17.953 22.844 -8.719 1 97.44 452 LEU B CA 1
ATOM 12372 C C . LEU B 1 452 ? 19.078 22.391 -7.801 1 97.44 452 LEU B C 1
ATOM 12374 O O . LEU B 1 452 ? 19.125 21.234 -7.379 1 97.44 452 LEU B O 1
ATOM 12378 N N . LEU B 1 453 ? 19.984 23.281 -7.562 1 97.56 453 LEU B N 1
ATOM 12379 C CA . LEU B 1 453 ? 20.969 23.156 -6.492 1 97.56 453 LEU B CA 1
ATOM 12380 C C . LEU B 1 453 ? 20.859 24.312 -5.508 1 97.56 453 LEU B C 1
ATOM 12382 O O . LEU B 1 453 ? 21.203 25.453 -5.836 1 97.56 453 LEU B O 1
ATOM 12386 N N . SER B 1 454 ? 20.266 24.047 -4.367 1 97.19 454 SER B N 1
ATOM 12387 C CA . SER B 1 454 ? 20.328 24.984 -3.258 1 97.19 454 SER B CA 1
ATOM 12388 C C . SER B 1 454 ? 21.641 24.875 -2.498 1 97.19 454 SER B C 1
ATOM 12390 O O . SER B 1 454 ? 21.906 23.844 -1.86 1 97.19 454 SER B O 1
ATOM 12392 N N . TYR B 1 455 ? 22.453 25.969 -2.611 1 97.19 455 TYR B N 1
ATOM 12393 C CA . TYR B 1 455 ? 23.781 25.828 -2.029 1 97.19 455 TYR B CA 1
ATOM 12394 C C . TYR B 1 455 ? 24.016 26.875 -0.949 1 97.19 455 TYR B C 1
ATOM 12396 O O . TYR B 1 455 ? 23.453 27.984 -1.016 1 97.19 455 TYR B O 1
ATOM 12404 N N . GLY B 1 456 ? 24.797 26.578 0.026 1 96.62 456 GLY B N 1
ATOM 12405 C CA . GLY B 1 456 ? 25.125 27.391 1.182 1 96.62 456 GLY B CA 1
ATOM 12406 C C . GLY B 1 456 ? 25.062 26.641 2.49 1 96.62 456 GLY B C 1
ATOM 12407 O O . GLY B 1 456 ? 24.203 25.766 2.662 1 96.62 456 GLY B O 1
ATOM 12408 N N . TYR B 1 457 ? 26 27.016 3.383 1 94.19 457 TYR B N 1
ATOM 12409 C CA . TYR B 1 457 ? 25.906 26.453 4.723 1 94.19 457 TYR B CA 1
ATOM 12410 C C . TYR B 1 457 ? 24.562 26.797 5.359 1 94.19 457 TYR B C 1
ATOM 12412 O O . TYR B 1 457 ? 24 27.859 5.094 1 94.19 457 TYR B O 1
ATOM 12420 N N . GLY B 1 458 ? 24.078 25.875 6.109 1 92.94 458 GLY B N 1
ATOM 12421 C CA . GLY B 1 458 ? 22.75 26.125 6.648 1 92.94 458 GLY B CA 1
ATOM 12422 C C . GLY B 1 458 ? 22.562 25.547 8.039 1 92.94 458 GLY B C 1
ATOM 12423 O O . GLY B 1 458 ? 23.516 25.422 8.805 1 92.94 458 GLY B O 1
ATOM 12424 N N . ASP B 1 459 ? 21.297 25.359 8.414 1 90.12 459 ASP B N 1
ATOM 12425 C CA . ASP B 1 459 ? 20.781 24.938 9.711 1 90.12 459 ASP B CA 1
ATOM 12426 C C . ASP B 1 459 ? 21.016 26.016 10.773 1 90.12 459 ASP B C 1
ATOM 12428 O O . ASP B 1 459 ? 20.094 26.344 11.531 1 90.12 459 ASP B O 1
ATOM 12432 N N . GLY B 1 460 ? 22.234 26.562 10.797 1 89.38 460 GLY B N 1
ATOM 12433 C CA . GLY B 1 460 ? 22.547 27.672 11.688 1 89.38 460 GLY B CA 1
ATOM 12434 C C . GLY B 1 460 ? 22.953 28.938 10.953 1 89.38 460 GLY B C 1
ATOM 12435 O O . GLY B 1 460 ? 23.422 29.891 11.57 1 89.38 460 GLY B O 1
ATOM 12436 N N . GLY B 1 461 ? 22.797 28.859 9.672 1 91.38 461 GLY B N 1
ATOM 12437 C CA . GLY B 1 461 ? 23.234 29.984 8.859 1 91.38 461 GLY B CA 1
ATOM 12438 C C . GLY B 1 461 ? 24.625 29.812 8.289 1 91.38 461 GLY B C 1
ATOM 12439 O O . GLY B 1 461 ? 25.047 28.688 8.016 1 91.38 461 GLY B O 1
ATOM 12440 N N . GLY B 1 462 ? 25.266 30.953 7.984 1 90.56 462 GLY B N 1
ATOM 12441 C CA . GLY B 1 462 ? 26.562 30.969 7.34 1 90.56 462 GLY B CA 1
ATOM 12442 C C . GLY B 1 462 ? 26.484 31.188 5.84 1 90.56 462 GLY B C 1
ATOM 12443 O O . GLY B 1 462 ? 27.297 31.922 5.273 1 90.56 462 GLY B O 1
ATOM 12444 N N . GLY B 1 463 ? 25.547 30.422 5.207 1 94.38 463 GLY B N 1
ATOM 12445 C CA . GLY B 1 463 ? 25.188 30.688 3.82 1 94.38 463 GLY B CA 1
ATOM 12446 C C . GLY B 1 463 ? 26.344 30.453 2.857 1 94.38 463 GLY B C 1
ATOM 12447 O O . GLY B 1 463 ? 27.141 29.547 3.062 1 94.38 463 GLY B O 1
ATOM 12448 N N . VAL B 1 464 ? 26.359 31.219 1.824 1 96.88 464 VAL B N 1
ATOM 12449 C CA . VAL B 1 464 ? 27.266 31.062 0.69 1 96.88 464 VAL B CA 1
ATOM 12450 C C . VAL B 1 464 ? 28.625 31.656 1.027 1 96.88 464 VAL B C 1
ATOM 12452 O O . VAL B 1 464 ? 28.703 32.688 1.688 1 96.88 464 VAL B O 1
ATOM 12455 N N . ASN B 1 465 ? 29.688 31.016 0.679 1 96.12 465 ASN B N 1
ATOM 12456 C CA . ASN B 1 465 ? 31.016 31.641 0.781 1 96.12 465 ASN B CA 1
ATOM 12457 C C . ASN B 1 465 ? 31.641 31.859 -0.593 1 96.12 465 ASN B C 1
ATOM 12459 O O . ASN B 1 465 ? 31.047 31.5 -1.613 1 96.12 465 ASN B O 1
ATOM 12463 N N . ARG B 1 466 ? 32.781 32.5 -0.617 1 96.81 466 ARG B N 1
ATOM 12464 C CA . ARG B 1 466 ? 33.438 32.906 -1.86 1 96.81 466 ARG B CA 1
ATOM 12465 C C . ARG B 1 466 ? 33.781 31.672 -2.701 1 96.81 466 ARG B C 1
ATOM 12467 O O . ARG B 1 466 ? 33.625 31.688 -3.924 1 96.81 466 ARG B O 1
ATOM 12474 N N . GLU B 1 467 ? 34.219 30.578 -2.062 1 96.25 467 GLU B N 1
ATOM 12475 C CA . GLU B 1 467 ? 34.625 29.375 -2.779 1 96.25 467 GLU B CA 1
ATOM 12476 C C . GLU B 1 467 ? 33.469 28.812 -3.623 1 96.25 467 GLU B C 1
ATOM 12478 O O . GLU B 1 467 ? 33.656 28.406 -4.766 1 96.25 467 GLU B O 1
ATOM 12483 N N . MET B 1 468 ? 32.312 28.781 -3.084 1 97.62 468 MET B N 1
ATOM 12484 C CA . MET B 1 468 ? 31.141 28.266 -3.795 1 97.62 468 MET B CA 1
ATOM 12485 C C . MET B 1 468 ? 30.859 29.094 -5.047 1 97.62 468 MET B C 1
ATOM 12487 O O . MET B 1 468 ? 30.547 28.531 -6.105 1 97.62 468 MET B O 1
ATOM 12491 N N . LEU B 1 469 ? 30.953 30.375 -4.902 1 97.88 469 LEU B N 1
ATOM 12492 C CA . LEU B 1 469 ? 30.688 31.266 -6.031 1 97.88 469 LEU B CA 1
ATOM 12493 C C . LEU B 1 469 ? 31.781 31.109 -7.098 1 97.88 469 LEU B C 1
ATOM 12495 O O . LEU B 1 469 ? 31.484 31.141 -8.297 1 97.88 469 LEU B O 1
ATOM 12499 N N . GLU B 1 470 ? 33.062 31 -6.695 1 97.69 470 GLU B N 1
ATOM 12500 C CA . GLU B 1 470 ? 34.156 30.766 -7.629 1 97.69 470 GLU B CA 1
ATOM 12501 C C . GLU B 1 470 ? 33.969 29.438 -8.359 1 97.69 470 GLU B C 1
ATOM 12503 O O . GLU B 1 470 ? 34.188 29.359 -9.57 1 97.69 470 GLU B O 1
ATOM 12508 N N . MET B 1 471 ? 33.562 28.438 -7.586 1 97.75 471 MET B N 1
ATOM 12509 C CA . MET B 1 471 ? 33.375 27.125 -8.18 1 97.75 471 MET B CA 1
ATOM 12510 C C . MET B 1 471 ? 32.188 27.125 -9.164 1 97.75 471 MET B C 1
ATOM 12512 O O . MET B 1 471 ? 32.25 26.469 -10.203 1 97.75 471 MET B O 1
ATOM 12516 N N . ARG B 1 472 ? 31.109 27.797 -8.852 1 97.5 472 ARG B N 1
ATOM 12517 C CA . ARG B 1 472 ? 29.984 27.922 -9.781 1 97.5 472 ARG B CA 1
ATOM 12518 C C . ARG B 1 472 ? 30.453 28.469 -11.125 1 97.5 472 ARG B C 1
ATOM 12520 O O . ARG B 1 472 ? 30.125 27.922 -12.172 1 97.5 472 ARG B O 1
ATOM 12527 N N . ARG B 1 473 ? 31.328 29.547 -11.109 1 96.62 473 ARG B N 1
ATOM 12528 C CA . ARG B 1 473 ? 31.859 30.156 -12.32 1 96.62 473 ARG B CA 1
ATOM 12529 C C . ARG B 1 473 ? 32.719 29.172 -13.109 1 96.62 473 ARG B C 1
ATOM 12531 O O . ARG B 1 473 ? 32.531 29.031 -14.328 1 96.62 473 ARG B O 1
ATOM 12538 N N . ARG B 1 474 ? 33.562 28.5 -12.438 1 96.81 474 ARG B N 1
ATOM 12539 C CA . ARG B 1 474 ? 34.531 27.625 -13.109 1 96.81 474 ARG B CA 1
ATOM 12540 C C . ARG B 1 474 ? 33.812 26.406 -13.711 1 96.81 474 ARG B C 1
ATOM 12542 O O . ARG B 1 474 ? 34.125 26 -14.828 1 96.81 474 ARG B O 1
ATOM 12549 N N . LEU B 1 475 ? 32.938 25.781 -12.938 1 97.06 475 LEU B N 1
ATOM 12550 C CA . LEU B 1 475 ? 32.312 24.516 -13.367 1 97.06 475 LEU B CA 1
ATOM 12551 C C . LEU B 1 475 ? 31.422 24.734 -14.578 1 97.06 475 LEU B C 1
ATOM 12553 O O . LEU B 1 475 ? 31.203 23.812 -15.367 1 97.06 475 LEU B O 1
ATOM 12557 N N . ASN B 1 476 ? 30.922 25.922 -14.719 1 96.19 476 ASN B N 1
ATOM 12558 C CA . ASN B 1 476 ? 30.094 26.234 -15.883 1 96.19 476 ASN B CA 1
ATOM 12559 C C . ASN B 1 476 ? 30.891 26.156 -17.172 1 96.19 476 ASN B C 1
ATOM 12561 O O . ASN B 1 476 ? 30.328 26.016 -18.266 1 96.19 476 ASN B O 1
ATOM 12565 N N . ASP B 1 477 ? 32.25 26.219 -17.078 1 94 477 ASP B N 1
ATOM 12566 C CA . ASP B 1 477 ? 33.094 26.281 -18.266 1 94 477 ASP B CA 1
ATOM 12567 C C . ASP B 1 477 ? 33.812 24.953 -18.516 1 94 477 ASP B C 1
ATOM 12569 O O . ASP B 1 477 ? 34.5 24.797 -19.531 1 94 477 ASP B O 1
ATOM 12573 N N . ILE B 1 478 ? 33.688 24.016 -17.688 1 95 478 ILE B N 1
ATOM 12574 C CA . ILE B 1 478 ? 34.438 22.781 -17.781 1 95 478 ILE B CA 1
ATOM 12575 C C . ILE B 1 478 ? 33.625 21.734 -18.531 1 95 478 ILE B C 1
ATOM 12577 O O . ILE B 1 478 ? 32.531 21.391 -18.109 1 95 478 ILE B O 1
ATOM 12581 N N . PRO B 1 479 ? 34.062 21.203 -19.562 1 94.25 479 PRO B N 1
ATOM 12582 C CA . PRO B 1 479 ? 33.344 20.172 -20.328 1 94.25 479 PRO B CA 1
ATOM 12583 C C . PRO B 1 479 ? 33.156 18.875 -19.516 1 94.25 479 PRO B C 1
ATOM 12585 O O . PRO B 1 479 ? 33.969 18.562 -18.641 1 94.25 479 PRO B O 1
ATOM 12588 N N . GLY B 1 480 ? 32.094 18.109 -19.891 1 92.44 480 GLY B N 1
ATOM 12589 C CA . GLY B 1 480 ? 31.828 16.828 -19.25 1 92.44 480 GLY B CA 1
ATOM 12590 C C . GLY B 1 480 ? 30.828 16.938 -18.109 1 92.44 480 GLY B C 1
ATOM 12591 O O . GLY B 1 480 ? 30.203 15.938 -17.75 1 92.44 480 GLY B O 1
ATOM 12592 N N . LEU B 1 481 ? 30.656 18.109 -17.562 1 95.31 481 LEU B N 1
ATOM 12593 C CA . LEU B 1 481 ? 29.703 18.344 -16.484 1 95.31 481 LEU B CA 1
ATOM 12594 C C . LEU B 1 481 ? 28.469 19.094 -16.984 1 95.31 481 LEU B C 1
ATOM 12596 O O . LEU B 1 481 ? 28.531 19.781 -18 1 95.31 481 LEU B O 1
ATOM 12600 N N . PRO B 1 482 ? 27.344 18.906 -16.203 1 96.31 482 PRO B N 1
ATOM 12601 C CA . PRO B 1 482 ? 26.188 19.766 -16.516 1 96.31 482 PRO B CA 1
ATOM 12602 C C . PRO B 1 482 ? 26.531 21.25 -16.469 1 96.31 482 PRO B C 1
ATOM 12604 O O . PRO B 1 482 ? 27.516 21.656 -15.844 1 96.31 482 PRO B O 1
ATOM 12607 N N . ASN B 1 483 ? 25.734 22.016 -17.203 1 97.31 483 ASN B N 1
ATOM 12608 C CA . ASN B 1 483 ? 25.844 23.469 -17.047 1 97.31 483 ASN B CA 1
ATOM 12609 C C . ASN B 1 483 ? 25.5 23.906 -15.633 1 97.31 483 ASN B C 1
ATOM 12611 O O . ASN B 1 483 ? 24.594 23.359 -15.008 1 97.31 483 ASN B O 1
ATOM 12615 N N . VAL B 1 484 ? 26.297 24.797 -15.141 1 97.94 484 VAL B N 1
ATOM 12616 C CA . VAL B 1 484 ? 26.094 25.297 -13.789 1 97.94 484 VAL B CA 1
ATOM 12617 C C . VAL B 1 484 ? 25.812 26.797 -13.828 1 97.94 484 VAL B C 1
ATOM 12619 O O . VAL B 1 484 ? 26.734 27.609 -13.734 1 97.94 484 VAL B O 1
ATOM 12622 N N . GLU B 1 485 ? 24.547 27.141 -13.812 1 97.25 485 GLU B N 1
ATOM 12623 C CA . GLU B 1 485 ? 24.141 28.531 -13.992 1 97.25 485 GLU B CA 1
ATOM 12624 C C . GLU B 1 485 ? 23.344 29.031 -12.797 1 97.25 485 GLU B C 1
ATOM 12626 O O . GLU B 1 485 ? 22.688 28.234 -12.102 1 97.25 485 GLU B O 1
ATOM 12631 N N . THR B 1 486 ? 23.453 30.328 -12.547 1 96.38 486 THR B N 1
ATOM 12632 C CA . THR B 1 486 ? 22.656 30.922 -11.492 1 96.38 486 THR B CA 1
ATOM 12633 C C . THR B 1 486 ? 21.219 31.156 -11.969 1 96.38 486 THR B C 1
ATOM 12635 O O . THR B 1 486 ? 20.938 31.047 -13.156 1 96.38 486 THR B O 1
ATOM 12638 N N . GLY B 1 487 ? 20.312 31.391 -11.062 1 94.88 487 GLY B N 1
ATOM 12639 C CA . GLY B 1 487 ? 18.922 31.672 -11.367 1 94.88 487 GLY B CA 1
ATOM 12640 C C . GLY B 1 487 ? 18.078 31.875 -10.125 1 94.88 487 GLY B C 1
ATOM 12641 O O . GLY B 1 487 ? 18.594 31.922 -9.008 1 94.88 487 GLY B O 1
ATOM 12642 N N . ARG B 1 488 ? 16.766 32.031 -10.414 1 96.38 488 ARG B N 1
ATOM 12643 C CA . ARG B 1 488 ? 15.797 32.25 -9.344 1 96.38 488 ARG B CA 1
ATOM 12644 C C . ARG B 1 488 ? 14.867 31.062 -9.203 1 96.38 488 ARG B C 1
ATOM 12646 O O . ARG B 1 488 ? 14.602 30.344 -10.18 1 96.38 488 ARG B O 1
ATOM 12653 N N . ALA B 1 489 ? 14.352 30.875 -8.047 1 97.06 489 ALA B N 1
ATOM 12654 C CA . ALA B 1 489 ? 13.438 29.766 -7.789 1 97.06 489 ALA B CA 1
ATOM 12655 C C . ALA B 1 489 ? 12.094 29.984 -8.492 1 97.06 489 ALA B C 1
ATOM 12657 O O . ALA B 1 489 ? 11.516 29.031 -9.039 1 97.06 489 ALA B O 1
ATOM 12658 N N . ASP B 1 490 ? 11.523 31.188 -8.43 1 96.75 490 ASP B N 1
ATOM 12659 C CA . ASP B 1 490 ? 10.234 31.469 -9.047 1 96.75 490 ASP B CA 1
ATOM 12660 C C . ASP B 1 490 ? 10.281 31.219 -10.555 1 96.75 490 ASP B C 1
ATOM 12662 O O . ASP B 1 490 ? 9.375 30.594 -11.109 1 96.75 490 ASP B O 1
ATOM 12666 N N . GLU B 1 491 ? 11.367 31.578 -11.195 1 96.94 491 GLU B N 1
ATOM 12667 C CA . GLU B 1 491 ? 11.531 31.344 -12.625 1 96.94 491 GLU B CA 1
ATOM 12668 C C . GLU B 1 491 ? 11.672 29.859 -12.938 1 96.94 491 GLU B C 1
ATOM 12670 O O . GLU B 1 491 ? 11.133 29.375 -13.93 1 96.94 491 GLU B O 1
ATOM 12675 N N . PHE B 1 492 ? 12.445 29.297 -12.18 1 97.19 492 PHE B N 1
ATOM 12676 C CA . PHE B 1 492 ? 12.617 27.859 -12.359 1 97.19 492 PHE B CA 1
ATOM 12677 C C . PHE B 1 492 ? 11.266 27.141 -12.352 1 97.19 492 PHE B C 1
ATOM 12679 O O . PHE B 1 492 ? 10.977 26.344 -13.234 1 97.19 492 PHE B O 1
ATOM 12686 N N . PHE B 1 493 ? 10.445 27.359 -11.336 1 97.94 493 PHE B N 1
ATOM 12687 C CA . PHE B 1 493 ? 9.18 26.656 -11.18 1 97.94 493 PHE B CA 1
ATOM 12688 C C . PHE B 1 493 ? 8.195 27.062 -12.273 1 97.94 493 PHE B C 1
ATOM 12690 O O . PHE B 1 493 ? 7.355 26.266 -12.695 1 97.94 493 PHE B O 1
ATOM 12697 N N . GLU B 1 494 ? 8.289 28.25 -12.719 1 97.06 494 GLU B N 1
ATOM 12698 C CA . GLU B 1 494 ? 7.477 28.641 -13.867 1 97.06 494 GLU B CA 1
ATOM 12699 C C . GLU B 1 494 ? 7.809 27.812 -15.094 1 97.06 494 GLU B C 1
ATOM 12701 O O . GLU B 1 494 ? 6.91 27.312 -15.781 1 97.06 494 GLU B O 1
ATOM 12706 N N . ARG B 1 495 ? 9.117 27.625 -15.344 1 97.44 495 ARG B N 1
ATOM 12707 C CA . ARG B 1 495 ? 9.547 26.828 -16.484 1 97.44 495 ARG B CA 1
ATOM 12708 C C . ARG B 1 495 ? 9.18 25.359 -16.312 1 97.44 495 ARG B C 1
ATOM 12710 O O . ARG B 1 495 ? 8.781 24.688 -17.266 1 97.44 495 ARG B O 1
ATOM 12717 N N . LEU B 1 496 ? 9.344 24.875 -15.109 1 97.62 496 LEU B N 1
ATOM 12718 C CA . LEU B 1 496 ? 8.992 23.484 -14.844 1 97.62 496 LEU B CA 1
ATOM 12719 C C . LEU B 1 496 ? 7.504 23.25 -15.055 1 97.62 496 LEU B C 1
ATOM 12721 O O . LEU B 1 496 ? 7.105 22.219 -15.602 1 97.62 496 LEU B O 1
ATOM 12725 N N . ASN B 1 497 ? 6.684 24.156 -14.555 1 97.31 497 ASN B N 1
ATOM 12726 C CA . ASN B 1 497 ? 5.246 24.078 -14.781 1 97.31 497 ASN B CA 1
ATOM 12727 C C . ASN B 1 497 ? 4.914 24.016 -16.266 1 97.31 497 ASN B C 1
ATOM 12729 O O . ASN B 1 497 ? 4.055 23.234 -16.688 1 97.31 497 ASN B O 1
ATOM 12733 N N . GLU B 1 498 ? 5.547 24.875 -17 1 96.88 498 GLU B N 1
ATOM 12734 C CA . GLU B 1 498 ? 5.336 24.906 -18.453 1 96.88 498 GLU B CA 1
ATOM 12735 C C . GLU B 1 498 ? 5.758 23.578 -19.094 1 96.88 498 GLU B C 1
ATOM 12737 O O . GLU B 1 498 ? 5.055 23.047 -19.953 1 96.88 498 GLU B O 1
ATOM 12742 N N . LYS B 1 499 ? 6.84 23.078 -18.641 1 96 499 LYS B N 1
ATOM 12743 C CA . LYS B 1 499 ? 7.34 21.812 -19.141 1 96 499 LYS B CA 1
ATOM 12744 C C . LYS B 1 499 ? 6.355 20.688 -18.859 1 96 499 LYS B C 1
ATOM 12746 O O . LYS B 1 499 ? 6.082 19.859 -19.734 1 96 499 LYS B O 1
ATOM 12751 N N . ILE B 1 500 ? 5.875 20.609 -17.703 1 96.31 500 ILE B N 1
ATOM 12752 C CA . ILE B 1 500 ? 4.938 19.562 -17.297 1 96.31 500 ILE B CA 1
ATOM 12753 C C . ILE B 1 500 ? 3.652 19.672 -18.109 1 96.31 500 ILE B C 1
ATOM 12755 O O . ILE B 1 500 ? 3.1 18.656 -18.547 1 96.31 500 ILE B O 1
ATOM 12759 N N . ARG B 1 501 ? 3.211 20.844 -18.328 1 94.56 501 ARG B N 1
ATOM 12760 C CA . ARG B 1 501 ? 1.981 21.078 -19.078 1 94.56 501 ARG B CA 1
ATOM 12761 C C . ARG B 1 501 ? 2.133 20.641 -20.531 1 94.56 501 ARG B C 1
ATOM 12763 O O . ARG B 1 501 ? 1.169 20.188 -21.156 1 94.56 501 ARG B O 1
ATOM 12770 N N . ASN B 1 502 ? 3.365 20.719 -21.062 1 95.5 502 ASN B N 1
ATOM 12771 C CA . ASN B 1 502 ? 3.549 20.531 -22.484 1 95.5 502 ASN B CA 1
ATOM 12772 C C . ASN B 1 502 ? 4.211 19.188 -22.812 1 95.5 502 ASN B C 1
ATOM 12774 O O . ASN B 1 502 ? 4.359 18.828 -23.969 1 95.5 502 ASN B O 1
ATOM 12778 N N . THR B 1 503 ? 4.598 18.453 -21.828 1 94.69 503 THR B N 1
ATOM 12779 C CA . THR B 1 503 ? 5.309 17.203 -22.094 1 94.69 503 THR B CA 1
ATOM 12780 C C . THR B 1 503 ? 4.359 16.141 -22.641 1 94.69 503 THR B C 1
ATOM 12782 O O . THR B 1 503 ? 3.172 16.141 -22.312 1 94.69 503 THR B O 1
ATOM 12785 N N . ASP B 1 504 ? 4.922 15.273 -23.547 1 91.94 504 ASP B N 1
ATOM 12786 C CA . ASP B 1 504 ? 4.168 14.125 -24.047 1 91.94 504 ASP B CA 1
ATOM 12787 C C . ASP B 1 504 ? 4.5 12.859 -23.266 1 91.94 504 ASP B C 1
ATOM 12789 O O . ASP B 1 504 ? 4.016 11.773 -23.594 1 91.94 504 ASP B O 1
ATOM 12793 N N . GLN B 1 505 ? 5.336 13 -22.188 1 90.69 505 GLN B N 1
ATOM 12794 C CA . GLN B 1 505 ? 5.715 11.891 -21.328 1 90.69 505 GLN B CA 1
ATOM 12795 C C . GLN B 1 505 ? 4.738 11.742 -20.156 1 90.69 505 GLN B C 1
ATOM 12797 O O . GLN B 1 505 ? 4.055 12.695 -19.781 1 90.69 505 GLN B O 1
ATOM 12802 N N . TYR B 1 506 ? 4.719 10.523 -19.672 1 91.88 506 TYR B N 1
ATOM 12803 C CA . TYR B 1 506 ? 3.857 10.258 -18.531 1 91.88 506 TYR B CA 1
ATOM 12804 C C . TYR B 1 506 ? 4.375 10.969 -17.281 1 91.88 506 TYR B C 1
ATOM 12806 O O . TYR B 1 506 ? 5.547 10.828 -16.922 1 91.88 506 TYR B O 1
ATOM 12814 N N . VAL B 1 507 ? 3.535 11.82 -16.672 1 94.31 507 VAL B N 1
ATOM 12815 C CA . VAL B 1 507 ? 3.85 12.453 -15.391 1 94.31 507 VAL B CA 1
ATOM 12816 C C . VAL B 1 507 ? 3.109 11.742 -14.266 1 94.31 507 VAL B C 1
ATOM 12818 O O . VAL B 1 507 ? 1.878 11.672 -14.266 1 94.31 507 VAL B O 1
ATOM 12821 N N . HIS B 1 508 ? 3.777 11.32 -13.289 1 95.75 508 HIS B N 1
ATOM 12822 C CA . HIS B 1 508 ? 3.205 10.547 -12.188 1 95.75 508 HIS B CA 1
ATOM 12823 C C . HIS B 1 508 ? 2.357 11.43 -11.281 1 95.75 508 HIS B C 1
ATOM 12825 O O . HIS B 1 508 ? 2.656 12.609 -11.102 1 95.75 508 HIS B O 1
ATOM 12831 N N . VAL B 1 509 ? 1.271 10.883 -10.734 1 98 509 VAL B N 1
ATOM 12832 C CA . VAL B 1 509 ? 0.429 11.516 -9.727 1 98 509 VAL B CA 1
ATOM 12833 C C . VAL B 1 509 ? 0.561 10.781 -8.398 1 98 509 VAL B C 1
ATOM 12835 O O . VAL B 1 509 ? 0.405 9.555 -8.344 1 98 509 VAL B O 1
ATOM 12838 N N . TRP B 1 510 ? 0.975 11.469 -7.348 1 98.31 510 TRP B N 1
ATOM 12839 C CA . TRP B 1 510 ? 0.93 10.938 -5.988 1 98.31 510 TRP B CA 1
ATOM 12840 C C . TRP B 1 510 ? -0.347 11.367 -5.277 1 98.31 510 TRP B C 1
ATOM 12842 O O . TRP B 1 510 ? -0.562 12.555 -5.043 1 98.31 510 TRP B O 1
ATOM 12852 N N . ASP B 1 511 ? -1.258 10.445 -4.988 1 98.38 511 ASP B N 1
ATOM 12853 C CA . ASP B 1 511 ? -2.525 10.719 -4.316 1 98.38 511 ASP B CA 1
ATOM 12854 C C . ASP B 1 511 ? -2.5 10.219 -2.873 1 98.38 511 ASP B C 1
ATOM 12856 O O . ASP B 1 511 ? -2.764 9.047 -2.609 1 98.38 511 ASP B O 1
ATOM 12860 N N . GLY B 1 512 ? -2.238 11.062 -1.899 1 97.62 512 GLY B N 1
ATOM 12861 C CA . GLY B 1 512 ? -2.086 10.703 -0.499 1 97.62 512 GLY B CA 1
ATOM 12862 C C . GLY B 1 512 ? -1.121 11.602 0.247 1 97.62 512 GLY B C 1
ATOM 12863 O O . GLY B 1 512 ? -0.606 12.57 -0.317 1 97.62 512 GLY B O 1
ATOM 12864 N N . GLU B 1 513 ? -0.876 11.297 1.513 1 98.06 513 GLU B N 1
ATOM 12865 C CA . GLU B 1 513 ? 0.072 12.055 2.328 1 98.06 513 GLU B CA 1
ATOM 12866 C C . GLU B 1 513 ? 1.509 11.797 1.878 1 98.06 513 GLU B C 1
ATOM 12868 O O . GLU B 1 513 ? 1.778 10.836 1.156 1 98.06 513 GLU B O 1
ATOM 12873 N N . LEU B 1 514 ? 2.369 12.727 2.131 1 98.06 514 LEU B N 1
ATOM 12874 C CA . LEU B 1 514 ? 3.805 12.484 2.061 1 98.06 514 LEU B CA 1
ATOM 12875 C C . LEU B 1 514 ? 4.371 12.164 3.439 1 98.06 514 LEU B C 1
ATOM 12877 O O . LEU B 1 514 ? 4.879 13.055 4.129 1 98.06 514 LEU B O 1
ATOM 12881 N N . TYR B 1 515 ? 4.309 10.891 3.83 1 97.56 515 TYR B N 1
ATOM 12882 C CA . TYR B 1 515 ? 4.723 10.391 5.133 1 97.56 515 TYR B CA 1
ATOM 12883 C C . TYR B 1 515 ? 6.234 10.219 5.195 1 97.56 515 TYR B C 1
ATOM 12885 O O . TYR B 1 515 ? 6.824 9.523 4.367 1 97.56 515 TYR B O 1
ATOM 12893 N N . LEU B 1 516 ? 6.875 10.891 6.094 1 97.94 516 LEU B N 1
ATOM 12894 C CA . LEU B 1 516 ? 8.297 10.672 6.324 1 97.94 516 LEU B CA 1
ATOM 12895 C C . LEU B 1 516 ? 8.523 9.477 7.242 1 97.94 516 LEU B C 1
ATOM 12897 O O . LEU B 1 516 ? 8 9.445 8.359 1 97.94 516 LEU B O 1
ATOM 12901 N N . GLU B 1 517 ? 9.305 8.531 6.797 1 95.56 517 GLU B N 1
ATOM 12902 C CA . GLU B 1 517 ? 9.523 7.301 7.551 1 95.56 517 GLU B CA 1
ATOM 12903 C C . GLU B 1 517 ? 10.508 7.523 8.695 1 95.56 517 GLU B C 1
ATOM 12905 O O . GLU B 1 517 ? 10.602 6.703 9.609 1 95.56 517 GLU B O 1
ATOM 12910 N N . TYR B 1 518 ? 11.148 8.719 8.766 1 93.19 518 TYR B N 1
ATOM 12911 C CA . TYR B 1 518 ? 12.047 9.117 9.844 1 93.19 518 TYR B CA 1
ATOM 12912 C C . TYR B 1 518 ? 11.359 10.07 10.812 1 93.19 518 TYR B C 1
ATOM 12914 O O . TYR B 1 518 ? 10.281 10.586 10.516 1 93.19 518 TYR B O 1
ATOM 12922 N N . HIS B 1 519 ? 11.859 10.242 12.031 1 97 519 HIS B N 1
ATOM 12923 C CA . HIS B 1 519 ? 11.492 11.281 12.992 1 97 519 HIS B CA 1
ATOM 12924 C C . HIS B 1 519 ? 10.07 11.07 13.508 1 97 519 HIS B C 1
ATOM 12926 O O . HIS B 1 519 ? 9.305 12.023 13.633 1 97 519 HIS B O 1
ATOM 12932 N N . ARG B 1 520 ? 9.766 9.812 13.75 1 97.12 520 ARG B N 1
ATOM 12933 C CA . ARG B 1 520 ? 8.43 9.477 14.234 1 97.12 520 ARG B CA 1
ATOM 12934 C C . ARG B 1 520 ? 8.242 9.922 15.68 1 97.12 520 ARG B C 1
ATOM 12936 O O . ARG B 1 520 ? 7.109 10.102 16.141 1 97.12 520 ARG B O 1
ATOM 12943 N N . GLY B 1 521 ? 9.297 10.078 16.406 1 97.62 521 GLY B N 1
ATOM 12944 C CA . GLY B 1 521 ? 9.227 10.508 17.781 1 97.62 521 GLY B CA 1
ATOM 12945 C C . GLY B 1 521 ? 8.734 11.938 17.953 1 97.62 521 GLY B C 1
ATOM 12946 O O . GLY B 1 521 ? 8.289 12.328 19.031 1 97.62 521 GLY B O 1
ATOM 12947 N N . THR B 1 522 ? 8.742 12.695 16.812 1 97.88 522 THR B N 1
ATOM 12948 C CA . THR B 1 522 ? 8.391 14.109 16.859 1 97.88 522 THR B CA 1
ATOM 12949 C C . THR B 1 522 ? 6.906 14.289 17.141 1 97.88 522 THR B C 1
ATOM 12951 O O . THR B 1 522 ? 6.477 15.367 17.562 1 97.88 522 THR B O 1
ATOM 12954 N N . TYR B 1 523 ? 6.098 13.266 17.047 1 98.12 523 TYR B N 1
ATOM 12955 C CA . TYR B 1 523 ? 4.672 13.344 17.344 1 98.12 523 TYR B CA 1
ATOM 12956 C C . TYR B 1 523 ? 4.426 13.359 18.844 1 98.12 523 TYR B C 1
ATOM 12958 O O . TYR B 1 523 ? 3.363 13.789 19.312 1 98.12 523 TYR B O 1
ATOM 12966 N N . THR B 1 524 ? 5.426 12.914 19.641 1 98.38 524 THR B N 1
ATOM 12967 C CA . THR B 1 524 ? 5.199 12.688 21.078 1 98.38 524 THR B CA 1
ATOM 12968 C C . THR B 1 524 ? 6.164 13.516 21.906 1 98.38 524 THR B C 1
ATOM 12970 O O . THR B 1 524 ? 5.809 13.977 23 1 98.38 524 THR B O 1
ATOM 12973 N N . SER B 1 525 ? 7.367 13.836 21.422 1 98.25 525 SER B N 1
ATOM 12974 C CA . SER B 1 525 ? 8.406 14.539 22.172 1 98.25 525 SER B CA 1
ATOM 12975 C C . SER B 1 525 ? 7.949 15.938 22.578 1 98.25 525 SER B C 1
ATOM 12977 O O . SER B 1 525 ? 7.324 16.641 21.797 1 98.25 525 SER B O 1
ATOM 12979 N N . GLN B 1 526 ? 8.352 16.312 23.875 1 98.06 526 GLN B N 1
ATOM 12980 C CA . GLN B 1 526 ? 7.988 17.594 24.453 1 98.06 526 GLN B CA 1
ATOM 12981 C C . GLN B 1 526 ? 6.473 17.766 24.5 1 98.06 526 GLN B C 1
ATOM 12983 O O . GLN B 1 526 ? 5.922 18.656 23.844 1 98.06 526 GLN B O 1
ATOM 12988 N N . ALA B 1 527 ? 5.91 16.984 25.438 1 97.88 527 ALA B N 1
ATOM 12989 C CA . ALA B 1 527 ? 4.461 16.844 25.562 1 97.88 527 ALA B CA 1
ATOM 12990 C C . ALA B 1 527 ? 3.812 18.188 25.938 1 97.88 527 ALA B C 1
ATOM 12992 O O . ALA B 1 527 ? 2.711 18.5 25.469 1 97.88 527 ALA B O 1
ATOM 12993 N N . TYR B 1 528 ? 4.473 18.969 26.734 1 96.88 528 TYR B N 1
ATOM 12994 C CA . TYR B 1 528 ? 3.93 20.25 27.141 1 96.88 528 TYR B CA 1
ATOM 12995 C C . TYR B 1 528 ? 3.736 21.172 25.922 1 96.88 528 TYR B C 1
ATOM 12997 O O . TYR B 1 528 ? 2.703 21.828 25.797 1 96.88 528 TYR B O 1
ATOM 13005 N N . ASN B 1 529 ? 4.746 21.234 25.094 1 96.94 529 ASN B N 1
ATOM 13006 C CA . ASN B 1 529 ? 4.676 22.078 23.906 1 96.94 529 ASN B CA 1
ATOM 13007 C C . ASN B 1 529 ? 3.516 21.688 23 1 96.94 529 ASN B C 1
ATOM 13009 O O . ASN B 1 529 ? 2.834 22.547 22.438 1 96.94 529 ASN B O 1
ATOM 13013 N N . LYS B 1 530 ? 3.332 20.375 22.875 1 97.38 530 LYS B N 1
ATOM 13014 C CA . LYS B 1 530 ? 2.232 19.859 22.047 1 97.38 530 LYS B CA 1
ATOM 13015 C C . LYS B 1 530 ? 0.881 20.234 22.656 1 97.38 530 LYS B C 1
ATOM 13017 O O . LYS B 1 530 ? -0.056 20.578 21.938 1 97.38 530 LYS B O 1
ATOM 13022 N N . ARG B 1 531 ? 0.792 20.078 23.922 1 98.19 531 ARG B N 1
ATOM 13023 C CA . ARG B 1 531 ? -0.431 20.438 24.625 1 98.19 531 ARG B CA 1
ATOM 13024 C C . ARG B 1 531 ? -0.737 21.922 24.453 1 98.19 531 ARG B C 1
ATOM 13026 O O . ARG B 1 531 ? -1.872 22.297 24.141 1 98.19 531 ARG B O 1
ATOM 13033 N N . MET B 1 532 ? 0.249 22.766 24.609 1 98 532 MET B N 1
ATOM 13034 C CA . MET B 1 532 ? 0.032 24.203 24.547 1 98 532 MET B CA 1
ATOM 13035 C C . MET B 1 532 ? -0.354 24.641 23.141 1 98 532 MET B C 1
ATOM 13037 O O . MET B 1 532 ? -1.179 25.531 22.969 1 98 532 MET B O 1
ATOM 13041 N N . ASN B 1 533 ? 0.286 24.031 22.125 1 98.31 533 ASN B N 1
ATOM 13042 C CA . ASN B 1 533 ? -0.12 24.344 20.766 1 98.31 533 ASN B CA 1
ATOM 13043 C C . ASN B 1 533 ? -1.608 24.094 20.547 1 98.31 533 ASN B C 1
ATOM 13045 O O . ASN B 1 533 ? -2.324 24.953 20.031 1 98.31 533 ASN B O 1
ATOM 13049 N N . ARG B 1 534 ? -2.062 22.891 20.938 1 98.25 534 ARG B N 1
ATOM 13050 C CA . ARG B 1 534 ? -3.469 22.531 20.781 1 98.25 534 ARG B CA 1
ATOM 13051 C C . ARG B 1 534 ? -4.367 23.484 21.562 1 98.25 534 ARG B C 1
ATOM 13053 O O . ARG B 1 534 ? -5.348 24 21.016 1 98.25 534 ARG B O 1
ATOM 13060 N N . LYS B 1 535 ? -4.039 23.75 22.812 1 98.19 535 LYS B N 1
ATOM 13061 C CA . LYS B 1 535 ? -4.855 24.594 23.688 1 98.19 535 LYS B CA 1
ATOM 13062 C C . LYS B 1 535 ? -4.895 26.031 23.172 1 98.19 535 LYS B C 1
ATOM 13064 O O . LYS B 1 535 ? -5.945 26.688 23.203 1 98.19 535 LYS B O 1
ATOM 13069 N N . MET B 1 536 ? -3.734 26.531 22.672 1 98.38 536 MET B N 1
ATOM 13070 C CA . MET B 1 536 ? -3.678 27.906 22.188 1 98.38 536 MET B CA 1
ATOM 13071 C C . MET B 1 536 ? -4.469 28.047 20.891 1 98.38 536 MET B C 1
ATOM 13073 O O . MET B 1 536 ? -5.18 29.047 20.703 1 98.38 536 MET B O 1
ATOM 13077 N N . GLU B 1 537 ? -4.328 27.094 19.969 1 98.31 537 GLU B N 1
ATOM 13078 C CA . GLU B 1 537 ? -5.094 27.156 18.734 1 98.31 537 GLU B CA 1
ATOM 13079 C C . GLU B 1 537 ? -6.594 27.219 19 1 98.31 537 GLU B C 1
ATOM 13081 O O . GLU B 1 537 ? -7.309 28.016 18.391 1 98.31 537 GLU B O 1
ATOM 13086 N N . LEU B 1 538 ? -7.051 26.422 19.938 1 98.12 538 LEU B N 1
ATOM 13087 C CA . LEU B 1 538 ? -8.477 26.375 20.25 1 98.12 538 LEU B CA 1
ATOM 13088 C C . LEU B 1 538 ? -8.914 27.641 20.984 1 98.12 538 LEU B C 1
ATOM 13090 O O . LEU B 1 538 ? -9.992 28.172 20.703 1 98.12 538 LEU B O 1
ATOM 13094 N N . LEU B 1 539 ? -8.086 28.141 21.922 1 98.38 539 LEU B N 1
ATOM 13095 C CA . LEU B 1 539 ? -8.406 29.359 22.672 1 98.38 539 LEU B CA 1
ATOM 13096 C C . LEU B 1 539 ? -8.492 30.562 21.75 1 98.38 539 LEU B C 1
ATOM 13098 O O . LEU B 1 539 ? -9.398 31.391 21.891 1 98.38 539 LEU B O 1
ATOM 13102 N N . TYR B 1 540 ? -7.566 30.703 20.859 1 98.56 540 TYR B N 1
ATOM 13103 C CA . TYR B 1 540 ? -7.566 31.844 19.938 1 98.56 540 TYR B CA 1
ATOM 13104 C C . TYR B 1 540 ? -8.75 31.75 18.969 1 98.56 540 TYR B C 1
ATOM 13106 O O . TYR B 1 540 ? -9.344 32.781 18.625 1 98.56 540 TYR B O 1
ATOM 13114 N N . ARG B 1 541 ? -9.062 30.562 18.484 1 98.12 541 ARG B N 1
ATOM 13115 C CA . ARG B 1 541 ? -10.258 30.375 17.656 1 98.12 541 ARG B CA 1
ATOM 13116 C C . ARG B 1 541 ? -11.5 30.859 18.391 1 98.12 541 ARG B C 1
ATOM 13118 O O . ARG B 1 541 ? -12.328 31.578 17.828 1 98.12 541 ARG B O 1
ATOM 13125 N N . GLU B 1 542 ? -11.656 30.453 19.641 1 97.88 542 GLU B N 1
ATOM 13126 C CA . GLU B 1 542 ? -12.812 30.828 20.453 1 97.88 542 GLU B CA 1
ATOM 13127 C C . GLU B 1 542 ? -12.836 32.344 20.719 1 97.88 542 GLU B C 1
ATOM 13129 O O . GLU B 1 542 ? -13.906 32.969 20.688 1 97.88 542 GLU B O 1
ATOM 13134 N N . THR B 1 543 ? -11.672 32.875 20.969 1 98.25 543 THR B N 1
ATOM 13135 C CA . THR B 1 543 ? -11.586 34.312 21.281 1 98.25 543 THR B CA 1
ATOM 13136 C C . THR B 1 543 ? -11.914 35.156 20.062 1 98.25 543 THR B C 1
ATOM 13138 O O . THR B 1 543 ? -12.586 36.188 20.172 1 98.25 543 THR B O 1
ATOM 13141 N N . GLU B 1 544 ? -11.445 34.781 18.938 1 98.31 544 GLU B N 1
ATOM 13142 C CA . GLU B 1 544 ? -11.789 35.469 17.703 1 98.31 544 GLU B CA 1
ATOM 13143 C C . GLU B 1 544 ? -13.281 35.406 17.422 1 98.31 544 GLU B C 1
ATOM 13145 O O . GLU B 1 544 ? -13.891 36.406 17.031 1 98.31 544 GLU B O 1
ATOM 13150 N N . TRP B 1 545 ? -13.859 34.281 17.594 1 97.94 545 TRP B N 1
ATOM 13151 C CA . TRP B 1 545 ? -15.305 34.125 17.469 1 97.94 545 TRP B CA 1
ATOM 13152 C C . TRP B 1 545 ? -16.031 35.062 18.438 1 97.94 545 TRP B C 1
ATOM 13154 O O . TRP B 1 545 ? -16.984 35.75 18.062 1 97.94 545 TRP B O 1
ATOM 13164 N N . MET B 1 546 ? -15.594 35.094 19.734 1 97.94 546 MET B N 1
ATOM 13165 C CA . MET B 1 546 ? -16.188 35.969 20.734 1 97.94 546 MET B CA 1
ATOM 13166 C C . MET B 1 546 ? -16.062 37.438 20.344 1 97.94 546 MET B C 1
ATOM 13168 O O . MET B 1 546 ? -16.938 38.25 20.641 1 97.94 546 MET B O 1
ATOM 13172 N N . GLY B 1 547 ? -14.938 37.75 19.688 1 97.75 547 GLY B N 1
ATOM 13173 C CA . GLY B 1 547 ? -14.758 39.094 19.172 1 97.75 547 GLY B CA 1
ATOM 13174 C C . GLY B 1 547 ? -15.828 39.5 18.156 1 97.75 547 GLY B C 1
ATOM 13175 O O . GLY B 1 547 ? -16.312 40.625 18.172 1 97.75 547 GLY B O 1
ATOM 13176 N N . ILE B 1 548 ? -16.219 38.625 17.297 1 97.62 548 ILE B N 1
ATOM 13177 C CA . ILE B 1 548 ? -17.25 38.906 16.297 1 97.62 548 ILE B CA 1
ATOM 13178 C C . ILE B 1 548 ? -18.609 39 16.984 1 97.62 548 ILE B C 1
ATOM 13180 O O . ILE B 1 548 ? -19.422 39.875 16.641 1 97.62 548 ILE B O 1
ATOM 13184 N N . VAL B 1 549 ? -18.906 38.062 17.953 1 97.25 549 VAL B N 1
ATOM 13185 C CA . VAL B 1 549 ? -20.141 38.125 18.719 1 97.25 549 VAL B CA 1
ATOM 13186 C C . VAL B 1 549 ? -20.266 39.5 19.391 1 97.25 549 VAL B C 1
ATOM 13188 O O . VAL B 1 549 ? -21.328 40.125 19.297 1 97.25 549 VAL B O 1
ATOM 13191 N N . SER B 1 550 ? -19.219 39.938 20.078 1 96.88 550 SER B N 1
ATOM 13192 C CA . SER B 1 550 ? -19.219 41.25 20.766 1 96.88 550 SER B CA 1
ATOM 13193 C C . SER B 1 550 ? -19.422 42.375 19.766 1 96.88 550 SER B C 1
ATOM 13195 O O . SER B 1 550 ? -20.25 43.281 20 1 96.88 550 SER B O 1
ATOM 13197 N N . ALA B 1 551 ? -18.703 42.375 18.672 1 96 551 ALA B N 1
ATOM 13198 C CA . ALA B 1 551 ? -18.75 43.469 17.672 1 96 551 ALA B CA 1
ATOM 13199 C C . ALA B 1 551 ? -20.156 43.562 17.062 1 96 551 ALA B C 1
ATOM 13201 O O . ALA B 1 551 ? -20.656 44.656 16.828 1 96 551 ALA B O 1
ATOM 13202 N N . THR B 1 552 ? -20.75 42.469 16.766 1 94.5 552 THR B N 1
ATOM 13203 C CA . THR B 1 552 ? -22.031 42.438 16.078 1 94.5 552 THR B CA 1
ATOM 13204 C C . THR B 1 552 ? -23.156 42.812 17.031 1 94.5 552 THR B C 1
ATOM 13206 O O . THR B 1 552 ? -24.078 43.562 16.672 1 94.5 552 THR B O 1
ATOM 13209 N N . LEU B 1 553 ? -23.141 42.281 18.281 1 95.12 553 LEU B N 1
ATOM 13210 C CA . LEU B 1 553 ? -24.203 42.562 19.234 1 95.12 553 LEU B CA 1
ATOM 13211 C C . LEU B 1 553 ? -24.141 44 19.734 1 95.12 553 LEU B C 1
ATOM 13213 O O . LEU B 1 553 ? -25.172 44.594 20.031 1 95.12 553 LEU B O 1
ATOM 13217 N N . ASN B 1 554 ? -22.938 44.594 19.797 1 94.31 554 ASN B N 1
ATOM 13218 C CA . ASN B 1 554 ? -22.766 45.969 20.25 1 94.31 554 ASN B CA 1
ATOM 13219 C C . ASN B 1 554 ? -22.734 46.938 19.078 1 94.31 554 ASN B C 1
ATOM 13221 O O . ASN B 1 554 ? -22.703 48.156 19.281 1 94.31 554 ASN B O 1
ATOM 13225 N N . SER B 1 555 ? -22.703 46.469 17.844 1 92.19 555 SER B N 1
ATOM 13226 C CA . SER B 1 555 ? -22.531 47.281 16.656 1 92.19 555 SER B CA 1
ATOM 13227 C C . SER B 1 555 ? -21.312 48.188 16.766 1 92.19 555 SER B C 1
ATOM 13229 O O . SER B 1 555 ? -21.391 49.375 16.5 1 92.19 555 SER B O 1
ATOM 13231 N N . ASP B 1 556 ? -20.234 47.625 17.297 1 93.44 556 ASP B N 1
ATOM 13232 C CA . ASP B 1 556 ? -19 48.375 17.578 1 93.44 556 ASP B CA 1
ATOM 13233 C C . ASP B 1 556 ? -17.781 47.469 17.344 1 93.44 556 ASP B C 1
ATOM 13235 O O . ASP B 1 556 ? -17.516 46.562 18.125 1 93.44 556 ASP B O 1
ATOM 13239 N N . TRP B 1 557 ? -17.047 47.75 16.328 1 93.75 557 TRP B N 1
ATOM 13240 C CA . TRP B 1 557 ? -15.867 47 15.961 1 93.75 557 TRP B CA 1
ATOM 13241 C C . TRP B 1 557 ? -14.664 47.406 16.797 1 93.75 557 TRP B C 1
ATOM 13243 O O . TRP B 1 557 ? -13.633 46.719 16.797 1 93.75 557 TRP B O 1
ATOM 13253 N N . SER B 1 558 ? -14.781 48.531 17.469 1 91.62 558 SER B N 1
ATOM 13254 C CA . SER B 1 558 ? -13.633 49.062 18.188 1 91.62 558 SER B CA 1
ATOM 13255 C C . SER B 1 558 ? -13.234 48.125 19.344 1 91.62 558 SER B C 1
ATOM 13257 O O . SER B 1 558 ? -12.102 48.188 19.812 1 91.62 558 SER B O 1
ATOM 13259 N N . ARG B 1 559 ? -14.086 47.25 19.734 1 90.31 559 ARG B N 1
ATOM 13260 C CA . ARG B 1 559 ? -13.828 46.344 20.859 1 90.31 559 ARG B CA 1
ATOM 13261 C C . ARG B 1 559 ? -13.055 45.125 20.391 1 90.31 559 ARG B C 1
ATOM 13263 O O . ARG B 1 559 ? -12.477 44.375 21.203 1 90.31 559 ARG B O 1
ATOM 13270 N N . TYR B 1 560 ? -13.055 44.875 19.125 1 95.69 560 TYR B N 1
ATOM 13271 C CA . TYR B 1 560 ? -12.328 43.719 18.594 1 95.69 560 TYR B CA 1
ATOM 13272 C C . TYR B 1 560 ? -10.828 43.906 18.75 1 95.69 560 TYR B C 1
ATOM 13274 O O . TYR B 1 560 ? -10.234 44.781 18.125 1 95.69 560 TYR B O 1
ATOM 13282 N N . PRO B 1 561 ? -10.156 43.094 19.562 1 95.5 561 PRO B N 1
ATOM 13283 C CA . PRO B 1 561 ? -8.734 43.281 19.828 1 95.5 561 PRO B CA 1
ATOM 13284 C C . PRO B 1 561 ? -7.84 42.719 18.719 1 95.5 561 PRO B C 1
ATOM 13286 O O . PRO B 1 561 ? -7.008 41.844 18.984 1 95.5 561 PRO B O 1
ATOM 13289 N N . PHE B 1 562 ? -7.895 43.281 17.594 1 95.06 562 PHE B N 1
ATOM 13290 C CA . PHE B 1 562 ? -7.262 42.812 16.375 1 95.06 562 PHE B CA 1
ATOM 13291 C C . PHE B 1 562 ? -5.75 42.719 16.547 1 95.06 562 PHE B C 1
ATOM 13293 O O . PHE B 1 562 ? -5.141 41.688 16.281 1 95.06 562 PHE B O 1
ATOM 13300 N N . GLU B 1 563 ? -5.082 43.75 17.031 1 94.75 563 GLU B N 1
ATOM 13301 C CA . GLU B 1 563 ? -3.627 43.812 17.125 1 94.75 563 GLU B CA 1
ATOM 13302 C C . GLU B 1 563 ? -3.08 42.844 18.141 1 94.75 563 GLU B C 1
ATOM 13304 O O . GLU B 1 563 ? -2.082 42.156 17.891 1 94.75 563 GLU B O 1
ATOM 13309 N N . ARG B 1 564 ? -3.756 42.781 19.25 1 95 564 ARG B N 1
ATOM 13310 C CA . ARG B 1 564 ? -3.295 41.906 20.328 1 95 564 ARG B CA 1
ATOM 13311 C C . ARG B 1 564 ? -3.424 40.438 19.922 1 95 564 ARG B C 1
ATOM 13313 O O . ARG B 1 564 ? -2.555 39.625 20.234 1 95 564 ARG B O 1
ATOM 13320 N N . LEU B 1 565 ? -4.477 40.062 19.297 1 96.81 565 LEU B N 1
ATOM 13321 C CA . LEU B 1 565 ? -4.664 38.688 18.844 1 96.81 565 LEU B CA 1
ATOM 13322 C C . LEU B 1 565 ? -3.648 38.344 17.75 1 96.81 565 LEU B C 1
ATOM 13324 O O . LEU B 1 565 ? -3.158 37.219 17.703 1 96.81 565 LEU B O 1
ATOM 13328 N N . ASN B 1 566 ? -3.365 39.281 16.906 1 96.5 566 ASN B N 1
ATOM 13329 C CA . ASN B 1 566 ? -2.363 39.031 15.883 1 96.5 566 ASN B CA 1
ATOM 13330 C C . ASN B 1 566 ? -0.978 38.812 16.484 1 96.5 566 ASN B C 1
ATOM 13332 O O . ASN B 1 566 ? -0.19 38.031 15.992 1 96.5 566 ASN B O 1
ATOM 13336 N N . GLU B 1 567 ? -0.68 39.594 17.516 1 96.75 567 GLU B N 1
ATOM 13337 C CA . GLU B 1 567 ? 0.578 39.406 18.234 1 96.75 567 GLU B CA 1
ATOM 13338 C C . GLU B 1 567 ? 0.646 38 18.828 1 96.75 567 GLU B C 1
ATOM 13340 O O . GLU B 1 567 ? 1.696 37.344 18.797 1 96.75 567 GLU B O 1
ATOM 13345 N N . GLY B 1 568 ? -0.451 37.562 19.422 1 98.12 568 GLY B N 1
ATOM 13346 C CA . GLY B 1 568 ? -0.511 36.219 19.969 1 98.12 568 GLY B CA 1
ATOM 13347 C C . GLY B 1 568 ? -0.353 35.156 18.906 1 98.12 568 GLY B C 1
ATOM 13348 O O . GLY B 1 568 ? 0.335 34.156 19.125 1 98.12 568 GLY B O 1
ATOM 13349 N N . TRP B 1 569 ? -1.013 35.375 17.766 1 98.19 569 TRP B N 1
ATOM 13350 C CA . TRP B 1 569 ? -0.879 34.406 16.672 1 98.19 569 TRP B CA 1
ATOM 13351 C C . TRP B 1 569 ? 0.569 34.312 16.203 1 98.19 569 TRP B C 1
ATOM 13353 O O . TRP B 1 569 ? 1.045 33.25 15.844 1 98.19 569 TRP B O 1
ATOM 13363 N N . LYS B 1 570 ? 1.261 35.438 16.141 1 97.75 570 LYS B N 1
ATOM 13364 C CA . LYS B 1 570 ? 2.666 35.406 15.75 1 97.75 570 LYS B CA 1
ATOM 13365 C C . LYS B 1 570 ? 3.479 34.5 16.688 1 97.75 570 LYS B C 1
ATOM 13367 O O . LYS B 1 570 ? 4.391 33.812 16.25 1 97.75 570 LYS B O 1
ATOM 13372 N N . ILE B 1 571 ? 3.162 34.562 17.984 1 98.25 571 ILE B N 1
ATOM 13373 C CA . ILE B 1 571 ? 3.824 33.719 18.953 1 98.25 571 ILE B CA 1
ATOM 13374 C C . ILE B 1 571 ? 3.516 32.25 18.656 1 98.25 571 ILE B C 1
ATOM 13376 O O . ILE B 1 571 ? 4.418 31.406 18.641 1 98.25 571 ILE B O 1
ATOM 13380 N N . ILE B 1 572 ? 2.258 31.906 18.422 1 98.56 572 ILE B N 1
ATOM 13381 C CA . ILE B 1 572 ? 1.831 30.531 18.125 1 98.56 572 ILE B CA 1
ATOM 13382 C C . ILE B 1 572 ? 2.537 30.031 16.875 1 98.56 572 ILE B C 1
ATOM 13384 O O . ILE B 1 572 ? 3.088 28.922 16.859 1 98.56 572 ILE B O 1
ATOM 13388 N N . LEU B 1 573 ? 2.527 30.859 15.805 1 98.56 573 LEU B N 1
ATOM 13389 C CA . LEU B 1 573 ? 3.135 30.484 14.531 1 98.56 573 LEU B CA 1
ATOM 13390 C C . LEU B 1 573 ? 4.633 30.25 14.695 1 98.56 573 LEU B C 1
ATOM 13392 O O . LEU B 1 573 ? 5.191 29.328 14.109 1 98.56 573 LEU B O 1
ATOM 13396 N N . ARG B 1 574 ? 5.301 31.109 15.461 1 98.25 574 ARG B N 1
ATOM 13397 C CA . ARG B 1 574 ? 6.734 30.984 15.688 1 98.25 574 ARG B CA 1
ATOM 13398 C C . ARG B 1 574 ? 7.055 29.672 16.391 1 98.25 574 ARG B C 1
ATOM 13400 O O . ARG B 1 574 ? 8.008 28.969 16.031 1 98.25 574 ARG B O 1
ATOM 13407 N N . ASN B 1 575 ? 6.219 29.234 17.344 1 98.56 575 ASN B N 1
ATOM 13408 C CA . ASN B 1 575 ? 6.465 28.016 18.094 1 98.56 575 ASN B CA 1
ATOM 13409 C C . ASN B 1 575 ? 6.062 26.781 17.297 1 98.56 575 ASN B C 1
ATOM 13411 O O . ASN B 1 575 ? 6.312 25.656 17.734 1 98.56 575 ASN B O 1
ATOM 13415 N N . GLN B 1 576 ? 5.5 27 16.172 1 98.56 576 GLN B N 1
ATOM 13416 C CA . GLN B 1 576 ? 5.141 25.906 15.281 1 98.56 576 GLN B CA 1
ATOM 13417 C C . GLN B 1 576 ? 6.266 25.594 14.305 1 98.56 576 GLN B C 1
ATOM 13419 O O . GLN B 1 576 ? 6.094 24.781 13.383 1 98.56 576 GLN B O 1
ATOM 13424 N N . PHE B 1 577 ? 7.438 26.25 14.492 1 98.31 577 PHE B N 1
ATOM 13425 C CA . PHE B 1 577 ? 8.633 25.953 13.711 1 98.31 577 PHE B CA 1
ATOM 13426 C C . PHE B 1 577 ? 8.977 24.469 13.781 1 98.31 577 PHE B C 1
ATOM 13428 O O . PHE B 1 577 ? 8.773 23.828 14.82 1 98.31 577 PHE B O 1
ATOM 13435 N N . HIS B 1 578 ? 9.586 23.875 12.734 1 96.5 578 HIS B N 1
ATOM 13436 C CA . HIS B 1 578 ? 9.734 22.438 12.57 1 96.5 578 HIS B CA 1
ATOM 13437 C C . HIS B 1 578 ? 10.758 21.859 13.539 1 96.5 578 HIS B C 1
ATOM 13439 O O . HIS B 1 578 ? 10.867 20.656 13.695 1 96.5 578 HIS B O 1
ATOM 13445 N N . ASP B 1 579 ? 11.391 22.703 14.344 1 96.19 579 ASP B N 1
ATOM 13446 C CA . ASP B 1 579 ? 12.266 22.125 15.359 1 96.19 579 ASP B CA 1
ATOM 13447 C C . ASP B 1 579 ? 11.828 22.547 16.766 1 96.19 579 ASP B C 1
ATOM 13449 O O . ASP B 1 579 ? 12.453 22.172 17.75 1 96.19 579 ASP B O 1
ATOM 13453 N N . ILE B 1 580 ? 10.805 23.312 16.891 1 98.25 580 ILE B N 1
ATOM 13454 C CA . ILE B 1 580 ? 10.297 23.656 18.203 1 98.25 580 ILE B CA 1
ATOM 13455 C C . ILE B 1 580 ? 9.141 22.734 18.578 1 98.25 580 ILE B C 1
ATOM 13457 O O . ILE B 1 580 ? 9.258 21.922 19.5 1 98.25 580 ILE B O 1
ATOM 13461 N N . ILE B 1 581 ? 8.094 22.734 17.781 1 98.12 581 ILE B N 1
ATOM 13462 C CA . ILE B 1 581 ? 6.875 22.016 18.141 1 98.12 581 ILE B CA 1
ATOM 13463 C C . ILE B 1 581 ? 7.141 20.516 18.109 1 98.12 581 ILE B C 1
ATOM 13465 O O . ILE B 1 581 ? 6.566 19.75 18.891 1 98.12 581 ILE B O 1
ATOM 13469 N N . PRO B 1 582 ? 8.008 20 17.266 1 96.69 582 PRO B N 1
ATOM 13470 C CA . PRO B 1 582 ? 8.273 18.562 17.234 1 96.69 582 PRO B CA 1
ATOM 13471 C C . PRO B 1 582 ? 9.039 18.078 18.469 1 96.69 582 PRO B C 1
ATOM 13473 O O . PRO B 1 582 ? 9.055 16.891 18.766 1 96.69 582 PRO B O 1
ATOM 13476 N N . GLY B 1 583 ? 9.648 18.984 19.188 1 97.44 583 GLY B N 1
ATOM 13477 C CA . GLY B 1 583 ? 10.359 18.609 20.391 1 97.44 583 GLY B CA 1
ATOM 13478 C C . GLY B 1 583 ? 11.797 18.203 20.141 1 97.44 583 GLY B C 1
ATOM 13479 O O . GLY B 1 583 ? 12.367 17.406 20.875 1 97.44 583 GLY B O 1
ATOM 13480 N N . SER B 1 584 ? 12.438 18.766 19.141 1 96.5 584 SER B N 1
ATOM 13481 C CA . SER B 1 584 ? 13.781 18.359 18.719 1 96.5 584 SER B CA 1
ATOM 13482 C C . SER B 1 584 ? 14.812 19.438 19.062 1 96.5 584 SER B C 1
ATOM 13484 O O . SER B 1 584 ? 15.859 19.516 18.422 1 96.5 584 SER B O 1
ATOM 13486 N N . SER B 1 585 ? 14.602 20.312 20.016 1 97.5 585 SER B N 1
ATOM 13487 C CA . SER B 1 585 ? 15.508 21.406 20.359 1 97.5 585 SER B CA 1
ATOM 13488 C C . SER B 1 585 ? 16.062 21.234 21.781 1 97.5 585 SER B C 1
ATOM 13490 O O . SER B 1 585 ? 15.664 20.328 22.5 1 97.5 585 SER B O 1
ATOM 13492 N N . ILE B 1 586 ? 16.984 22.109 22.141 1 96.88 586 ILE B N 1
ATOM 13493 C CA . ILE B 1 586 ? 17.625 22.078 23.453 1 96.88 586 ILE B CA 1
ATOM 13494 C C . ILE B 1 586 ? 16.641 22.578 24.516 1 96.88 586 ILE B C 1
ATOM 13496 O O . ILE B 1 586 ? 15.609 23.172 24.188 1 96.88 586 ILE B O 1
ATOM 13500 N N . ARG B 1 587 ? 16.984 22.359 25.734 1 96.69 587 ARG B N 1
ATOM 13501 C CA . ARG B 1 587 ? 16.141 22.656 26.891 1 96.69 587 ARG B CA 1
ATOM 13502 C C . ARG B 1 587 ? 15.75 24.125 26.922 1 96.69 587 ARG B C 1
ATOM 13504 O O . ARG B 1 587 ? 14.586 24.453 27.172 1 96.69 587 ARG B O 1
ATOM 13511 N N . GLU B 1 588 ? 16.719 25.047 26.578 1 96.44 588 GLU B N 1
ATOM 13512 C CA . GLU B 1 588 ? 16.516 26.484 26.688 1 96.44 588 GLU B CA 1
ATOM 13513 C C . GLU B 1 588 ? 15.461 26.969 25.688 1 96.44 588 GLU B C 1
ATOM 13515 O O . GLU B 1 588 ? 14.727 27.922 25.969 1 96.44 588 GLU B O 1
ATOM 13520 N N . VAL B 1 589 ? 15.383 26.328 24.594 1 98 589 VAL B N 1
ATOM 13521 C CA . VAL B 1 589 ? 14.352 26.672 23.609 1 98 589 VAL B CA 1
ATOM 13522 C C . VAL B 1 589 ? 12.969 26.453 24.219 1 98 589 VAL B C 1
ATOM 13524 O O . VAL B 1 589 ? 12.047 27.234 23.984 1 98 589 VAL B O 1
ATOM 13527 N N . TYR B 1 590 ? 12.797 25.406 24.969 1 97.69 590 TYR B N 1
ATOM 13528 C CA . TYR B 1 590 ? 11.492 25.078 25.547 1 97.69 590 TYR B CA 1
ATOM 13529 C C . TYR B 1 590 ? 11.203 25.953 26.766 1 97.69 590 TYR B C 1
ATOM 13531 O O . TYR B 1 590 ? 10.047 26.203 27.094 1 97.69 590 TYR B O 1
ATOM 13539 N N . GLU B 1 591 ? 12.273 26.469 27.375 1 96.75 591 GLU B N 1
ATOM 13540 C CA . GLU B 1 591 ? 12.055 27.531 28.359 1 96.75 591 GLU B CA 1
ATOM 13541 C C . GLU B 1 591 ? 11.492 28.781 27.688 1 96.75 591 GLU B C 1
ATOM 13543 O O . GLU B 1 591 ? 10.547 29.391 28.203 1 96.75 591 GLU B O 1
ATOM 13548 N N . ASP B 1 592 ? 12.086 29.156 26.547 1 97.06 592 ASP B N 1
ATOM 13549 C CA . ASP B 1 592 ? 11.57 30.266 25.781 1 97.06 592 ASP B CA 1
ATOM 13550 C C . ASP B 1 592 ? 10.125 30.031 25.359 1 97.06 592 ASP B C 1
ATOM 13552 O O . ASP B 1 592 ? 9.289 30.938 25.438 1 97.06 592 ASP B O 1
ATOM 13556 N N . SER B 1 593 ? 9.875 28.891 24.875 1 97.5 593 SER B N 1
ATOM 13557 C CA . SER B 1 593 ? 8.539 28.547 24.406 1 97.5 593 SER B CA 1
ATOM 13558 C C . SER B 1 593 ? 7.516 28.672 25.531 1 97.5 593 SER B C 1
ATOM 13560 O O . SER B 1 593 ? 6.398 29.141 25.312 1 97.5 593 SER B O 1
ATOM 13562 N N . ARG B 1 594 ? 7.848 28.172 26.734 1 97.5 594 ARG B N 1
ATOM 13563 C CA . ARG B 1 594 ? 6.953 28.281 27.891 1 97.5 594 ARG B CA 1
ATOM 13564 C C . ARG B 1 594 ? 6.594 29.734 28.188 1 97.5 594 ARG B C 1
ATOM 13566 O O . ARG B 1 594 ? 5.434 30.047 28.438 1 97.5 594 ARG B O 1
ATOM 13573 N N . GLU B 1 595 ? 7.602 30.562 28.109 1 97.88 595 GLU B N 1
ATOM 13574 C CA . GLU B 1 595 ? 7.375 31.984 28.359 1 97.88 595 GLU B CA 1
ATOM 13575 C C . GLU B 1 595 ? 6.488 32.594 27.266 1 97.88 595 GLU B C 1
ATOM 13577 O O . GLU B 1 595 ? 5.582 33.375 27.562 1 97.88 595 GLU B O 1
ATOM 13582 N N . GLU B 1 596 ? 6.777 32.312 26.078 1 97.94 596 GLU B N 1
ATOM 13583 C CA . GLU B 1 596 ? 6.008 32.812 24.953 1 97.94 596 GLU B CA 1
ATOM 13584 C C . GLU B 1 596 ? 4.559 32.344 25.016 1 97.94 596 GLU B C 1
ATOM 13586 O O . GLU B 1 596 ? 3.635 33.156 24.812 1 97.94 596 GLU B O 1
ATOM 13591 N N . TYR B 1 597 ? 4.328 31.094 25.297 1 98.19 597 TYR B N 1
ATOM 13592 C CA . TYR B 1 597 ? 2.963 30.578 25.375 1 98.19 597 TYR B CA 1
ATOM 13593 C C . TYR B 1 597 ? 2.199 31.234 26.516 1 98.19 597 TYR B C 1
ATOM 13595 O O . TYR B 1 597 ? 1 31.5 26.406 1 98.19 597 TYR B O 1
ATOM 13603 N N . GLU B 1 598 ? 2.904 31.422 27.641 1 98.31 598 GLU B N 1
ATOM 13604 C CA . GLU B 1 598 ? 2.262 32.125 28.75 1 98.31 598 GLU B CA 1
ATOM 13605 C C . GLU B 1 598 ? 1.783 33.5 28.328 1 98.31 598 GLU B C 1
ATOM 13607 O O . GLU B 1 598 ? 0.678 33.906 28.688 1 98.31 598 GLU B O 1
ATOM 13612 N N . LYS B 1 599 ? 2.605 34.188 27.578 1 98.12 599 LYS B N 1
ATOM 13613 C CA . LYS B 1 599 ? 2.258 35.5 27.078 1 98.12 599 LYS B CA 1
ATOM 13614 C C . LYS B 1 599 ? 1.056 35.438 26.141 1 98.12 599 LYS B C 1
ATOM 13616 O O . LYS B 1 599 ? 0.112 36.219 26.281 1 98.12 599 LYS B O 1
ATOM 13621 N N . ALA B 1 600 ? 1.112 34.594 25.172 1 98.38 600 ALA B N 1
ATOM 13622 C CA . ALA B 1 600 ? 0.008 34.406 24.234 1 98.38 600 ALA B CA 1
ATOM 13623 C C . ALA B 1 600 ? -1.285 34.062 24.953 1 98.38 600 ALA B C 1
ATOM 13625 O O . ALA B 1 600 ? -2.361 34.531 24.594 1 98.38 600 ALA B O 1
ATOM 13626 N N . GLU B 1 601 ? -1.149 33.125 25.906 1 98.5 601 GLU B N 1
ATOM 13627 C CA . GLU B 1 601 ? -2.318 32.719 26.672 1 98.5 601 GLU B CA 1
ATOM 13628 C C . GLU B 1 601 ? -2.93 33.906 27.438 1 98.5 601 GLU B C 1
ATOM 13630 O O . GLU B 1 601 ? -4.152 34.062 27.453 1 98.5 601 GLU B O 1
ATOM 13635 N N . LYS B 1 602 ? -2.121 34.719 28.031 1 98.12 602 LYS B N 1
ATOM 13636 C CA . LYS B 1 602 ? -2.582 35.906 28.766 1 98.12 602 LYS B CA 1
ATOM 13637 C C . LYS B 1 602 ? -3.328 36.875 27.844 1 98.12 602 LYS B C 1
ATOM 13639 O O . LYS B 1 602 ? -4.371 37.406 28.219 1 98.12 602 LYS B O 1
ATOM 13644 N N . TYR B 1 603 ? -2.797 37.125 26.656 1 97.75 603 TYR B N 1
ATOM 13645 C CA . TYR B 1 603 ? -3.457 37.969 25.688 1 97.75 603 TYR B CA 1
ATOM 13646 C C . TYR B 1 603 ? -4.863 37.469 25.375 1 97.75 603 TYR B C 1
ATOM 13648 O O . TYR B 1 603 ? -5.828 38.25 25.422 1 97.75 603 TYR B O 1
ATOM 13656 N N . ALA B 1 604 ? -4.93 36.219 25.109 1 98.12 604 ALA B N 1
ATOM 13657 C CA . ALA B 1 604 ? -6.195 35.625 24.656 1 98.12 604 ALA B CA 1
ATOM 13658 C C . ALA B 1 604 ? -7.207 35.594 25.797 1 98.12 604 ALA B C 1
ATOM 13660 O O . ALA B 1 604 ? -8.391 35.875 25.609 1 98.12 604 ALA B O 1
ATOM 13661 N N . LEU B 1 605 ? -6.773 35.188 27.016 1 97.88 605 LEU B N 1
ATOM 13662 C CA . LEU B 1 605 ? -7.668 35.094 28.156 1 97.88 605 LEU B CA 1
ATOM 13663 C C . LEU B 1 605 ? -8.195 36.469 28.531 1 97.88 605 LEU B C 1
ATOM 13665 O O . LEU B 1 605 ? -9.375 36.625 28.859 1 97.88 605 LEU B O 1
ATOM 13669 N N . SER B 1 606 ? -7.316 37.469 28.5 1 97.75 606 SER B N 1
ATOM 13670 C CA . SER B 1 606 ? -7.742 38.844 28.781 1 97.75 606 SER B CA 1
ATOM 13671 C C . SER B 1 606 ? -8.75 39.312 27.75 1 97.75 606 SER B C 1
ATOM 13673 O O . SER B 1 606 ? -9.758 39.938 28.109 1 97.75 606 SER B O 1
ATOM 13675 N N . ALA B 1 607 ? -8.406 39.094 26.562 1 97.88 607 ALA B N 1
ATOM 13676 C CA . ALA B 1 607 ? -9.32 39.469 25.484 1 97.88 607 ALA B CA 1
ATOM 13677 C C . ALA B 1 607 ? -10.672 38.781 25.641 1 97.88 607 ALA B C 1
ATOM 13679 O O . ALA B 1 607 ? -11.719 39.406 25.5 1 97.88 607 ALA B O 1
ATOM 13680 N N . TRP B 1 608 ? -10.68 37.469 25.875 1 97.69 608 TRP B N 1
ATOM 13681 C CA . TRP B 1 608 ? -11.906 36.688 26.016 1 97.69 608 TRP B CA 1
ATOM 13682 C C . TRP B 1 608 ? -12.766 37.25 27.156 1 97.69 608 TRP B C 1
ATOM 13684 O O . TRP B 1 608 ? -13.984 37.375 27.016 1 97.69 608 TRP B O 1
ATOM 13694 N N . LYS B 1 609 ? -12.164 37.531 28.266 1 97.12 609 LYS B N 1
ATOM 13695 C CA . LYS B 1 609 ? -12.875 38.062 29.422 1 97.12 609 LYS B CA 1
ATOM 13696 C C . LYS B 1 609 ? -13.516 39.406 29.094 1 97.12 609 LYS B C 1
ATOM 13698 O O . LYS B 1 609 ? -14.703 39.625 29.359 1 97.12 609 LYS B O 1
ATOM 13703 N N . ASN B 1 610 ? -12.766 40.312 28.469 1 96.81 610 ASN B N 1
ATOM 13704 C CA . ASN B 1 610 ? -13.273 41.625 28.109 1 96.81 610 ASN B CA 1
ATOM 13705 C C . ASN B 1 610 ? -14.43 41.531 27.109 1 96.81 610 ASN B C 1
ATOM 13707 O O . ASN B 1 610 ? -15.422 42.25 27.25 1 96.81 610 ASN B O 1
ATOM 13711 N N . LEU B 1 611 ? -14.273 40.656 26.188 1 97.44 611 LEU B N 1
ATOM 13712 C CA . LEU B 1 611 ? -15.281 40.531 25.156 1 97.44 611 LEU B CA 1
ATOM 13713 C C . LEU B 1 611 ? -16.562 39.906 25.719 1 97.44 611 LEU B C 1
ATOM 13715 O O . LEU B 1 611 ? -17.656 40.312 25.359 1 97.44 611 LEU B O 1
ATOM 13719 N N . SER B 1 612 ? -16.438 38.875 26.578 1 96.62 612 SER B N 1
ATOM 13720 C CA . SER B 1 612 ? -17.609 38.25 27.172 1 96.62 612 SER B CA 1
ATOM 13721 C C . SER B 1 612 ? -18.344 39.188 28.109 1 96.62 612 SER B C 1
ATOM 13723 O O . SER B 1 612 ? -19.578 39.188 28.172 1 96.62 612 SER B O 1
ATOM 13725 N N . GLU B 1 613 ? -17.641 40.062 28.766 1 95.5 613 GLU B N 1
ATOM 13726 C CA . GLU B 1 613 ? -18.234 41.031 29.656 1 95.5 613 GLU B CA 1
ATOM 13727 C C . GLU B 1 613 ? -18.938 42.125 28.875 1 95.5 613 GLU B C 1
ATOM 13729 O O . GLU B 1 613 ? -19.906 42.75 29.359 1 95.5 613 GLU B O 1
ATOM 13734 N N . SER B 1 614 ? -18.484 42.375 27.734 1 96.19 614 SER B N 1
ATOM 13735 C CA . SER B 1 614 ? -19 43.469 26.922 1 96.19 614 SER B CA 1
ATOM 13736 C C . SER B 1 614 ? -20.453 43.219 26.516 1 96.19 614 SER B C 1
ATOM 13738 O O . SER B 1 614 ? -21.172 44.125 26.141 1 96.19 614 SER B O 1
ATOM 13740 N N . ILE B 1 615 ? -20.906 41.938 26.578 1 95.88 615 ILE B N 1
ATOM 13741 C CA . ILE B 1 615 ? -22.266 41.656 26.109 1 95.88 615 ILE B CA 1
ATOM 13742 C C . ILE B 1 615 ? -23.203 41.531 27.312 1 95.88 615 ILE B C 1
ATOM 13744 O O . ILE B 1 615 ? -24.359 41.125 27.156 1 95.88 615 ILE B O 1
ATOM 13748 N N . ILE B 1 616 ? -22.703 41.75 28.5 1 96.06 616 ILE B N 1
ATOM 13749 C CA . ILE B 1 616 ? -23.484 41.688 29.734 1 96.06 616 ILE B CA 1
ATOM 13750 C C . ILE B 1 616 ? -24.078 43.094 30 1 96.06 616 ILE B C 1
ATOM 13752 O O . ILE B 1 616 ? -23.344 44.062 30.078 1 96.06 616 ILE B O 1
ATOM 13756 N N . VAL B 1 617 ? -25.359 43.219 30.234 1 94.94 617 VAL B N 1
ATOM 13757 C CA . VAL B 1 617 ? -26.047 44.469 30.469 1 94.94 617 VAL B CA 1
ATOM 13758 C C . VAL B 1 617 ? -26.188 44.75 31.969 1 94.94 617 VAL B C 1
ATOM 13760 O O . VAL B 1 617 ? -26.266 45.875 32.406 1 94.94 617 VAL B O 1
ATOM 13763 N N . GLU B 1 618 ? -26.469 43.656 32.75 1 93.31 618 GLU B N 1
ATOM 13764 C CA . GLU B 1 618 ? -26.594 43.75 34.188 1 93.31 618 GLU B CA 1
ATOM 13765 C C . GLU B 1 618 ? -25.828 42.625 34.906 1 93.31 618 GLU B C 1
ATOM 13767 O O . GLU B 1 618 ? -25.922 41.469 34.5 1 93.31 618 GLU B O 1
ATOM 13772 N N . LYS B 1 619 ? -25.125 43.031 35.906 1 90.12 619 LYS B N 1
ATOM 13773 C CA . LYS B 1 619 ? -24.375 42.031 36.688 1 90.12 619 LYS B CA 1
ATOM 13774 C C . LYS B 1 619 ? -25.281 41.344 37.688 1 90.12 619 LYS B C 1
ATOM 13776 O O . LYS B 1 619 ? -25.359 41.781 38.844 1 90.12 619 LYS B O 1
ATOM 13781 N N . LYS B 1 620 ? -25.953 40.375 37.281 1 87.44 620 LYS B N 1
ATOM 13782 C CA . LYS B 1 620 ? -26.781 39.531 38.156 1 87.44 620 LYS B CA 1
ATOM 13783 C C . LYS B 1 620 ? -26.094 38.219 38.469 1 87.44 620 LYS B C 1
ATOM 13785 O O . LYS B 1 620 ? -25.828 37.406 37.594 1 87.44 620 LYS B O 1
ATOM 13790 N N . GLY B 1 621 ? -25.875 37.938 39.688 1 88.62 621 GLY B N 1
ATOM 13791 C CA . GLY B 1 621 ? -25.141 36.781 40.125 1 88.62 621 GLY B CA 1
ATOM 13792 C C . GLY B 1 621 ? -25.906 35.5 39.938 1 88.62 621 GLY B C 1
ATOM 13793 O O . GLY B 1 621 ? -25.312 34.406 39.969 1 88.62 621 GLY B O 1
ATOM 13794 N N . ASP B 1 622 ? -27.188 35.5 39.719 1 92.06 622 ASP B N 1
ATOM 13795 C CA . ASP B 1 622 ? -28.016 34.312 39.594 1 92.06 622 ASP B CA 1
ATOM 13796 C C . ASP B 1 622 ? -28.266 33.938 38.125 1 92.06 622 ASP B C 1
ATOM 13798 O O . ASP B 1 622 ? -29.078 33.062 37.812 1 92.06 622 ASP B O 1
ATOM 13802 N N . THR B 1 623 ? -27.672 34.719 37.188 1 95.31 623 THR B N 1
ATOM 13803 C CA . THR B 1 623 ? -27.812 34.469 35.75 1 95.31 623 THR B CA 1
ATOM 13804 C C . THR B 1 623 ? -26.453 34.156 35.156 1 95.31 623 THR B C 1
ATOM 13806 O O . THR B 1 623 ? -25.453 34.812 35.406 1 95.31 623 THR B O 1
ATOM 13809 N N . VAL B 1 624 ? -26.422 33.062 34.344 1 96.69 624 VAL B N 1
ATOM 13810 C CA . VAL B 1 624 ? -25.188 32.594 33.719 1 96.69 624 VAL B CA 1
ATOM 13811 C C . VAL B 1 624 ? -25.406 32.438 32.219 1 96.69 624 VAL B C 1
ATOM 13813 O O . VAL B 1 624 ? -26.391 31.844 31.781 1 96.69 624 VAL B O 1
ATOM 13816 N N . ILE B 1 625 ? -24.531 33.062 31.422 1 97.81 625 ILE B N 1
ATOM 13817 C CA . ILE B 1 625 ? -24.484 32.844 29.984 1 97.81 625 ILE B CA 1
ATOM 13818 C C . ILE B 1 625 ? -23.578 31.641 29.672 1 97.81 625 ILE B C 1
ATOM 13820 O O . ILE B 1 625 ? -22.422 31.594 30.125 1 97.81 625 ILE B O 1
ATOM 13824 N N . VAL B 1 626 ? -24.016 30.594 28.938 1 98.19 626 VAL B N 1
ATOM 13825 C CA . VAL B 1 626 ? -23.234 29.438 28.516 1 98.19 626 VAL B CA 1
ATOM 13826 C C . VAL B 1 626 ? -22.922 29.531 27.016 1 98.19 626 VAL B C 1
ATOM 13828 O O . VAL B 1 626 ? -23.844 29.625 26.203 1 98.19 626 VAL B O 1
ATOM 13831 N N . PHE B 1 627 ? -21.625 29.516 26.656 1 98.19 627 PHE B N 1
ATOM 13832 C CA . PHE B 1 627 ? -21.188 29.719 25.281 1 98.19 627 PHE B CA 1
ATOM 13833 C C . PHE B 1 627 ? -20.844 28.391 24.609 1 98.19 627 PHE B C 1
ATOM 13835 O O . PHE B 1 627 ? -20.266 27.5 25.234 1 98.19 627 PHE B O 1
ATOM 13842 N N . ASN B 1 628 ? -21.281 28.203 23.391 1 98.19 628 ASN B N 1
ATOM 13843 C CA . ASN B 1 628 ? -20.969 27.094 22.5 1 98.19 628 ASN B CA 1
ATOM 13844 C C . ASN B 1 628 ? -20.266 27.562 21.234 1 98.19 628 ASN B C 1
ATOM 13846 O O . ASN B 1 628 ? -20.906 28.141 20.344 1 98.19 628 ASN B O 1
ATOM 13850 N N . SER B 1 629 ? -19.016 27.281 21.109 1 96.5 629 SER B N 1
ATOM 13851 C CA . SER B 1 629 ? -18.281 27.766 19.938 1 96.5 629 SER B CA 1
ATOM 13852 C C . SER B 1 629 ? -18.281 26.719 18.828 1 96.5 629 SER B C 1
ATOM 13854 O O . SER B 1 629 ? -17.672 26.922 17.781 1 96.5 629 SER B O 1
ATOM 13856 N N . SER B 1 630 ? -18.922 25.5 19 1 96.56 630 SER B N 1
ATOM 13857 C CA . SER B 1 630 ? -19 24.484 17.953 1 96.56 630 SER B CA 1
ATOM 13858 C C . SER B 1 630 ? -20.062 24.844 16.906 1 96.56 630 SER B C 1
ATOM 13860 O O . SER B 1 630 ? -20.953 25.641 17.188 1 96.56 630 SER B O 1
ATOM 13862 N N . PRO B 1 631 ? -19.938 24.25 15.695 1 96.19 631 PRO B N 1
ATOM 13863 C CA . PRO B 1 631 ? -20.938 24.531 14.672 1 96.19 631 PRO B CA 1
ATOM 13864 C C . PRO B 1 631 ? -22.219 23.719 14.859 1 96.19 631 PRO B C 1
ATOM 13866 O O . PRO B 1 631 ? -23.109 23.766 14.016 1 96.19 631 PRO B O 1
ATOM 13869 N N . TRP B 1 632 ? -22.344 22.969 15.938 1 96.88 632 TRP B N 1
ATOM 13870 C CA . TRP B 1 632 ? -23.5 22.109 16.156 1 96.88 632 TRP B CA 1
ATOM 13871 C C . TRP B 1 632 ? -24.281 22.547 17.406 1 96.88 632 TRP B C 1
ATOM 13873 O O . TRP B 1 632 ? -23.703 23.156 18.312 1 96.88 632 TRP B O 1
ATOM 13883 N N . VAL B 1 633 ? -25.625 22.219 17.391 1 97.31 633 VAL B N 1
ATOM 13884 C CA . VAL B 1 633 ? -26.359 22.312 18.641 1 97.31 633 VAL B CA 1
ATOM 13885 C C . VAL B 1 633 ? -25.766 21.344 19.656 1 97.31 633 VAL B C 1
ATOM 13887 O O . VAL B 1 633 ? -25.422 20.203 19.328 1 97.31 633 VAL B O 1
ATOM 13890 N N . ARG B 1 634 ? -25.625 21.922 20.906 1 97.38 634 ARG B N 1
ATOM 13891 C CA . ARG B 1 634 ? -24.828 21.125 21.844 1 97.38 634 ARG B CA 1
ATOM 13892 C C . ARG B 1 634 ? -25.547 20.984 23.188 1 97.38 634 ARG B C 1
ATOM 13894 O O . ARG B 1 634 ? -26.156 21.953 23.672 1 97.38 634 ARG B O 1
ATOM 13901 N N . THR B 1 635 ? -25.672 19.781 23.703 1 97.75 635 THR B N 1
ATOM 13902 C CA . THR B 1 635 ? -26.047 19.453 25.078 1 97.75 635 THR B CA 1
ATOM 13903 C C . THR B 1 635 ? -24.844 18.891 25.828 1 97.75 635 THR B C 1
ATOM 13905 O O . THR B 1 635 ? -24.281 17.859 25.438 1 97.75 635 THR B O 1
ATOM 13908 N N . ASP B 1 636 ? -24.375 19.578 26.891 1 97.88 636 ASP B N 1
ATOM 13909 C CA . ASP B 1 636 ? -23.156 19.172 27.594 1 97.88 636 ASP B CA 1
ATOM 13910 C C . ASP B 1 636 ? -23.109 19.766 29 1 97.88 636 ASP B C 1
ATOM 13912 O O . ASP B 1 636 ? -24 20.547 29.375 1 97.88 636 ASP B O 1
ATOM 13916 N N . LEU B 1 637 ? -22.156 19.359 29.719 1 97.56 637 LEU B N 1
ATOM 13917 C CA . LEU B 1 637 ? -22.016 19.781 31.109 1 97.56 637 LEU B CA 1
ATOM 13918 C C . LEU B 1 637 ? -21.25 21.109 31.203 1 97.56 637 LEU B C 1
ATOM 13920 O O . LEU B 1 637 ? -20.328 21.359 30.422 1 97.56 637 LEU B O 1
ATOM 13924 N N . VAL B 1 638 ? -21.641 21.922 32.125 1 97.19 638 VAL B N 1
ATOM 13925 C CA . VAL B 1 638 ? -20.875 23.094 32.531 1 97.19 638 VAL B CA 1
ATOM 13926 C C . VAL B 1 638 ? -20.672 23.094 34.031 1 97.19 638 VAL B C 1
ATOM 13928 O O . VAL B 1 638 ? -21.578 22.703 34.781 1 97.19 638 VAL B O 1
ATOM 13931 N N . ARG B 1 639 ? -19.531 23.359 34.469 1 95.56 639 ARG B N 1
ATOM 13932 C CA . ARG B 1 639 ? -19.203 23.453 35.906 1 95.56 639 ARG B CA 1
ATOM 13933 C C . ARG B 1 639 ? -19.047 24.891 36.344 1 95.56 639 ARG B C 1
ATOM 13935 O O . ARG B 1 639 ? -18.219 25.625 35.812 1 95.56 639 ARG B O 1
ATOM 13942 N N . ILE B 1 640 ? -19.844 25.297 37.312 1 95.56 640 ILE B N 1
ATOM 13943 C CA . ILE B 1 640 ? -19.875 26.688 37.781 1 95.56 640 ILE B CA 1
ATOM 13944 C C . ILE B 1 640 ? -19.672 26.734 39.312 1 95.56 640 ILE B C 1
ATOM 13946 O O . ILE B 1 640 ? -20.328 25.984 40.031 1 95.56 640 ILE B O 1
ATOM 13950 N N . PRO B 1 641 ? -18.859 27.656 39.781 1 94.62 641 PRO B N 1
ATOM 13951 C CA . PRO B 1 641 ? -18.719 27.797 41.25 1 94.62 641 PRO B CA 1
ATOM 13952 C C . PRO B 1 641 ? -20.016 28.234 41.906 1 94.62 641 PRO B C 1
ATOM 13954 O O . PRO B 1 641 ? -20.719 29.109 41.406 1 94.62 641 PRO B O 1
ATOM 13957 N N . ALA B 1 642 ? -20.266 27.594 43.031 1 93.25 642 ALA B N 1
ATOM 13958 C CA . ALA B 1 642 ? -21.406 28 43.844 1 93.25 642 ALA B CA 1
ATOM 13959 C C . ALA B 1 642 ? -21.094 29.25 44.656 1 93.25 642 ALA B C 1
ATOM 13961 O O . ALA B 1 642 ? -19.984 29.406 45.156 1 93.25 642 ALA B O 1
ATOM 13962 N N . THR B 1 643 ? -22.078 30.156 44.656 1 90.25 643 THR B N 1
ATOM 13963 C CA . THR B 1 643 ? -21.938 31.359 45.469 1 90.25 643 THR B CA 1
ATOM 13964 C C . THR B 1 643 ? -22.891 31.328 46.656 1 90.25 643 THR B C 1
ATOM 13966 O O . THR B 1 643 ? -23.719 30.422 46.781 1 90.25 643 THR B O 1
ATOM 13969 N N . THR B 1 644 ? -22.781 32.406 47.562 1 85.94 644 THR B N 1
ATOM 13970 C CA . THR B 1 644 ? -23.656 32.5 48.719 1 85.94 644 THR B CA 1
ATOM 13971 C C . THR B 1 644 ? -25.109 32.625 48.281 1 85.94 644 THR B C 1
ATOM 13973 O O . THR B 1 644 ? -26.016 32.125 48.969 1 85.94 644 THR B O 1
ATOM 13976 N N . LYS B 1 645 ? -25.312 33.094 47.156 1 85.25 645 LYS B N 1
ATOM 13977 C CA . LYS B 1 645 ? -26.656 33.344 46.625 1 85.25 645 LYS B CA 1
ATOM 13978 C C . LYS B 1 645 ? -27.188 32.094 45.906 1 85.25 645 LYS B C 1
ATOM 13980 O O . LYS B 1 645 ? -28.391 31.953 45.719 1 85.25 645 LYS B O 1
ATOM 13985 N N . THR B 1 646 ? -26.266 31.188 45.5 1 89.88 646 THR B N 1
ATOM 13986 C CA . THR B 1 646 ? -26.719 30.047 44.688 1 89.88 646 THR B CA 1
ATOM 13987 C C . THR B 1 646 ? -26.438 28.734 45.406 1 89.88 646 THR B C 1
ATOM 13989 O O . THR B 1 646 ? -26.141 27.719 44.781 1 89.88 646 THR B O 1
ATOM 13992 N N . LYS B 1 647 ? -26.375 28.734 46.656 1 86.62 647 LYS B N 1
ATOM 13993 C CA . LYS B 1 647 ? -26 27.562 47.469 1 86.62 647 LYS B CA 1
ATOM 13994 C C . LYS B 1 647 ? -27.094 26.5 47.438 1 86.62 647 LYS B C 1
ATOM 13996 O O . LYS B 1 647 ? -26.797 25.312 47.406 1 86.62 647 LYS B O 1
ATOM 14001 N N . LYS B 1 648 ? -28.375 26.875 47.5 1 88.19 648 LYS B N 1
ATOM 14002 C CA . LYS B 1 648 ? -29.516 25.953 47.5 1 88.19 648 LYS B CA 1
ATOM 14003 C C . LYS B 1 648 ? -30.609 26.422 46.562 1 88.19 648 LYS B C 1
ATOM 14005 O O . LYS B 1 648 ? -31.062 27.578 46.656 1 88.19 648 LYS B O 1
ATOM 14010 N N . GLY B 1 649 ? -30.844 25.547 45.594 1 92.38 649 GLY B N 1
ATOM 14011 C CA . GLY B 1 649 ? -31.875 25.906 44.625 1 92.38 649 GLY B CA 1
ATOM 14012 C C . GLY B 1 649 ? -31.812 25.078 43.375 1 92.38 649 GLY B C 1
ATOM 14013 O O . GLY B 1 649 ? -31.344 23.938 43.406 1 92.38 649 GLY B O 1
ATOM 14014 N N . ILE B 1 650 ? -32.469 25.562 42.344 1 94.06 650 ILE B N 1
ATOM 14015 C CA . ILE B 1 650 ? -32.5 24.844 41.094 1 94.06 650 ILE B CA 1
ATOM 14016 C C . ILE B 1 650 ? -32.094 25.781 39.938 1 94.06 650 ILE B C 1
ATOM 14018 O O . ILE B 1 650 ? -32.125 27 40.094 1 94.06 650 ILE B O 1
ATOM 14022 N N . TRP B 1 651 ? -31.641 25.188 38.906 1 95.88 651 TRP B N 1
ATOM 14023 C CA . TRP B 1 651 ? -31.281 25.906 37.688 1 95.88 651 TRP B CA 1
ATOM 14024 C C . TRP B 1 651 ? -32.344 25.703 36.594 1 95.88 651 TRP B C 1
ATOM 14026 O O . TRP B 1 651 ? -32.844 24.594 36.438 1 95.88 651 TRP B O 1
ATOM 14036 N N . LYS B 1 652 ? -32.719 26.734 35.875 1 96.62 652 LYS B N 1
ATOM 14037 C CA . LYS B 1 652 ? -33.656 26.672 34.781 1 96.62 652 LYS B CA 1
ATOM 14038 C C . LYS B 1 652 ? -33.062 27.266 33.5 1 96.62 652 LYS B C 1
ATOM 14040 O O . LYS B 1 652 ? -32.188 28.141 33.562 1 96.62 652 LYS B O 1
ATOM 14045 N N . ASP B 1 653 ? -33.438 26.766 32.406 1 96.25 653 ASP B N 1
ATOM 14046 C CA . ASP B 1 653 ? -33 27.328 31.125 1 96.25 653 ASP B CA 1
ATOM 14047 C C . ASP B 1 653 ? -33.844 28.562 30.766 1 96.25 653 ASP B C 1
ATOM 14049 O O . ASP B 1 653 ? -34.688 29 31.547 1 96.25 653 ASP B O 1
ATOM 14053 N N . VAL B 1 654 ? -33.625 29.109 29.594 1 92.88 654 VAL B N 1
ATOM 14054 C CA . VAL B 1 654 ? -34.25 30.359 29.156 1 92.88 654 VAL B CA 1
ATOM 14055 C C . VAL B 1 654 ? -35.781 30.172 29.016 1 92.88 654 VAL B C 1
ATOM 14057 O O . VAL B 1 654 ? -36.531 31.125 29.156 1 92.88 654 VAL B O 1
ATOM 14060 N N . SER B 1 655 ? -36.188 28.984 28.75 1 93.19 655 SER B N 1
ATOM 14061 C CA . SER B 1 655 ? -37.625 28.688 28.578 1 93.19 655 SER B CA 1
ATOM 14062 C C . SER B 1 655 ? -38.281 28.406 29.906 1 93.19 655 SER B C 1
ATOM 14064 O O . SER B 1 655 ? -39.5 28.172 29.969 1 93.19 655 SER B O 1
ATOM 14066 N N . GLY B 1 656 ? -37.594 28.312 30.891 1 92.75 656 GLY B N 1
ATOM 14067 C CA . GLY B 1 656 ? -38.125 28.078 32.219 1 92.75 656 GLY B CA 1
ATOM 14068 C C . GLY B 1 656 ? -38.094 26.609 32.625 1 92.75 656 GLY B C 1
ATOM 14069 O O . GLY B 1 656 ? -38.594 26.25 33.688 1 92.75 656 GLY B O 1
ATOM 14070 N N . ARG B 1 657 ? -37.5 25.797 31.891 1 92.88 657 ARG B N 1
ATOM 14071 C CA . ARG B 1 657 ? -37.406 24.375 32.188 1 92.88 657 ARG B CA 1
ATOM 14072 C C . ARG B 1 657 ? -36.281 24.094 33.188 1 92.88 657 ARG B C 1
ATOM 14074 O O . ARG B 1 657 ? -35.188 24.625 33.031 1 92.88 657 ARG B O 1
ATOM 14081 N N . GLU B 1 658 ? -36.625 23.281 34.094 1 95.31 658 GLU B N 1
ATOM 14082 C CA . GLU B 1 658 ? -35.625 22.891 35.094 1 95.31 658 GLU B CA 1
ATOM 14083 C C . GLU B 1 658 ? -34.531 22.031 34.438 1 95.31 658 GLU B C 1
ATOM 14085 O O . GLU B 1 658 ? -34.844 21.094 33.719 1 95.31 658 GLU B O 1
ATOM 14090 N N . LEU B 1 659 ? -33.312 22.375 34.688 1 97 659 LEU B N 1
ATOM 14091 C CA . LEU B 1 659 ? -32.188 21.641 34.188 1 97 659 LEU B CA 1
ATOM 14092 C C . LEU B 1 659 ? -31.688 20.609 35.188 1 97 659 LEU B C 1
ATOM 14094 O O . LEU B 1 659 ? -31.828 20.812 36.406 1 97 659 LEU B O 1
ATOM 14098 N N . LYS B 1 660 ? -31.172 19.406 34.688 1 95.75 660 LYS B N 1
ATOM 14099 C CA . LYS B 1 660 ? -30.484 18.5 35.562 1 95.75 660 LYS B CA 1
ATOM 14100 C C . LYS B 1 660 ? -29.203 19.125 36.125 1 95.75 660 LYS B C 1
ATOM 14102 O O . LYS B 1 660 ? -28.297 19.469 35.344 1 95.75 660 LYS B O 1
ATOM 14107 N N . ALA B 1 661 ? -29.094 19.375 37.344 1 95.5 661 ALA B N 1
ATOM 14108 C CA . ALA B 1 661 ? -27.953 20.016 38 1 95.5 661 ALA B CA 1
ATOM 14109 C C . ALA B 1 661 ? -27.703 19.406 39.375 1 95.5 661 ALA B C 1
ATOM 14111 O O . ALA B 1 661 ? -28.641 19.016 40.094 1 95.5 661 ALA B O 1
ATOM 14112 N N . GLU B 1 662 ? -26.531 19.297 39.656 1 92.75 662 GLU B N 1
ATOM 14113 C CA . GLU B 1 662 ? -26.156 18.781 40.969 1 92.75 662 GLU B CA 1
ATOM 14114 C C . GLU B 1 662 ? -25 19.578 41.562 1 92.75 662 GLU B C 1
ATOM 14116 O O . GLU B 1 662 ? -24.047 19.938 40.875 1 92.75 662 GLU B O 1
ATOM 14121 N N . ARG B 1 663 ? -25.062 19.906 42.812 1 92.62 663 ARG B N 1
ATOM 14122 C CA . ARG B 1 663 ? -23.969 20.578 43.5 1 92.62 663 ARG B CA 1
ATOM 14123 C C . ARG B 1 663 ? -22.922 19.562 43.969 1 92.62 663 ARG B C 1
ATOM 14125 O O . ARG B 1 663 ? -23.234 18.594 44.656 1 92.62 663 ARG B O 1
ATOM 14132 N N . VAL B 1 664 ? -21.797 19.703 43.531 1 92.56 664 VAL B N 1
ATOM 14133 C CA . VAL B 1 664 ? -20.656 18.875 43.906 1 92.56 664 VAL B CA 1
ATOM 14134 C C . VAL B 1 664 ? -19.578 19.734 44.562 1 92.56 664 VAL B C 1
ATOM 14136 O O . VAL B 1 664 ? -18.812 20.422 43.875 1 92.56 664 VAL B O 1
ATOM 14139 N N . GLY B 1 665 ? -19.406 19.641 45.844 1 89.75 665 GLY B N 1
ATOM 14140 C CA . GLY B 1 665 ? -18.516 20.531 46.562 1 89.75 665 GLY B CA 1
ATOM 14141 C C . GLY B 1 665 ? -18.891 22 46.438 1 89.75 665 GLY B C 1
ATOM 14142 O O . GLY B 1 665 ? -20.016 22.391 46.719 1 89.75 665 GLY B O 1
ATOM 14143 N N . ASP B 1 666 ? -18 22.719 45.938 1 92.56 666 ASP B N 1
ATOM 14144 C CA . ASP B 1 666 ? -18.203 24.156 45.812 1 92.56 666 ASP B CA 1
ATOM 14145 C C . ASP B 1 666 ? -18.594 24.547 44.406 1 92.56 666 ASP B C 1
ATOM 14147 O O . ASP B 1 666 ? -18.484 25.719 44 1 92.56 666 ASP B O 1
ATOM 14151 N N . ASN B 1 667 ? -19.062 23.531 43.656 1 95.06 667 ASN B N 1
ATOM 14152 C CA . ASN B 1 667 ? -19.422 23.812 42.25 1 95.06 667 ASN B CA 1
ATOM 14153 C C . ASN B 1 667 ? -20.797 23.219 41.906 1 95.06 667 ASN B C 1
ATOM 14155 O O . ASN B 1 667 ? -21.203 22.219 42.531 1 95.06 667 ASN B O 1
ATOM 14159 N N . TRP B 1 668 ? -21.5 23.828 41.062 1 94.81 668 TRP B N 1
ATOM 14160 C CA . TRP B 1 668 ? -22.641 23.234 40.406 1 94.81 668 TRP B CA 1
ATOM 14161 C C . TRP B 1 668 ? -22.219 22.578 39.094 1 94.81 668 TRP B C 1
ATOM 14163 O O . TRP B 1 668 ? -21.438 23.141 38.312 1 94.81 668 TRP B O 1
ATOM 14173 N N . VAL B 1 669 ? -22.531 21.359 38.906 1 96.5 669 VAL B N 1
ATOM 14174 C CA . VAL B 1 669 ? -22.438 20.703 37.625 1 96.5 669 VAL B CA 1
ATOM 14175 C C . VAL B 1 669 ? -23.812 20.656 36.969 1 96.5 669 VAL B C 1
ATOM 14177 O O . VAL B 1 669 ? -24.75 20.078 37.531 1 96.5 669 VAL B O 1
ATOM 14180 N N . ILE B 1 670 ? -24.047 21.297 35.812 1 97.12 670 ILE B N 1
ATOM 14181 C CA . ILE B 1 670 ? -25.344 21.484 35.188 1 97.12 670 ILE B CA 1
ATOM 14182 C C . ILE B 1 670 ? -25.312 20.922 33.781 1 97.12 670 ILE B C 1
ATOM 14184 O O . ILE B 1 670 ? -24.391 21.219 33 1 97.12 670 ILE B O 1
ATOM 14188 N N . LEU B 1 671 ? -26.203 20.031 33.406 1 98.06 671 LEU B N 1
ATOM 14189 C CA . LEU B 1 671 ? -26.391 19.609 32.031 1 98.06 671 LEU B CA 1
ATOM 14190 C C . LEU B 1 671 ? -27.219 20.641 31.25 1 98.06 671 LEU B C 1
ATOM 14192 O O . LEU B 1 671 ? -28.438 20.641 31.312 1 98.06 671 LEU B O 1
ATOM 14196 N N . VAL B 1 672 ? -26.547 21.516 30.5 1 98.12 672 VAL B N 1
ATOM 14197 C CA . VAL B 1 672 ? -27.234 22.531 29.719 1 98.12 672 VAL B CA 1
ATOM 14198 C C . VAL B 1 672 ? -27.641 21.969 28.359 1 98.12 672 VAL B C 1
ATOM 14200 O O . VAL B 1 672 ? -26.797 21.469 27.609 1 98.12 672 VAL B O 1
ATOM 14203 N N . GLU B 1 673 ? -28.891 22.094 28.016 1 97.06 673 GLU B N 1
ATOM 14204 C CA . GLU B 1 673 ? -29.422 21.438 26.844 1 97.06 673 GLU B CA 1
ATOM 14205 C C . GLU B 1 673 ? -29.562 22.406 25.672 1 97.06 673 GLU B C 1
ATOM 14207 O O . GLU B 1 673 ? -29.906 23.578 25.891 1 97.06 673 GLU B O 1
ATOM 14212 N N . ASP B 1 674 ? -29.188 21.953 24.547 1 96.62 674 ASP B N 1
ATOM 14213 C CA . ASP B 1 674 ? -29.484 22.578 23.266 1 96.62 674 ASP B CA 1
ATOM 14214 C C . ASP B 1 674 ? -28.922 24 23.203 1 96.62 674 ASP B C 1
ATOM 14216 O O . ASP B 1 674 ? -29.625 24.938 22.844 1 96.62 674 ASP B O 1
ATOM 14220 N N . VAL B 1 675 ? -27.703 24.125 23.625 1 98.12 675 VAL B N 1
ATOM 14221 C CA . VAL B 1 675 ? -27.031 25.391 23.438 1 98.12 675 VAL B CA 1
ATOM 14222 C C . VAL B 1 675 ? -26.828 25.641 21.938 1 98.12 675 VAL B C 1
ATOM 14224 O O . VAL B 1 675 ? -26.281 24.781 21.234 1 98.12 675 VAL B O 1
ATOM 14227 N N . PRO B 1 676 ? -27.234 26.766 21.375 1 97.81 676 PRO B N 1
ATOM 14228 C CA . PRO B 1 676 ? -27.172 27.016 19.938 1 97.81 676 PRO B CA 1
ATOM 14229 C C . PRO B 1 676 ? -25.75 26.953 19.375 1 97.81 676 PRO B C 1
ATOM 14231 O O . PRO B 1 676 ? -24.797 27.234 20.109 1 97.81 676 PRO B O 1
ATOM 14234 N N . PRO B 1 677 ? -25.625 26.625 18.047 1 97.94 677 PRO B N 1
ATOM 14235 C CA . PRO B 1 677 ? -24.312 26.594 17.406 1 97.94 677 PRO B CA 1
ATOM 14236 C C . PRO B 1 677 ? -23.688 27.984 17.281 1 97.94 677 PRO B C 1
ATOM 14238 O O . PRO B 1 677 ? -24.375 28.938 16.938 1 97.94 677 PRO B O 1
ATOM 14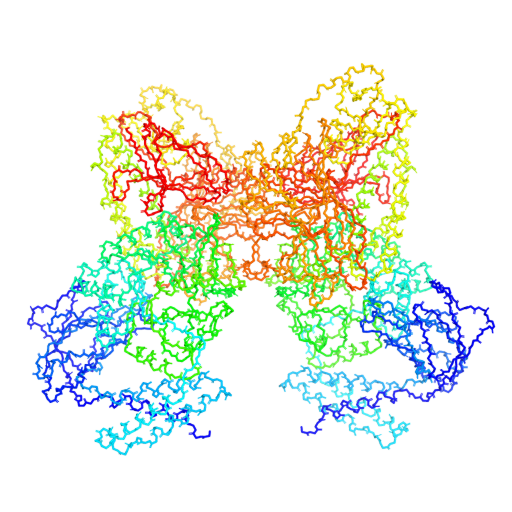241 N N . LEU B 1 678 ? -22.344 28.031 17.5 1 98.19 678 LEU B N 1
ATOM 14242 C CA . LEU B 1 678 ? -21.609 29.281 17.453 1 98.19 678 LEU B CA 1
ATOM 14243 C C . LEU B 1 678 ? -22.406 30.406 18.109 1 98.19 678 LEU B C 1
ATOM 14245 O O . LEU B 1 678 ? -22.641 31.453 17.516 1 98.19 678 LEU B O 1
ATOM 14249 N N . GLY B 1 679 ? -22.812 30.125 19.344 1 98.12 679 GLY B N 1
ATOM 14250 C CA . GLY B 1 679 ? -23.719 31.016 20.047 1 98.12 679 GLY B CA 1
ATOM 14251 C C . GLY B 1 679 ? -23.719 30.797 21.547 1 98.12 679 GLY B C 1
ATOM 14252 O O . GLY B 1 679 ? -22.703 30.406 22.125 1 98.12 679 GLY B O 1
ATOM 14253 N N . PHE B 1 680 ? -24.828 31.234 22.219 1 98.06 680 PHE B N 1
ATOM 14254 C CA . PHE B 1 680 ? -24.922 31.062 23.672 1 98.06 680 PHE B CA 1
ATOM 14255 C C . PHE B 1 680 ? -26.375 30.984 24.109 1 98.06 680 PHE B C 1
ATOM 14257 O O . PHE B 1 680 ? -27.281 31.297 23.344 1 98.06 680 PHE B O 1
ATOM 14264 N N . SER B 1 681 ? -26.562 30.469 25.219 1 97.75 681 SER B N 1
ATOM 14265 C CA . SER B 1 681 ? -27.844 30.438 25.938 1 97.75 681 SER B CA 1
ATOM 14266 C C . SER B 1 681 ? -27.672 30.875 27.375 1 97.75 681 SER B C 1
ATOM 14268 O O . SER B 1 681 ? -26.547 30.922 27.891 1 97.75 681 SER B O 1
ATOM 14270 N N . THR B 1 682 ? -28.781 31.25 27.969 1 97.69 682 THR B N 1
ATOM 14271 C CA . THR B 1 682 ? -28.734 31.75 29.344 1 97.69 682 THR B CA 1
ATOM 14272 C C . THR B 1 682 ? -29.453 30.797 30.297 1 97.69 682 THR B C 1
ATOM 14274 O O . THR B 1 682 ? -30.516 30.25 29.953 1 97.69 682 THR B O 1
ATOM 14277 N N . ILE B 1 683 ? -28.875 30.562 31.422 1 97.56 683 ILE B N 1
ATOM 14278 C CA . ILE B 1 683 ? -29.5 29.797 32.5 1 97.56 683 ILE B CA 1
ATOM 14279 C C . ILE B 1 683 ? -29.578 30.641 33.75 1 97.56 683 ILE B C 1
ATOM 14281 O O . ILE B 1 683 ? -28.781 31.547 33.969 1 97.56 683 ILE B O 1
ATOM 14285 N N . ARG B 1 684 ? -30.531 30.297 34.594 1 95.94 684 ARG B N 1
ATOM 14286 C CA . ARG B 1 684 ? -30.781 31.125 35.781 1 95.94 684 ARG B CA 1
ATOM 14287 C C . ARG B 1 684 ? -31 30.266 37.031 1 95.94 684 ARG B C 1
ATOM 14289 O O . ARG B 1 684 ? -31.641 29.203 36.938 1 95.94 684 ARG B O 1
ATOM 14296 N N . PHE B 1 685 ? -30.531 30.734 38.125 1 95.5 685 PHE B N 1
ATOM 14297 C CA . PHE B 1 685 ? -30.688 30.062 39.406 1 95.5 685 PHE B CA 1
ATOM 14298 C C . PHE B 1 685 ? -31.906 30.594 40.156 1 95.5 685 PHE B C 1
ATOM 14300 O O . PHE B 1 685 ? -32.188 31.797 40.125 1 95.5 685 PHE B O 1
ATOM 14307 N N . TYR B 1 686 ? -32.719 29.781 40.719 1 93.5 686 TYR B N 1
ATOM 14308 C CA . TYR B 1 686 ? -33.906 30.109 41.531 1 93.5 686 TYR B CA 1
ATOM 14309 C C . TYR B 1 686 ? -33.75 29.516 42.938 1 93.5 686 TYR B C 1
ATOM 14311 O O . TYR B 1 686 ? -33.531 28.312 43.062 1 93.5 686 TYR B O 1
ATOM 14319 N N . ASP B 1 687 ? -33.906 30.406 43.906 1 87.94 687 ASP B N 1
ATOM 14320 C CA . ASP B 1 687 ? -33.781 30 45.312 1 87.94 687 ASP B CA 1
ATOM 14321 C C . ASP B 1 687 ? -35.094 29.328 45.781 1 87.94 687 ASP B C 1
ATOM 14323 O O . ASP B 1 687 ? -35.969 29.984 46.344 1 87.94 687 ASP B O 1
ATOM 14327 N N . VAL B 1 688 ? -35.5 28.375 45.375 1 77.06 688 VAL B N 1
ATOM 14328 C CA . VAL B 1 688 ? -36.719 27.688 45.781 1 77.06 688 VAL B CA 1
ATOM 14329 C C . VAL B 1 688 ? -36.344 26.406 46.562 1 77.06 688 VAL B C 1
ATOM 14331 O O . VAL B 1 688 ? -35.281 25.812 46.312 1 77.06 688 VAL B O 1
ATOM 14334 N N . GLU B 1 689 ? -36.969 26.172 47.719 1 60.97 689 GLU B N 1
ATOM 14335 C CA . GLU B 1 689 ? -36.781 24.938 48.5 1 60.97 689 GLU B CA 1
ATOM 14336 C C . GLU B 1 689 ? -37 23.703 47.625 1 60.97 689 GLU B C 1
ATOM 14338 O O . GLU B 1 689 ? -38.094 23.5 47.094 1 60.97 689 GLU B O 1
ATOM 14343 N N . ALA B 1 690 ? -36.281 23.594 46.688 1 53.59 690 ALA B N 1
ATOM 14344 C CA . ALA B 1 690 ? -36.406 22.375 45.906 1 53.59 690 ALA B CA 1
ATOM 14345 C C . ALA B 1 690 ? -36.281 21.125 46.781 1 53.59 690 ALA B C 1
ATOM 14347 O O . ALA B 1 690 ? -35.438 21.094 47.688 1 53.59 690 ALA B O 1
ATOM 14348 N N . ASP B 1 691 ? -37.438 20.547 47.062 1 47.84 691 ASP B N 1
ATOM 14349 C CA . ASP B 1 691 ? -37.25 19.188 47.625 1 47.84 691 ASP B CA 1
ATOM 14350 C C . ASP B 1 691 ? -36.188 18.438 46.844 1 47.84 691 ASP B C 1
ATOM 14352 O O . ASP B 1 691 ? -36.375 18.109 45.656 1 47.84 691 ASP B O 1
ATOM 14356 N N . ASN B 1 692 ? -35.125 18.953 46.844 1 47.19 692 ASN B N 1
ATOM 14357 C CA . ASN B 1 692 ? -34 18.344 46.156 1 47.19 692 ASN B CA 1
ATOM 14358 C C . ASN B 1 692 ? -34.062 16.812 46.188 1 47.19 692 ASN B C 1
ATOM 14360 O O . ASN B 1 692 ? -33.188 16.156 46.75 1 47.19 692 ASN B O 1
ATOM 14364 N N . THR B 1 693 ? -35.312 16.344 46.5 1 42.59 693 THR B N 1
ATOM 14365 C CA . THR B 1 693 ? -35.25 14.883 46.438 1 42.59 693 THR B CA 1
ATOM 14366 C C . THR B 1 693 ? -34.938 14.406 45.031 1 42.59 693 THR B C 1
ATOM 14368 O O . THR B 1 693 ? -35.844 14.211 44.219 1 42.59 693 THR B O 1
ATOM 14371 N N . LEU B 1 694 ? -34.125 15.094 44.312 1 44.94 694 LEU B N 1
ATOM 14372 C CA . LEU B 1 694 ? -33.812 14.305 43.125 1 44.94 694 LEU B CA 1
ATOM 14373 C C . LEU B 1 694 ? -33.75 12.82 43.438 1 44.94 694 LEU B C 1
ATOM 14375 O O . LEU B 1 694 ? -32.969 12.406 44.312 1 44.94 694 LEU B O 1
ATOM 14379 N N . VAL B 1 695 ? -34.812 12.242 43.344 1 44.09 695 VAL B N 1
ATOM 14380 C CA . VAL B 1 695 ? -34.812 10.781 43.375 1 44.09 695 VAL B CA 1
ATOM 14381 C C . VAL B 1 695 ? -33.531 10.25 42.75 1 44.09 695 VAL B C 1
ATOM 14383 O O . VAL B 1 695 ? -33.219 10.5 41.594 1 44.09 695 VAL B O 1
ATOM 14386 N N . GLN B 1 696 ? -32.438 10.164 43.469 1 49.12 696 GLN B N 1
ATOM 14387 C CA . GLN B 1 696 ? -31.156 9.562 43.125 1 49.12 696 GLN B CA 1
ATOM 14388 C C . GLN B 1 696 ? -31.359 8.312 42.281 1 49.12 696 GLN B C 1
ATOM 14390 O O . GLN B 1 696 ? -31.656 7.242 42.781 1 49.12 696 GLN B O 1
ATOM 14395 N N . THR B 1 697 ? -31.984 8.438 41.156 1 56.88 697 THR B N 1
ATOM 14396 C CA . THR B 1 697 ? -31.938 7.258 40.312 1 56.88 697 THR B CA 1
ATOM 14397 C C . THR B 1 697 ? -30.5 6.809 40.094 1 56.88 697 THR B C 1
ATOM 14399 O O . THR B 1 697 ? -29.609 7.633 39.844 1 56.88 697 THR B O 1
ATOM 14402 N N . ASN B 1 698 ? -30.172 5.703 40.625 1 77.38 698 ASN B N 1
ATOM 14403 C CA . ASN B 1 698 ? -28.859 5.066 40.594 1 77.38 698 ASN B CA 1
ATOM 14404 C C . ASN B 1 698 ? -28.422 4.77 39.156 1 77.38 698 ASN B C 1
ATOM 14406 O O . ASN B 1 698 ? -28.672 3.674 38.656 1 77.38 698 ASN B O 1
ATOM 14410 N N . MET B 1 699 ? -28.047 5.949 38.406 1 87.81 699 MET B N 1
ATOM 14411 C CA . MET B 1 699 ? -27.609 5.809 37.031 1 87.81 699 MET B CA 1
ATOM 14412 C C . MET B 1 699 ? -26.312 5 36.938 1 87.81 699 MET B C 1
ATOM 14414 O O . MET B 1 699 ? -25.953 4.5 35.875 1 87.81 699 MET B O 1
ATOM 14418 N N . PHE B 1 700 ? -25.672 4.887 38.062 1 95.38 700 PHE B N 1
ATOM 14419 C CA . PHE B 1 700 ? -24.406 4.152 38.094 1 95.38 700 PHE B CA 1
ATOM 14420 C C . PHE B 1 700 ? -24.422 3.139 39.25 1 95.38 700 PHE B C 1
ATOM 14422 O O . PHE B 1 700 ? -24.938 3.418 40.312 1 95.38 700 PHE B O 1
ATOM 14429 N N . HIS B 1 701 ? -24.016 1.951 38.938 1 94.75 701 HIS B N 1
ATOM 14430 C CA . HIS B 1 701 ? -23.797 0.921 39.938 1 94.75 701 HIS B CA 1
ATOM 14431 C C . HIS B 1 701 ? -22.328 0.51 40 1 94.75 701 HIS B C 1
ATOM 14433 O O . HIS B 1 701 ? -21.781 0.018 39.031 1 94.75 701 HIS B O 1
ATOM 14439 N N . VAL B 1 702 ? -21.75 0.797 41.125 1 93.19 702 VAL B N 1
ATOM 14440 C CA . VAL B 1 702 ? -20.328 0.512 41.25 1 93.19 702 VAL B CA 1
ATOM 14441 C C . VAL B 1 702 ? -20.109 -0.653 42.219 1 93.19 702 VAL B C 1
ATOM 14443 O O . VAL B 1 702 ? -20.641 -0.64 43.344 1 93.19 702 VAL B O 1
ATOM 14446 N N . GLY B 1 703 ? -19.469 -1.671 41.719 1 91.19 703 GLY B N 1
ATOM 14447 C CA . GLY B 1 703 ? -19.047 -2.783 42.562 1 91.19 703 GLY B CA 1
ATOM 14448 C C . GLY B 1 703 ? -17.578 -2.725 42.938 1 91.19 703 GLY B C 1
ATOM 14449 O O . GLY B 1 703 ? -16.953 -1.671 42.844 1 91.19 703 GLY B O 1
ATOM 14450 N N . SER B 1 704 ? -17.078 -3.834 43.438 1 90.25 704 SER B N 1
ATOM 14451 C CA . SER B 1 704 ? -15.688 -3.881 43.906 1 90.25 704 SER B CA 1
ATOM 14452 C C . SER B 1 704 ? -14.719 -3.717 42.75 1 90.25 704 SER B C 1
ATOM 14454 O O . SER B 1 704 ? -13.688 -3.057 42.875 1 90.25 704 SER B O 1
ATOM 14456 N N . SER B 1 705 ? -15.039 -4.336 41.625 1 96.12 705 SER B N 1
ATOM 14457 C CA . SER B 1 705 ? -14.172 -4.254 40.469 1 96.12 705 SER B CA 1
ATOM 14458 C C . SER B 1 705 ? -14.984 -4.074 39.188 1 96.12 705 SER B C 1
ATOM 14460 O O . SER B 1 705 ? -14.664 -4.664 38.156 1 96.12 705 SER B O 1
ATOM 14462 N N . GLU B 1 706 ? -16.109 -3.371 39.375 1 97.12 706 GLU B N 1
ATOM 14463 C CA . GLU B 1 706 ? -16.984 -3.18 38.219 1 97.12 706 GLU B CA 1
ATOM 14464 C C . GLU B 1 706 ? -17.812 -1.905 38.375 1 97.12 706 GLU B C 1
ATOM 14466 O O . GLU B 1 706 ? -17.984 -1.4 39.469 1 97.12 706 GLU B O 1
ATOM 14471 N N . VAL B 1 707 ? -18.219 -1.411 37.281 1 97.44 707 VAL B N 1
ATOM 14472 C CA . VAL B 1 707 ? -19.125 -0.276 37.25 1 97.44 707 VAL B CA 1
ATOM 14473 C C . VAL B 1 707 ? -20.109 -0.429 36.094 1 97.44 707 VAL B C 1
ATOM 14475 O O . VAL B 1 707 ? -19.719 -0.872 35 1 97.44 707 VAL B O 1
ATOM 14478 N N . ILE B 1 708 ? -21.328 -0.239 36.312 1 97.69 708 ILE B N 1
ATOM 14479 C CA . ILE B 1 708 ? -22.375 -0.259 35.281 1 97.69 708 ILE B CA 1
ATOM 14480 C C . ILE B 1 708 ? -22.891 1.157 35.062 1 97.69 708 ILE B C 1
ATOM 14482 O O . ILE B 1 708 ? -23.281 1.845 36 1 97.69 708 ILE B O 1
ATOM 14486 N N . SER B 1 709 ? -22.766 1.646 33.906 1 97.12 709 SER B N 1
ATOM 14487 C CA . SER B 1 709 ? -23.312 2.92 33.469 1 97.12 709 SER B CA 1
ATOM 14488 C C . SER B 1 709 ? -24.516 2.709 32.531 1 97.12 709 SER B C 1
ATOM 14490 O O . SER B 1 709 ? -24.875 1.571 32.25 1 97.12 709 SER B O 1
ATOM 14492 N N . PRO B 1 710 ? -25.141 3.805 32.062 1 96.62 710 PRO B N 1
ATOM 14493 C CA . PRO B 1 710 ? -26.266 3.633 31.141 1 96.62 710 PRO B CA 1
ATOM 14494 C C . PRO B 1 710 ? -25.828 2.969 29.828 1 96.62 710 PRO B C 1
ATOM 14496 O O . PRO B 1 710 ? -26.656 2.367 29.141 1 96.62 710 PRO B O 1
ATOM 14499 N N . TYR B 1 711 ? -24.562 2.975 29.562 1 97.94 711 TYR B N 1
ATOM 14500 C CA . TYR B 1 711 ? -24.125 2.521 28.25 1 97.94 711 TYR B CA 1
ATOM 14501 C C . TYR B 1 711 ? -23.281 1.257 28.359 1 97.94 711 TYR B C 1
ATOM 14503 O O . TYR B 1 711 ? -23.219 0.46 27.422 1 97.94 711 TYR B O 1
ATOM 14511 N N . TYR B 1 712 ? -22.609 1.081 29.578 1 98.56 712 TYR B N 1
ATOM 14512 C CA . TYR B 1 712 ? -21.594 0.043 29.609 1 98.56 712 TYR B CA 1
ATOM 14513 C C . TYR B 1 712 ? -21.641 -0.733 30.922 1 98.56 712 TYR B C 1
ATOM 14515 O O . TYR B 1 712 ? -22.094 -0.206 31.938 1 98.56 712 TYR B O 1
ATOM 14523 N N . LYS B 1 713 ? -21.312 -1.953 30.875 1 98.5 713 LYS B N 1
ATOM 14524 C CA . LYS B 1 713 ? -20.812 -2.715 32.031 1 98.5 713 LYS B CA 1
ATOM 14525 C C . LYS B 1 713 ? -19.297 -2.914 31.938 1 98.5 713 LYS B C 1
ATOM 14527 O O . LYS B 1 713 ? -18.812 -3.59 31.031 1 98.5 713 LYS B O 1
ATOM 14532 N N . ILE B 1 714 ? -18.516 -2.324 32.844 1 98.69 714 ILE B N 1
ATOM 14533 C CA . ILE B 1 714 ? -17.062 -2.316 32.781 1 98.69 714 ILE B CA 1
ATOM 14534 C C . ILE B 1 714 ? -16.484 -3.062 33.969 1 98.69 714 ILE B C 1
ATOM 14536 O O . ILE B 1 714 ? -16.953 -2.879 35.125 1 98.69 714 ILE B O 1
ATOM 14540 N N . LYS B 1 715 ? -15.562 -3.93 33.75 1 98.5 715 LYS B N 1
ATOM 14541 C CA . LYS B 1 715 ? -14.852 -4.656 34.812 1 98.5 715 LYS B CA 1
ATOM 14542 C C . LYS B 1 715 ? -13.344 -4.441 34.688 1 98.5 715 LYS B C 1
ATOM 14544 O O . LYS B 1 715 ? -12.812 -4.266 33.594 1 98.5 715 LYS B O 1
ATOM 14549 N N . TRP B 1 716 ? -12.625 -4.371 35.812 1 98.12 716 TRP B N 1
ATOM 14550 C CA . TRP B 1 716 ? -11.172 -4.262 35.812 1 98.12 716 TRP B CA 1
ATOM 14551 C C . TRP B 1 716 ? -10.547 -5.289 36.75 1 98.12 716 TRP B C 1
ATOM 14553 O O . TRP B 1 716 ? -11.219 -5.824 37.625 1 98.12 716 TRP B O 1
ATOM 14563 N N . ASN B 1 717 ? -9.289 -5.645 36.531 1 97.88 717 ASN B N 1
ATOM 14564 C CA . ASN B 1 717 ? -8.594 -6.648 37.344 1 97.88 717 ASN B CA 1
ATOM 14565 C C . ASN B 1 717 ? -7.797 -6.012 38.469 1 97.88 717 ASN B C 1
ATOM 14567 O O . ASN B 1 717 ? -7.922 -4.812 38.719 1 97.88 717 ASN B O 1
ATOM 14571 N N . ASP B 1 718 ? -6.988 -6.832 39.188 1 96.94 718 ASP B N 1
ATOM 14572 C CA . ASP B 1 718 ? -6.258 -6.398 40.375 1 96.94 718 ASP B CA 1
ATOM 14573 C C . ASP B 1 718 ? -5.078 -5.508 40 1 96.94 718 ASP B C 1
ATOM 14575 O O . ASP B 1 718 ? -4.496 -4.844 40.844 1 96.94 718 ASP B O 1
ATOM 14579 N N . LYS B 1 719 ? -4.793 -5.406 38.688 1 97.88 719 LYS B N 1
ATOM 14580 C CA . LYS B 1 719 ? -3.727 -4.539 38.188 1 97.88 719 LYS B CA 1
ATOM 14581 C C . LYS B 1 719 ? -4.281 -3.199 37.719 1 97.88 719 LYS B C 1
ATOM 14583 O O . LYS B 1 719 ? -3.523 -2.324 37.281 1 97.88 719 LYS B O 1
ATOM 14588 N N . GLY B 1 720 ? -5.625 -3.029 37.844 1 97.56 720 GLY B N 1
ATOM 14589 C CA . GLY B 1 720 ? -6.262 -1.8 37.375 1 97.56 720 GLY B CA 1
ATOM 14590 C C . GLY B 1 720 ? -6.512 -1.761 35.906 1 97.56 720 GLY B C 1
ATOM 14591 O O . GLY B 1 720 ? -6.852 -0.711 35.344 1 97.56 720 GLY B O 1
ATOM 14592 N N . GLN B 1 721 ? -6.281 -2.879 35.156 1 98.5 721 GLN B N 1
ATOM 14593 C CA . GLN B 1 721 ? -6.539 -2.98 33.719 1 98.5 721 GLN B CA 1
ATOM 14594 C C . GLN B 1 721 ? -7.988 -3.381 33.438 1 98.5 721 GLN B C 1
ATOM 14596 O O . GLN B 1 721 ? -8.562 -4.191 34.188 1 98.5 721 GLN B O 1
ATOM 14601 N N . ILE B 1 722 ? -8.586 -2.822 32.438 1 98.69 722 ILE B N 1
ATOM 14602 C CA . ILE B 1 722 ? -9.977 -3.125 32.094 1 98.69 722 ILE B CA 1
ATOM 14603 C C . ILE B 1 722 ? -10.055 -4.473 31.391 1 98.69 722 ILE B C 1
ATOM 14605 O O . ILE B 1 722 ? -9.422 -4.664 30.344 1 98.69 722 ILE B O 1
ATOM 14609 N N . ILE B 1 723 ? -10.859 -5.445 31.891 1 98.38 723 ILE B N 1
ATOM 14610 C CA . ILE B 1 723 ? -10.891 -6.789 31.312 1 98.38 723 ILE B CA 1
ATOM 14611 C C . ILE B 1 723 ? -12.141 -6.957 30.453 1 98.38 723 ILE B C 1
ATOM 14613 O O . ILE B 1 723 ? -12.227 -7.895 29.656 1 98.38 723 ILE B O 1
ATOM 14617 N N . SER B 1 724 ? -13.109 -6.016 30.672 1 98.56 724 SER B N 1
ATOM 14618 C CA . SER B 1 724 ? -14.336 -6.102 29.891 1 98.56 724 SER B CA 1
ATOM 14619 C C . SER B 1 724 ? -15.016 -4.742 29.781 1 98.56 724 SER B C 1
ATOM 14621 O O . SER B 1 724 ? -15.062 -3.982 30.75 1 98.56 724 SER B O 1
ATOM 14623 N N . ILE B 1 725 ? -15.406 -4.387 28.641 1 98.75 725 ILE B N 1
ATOM 14624 C CA . ILE B 1 725 ? -16.344 -3.307 28.344 1 98.75 725 ILE B CA 1
ATOM 14625 C C . ILE B 1 725 ? -17.5 -3.84 27.516 1 98.75 725 ILE B C 1
ATOM 14627 O O . ILE B 1 725 ? -17.359 -4.012 26.297 1 98.75 725 ILE B O 1
ATOM 14631 N N . TYR B 1 726 ? -18.578 -4.098 28.141 1 98.62 726 TYR B N 1
ATOM 14632 C CA . TYR B 1 726 ? -19.75 -4.609 27.438 1 98.62 726 TYR B CA 1
ATOM 14633 C C . TYR B 1 726 ? -20.688 -3.479 27.047 1 98.62 726 TYR B C 1
ATOM 14635 O O . TYR B 1 726 ? -21.203 -2.766 27.922 1 98.62 726 TYR B O 1
ATOM 14643 N N . ASP B 1 727 ? -20.922 -3.252 25.828 1 98.5 727 ASP B N 1
ATOM 14644 C CA . ASP B 1 727 ? -21.859 -2.254 25.297 1 98.5 727 ASP B CA 1
ATOM 14645 C C . ASP B 1 727 ? -23.297 -2.73 25.406 1 98.5 727 ASP B C 1
ATOM 14647 O O . ASP B 1 727 ? -23.719 -3.623 24.672 1 98.5 727 ASP B O 1
ATOM 14651 N N . LEU B 1 728 ? -24.047 -2.084 26.219 1 98 728 LEU B N 1
ATOM 14652 C CA . LEU B 1 728 ? -25.391 -2.553 26.547 1 98 728 LEU B CA 1
ATOM 14653 C C . LEU B 1 728 ? -26.344 -2.359 25.359 1 98 728 LEU B C 1
ATOM 14655 O O . LEU B 1 728 ? -27.266 -3.152 25.172 1 98 728 LEU B O 1
ATOM 14659 N N . GLN B 1 729 ? -26.125 -1.343 24.594 1 96.56 729 GLN B N 1
ATOM 14660 C CA . GLN B 1 729 ? -27 -1.053 23.453 1 96.56 729 GLN B CA 1
ATOM 14661 C C . GLN B 1 729 ? -26.688 -1.965 22.281 1 96.56 729 GLN B C 1
ATOM 14663 O O . GLN B 1 729 ? -27.594 -2.514 21.656 1 96.56 729 GLN B O 1
ATOM 14668 N N . ALA B 1 730 ? -25.438 -2.104 21.953 1 96.19 730 ALA B N 1
ATOM 14669 C CA . ALA B 1 730 ? -25.031 -2.936 20.812 1 96.19 730 ALA B CA 1
ATOM 14670 C C . ALA B 1 730 ? -25.016 -4.414 21.203 1 96.19 730 ALA B C 1
ATOM 14672 O O . ALA B 1 730 ? -24.969 -5.285 20.328 1 96.19 730 ALA B O 1
ATOM 14673 N N . LYS B 1 731 ? -25.109 -4.68 22.531 1 95.94 731 LYS B N 1
ATOM 14674 C CA . LYS B 1 731 ? -25.094 -6.035 23.062 1 95.94 731 LYS B CA 1
ATOM 14675 C C . LYS B 1 731 ? -23.875 -6.812 22.594 1 95.94 731 LYS B C 1
ATOM 14677 O O . LYS B 1 731 ? -24 -7.914 22.047 1 95.94 731 LYS B O 1
ATOM 14682 N N . ARG B 1 732 ? -22.719 -6.281 22.844 1 96.5 732 ARG B N 1
ATOM 14683 C CA . ARG B 1 732 ? -21.5 -6.977 22.453 1 96.5 732 ARG B CA 1
ATOM 14684 C C . ARG B 1 732 ? -20.312 -6.508 23.297 1 96.5 732 ARG B C 1
ATOM 14686 O O . ARG B 1 732 ? -20.344 -5.418 23.875 1 96.5 732 ARG B O 1
ATOM 14693 N N . GLU B 1 733 ? -19.281 -7.312 23.344 1 97.94 733 GLU B N 1
ATOM 14694 C CA . GLU B 1 733 ? -18.016 -6.984 23.984 1 97.94 733 GLU B CA 1
ATOM 14695 C C . GLU B 1 733 ? -17.172 -6.07 23.094 1 97.94 733 GLU B C 1
ATOM 14697 O O . GLU B 1 733 ? -17.047 -6.293 21.891 1 97.94 733 GLU B O 1
ATOM 14702 N N . VAL B 1 734 ? -16.656 -5.008 23.688 1 98.62 734 VAL B N 1
ATOM 14703 C CA . VAL B 1 734 ? -15.859 -4.047 22.938 1 98.62 734 VAL B CA 1
ATOM 14704 C C . VAL B 1 734 ? -14.43 -4.566 22.812 1 98.62 734 VAL B C 1
ATOM 14706 O O . VAL B 1 734 ? -13.805 -4.43 21.75 1 98.62 734 VAL B O 1
ATOM 14709 N N . LEU B 1 735 ? -13.898 -5.16 23.875 1 98.75 735 LEU B N 1
ATOM 14710 C CA . LEU B 1 735 ? -12.516 -5.617 23.906 1 98.75 735 LEU B CA 1
ATOM 14711 C C . LEU B 1 735 ? -12.383 -6.992 23.25 1 98.75 735 LEU B C 1
ATOM 14713 O O . LEU B 1 735 ? -13.336 -7.77 23.234 1 98.75 735 LEU B O 1
ATOM 14717 N N . ASP B 1 736 ? -11.281 -7.207 22.672 1 97.44 736 ASP B N 1
ATOM 14718 C CA . ASP B 1 736 ? -10.961 -8.516 22.109 1 97.44 736 ASP B CA 1
ATOM 14719 C C . ASP B 1 736 ? -10.992 -9.602 23.188 1 97.44 736 ASP B C 1
ATOM 14721 O O . ASP B 1 736 ? -10.742 -9.32 24.359 1 97.44 736 ASP B O 1
ATOM 14725 N N . ASP B 1 737 ? -11.273 -10.797 22.812 1 95.06 737 ASP B N 1
ATOM 14726 C CA . ASP B 1 737 ? -11.43 -11.898 23.75 1 95.06 737 ASP B CA 1
ATOM 14727 C C . ASP B 1 737 ? -10.133 -12.164 24.516 1 95.06 737 ASP B C 1
ATOM 14729 O O . ASP B 1 737 ? -9.086 -12.367 23.906 1 95.06 737 ASP B O 1
ATOM 14733 N N . GLY B 1 738 ? -10.281 -12.094 25.75 1 95.81 738 GLY B N 1
ATOM 14734 C CA . GLY B 1 738 ? -9.164 -12.453 26.609 1 95.81 738 GLY B CA 1
ATOM 14735 C C . GLY B 1 738 ? -8.133 -11.359 26.734 1 95.81 738 GLY B C 1
ATOM 14736 O O . GLY B 1 738 ? -7.098 -11.539 27.391 1 95.81 738 GLY B O 1
ATOM 14737 N N . LYS B 1 739 ? -8.328 -10.203 26.141 1 97.62 739 LYS B N 1
ATOM 14738 C CA . LYS B 1 739 ? -7.367 -9.102 26.203 1 97.62 739 LYS B CA 1
ATOM 14739 C C . LYS B 1 739 ? -7.879 -7.973 27.094 1 97.62 739 LYS B C 1
ATOM 14741 O O . LYS B 1 739 ? -9.086 -7.852 27.328 1 97.62 739 LYS B O 1
ATOM 14746 N N . CYS B 1 740 ? -6.969 -7.199 27.672 1 98.44 740 CYS B N 1
ATOM 14747 C CA . CYS B 1 740 ? -7.316 -6.098 28.562 1 98.44 740 CYS B CA 1
ATOM 14748 C C . CYS B 1 740 ? -7.223 -4.762 27.844 1 98.44 740 CYS B C 1
ATOM 14750 O O . CYS B 1 740 ? -6.41 -4.602 26.922 1 98.44 740 CYS B O 1
ATOM 14752 N N . GLY B 1 741 ? -8.133 -3.84 28.234 1 98.56 741 GLY B N 1
ATOM 14753 C CA . GLY B 1 741 ? -8.078 -2.473 27.734 1 98.56 741 GLY B CA 1
ATOM 14754 C C . GLY B 1 741 ? -7.512 -1.494 28.75 1 98.56 741 GLY B C 1
ATOM 14755 O O . GLY B 1 741 ? -7.406 -1.813 29.938 1 98.56 741 GLY B O 1
ATOM 14756 N N . ASN B 1 742 ? -7.109 -0.296 28.25 1 98.75 742 ASN B N 1
ATOM 14757 C CA . ASN B 1 742 ? -6.457 0.729 29.047 1 98.75 742 ASN B CA 1
ATOM 14758 C C . ASN B 1 742 ? -5.207 0.19 29.734 1 98.75 742 ASN B C 1
ATOM 14760 O O . ASN B 1 742 ? -5.043 0.343 30.953 1 98.75 742 ASN B O 1
ATOM 14764 N N . VAL B 1 743 ? -4.449 -0.529 29 1 98.75 743 VAL B N 1
ATOM 14765 C CA . VAL B 1 743 ? -3.184 -1.057 29.5 1 98.75 743 VAL B CA 1
ATOM 14766 C C . VAL B 1 743 ? -2.066 -0.045 29.25 1 98.75 743 VAL B C 1
ATOM 14768 O O . VAL B 1 743 ? -1.725 0.241 28.109 1 98.75 743 VAL B O 1
ATOM 14771 N N . LEU B 1 744 ? -1.533 0.528 30.312 1 98.81 744 LEU B N 1
ATOM 14772 C CA . LEU B 1 744 ? -0.368 1.398 30.203 1 98.81 744 LEU B CA 1
ATOM 14773 C C . LEU B 1 744 ? 0.899 0.582 29.969 1 98.81 744 LEU B C 1
ATOM 14775 O O . LEU B 1 744 ? 1.279 -0.237 30.797 1 98.81 744 LEU B O 1
ATOM 14779 N N . GLN B 1 745 ? 1.487 0.823 28.766 1 98.69 745 GLN B N 1
ATOM 14780 C CA . GLN B 1 745 ? 2.67 0.083 28.344 1 98.69 745 GLN B CA 1
ATOM 14781 C C . GLN B 1 745 ? 3.891 0.994 28.266 1 98.69 745 GLN B C 1
ATOM 14783 O O . GLN B 1 745 ? 3.799 2.125 27.781 1 98.69 745 GLN B O 1
ATOM 14788 N N . VAL B 1 746 ? 5 0.562 28.844 1 98.62 746 VAL B N 1
ATOM 14789 C CA . VAL B 1 746 ? 6.246 1.313 28.781 1 98.62 746 VAL B CA 1
ATOM 14790 C C . VAL B 1 746 ? 7.281 0.539 27.969 1 98.62 746 VAL B C 1
ATOM 14792 O O . VAL B 1 746 ? 7.559 -0.628 28.266 1 98.62 746 VAL B O 1
ATOM 14795 N N . PHE B 1 747 ? 7.867 1.181 26.953 1 98.12 747 PHE B N 1
ATOM 14796 C CA . PHE B 1 747 ? 8.844 0.555 26.078 1 98.12 747 PHE B CA 1
ATOM 14797 C C . PHE B 1 747 ? 10.219 1.185 26.25 1 98.12 747 PHE B C 1
ATOM 14799 O O . PHE B 1 747 ? 10.328 2.377 26.547 1 98.12 747 PHE B O 1
ATOM 14806 N N . GLU B 1 748 ? 11.273 0.346 26.078 1 95.06 748 GLU B N 1
ATOM 14807 C CA . GLU B 1 748 ? 12.602 0.92 25.891 1 95.06 748 GLU B CA 1
ATOM 14808 C C . GLU B 1 748 ? 12.688 1.723 24.594 1 95.06 748 GLU B C 1
ATOM 14810 O O . GLU B 1 748 ? 12.328 1.224 23.531 1 95.06 748 GLU B O 1
ATOM 14815 N N . ASP B 1 749 ? 13.055 3.002 24.75 1 96.31 749 ASP B N 1
ATOM 14816 C CA . ASP B 1 749 ? 13.109 3.883 23.578 1 96.31 749 ASP B CA 1
ATOM 14817 C C . ASP B 1 749 ? 14.523 4.41 23.359 1 96.31 749 ASP B C 1
ATOM 14819 O O . ASP B 1 749 ? 14.875 5.484 23.859 1 96.31 749 ASP B O 1
ATOM 14823 N N . LYS B 1 750 ? 15.336 3.689 22.609 1 92.88 750 LYS B N 1
ATOM 14824 C CA . LYS B 1 750 ? 16.703 4.016 22.25 1 92.88 750 LYS B CA 1
ATOM 14825 C C . LYS B 1 750 ? 16.906 3.904 20.734 1 92.88 750 LYS B C 1
ATOM 14827 O O . LYS B 1 750 ? 17.578 2.98 20.266 1 92.88 750 LYS B O 1
ATOM 14832 N N . PRO B 1 751 ? 16.328 4.867 20.031 1 93.94 751 PRO B N 1
ATOM 14833 C CA . PRO B 1 751 ? 16.5 4.793 18.578 1 93.94 751 PRO B CA 1
ATOM 14834 C C . PRO B 1 751 ? 17.953 4.801 18.156 1 93.94 751 PRO B C 1
ATOM 14836 O O . PRO B 1 751 ? 18.828 5.168 18.953 1 93.94 751 PRO B O 1
ATOM 14839 N N . LEU B 1 752 ? 18.219 4.355 16.875 1 87.12 752 LEU B N 1
ATOM 14840 C CA . LEU B 1 752 ? 19.578 4.305 16.328 1 87.12 752 LEU B CA 1
ATOM 14841 C C . LEU B 1 752 ? 20.203 5.699 16.281 1 87.12 752 LEU B C 1
ATOM 14843 O O . LEU B 1 752 ? 21.406 5.852 16.469 1 87.12 752 LEU B O 1
ATOM 14847 N N . ARG B 1 753 ? 19.391 6.691 15.922 1 91.5 753 ARG B N 1
ATOM 14848 C CA . ARG B 1 753 ? 19.812 8.078 15.789 1 91.5 753 ARG B CA 1
ATOM 14849 C C . ARG B 1 753 ? 18.719 9.039 16.219 1 91.5 753 ARG B C 1
ATOM 14851 O O . ARG B 1 753 ? 17.547 8.648 16.328 1 91.5 753 ARG B O 1
ATOM 14858 N N . PHE B 1 754 ? 19.156 10.281 16.562 1 93.12 754 PHE B N 1
ATOM 14859 C CA . PHE B 1 754 ? 18.219 11.383 16.781 1 93.12 754 PHE B CA 1
ATOM 14860 C C . PHE B 1 754 ? 17.234 11.047 17.891 1 93.12 754 PHE B C 1
ATOM 14862 O O . PHE B 1 754 ? 16.031 10.922 17.641 1 93.12 754 PHE B O 1
ATOM 14869 N N . ASP B 1 755 ? 17.688 10.992 19.062 1 95 755 ASP B N 1
ATOM 14870 C CA . ASP B 1 755 ? 17.031 10.484 20.266 1 95 755 ASP B CA 1
ATOM 14871 C C . ASP B 1 755 ? 15.633 11.086 20.406 1 95 755 ASP B C 1
ATOM 14873 O O . ASP B 1 755 ? 14.648 10.359 20.547 1 95 755 ASP B O 1
ATOM 14877 N N . ALA B 1 756 ? 15.484 12.367 20.297 1 97.19 756 ALA B N 1
ATOM 14878 C CA . ALA B 1 756 ? 14.195 13.031 20.484 1 97.19 756 ALA B CA 1
ATOM 14879 C C . ALA B 1 756 ? 13.344 12.945 19.219 1 97.19 756 ALA B C 1
ATOM 14881 O O . ALA B 1 756 ? 12.117 13.086 19.281 1 97.19 756 ALA B O 1
ATOM 14882 N N . TRP B 1 757 ? 14.008 12.625 18.016 1 97.12 757 TRP B N 1
ATOM 14883 C CA . TRP B 1 757 ? 13.328 12.688 16.734 1 97.12 757 TRP B CA 1
ATOM 14884 C C . TRP B 1 757 ? 12.695 11.344 16.391 1 97.12 757 TRP B C 1
ATOM 14886 O O . TRP B 1 757 ? 11.656 11.289 15.734 1 97.12 757 TRP B O 1
ATOM 14896 N N . ASP B 1 758 ? 13.32 10.219 16.844 1 97.06 758 ASP B N 1
ATOM 14897 C CA . ASP B 1 758 ? 13 8.953 16.203 1 97.06 758 ASP B CA 1
ATOM 14898 C C . ASP B 1 758 ? 12.406 7.965 17.203 1 97.06 758 ASP B C 1
ATOM 14900 O O . ASP B 1 758 ? 12.664 8.062 18.406 1 97.06 758 ASP B O 1
ATOM 14904 N N . ILE B 1 759 ? 11.562 7.152 16.734 1 97.25 759 ILE B N 1
ATOM 14905 C CA . ILE B 1 759 ? 11.195 5.848 17.266 1 97.25 759 ILE B CA 1
ATOM 14906 C C . ILE B 1 759 ? 11.492 4.766 16.234 1 97.25 759 ILE B C 1
ATOM 14908 O O . ILE B 1 759 ? 11.07 4.871 15.078 1 97.25 759 ILE B O 1
ATOM 14912 N N . ASP B 1 760 ? 12.266 3.768 16.625 1 94 760 ASP B N 1
ATOM 14913 C CA . ASP B 1 760 ? 12.531 2.678 15.695 1 94 760 ASP B CA 1
ATOM 14914 C C . ASP B 1 760 ? 11.625 1.481 15.969 1 94 760 ASP B C 1
ATOM 14916 O O . ASP B 1 760 ? 11.195 1.268 17.109 1 94 760 ASP B O 1
ATOM 14920 N N . ILE B 1 761 ? 11.383 0.763 14.922 1 93.94 761 ILE B N 1
ATOM 14921 C CA . ILE B 1 761 ? 10.359 -0.276 14.922 1 93.94 761 ILE B CA 1
ATOM 14922 C C . ILE B 1 761 ? 10.68 -1.318 15.992 1 93.94 761 ILE B C 1
ATOM 14924 O O . ILE B 1 761 ? 9.773 -1.955 16.547 1 93.94 761 ILE B O 1
ATOM 14928 N N . PHE B 1 762 ? 11.93 -1.542 16.422 1 91.75 762 PHE B N 1
ATOM 14929 C CA . PHE B 1 762 ? 12.336 -2.592 17.344 1 91.75 762 PHE B CA 1
ATOM 14930 C C . PHE B 1 762 ? 12.039 -2.186 18.781 1 91.75 762 PHE B C 1
ATOM 14932 O O . PHE B 1 762 ? 12.258 -2.969 19.719 1 91.75 762 PHE B O 1
ATOM 14939 N N . TYR B 1 763 ? 11.516 -0.849 19 1 93.81 763 TYR B N 1
ATOM 14940 C CA . TYR B 1 763 ? 11.109 -0.49 20.359 1 93.81 763 TYR B CA 1
ATOM 14941 C C . TYR B 1 763 ? 10.141 -1.52 20.922 1 93.81 763 TYR B C 1
ATOM 14943 O O . TYR B 1 763 ? 10.062 -1.691 22.141 1 93.81 763 TYR B O 1
ATOM 14951 N N . GLN B 1 764 ? 9.5 -2.26 20.047 1 92.75 764 GLN B N 1
ATOM 14952 C CA . GLN B 1 764 ? 8.461 -3.23 20.406 1 92.75 764 GLN B CA 1
ATOM 14953 C C . GLN B 1 764 ? 9.062 -4.441 21.109 1 92.75 764 GLN B C 1
ATOM 14955 O O . GLN B 1 764 ? 8.344 -5.211 21.75 1 92.75 764 GLN B O 1
ATOM 14960 N N . GLU B 1 765 ? 10.344 -4.668 21.047 1 88.38 765 GLU B N 1
ATOM 14961 C CA . GLU B 1 765 ? 10.992 -5.875 21.547 1 88.38 765 GLU B CA 1
ATOM 14962 C C . GLU B 1 765 ? 10.984 -5.922 23.078 1 88.38 765 GLU B C 1
ATOM 14964 O O . GLU B 1 765 ? 10.938 -7 23.672 1 88.38 765 GLU B O 1
ATOM 14969 N N . LYS B 1 766 ? 11.086 -4.773 23.734 1 91.81 766 LYS B N 1
ATOM 14970 C CA . LYS B 1 766 ? 11.117 -4.703 25.203 1 91.81 766 LYS B CA 1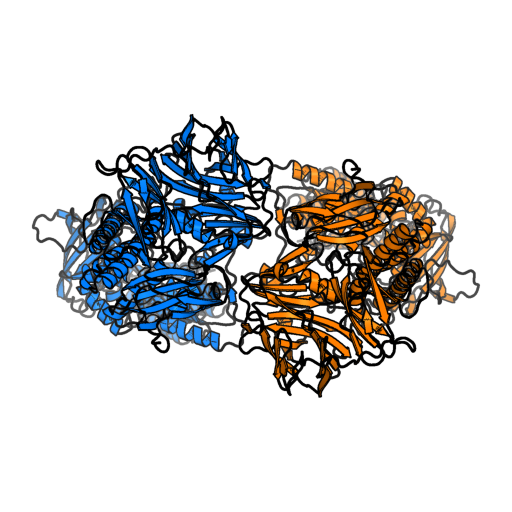
ATOM 14971 C C . LYS B 1 766 ? 9.969 -3.855 25.734 1 91.81 766 LYS B C 1
ATOM 14973 O O . LYS B 1 766 ? 9.984 -2.629 25.609 1 91.81 766 LYS B O 1
ATOM 14978 N N . LYS B 1 767 ? 9.07 -4.426 26.312 1 96.19 767 LYS B N 1
ATOM 14979 C CA . LYS B 1 767 ? 7.859 -3.791 26.828 1 96.19 767 LYS B CA 1
ATOM 14980 C C . LYS B 1 767 ? 7.59 -4.219 28.281 1 96.19 767 LYS B C 1
ATOM 14982 O O . LYS B 1 767 ? 7.816 -5.375 28.641 1 96.19 767 LYS B O 1
ATOM 14987 N N . ARG B 1 768 ? 7.227 -3.336 29.125 1 97.06 768 ARG B N 1
ATOM 14988 C CA . ARG B 1 768 ? 6.676 -3.572 30.469 1 97.06 768 ARG B CA 1
ATOM 14989 C C . ARG B 1 768 ? 5.293 -2.949 30.609 1 97.06 768 ARG B C 1
ATOM 14991 O O . ARG B 1 768 ? 4.996 -1.936 29.969 1 97.06 768 ARG B O 1
ATOM 14998 N N . GLU B 1 769 ? 4.445 -3.5 31.375 1 98.12 769 GLU B N 1
ATOM 14999 C CA . GLU B 1 769 ? 3.141 -2.922 31.672 1 98.12 769 GLU B CA 1
ATOM 15000 C C . GLU B 1 769 ? 3.105 -2.342 33.094 1 98.12 769 GLU B C 1
ATOM 15002 O O . GLU B 1 769 ? 3.779 -2.846 34 1 98.12 769 GLU B O 1
ATOM 15007 N N . VAL B 1 770 ? 2.494 -1.246 33.219 1 98.38 770 VAL B N 1
ATOM 15008 C CA . VAL B 1 770 ? 2.256 -0.673 34.531 1 98.38 770 VAL B CA 1
ATOM 15009 C C . VAL B 1 770 ? 1.21 -1.503 35.281 1 98.38 770 VAL B C 1
ATOM 15011 O O . VAL B 1 770 ? 0.023 -1.458 34.938 1 98.38 770 VAL B O 1
ATOM 15014 N N . GLU B 1 771 ? 1.67 -2.191 36.375 1 97.44 771 GLU B N 1
ATOM 15015 C CA . GLU B 1 771 ? 0.782 -3.164 37 1 97.44 771 GLU B CA 1
ATOM 15016 C C . GLU B 1 771 ? 0.703 -2.941 38.5 1 97.44 771 GLU B C 1
ATOM 15018 O O . GLU B 1 771 ? -0.096 -3.584 39.188 1 97.44 771 GLU B O 1
ATOM 15023 N N . ASP B 1 772 ? 1.562 -2.049 39.031 1 97.88 772 ASP B N 1
ATOM 15024 C CA . ASP B 1 772 ? 1.598 -1.824 40.469 1 97.88 772 ASP B CA 1
ATOM 15025 C C . ASP B 1 772 ? 0.505 -0.847 40.906 1 97.88 772 ASP B C 1
ATOM 15027 O O . ASP B 1 772 ? 0.788 0.315 41.219 1 97.88 772 ASP B O 1
ATOM 15031 N N . LEU B 1 773 ? -0.721 -1.33 40.938 1 98 773 LEU B N 1
ATOM 15032 C CA . LEU B 1 773 ? -1.868 -0.538 41.375 1 98 773 LEU B CA 1
ATOM 15033 C C . LEU B 1 773 ? -1.808 -0.26 42.875 1 98 773 LEU B C 1
ATOM 15035 O O . LEU B 1 773 ? -1.727 -1.189 43.688 1 98 773 LEU B O 1
ATOM 15039 N N . GLN B 1 774 ? -1.823 0.985 43.25 1 97.12 774 GLN B N 1
ATOM 15040 C CA . GLN B 1 774 ? -1.709 1.396 44.656 1 97.12 774 GLN B CA 1
ATOM 15041 C C . GLN B 1 774 ? -3.086 1.572 45.281 1 97.12 774 GLN B C 1
ATOM 15043 O O . GLN B 1 774 ? -3.262 1.314 46.5 1 97.12 774 GLN B O 1
ATOM 15048 N N . HIS B 1 775 ? -3.891 2.125 44.531 1 94.44 775 HIS B N 1
ATOM 15049 C CA . HIS B 1 775 ? -5.176 2.533 45.062 1 94.44 775 HIS B CA 1
ATOM 15050 C C . HIS B 1 775 ? -6.246 2.604 44 1 94.44 775 HIS B C 1
ATOM 15052 O O . HIS B 1 775 ? -5.977 3.033 42.875 1 94.44 775 HIS B O 1
ATOM 15058 N N . VAL B 1 776 ? -7.465 2.043 44.312 1 96.19 776 VAL B N 1
ATOM 15059 C CA . VAL B 1 776 ? -8.664 2.266 43.531 1 96.19 776 VAL B CA 1
ATOM 15060 C C . VAL B 1 776 ? -9.789 2.775 44.406 1 96.19 776 VAL B C 1
ATOM 15062 O O . VAL B 1 776 ? -9.992 2.271 45.531 1 96.19 776 VAL B O 1
ATOM 15065 N N . SER B 1 777 ? -10.453 3.842 44.031 1 95.62 777 SER B N 1
ATOM 15066 C CA . SER B 1 777 ? -11.555 4.367 44.844 1 95.62 777 SER B CA 1
ATOM 15067 C C . SER B 1 777 ? -12.602 5.047 43.938 1 95.62 777 SER B C 1
ATOM 15069 O O . SER B 1 777 ? -12.312 5.422 42.812 1 95.62 777 SER B O 1
ATOM 15071 N N . ILE B 1 778 ? -13.719 5.102 44.469 1 94.5 778 ILE B N 1
ATOM 15072 C CA . ILE B 1 778 ? -14.773 5.902 43.875 1 94.5 778 ILE B CA 1
ATOM 15073 C C . ILE B 1 778 ? -14.664 7.352 44.312 1 94.5 778 ILE B C 1
ATOM 15075 O O . ILE B 1 778 ? -14.875 7.645 45.5 1 94.5 778 ILE B O 1
ATOM 15079 N N . LYS B 1 779 ? -14.297 8.156 43.438 1 93 779 LYS B N 1
ATOM 15080 C CA . LYS B 1 779 ? -14.07 9.555 43.781 1 93 779 LYS B CA 1
ATOM 15081 C C . LYS B 1 779 ? -15.391 10.328 43.844 1 93 779 LYS B C 1
ATOM 15083 O O . LYS B 1 779 ? -15.57 11.188 44.719 1 93 779 LYS B O 1
ATOM 15088 N N . GLU B 1 780 ? -16.234 10.156 42.875 1 91.81 780 GLU B N 1
ATOM 15089 C CA . GLU B 1 780 ? -17.484 10.906 42.781 1 91.81 780 GLU B CA 1
ATOM 15090 C C . GLU B 1 780 ? -18.547 10.094 42.031 1 91.81 780 GLU B C 1
ATOM 15092 O O . GLU B 1 780 ? -18.266 9.484 41 1 91.81 780 GLU B O 1
ATOM 15097 N N . ILE B 1 781 ? -19.766 9.945 42.594 1 93.31 781 ILE B N 1
ATOM 15098 C CA . ILE B 1 781 ? -20.922 9.391 41.906 1 93.31 781 ILE B CA 1
ATOM 15099 C C . ILE B 1 781 ? -22.078 10.391 41.938 1 93.31 781 ILE B C 1
ATOM 15101 O O . ILE B 1 781 ? -22.531 10.766 43.031 1 93.31 781 ILE B O 1
ATOM 15105 N N . THR B 1 782 ? -22.438 10.945 40.812 1 93.44 782 THR B N 1
ATOM 15106 C CA . THR B 1 782 ? -23.562 11.875 40.688 1 93.44 782 THR B CA 1
ATOM 15107 C C . THR B 1 782 ? -24.625 11.312 39.75 1 93.44 782 THR B C 1
ATOM 15109 O O . THR B 1 782 ? -24.5 10.195 39.25 1 93.44 782 THR B O 1
ATOM 15112 N N . SER B 1 783 ? -25.75 12.016 39.594 1 93.94 783 SER B N 1
ATOM 15113 C CA . SER B 1 783 ? -26.766 11.617 38.656 1 93.94 783 SER B CA 1
ATOM 15114 C C . SER B 1 783 ? -26.312 11.883 37.219 1 93.94 783 SER B C 1
ATOM 15116 O O . SER B 1 783 ? -26.922 11.391 36.281 1 93.94 783 SER B O 1
ATOM 15118 N N . LEU B 1 784 ? -25.141 12.609 37.062 1 96.19 784 LEU B N 1
ATOM 15119 C CA . LEU B 1 784 ? -24.719 13.039 35.719 1 96.19 784 LEU B CA 1
ATOM 15120 C C . LEU B 1 784 ? -23.469 12.273 35.281 1 96.19 784 LEU B C 1
ATOM 15122 O O . LEU B 1 784 ? -23.266 12.039 34.094 1 96.19 784 LEU B O 1
ATOM 15126 N N . TYR B 1 785 ? -22.609 11.938 36.188 1 96.44 785 TYR B N 1
ATOM 15127 C CA . TYR B 1 785 ? -21.359 11.234 35.875 1 96.44 785 TYR B CA 1
ATOM 15128 C C . TYR B 1 785 ? -20.844 10.477 37.094 1 96.44 785 TYR B C 1
ATOM 15130 O O . TYR B 1 785 ? -21.281 10.719 38.219 1 96.44 785 TYR B O 1
ATOM 15138 N N . ALA B 1 786 ? -20.031 9.508 36.875 1 96.81 786 ALA B N 1
ATOM 15139 C CA . ALA B 1 786 ? -19.312 8.773 37.906 1 96.81 786 ALA B CA 1
ATOM 15140 C C . ALA B 1 786 ? -17.812 8.805 37.656 1 96.81 786 ALA B C 1
ATOM 15142 O O . ALA B 1 786 ? -17.344 8.727 36.531 1 96.81 786 ALA B O 1
ATOM 15143 N N . VAL B 1 787 ? -17 8.922 38.719 1 97.38 787 VAL B N 1
ATOM 15144 C CA . VAL B 1 787 ? -15.539 8.977 38.625 1 97.38 787 VAL B CA 1
ATOM 15145 C C . VAL B 1 787 ? -14.93 7.859 39.469 1 97.38 787 VAL B C 1
ATOM 15147 O O . VAL B 1 787 ? -15.117 7.824 40.688 1 97.38 787 VAL B O 1
ATOM 15150 N N . ILE B 1 788 ? -14.305 6.938 38.781 1 98 788 ILE B N 1
ATOM 15151 C CA . ILE B 1 788 ? -13.492 5.93 39.438 1 98 788 ILE B CA 1
ATOM 15152 C C . ILE B 1 788 ? -12.016 6.32 39.375 1 98 788 ILE B C 1
ATOM 15154 O O . ILE B 1 788 ? -11.484 6.566 38.281 1 98 788 ILE B O 1
ATOM 15158 N N . HIS B 1 789 ? -11.32 6.379 40.469 1 97.81 789 HIS B N 1
ATOM 15159 C CA . HIS B 1 789 ? -9.945 6.867 40.562 1 97.81 789 HIS B CA 1
ATOM 15160 C C . HIS B 1 789 ? -8.961 5.715 40.75 1 97.81 789 HIS B C 1
ATOM 15162 O O . HIS B 1 789 ? -9.18 4.812 41.562 1 97.81 789 HIS B O 1
ATOM 15168 N N . PHE B 1 790 ? -7.926 5.73 39.906 1 98.38 790 PHE B N 1
ATOM 15169 C CA . PHE B 1 790 ? -6.844 4.758 39.969 1 98.38 790 PHE B CA 1
ATOM 15170 C C . PHE B 1 790 ? -5.512 5.449 40.219 1 98.38 790 PHE B C 1
ATOM 15172 O O . PHE B 1 790 ? -5.254 6.531 39.719 1 98.38 790 PHE B O 1
ATOM 15179 N N . GLU B 1 791 ? -4.609 4.855 41.031 1 98.5 791 GLU B N 1
ATOM 15180 C CA . GLU B 1 791 ? -3.24 5.316 41.219 1 98.5 791 GLU B CA 1
ATOM 15181 C C . GLU B 1 791 ? -2.244 4.172 41.062 1 98.5 791 GLU B C 1
ATOM 15183 O O . GLU B 1 791 ? -2.422 3.098 41.656 1 98.5 791 GLU B O 1
ATOM 15188 N N . TRP B 1 792 ? -1.252 4.367 40.156 1 98.69 792 TRP B N 1
ATOM 15189 C CA . TRP B 1 792 ? -0.202 3.375 39.938 1 98.69 792 TRP B CA 1
ATOM 15190 C C . TRP B 1 792 ? 1.165 3.945 40.312 1 98.69 792 TRP B C 1
ATOM 15192 O O . TRP B 1 792 ? 1.381 5.156 40.25 1 98.69 792 TRP B O 1
ATOM 15202 N N . LYS B 1 793 ? 2.004 3.09 40.719 1 98.25 793 LYS B N 1
ATOM 15203 C CA . LYS B 1 793 ? 3.438 3.369 40.75 1 98.25 793 LYS B CA 1
ATOM 15204 C C . LYS B 1 793 ? 4.16 2.619 39.625 1 98.25 793 LYS B C 1
ATOM 15206 O O . LYS B 1 793 ? 3.832 1.47 39.312 1 98.25 793 LYS B O 1
ATOM 15211 N N . TYR B 1 794 ? 5.07 3.25 39 1 97.94 794 TYR B N 1
ATOM 15212 C CA . TYR B 1 794 ? 5.977 2.635 38.062 1 97.94 794 TYR B CA 1
ATOM 15213 C C . TYR B 1 794 ? 7.406 3.113 38.25 1 97.94 794 TYR B C 1
ATOM 15215 O O . TYR B 1 794 ? 7.746 4.25 37.938 1 97.94 794 TYR B O 1
ATOM 15223 N N . MET B 1 795 ? 8.25 2.215 38.812 1 96.88 795 MET B N 1
ATOM 15224 C CA . MET B 1 795 ? 9.609 2.584 39.156 1 96.88 795 MET B CA 1
ATOM 15225 C C . MET B 1 795 ? 9.633 3.867 39.969 1 96.88 795 MET B C 1
ATOM 15227 O O . MET B 1 795 ? 9 3.941 41.031 1 96.88 795 MET B O 1
ATOM 15231 N N . ASP B 1 796 ? 10.109 5.023 39.406 1 97.19 796 ASP B N 1
ATOM 15232 C CA . ASP B 1 796 ? 10.188 6.262 40.188 1 97.19 796 ASP B CA 1
ATOM 15233 C C . ASP B 1 796 ? 9.039 7.203 39.812 1 97.19 796 ASP B C 1
ATOM 15235 O O . ASP B 1 796 ? 8.969 8.328 40.344 1 97.19 796 ASP B O 1
ATOM 15239 N N . SER B 1 797 ? 8.125 6.777 39 1 98.5 797 SER B N 1
ATOM 15240 C CA . SER B 1 797 ? 7.039 7.617 38.5 1 98.5 797 SER B CA 1
ATOM 15241 C C . SER B 1 797 ? 5.719 7.27 39.188 1 98.5 797 SER B C 1
ATOM 15243 O O . SER B 1 797 ? 5.566 6.18 39.75 1 98.5 797 SER B O 1
ATOM 15245 N N . ILE B 1 798 ? 4.852 8.219 39.219 1 98.56 798 ILE B N 1
ATOM 15246 C CA . ILE B 1 798 ? 3.504 8.055 39.75 1 98.56 798 ILE B CA 1
ATOM 15247 C C . ILE B 1 798 ? 2.477 8.438 38.688 1 98.56 798 ILE B C 1
ATOM 15249 O O . ILE B 1 798 ? 2.621 9.461 38 1 98.56 798 ILE B O 1
ATOM 15253 N N . ILE B 1 799 ? 1.466 7.594 38.5 1 98.75 799 ILE B N 1
ATOM 15254 C CA . ILE B 1 799 ? 0.389 7.848 37.562 1 98.75 799 ILE B CA 1
ATOM 15255 C C . ILE B 1 799 ? -0.953 7.855 38.281 1 98.75 799 ILE B C 1
ATOM 15257 O O . ILE B 1 799 ? -1.274 6.914 39.031 1 98.75 799 ILE B O 1
ATOM 15261 N N . LYS B 1 800 ? -1.704 8.867 38.219 1 98.75 800 LYS B N 1
ATOM 15262 C CA . LYS B 1 800 ? -3.068 8.992 38.719 1 98.75 800 LYS B CA 1
ATOM 15263 C C . LYS B 1 800 ? -4.062 9.172 37.594 1 98.75 800 LYS B C 1
ATOM 15265 O O . LYS B 1 800 ? -3.82 9.953 36.656 1 98.75 800 LYS B O 1
ATOM 15270 N N . GLN B 1 801 ? -5.117 8.406 37.594 1 98.75 801 GLN B N 1
ATOM 15271 C CA . GLN B 1 801 ? -6.055 8.453 36.5 1 98.75 801 GLN B CA 1
ATOM 15272 C C . GLN B 1 801 ? -7.5 8.383 36.969 1 98.75 801 GLN B C 1
ATOM 15274 O O . GLN B 1 801 ? -7.82 7.594 37.875 1 98.75 801 GLN B O 1
ATOM 15279 N N . ASP B 1 802 ? -8.375 9.242 36.562 1 98.62 802 ASP B N 1
ATOM 15280 C CA . ASP B 1 802 ? -9.82 9.227 36.781 1 98.62 802 ASP B CA 1
ATOM 15281 C C . ASP B 1 802 ? -10.547 8.68 35.562 1 98.62 802 ASP B C 1
ATOM 15283 O O . ASP B 1 802 ? -10.5 9.281 34.469 1 98.62 802 ASP B O 1
ATOM 15287 N N . MET B 1 803 ? -11.102 7.516 35.656 1 98.62 803 MET B N 1
ATOM 15288 C CA . MET B 1 803 ? -12.039 7.059 34.625 1 98.62 803 MET B CA 1
ATOM 15289 C C . MET B 1 803 ? -13.414 7.676 34.844 1 98.62 803 MET B C 1
ATOM 15291 O O . MET B 1 803 ? -14.023 7.508 35.906 1 98.62 803 MET B O 1
ATOM 15295 N N . ILE B 1 804 ? -13.906 8.383 33.938 1 98.56 804 ILE B N 1
ATOM 15296 C CA . ILE B 1 804 ? -15.164 9.117 34.062 1 98.56 804 ILE B CA 1
ATOM 15297 C C . ILE B 1 804 ? -16.188 8.578 33.062 1 98.56 804 ILE B C 1
ATOM 15299 O O . ILE B 1 804 ? -15.898 8.453 31.875 1 98.56 804 ILE B O 1
ATOM 15303 N N . LEU B 1 805 ? -17.328 8.242 33.531 1 98.25 805 LEU B N 1
ATOM 15304 C CA . LEU B 1 805 ? -18.469 7.797 32.75 1 98.25 805 LEU B CA 1
ATOM 15305 C C . LEU B 1 805 ? -19.609 8.805 32.812 1 98.25 805 LEU B C 1
ATOM 15307 O O . LEU B 1 805 ? -19.844 9.414 33.875 1 98.25 805 LEU B O 1
ATOM 15311 N N . TYR B 1 806 ? -20.344 8.945 31.766 1 97.75 806 TYR B N 1
ATOM 15312 C CA . TYR B 1 806 ? -21.375 9.984 31.672 1 97.75 806 TYR B CA 1
ATOM 15313 C C . TYR B 1 806 ? -22.734 9.383 31.375 1 97.75 806 TYR B C 1
ATOM 15315 O O . TYR B 1 806 ? -22.828 8.273 30.844 1 97.75 806 TYR B O 1
ATOM 15323 N N . THR B 1 807 ? -23.797 10.133 31.719 1 96.38 807 THR B N 1
ATOM 15324 C CA . THR B 1 807 ? -25.156 9.719 31.359 1 96.38 807 THR B CA 1
ATOM 15325 C C . THR B 1 807 ? -25.547 10.289 30 1 96.38 807 THR B C 1
ATOM 15327 O O . THR B 1 807 ? -26.375 9.703 29.297 1 96.38 807 THR B O 1
ATOM 15330 N N . HIS B 1 808 ? -24.953 11.438 29.578 1 96.19 808 HIS B N 1
ATOM 15331 C CA . HIS B 1 808 ? -25.375 12.125 28.359 1 96.19 808 HIS B CA 1
ATOM 15332 C C . HIS B 1 808 ? -24.469 11.773 27.188 1 96.19 808 HIS B C 1
ATOM 15334 O O . HIS B 1 808 ? -24.766 12.094 26.047 1 96.19 808 HIS B O 1
ATOM 15340 N N . SER B 1 809 ? -23.359 11.141 27.438 1 97 809 SER B N 1
ATOM 15341 C CA . SER B 1 809 ? -22.375 10.82 26.406 1 97 809 SER B CA 1
ATOM 15342 C C . SER B 1 809 ? -21.844 9.391 26.578 1 97 809 SER B C 1
ATOM 15344 O O . SER B 1 809 ? -21.688 8.914 27.703 1 97 809 SER B O 1
ATOM 15346 N N . ARG B 1 810 ? -21.469 8.734 25.406 1 97.69 810 ARG B N 1
ATOM 15347 C CA . ARG B 1 810 ? -20.953 7.375 25.422 1 97.69 810 ARG B CA 1
ATOM 15348 C C . ARG B 1 810 ? -19.438 7.371 25.688 1 97.69 810 ARG B C 1
ATOM 15350 O O . ARG B 1 810 ? -18.828 6.312 25.828 1 97.69 810 ARG B O 1
ATOM 15357 N N . ARG B 1 811 ? -18.781 8.508 25.859 1 98.31 811 ARG B N 1
ATOM 15358 C CA . ARG B 1 811 ? -17.344 8.586 26.078 1 98.31 811 ARG B CA 1
ATOM 15359 C C . ARG B 1 811 ? -16.969 7.977 27.422 1 98.31 811 ARG B C 1
ATOM 15361 O O . ARG B 1 811 ? -17.688 8.164 28.422 1 98.31 811 ARG B O 1
ATOM 15368 N N . ILE B 1 812 ? -15.93 7.27 27.391 1 98.88 812 ILE B N 1
ATOM 15369 C CA . ILE B 1 812 ? -15.195 6.914 28.594 1 98.88 812 ILE B CA 1
ATOM 15370 C C . ILE B 1 812 ? -13.914 7.73 28.688 1 98.88 812 ILE B C 1
ATOM 15372 O O . ILE B 1 812 ? -12.945 7.461 27.969 1 98.88 812 ILE B O 1
ATOM 15376 N N . ASP B 1 813 ? -13.906 8.688 29.578 1 98.81 813 ASP B N 1
ATOM 15377 C CA . ASP B 1 813 ? -12.742 9.562 29.672 1 98.81 813 ASP B CA 1
ATOM 15378 C C . ASP B 1 813 ? -11.727 9.016 30.672 1 98.81 813 ASP B C 1
ATOM 15380 O O . ASP B 1 813 ? -12.102 8.484 31.719 1 98.81 813 ASP B O 1
ATOM 15384 N N . PHE B 1 814 ? -10.5 9.086 30.281 1 98.88 814 PHE B N 1
ATOM 15385 C CA . PHE B 1 814 ? -9.375 8.781 31.156 1 98.88 814 PHE B CA 1
ATOM 15386 C C . PHE B 1 814 ? -8.523 10.023 31.391 1 98.88 814 PHE B C 1
ATOM 15388 O O . PHE B 1 814 ? -7.559 10.281 30.672 1 98.88 814 PHE B O 1
ATOM 15395 N N . LYS B 1 815 ? -8.914 10.781 32.406 1 98.69 815 LYS B N 1
ATOM 15396 C CA . LYS B 1 815 ? -8.125 11.938 32.812 1 98.69 815 LYS B CA 1
ATOM 15397 C C . LYS B 1 815 ? -6.898 11.516 33.625 1 98.69 815 LYS B C 1
ATOM 15399 O O . LYS B 1 815 ? -7.027 10.953 34.719 1 98.69 815 LYS B O 1
ATOM 15404 N N . THR B 1 816 ? -5.688 11.875 33.125 1 98.81 816 THR B N 1
ATOM 15405 C CA . THR B 1 816 ? -4.473 11.25 33.625 1 98.81 816 THR B CA 1
ATOM 15406 C C . THR B 1 816 ? -3.457 12.312 34.031 1 98.81 816 THR B C 1
ATOM 15408 O O . THR B 1 816 ? -3.203 13.258 33.281 1 98.81 816 THR B O 1
ATOM 15411 N N . GLU B 1 817 ? -2.939 12.234 35.219 1 98.56 817 GLU B N 1
ATOM 15412 C CA . GLU B 1 817 ? -1.81 13.008 35.719 1 98.56 817 GLU B CA 1
ATOM 15413 C C . GLU B 1 817 ? -0.604 12.102 36 1 98.56 817 GLU B C 1
ATOM 15415 O O . GLU B 1 817 ? -0.737 11.031 36.594 1 98.56 817 GLU B O 1
ATOM 15420 N N . VAL B 1 818 ? 0.494 12.5 35.5 1 98.69 818 VAL B N 1
ATOM 15421 C CA . VAL B 1 818 ? 1.693 11.68 35.625 1 98.69 818 VAL B CA 1
ATOM 15422 C C . VAL B 1 818 ? 2.838 12.531 36.188 1 98.69 818 VAL B C 1
ATOM 15424 O O . VAL B 1 818 ? 3.066 13.656 35.719 1 98.69 818 VAL B O 1
ATOM 15427 N N . ASP B 1 819 ? 3.475 12.156 37.188 1 98.56 819 ASP B N 1
ATOM 15428 C CA . ASP B 1 819 ? 4.805 12.633 37.562 1 98.56 819 ASP B CA 1
ATOM 15429 C C . ASP B 1 819 ? 5.891 11.688 37.062 1 98.56 819 ASP B C 1
ATOM 15431 O O . ASP B 1 819 ? 6.234 10.703 37.719 1 98.56 819 ASP B O 1
ATOM 15435 N N . TRP B 1 820 ? 6.363 11.961 35.906 1 98.5 820 TRP B N 1
ATOM 15436 C CA . TRP B 1 820 ? 7.227 11.07 35.156 1 98.5 820 TRP B CA 1
ATOM 15437 C C . TRP B 1 820 ? 8.695 11.305 35.5 1 98.5 820 TRP B C 1
ATOM 15439 O O . TRP B 1 820 ? 9.164 12.445 35.469 1 98.5 820 TRP B O 1
ATOM 15449 N N . LYS B 1 821 ? 9.469 10.242 35.781 1 98 821 LYS B N 1
ATOM 15450 C CA . LYS B 1 821 ? 10.867 10.383 36.188 1 98 821 LYS B CA 1
ATOM 15451 C C . LYS B 1 821 ? 11.766 9.43 35.375 1 98 821 LYS B C 1
ATOM 15453 O O . LYS B 1 821 ? 12.953 9.312 35.688 1 98 821 LYS B O 1
ATOM 15458 N N . GLU B 1 822 ? 11.234 8.75 34.344 1 97 822 GLU B N 1
ATOM 15459 C CA . GLU B 1 822 ? 12.016 7.758 33.594 1 97 822 GLU B CA 1
ATOM 15460 C C . GLU B 1 822 ? 12.703 8.383 32.406 1 97 822 GLU B C 1
ATOM 15462 O O . GLU B 1 822 ? 12.219 9.375 31.844 1 97 822 GLU B O 1
ATOM 15467 N N . GLN B 1 823 ? 13.883 7.871 31.984 1 95.06 823 GLN B N 1
ATOM 15468 C CA . GLN B 1 823 ? 14.633 8.328 30.812 1 95.06 823 GLN B CA 1
ATOM 15469 C C . GLN B 1 823 ? 14.75 7.219 29.766 1 95.06 823 GLN B C 1
ATOM 15471 O O . GLN B 1 823 ? 14.852 6.039 30.109 1 95.06 823 GLN B O 1
ATOM 15476 N N . ASN B 1 824 ? 14.727 7.59 28.484 1 96 824 ASN B N 1
ATOM 15477 C CA . ASN B 1 824 ? 14.805 6.664 27.359 1 96 824 ASN B CA 1
ATOM 15478 C C . ASN B 1 824 ? 13.695 5.617 27.422 1 96 824 ASN B C 1
ATOM 15480 O O . ASN B 1 824 ? 13.953 4.426 27.25 1 96 824 ASN B O 1
ATOM 15484 N N . GLN B 1 825 ? 12.516 6.121 27.797 1 97.56 825 GLN B N 1
ATOM 15485 C CA . GLN B 1 825 ? 11.312 5.297 27.844 1 97.56 825 GLN B CA 1
ATOM 15486 C C . GLN B 1 825 ? 10.172 5.938 27.062 1 97.56 825 GLN B C 1
ATOM 15488 O O . GLN B 1 825 ? 10.117 7.16 26.922 1 97.56 825 GLN B O 1
ATOM 15493 N N . LEU B 1 826 ? 9.352 5.129 26.406 1 98.38 826 LEU B N 1
ATOM 15494 C CA . LEU B 1 826 ? 8.156 5.539 25.672 1 98.38 826 LEU B CA 1
ATOM 15495 C C . LEU B 1 826 ? 6.898 4.973 26.328 1 98.38 826 LEU B C 1
ATOM 15497 O O . LEU B 1 826 ? 6.723 3.754 26.391 1 98.38 826 LEU B O 1
ATOM 15501 N N . LEU B 1 827 ? 6.066 5.793 26.969 1 98.81 827 LEU B N 1
ATOM 15502 C CA . LEU B 1 827 ? 4.801 5.398 27.578 1 98.81 827 LEU B CA 1
ATOM 15503 C C . LEU B 1 827 ? 3.668 5.434 26.562 1 98.81 827 LEU B C 1
ATOM 15505 O O . LEU B 1 827 ? 3.49 6.43 25.859 1 98.81 827 LEU B O 1
ATOM 15509 N N . LYS B 1 828 ? 2.926 4.344 26.406 1 98.69 828 LYS B N 1
ATOM 15510 C CA . LYS B 1 828 ? 1.746 4.246 25.562 1 98.69 828 LYS B CA 1
ATOM 15511 C C . LYS B 1 828 ? 0.562 3.66 26.312 1 98.69 828 LYS B C 1
ATOM 15513 O O . LYS B 1 828 ? 0.731 3.1 27.406 1 98.69 828 LYS B O 1
ATOM 15518 N N . VAL B 1 829 ? -0.654 3.811 25.797 1 98.88 829 VAL B N 1
ATOM 15519 C CA . VAL B 1 829 ? -1.837 3.105 26.281 1 98.88 829 VAL B CA 1
ATOM 15520 C C . VAL B 1 829 ? -2.443 2.277 25.156 1 98.88 829 VAL B C 1
ATOM 15522 O O . VAL B 1 829 ? -2.49 2.723 24.016 1 98.88 829 VAL B O 1
ATOM 15525 N N . ALA B 1 830 ? -2.822 1.065 25.469 1 98.81 830 ALA B N 1
ATOM 15526 C CA . ALA B 1 830 ? -3.283 0.131 24.438 1 98.81 830 ALA B CA 1
ATOM 15527 C C . ALA B 1 830 ? -4.723 -0.299 24.703 1 98.81 830 ALA B C 1
ATOM 15529 O O . ALA B 1 830 ? -5.121 -0.513 25.844 1 98.81 830 ALA B O 1
ATOM 15530 N N . PHE B 1 831 ? -5.531 -0.427 23.625 1 98.88 831 PHE B N 1
ATOM 15531 C CA . PHE B 1 831 ? -6.883 -0.973 23.641 1 98.88 831 PHE B CA 1
ATOM 15532 C C . PHE B 1 831 ? -7.055 -2.012 22.531 1 98.88 831 PHE B C 1
ATOM 15534 O O . PHE B 1 831 ? -7.402 -1.672 21.406 1 98.88 831 PHE B O 1
ATOM 15541 N N . PRO B 1 832 ? -6.82 -3.332 22.812 1 98.69 832 PRO B N 1
ATOM 15542 C CA . PRO B 1 832 ? -7.227 -4.367 21.859 1 98.69 832 PRO B CA 1
ATOM 15543 C C . PRO B 1 832 ? -8.742 -4.492 21.734 1 98.69 832 PRO B C 1
ATOM 15545 O O . PRO B 1 832 ? -9.422 -4.844 22.703 1 98.69 832 PRO B O 1
ATOM 15548 N N . VAL B 1 833 ? -9.273 -4.18 20.578 1 98.81 833 VAL B N 1
ATOM 15549 C CA . VAL B 1 833 ? -10.727 -4.141 20.438 1 98.81 833 VAL B CA 1
ATOM 15550 C C . VAL B 1 833 ? -11.188 -5.246 19.5 1 98.81 833 VAL B C 1
ATOM 15552 O O . VAL B 1 833 ? -10.406 -5.723 18.672 1 98.81 833 VAL B O 1
ATOM 15555 N N . LYS B 1 834 ? -12.438 -5.699 19.625 1 97.88 834 LYS B N 1
ATOM 15556 C CA . LYS B 1 834 ? -13.023 -6.773 18.828 1 97.88 834 LYS B CA 1
ATOM 15557 C C . LYS B 1 834 ? -13.562 -6.246 17.516 1 97.88 834 LYS B C 1
ATOM 15559 O O . LYS B 1 834 ? -14.773 -6.258 17.281 1 97.88 834 LYS B O 1
ATOM 15564 N N . ILE B 1 835 ? -12.727 -5.773 16.609 1 98.25 835 ILE B N 1
ATOM 15565 C CA . ILE B 1 835 ? -13.023 -5.207 15.297 1 98.25 835 ILE B CA 1
ATOM 15566 C C . ILE B 1 835 ? -12.141 -5.863 14.242 1 98.25 835 ILE B C 1
ATOM 15568 O O . ILE B 1 835 ? -10.938 -6.035 14.438 1 98.25 835 ILE B O 1
ATOM 15572 N N . ARG B 1 836 ? -12.742 -6.336 13.125 1 97.69 836 ARG B N 1
ATOM 15573 C CA . ARG B 1 836 ? -12.016 -6.84 11.969 1 97.69 836 ARG B CA 1
ATOM 15574 C C . ARG B 1 836 ? -11.898 -5.777 10.883 1 97.69 836 ARG B C 1
ATOM 15576 O O . ARG B 1 836 ? -12.883 -5.465 10.211 1 97.69 836 ARG B O 1
ATOM 15583 N N . SER B 1 837 ? -10.734 -5.188 10.742 1 96.94 837 SER B N 1
ATOM 15584 C CA . SER B 1 837 ? -10.492 -4.176 9.719 1 96.94 837 SER B CA 1
ATOM 15585 C C . SER B 1 837 ? -9.023 -4.117 9.328 1 96.94 837 SER B C 1
ATOM 15587 O O . SER B 1 837 ? -8.141 -4.25 10.188 1 96.94 837 SER B O 1
ATOM 15589 N N . THR B 1 838 ? -8.734 -3.926 8.078 1 97.25 838 THR B N 1
ATOM 15590 C CA . THR B 1 838 ? -7.355 -3.795 7.613 1 97.25 838 THR B CA 1
ATOM 15591 C C . THR B 1 838 ? -6.984 -2.326 7.426 1 97.25 838 THR B C 1
ATOM 15593 O O . THR B 1 838 ? -5.883 -2.012 6.973 1 97.25 838 THR B O 1
ATOM 15596 N N . LEU B 1 839 ? -7.875 -1.368 7.738 1 97.69 839 LEU B N 1
ATOM 15597 C CA . LEU B 1 839 ? -7.648 0.069 7.637 1 97.69 839 LEU B CA 1
ATOM 15598 C C . LEU B 1 839 ? -8.141 0.789 8.891 1 97.69 839 LEU B C 1
ATOM 15600 O O . LEU B 1 839 ? -9.18 0.429 9.445 1 97.69 839 LEU B O 1
ATOM 15604 N N . ALA B 1 840 ? -7.391 1.727 9.344 1 98.5 840 ALA B N 1
ATOM 15605 C CA . ALA B 1 840 ? -7.797 2.646 10.398 1 98.5 840 ALA B CA 1
ATOM 15606 C C . ALA B 1 840 ? -7.902 4.074 9.875 1 98.5 840 ALA B C 1
ATOM 15608 O O . ALA B 1 840 ? -7.195 4.453 8.938 1 98.5 840 ALA B O 1
ATOM 15609 N N . THR B 1 841 ? -8.82 4.84 10.414 1 98.56 841 THR B N 1
ATOM 15610 C CA . THR B 1 841 ? -9.016 6.227 10.008 1 98.56 841 THR B CA 1
ATOM 15611 C C . THR B 1 841 ? -8.445 7.184 11.055 1 98.56 841 THR B C 1
ATOM 15613 O O . THR B 1 841 ? -8.688 7.02 12.25 1 98.56 841 THR B O 1
ATOM 15616 N N . TYR B 1 842 ? -7.668 8.156 10.648 1 98.69 842 TYR B N 1
ATOM 15617 C CA . TYR B 1 842 ? -7 9.117 11.523 1 98.69 842 TYR B CA 1
ATOM 15618 C C . TYR B 1 842 ? -7.414 10.539 11.18 1 98.69 842 TYR B C 1
ATOM 15620 O O . TYR B 1 842 ? -7.547 10.898 10.008 1 98.69 842 TYR B O 1
ATOM 15628 N N . ASP B 1 843 ? -7.586 11.312 12.211 1 98.5 843 ASP B N 1
ATOM 15629 C CA . ASP B 1 843 ? -7.867 12.742 12.086 1 98.5 843 ASP B CA 1
ATOM 15630 C C . ASP B 1 843 ? -6.637 13.5 11.594 1 98.5 843 ASP B C 1
ATOM 15632 O O . ASP B 1 843 ? -5.539 13.328 12.133 1 98.5 843 ASP B O 1
ATOM 15636 N N . ILE B 1 844 ? -6.812 14.273 10.508 1 98.31 844 ILE B N 1
ATOM 15637 C CA . ILE B 1 844 ? -5.754 15.172 10.062 1 98.31 844 ILE B CA 1
ATOM 15638 C C . ILE B 1 844 ? -6.34 16.547 9.758 1 98.31 844 ILE B C 1
ATOM 15640 O O . ILE B 1 844 ? -7.504 16.812 10.062 1 98.31 844 ILE B O 1
ATOM 15644 N N . GLN B 1 845 ? -5.582 17.469 9.234 1 98.38 845 GLN B N 1
ATOM 15645 C CA . GLN B 1 845 ? -6.023 18.812 8.891 1 98.38 845 GLN B CA 1
ATOM 15646 C C . GLN B 1 845 ? -7.117 18.781 7.832 1 98.38 845 GLN B C 1
ATOM 15648 O O . GLN B 1 845 ? -6.926 18.219 6.75 1 98.38 845 GLN B O 1
ATOM 15653 N N . PHE B 1 846 ? -8.289 19.359 8.117 1 98.25 846 PHE B N 1
ATOM 15654 C CA . PHE B 1 846 ? -9.398 19.578 7.195 1 98.25 846 PHE B CA 1
ATOM 15655 C C . PHE B 1 846 ? -9.891 18.25 6.633 1 98.25 846 PHE B C 1
ATOM 15657 O O . PHE B 1 846 ? -10.32 18.172 5.484 1 98.25 846 PHE B O 1
ATOM 15664 N N . GLY B 1 847 ? -9.719 17.188 7.418 1 97.88 847 GLY B N 1
ATOM 15665 C CA . GLY B 1 847 ? -10.203 15.906 6.949 1 97.88 847 GLY B CA 1
ATOM 15666 C C . GLY B 1 847 ? -9.617 14.734 7.711 1 97.88 847 GLY B C 1
ATOM 15667 O O . GLY B 1 847 ? -9.422 14.812 8.93 1 97.88 847 GLY B O 1
ATOM 15668 N N . ASN B 1 848 ? -9.477 13.523 7.059 1 98.38 848 ASN B N 1
ATOM 15669 C CA . ASN B 1 848 ? -8.969 12.289 7.645 1 98.38 848 ASN B CA 1
ATOM 15670 C C . ASN B 1 848 ? -8.211 11.453 6.621 1 98.38 848 ASN B C 1
ATOM 15672 O O . ASN B 1 848 ? -8.344 11.664 5.418 1 98.38 848 ASN B O 1
ATOM 15676 N N . VAL B 1 849 ? -7.418 10.586 7.102 1 98.19 849 VAL B N 1
ATOM 15677 C CA . VAL B 1 849 ? -6.617 9.719 6.246 1 98.19 849 VAL B CA 1
ATOM 15678 C C . VAL B 1 849 ? -6.738 8.273 6.727 1 98.19 849 VAL B C 1
ATOM 15680 O O . VAL B 1 849 ? -6.809 8.016 7.93 1 98.19 849 VAL B O 1
ATOM 15683 N N . LYS B 1 850 ? -6.848 7.34 5.809 1 97.69 850 LYS B N 1
ATOM 15684 C CA . LYS B 1 850 ? -6.84 5.914 6.133 1 97.69 850 LYS B CA 1
ATOM 15685 C C . LYS B 1 850 ? -5.441 5.32 5.977 1 97.69 850 LYS B C 1
ATOM 15687 O O . LYS B 1 850 ? -4.719 5.66 5.039 1 97.69 850 LYS B O 1
ATOM 15692 N N . ARG B 1 851 ? -5.02 4.523 6.926 1 98.06 851 ARG B N 1
ATOM 15693 C CA . ARG B 1 851 ? -3.738 3.828 6.906 1 98.06 851 ARG B CA 1
ATOM 15694 C C . ARG B 1 851 ? -3.912 2.348 7.23 1 98.06 851 ARG B C 1
ATOM 15696 O O . ARG B 1 851 ? -4.816 1.974 7.98 1 98.06 851 ARG B O 1
ATOM 15703 N N . PRO B 1 852 ? -3.066 1.44 6.656 1 96.5 852 PRO B N 1
ATOM 15704 C CA . PRO B 1 852 ? -3.188 0.004 6.914 1 96.5 852 PRO B CA 1
ATOM 15705 C C . PRO B 1 852 ? -2.902 -0.359 8.367 1 96.5 852 PRO B C 1
ATOM 15707 O O . PRO B 1 852 ? -2.08 0.29 9.023 1 96.5 852 PRO B O 1
ATOM 15710 N N . THR B 1 853 ? -3.553 -1.388 8.852 1 98 853 THR B N 1
ATOM 15711 C CA . THR B 1 853 ? -3.307 -1.892 10.195 1 98 853 THR B CA 1
ATOM 15712 C C . THR B 1 853 ? -2.402 -3.119 10.156 1 98 853 THR B C 1
ATOM 15714 O O . THR B 1 853 ? -2.232 -3.805 11.172 1 98 853 THR B O 1
ATOM 15717 N N . HIS B 1 854 ? -1.894 -3.502 8.906 1 97.56 854 HIS B N 1
ATOM 15718 C CA . HIS B 1 854 ? -1.027 -4.66 8.711 1 97.56 854 HIS B CA 1
ATOM 15719 C C . HIS B 1 854 ? 0.359 -4.234 8.242 1 97.56 854 HIS B C 1
ATOM 15721 O O . HIS B 1 854 ? 0.566 -3.078 7.867 1 97.56 854 HIS B O 1
ATOM 15727 N N . TRP B 1 855 ? 1.361 -5.168 8.312 1 96.75 855 TRP B N 1
ATOM 15728 C CA . TRP B 1 855 ? 2.746 -4.949 7.91 1 96.75 855 TRP B CA 1
ATOM 15729 C C . TRP B 1 855 ? 3.117 -5.832 6.727 1 96.75 855 TRP B C 1
ATOM 15731 O O . TRP B 1 855 ? 4.137 -6.527 6.754 1 96.75 855 TRP B O 1
ATOM 15741 N N . ASN B 1 856 ? 2.373 -5.746 5.598 1 97.12 856 ASN B N 1
ATOM 15742 C CA . ASN B 1 856 ? 2.57 -6.621 4.445 1 97.12 856 ASN B CA 1
ATOM 15743 C C . ASN B 1 856 ? 3.834 -6.25 3.672 1 97.12 856 ASN B C 1
ATOM 15745 O O . ASN B 1 856 ? 4.617 -7.129 3.301 1 97.12 856 ASN B O 1
ATOM 15749 N N . THR B 1 857 ? 4.016 -5.012 3.365 1 96.88 857 THR B N 1
ATOM 15750 C CA . THR B 1 857 ? 5.125 -4.516 2.557 1 96.88 857 THR B CA 1
ATOM 15751 C C . THR B 1 857 ? 5.961 -3.51 3.342 1 96.88 857 THR B C 1
ATOM 15753 O O . THR B 1 857 ? 5.582 -3.105 4.441 1 96.88 857 THR B O 1
ATOM 15756 N N . SER B 1 858 ? 7.082 -3.104 2.746 1 95.81 858 SER B N 1
ATOM 15757 C CA . SER B 1 858 ? 7.922 -2.105 3.395 1 95.81 858 SER B CA 1
ATOM 15758 C C . SER B 1 858 ? 7.199 -0.768 3.52 1 95.81 858 SER B C 1
ATOM 15760 O O . SER B 1 858 ? 7.402 -0.035 4.488 1 95.81 858 SER B O 1
ATOM 15762 N N . TRP B 1 859 ? 6.27 -0.433 2.605 1 96.31 859 TRP B N 1
ATOM 15763 C CA . TRP B 1 859 ? 5.484 0.793 2.678 1 96.31 859 TRP B CA 1
ATOM 15764 C C . TRP B 1 859 ? 4.48 0.73 3.824 1 96.31 859 TRP B C 1
ATOM 15766 O O . TRP B 1 859 ? 4.16 1.754 4.434 1 96.31 859 TRP B O 1
ATOM 15776 N N . ASP B 1 860 ? 4.031 -0.502 4.129 1 96.5 860 ASP B N 1
ATOM 15777 C CA . ASP B 1 860 ? 3.031 -0.688 5.176 1 96.5 860 ASP B CA 1
ATOM 15778 C C . ASP B 1 860 ? 3.662 -0.585 6.562 1 96.5 860 ASP B C 1
ATOM 15780 O O . ASP B 1 860 ? 3.191 0.175 7.41 1 96.5 860 ASP B O 1
ATOM 15784 N N . TYR B 1 861 ? 4.707 -1.332 6.824 1 95.12 861 TYR B N 1
ATOM 15785 C CA . TYR B 1 861 ? 5.254 -1.354 8.172 1 95.12 861 TYR B CA 1
ATOM 15786 C C . TYR B 1 861 ? 6.062 -0.092 8.461 1 95.12 861 TYR B C 1
ATOM 15788 O O . TYR B 1 861 ? 6.367 0.212 9.617 1 95.12 861 TYR B O 1
ATOM 15796 N N . ALA B 1 862 ? 6.457 0.631 7.383 1 96.62 862 ALA B N 1
ATOM 15797 C CA . ALA B 1 862 ? 7.105 1.921 7.605 1 96.62 862 ALA B CA 1
ATOM 15798 C C . ALA B 1 862 ? 6.207 2.854 8.414 1 96.62 862 ALA B C 1
ATOM 15800 O O . ALA B 1 862 ? 6.699 3.754 9.102 1 96.62 862 ALA B O 1
ATOM 15801 N N . LYS B 1 863 ? 4.926 2.617 8.461 1 97.5 863 LYS B N 1
ATOM 15802 C CA . LYS B 1 863 ? 3.967 3.469 9.156 1 97.5 863 LYS B CA 1
ATOM 15803 C C . LYS B 1 863 ? 3.578 2.871 10.508 1 97.5 863 LYS B C 1
ATOM 15805 O O . LYS B 1 863 ? 2.441 3.027 10.953 1 97.5 863 LYS B O 1
ATOM 15810 N N . PHE B 1 864 ? 4.492 2.199 11.195 1 96.88 864 PHE B N 1
ATOM 15811 C CA . PHE B 1 864 ? 4.203 1.536 12.461 1 96.88 864 PHE B CA 1
ATOM 15812 C C . PHE B 1 864 ? 3.896 2.557 13.547 1 96.88 864 PHE B C 1
ATOM 15814 O O . PHE B 1 864 ? 3.336 2.211 14.594 1 96.88 864 PHE B O 1
ATOM 15821 N N . GLU B 1 865 ? 4.246 3.809 13.43 1 97.88 865 GLU B N 1
ATOM 15822 C CA . GLU B 1 865 ? 3.918 4.98 14.234 1 97.88 865 GLU B CA 1
ATOM 15823 C C . GLU B 1 865 ? 3.488 6.152 13.359 1 97.88 865 GLU B C 1
ATOM 15825 O O . GLU B 1 865 ? 4.219 6.555 12.453 1 97.88 865 GLU B O 1
ATOM 15830 N N . THR B 1 866 ? 2.256 6.68 13.625 1 97.69 866 THR B N 1
ATOM 15831 C CA . THR B 1 866 ? 1.751 7.723 12.734 1 97.69 866 THR B CA 1
ATOM 15832 C C . THR B 1 866 ? 1.127 8.859 13.539 1 97.69 866 THR B C 1
ATOM 15834 O O . THR B 1 866 ? 1.022 8.781 14.758 1 97.69 866 THR B O 1
ATOM 15837 N N . VAL B 1 867 ? 0.834 9.93 12.812 1 98.19 867 VAL B N 1
ATOM 15838 C CA . VAL B 1 867 ? 0.318 11.148 13.422 1 98.19 867 VAL B CA 1
ATOM 15839 C C . VAL B 1 867 ? -1.202 11.195 13.281 1 98.19 867 VAL B C 1
ATOM 15841 O O . VAL B 1 867 ? -1.752 10.781 12.258 1 98.19 867 VAL B O 1
ATOM 15844 N N . ALA B 1 868 ? -1.864 11.617 14.359 1 98.44 868 ALA B N 1
ATOM 15845 C CA . ALA B 1 868 ? -3.273 12 14.328 1 98.44 868 ALA B CA 1
ATOM 15846 C C . ALA B 1 868 ? -3.543 13.18 15.25 1 98.44 868 ALA B C 1
ATOM 15848 O O . ALA B 1 868 ? -2.842 13.367 16.25 1 98.44 868 ALA B O 1
ATOM 15849 N N . HIS B 1 869 ? -4.547 13.922 14.953 1 98.25 869 HIS B N 1
ATOM 15850 C CA . HIS B 1 869 ? -4.902 15.078 15.766 1 98.25 869 HIS B CA 1
ATOM 15851 C C . HIS B 1 869 ? -5.816 14.68 16.922 1 98.25 869 HIS B C 1
ATOM 15853 O O . HIS B 1 869 ? -5.371 14.055 17.891 1 98.25 869 HIS B O 1
ATOM 15859 N N . GLN B 1 870 ? -7.121 14.727 16.75 1 98.62 870 GLN B N 1
ATOM 15860 C CA . GLN B 1 870 ? -7.992 14.609 17.906 1 98.62 870 GLN B CA 1
ATOM 15861 C C . GLN B 1 870 ? -8.484 13.18 18.078 1 98.62 870 GLN B C 1
ATOM 15863 O O . GLN B 1 870 ? -8.977 12.812 19.156 1 98.62 870 GLN B O 1
ATOM 15868 N N . TRP B 1 871 ? -8.383 12.336 17 1 98.75 871 TRP B N 1
ATOM 15869 C CA . TRP B 1 871 ? -8.961 11.008 17.141 1 98.75 871 TRP B CA 1
ATOM 15870 C C . TRP B 1 871 ? -8.383 10.047 16.109 1 98.75 871 TRP B C 1
ATOM 15872 O O . TRP B 1 871 ? -7.793 10.477 15.117 1 98.75 871 TRP B O 1
ATOM 15882 N N . ALA B 1 872 ? -8.469 8.797 16.344 1 98.81 872 ALA B N 1
ATOM 15883 C CA . ALA B 1 872 ? -8.336 7.672 15.43 1 98.81 872 ALA B CA 1
ATOM 15884 C C . ALA B 1 872 ? -9.469 6.668 15.617 1 98.81 872 ALA B C 1
ATOM 15886 O O . ALA B 1 872 ? -10.062 6.59 16.703 1 98.81 872 ALA B O 1
ATOM 15887 N N . ASP B 1 873 ? -9.797 5.965 14.562 1 98.88 873 ASP B N 1
ATOM 15888 C CA . ASP B 1 873 ? -10.953 5.07 14.609 1 98.88 873 ASP B CA 1
ATOM 15889 C C . ASP B 1 873 ? -10.656 3.754 13.891 1 98.88 873 ASP B C 1
ATOM 15891 O O . ASP B 1 873 ? -9.977 3.738 12.867 1 98.88 873 ASP B O 1
ATOM 15895 N N . LEU B 1 874 ? -11.039 2.686 14.5 1 98.62 874 LEU B N 1
ATOM 15896 C CA . LEU B 1 874 ? -11.07 1.358 13.898 1 98.62 874 LEU B CA 1
ATOM 15897 C C . LEU B 1 874 ? -12.5 0.83 13.828 1 98.62 874 LEU B C 1
ATOM 15899 O O . LEU B 1 874 ? -13.156 0.666 14.852 1 98.62 874 LEU B O 1
ATOM 15903 N N . SER B 1 875 ? -13.016 0.579 12.602 1 98.25 875 SER B N 1
ATOM 15904 C CA . SER B 1 875 ? -14.414 0.181 12.445 1 98.25 875 SER B CA 1
ATOM 15905 C C . SER B 1 875 ? -14.555 -0.988 11.477 1 98.25 875 SER B C 1
ATOM 15907 O O . SER B 1 875 ? -13.781 -1.103 10.523 1 98.25 875 SER B O 1
ATOM 15909 N N . GLU B 1 876 ? -15.414 -1.915 11.781 1 97.5 876 GLU B N 1
ATOM 15910 C CA . GLU B 1 876 ? -16 -2.848 10.82 1 97.5 876 GLU B CA 1
ATOM 15911 C C . GLU B 1 876 ? -17.422 -2.42 10.422 1 97.5 876 GLU B C 1
ATOM 15913 O O . GLU B 1 876 ? -17.906 -1.386 10.883 1 97.5 876 GLU B O 1
ATOM 15918 N N . THR B 1 877 ? -18.078 -3.15 9.508 1 96.31 877 THR B N 1
ATOM 15919 C CA . THR B 1 877 ? -19.422 -2.758 9.086 1 96.31 877 THR B CA 1
ATOM 15920 C C . THR B 1 877 ? -20.375 -2.77 10.273 1 96.31 877 THR B C 1
ATOM 15922 O O . THR B 1 877 ? -20.531 -3.791 10.945 1 96.31 877 THR B O 1
ATOM 15925 N N . GLY B 1 878 ? -20.906 -1.589 10.656 1 96.38 878 GLY B N 1
ATOM 15926 C CA . GLY B 1 878 ? -21.969 -1.486 11.633 1 96.38 878 GLY B CA 1
ATOM 15927 C C . GLY B 1 878 ? -21.484 -1.146 13.031 1 96.38 878 GLY B C 1
ATOM 15928 O O . GLY B 1 878 ? -22.281 -0.866 13.922 1 96.38 878 GLY B O 1
ATOM 15929 N N . TYR B 1 879 ? -20.188 -1.214 13.312 1 98 879 TYR B N 1
ATOM 15930 C CA . TYR B 1 879 ? -19.688 -0.966 14.664 1 98 879 TYR B CA 1
ATOM 15931 C C . TYR B 1 879 ? -18.219 -0.548 14.633 1 98 879 TYR B C 1
ATOM 15933 O O . TYR B 1 879 ? -17.469 -0.972 13.758 1 98 879 TYR B O 1
ATOM 15941 N N . GLY B 1 880 ? -17.844 0.377 15.539 1 98.5 880 GLY B N 1
ATOM 15942 C CA . GLY B 1 880 ? -16.453 0.809 15.617 1 98.5 880 GLY B CA 1
ATOM 15943 C C . GLY B 1 880 ? -16.062 1.327 16.984 1 98.5 880 GLY B C 1
ATOM 15944 O O . GLY B 1 880 ? -16.891 1.384 17.891 1 98.5 880 GLY B O 1
ATOM 15945 N N . VAL B 1 881 ? -14.758 1.559 17.172 1 98.88 881 VAL B N 1
ATOM 15946 C CA . VAL B 1 881 ? -14.188 2.111 18.406 1 98.88 881 VAL B CA 1
ATOM 15947 C C . VAL B 1 881 ? -13.219 3.238 18.062 1 98.88 881 VAL B C 1
ATOM 15949 O O . VAL B 1 881 ? -12.289 3.049 17.266 1 98.88 881 VAL B O 1
ATOM 15952 N N . SER B 1 882 ? -13.469 4.414 18.609 1 98.88 882 SER B N 1
ATOM 15953 C CA . SER B 1 882 ? -12.57 5.547 18.438 1 98.88 882 SER B CA 1
ATOM 15954 C C . SER B 1 882 ? -11.758 5.801 19.719 1 98.88 882 SER B C 1
ATOM 15956 O O . SER B 1 882 ? -12.234 5.543 20.828 1 98.88 882 SER B O 1
ATOM 15958 N N . LEU B 1 883 ? -10.547 6.168 19.531 1 98.94 883 LEU B N 1
ATOM 15959 C CA . LEU B 1 883 ? -9.703 6.684 20.609 1 98.94 883 LEU B CA 1
ATOM 15960 C C . LEU B 1 883 ? -9.414 8.172 20.406 1 98.94 883 LEU B C 1
ATOM 15962 O O . LEU B 1 883 ? -8.781 8.555 19.422 1 98.94 883 LEU B O 1
ATOM 15966 N N . LEU B 1 884 ? -9.953 9.008 21.328 1 98.88 884 LEU B N 1
ATOM 15967 C CA . LEU B 1 884 ? -9.828 10.461 21.281 1 98.88 884 LEU B CA 1
ATOM 15968 C C . LEU B 1 884 ? -8.734 10.945 22.219 1 98.88 884 LEU B C 1
ATOM 15970 O O . LEU B 1 884 ? -8.305 10.219 23.109 1 98.88 884 LEU B O 1
ATOM 15974 N N . ASN B 1 885 ? -8.234 12.125 21.953 1 98.81 885 ASN B N 1
ATOM 15975 C CA . ASN B 1 885 ? -7.242 12.734 22.828 1 98.81 885 ASN B CA 1
ATOM 15976 C C . ASN B 1 885 ? -7.391 14.258 22.859 1 98.81 885 ASN B C 1
ATOM 15978 O O . ASN B 1 885 ? -8.031 14.844 21.984 1 98.81 885 ASN B O 1
ATOM 15982 N N . ASP B 1 886 ? -6.797 14.883 23.875 1 98.44 886 ASP B N 1
ATOM 15983 C CA . ASP B 1 886 ? -6.973 16.328 24 1 98.44 886 ASP B CA 1
ATOM 15984 C C . ASP B 1 886 ? -5.66 17.062 23.734 1 98.44 886 ASP B C 1
ATOM 15986 O O . ASP B 1 886 ? -5.629 18.297 23.719 1 98.44 886 ASP B O 1
ATOM 15990 N N . CYS B 1 887 ? -4.562 16.297 23.531 1 98.12 887 CYS B N 1
ATOM 15991 C CA . CYS B 1 887 ? -3.338 17.047 23.281 1 98.12 887 CYS B CA 1
ATOM 15992 C C . CYS B 1 887 ? -2.227 16.125 22.781 1 98.12 887 CYS B C 1
ATOM 15994 O O . CYS B 1 887 ? -1.047 16.469 22.859 1 98.12 887 CYS B O 1
ATOM 15996 N N . LYS B 1 888 ? -2.475 14.867 22.469 1 98.44 888 LYS B N 1
ATOM 15997 C CA . LYS B 1 888 ? -1.501 13.906 21.953 1 98.44 888 LYS B CA 1
ATOM 15998 C C . LYS B 1 888 ? -1.61 13.773 20.438 1 98.44 888 LYS B C 1
ATOM 16000 O O . LYS B 1 888 ? -2.678 14 19.859 1 98.44 888 LYS B O 1
ATOM 16005 N N . TYR B 1 889 ? -0.479 13.359 19.766 1 98.56 889 TYR B N 1
ATOM 16006 C CA . TYR B 1 889 ? -0.493 13.297 18.312 1 98.56 889 TYR B CA 1
ATOM 16007 C C . TYR B 1 889 ? 0.005 11.945 17.812 1 98.56 889 TYR B C 1
ATOM 16009 O O . TYR B 1 889 ? -0.216 11.578 16.656 1 98.56 889 TYR B O 1
ATOM 16017 N N . GLY B 1 890 ? 0.724 11.141 18.609 1 98.56 890 GLY B N 1
ATOM 16018 C CA . GLY B 1 890 ? 1.269 9.859 18.172 1 98.56 890 GLY B CA 1
ATOM 16019 C C . GLY B 1 890 ? 0.316 8.703 18.391 1 98.56 890 GLY B C 1
ATOM 16020 O O . GLY B 1 890 ? -0.273 8.562 19.469 1 98.56 890 GLY B O 1
ATOM 16021 N N . TYR B 1 891 ? 0.107 7.875 17.344 1 98.38 891 TYR B N 1
ATOM 16022 C CA . TYR B 1 891 ? -0.734 6.684 17.375 1 98.38 891 TYR B CA 1
ATOM 16023 C C . TYR B 1 891 ? -0.019 5.492 16.75 1 98.38 891 TYR B C 1
ATOM 16025 O O . TYR B 1 891 ? 0.852 5.664 15.898 1 98.38 891 TYR B O 1
ATOM 16033 N N . ASP B 1 892 ? -0.321 4.367 17.156 1 96.62 892 ASP B N 1
ATOM 16034 C CA . ASP B 1 892 ? -0.007 3.143 16.438 1 96.62 892 ASP B CA 1
ATOM 16035 C C . ASP B 1 892 ? -1.171 2.156 16.484 1 96.62 892 ASP B C 1
ATOM 16037 O O . ASP B 1 892 ? -1.667 1.835 17.578 1 96.62 892 ASP B O 1
ATOM 16041 N N . ILE B 1 893 ? -1.728 1.822 15.375 1 98.25 893 ILE B N 1
ATOM 16042 C CA . ILE B 1 893 ? -2.766 0.802 15.281 1 98.25 893 ILE B CA 1
ATOM 16043 C C . ILE B 1 893 ? -2.26 -0.373 14.453 1 98.25 893 ILE B C 1
ATOM 16045 O O . ILE B 1 893 ? -1.985 -0.224 13.258 1 98.25 893 ILE B O 1
ATOM 16049 N N . LYS B 1 894 ? -2.035 -1.484 15.047 1 98 894 LYS B N 1
ATOM 16050 C CA . LYS B 1 894 ? -1.628 -2.734 14.414 1 98 894 LYS B CA 1
ATOM 16051 C 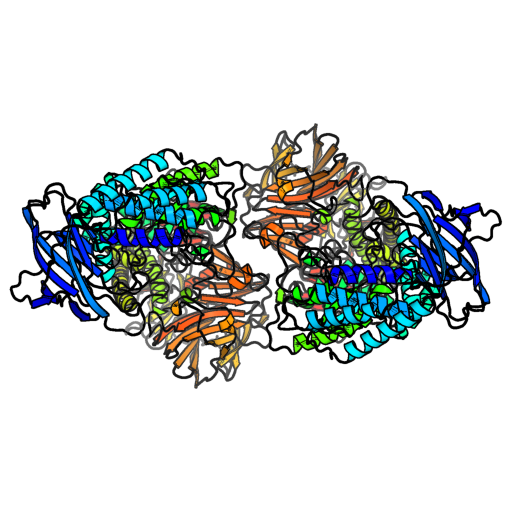C . LYS B 1 894 ? -2.66 -3.832 14.648 1 98 894 LYS B C 1
ATOM 16053 O O . LYS B 1 894 ? -3.049 -4.094 15.789 1 98 894 LYS B O 1
ATOM 16058 N N . ASP B 1 895 ? -3.135 -4.418 13.508 1 97.06 895 ASP B N 1
ATOM 16059 C CA . ASP B 1 895 ? -4.234 -5.375 13.594 1 97.06 895 ASP B CA 1
ATOM 16060 C C . ASP B 1 895 ? -5.445 -4.754 14.281 1 97.06 895 ASP B C 1
ATOM 16062 O O . ASP B 1 895 ? -5.977 -3.74 13.82 1 97.06 895 ASP B O 1
ATOM 16066 N N . ASN B 1 896 ? -5.844 -5.246 15.469 1 98.19 896 ASN B N 1
ATOM 16067 C CA . ASN B 1 896 ? -7.023 -4.711 16.141 1 98.19 896 ASN B CA 1
ATOM 16068 C C . ASN B 1 896 ? -6.652 -3.986 17.438 1 98.19 896 ASN B C 1
ATOM 16070 O O . ASN B 1 896 ? -7.523 -3.699 18.266 1 98.19 896 ASN B O 1
ATOM 16074 N N . VAL B 1 897 ? -5.344 -3.639 17.641 1 98.62 897 VAL B N 1
ATOM 16075 C CA . VAL B 1 897 ? -4.895 -2.949 18.859 1 98.62 897 VAL B CA 1
ATOM 16076 C C . VAL B 1 897 ? -4.727 -1.459 18.562 1 98.62 897 VAL B C 1
ATOM 16078 O O . VAL B 1 897 ? -3.891 -1.069 17.75 1 98.62 897 VAL B O 1
ATOM 16081 N N . ILE B 1 898 ? -5.5 -0.597 19.219 1 98.75 898 ILE B N 1
ATOM 16082 C CA . ILE B 1 898 ? -5.371 0.853 19.125 1 98.75 898 ILE B CA 1
ATOM 16083 C C . ILE B 1 898 ? -4.473 1.372 20.25 1 98.75 898 ILE B C 1
ATOM 16085 O O . ILE B 1 898 ? -4.75 1.153 21.422 1 98.75 898 ILE B O 1
ATOM 16089 N N . ARG B 1 899 ? -3.408 2.049 19.922 1 98.75 899 ARG B N 1
ATOM 16090 C CA . ARG B 1 899 ? -2.525 2.598 20.938 1 98.75 899 ARG B CA 1
ATOM 16091 C C . ARG B 1 899 ? -2.303 4.09 20.734 1 98.75 899 ARG B C 1
ATOM 16093 O O . ARG B 1 899 ? -2.271 4.566 19.594 1 98.75 899 ARG B O 1
ATOM 16100 N N . LEU B 1 900 ? -2.189 4.781 21.766 1 98.81 900 LEU B N 1
ATOM 16101 C CA . LEU B 1 900 ? -1.849 6.199 21.828 1 98.81 900 LEU B CA 1
ATOM 16102 C C . LEU B 1 900 ? -0.515 6.41 22.531 1 98.81 900 LEU B C 1
ATOM 16104 O O . LEU B 1 900 ? -0.285 5.859 23.609 1 98.81 900 LEU B O 1
ATOM 16108 N N . SER B 1 901 ? 0.41 7.129 21.906 1 98.81 901 SER B N 1
ATOM 16109 C CA . SER B 1 901 ? 1.671 7.496 22.531 1 98.81 901 SER B CA 1
ATOM 16110 C C . SER B 1 901 ? 1.493 8.688 23.469 1 98.81 901 SER B C 1
ATOM 16112 O O . SER B 1 901 ? 0.994 9.734 23.062 1 98.81 901 SER B O 1
ATOM 16114 N N . LEU B 1 902 ? 1.947 8.508 24.688 1 98.81 902 LEU B N 1
ATOM 16115 C CA . LEU B 1 902 ? 1.608 9.484 25.719 1 98.81 902 LEU B CA 1
ATOM 16116 C C . LEU B 1 902 ? 2.824 10.328 26.094 1 98.81 902 LEU B C 1
ATOM 16118 O O . LEU B 1 902 ? 2.752 11.562 26.094 1 98.81 902 LEU B O 1
ATOM 16122 N N . ILE B 1 903 ? 3.961 9.703 26.453 1 98.69 903 ILE B N 1
ATOM 16123 C CA . ILE B 1 903 ? 5.156 10.414 26.891 1 98.69 903 ILE B CA 1
ATOM 16124 C C . ILE B 1 903 ? 6.398 9.75 26.297 1 98.69 903 ILE B C 1
ATOM 16126 O O . ILE B 1 903 ? 6.562 8.531 26.375 1 98.69 903 ILE B O 1
ATOM 16130 N N . LYS B 1 904 ? 7.199 10.469 25.578 1 98.5 904 LYS B N 1
ATOM 16131 C CA . LYS B 1 904 ? 8.531 10.07 25.141 1 98.5 904 LYS B CA 1
ATOM 16132 C C . LYS B 1 904 ? 9.609 10.859 25.875 1 98.5 904 LYS B C 1
ATOM 16134 O O . LYS B 1 904 ? 9.625 12.086 25.844 1 98.5 904 LYS B O 1
ATOM 16139 N N . SER B 1 905 ? 10.492 10.219 26.594 1 97.81 905 SER B N 1
ATOM 16140 C CA . SER B 1 905 ? 11.469 10.914 27.422 1 97.81 905 SER B CA 1
ATOM 16141 C C . SER B 1 905 ? 12.883 10.695 26.922 1 97.81 905 SER B C 1
ATOM 16143 O O . SER B 1 905 ? 13.664 9.961 27.531 1 97.81 905 SER B O 1
ATOM 16145 N N . ALA B 1 906 ? 13.234 11.398 25.859 1 97.06 906 ALA B N 1
ATOM 16146 C CA . ALA B 1 906 ? 14.562 11.359 25.25 1 97.06 906 ALA B CA 1
ATOM 16147 C C . ALA B 1 906 ? 15.578 12.117 26.109 1 97.06 906 ALA B C 1
ATOM 16149 O O . ALA B 1 906 ? 15.203 12.797 27.062 1 97.06 906 ALA B O 1
ATOM 16150 N N . THR B 1 907 ? 16.922 11.945 25.75 1 96.62 907 THR B N 1
ATOM 16151 C CA . THR B 1 907 ? 17.969 12.594 26.531 1 96.62 907 THR B CA 1
ATOM 16152 C C . THR B 1 907 ? 18.812 13.492 25.641 1 96.62 907 THR B C 1
ATOM 16154 O O . THR B 1 907 ? 19.844 14.023 26.078 1 96.62 907 THR B O 1
ATOM 16157 N N . TYR B 1 908 ? 18.422 13.75 24.406 1 96 908 TYR B N 1
ATOM 16158 C CA . TYR B 1 908 ? 19.125 14.617 23.453 1 96 908 TYR B CA 1
ATOM 16159 C C . TYR B 1 908 ? 18.172 15.125 22.375 1 96 908 TYR B C 1
ATOM 16161 O O . TYR B 1 908 ? 17.391 14.359 21.812 1 96 908 TYR B O 1
ATOM 16169 N N . PRO B 1 909 ? 18.203 16.484 22.078 1 95.94 909 PRO B N 1
ATOM 16170 C CA . PRO B 1 909 ? 19.172 17.469 22.578 1 95.94 909 PRO B CA 1
ATOM 16171 C C . PRO B 1 909 ? 18.859 17.953 23.984 1 95.94 909 PRO B C 1
ATOM 16173 O O . PRO B 1 909 ? 19.766 18.406 24.703 1 95.94 909 PRO B O 1
ATOM 16176 N N . ASP B 1 910 ? 17.609 17.969 24.359 1 97.19 910 ASP B N 1
ATOM 16177 C CA . ASP B 1 910 ? 17.25 18.281 25.734 1 97.19 910 ASP B CA 1
ATOM 16178 C C . ASP B 1 910 ? 17.484 17.094 26.656 1 97.19 910 ASP B C 1
ATOM 16180 O O . ASP B 1 910 ? 16.719 16.125 26.641 1 97.19 910 ASP B O 1
ATOM 16184 N N . TYR B 1 911 ? 18.453 17.188 27.562 1 95.75 911 TYR B N 1
ATOM 16185 C CA . TYR B 1 911 ? 18.875 16.062 28.375 1 95.75 911 TYR B CA 1
ATOM 16186 C C . TYR B 1 911 ? 17.859 15.789 29.484 1 95.75 911 TYR B C 1
ATOM 16188 O O . TYR B 1 911 ? 17.953 14.797 30.203 1 95.75 911 TYR B O 1
ATOM 16196 N N . GLN B 1 912 ? 16.828 16.625 29.609 1 96.12 912 GLN B N 1
ATOM 16197 C CA . GLN B 1 912 ? 15.781 16.469 30.609 1 96.12 912 GLN B CA 1
ATOM 16198 C C . GLN B 1 912 ? 14.398 16.469 29.969 1 96.12 912 GLN B C 1
ATOM 16200 O O . GLN B 1 912 ? 13.422 16.875 30.594 1 96.12 912 GLN B O 1
ATOM 16205 N N . GLN B 1 913 ? 14.352 16.141 28.781 1 97.06 913 GLN B N 1
ATOM 16206 C CA . GLN B 1 913 ? 13.102 16.203 28.031 1 97.06 913 GLN B CA 1
ATOM 16207 C C . GLN B 1 913 ? 11.992 15.43 28.734 1 97.06 913 GLN B C 1
ATOM 16209 O O . GLN B 1 913 ? 12.18 14.266 29.109 1 97.06 913 GLN B O 1
ATOM 16214 N N . ASP B 1 914 ? 10.836 16.031 29.047 1 97.81 914 ASP B N 1
ATOM 16215 C CA . ASP B 1 914 ? 9.547 15.508 29.484 1 97.81 914 ASP B CA 1
ATOM 16216 C C . ASP B 1 914 ? 9.648 14.867 30.859 1 97.81 914 ASP B C 1
ATOM 16218 O O . ASP B 1 914 ? 8.875 13.969 31.188 1 97.81 914 ASP B O 1
ATOM 16222 N N . GLN B 1 915 ? 10.641 15.234 31.625 1 97.5 915 GLN B N 1
ATOM 16223 C CA . GLN B 1 915 ? 10.656 14.906 33.062 1 97.5 915 GLN B CA 1
ATOM 16224 C C . GLN B 1 915 ? 9.672 15.773 33.844 1 97.5 915 GLN B C 1
ATOM 16226 O O . GLN B 1 915 ? 9.469 16.953 33.5 1 97.5 915 GLN B O 1
ATOM 16231 N N . GLY B 1 916 ? 9 15.164 34.75 1 97.44 916 GLY B N 1
ATOM 16232 C CA . GLY B 1 916 ? 8.141 15.969 35.625 1 97.44 916 GLY B CA 1
ATOM 16233 C C . GLY B 1 916 ? 6.664 15.75 35.375 1 97.44 916 GLY B C 1
ATOM 16234 O O . GLY B 1 916 ? 6.25 14.656 34.969 1 97.44 916 GLY B O 1
ATOM 16235 N N . TYR B 1 917 ? 5.922 16.797 35.688 1 97.69 917 TYR B N 1
ATOM 16236 C CA . TYR B 1 917 ? 4.469 16.703 35.75 1 97.69 917 TYR B CA 1
ATOM 16237 C C . TYR B 1 917 ? 3.83 16.812 34.375 1 97.69 917 TYR B C 1
ATOM 16239 O O . TYR B 1 917 ? 4.16 17.719 33.594 1 97.69 917 TYR B O 1
ATOM 16247 N N . HIS B 1 918 ? 2.969 15.883 33.969 1 98.19 918 HIS B N 1
ATOM 16248 C CA . HIS B 1 918 ? 2.18 15.875 32.75 1 98.19 918 HIS B CA 1
ATOM 16249 C C . HIS B 1 918 ? 0.699 15.672 33.062 1 98.19 918 HIS B C 1
ATOM 16251 O O . HIS B 1 918 ? 0.343 14.984 34 1 98.19 918 HIS B O 1
ATOM 16257 N N . ILE B 1 919 ? -0.151 16.281 32.281 1 98.12 919 ILE B N 1
ATOM 16258 C CA . ILE B 1 919 ? -1.595 16.094 32.375 1 98.12 919 ILE B CA 1
ATOM 16259 C C . ILE B 1 919 ? -2.186 15.914 30.984 1 98.12 919 ILE B C 1
ATOM 16261 O O . ILE B 1 919 ? -1.849 16.672 30.062 1 98.12 919 ILE B O 1
ATOM 16265 N N . PHE B 1 920 ? -2.943 14.914 30.734 1 98.56 920 PHE B N 1
ATOM 16266 C CA . PHE B 1 920 ? -3.639 14.688 29.469 1 98.56 920 PHE B CA 1
ATOM 16267 C C . PHE B 1 920 ? -4.883 13.836 29.688 1 98.56 920 PHE B C 1
ATOM 16269 O O . PHE B 1 920 ? -4.988 13.125 30.688 1 98.56 920 PHE B O 1
ATOM 16276 N N . THR B 1 921 ? -5.859 13.961 28.828 1 98.81 921 THR B N 1
ATOM 16277 C CA . THR B 1 921 ? -7.07 13.148 28.812 1 98.81 921 THR B CA 1
ATOM 16278 C C . THR B 1 921 ? -7.234 12.445 27.469 1 98.81 921 THR B C 1
ATOM 16280 O O . THR B 1 921 ? -7.023 13.055 26.422 1 98.81 921 THR B O 1
ATOM 16283 N N . TYR B 1 922 ? -7.426 11.203 27.469 1 98.81 922 TYR B N 1
ATOM 16284 C CA . TYR B 1 922 ? -7.891 10.477 26.281 1 98.81 922 TYR B CA 1
ATOM 16285 C C . TYR B 1 922 ? -9.211 9.766 26.578 1 98.81 922 TYR B C 1
ATOM 16287 O O . TYR B 1 922 ? -9.617 9.633 27.734 1 98.81 922 TYR B O 1
ATOM 16295 N N . SER B 1 923 ? -9.969 9.438 25.547 1 98.88 923 SER B N 1
ATOM 16296 C CA . SER B 1 923 ? -11.297 8.844 25.688 1 98.88 923 SER B CA 1
ATOM 16297 C C . SER B 1 923 ? -11.477 7.676 24.719 1 98.88 923 SER B C 1
ATOM 16299 O O . SER B 1 923 ? -11.039 7.734 23.578 1 98.88 923 SER B O 1
ATOM 16301 N N . LEU B 1 924 ? -11.992 6.605 25.234 1 98.88 924 LEU B N 1
ATOM 16302 C CA . LEU B 1 924 ? -12.484 5.539 24.359 1 98.88 924 LEU B CA 1
ATOM 16303 C C . LEU B 1 924 ? -13.945 5.766 24 1 98.88 924 LEU B C 1
ATOM 16305 O O . LEU B 1 924 ? -14.758 6.113 24.859 1 98.88 924 LEU B O 1
ATOM 16309 N N . LEU B 1 925 ? -14.312 5.625 22.719 1 98.88 925 LEU B N 1
ATOM 16310 C CA . LEU B 1 925 ? -15.672 5.84 22.25 1 98.88 925 LEU B CA 1
ATOM 16311 C C . LEU B 1 925 ? -16.125 4.684 21.359 1 98.88 925 LEU B C 1
ATOM 16313 O O . LEU B 1 925 ? -16.031 4.762 20.125 1 98.88 925 LEU B O 1
ATOM 16317 N N . PRO B 1 926 ? -16.656 3.562 22 1 98.75 926 PRO B N 1
ATOM 16318 C CA . PRO B 1 926 ? -17.375 2.588 21.172 1 98.75 926 PRO B CA 1
ATOM 16319 C C . PRO B 1 926 ? -18.641 3.172 20.547 1 98.75 926 PRO B C 1
ATOM 16321 O O . PRO B 1 926 ? -19.344 3.961 21.172 1 98.75 926 PRO B O 1
ATOM 16324 N N . HIS B 1 927 ? -18.891 2.865 19.297 1 98.44 927 HIS B N 1
ATOM 16325 C CA . HIS B 1 927 ? -20.031 3.477 18.625 1 98.44 927 HIS B CA 1
ATOM 16326 C C . HIS B 1 927 ? -20.641 2.537 17.594 1 98.44 927 HIS B C 1
ATOM 16328 O O . HIS B 1 927 ? -19.953 1.635 17.094 1 98.44 927 HIS B O 1
ATOM 16334 N N . GLN B 1 928 ? -21.938 2.746 17.312 1 96.88 928 GLN B N 1
ATOM 16335 C CA . GLN B 1 928 ? -22.562 2.061 16.188 1 96.88 928 GLN B CA 1
ATOM 16336 C C . GLN B 1 928 ? -22.156 2.682 14.859 1 96.88 928 GLN B C 1
ATOM 16338 O O . GLN B 1 928 ? -21.922 3.891 14.781 1 96.88 928 GLN B O 1
ATOM 16343 N N . GLY B 1 929 ? -22.062 1.871 13.867 1 96 929 GLY B N 1
ATOM 16344 C CA . GLY B 1 929 ? -21.656 2.348 12.555 1 96 929 GLY B CA 1
ATOM 16345 C C . GLY B 1 929 ? -20.188 2.721 12.477 1 96 929 GLY B C 1
ATOM 16346 O O . GLY B 1 929 ? -19.359 2.16 13.203 1 96 929 GLY B O 1
ATOM 16347 N N . ASP B 1 930 ? -19.812 3.586 11.57 1 96.75 930 ASP B N 1
ATOM 16348 C CA . ASP B 1 930 ? -18.453 4.066 11.43 1 96.75 930 ASP B CA 1
ATOM 16349 C C . ASP B 1 930 ? -18.266 5.402 12.148 1 96.75 930 ASP B C 1
ATOM 16351 O O . ASP B 1 930 ? -19.141 5.84 12.898 1 96.75 930 ASP B O 1
ATOM 16355 N N . TRP B 1 931 ? -17.078 5.996 12.031 1 98.06 931 TRP B N 1
ATOM 16356 C CA . TRP B 1 931 ? -16.719 7.195 12.781 1 98.06 931 TRP B CA 1
ATOM 16357 C C . TRP B 1 931 ? -17.656 8.344 12.445 1 98.06 931 TRP B C 1
ATOM 16359 O O . TRP B 1 931 ? -17.859 9.258 13.258 1 98.06 931 TRP B O 1
ATOM 16369 N N . VAL B 1 932 ? -18.281 8.359 11.195 1 97.44 932 VAL B N 1
ATOM 16370 C CA . VAL B 1 932 ? -19.234 9.391 10.812 1 97.44 932 VAL B CA 1
ATOM 16371 C C . VAL B 1 932 ? -20.547 9.188 11.562 1 97.44 932 VAL B C 1
ATOM 16373 O O . VAL B 1 932 ? -21.047 10.109 12.219 1 97.44 932 VAL B O 1
ATOM 16376 N N . GLU B 1 933 ? -21.047 7.949 11.539 1 95.94 933 GLU B N 1
ATOM 16377 C CA . GLU B 1 933 ? -22.297 7.617 12.219 1 95.94 933 GLU B CA 1
ATOM 16378 C C . GLU B 1 933 ? -22.125 7.68 13.734 1 95.94 933 GLU B C 1
ATOM 16380 O O . GLU B 1 933 ? -23.062 8.023 14.461 1 95.94 933 GLU B O 1
ATOM 16385 N N . GLY B 1 934 ? -20.922 7.391 14.172 1 97.25 934 GLY B N 1
ATOM 16386 C CA . GLY B 1 934 ? -20.641 7.367 15.602 1 97.25 934 GLY B CA 1
ATOM 16387 C C . GLY B 1 934 ? -20.359 8.742 16.172 1 97.25 934 GLY B C 1
ATOM 16388 O O . GLY B 1 934 ? -20.094 8.883 17.375 1 97.25 934 GLY B O 1
ATOM 16389 N N . ASN B 1 935 ? -20.375 9.789 15.336 1 97.56 935 ASN B N 1
ATOM 16390 C CA . ASN B 1 935 ? -20.156 11.172 15.742 1 97.56 935 ASN B CA 1
ATOM 16391 C C . ASN B 1 935 ? -18.812 11.359 16.438 1 97.56 935 ASN B C 1
ATOM 16393 O O . ASN B 1 935 ? -18.719 12.094 17.422 1 97.56 935 ASN B O 1
ATOM 16397 N N . THR B 1 936 ? -17.828 10.602 15.977 1 98.5 936 THR B N 1
ATOM 16398 C CA . THR B 1 936 ? -16.484 10.656 16.547 1 98.5 936 THR B CA 1
ATOM 16399 C C . THR B 1 936 ? -15.945 12.086 16.531 1 98.5 936 THR B C 1
ATOM 16401 O O . THR B 1 936 ? -15.359 12.547 17.516 1 98.5 936 THR B O 1
ATOM 16404 N N . VAL B 1 937 ? -16.156 12.828 15.43 1 98.25 937 VAL B N 1
ATOM 16405 C CA . VAL B 1 937 ? -15.633 14.172 15.258 1 98.25 937 VAL B CA 1
ATOM 16406 C C . VAL B 1 937 ? -16.266 15.109 16.281 1 98.25 937 VAL B C 1
ATOM 16408 O O . VAL B 1 937 ? -15.57 15.922 16.906 1 98.25 937 VAL B O 1
ATOM 16411 N N . LYS B 1 938 ? -17.562 15.023 16.547 1 97.62 938 LYS B N 1
ATOM 16412 C CA . LYS B 1 938 ? -18.266 15.852 17.531 1 97.62 938 LYS B CA 1
ATOM 16413 C C . LYS B 1 938 ? -17.75 15.586 18.938 1 97.62 938 LYS B C 1
ATOM 16415 O O . LYS B 1 938 ? -17.422 16.531 19.672 1 97.62 938 LYS B O 1
ATOM 16420 N N . GLU B 1 939 ? -17.672 14.297 19.25 1 98.44 939 GLU B N 1
ATOM 16421 C CA . GLU B 1 939 ? -17.234 13.922 20.578 1 98.44 939 GLU B CA 1
ATOM 16422 C C . GLU B 1 939 ? -15.781 14.336 20.828 1 98.44 939 GLU B C 1
ATOM 16424 O O . GLU B 1 939 ? -15.414 14.711 21.938 1 98.44 939 GLU B O 1
ATOM 16429 N N . ALA B 1 940 ? -14.945 14.219 19.812 1 98.62 940 ALA B N 1
ATOM 16430 C CA . ALA B 1 940 ? -13.555 14.648 19.922 1 98.62 940 ALA B CA 1
ATOM 16431 C C . ALA B 1 940 ? -13.469 16.156 20.156 1 98.62 940 ALA B C 1
ATOM 16433 O O . ALA B 1 940 ? -12.656 16.625 20.953 1 98.62 940 ALA B O 1
ATOM 16434 N N . TRP B 1 941 ? -14.297 16.875 19.438 1 97.94 941 TRP B N 1
ATOM 16435 C CA . TRP B 1 941 ? -14.352 18.328 19.641 1 97.94 941 TRP B CA 1
ATOM 16436 C C . TRP B 1 941 ? -14.781 18.656 21.062 1 97.94 941 TRP B C 1
ATOM 16438 O O . TRP B 1 941 ? -14.211 19.547 21.688 1 97.94 941 TRP B O 1
ATOM 16448 N N . TYR B 1 942 ? -15.805 17.969 21.562 1 98.06 942 TYR B N 1
ATOM 16449 C CA . TYR B 1 942 ? -16.344 18.25 22.891 1 98.06 942 TYR B CA 1
ATOM 16450 C C . TYR B 1 942 ? -15.305 17.969 23.969 1 98.06 942 TYR B C 1
ATOM 16452 O O . TYR B 1 942 ? -15.25 18.672 24.984 1 98.06 942 TYR B O 1
ATOM 16460 N N . LEU B 1 943 ? -14.477 16.953 23.688 1 98.38 943 LEU B N 1
ATOM 16461 C CA . LEU B 1 943 ? -13.391 16.656 24.609 1 98.38 943 LEU B CA 1
ATOM 16462 C C . LEU B 1 943 ? -12.367 17.781 24.641 1 98.38 943 LEU B C 1
ATOM 16464 O O . LEU B 1 943 ? -11.852 18.141 25.703 1 98.38 943 LEU B O 1
ATOM 16468 N N . ASN B 1 944 ? -12.078 18.422 23.547 1 98.31 944 ASN B N 1
ATOM 16469 C CA . ASN B 1 944 ? -11.008 19.391 23.391 1 98.31 944 ASN B CA 1
ATOM 16470 C C . ASN B 1 944 ? -11.484 20.797 23.734 1 98.31 944 ASN B C 1
ATOM 16472 O O . ASN B 1 944 ? -10.695 21.656 24.141 1 98.31 944 ASN B O 1
ATOM 16476 N N . ASN B 1 945 ? -12.789 21.062 23.516 1 97.06 945 ASN B N 1
ATOM 16477 C CA . ASN B 1 945 ? -13.344 22.406 23.688 1 97.06 945 ASN B CA 1
ATOM 16478 C C . ASN B 1 945 ? -14.625 22.391 24.5 1 97.06 945 ASN B C 1
ATOM 16480 O O . ASN B 1 945 ? -15.711 22.625 23.969 1 97.06 945 ASN B O 1
ATOM 16484 N N . PRO B 1 946 ? -14.5 22.25 25.797 1 96.56 946 PRO B N 1
ATOM 16485 C CA . PRO B 1 946 ? -15.688 22.266 26.656 1 96.56 946 PRO B CA 1
ATOM 16486 C C . PRO B 1 946 ? -16.453 23.578 26.594 1 96.56 946 PRO B C 1
ATOM 16488 O O . PRO B 1 946 ? -15.906 24.594 26.156 1 96.56 946 PRO B O 1
ATOM 16491 N N . LEU B 1 947 ? -17.719 23.578 27.094 1 97.69 947 LEU B N 1
ATOM 16492 C CA . LEU B 1 947 ? -18.516 24.797 27.172 1 97.69 947 LEU B CA 1
ATOM 16493 C C . LEU B 1 947 ? -17.891 25.797 28.125 1 97.69 947 LEU B C 1
ATOM 16495 O O . LEU B 1 947 ? -17.328 25.422 29.156 1 97.69 947 LEU B O 1
ATOM 16499 N N . THR B 1 948 ? -17.953 27.078 27.766 1 97.19 948 THR B N 1
ATOM 16500 C CA . THR B 1 948 ? -17.5 28.172 28.609 1 97.19 948 THR B CA 1
ATOM 16501 C C . THR B 1 948 ? -18.688 29.016 29.078 1 97.19 948 THR B C 1
ATOM 16503 O O . THR B 1 948 ? -19.812 28.828 28.609 1 97.19 948 THR B O 1
ATOM 16506 N N . TYR B 1 949 ? -18.469 29.859 30.125 1 96.81 949 TYR B N 1
ATOM 16507 C CA . TYR B 1 949 ? -19.594 30.625 30.641 1 96.81 949 TYR B CA 1
ATOM 16508 C C . TYR B 1 949 ? -19.141 31.984 31.156 1 96.81 949 TYR B C 1
ATOM 16510 O O . TYR B 1 949 ? -17.938 32.219 31.328 1 96.81 949 TYR B O 1
ATOM 16518 N N . ALA B 1 950 ? -19.969 32.938 31.297 1 96.75 950 ALA B N 1
ATOM 16519 C CA . ALA B 1 950 ? -19.844 34.219 31.984 1 96.75 950 ALA B CA 1
ATOM 16520 C C . ALA B 1 950 ? -21.062 34.5 32.844 1 96.75 950 ALA B C 1
ATOM 16522 O O . ALA B 1 950 ? -22.156 34.031 32.562 1 96.75 950 ALA B O 1
ATOM 16523 N N . VAL B 1 951 ? -20.844 35.25 33.875 1 95.5 951 VAL B N 1
ATOM 16524 C CA . VAL B 1 951 ? -21.922 35.531 34.844 1 95.5 951 VAL B CA 1
ATOM 16525 C C . VAL B 1 951 ? -22.5 36.906 34.562 1 95.5 951 VAL B C 1
ATOM 16527 O O . VAL B 1 951 ? -21.766 37.906 34.438 1 95.5 951 VAL B O 1
ATOM 16530 N N . GLY B 1 952 ? -23.812 36.969 34.375 1 95.75 952 GLY B N 1
ATOM 16531 C CA . GLY B 1 952 ? -24.516 38.219 34.125 1 95.75 952 GLY B CA 1
ATOM 16532 C C . GLY B 1 952 ? -25.625 38.094 33.125 1 95.75 952 GLY B C 1
ATOM 16533 O O . GLY B 1 952 ? -25.75 37.062 32.438 1 95.75 952 GLY B O 1
ATOM 16534 N N . GLU B 1 953 ? -26.578 39.125 33.094 1 95.5 953 GLU B N 1
ATOM 16535 C CA . GLU B 1 953 ? -27.656 39.188 32.094 1 95.5 953 GLU B CA 1
ATOM 16536 C C . GLU B 1 953 ? -27.156 39.719 30.766 1 95.5 953 GLU B C 1
ATOM 16538 O O . GLU B 1 953 ? -26.656 40.844 30.688 1 95.5 953 GLU B O 1
ATOM 16543 N N . PRO B 1 954 ? -27.219 38.875 29.797 1 96 954 PRO B N 1
ATOM 16544 C CA . PRO B 1 954 ? -26.703 39.312 28.5 1 96 954 PRO B CA 1
ATOM 16545 C C . PRO B 1 954 ? -27.672 40.219 27.75 1 96 954 PRO B C 1
ATOM 16547 O O . PRO B 1 954 ? -28.844 40.344 28.141 1 96 954 PRO B O 1
ATOM 16550 N N . ILE B 1 955 ? -27.172 40.812 26.672 1 94.25 955 ILE B N 1
ATOM 16551 C CA . ILE B 1 955 ? -27.938 41.656 25.75 1 94.25 955 ILE B CA 1
ATOM 16552 C C . ILE B 1 955 ? -29.094 40.844 25.156 1 94.25 955 ILE B C 1
ATOM 16554 O O . ILE B 1 955 ? -30.188 41.375 24.969 1 94.25 955 ILE B O 1
ATOM 16558 N N . ARG B 1 956 ? -28.844 39.562 24.812 1 94.94 956 ARG B N 1
ATOM 16559 C CA . ARG B 1 956 ? -29.828 38.594 24.344 1 94.94 956 ARG B CA 1
ATOM 16560 C C . ARG B 1 956 ? -29.766 37.312 25.156 1 94.94 956 ARG B C 1
ATOM 16562 O O . ARG B 1 956 ? -28.688 36.812 25.484 1 94.94 956 ARG B O 1
ATOM 16569 N N . LYS B 1 957 ? -30.859 36.75 25.406 1 95 957 LYS B N 1
ATOM 16570 C CA . LYS B 1 957 ? -30.906 35.562 26.266 1 95 957 LYS B CA 1
ATOM 16571 C C . LYS B 1 957 ? -30.469 34.312 25.5 1 95 957 LYS B C 1
ATOM 16573 O O . LYS B 1 957 ? -30.016 33.344 26.109 1 95 957 LYS B O 1
ATOM 16578 N N . LYS B 1 958 ? -30.734 34.188 24.297 1 96.56 958 LYS B N 1
ATOM 16579 C CA . LYS B 1 958 ? -30.344 33.125 23.359 1 96.56 958 LYS B CA 1
ATOM 16580 C C . LYS B 1 958 ? -29.891 33.719 22.031 1 96.56 958 LYS B C 1
ATOM 16582 O O . LYS B 1 958 ? -30.5 34.656 21.516 1 96.56 958 LYS B O 1
ATOM 16587 N N . TYR B 1 959 ? -28.75 33.188 21.516 1 97.12 959 TYR B N 1
ATOM 16588 C CA . TYR B 1 959 ? -28.156 33.781 20.328 1 97.12 959 TYR B CA 1
ATOM 16589 C C . TYR B 1 959 ? -27.312 32.75 19.562 1 97.12 959 TYR B C 1
ATOM 16591 O O . TYR B 1 959 ? -26.594 31.969 20.172 1 97.12 959 TYR B O 1
ATOM 16599 N N . SER B 1 960 ? -27.469 32.688 18.25 1 97.75 960 SER B N 1
ATOM 16600 C CA . SER B 1 960 ? -26.609 31.922 17.344 1 97.75 960 SER B CA 1
ATOM 16601 C C . SER B 1 960 ? -26.047 32.812 16.234 1 97.75 960 SER B C 1
ATOM 16603 O O . SER B 1 960 ? -26.797 33.281 15.391 1 97.75 960 SER B O 1
ATOM 16605 N N . LEU B 1 961 ? -24.75 33.062 16.234 1 97.56 961 LEU B N 1
ATOM 16606 C CA . LEU B 1 961 ? -24.125 33.875 15.188 1 97.56 961 LEU B CA 1
ATOM 16607 C C . LEU B 1 961 ? -24.281 33.188 13.828 1 97.56 961 LEU B C 1
ATOM 16609 O O . LEU B 1 961 ? -24.703 33.844 12.859 1 97.56 961 LEU B O 1
ATOM 16613 N N . PHE B 1 962 ? -23.906 31.891 13.711 1 97.25 962 PHE B N 1
ATOM 16614 C CA . PHE B 1 962 ? -24.094 31.094 12.5 1 97.25 962 PHE B CA 1
ATOM 16615 C C . PHE B 1 962 ? -24.578 29.703 12.844 1 97.25 962 PHE B C 1
ATOM 16617 O O . PHE B 1 962 ? -24.188 29.125 13.859 1 97.25 962 PHE B O 1
ATOM 16624 N N . GLY B 1 963 ? -25.438 29.125 12.039 1 95.38 963 GLY B N 1
ATOM 16625 C CA . GLY B 1 963 ? -25.875 27.75 12.055 1 95.38 963 GLY B CA 1
ATOM 16626 C C . GLY B 1 963 ? -25.891 27.109 10.68 1 95.38 963 GLY B C 1
ATOM 16627 O O . GLY B 1 963 ? -25.984 27.812 9.672 1 95.38 963 GLY B O 1
ATOM 16628 N N . THR B 1 964 ? -25.672 25.859 10.625 1 94.62 964 THR B N 1
ATOM 16629 C CA . THR B 1 964 ? -25.688 25.141 9.352 1 94.62 964 THR B CA 1
ATOM 16630 C C . THR B 1 964 ? -26.797 24.094 9.328 1 94.62 964 THR B C 1
ATOM 16632 O O . THR B 1 964 ? -27.219 23.609 10.375 1 94.62 964 THR B O 1
ATOM 16635 N N . ASN B 1 965 ? -27.266 23.672 8.109 1 92.69 965 ASN B N 1
ATOM 16636 C CA . ASN B 1 965 ? -28.328 22.688 7.918 1 92.69 965 ASN B CA 1
ATOM 16637 C C . ASN B 1 965 ? -27.766 21.266 7.957 1 92.69 965 ASN B C 1
ATOM 16639 O O . ASN B 1 965 ? -28.531 20.297 7.992 1 92.69 965 ASN B O 1
ATOM 16643 N N . THR B 1 966 ? -26.531 21.109 7.883 1 93 966 THR B N 1
ATOM 16644 C CA . THR B 1 966 ? -25.922 19.781 7.801 1 93 966 THR B CA 1
ATOM 16645 C C . THR B 1 966 ? -24.922 19.562 8.93 1 93 966 THR B C 1
ATOM 16647 O O . THR B 1 966 ? -24.453 20.531 9.539 1 93 966 THR B O 1
ATOM 16650 N N . ASP B 1 967 ? -24.578 18.297 9.188 1 92.25 967 ASP B N 1
ATOM 16651 C CA . ASP B 1 967 ? -23.703 17.969 10.32 1 92.25 967 ASP B CA 1
ATOM 16652 C C . ASP B 1 967 ? -22.312 17.594 9.844 1 92.25 967 ASP B C 1
ATOM 16654 O O . ASP B 1 967 ? -21.453 17.234 10.648 1 92.25 967 ASP B O 1
ATOM 16658 N N . ASN B 1 968 ? -22.078 17.641 8.547 1 95.5 968 ASN B N 1
ATOM 16659 C CA . ASN B 1 968 ? -20.781 17.188 8.039 1 95.5 968 ASN B CA 1
ATOM 16660 C C . ASN B 1 968 ? -19.844 18.359 7.754 1 95.5 968 ASN B C 1
ATOM 16662 O O . ASN B 1 968 ? -18.891 18.219 6.996 1 95.5 968 ASN B O 1
ATOM 16666 N N . ILE B 1 969 ? -20.156 19.516 8.359 1 96.25 969 ILE B N 1
ATOM 16667 C CA . ILE B 1 969 ? -19.359 20.734 8.188 1 96.25 969 ILE B CA 1
ATOM 16668 C C . ILE B 1 969 ? -18.719 21.125 9.516 1 96.25 969 ILE B C 1
ATOM 16670 O O . ILE B 1 969 ? -19.375 21.078 10.562 1 96.25 969 ILE B O 1
ATOM 16674 N N . MET B 1 970 ? -17.406 21.422 9.422 1 97.25 970 MET B N 1
ATOM 16675 C CA . MET B 1 970 ? -16.688 22.031 10.547 1 97.25 970 MET B CA 1
ATOM 16676 C C . MET B 1 970 ? -16.391 23.5 10.258 1 97.25 970 MET B C 1
ATOM 16678 O O . MET B 1 970 ? -15.891 23.828 9.18 1 97.25 970 MET B O 1
ATOM 16682 N N . VAL B 1 971 ? -16.797 24.422 11.133 1 97.69 971 VAL B N 1
ATOM 16683 C CA . VAL B 1 971 ? -16.391 25.812 11.023 1 97.69 971 VAL B CA 1
ATOM 16684 C C . VAL B 1 971 ? -15.031 26.016 11.68 1 97.69 971 VAL B C 1
ATOM 16686 O O . VAL B 1 971 ? -14.898 25.891 12.906 1 97.69 971 VAL B O 1
ATOM 16689 N N . ASP B 1 972 ? -14.102 26.406 10.906 1 97.56 972 ASP B N 1
ATOM 16690 C CA . ASP B 1 972 ? -12.719 26.453 11.367 1 97.56 972 ASP B CA 1
ATOM 16691 C C . ASP B 1 972 ? -12.391 27.812 11.977 1 97.56 972 ASP B C 1
ATOM 16693 O O . ASP B 1 972 ? -11.594 27.906 12.922 1 97.56 972 ASP B O 1
ATOM 16697 N N . VAL B 1 973 ? -13.016 28.906 11.359 1 96.88 973 VAL B N 1
ATOM 16698 C CA . VAL B 1 973 ? -12.688 30.234 11.875 1 96.88 973 VAL B CA 1
ATOM 16699 C C . VAL B 1 973 ? -13.852 31.188 11.625 1 96.88 973 VAL B C 1
ATOM 16701 O O . VAL B 1 973 ? -14.516 31.109 10.586 1 96.88 973 VAL B O 1
ATOM 16704 N N . VAL B 1 974 ? -14.133 31.953 12.539 1 98.25 974 VAL B N 1
ATOM 16705 C CA . VAL B 1 974 ? -14.938 33.156 12.453 1 98.25 974 VAL B CA 1
ATOM 16706 C C . VAL B 1 974 ? -14.148 34.344 13.016 1 98.25 974 VAL B C 1
ATOM 16708 O O . VAL B 1 974 ? -13.93 34.438 14.227 1 98.25 974 VAL B O 1
ATOM 16711 N N . LYS B 1 975 ? -13.727 35.156 12.164 1 98.31 975 LYS B N 1
ATOM 16712 C CA . LYS B 1 975 ? -12.867 36.25 12.602 1 98.31 975 LYS B CA 1
ATOM 16713 C C . LYS B 1 975 ? -13.109 37.531 11.766 1 98.31 975 LYS B C 1
ATOM 16715 O O . LYS B 1 975 ? -13.812 37.469 10.75 1 98.31 975 LYS B O 1
ATOM 16720 N N . ARG B 1 976 ? -12.516 38.625 12.211 1 97.81 976 ARG B N 1
ATOM 16721 C CA . ARG B 1 976 ? -12.492 39.844 11.406 1 97.81 976 ARG B CA 1
ATOM 16722 C C . ARG B 1 976 ? -11.516 39.719 10.25 1 97.81 976 ARG B C 1
ATOM 16724 O O . ARG B 1 976 ? -10.422 39.188 10.406 1 97.81 976 ARG B O 1
ATOM 16731 N N . ALA B 1 977 ? -11.891 40.125 9.07 1 97.38 977 ALA B N 1
ATOM 16732 C CA . ALA B 1 977 ? -10.977 40.156 7.926 1 97.38 977 ALA B CA 1
ATOM 16733 C C . ALA B 1 977 ? -9.758 41 8.211 1 97.38 977 ALA B C 1
ATOM 16735 O O . ALA B 1 977 ? -9.82 41.938 9.016 1 97.38 977 ALA B O 1
ATOM 16736 N N . GLU B 1 978 ? -8.648 40.719 7.578 1 96.5 978 GLU B N 1
ATOM 16737 C CA . GLU B 1 978 ? -7.383 41.406 7.828 1 96.5 978 GLU B CA 1
ATOM 16738 C C . GLU B 1 978 ? -7.461 42.875 7.453 1 96.5 978 GLU B C 1
ATOM 16740 O O . GLU B 1 978 ? -6.801 43.719 8.07 1 96.5 978 GLU B O 1
ATOM 16745 N N . ASP B 1 979 ? -8.281 43.25 6.43 1 94.75 979 ASP B N 1
ATOM 16746 C CA . ASP B 1 979 ? -8.188 44.625 5.875 1 94.75 979 ASP B CA 1
ATOM 16747 C C . ASP B 1 979 ? -9.555 45.312 5.883 1 94.75 979 ASP B C 1
ATOM 16749 O O . ASP B 1 979 ? -9.727 46.344 5.254 1 94.75 979 ASP B O 1
ATOM 16753 N N . SER B 1 980 ? -10.523 44.688 6.453 1 94.06 980 SER B N 1
ATOM 16754 C CA . SER B 1 980 ? -11.852 45.281 6.496 1 94.06 980 SER B CA 1
ATOM 16755 C C . SER B 1 980 ? -12.641 44.812 7.707 1 94.06 980 SER B C 1
ATOM 16757 O O . SER B 1 980 ? -12.227 43.844 8.375 1 94.06 980 SER B O 1
ATOM 16759 N N . ASN B 1 981 ? -13.711 45.531 7.945 1 93.5 981 ASN B N 1
ATOM 16760 C CA . ASN B 1 981 ? -14.602 45.125 9.023 1 93.5 981 ASN B CA 1
ATOM 16761 C C . ASN B 1 981 ? -15.664 44.156 8.523 1 93.5 981 ASN B C 1
ATOM 16763 O O . ASN B 1 981 ? -16.859 44.312 8.781 1 93.5 981 ASN B O 1
ATOM 16767 N N . ARG B 1 982 ? -15.297 43.188 7.754 1 94.69 982 ARG B N 1
ATOM 16768 C CA . ARG B 1 982 ? -16.156 42.062 7.344 1 94.69 982 ARG B CA 1
ATOM 16769 C C . ARG B 1 982 ? -15.797 40.812 8.109 1 94.69 982 ARG B C 1
ATOM 16771 O O . ARG B 1 982 ? -14.703 40.688 8.664 1 94.69 982 ARG B O 1
ATOM 16778 N N . ILE B 1 983 ? -16.781 39.875 8.141 1 97.94 983 ILE B N 1
ATOM 16779 C CA . ILE B 1 983 ? -16.594 38.625 8.859 1 97.94 983 ILE B CA 1
ATOM 16780 C C . ILE B 1 983 ? -16.031 37.562 7.918 1 97.94 983 ILE B C 1
ATOM 16782 O O . ILE B 1 983 ? -16.578 37.344 6.832 1 97.94 983 ILE B O 1
ATOM 16786 N N . VAL B 1 984 ? -14.93 37 8.242 1 98.38 984 VAL B N 1
ATOM 16787 C CA . VAL B 1 984 ? -14.422 35.812 7.543 1 98.38 984 VAL B CA 1
ATOM 16788 C C . VAL B 1 984 ? -15.008 34.562 8.156 1 98.38 984 VAL B C 1
ATOM 16790 O O . VAL B 1 984 ? -14.859 34.312 9.359 1 98.38 984 VAL B O 1
ATOM 16793 N N . LEU B 1 985 ? -15.719 33.812 7.445 1 98.31 985 LEU B N 1
ATOM 16794 C CA . LEU B 1 985 ? -16.203 32.469 7.824 1 98.31 985 LEU B CA 1
ATOM 16795 C C . LEU B 1 985 ? -15.531 31.391 6.996 1 98.31 985 LEU B C 1
ATOM 16797 O O . LEU B 1 985 ? -15.742 31.297 5.785 1 98.31 985 LEU B O 1
ATOM 16801 N N . ARG B 1 986 ? -14.664 30.609 7.551 1 98.5 986 ARG B N 1
ATOM 16802 C CA . ARG B 1 986 ? -14.016 29.484 6.883 1 98.5 986 ARG B CA 1
ATOM 16803 C C . ARG B 1 986 ? -14.539 28.156 7.426 1 98.5 986 ARG B C 1
ATOM 16805 O O . ARG B 1 986 ? -14.688 27.984 8.641 1 98.5 986 ARG B O 1
ATOM 16812 N N . LEU B 1 987 ? -14.852 27.281 6.586 1 98.31 987 LEU B N 1
ATOM 16813 C CA . LEU B 1 987 ? -15.359 25.969 6.965 1 98.31 987 LEU B CA 1
ATOM 16814 C C . LEU B 1 987 ? -14.812 24.875 6.035 1 98.31 987 LEU B C 1
ATOM 16816 O O . LEU B 1 987 ? -14.234 25.188 4.988 1 98.31 987 LEU B O 1
ATOM 16820 N N . HIS B 1 988 ? -14.859 23.594 6.383 1 98.38 988 HIS B N 1
ATOM 16821 C CA . HIS B 1 988 ? -14.523 22.484 5.504 1 98.38 988 HIS B CA 1
ATOM 16822 C C . HIS B 1 988 ? -15.484 21.312 5.703 1 98.38 988 HIS B C 1
ATOM 16824 O O . HIS B 1 988 ? -16.094 21.188 6.762 1 98.38 988 HIS B O 1
ATOM 16830 N N . GLU B 1 989 ? -15.656 20.562 4.672 1 98.25 989 GLU B N 1
ATOM 16831 C CA . GLU B 1 989 ? -16.375 19.281 4.738 1 98.25 989 GLU B CA 1
ATOM 16832 C C . GLU B 1 989 ? -15.453 18.172 5.238 1 98.25 989 GLU B C 1
ATOM 16834 O O . GLU B 1 989 ? -14.359 17.969 4.707 1 98.25 989 GLU B O 1
ATOM 16839 N N . PHE B 1 990 ? -15.875 17.391 6.293 1 97.94 990 PHE B N 1
ATOM 16840 C CA . PHE B 1 990 ? -14.867 16.516 6.891 1 97.94 990 PHE B CA 1
ATOM 16841 C C . PHE B 1 990 ? -15.25 15.047 6.711 1 97.94 990 PHE B C 1
ATOM 16843 O O . PHE B 1 990 ? -14.516 14.148 7.125 1 97.94 990 PHE B O 1
ATOM 16850 N N . THR B 1 991 ? -16.375 14.664 6.082 1 97.75 991 THR B N 1
ATOM 16851 C CA . THR B 1 991 ? -16.812 13.273 6.004 1 97.75 991 THR B CA 1
ATOM 16852 C C . THR B 1 991 ? -16.516 12.688 4.625 1 97.75 991 THR B C 1
ATOM 16854 O O . THR B 1 991 ? -16.562 11.469 4.434 1 97.75 991 THR B O 1
ATOM 16857 N N . GLY B 1 992 ? -16.172 13.531 3.613 1 97.19 992 GLY B N 1
ATOM 16858 C CA . GLY B 1 992 ? -15.992 13.086 2.238 1 97.19 992 GLY B CA 1
ATOM 16859 C C . GLY B 1 992 ? -17.297 13.023 1.465 1 97.19 992 GLY B C 1
ATOM 16860 O O . GLY B 1 992 ? -17.469 12.164 0.604 1 97.19 992 GLY B O 1
ATOM 16861 N N . ARG B 1 993 ? -18.188 13.945 1.703 1 96.06 993 ARG B N 1
ATOM 16862 C CA . ARG B 1 993 ? -19.547 13.961 1.142 1 96.06 993 ARG B CA 1
ATOM 16863 C C . ARG B 1 993 ? -19.75 15.188 0.262 1 96.06 993 ARG B C 1
ATOM 16865 O O . ARG B 1 993 ? -19.25 16.266 0.567 1 96.06 993 ARG B O 1
ATOM 16872 N N . ARG B 1 994 ? -20.531 15 -0.815 1 95.69 994 ARG B N 1
ATOM 16873 C CA . ARG B 1 994 ? -21.047 16.109 -1.614 1 95.69 994 ARG B CA 1
ATOM 16874 C C . ARG B 1 994 ? -22.453 16.484 -1.191 1 95.69 994 ARG B C 1
ATOM 16876 O O . ARG B 1 994 ? -23.328 15.617 -1.06 1 95.69 994 ARG B O 1
ATOM 16883 N N . ASN B 1 995 ? -22.672 17.797 -0.87 1 93.75 995 ASN B N 1
ATOM 16884 C CA . ASN B 1 995 ? -24.047 18.203 -0.582 1 93.75 995 ASN B CA 1
ATOM 16885 C C . ASN B 1 995 ? -24.219 19.719 -0.638 1 93.75 995 ASN B C 1
ATOM 16887 O O . ASN B 1 995 ? -23.234 20.453 -0.794 1 93.75 995 ASN B O 1
ATOM 16891 N N . LYS B 1 996 ? -25.438 20.109 -0.592 1 95.31 996 LYS B N 1
ATOM 16892 C CA . LYS B 1 996 ? -25.797 21.531 -0.507 1 95.31 996 LYS B CA 1
ATOM 16893 C C . LYS B 1 996 ? -25.828 22 0.943 1 95.31 996 LYS B C 1
ATOM 16895 O O . LYS B 1 996 ? -26.406 21.328 1.806 1 95.31 996 LYS B O 1
ATOM 16900 N N . VAL B 1 997 ? -25.188 23.141 1.204 1 96.31 997 VAL B N 1
ATOM 16901 C CA . VAL B 1 997 ? -25.094 23.672 2.561 1 96.31 997 VAL B CA 1
ATOM 16902 C C . VAL B 1 997 ? -25.766 25.031 2.639 1 96.31 997 VAL B C 1
ATOM 16904 O O . VAL B 1 997 ? -25.656 25.844 1.712 1 96.31 997 VAL B O 1
ATOM 16907 N N . TYR B 1 998 ? -26.484 25.219 3.705 1 95.38 998 TYR B N 1
ATOM 16908 C CA . TYR B 1 998 ? -27.078 26.5 4.035 1 95.38 998 TYR B CA 1
ATOM 16909 C C . TYR B 1 998 ? -26.594 27 5.387 1 95.38 998 TYR B C 1
ATOM 16911 O O . TYR B 1 998 ? -26.625 26.266 6.379 1 95.38 998 TYR B O 1
ATOM 16919 N N . ILE B 1 999 ? -26.062 28.25 5.395 1 96.44 999 ILE B N 1
ATOM 16920 C CA . ILE B 1 999 ? -25.672 28.906 6.641 1 96.44 999 ILE B CA 1
ATOM 16921 C C . ILE B 1 999 ? -26.672 30.016 6.973 1 96.44 999 ILE B C 1
ATOM 16923 O O . ILE B 1 999 ? -27 30.844 6.113 1 96.44 999 ILE B O 1
ATOM 16927 N N . THR B 1 1000 ? -27.172 29.984 8.164 1 94.88 1000 THR B N 1
ATOM 16928 C CA . THR B 1 1000 ? -28.094 31 8.648 1 94.88 1000 THR B CA 1
ATOM 16929 C C . THR B 1 1000 ? -27.5 31.75 9.844 1 94.88 1000 THR B C 1
ATOM 16931 O O . THR B 1 1000 ? -26.484 31.328 10.406 1 94.88 1000 THR B O 1
ATOM 16934 N N . SER B 1 1001 ? -28.047 32.875 10.203 1 96.25 1001 SER B N 1
ATOM 16935 C CA . SER B 1 1001 ? -27.656 33.688 11.352 1 96.25 1001 SER B CA 1
ATOM 16936 C C . SER B 1 1001 ? -28.875 34.312 12.031 1 96.25 1001 SER B C 1
ATOM 16938 O O . SER B 1 1001 ? -29.906 34.531 11.383 1 96.25 1001 SER B O 1
ATOM 16940 N N . ASP B 1 1002 ? -28.812 34.5 13.359 1 95.31 1002 ASP B N 1
ATOM 16941 C CA . ASP B 1 1002 ? -29.859 35.25 14.062 1 95.31 1002 ASP B CA 1
ATOM 16942 C C . ASP B 1 1002 ? -29.844 36.719 13.672 1 95.31 1002 ASP B C 1
ATOM 16944 O O . ASP B 1 1002 ? -30.828 37.438 13.922 1 95.31 1002 ASP B O 1
ATOM 16948 N N . LEU B 1 1003 ? -28.781 37.219 13.156 1 94.69 1003 LEU B N 1
ATOM 16949 C CA . LEU B 1 1003 ? -28.703 38.531 12.555 1 94.69 1003 LEU B CA 1
ATOM 16950 C C . LEU B 1 1003 ? -28.906 38.469 11.047 1 94.69 1003 LEU B C 1
ATOM 16952 O O . LEU B 1 1003 ? -28.5 37.469 10.414 1 94.69 1003 LEU B O 1
ATOM 16956 N N . PRO B 1 1004 ? -29.594 39.469 10.469 1 93.75 1004 PRO B N 1
ATOM 16957 C CA . PRO B 1 1004 ? -29.781 39.406 9.016 1 93.75 1004 PRO B CA 1
ATOM 16958 C C . PRO B 1 1004 ? -28.469 39.469 8.242 1 93.75 1004 PRO B C 1
ATOM 16960 O O . PRO B 1 1004 ? -27.688 40.406 8.391 1 93.75 1004 PRO B O 1
ATOM 16963 N N . ILE B 1 1005 ? -28.25 38.469 7.453 1 95.19 1005 ILE B N 1
ATOM 16964 C CA . ILE B 1 1005 ? -27.141 38.469 6.516 1 95.19 1005 ILE B CA 1
ATOM 16965 C C . ILE B 1 1005 ? -27.453 39.438 5.359 1 95.19 1005 ILE B C 1
ATOM 16967 O O . ILE B 1 1005 ? -28.453 39.281 4.664 1 95.19 1005 ILE B O 1
ATOM 16971 N N . PHE B 1 1006 ? -26.703 40.406 5.172 1 93.94 1006 PHE B N 1
ATOM 16972 C CA . PHE B 1 1006 ? -26.906 41.406 4.125 1 93.94 1006 PHE B CA 1
ATOM 16973 C C . PHE B 1 1006 ? -26.266 40.938 2.816 1 93.94 1006 PHE B C 1
ATOM 16975 O O . PHE B 1 1006 ? -26.906 41 1.759 1 93.94 1006 PHE B O 1
ATOM 16982 N N . ALA B 1 1007 ? -25.016 40.562 2.896 1 95.62 1007 ALA B N 1
ATOM 16983 C CA . ALA B 1 1007 ? -24.266 40.156 1.719 1 95.62 1007 ALA B CA 1
ATOM 16984 C C . ALA B 1 1007 ? -23.156 39.188 2.1 1 95.62 1007 ALA B C 1
ATOM 16986 O O . ALA B 1 1007 ? -22.688 39.188 3.238 1 95.62 1007 ALA B O 1
ATOM 16987 N N . TRP B 1 1008 ? -22.828 38.344 1.164 1 96.44 1008 TRP B N 1
ATOM 16988 C CA . TRP B 1 1008 ? -21.672 37.438 1.342 1 96.44 1008 TRP B CA 1
ATOM 16989 C C . TRP B 1 1008 ? -20.969 37.188 0.016 1 96.44 1008 TRP B C 1
ATOM 16991 O O . TRP B 1 1008 ? -21.547 37.406 -1.054 1 96.44 1008 TRP B O 1
ATOM 17001 N N . GLN B 1 1009 ? -19.719 36.875 0.06 1 96.81 1009 GLN B N 1
ATOM 17002 C CA . GLN B 1 1009 ? -18.859 36.594 -1.085 1 96.81 1009 GLN B CA 1
ATOM 17003 C C . GLN B 1 1009 ? -17.812 35.531 -0.737 1 96.81 1009 GLN B C 1
ATOM 17005 O O . GLN B 1 1009 ? -17.172 35.625 0.314 1 96.81 1009 GLN B O 1
ATOM 17010 N N . GLU B 1 1010 ? -17.734 34.438 -1.6 1 97.31 1010 GLU B N 1
ATOM 17011 C CA . GLU B 1 1010 ? -16.641 33.5 -1.406 1 97.31 1010 GLU B CA 1
ATOM 17012 C C . GLU B 1 1010 ? -15.289 34.156 -1.61 1 97.31 1010 GLU B C 1
ATOM 17014 O O . GLU B 1 1010 ? -15.164 35.094 -2.41 1 97.31 1010 GLU B O 1
ATOM 17019 N N . CYS B 1 1011 ? -14.305 33.812 -0.894 1 97.81 1011 CYS B N 1
ATOM 17020 C CA . CYS B 1 1011 ? -12.945 34.312 -1.049 1 97.81 1011 CYS B CA 1
ATOM 17021 C C . CYS B 1 1011 ? -11.93 33.188 -0.879 1 97.81 1011 CYS B C 1
ATOM 17023 O O . CYS B 1 1011 ? -12.289 32.094 -0.48 1 97.81 1011 CYS B O 1
ATOM 17025 N N . ASP B 1 1012 ? -10.703 33.406 -1.333 1 97.75 1012 ASP B N 1
ATOM 17026 C CA . ASP B 1 1012 ? -9.656 32.406 -1.147 1 97.75 1012 ASP B CA 1
ATOM 17027 C C . ASP B 1 1012 ? -9.07 32.5 0.261 1 97.75 1012 ASP B C 1
ATOM 17029 O O . ASP B 1 1012 ? -9.625 33.156 1.136 1 97.75 1012 ASP B O 1
ATOM 17033 N N . LEU B 1 1013 ? -8.031 31.734 0.576 1 98.25 1013 LEU B N 1
ATOM 17034 C CA . LEU B 1 1013 ? -7.496 31.625 1.928 1 98.25 1013 LEU B CA 1
ATOM 17035 C C . LEU B 1 1013 ? -6.664 32.844 2.279 1 98.25 1013 LEU B C 1
ATOM 17037 O O . LEU B 1 1013 ? -6.316 33.062 3.445 1 98.25 1013 LEU B O 1
ATOM 17041 N N . MET B 1 1014 ? -6.402 33.719 1.26 1 97.19 1014 MET B N 1
ATOM 17042 C CA . MET B 1 1014 ? -5.746 35 1.476 1 97.19 1014 MET B CA 1
ATOM 17043 C C . MET B 1 1014 ? -6.773 36.125 1.582 1 97.19 1014 MET B C 1
ATOM 17045 O O . MET B 1 1014 ? -6.414 37.312 1.575 1 97.19 1014 MET B O 1
ATOM 17049 N N . GLU B 1 1015 ? -8.078 35.75 1.66 1 97.31 1015 GLU B N 1
ATOM 17050 C CA . GLU B 1 1015 ? -9.234 36.625 1.827 1 97.31 1015 GLU B CA 1
ATOM 17051 C C . GLU B 1 1015 ? -9.438 37.5 0.597 1 97.31 1015 GLU B C 1
ATOM 17053 O O . GLU B 1 1015 ? -9.891 38.656 0.712 1 97.31 1015 GLU B O 1
ATOM 17058 N N . ARG B 1 1016 ? -9.062 37.156 -0.57 1 96.06 1016 ARG B N 1
ATOM 17059 C CA . ARG B 1 1016 ? -9.344 37.812 -1.836 1 96.06 1016 ARG B CA 1
ATOM 17060 C C . ARG B 1 1016 ? -10.664 37.344 -2.428 1 96.06 1016 ARG B C 1
ATOM 17062 O O . ARG B 1 1016 ? -10.922 36.156 -2.502 1 96.06 1016 ARG B O 1
ATOM 17069 N N . GLU B 1 1017 ? -11.383 38.156 -2.836 1 95.81 1017 GLU B N 1
ATOM 17070 C CA . GLU B 1 1017 ? -12.727 37.844 -3.326 1 95.81 1017 GLU B CA 1
ATOM 17071 C C . GLU B 1 1017 ? -12.68 36.938 -4.543 1 95.81 1017 GLU B C 1
ATOM 17073 O O . GLU B 1 1017 ? -11.812 37.094 -5.402 1 95.81 1017 GLU B O 1
ATOM 17078 N N . VAL B 1 1018 ? -13.469 36 -4.504 1 94.56 1018 VAL B N 1
ATOM 17079 C CA . VAL B 1 1018 ? -13.625 35.031 -5.605 1 94.56 1018 VAL B CA 1
ATOM 17080 C C . VAL B 1 1018 ? -15.047 35.125 -6.152 1 94.56 1018 VAL B C 1
ATOM 17082 O O . VAL B 1 1018 ? -16.016 34.969 -5.406 1 94.56 1018 VAL B O 1
ATOM 17085 N N . GLY B 1 1019 ? -15.195 35.375 -7.395 1 90.62 1019 GLY B N 1
ATOM 17086 C CA . GLY B 1 1019 ? -16.516 35.438 -8 1 90.62 1019 GLY B CA 1
ATOM 17087 C C . GLY B 1 1019 ? -17.266 36.719 -7.621 1 90.62 1019 GLY B C 1
ATOM 17088 O O . GLY B 1 1019 ? -16.656 37.688 -7.176 1 90.62 1019 GLY B O 1
ATOM 17089 N N . GLU B 1 1020 ? -18.672 36.625 -7.816 1 91.06 1020 GLU B N 1
ATOM 17090 C CA . GLU B 1 1020 ? -19.5 37.781 -7.559 1 91.06 1020 GLU B CA 1
ATOM 17091 C C . GLU B 1 1020 ? -20.125 37.719 -6.172 1 91.06 1020 GLU B C 1
ATOM 17093 O O . GLU B 1 1020 ? -20.406 36.625 -5.66 1 91.06 1020 GLU B O 1
ATOM 17098 N N . GLY B 1 1021 ? -20.188 38.812 -5.582 1 93.25 1021 GLY B N 1
ATOM 17099 C CA . GLY B 1 1021 ? -20.906 38.906 -4.324 1 93.25 1021 GLY B CA 1
ATOM 17100 C C . GLY B 1 1021 ? -22.391 38.656 -4.469 1 93.25 1021 GLY B C 1
ATOM 17101 O O . GLY B 1 1021 ? -22.969 38.875 -5.531 1 93.25 1021 GLY B O 1
ATOM 17102 N N . THR B 1 1022 ? -22.938 38.094 -3.432 1 93.12 1022 THR B N 1
ATOM 17103 C CA . THR B 1 1022 ? -24.359 37.75 -3.432 1 93.12 1022 THR B CA 1
ATOM 17104 C C . THR B 1 1022 ? -25.078 38.5 -2.297 1 93.12 1022 THR B C 1
ATOM 17106 O O . THR B 1 1022 ? -24.641 38.438 -1.146 1 93.12 1022 THR B O 1
ATOM 17109 N N . ILE B 1 1023 ? -26.141 39.156 -2.633 1 92.25 1023 ILE B N 1
ATOM 17110 C CA . ILE B 1 1023 ? -27.016 39.781 -1.63 1 92.25 1023 ILE B CA 1
ATOM 17111 C C . ILE B 1 1023 ? -28.156 38.812 -1.308 1 92.25 1023 ILE B C 1
ATOM 17113 O O . ILE B 1 1023 ? -29.094 38.688 -2.098 1 92.25 1023 ILE B O 1
ATOM 17117 N N . SER B 1 1024 ? -28.062 38.125 -0.252 1 90 1024 SER B N 1
ATOM 17118 C CA . SER B 1 1024 ? -29.062 37.156 0.174 1 90 1024 SER B CA 1
ATOM 17119 C C . SER B 1 1024 ? -29.078 37 1.693 1 90 1024 SER B C 1
ATOM 17121 O O . SER B 1 1024 ? -28.078 37.25 2.361 1 90 1024 SER B O 1
ATOM 17123 N N . GLU B 1 1025 ? -30.234 36.594 2.205 1 88.62 1025 GLU B N 1
ATOM 17124 C CA . GLU B 1 1025 ? -30.406 36.406 3.645 1 88.62 1025 GLU B CA 1
ATOM 17125 C C . GLU B 1 1025 ? -29.797 35.094 4.117 1 88.62 1025 GLU B C 1
ATOM 17127 O O . GLU B 1 1025 ? -29.609 34.875 5.316 1 88.62 1025 GLU B O 1
ATOM 17132 N N . LYS B 1 1026 ? -29.625 34.25 3.201 1 89.62 1026 LYS B N 1
ATOM 17133 C CA . LYS B 1 1026 ? -29.016 32.969 3.516 1 89.62 1026 LYS B CA 1
ATOM 17134 C C . LYS B 1 1026 ? -27.781 32.75 2.648 1 89.62 1026 LYS B C 1
ATOM 17136 O O . LYS B 1 1026 ? -27.781 33.062 1.461 1 89.62 1026 LYS B O 1
ATOM 17141 N N . LEU B 1 1027 ? -26.766 32.25 3.303 1 95.62 1027 LEU B N 1
ATOM 17142 C CA . LEU B 1 1027 ? -25.594 31.828 2.561 1 95.62 1027 LEU B CA 1
ATOM 17143 C C . LEU B 1 1027 ? -25.75 30.391 2.076 1 95.62 1027 LEU B C 1
ATOM 17145 O O . LEU B 1 1027 ? -25.766 29.453 2.883 1 95.62 1027 LEU B O 1
ATOM 17149 N N . GLU B 1 1028 ? -25.953 30.156 0.807 1 95.31 1028 GLU B N 1
ATOM 17150 C CA . GLU B 1 1028 ? -26.156 28.844 0.208 1 95.31 1028 GLU B CA 1
ATOM 17151 C C . GLU B 1 1028 ? -25.031 28.484 -0.761 1 95.31 1028 GLU B C 1
ATOM 17153 O O . GLU B 1 1028 ? -24.641 29.328 -1.584 1 95.31 1028 GLU B O 1
ATOM 17158 N N . PHE B 1 1029 ? -24.5 27.25 -0.7 1 95.62 1029 PHE B N 1
ATOM 17159 C CA . PHE B 1 1029 ? -23.422 26.812 -1.584 1 95.62 1029 PHE B CA 1
ATOM 17160 C C . PHE B 1 1029 ? -23.344 25.297 -1.63 1 95.62 1029 PHE B C 1
ATOM 17162 O O . PHE B 1 1029 ? -23.844 24.609 -0.743 1 95.62 1029 PHE B O 1
ATOM 17169 N N . ASP B 1 1030 ? -22.797 24.719 -2.736 1 95.44 1030 ASP B N 1
ATOM 17170 C CA . ASP B 1 1030 ? -22.422 23.312 -2.818 1 95.44 1030 ASP B CA 1
ATOM 17171 C C . ASP B 1 1030 ? -21.031 23.078 -2.24 1 95.44 1030 ASP B C 1
ATOM 17173 O O . ASP B 1 1030 ? -20.172 23.953 -2.32 1 95.44 1030 ASP B O 1
ATOM 17177 N N . ILE B 1 1031 ? -20.859 21.953 -1.625 1 97 1031 ILE B N 1
ATOM 17178 C CA . ILE B 1 1031 ? -19.531 21.625 -1.107 1 97 1031 ILE B CA 1
ATOM 17179 C C . ILE B 1 1031 ? -19.141 20.234 -1.564 1 97 1031 ILE B C 1
ATOM 17181 O O . ILE B 1 1031 ? -19.984 19.344 -1.681 1 97 1031 ILE B O 1
ATOM 17185 N N . ASN B 1 1032 ? -17.906 20.031 -1.95 1 97.31 1032 ASN B N 1
ATOM 17186 C CA . ASN B 1 1032 ? -17.344 18.75 -2.375 1 97.31 1032 ASN B CA 1
ATOM 17187 C C . ASN B 1 1032 ? -16.625 18.047 -1.228 1 97.31 1032 ASN B C 1
ATOM 17189 O O . ASN B 1 1032 ? -16.406 18.625 -0.169 1 97.31 1032 ASN B O 1
ATOM 17193 N N . PRO B 1 1033 ? -16.312 16.75 -1.455 1 97.81 1033 PRO B N 1
ATOM 17194 C CA . PRO B 1 1033 ? -15.617 16 -0.403 1 97.81 1033 PRO B CA 1
ATOM 17195 C C . PRO B 1 1033 ? -14.344 16.703 0.061 1 97.81 1033 PRO B C 1
ATOM 17197 O O . PRO B 1 1033 ? -13.445 16.969 -0.748 1 97.81 1033 PRO B O 1
ATOM 17200 N N . TYR B 1 1034 ? -14.25 17.016 1.396 1 98.38 1034 TYR B N 1
ATOM 17201 C CA . TYR B 1 1034 ? -13.078 17.547 2.096 1 98.38 1034 TYR B CA 1
ATOM 17202 C C . TYR B 1 1034 ? -12.727 18.938 1.587 1 98.38 1034 TYR B C 1
ATOM 17204 O O . TYR B 1 1034 ? -11.602 19.406 1.794 1 98.38 1034 TYR B O 1
ATOM 17212 N N . GLU B 1 1035 ? -13.594 19.625 0.943 1 98.56 1035 GLU B N 1
ATOM 17213 C CA . GLU B 1 1035 ? -13.336 20.938 0.387 1 98.56 1035 GLU B CA 1
ATOM 17214 C C . GLU B 1 1035 ? -13.336 22.016 1.479 1 98.56 1035 GLU B C 1
ATOM 17216 O O . GLU B 1 1035 ? -14.164 21.969 2.391 1 98.56 1035 GLU B O 1
ATOM 17221 N N . ILE B 1 1036 ? -12.359 22.906 1.425 1 98.62 1036 ILE B N 1
ATOM 17222 C CA . ILE B 1 1036 ? -12.328 24.125 2.246 1 98.62 1036 ILE B CA 1
ATOM 17223 C C . ILE B 1 1036 ? -13.031 25.266 1.516 1 98.62 1036 ILE B C 1
ATOM 17225 O O . ILE B 1 1036 ? -12.758 25.516 0.344 1 98.62 1036 ILE B O 1
ATOM 17229 N N . LYS B 1 1037 ? -13.914 25.969 2.205 1 98.06 1037 LYS B N 1
ATOM 17230 C CA . LYS B 1 1037 ? -14.539 27.188 1.678 1 98.06 1037 LYS B CA 1
ATOM 17231 C C . LYS B 1 1037 ? -14.398 28.344 2.658 1 98.06 1037 LYS B C 1
ATOM 17233 O O . LYS B 1 1037 ? -14.477 28.141 3.873 1 98.06 1037 LYS B O 1
ATOM 17238 N N . THR B 1 1038 ? -14.156 29.453 2.18 1 98.31 1038 THR B N 1
ATOM 17239 C CA . THR B 1 1038 ? -14.055 30.688 2.965 1 98.31 1038 THR B CA 1
ATOM 17240 C C . THR B 1 1038 ? -14.953 31.781 2.385 1 98.31 1038 THR B C 1
ATOM 17242 O O . THR B 1 1038 ? -15.016 31.953 1.166 1 98.31 1038 THR B O 1
ATOM 17245 N N . PHE B 1 1039 ? -15.617 32.562 3.236 1 98.19 1039 PHE B N 1
ATOM 17246 C CA . PHE B 1 1039 ? -16.562 33.594 2.818 1 98.19 1039 PHE B CA 1
ATOM 17247 C C . PHE B 1 1039 ? -16.297 34.906 3.562 1 98.19 1039 PHE B C 1
ATOM 17249 O O . PHE B 1 1039 ? -15.875 34.906 4.723 1 98.19 1039 PHE B O 1
ATOM 17256 N N . LEU B 1 1040 ? -16.484 36 2.906 1 97.81 1040 LEU B N 1
ATOM 17257 C CA . LEU B 1 1040 ? -16.656 37.312 3.51 1 97.81 1040 LEU B CA 1
ATOM 17258 C C . LEU B 1 1040 ? -18.141 37.656 3.674 1 97.81 1040 LEU B C 1
ATOM 17260 O O . LEU B 1 1040 ? -18.906 37.625 2.705 1 97.81 1040 LEU B O 1
ATOM 17264 N N . ILE B 1 1041 ? -18.5 37.969 4.914 1 97.69 1041 ILE B N 1
ATOM 17265 C CA . ILE B 1 1041 ? -19.906 38.125 5.199 1 97.69 1041 ILE B CA 1
ATOM 17266 C C . ILE B 1 1041 ? -20.156 39.5 5.805 1 97.69 1041 ILE B C 1
ATOM 17268 O O . ILE B 1 1041 ? -19.391 39.969 6.664 1 97.69 1041 ILE B O 1
ATOM 17272 N N . ASP B 1 1042 ? -21.203 40.188 5.363 1 94.94 1042 ASP B N 1
ATOM 17273 C CA . ASP B 1 1042 ? -21.703 41.438 5.938 1 94.94 1042 ASP B CA 1
ATOM 17274 C C . ASP B 1 1042 ? -23.031 41.188 6.66 1 94.94 1042 ASP B C 1
ATOM 17276 O O . ASP B 1 1042 ? -24.016 40.781 6.043 1 94.94 1042 ASP B O 1
ATOM 17280 N N . LEU B 1 1043 ? -22.938 41.469 8.008 1 92.44 1043 LEU B N 1
ATOM 17281 C CA . LEU B 1 1043 ? -24.172 41.406 8.797 1 92.44 1043 LEU B CA 1
ATOM 17282 C C . LEU B 1 1043 ? -24.75 42.781 9.047 1 92.44 1043 LEU B C 1
ATOM 17284 O O . LEU B 1 1043 ? -24 43.781 9.117 1 92.44 1043 LEU B O 1
ATOM 17288 N N . LYS B 1 1044 ? -26.062 42.938 9.141 1 80 1044 LYS B N 1
ATOM 17289 C CA . LYS B 1 1044 ? -26.719 44.188 9.516 1 80 1044 LYS B CA 1
ATOM 17290 C C . LYS B 1 1044 ? -27.094 44.188 10.992 1 80 1044 LYS B C 1
ATOM 17292 O O . LYS B 1 1044 ? -27.625 43.188 11.5 1 80 1044 LYS B O 1
#

Secondary structure (DSSP, 8-state):
---HHHHHHHHHHHHHHTTEEEEEE--EEEEEEESS--TT------S--EEEETT-EEEESS-EEEEEEEEEPPGGGTTSEEEEEEE---BPGGG-SB-EEEEEETTEEEEE-BTTB-EEEPPGGGTT-EEEEEEEEE----SSSS---EEEE--EEEEEEE-HHHHHHHHHHHHHHHHHHHS-TT-HHHHHHHHHHHHHHHT---SSTTSHHHHHHHHHHHHHHHHHHHHT----S-EEEEEEE--B-SSSSS-HHHHHHHHHHHHHHHHHHHHH-TT--EEE--HHHHHHHHHH-HHHHHHHHHHHHHTSEEE--SSSS-B-SSSS-HHHHHHHHHHHHHHHHHHH-----EEEETT-S-B-TTHHHHHHTTT--EEEESGGGG-SS---S-SEEEEE-TTS-EEEEEE--PBPTT---S-B-SSB---HHHHHHHHHH-S-TTT--EEEEEESB-SB--B--HHHHHHHHHHTTSTTS-EEEE--HHHHHHHHHHHHHH--SPPPEEES-B--SS-GGGGTSSHHHHHHHHHHHHHHHHHHHHHHHHHHHHT-GGG--HHHHHHHHHHHHHHTBTTTTTT-S-HHHHHHHHHHHHHHHHHHHHHHHHHHHTTEEE--TTEEEEEE-SSS-EEEEEEEE--GGGSSSEEE-TTSPBP-EEEETTEEEEEEEEEPTTEEEEEEEE--------------EE-SSEEE-SSEEEEE-TTS-EEEEEETTTTEESBPTT--BSEEEEEE---SS-TTT---GGGGGSEEE--EEEEEEEEEE-SSEEEEEEEEEETTEEEEEEEEEESS---EEEEEEEEE--SSEEEEEEEEBS---SEEEEEETTEEEEEESS--SHHHHTTSSEE-SSEEEEEETTEEEEEEESS--EEEEETTEEEEEEEE---SSSTTTT-EEEEEEEEEEEEESSTTTTTHHHHHHHHHS--EEEESEESSSEEES-EES-SSEEEEEEEE-SSSS-EEEEEEE-SSB-EEEEEE-SSPEEEEEEE-TT--B-S--B--SSEEEEE-TT-EEEEEEEE-/---HHHHHHHHHHHHHHTTEEEEEE--EEEEEEESS--TT------S--EEEETT-EEEESS-EEEEEEEEEPPGGGTTSEEEEEEE---BPGGG-SB-EEEEEETTEEEEE-BTTB-EEEPPGGGTT-EEEEEEEEE----SSSS---EEEE--EEEEEEE-HHHHHHHHHHHHHHHHHHHS-TT-HHHHHHHHHHHHHHHT---SSTTSHHHHHHHHHHHHHHHHHHHHT----S-EEEEEEE--B-SSSSS-HHHHHHHHHHHHHHHHHHHHH-TT--EEE--HHHHHHHHHH-HHHHHHHHHHHHHTSEEE--SSSS-B-BSSS-HHHHHHHHHHHHHHHHHHH-----EEEETT-S-B-TTHHHHHHTTT--EEEESGGGG-SS---S-SEEEEE-TTS-EEEEEE--PBPTT---S-B-SSB---HHHHHHHHHH-S-TTT--EEEEEESB-SB--B--HHHHHHHHHHTTSTTS-EEEE--HHHHHHHHHHHHHH--SPPPEEES-B--SS-GGGGTSSHHHHHHHHHHHHHHHHHHHHHHHHHHHHT-GGGS-HHHHHHHHHHHHHHTBTTTTTS-S-HHHHHHHHHHHHHHHHHHHHHHHHHHHTTEEE--TTEEEEEE-SSS-EEEEEEEE--GGGSS-EEE-TTSPBP-EEEETTEEEEEEEEEPTTEEEEEEEE--------------EE-SSEEE-SSEEEEE-TTS-EEEEEETTTTEESBPTT--BSEEEEEE---SS-TTT---GGGGGSEEE--EEEEEEEEEE-SSEEEEEEEEEETTEEEEEEEEEESS---EEEEEEEEE--SSEEEEEEEEBS---SEEEEEETTEEEEEESS--SHHHHTTSSEE-SSEEEEEEBTEEEEEEESS--EEEEETTEEEEEEEE---SSSTTTT-EEEEEEEEEEEEESSTTTTTHHHHHHHHHS--EEEESEESSSEEES-EES-SSEEEEEEEE-SSSSPEEEEEEE-SS--EEEEEE-SSPEEEEEEE-TT--B-S--B--SSEEEEE-TT-EEEEEEEE-

Sequence (2088 aa):
MFLTEEKLEARINELSEHRYREAILIPKFRFLVDEKGEVGARSPETKEWKEIRLGDYWSGRDVYAWLQADIDIPEQWKGKEIVGLFDFGKTGEGNNSGFESLLYLNGSPYQGVDSNHMEVFFPKGSAGAKISLTFRLWSGLEGGGIPKSQEHKIKRAEVAWLDEVTDDLFFTGKAILGTVKVLGQHSPERQLLLSLLDRAFRQIDWSKPKSDSFYNSVAIALEMLKDELKRMEKKHPVTIRCIGHTHIDVAWLWRLKHTREKAARSFSTVLRLMEKYPEYIFLQTQPQLYEYIKSDYPEIFEQIRKRVAEGRWEAGGAMWLEADCNIPSGESLVRQILMGTRFLRKEFGVECKYLWLPDVFGYNWALPQILKKSGIHAFMTTKISWNQYNRMPHDTFIWRGIDGSEILTHFITTPEPNKNWWFYTYNGVITPETVQGIWEAYRDKAINQELLLSYGYGDGGGGVNREMLEMRRRLNDIPGLPNVETGRADEFFERLNEKIRNTDQYVHVWDGELYLEYHRGTYTSQAYNKRMNRKMELLYRETEWMGIVSATLNSDWSRYPFERLNEGWKIILRNQFHDIIPGSSIREVYEDSREEYEKAEKYALSAWKNLSESIIVEKKGDTVIVFNSSPWVRTDLVRIPATTKTKKGIWKDVSGRELKAERVGDNWVILVEDVPPLGFSTIRFYDVEADNTLVQTNMFHVGSSEVISPYYKIKWNDKGQIISIYDLQAKREVLDDGKCGNVLQVFEDKPLRFDAWDIDIFYQEKKREVEDLQHVSIKEITSLYAVIHFEWKYMDSIIKQDMILYTHSRRIDFKTEVDWKEQNQLLKVAFPVKIRSTLATYDIQFGNVKRPTHWNTSWDYAKFETVAHQWADLSETGYGVSLLNDCKYGYDIKDNVIRLSLIKSATYPDYQQDQGYHIFTYSLLPHQGDWVEGNTVKEAWYLNNPLTYAVGEPIRKKYSLFGTNTDNIMVDVVKRAEDSNRIVLRLHEFTGRRNKVYITSDLPIFAWQECDLMEREVGEGTISEKLEFDINPYEIKTFLIDLKMFLTEEKLEARINELSEHRYREAILIPKFRFLVDEKGEVGARSPETKEWKEIRLGDYWSGRDVYAWLQADIDIPEQWKGKEIVGLFDFGKTGEGNNSGFESLLYLNGSPYQGVDSNHMEVFFPKGSAGAKISLTFRLWSGLEGGGIPKSQEHKIKRAEVAWLDEVTDDLFFTGKAILGTVKVLGQHSPERQLLLSLLDRAFRQIDWSKPKSDSFYNSVAIALEMLKDELKRMEKKHPVTIRCIGHTHIDVAWLWRLKHTREKAARSFSTVLRLMEKYPEYIFLQTQPQLYEYIKSDYPEIFEQIRKRVAEGRWEAGGAMWLEADCNIPSGESLVRQILMGTRFLRKEFGVECKYLWLPDVFGYNWALPQILKKSGIHAFMTTKISWNQYNRMPHDTFIWRGIDGSEILTHFITTPEPNKNWWFYTYNGVITPETVQGIWEAYRDKAINQELLLSYGYGDGGGGVNREMLEMRRRLNDIPGLPNVETGRADEFFERLNEKIRNTDQYVHVWDGELYLEYHRGTYTSQAYNKRMNRKMELLYRETEWMGIVSATLNSDWSRYPFERLNEGWKIILRNQFHDIIPGSSIREVYEDSREEYEKAEKYALSAWKNLSESIIVEKKGDTVIVFNSSPWVRTDLVRIPATTKTKKGIWKDVSGRELKAERVGDNWVILVEDVPPLGFSTIRFYDVEADNTLVQTNMFHVGSSEVISPYYKIKWNDKGQIISIYDLQAKREVLDDGKCGNVLQVFEDKPLRFDAWDIDIFYQEKKREVEDLQHVSIKEITSLYAVIHFEWKYMDSIIKQDMILYTHSRRIDFKTEVDWKEQNQLLKVAFPVKIRSTLATYDIQFGNVKRPTHWNTSWDYAKFETVAHQWADLSETGYGVSLLNDCKYGYDIKDNVIRLSLIKSATYPDYQQDQGYHIFTYSLLPHQGDWVEGNTVKEAWYLNNPLTYAVGEPIRKKYSLFGTNTDNIMVDVVKRAEDSNRIVLRLHEFTGRRNKVYITSDLPIFAWQECDLMEREVGEGTISEKLEFDINPYEIKTFLIDLK

pLDDT: mean 95.29, std 5.72, range [42.53, 98.94]